Protein 6WJ8 (pdb70)

Foldseek 3Di:
DVLVVVQVVCPVPDDCVPPDDDSFAFDDWWFQWTQTPVGFIFGHQQLVPLLALVGDPNVLLVVLLVVVVVPDFFDFCLVPNDDLQVVLQVVCQVAAQAPPGKGKFKFFAQLLLVVVVVVLLCLQLVADAEEEAALAARDQDLQRLLNYNAVPPRPVPPDDHDANYYHFHAADVLVVQHLVNRVVSVVVCCVPPHPLLRHSEYEYECAGRQAFRRHHDQVSLVVVLVSCVVNVHFYEYECQNVAQLLQLGRGSCVVYPDHGQKYKYANLQNPGGMIMMMGDPSSNCSDDPPRDGDRCTPGVSSSSSSVSSVVCCVVVVLSVLLQVLLVVLVVLVVVLCVLFVQFSDWDGGRNWIKTFGADNVDRHADLVLVVQLQVQLVVVRYHWDFHHSRRRMITGRRRSSDPVVSSVVSSVSSSVSRND/DDQVVVVVVCPVPDPVVPPDDDSFAFDDFWFQWTQTPVGDIFGHLQLVPLLALVGAPNVLLVVLLVVVVVPDFADFCLVPNDDLQVVLQVVCQVQALADDGKGKFKFFAQLLLVVVVQVLLCLQLVADAEEEAALAQRDLDQQRLLNYRAVPPSPPPPDDHDANYYHFHQDDVLVVQHLVNRVVRVVVCCVPGHPLLRHRAYEYECAGRLAFRGHHDLSNQVVRQVSCVVNVHFYEYECQNVAQLQQLGRGSCVVYPDHGQKYKYHNLQNPGGMIMMMGDPSSNPSDDPPRDGHRCTPGSSSSSSSVVSVVCCVVVVLSVLLQVLLVVLLVLVVVLVVLAVQFSDWDHGRLFIKTFGPDVVDRDGDLPLVVQLQVQSVVVNYHWDFHHNVRRMITRRRRSPDDPVSSVVSSVSNSVSRND/DVVVVVVVPVVDDCVPDDDDPWAFDDFWFQWTQTPVRFIFGHQQLVQQLQLVTDCDVQLVVLLVVLVVPDFADFCLPPHDPLQACLQVVVQVVAQAPDGKGKFKFFDQLVLVVVVQVLLCLQLVADAEEEAALAARDQDQQRLLNYRAVPPRPVPPDDHDANYYHFHAAQVLVVRHLVNRVVSVVVCCVPRHPLLRHSEYEYECFGRQAFRRHHDQVSVVVVLVSCVVNVHFYEYEQQNVAQLLQLDRGSCVVYPDHGQKYKYHVLLNPGGMIMMMGDPVSNCSDDVPPDGDRCTPGSSSSSSNVVSVVCCVVVVLSNLQQVLVVVLQVLVVVLVVLFQFFSDWHGGRQFTKTFGADNVDRHADLVLVVQLCVQSVVVRYHWDFHHNNRGMTTRRRRSNDDPVSSVVSSVSSSVSRND/DVVVVVVCPVPPDPVPDDDDDFDFDAFWFQWTQTPPRFIFGHLCLVQLLALVGGCNPFLVVLLVVLVVVDFFDFCLPPNDVLQVVVQVVCQVVAPAPDGKGKFKFFAQLVQVVVVQVLLCLQLVADAEEEAALAARDQDQQRQLNHRACPPRPVPPDDHDANYYHFHAADVLVPQHLVNRVVSVVVCCVPGHPLSRHSEYEYACAGRQAFRHHHDLSNVVVVVPVCVVNVHFYEYECQNVAQQLLLDRGSCVVYDDHGQKYKYHNLLRNGGMIMMMGHPVSNCSDDPPPDGDRCTPGSSSSSSSVVVVVVCPPVVLSNLLQVLQVVLVVLVVVVCVLFVQFSDKDGGRNQIKTFGADDPDRDADQVLVCLLQVLLCVVSYHWDFHHSHRGMTTRRRHSNQDPVSRVVSSVSSVVSRND

CATH classification: 3.90.1150.10 (+1 more: 3.40.640.10)

Nearest PDB structures (foldseek):
  6wj8-assembly1_B  TM=1.002E+00  e=1.811E-91  Klebsiella pneumoniae subsp. pneumoniae SA1
  7jh3-assembly2_B  TM=9.990E-01  e=4.084E-75  Escherichia coli K-12
  4atp-assembly2_E  TM=9.615E-01  e=2.489E-52  Paenarthrobacter aurescens TC1
  6j2v-assembly1_A  TM=9.690E-01  e=5.974E-51  Corynebacterium glutamicum ATCC 13032
  4atq-assembly3_I  TM=9.616E-01  e=6.735E-51  Paenarthrobacter aurescens TC1

Structure (mmCIF, N/CA/C/O backbone):
data_6WJ8
#
_entry.id   6WJ8
#
_cell.length_a   193.539
_cell.length_b   63.351
_cell.length_c   128.135
_cell.angle_alpha   90.000
_cell.angle_beta   95.702
_cell.angle_gamma   90.000
#
_symmetry.space_group_name_H-M   'C 1 2 1'
#
loop_
_entity.id
_entity.type
_entity.pdbx_description
1 polymer '4-aminobutyrate aminotransferase PuuE'
2 water water
#
loop_
_atom_site.group_PDB
_atom_site.id
_atom_site.type_symbol
_atom_site.label_atom_id
_atom_site.label_alt_id
_atom_site.label_comp_id
_atom_site.label_asym_id
_atom_site.label_entity_id
_atom_site.label_seq_id
_atom_site.pdbx_PDB_ins_code
_atom_site.Cartn_x
_atom_site.Cartn_y
_atom_site.Cartn_z
_atom_site.occupancy
_atom_site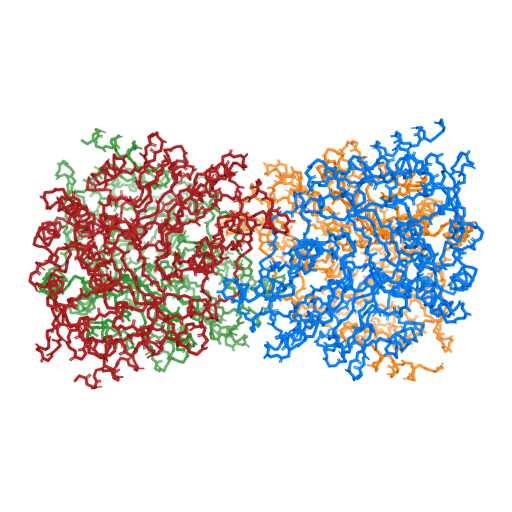.B_iso_or_equiv
_atom_site.auth_seq_id
_atom_site.auth_comp_id
_atom_site.auth_asym_id
_atom_site.auth_atom_id
_atom_site.pdbx_PDB_model_num
ATOM 1 N N . MET A 1 1 ? 10.35100 5.29100 38.00400 1.000 113.65739 1 MET A N 1
ATOM 2 C CA . MET A 1 1 ? 10.25700 5.03900 39.43700 1.000 117.18401 1 MET A CA 1
ATOM 3 C C . MET A 1 1 ? 9.93800 6.32000 40.19800 1.000 115.34779 1 MET A C 1
ATOM 4 O O . MET A 1 1 ? 8.88800 6.43700 40.83000 1.000 115.26802 1 MET A O 1
ATOM 9 N N . LYS A 1 2 ? 10.86200 7.28200 40.12400 1.000 115.40511 2 LYS A N 1
ATOM 10 C CA . LYS A 1 2 ? 10.70800 8.54600 40.83400 1.000 110.97681 2 LYS A CA 1
ATOM 11 C C . LYS A 1 2 ? 9.49600 9.33800 40.35300 1.000 101.36357 2 LYS A C 1
ATOM 12 O O . LYS A 1 2 ? 8.99000 10.18500 41.09700 1.000 97.69890 2 LYS A O 1
ATOM 18 N N . SER A 1 3 ? 9.01000 9.07600 39.13800 1.000 97.81084 3 SER A N 1
ATOM 19 C CA . SER A 1 3 ? 7.79800 9.74400 38.67400 1.000 86.60101 3 SER A CA 1
ATOM 20 C C . SER A 1 3 ? 6.56100 9.23200 39.40100 1.000 80.91115 3 SER A C 1
ATOM 21 O O . SER A 1 3 ? 5.55600 9.94500 39.48600 1.000 76.15403 3 SER A O 1
ATOM 24 N N . SER A 1 4 ? 6.61500 8.00500 39.92500 1.000 84.67208 4 SER A N 1
ATOM 25 C CA . SER A 1 4 ? 5.45400 7.43100 40.59900 1.000 84.71019 4 SER A CA 1
ATOM 26 C C . SER A 1 4 ? 5.18400 8.12400 41.92900 1.000 81.44470 4 SER A C 1
ATOM 27 O O . SER A 1 4 ? 4.02300 8.32400 42.30400 1.000 78.20264 4 SER A O 1
ATOM 30 N N . GLU A 1 5 ? 6.24100 8.48700 42.66200 1.000 83.20838 5 GLU A N 1
ATOM 31 C CA . GLU A 1 5 ? 6.05300 9.27200 43.87700 1.000 82.46092 5 GLU A CA 1
ATOM 32 C C . GLU A 1 5 ? 5.45600 10.63600 43.55600 1.000 77.00418 5 GLU A C 1
ATOM 33 O O . GLU A 1 5 ? 4.63100 11.15900 44.31400 1.000 75.06710 5 GLU A O 1
ATOM 39 N N . LEU A 1 6 ? 5.85700 11.22400 42.42700 1.000 72.67850 6 LEU A N 1
ATOM 40 C CA . LEU A 1 6 ? 5.29500 12.50600 42.01800 1.000 69.92010 6 LEU A CA 1
ATOM 41 C C . LEU A 1 6 ? 3.85100 12.36600 41.55700 1.000 68.12966 6 LEU A C 1
ATOM 42 O O . LEU A 1 6 ? 3.04500 13.28000 41.76700 1.000 68.27615 6 LEU A O 1
ATOM 47 N N . ASN A 1 7 ? 3.50500 11.24100 40.92800 1.000 67.14479 7 ASN A N 1
ATOM 48 C CA . ASN A 1 7 ? 2.12800 11.03700 40.48900 1.000 68.22140 7 ASN A CA 1
ATOM 49 C C . ASN A 1 7 ? 1.18800 10.88500 41.67800 1.000 66.57891 7 ASN A C 1
ATOM 50 O O . ASN A 1 7 ? 0.07800 11.42800 41.67200 1.000 67.09599 7 ASN A O 1
ATOM 55 N N . GLN A 1 8 ? 1.61500 10.14900 42.70800 1.000 67.10639 8 GLN A N 1
ATOM 56 C CA . GLN A 1 8 ? 0.80000 10.02700 43.91200 1.000 65.40260 8 GLN A CA 1
ATOM 57 C C . GLN A 1 8 ? 0.66400 11.36800 44.62000 1.000 60.90082 8 GLN A C 1
ATOM 58 O O . GLN A 1 8 ? -0.41300 11.70100 45.12900 1.000 61.48438 8 GLN A O 1
ATOM 64 N N . ARG A 1 9 ? 1.74600 12.15000 44.66500 1.000 55.50084 9 ARG A N 1
ATOM 65 C CA . ARG A 1 9 ? 1.65500 13.50800 45.18900 1.000 50.91317 9 ARG A CA 1
ATOM 66 C C . ARG A 1 9 ? 0.68900 14.34500 44.36200 1.000 48.90048 9 ARG A C 1
ATOM 67 O O . ARG A 1 9 ? -0.12900 15.09200 44.91200 1.000 48.33493 9 ARG A O 1
ATOM 75 N N . ARG A 1 10 ? 0.76600 14.22300 43.03500 1.000 49.66730 10 ARG A N 1
ATOM 76 C CA . ARG A 1 10 ? -0.11500 14.98800 42.15900 1.000 51.96442 10 ARG A CA 1
ATOM 77 C C . ARG A 1 10 ? -1.57300 14.59100 42.35500 1.000 55.17524 10 ARG A C 1
ATOM 78 O O . ARG A 1 10 ? -2.46900 15.44200 42.29900 1.000 57.39592 10 ARG A O 1
ATOM 86 N N . GLN A 1 11 ? -1.83000 13.30400 42.59100 1.000 54.09108 11 GLN A N 1
ATOM 87 C CA . GLN A 1 11 ? -3.20200 12.83700 42.74700 1.000 54.14198 11 GLN A CA 1
ATOM 88 C C . GLN A 1 11 ? -3.78900 13.21700 44.10000 1.000 58.08712 11 GLN A C 1
ATOM 89 O O . GLN A 1 11 ? -5.00500 13.41400 44.20800 1.000 61.03942 11 GLN A O 1
ATOM 95 N N . GLN A 1 12 ? -2.95500 13.32700 45.13500 1.000 57.91106 12 GLN A N 1
ATOM 96 C CA . GLN A 1 12 ? -3.45900 13.67500 46.45800 1.000 54.77666 12 GLN A CA 1
ATOM 97 C C . GLN A 1 12 ? -3.60200 15.18000 46.64400 1.000 52.37664 12 GLN A C 1
ATOM 98 O O . GLN A 1 12 ? -4.42100 15.62300 47.45700 1.000 50.74372 12 GLN A O 1
ATOM 104 N N . ALA A 1 13 ? -2.83000 15.97700 45.90400 1.000 45.45112 13 ALA A N 1
ATOM 105 C CA . ALA A 1 13 ? -2.78100 17.41700 46.12000 1.000 44.84277 13 ALA A CA 1
ATOM 106 C C . ALA A 1 13 ? -3.63900 18.21800 45.15000 1.000 53.47539 13 ALA A C 1
ATOM 107 O O . ALA A 1 13 ? -4.03400 19.34000 45.48400 1.000 58.29922 13 ALA A O 1
ATOM 109 N N . THR A 1 14 ? -3.92500 17.68900 43.96300 1.000 55.10609 14 THR A N 1
ATOM 110 C CA . THR A 1 14 ? -4.74200 18.39900 42.99300 1.000 54.14696 14 THR A CA 1
ATOM 111 C C . THR A 1 14 ? -6.01900 17.61400 42.70900 1.000 50.02689 14 THR A C 1
ATOM 112 O O . THR A 1 14 ? -6.04300 16.38900 42.86900 1.000 49.37645 14 THR A O 1
ATOM 116 N N . PRO A 1 15 ? -7.09600 18.28400 42.30100 1.000 49.86385 15 PRO A N 1
ATOM 117 C CA . PRO A 1 15 ? -8.34700 17.56300 42.04200 1.000 52.87331 15 PRO A CA 1
ATOM 118 C C . PRO A 1 15 ? -8.24200 16.68300 40.80800 1.000 55.75408 15 PRO A C 1
ATOM 119 O O . PRO A 1 15 ? -7.44000 16.92700 39.90500 1.000 57.50278 15 PRO A O 1
ATOM 123 N N . ARG A 1 16 ? -9.07300 15.64000 40.78000 1.000 55.33910 16 ARG A N 1
ATOM 124 C CA . ARG A 1 16 ? -9.11900 14.75900 39.62000 1.000 52.50715 16 ARG A CA 1
ATOM 125 C C . ARG A 1 16 ? -9.65400 15.46500 38.38100 1.000 55.94269 16 ARG A C 1
ATOM 126 O O . ARG A 1 16 ? -9.48400 14.95200 37.26900 1.000 54.32112 16 ARG A O 1
ATOM 134 N N . GLY A 1 17 ? -10.29000 16.62700 38.54700 1.000 55.68247 17 GLY A N 1
ATOM 135 C CA . GLY A 1 17 ? -10.87600 17.31600 37.41100 1.000 56.03277 17 GLY A CA 1
ATOM 136 C C . GLY A 1 17 ? -9.85600 17.78000 36.39100 1.000 55.45475 17 GLY A C 1
ATOM 137 O O . GLY A 1 17 ? -10.17500 17.91200 35.20600 1.000 53.61573 17 GLY A O 1
ATOM 138 N N . VAL A 1 18 ? -8.62400 18.03800 36.82600 1.000 56.13504 18 VAL A N 1
ATOM 139 C CA . VAL A 1 18 ? -7.54900 18.42700 35.91000 1.000 58.08145 18 VAL A CA 1
ATOM 140 C C . VAL A 1 18 ? -6.88600 17.13200 35.44800 1.000 62.84133 18 VAL A C 1
ATOM 141 O O . VAL A 1 18 ? -5.95100 16.62000 36.06600 1.000 59.24527 18 VAL A O 1
ATOM 145 N N . GLY A 1 19 ? -7.39400 16.58800 34.34500 1.000 68.10108 19 GLY A N 1
ATOM 146 C CA . GLY A 1 19 ? -6.81900 15.37900 33.79300 1.000 68.75612 19 GLY A CA 1
ATOM 147 C C . GLY A 1 19 ? -5.41500 15.60800 33.26900 1.000 69.27196 19 GLY A C 1
ATOM 148 O O . GLY A 1 19 ? -5.04300 16.71100 32.86800 1.000 71.39483 19 GLY A O 1
ATOM 149 N N . VAL A 1 20 ? -4.62200 14.54100 33.28000 1.000 66.94765 20 VAL A N 1
ATOM 150 C CA . VAL A 1 20 ? -3.22800 14.58300 32.85500 1.000 61.12727 20 VAL A CA 1
ATOM 151 C C . VAL A 1 20 ? -2.99300 13.41400 31.90800 1.000 62.15167 20 VAL A C 1
ATOM 152 O O . VAL A 1 20 ? -3.22800 12.25700 32.27600 1.000 66.45028 20 VAL A O 1
ATOM 156 N N . MET A 1 21 ? -2.52300 13.71500 30.69500 1.000 59.68351 21 MET A N 1
ATOM 157 C CA . MET A 1 21 ? -2.43200 12.69600 29.65400 1.000 62.02419 21 MET A CA 1
ATOM 158 C C . MET A 1 21 ? -1.26500 11.74400 29.89000 1.000 67.01004 21 MET A C 1
ATOM 159 O O . MET A 1 21 ? -1.42600 10.52100 29.80200 1.000 68.32373 21 MET A O 1
ATOM 164 N N . CYS A 1 22 ? -0.08400 12.28100 30.18100 1.000 69.81929 22 CYS A N 1
ATOM 165 C CA . CYS A 1 22 ? 1.12600 11.48500 30.33400 1.000 80.34486 22 CYS A CA 1
ATOM 166 C C . CYS A 1 22 ? 1.51800 11.38600 31.80200 1.000 91.17676 22 CYS A C 1
ATOM 167 O O . CYS A 1 22 ? 1.44300 12.37000 32.54300 1.000 87.86127 22 CYS A O 1
ATOM 170 N N . ASN A 1 23 ? 1.94800 10.19500 32.21200 1.000 108.09768 23 ASN A N 1
ATOM 171 C CA . ASN A 1 23 ? 2.35000 9.96200 33.59300 1.000 111.37911 23 ASN A CA 1
ATOM 172 C C . ASN A 1 23 ? 3.78100 10.39800 33.88200 1.000 112.74770 23 ASN A C 1
ATOM 173 O O . ASN A 1 23 ? 4.26400 10.16400 34.99600 1.000 119.63323 23 ASN A O 1
ATOM 178 N N . TYR A 1 24 ? 4.46800 11.01600 32.92600 1.000 97.53188 24 TYR A N 1
ATOM 179 C CA . TYR A 1 24 ? 5.81500 11.52100 33.13800 1.000 85.78224 24 TYR A CA 1
ATOM 180 C C . TYR A 1 24 ? 5.79900 13.04300 33.23000 1.000 74.40265 24 TYR A C 1
ATOM 181 O O . TYR A 1 24 ? 4.90000 13.71200 32.71400 1.000 69.21717 24 TYR A O 1
ATOM 190 N N . PHE A 1 25 ? 6.81500 13.58200 33.90000 1.000 70.03107 25 PHE A N 1
ATOM 191 C CA . PHE A 1 25 ? 6.89700 15.00100 34.21800 1.000 62.96878 25 PHE A CA 1
ATOM 192 C C . PHE A 1 25 ? 8.07600 15.62800 33.48900 1.000 62.80541 25 PHE A C 1
ATOM 193 O O . PHE A 1 25 ? 9.15700 15.03800 33.42100 1.000 63.92201 25 PHE A O 1
ATOM 201 N N . VAL A 1 26 ? 7.86900 16.83300 32.96300 1.000 53.00556 26 VAL A N 1
ATOM 202 C CA . VAL A 1 26 ? 8.88100 17.49500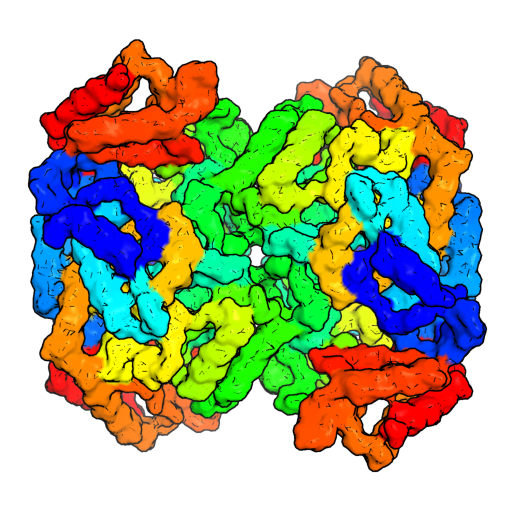 32.14700 1.000 53.02016 26 VAL A CA 1
ATOM 203 C C . VAL A 1 26 ? 9.93900 18.12600 33.04300 1.000 55.99237 26 VAL A C 1
ATOM 204 O O . VAL A 1 26 ? 9.63500 18.68300 34.10600 1.000 54.35471 26 VAL A O 1
ATOM 208 N N . GLU A 1 27 ? 11.19600 18.02200 32.61500 1.000 55.37454 27 GLU A N 1
ATOM 209 C CA . GLU A 1 27 ? 12.32000 18.67800 33.26800 1.000 53.36221 27 GLU A CA 1
ATOM 210 C C . GLU A 1 27 ? 12.92300 19.79600 32.43500 1.000 50.50121 27 GLU A C 1
ATOM 211 O O . GLU A 1 27 ? 13.38600 20.79000 32.99800 1.000 52.75484 27 GLU A O 1
ATOM 217 N N . LYS A 1 28 ? 12.91400 19.66000 31.11100 1.000 48.30824 28 LYS A N 1
ATOM 218 C CA . LYS A 1 28 ? 13.47400 20.66000 30.21500 1.000 46.92316 28 LYS A CA 1
ATOM 219 C C . LYS A 1 28 ? 12.85100 20.47700 28.83900 1.000 47.03446 28 LYS A C 1
ATOM 220 O O . LYS A 1 28 ? 12.49000 19.36200 28.45100 1.000 47.74280 28 LYS A O 1
ATOM 226 N N . ALA A 1 29 ? 12.72200 21.58300 28.10900 1.000 39.96073 29 ALA A N 1
ATOM 227 C CA . ALA A 1 29 ? 12.16400 21.56500 26.76600 1.000 43.75243 29 ALA A CA 1
ATOM 228 C C . ALA A 1 29 ? 12.89400 22.58000 25.90100 1.000 49.99979 29 ALA A C 1
ATOM 229 O O . ALA A 1 29 ? 13.27100 23.65500 26.37600 1.000 53.85060 29 ALA A O 1
ATOM 231 N N . GLU A 1 30 ? 13.08900 22.23400 24.63000 1.000 48.20309 30 GLU A N 1
ATOM 232 C CA . GLU A 1 30 ? 13.81000 23.10300 23.70300 1.000 49.87832 30 GLU A CA 1
ATOM 233 C C . GLU A 1 30 ? 13.37000 22.76800 22.28700 1.000 48.31844 30 GLU A C 1
ATOM 234 O O . GLU A 1 30 ? 13.50200 21.61700 21.85800 1.000 51.39583 30 GLU A O 1
ATOM 240 N N . ASN A 1 31 ? 12.85600 23.77000 21.56900 1.000 45.81467 31 ASN A N 1
ATOM 241 C CA . ASN A 1 31 ? 12.33500 23.59800 20.21600 1.000 44.41596 31 ASN A CA 1
ATOM 242 C C . ASN A 1 31 ? 11.21800 22.56200 20.19800 1.000 43.40976 31 ASN A C 1
ATOM 243 O O . ASN A 1 31 ? 10.08500 22.85600 20.59200 1.000 41.55349 31 ASN A O 1
ATOM 248 N N . ALA A 1 32 ? 11.52500 21.34800 19.73900 1.000 45.92448 32 ALA A N 1
ATOM 249 C CA . ALA A 1 32 ? 10.55100 20.26400 19.68200 1.000 51.11028 32 ALA A CA 1
ATOM 250 C C . ALA A 1 32 ? 11.00200 19.04900 20.48400 1.000 55.79538 32 ALA A C 1
ATOM 251 O O . ALA A 1 32 ? 10.56000 17.92900 20.21000 1.000 56.88358 32 ALA A O 1
ATOM 253 N N . THR A 1 33 ? 11.87000 19.24900 21.47100 1.000 55.10311 33 THR A N 1
ATOM 254 C CA . THR A 1 33 ? 12.44400 18.16400 22.25400 1.000 56.25237 33 THR A CA 1
ATOM 255 C C . THR A 1 33 ? 12.05400 18.33000 23.71600 1.000 54.90709 33 THR A C 1
ATOM 256 O O . THR A 1 33 ? 12.22200 19.41200 24.28800 1.000 54.06542 33 THR A O 1
ATOM 260 N N . LEU A 1 34 ? 11.53400 17.26100 24.31300 1.000 50.26413 34 LEU A N 1
ATOM 261 C CA . LEU A 1 34 ? 11.17000 17.23800 25.72100 1.000 48.68106 34 LEU A CA 1
ATOM 262 C C . LEU A 1 34 ? 12.07700 16.27700 26.47600 1.000 52.49458 34 LEU A C 1
ATOM 263 O O . LEU A 1 34 ? 12.42000 15.20300 25.97100 1.000 53.95058 34 LEU A O 1
ATOM 268 N N . TRP A 1 35 ? 12.46400 16.67000 27.68800 1.000 53.30221 35 TRP A N 1
ATOM 269 C CA . TRP A 1 35 ? 13.23700 15.82500 28.59000 1.000 55.96398 35 TRP A CA 1
ATOM 270 C C . TRP A 1 35 ? 12.45700 15.67300 29.88700 1.000 57.18213 35 TRP A C 1
ATOM 271 O O . TRP A 1 35 ? 12.12800 16.67200 30.53400 1.000 54.44353 35 TRP A O 1
ATOM 282 N N . ASP A 1 36 ? 12.15900 14.43400 30.26300 1.000 59.08181 36 ASP A N 1
ATOM 283 C CA . ASP A 1 36 ? 11.48600 14.18800 31.52700 1.000 63.40787 36 ASP A CA 1
ATOM 284 C C . ASP A 1 36 ? 12.51200 13.99100 32.64300 1.000 67.15585 36 ASP A C 1
ATOM 285 O O . ASP A 1 36 ? 13.72400 13.98700 32.41700 1.000 69.60418 36 ASP A O 1
ATOM 290 N N . ILE A 1 37 ? 12.01000 13.81900 33.86400 1.000 68.40729 37 ILE A N 1
ATOM 291 C CA . ILE A 1 37 ? 12.86500 13.78000 35.04600 1.000 69.74805 37 ILE A CA 1
ATOM 292 C C . ILE A 1 37 ? 13.57000 12.43400 35.15000 1.000 68.17239 37 ILE A C 1
ATOM 293 O O . ILE A 1 37 ? 14.32700 12.19000 36.09600 1.000 69.43983 37 ILE A O 1
ATOM 298 N N . GLU A 1 38 ? 13.33100 11.55200 34.18100 1.000 67.04793 38 GLU A N 1
ATOM 299 C CA . GLU A 1 38 ? 14.00300 10.26200 34.11100 1.000 73.87368 38 GLU A CA 1
ATOM 300 C C . GLU A 1 38 ? 15.03000 10.20000 32.98600 1.000 77.12115 38 GLU A C 1
ATOM 301 O O . GLU A 1 38 ? 15.63200 9.14400 32.76400 1.000 82.52818 38 GLU A O 1
ATOM 307 N N . GLY A 1 39 ? 15.25000 11.30800 32.27600 1.000 74.05057 39 GLY A N 1
ATOM 308 C CA . GLY A 1 39 ? 16.20700 11.35600 31.19200 1.000 71.17979 39 GLY A CA 1
ATOM 309 C C . GLY A 1 39 ? 15.65800 10.99300 29.82900 1.000 69.10501 39 GLY A C 1
ATOM 310 O O . GLY A 1 39 ? 16.38900 11.10600 28.83600 1.000 72.22601 39 GLY A O 1
ATOM 311 N N . ASN A 1 40 ? 14.39900 10.57100 29.74400 1.000 62.41319 40 ASN A N 1
ATOM 312 C CA . ASN A 1 40 ? 13.83600 10.14200 28.47100 1.000 60.46760 40 ASN A CA 1
ATOM 313 C C . ASN A 1 40 ? 13.59400 11.34000 27.56100 1.000 59.91299 40 ASN A C 1
ATOM 314 O O . ASN A 1 40 ? 12.98500 12.33400 27.96900 1.000 52.98634 40 ASN A O 1
ATOM 319 N N . GLU A 1 41 ? 14.07300 11.23800 26.32500 1.000 65.02534 41 GLU A N 1
ATOM 320 C CA . GLU A 1 41 ? 13.93400 12.28800 25.32700 1.000 59.81816 41 GLU A CA 1
ATOM 321 C C . GLU A 1 41 ? 12.72700 11.99200 24.44600 1.000 56.81298 41 GLU A C 1
ATOM 322 O O . GLU A 1 41 ? 12.62100 10.90000 23.87600 1.000 57.40059 41 GLU A O 1
ATOM 328 N N . VAL A 1 42 ? 11.82300 12.96300 24.33400 1.000 51.58914 42 VAL A N 1
ATOM 329 C CA . VAL A 1 42 ? 10.57500 12.80400 23.59800 1.000 50.68105 42 VAL A CA 1
ATOM 330 C C . VAL A 1 42 ? 10.51000 13.86500 22.50900 1.000 48.67940 42 VAL A C 1
ATOM 331 O O . VAL A 1 42 ? 10.76000 15.04700 22.77100 1.000 47.23823 42 VAL A O 1
ATOM 335 N N . ILE A 1 43 ? 10.17900 13.44100 21.29300 1.000 47.24700 43 ILE A N 1
ATOM 336 C CA . ILE A 1 43 ? 9.89300 14.37500 20.21100 1.000 46.79699 43 ILE A CA 1
ATOM 337 C C . ILE A 1 43 ? 8.48600 14.92200 20.40600 1.000 45.04919 43 ILE A C 1
ATOM 338 O O . ILE A 1 43 ? 7.52800 14.15900 20.57500 1.000 46.71054 43 ILE A O 1
ATOM 343 N N . ASP A 1 44 ? 8.35900 16.24600 20.38400 1.000 45.68436 44 ASP A N 1
ATOM 344 C CA . ASP A 1 44 ? 7.10600 16.91400 20.71400 1.000 49.23608 44 ASP A CA 1
ATOM 345 C C . ASP A 1 44 ? 6.32100 17.18300 19.43500 1.000 47.64515 44 ASP A C 1
ATOM 346 O O . ASP A 1 44 ? 6.70100 18.04100 18.63300 1.000 46.49308 44 ASP A O 1
ATOM 351 N N . PHE A 1 45 ? 5.22500 16.44800 19.24400 1.000 49.87516 45 PHE A N 1
ATOM 352 C CA . PHE A 1 45 ? 4.26900 16.72600 18.18100 1.000 47.13462 45 PHE A CA 1
ATOM 353 C C . PHE A 1 45 ? 2.99400 17.36100 18.72400 1.000 46.39422 45 PHE A C 1
ATOM 354 O O . PHE A 1 45 ? 1.93700 17.27400 18.08900 1.000 43.29206 45 PHE A O 1
ATOM 362 N N . ALA A 1 46 ? 3.07600 17.98800 19.89200 1.000 46.50209 46 ALA A N 1
ATOM 363 C CA . ALA A 1 46 ? 1.96100 18.68600 20.51800 1.000 50.00283 46 ALA A CA 1
ATOM 364 C C . ALA A 1 46 ? 2.20300 20.17800 20.66400 1.000 51.41014 46 ALA A C 1
ATOM 365 O O . ALA A 1 46 ? 1.27800 20.96800 20.45700 1.000 52.05106 46 ALA A O 1
ATOM 367 N N . ALA A 1 47 ? 3.42900 20.57900 21.01100 1.000 50.00563 47 ALA A N 1
ATOM 368 C CA . ALA A 1 47 ? 3.80000 21.98600 21.17300 1.000 49.57585 47 ALA A CA 1
ATOM 369 C C . ALA A 1 47 ? 2.87900 22.68900 22.16900 1.000 50.96803 47 ALA A C 1
ATOM 370 O O . ALA A 1 47 ? 2.39400 23.79700 21.93000 1.000 53.52379 47 ALA A O 1
ATOM 372 N N . GLY A 1 48 ? 2.64400 22.03000 23.30100 1.000 47.70499 48 GLY A N 1
ATOM 373 C CA . GLY A 1 48 ? 1.75800 22.57900 24.31700 1.000 44.47610 48 GLY A CA 1
ATOM 374 C C . GLY A 1 48 ? 0.36200 22.85600 23.80500 1.000 50.64115 48 GLY A C 1
ATOM 375 O O . GLY A 1 48 ? -0.26100 23.84600 24.21000 1.000 53.40369 48 GLY A O 1
ATOM 376 N N . ILE A 1 49 ? -0.14700 21.98900 22.92500 1.000 49.73714 49 ILE A N 1
ATOM 377 C CA . ILE A 1 49 ? -1.41100 22.18300 22.21700 1.000 46.88212 49 ILE A CA 1
ATOM 378 C C . ILE A 1 49 ? -1.32600 23.45000 21.37200 1.000 44.76131 49 ILE A C 1
ATOM 379 O O . ILE A 1 49 ? -2.00400 24.44500 21.65300 1.000 46.85128 49 ILE A O 1
ATOM 384 N N . ALA A 1 50 ? -0.47700 23.42000 20.34200 1.000 43.86768 50 ALA A N 1
ATOM 385 C CA . ALA A 1 50 ? -0.36500 24.47200 19.32900 1.000 45.26648 50 ALA A CA 1
ATOM 386 C C . ALA A 1 50 ? 0.07700 25.81500 19.90600 1.000 51.66338 50 ALA A C 1
ATOM 387 O O . ALA A 1 50 ? -0.09300 26.85500 19.26000 1.000 53.99104 50 ALA A O 1
ATOM 389 N N . VAL A 1 51 ? 0.65100 25.82000 21.10800 1.000 46.65739 51 VAL A N 1
ATOM 390 C CA . VAL A 1 51 ? 1.15200 27.05700 21.69900 1.000 45.96573 51 VAL A CA 1
ATOM 391 C C . VAL A 1 51 ? 2.57500 27.37300 21.24800 1.000 46.45887 51 VAL A C 1
ATOM 392 O O . VAL A 1 51 ? 2.98000 28.54600 21.25800 1.000 43.74544 51 VAL A O 1
ATOM 396 N N . LEU A 1 52 ? 3.33600 26.37200 20.81400 1.000 48.51463 52 LEU A N 1
ATOM 397 C CA . LEU A 1 52 ? 4.73700 26.60300 20.49600 1.000 52.45223 52 LEU A CA 1
ATOM 398 C C . LEU A 1 52 ? 5.04100 26.33200 19.02900 1.000 52.14364 52 LEU A C 1
ATOM 399 O O . LEU A 1 52 ? 5.81600 25.42600 18.70600 1.000 50.58660 52 LEU A O 1
ATOM 404 N N . ASN A 1 53 ? 4.43300 27.11500 18.13300 1.000 50.12537 53 ASN A N 1
ATOM 405 C CA . ASN A 1 53 ? 4.82700 27.06300 16.72900 1.000 50.89561 53 ASN A CA 1
ATOM 406 C C . ASN A 1 53 ? 6.27900 27.48400 16.55800 1.000 52.76684 53 ASN A C 1
ATOM 407 O O . ASN A 1 53 ? 6.98000 26.96400 15.68200 1.000 58.06367 53 ASN A O 1
ATOM 412 N N . THR A 1 54 ? 6.74400 28.41800 17.38600 1.000 50.70349 54 THR A N 1
ATOM 413 C CA . THR A 1 54 ? 8.13200 28.85700 17.37800 1.000 49.95496 54 THR A CA 1
ATOM 414 C C . THR A 1 54 ? 9.03900 27.96700 18.21800 1.000 48.71415 54 THR A C 1
ATOM 415 O O . THR A 1 54 ? 10.23800 28.25000 18.31600 1.000 48.52162 54 THR A O 1
ATOM 419 N N . GLY A 1 55 ? 8.50300 26.91400 18.82500 1.000 45.64724 55 GLY A N 1
ATOM 420 C CA . GLY A 1 55 ? 9.30400 25.96500 19.56600 1.000 48.34617 55 GLY A CA 1
ATOM 421 C C . GLY A 1 55 ? 9.44600 26.32500 21.03600 1.000 53.22366 55 GLY A C 1
ATOM 422 O O . GLY A 1 55 ? 9.23000 27.46000 21.45900 1.000 56.16453 55 GLY A O 1
ATOM 423 N N . HIS A 1 56 ? 9.82100 25.31800 21.82300 1.000 52.53828 56 HIS A N 1
ATOM 424 C CA . HIS A 1 56 ? 10.05600 25.50900 23.24800 1.000 51.02247 56 HIS A CA 1
ATOM 425 C C . HIS A 1 56 ? 11.29000 26.37700 23.46000 1.000 47.57201 56 HIS A C 1
ATOM 426 O O . HIS A 1 56 ? 12.37600 26.04900 22.97100 1.000 45.99904 56 HIS A O 1
ATOM 433 N N . ARG A 1 57 ? 11.12100 27.47700 24.19400 1.000 48.53617 57 ARG A N 1
ATOM 434 C CA . ARG A 1 57 ? 12.23000 28.34200 24.59400 1.000 47.25521 57 ARG A CA 1
ATOM 435 C C . ARG A 1 57 ? 13.07000 28.76900 23.39300 1.000 47.39703 57 ARG A C 1
ATOM 436 O O . ARG A 1 57 ? 14.29100 28.59500 23.36500 1.000 49.34710 57 ARG A O 1
ATOM 444 N N . HIS A 1 58 ? 12.40000 29.31800 22.38500 1.000 44.68180 58 HIS A N 1
ATOM 445 C CA . HIS A 1 58 ? 13.11500 29.82600 21.22500 1.000 44.08571 58 HIS A CA 1
ATOM 446 C C . HIS A 1 58 ? 14.09600 30.91000 21.66600 1.000 47.68617 58 HIS A C 1
ATOM 447 O O . HIS A 1 58 ? 13.74200 31.76900 22.48300 1.000 50.25077 58 HIS A O 1
ATOM 454 N N . PRO A 1 59 ? 15.33400 30.89000 21.16400 1.000 46.13535 59 PRO A N 1
ATOM 455 C CA . PRO A 1 59 ? 16.34500 31.84900 21.64800 1.000 46.53895 59 PRO A CA 1
ATOM 456 C C . PRO A 1 59 ? 15.91600 33.30600 21.57000 1.000 51.35363 59 PRO A C 1
ATOM 457 O O . PRO A 1 59 ? 16.13300 34.05900 22.52700 1.000 55.55773 59 PRO A O 1
ATOM 461 N N . LYS A 1 60 ? 15.30600 33.72500 20.45900 1.000 54.75567 60 LYS A N 1
ATOM 462 C CA . LYS A 1 60 ? 14.90000 35.12000 20.33000 1.000 56.43783 60 LYS A CA 1
ATOM 463 C C . LYS A 1 60 ? 13.70500 35.44400 21.21900 1.000 51.64428 60 LYS A C 1
ATOM 464 O O . LYS A 1 60 ? 13.56200 36.58800 21.66700 1.000 51.51466 60 LYS A O 1
ATOM 470 N N . VAL A 1 61 ? 12.84200 34.46200 21.48400 1.000 49.03681 61 VAL A N 1
ATOM 471 C CA . VAL A 1 61 ? 11.71500 34.69100 22.38200 1.000 46.00384 61 VAL A CA 1
ATOM 472 C C . VAL A 1 61 ? 12.19500 34.78100 23.82500 1.000 49.56769 61 VAL A C 1
ATOM 473 O O . VAL A 1 61 ? 11.73000 35.62900 24.59800 1.000 54.01897 61 VAL A O 1
ATOM 477 N N . VAL A 1 62 ? 13.13700 33.91800 24.20900 1.000 46.29862 62 VAL A N 1
ATOM 478 C CA . VAL A 1 62 ? 13.64900 33.93000 25.57600 1.000 47.63360 62 VAL A CA 1
ATOM 479 C C . VAL A 1 62 ? 14.42500 35.21300 25.84700 1.000 50.74209 62 VAL A C 1
ATOM 480 O O . VAL A 1 62 ? 14.26700 35.83800 26.90300 1.000 45.11104 62 VAL A O 1
ATOM 484 N N . ALA A 1 63 ? 15.27200 35.62800 24.90100 1.000 54.46333 63 ALA A N 1
ATOM 485 C CA . ALA A 1 63 ? 16.03800 36.85700 25.08200 1.000 53.60364 63 ALA A CA 1
ATOM 486 C C . ALA A 1 63 ? 15.13000 38.07700 25.15600 1.000 51.27987 63 ALA A C 1
ATOM 487 O O . ALA A 1 63 ? 15.45800 39.05500 25.83700 1.000 52.26477 63 ALA A O 1
ATOM 489 N N . ALA A 1 64 ? 13.98900 38.04300 24.46300 1.000 48.71839 64 ALA A N 1
ATOM 490 C CA . ALA A 1 64 ? 13.03100 39.13700 24.57200 1.000 51.58782 64 ALA A CA 1
ATOM 491 C C . ALA A 1 64 ? 12.36600 39.14700 25.94100 1.000 51.79707 64 ALA A C 1
ATOM 492 O O . ALA A 1 64 ? 12.15700 40.21500 26.53000 1.000 48.73786 64 ALA A O 1
ATOM 494 N N . VAL A 1 65 ? 12.03100 37.96700 26.46500 1.000 50.66416 65 VAL A N 1
ATOM 495 C CA . VAL A 1 65 ? 11.40500 37.88500 27.78100 1.000 49.01867 65 VAL A CA 1
ATOM 496 C C . VAL A 1 65 ? 12.40700 38.24500 28.87200 1.000 46.96771 65 VAL A C 1
ATOM 497 O O . VAL A 1 65 ? 12.07000 38.93800 29.84000 1.000 44.76529 65 VAL A O 1
ATOM 501 N N . ALA A 1 66 ? 13.65600 37.79400 28.72800 1.000 45.83697 66 ALA A N 1
ATOM 502 C CA . ALA A 1 66 ? 14.67800 38.11100 29.72100 1.000 44.64741 66 ALA A CA 1
ATOM 503 C C . ALA A 1 66 ? 14.97300 39.60600 29.75400 1.000 48.43182 66 ALA A C 1
ATOM 504 O O . ALA A 1 66 ? 15.24100 40.16700 30.82300 1.000 52.02462 66 ALA A O 1
ATOM 506 N N . ASP A 1 67 ? 14.93300 40.26500 28.59200 1.000 48.79556 67 ASP A N 1
ATOM 507 C CA . ASP A 1 67 ? 15.08200 41.71700 28.55700 1.000 47.38038 67 ASP A CA 1
ATOM 508 C C . ASP A 1 67 ? 13.95800 42.39600 29.32800 1.000 45.35199 67 ASP A C 1
ATOM 509 O O . ASP A 1 67 ? 14.19400 43.35500 30.07300 1.000 41.26979 67 ASP A O 1
ATOM 514 N N . GLN A 1 68 ? 12.72700 41.90400 29.17000 1.000 46.30842 68 GLN A N 1
ATOM 515 C CA . GLN A 1 68 ? 11.59400 42.49100 29.87600 1.000 46.63505 68 GLN A CA 1
ATOM 516 C C . GLN A 1 68 ? 11.67000 42.23200 31.37600 1.000 53.09477 68 GLN A C 1
ATOM 517 O O . GLN A 1 68 ? 11.10900 43.00200 32.16400 1.000 52.68399 68 GLN A O 1
ATOM 523 N N . LEU A 1 69 ? 12.35900 41.16400 31.78700 1.000 54.15894 69 LEU A N 1
ATOM 524 C CA . LEU A 1 69 ? 12.48000 40.86100 33.20900 1.000 53.22662 69 LEU A CA 1
ATOM 525 C C . LEU A 1 69 ? 13.28000 41.92500 33.95000 1.000 53.82482 69 LEU A C 1
ATOM 526 O O . LEU A 1 69 ? 13.04600 42.15500 35.14100 1.000 57.66817 69 LEU A O 1
ATOM 531 N N . GLN A 1 70 ? 14.22200 42.57800 33.27200 1.000 55.42961 70 GLN A N 1
ATOM 532 C CA . GLN A 1 70 ? 15.04000 43.61300 33.88800 1.000 57.97779 70 GLN A CA 1
ATOM 533 C C . GLN A 1 70 ? 14.36400 44.97800 33.90500 1.000 57.94284 70 GLN A C 1
ATOM 534 O O . GLN A 1 70 ? 14.95100 45.93300 34.42500 1.000 64.40540 70 GLN A O 1
ATOM 540 N N . ALA A 1 71 ? 13.15500 45.09800 33.35400 1.000 54.54134 71 ALA A N 1
ATOM 541 C CA . ALA A 1 71 ? 12.46300 46.37200 33.27700 1.000 55.83332 71 ALA A CA 1
ATOM 542 C C . ALA A 1 71 ? 11.18400 46.34400 34.16900 1.000 54.54999 71 ALA A C 1
ATOM 543 O O . ALA A 1 71 ? 11.13700 47.05600 35.16300 1.000 53.85208 71 ALA A O 1
ATOM 545 N N . PHE A 1 72 ? 10.20300 45.54300 33.79800 1.000 52.42652 72 PHE A N 1
ATOM 546 C CA . PHE A 1 72 ? 8.98400 45.39800 34.58700 1.000 53.74211 72 PHE A CA 1
ATOM 547 C C . PHE A 1 72 ? 8.22600 44.17900 34.08600 1.000 51.77047 72 PHE A C 1
ATOM 548 O O . PHE A 1 72 ? 8.24200 43.87400 32.88900 1.000 51.64712 72 PHE A O 1
ATOM 556 N N . THR A 1 73 ? 7.56700 43.48600 35.01400 1.000 49.34364 73 THR A N 1
ATOM 557 C CA . THR A 1 73 ? 6.77300 42.31400 34.67300 1.000 46.71918 73 THR A CA 1
ATOM 558 C C . THR A 1 73 ? 5.27500 42.58000 34.68300 1.000 44.98079 73 THR A C 1
ATOM 559 O O . THR A 1 73 ? 4.53300 41.85000 34.01800 1.000 45.30525 73 THR A O 1
ATOM 563 N N . HIS A 1 74 ? 4.81700 43.59700 35.41300 1.000 43.49211 74 HIS A N 1
ATOM 564 C CA . HIS A 1 74 ? 3.39100 43.88100 35.51000 1.000 42.41022 74 HIS A CA 1
ATOM 565 C C . HIS A 1 74 ? 3.12600 45.26600 36.08600 1.000 47.31546 74 HIS A C 1
ATOM 566 O O . HIS A 1 74 ? 3.70900 45.64700 37.10600 1.000 55.39292 74 HIS A O 1
ATOM 573 N N . THR A 1 75 ? 2.24800 46.02800 35.43100 1.000 47.51663 75 THR A N 1
ATOM 574 C CA . THR A 1 75 ? 1.76100 47.29200 35.96400 1.000 50.98684 75 THR A CA 1
ATOM 575 C C . THR A 1 75 ? 0.24800 47.41900 35.88000 1.000 50.47015 75 THR A C 1
ATOM 576 O O . THR A 1 75 ? -0.29300 48.43200 36.33800 1.000 49.89611 75 THR A O 1
ATOM 580 N N . ALA A 1 76 ? -0.44300 46.41600 35.33100 1.000 48.71344 76 ALA A N 1
ATOM 581 C CA . ALA A 1 76 ? -1.84600 46.51100 34.93600 1.000 46.17523 76 ALA A CA 1
ATOM 582 C C . ALA A 1 76 ? -2.00700 47.60000 33.88100 1.000 47.16398 76 ALA A C 1
ATOM 583 O O . ALA A 1 76 ? -1.92400 48.79300 34.18800 1.000 49.02297 76 ALA A O 1
ATOM 585 N N . TYR A 1 77 ? -2.23300 47.18500 32.63100 1.000 48.67292 77 TYR A N 1
ATOM 586 C CA . TYR A 1 77 ? -2.26700 48.12700 31.51600 1.000 51.20268 77 TYR A CA 1
ATOM 587 C C . TYR A 1 77 ? -3.32800 49.20400 31.70800 1.000 56.73991 77 TYR A C 1
ATOM 588 O O . TYR A 1 77 ? -3.13700 50.34500 31.27200 1.000 63.25012 77 TYR A O 1
ATOM 597 N N . GLN A 1 78 ? -4.44200 48.86900 32.36100 1.000 51.98146 78 GLN A N 1
ATOM 598 C CA . GLN A 1 78 ? -5.50400 49.84300 32.58900 1.000 52.92074 78 GLN A CA 1
ATOM 599 C C . GLN A 1 78 ? -5.10500 50.93900 33.56900 1.000 53.37455 78 GLN A C 1
ATOM 600 O O . GLN A 1 78 ? -5.83100 51.93100 33.68700 1.000 51.97702 78 GLN A O 1
ATOM 606 N N . ILE A 1 79 ? -3.98200 50.78700 34.27000 1.000 54.58307 79 ILE A N 1
ATOM 607 C CA . ILE A 1 79 ? -3.51700 51.79000 35.22100 1.000 52.47709 79 ILE A CA 1
ATOM 608 C C . ILE A 1 79 ? -2.37300 52.57300 34.59300 1.000 53.19088 79 ILE A C 1
ATOM 609 O O . ILE A 1 79 ? -2.52100 53.75400 34.26300 1.000 55.60472 79 ILE A O 1
ATOM 614 N N . VAL A 1 80 ? -1.22600 51.92200 34.42700 1.000 53.22248 80 VAL A N 1
ATOM 615 C CA . VAL A 1 80 ? -0.08800 52.52800 33.74200 1.000 58.38915 80 VAL A CA 1
ATOM 616 C C . VAL A 1 80 ? 0.22500 51.69200 32.50600 1.000 57.40406 80 VAL A C 1
ATOM 617 O O . VAL A 1 80 ? 0.61700 50.52300 32.63300 1.000 58.95959 80 VAL A O 1
ATOM 621 N N . PRO A 1 81 ? 0.06200 52.23500 31.30700 1.000 54.90352 81 PRO A N 1
ATOM 622 C CA . PRO A 1 81 ? 0.30500 51.46200 30.08700 1.000 49.83652 81 PRO A CA 1
ATOM 623 C C . PRO A 1 81 ? 1.79400 51.41800 29.75700 1.000 46.03383 81 PRO A C 1
ATOM 624 O O . PRO A 1 81 ? 2.62800 52.01600 30.43300 1.000 45.71798 81 PRO A O 1
ATOM 628 N N . TYR A 1 82 ? 2.12100 50.70400 28.70700 1.000 49.21157 82 TYR A N 1
ATOM 629 C CA . TYR A 1 82 ? 3.47800 50.55600 28.24100 1.000 53.02237 82 TYR A CA 1
ATOM 630 C C . TYR A 1 82 ? 3.51300 50.57000 26.73000 1.000 56.21205 82 TYR A C 1
ATOM 631 O O . TYR A 1 82 ? 2.54000 50.25800 26.11300 1.000 51.18451 82 TYR A O 1
ATOM 640 N N . GLU A 1 83 ? 4.66200 50.87600 26.14900 1.000 56.60724 83 GLU A N 1
ATOM 641 C CA . GLU A 1 83 ? 4.76300 51.05000 24.70200 1.000 54.63807 83 GLU A CA 1
ATOM 642 C C . GLU A 1 83 ? 4.61100 49.72700 23.96000 1.000 51.73114 83 GLU A C 1
ATOM 643 O O . GLU A 1 83 ? 4.01000 49.68500 22.87900 1.000 49.50838 83 GLU A O 1
ATOM 649 N N . SER A 1 84 ? 5.14500 48.63800 24.52100 1.000 52.20247 84 SER A N 1
ATOM 650 C CA . SER A 1 84 ? 5.14000 47.35800 23.81600 1.000 52.77369 84 SER A CA 1
ATOM 651 C C . SER A 1 84 ? 3.72500 46.88400 23.50600 1.000 51.56733 84 SER A C 1
ATOM 652 O O . SER A 1 84 ? 3.49900 46.25200 22.46700 1.000 48.54235 84 SER A O 1
ATOM 655 N N . TYR A 1 85 ? 2.76700 47.17200 24.39100 1.000 52.49460 85 TYR A N 1
ATOM 656 C CA . TYR A 1 85 ? 1.36900 46.85100 24.11800 1.000 53.14677 85 TYR A CA 1
ATOM 657 C C . TYR A 1 85 ? 0.90100 47.51800 22.83000 1.000 53.68315 85 TYR A C 1
ATOM 658 O O . TYR A 1 85 ? 0.27100 46.88000 21.97800 1.000 37.71256 85 TYR A O 1
ATOM 667 N N . VAL A 1 86 ? 1.20900 48.80600 22.67000 1.000 48.97490 86 VAL A N 1
ATOM 668 C CA . VAL A 1 86 ? 0.73700 49.55000 21.50600 1.000 46.69678 86 VAL A CA 1
ATOM 669 C C . VAL A 1 86 ? 1.39200 49.02600 20.23400 1.000 46.77315 86 VAL A C 1
ATOM 670 O O . VAL A 1 86 ? 0.71900 48.78100 19.22700 1.000 48.93265 86 VAL A O 1
ATOM 674 N N . SER A 1 87 ? 2.71400 48.83700 20.26400 1.000 44.07939 87 SER A N 1
ATOM 675 C CA . SER A 1 87 ? 3.43200 48.43000 19.05900 1.000 49.95261 87 SER A CA 1
ATOM 676 C C . SER A 1 87 ? 3.00400 47.04300 18.59600 1.000 53.10366 87 SER A C 1
ATOM 677 O O . SER A 1 87 ? 2.93900 46.77700 17.38900 1.000 59.70107 87 SER A O 1
ATOM 680 N N . LEU A 1 88 ? 2.71200 46.14200 19.53700 1.000 46.24377 88 LEU A N 1
ATOM 681 C CA . LEU A 1 88 ? 2.22600 44.82100 19.15200 1.000 44.71833 88 LEU A CA 1
ATOM 682 C C . LEU A 1 88 ? 0.83200 44.90800 18.54500 1.000 49.28821 88 LEU A C 1
ATOM 683 O O . LEU A 1 88 ? 0.54200 44.24000 17.54600 1.000 52.15766 88 LEU A O 1
ATOM 688 N N . ALA A 1 89 ? -0.04300 45.72800 19.13200 1.000 45.96796 89 ALA A N 1
ATOM 689 C CA . ALA A 1 89 ? -1.35400 45.95300 18.53500 1.000 45.04293 89 ALA A CA 1
ATOM 690 C C . ALA A 1 89 ? -1.22400 46.59200 17.15900 1.000 50.39649 89 ALA A C 1
ATOM 691 O O . ALA A 1 89 ? -2.00100 46.28500 16.24800 1.000 55.34510 89 ALA A O 1
ATOM 693 N N . GLU A 1 90 ? -0.24100 47.48000 16.98800 1.000 49.78734 90 GLU A N 1
ATOM 694 C CA . GLU A 1 90 ? -0.00900 48.08200 15.68000 1.000 53.87932 90 GLU A CA 1
ATOM 695 C C . GLU A 1 90 ? 0.41100 47.03300 14.65900 1.000 53.03942 90 GLU A C 1
ATOM 696 O O . GLU A 1 90 ? -0.05700 47.04700 13.51500 1.000 50.32032 90 GLU A O 1
ATOM 702 N N . ARG A 1 91 ? 1.29600 46.11400 15.05400 1.000 53.04681 91 ARG A N 1
ATOM 703 C CA . ARG A 1 91 ? 1.70100 45.04500 14.14800 1.000 55.77999 91 ARG A CA 1
ATOM 704 C C . ARG A 1 91 ? 0.53400 44.11600 13.83900 1.000 55.81320 91 ARG A C 1
ATOM 705 O O . ARG A 1 91 ? 0.32200 43.74300 12.67900 1.000 61.40605 91 ARG A O 1
ATOM 713 N N . ILE A 1 92 ? -0.24000 43.74100 14.86100 1.000 45.99223 92 ILE A N 1
ATOM 714 C CA . ILE A 1 92 ? -1.39200 42.86900 14.64700 1.000 48.25491 92 ILE A CA 1
ATOM 715 C C . ILE A 1 92 ? -2.42300 43.54600 13.75300 1.000 47.96616 92 ILE A C 1
ATOM 716 O O . ILE A 1 92 ? -3.08500 42.88500 12.94200 1.000 43.75514 92 ILE A O 1
ATOM 721 N N . ASN A 1 93 ? -2.56700 44.86900 13.86600 1.000 54.02932 93 ASN A N 1
ATOM 722 C CA . ASN A 1 93 ? -3.52700 45.57900 13.02500 1.000 53.17604 93 ASN A CA 1
ATOM 723 C C . ASN A 1 93 ? -3.10300 45.56000 11.56100 1.000 58.45312 93 ASN A C 1
ATOM 724 O O . ASN A 1 93 ? -3.95200 45.47100 10.66600 1.000 59.19588 93 ASN A O 1
ATOM 729 N N . ASP A 1 94 ? -1.79700 45.64000 11.29700 1.000 59.14722 94 ASP A N 1
ATOM 730 C CA . ASP A 1 94 ? -1.32100 45.61300 9.91800 1.000 58.36056 94 ASP A CA 1
ATOM 731 C C . ASP A 1 94 ? -1.40000 44.21400 9.32100 1.000 58.49231 94 ASP A C 1
ATOM 732 O O . ASP A 1 94 ? -1.58300 44.07100 8.10700 1.000 63.47540 94 ASP A O 1
ATOM 737 N N . LEU A 1 95 ? -1.27300 43.17800 10.15000 1.000 52.02549 95 LEU A N 1
ATOM 738 C CA . LEU A 1 95 ? -1.16900 41.80800 9.66600 1.000 50.46787 95 LEU A CA 1
ATOM 739 C C . LEU A 1 95 ? -2.49500 41.05900 9.64300 1.000 52.59274 95 LEU A C 1
ATOM 740 O O . LEU A 1 95 ? -2.62800 40.09900 8.87600 1.000 52.25875 95 LEU A O 1
ATOM 745 N N . ALA A 1 96 ? -3.46700 41.46400 10.45100 1.000 53.30101 96 ALA A N 1
ATOM 746 C CA . ALA A 1 96 ? -4.71500 40.72000 10.52900 1.000 52.24630 96 ALA A CA 1
ATOM 747 C C . ALA A 1 96 ? -5.56300 40.96700 9.28300 1.000 57.82173 96 ALA A C 1
ATOM 748 O O . ALA A 1 96 ? -5.64200 42.10000 8.79700 1.000 58.83252 96 ALA A O 1
ATOM 750 N N . PRO A 1 97 ? -6.20800 39.93000 8.74200 1.000 61.85230 97 PRO A N 1
ATOM 751 C CA . PRO A 1 97 ? -7.09900 40.13700 7.59400 1.000 61.40966 97 PRO A CA 1
ATOM 752 C C . PRO A 1 97 ? -8.40700 40.79600 8.00400 1.000 58.43967 97 PRO A C 1
ATOM 753 O O . PRO A 1 97 ? -9.43400 40.12700 8.16000 1.000 54.40949 97 PRO A O 1
ATOM 757 N N . ILE A 1 98 ? -8.37200 42.11300 8.18700 1.000 57.17700 98 ILE A N 1
ATOM 758 C CA . ILE A 1 98 ? -9.53700 42.89700 8.57400 1.000 53.60794 98 ILE A CA 1
ATOM 759 C C . ILE A 1 98 ? -9.79500 43.93000 7.48700 1.000 55.39882 98 ILE A C 1
ATOM 760 O O . ILE A 1 98 ? -8.87600 44.64900 7.07800 1.000 53.34177 98 ILE A O 1
ATOM 765 N N . ASP A 1 99 ? -11.03800 43.99500 7.01700 1.000 56.84363 99 ASP A N 1
ATOM 766 C CA . ASP A 1 99 ? -11.41300 44.99100 6.02300 1.000 59.50499 99 ASP A CA 1
ATOM 767 C C . ASP A 1 99 ? -11.43900 46.37200 6.66600 1.000 60.64922 99 ASP A C 1
ATOM 768 O O . ASP A 1 99 ? -12.21900 46.62100 7.59200 1.000 67.54216 99 ASP A O 1
ATOM 773 N N . GLY A 1 100 ? -10.58300 47.26800 6.18200 1.000 59.24216 100 GLY A N 1
ATOM 774 C CA . GLY A 1 100 ? -10.51100 48.61000 6.70600 1.000 57.10480 100 GLY A CA 1
ATOM 775 C C . GLY A 1 100 ? -9.64700 48.70400 7.94700 1.000 56.01884 100 GLY A C 1
ATOM 776 O O . GLY A 1 100 ? -8.91100 47.77300 8.29300 1.000 56.01576 100 GLY A O 1
ATOM 777 N N . PRO A 1 101 ? -9.71900 49.84100 8.63900 1.000 54.30520 101 PRO A N 1
ATOM 778 C CA . PRO A 1 101 ? -8.90500 50.02200 9.84700 1.000 51.37441 101 PRO A CA 1
ATOM 779 C C . PRO A 1 101 ? -9.25700 49.00000 10.91700 1.000 52.93855 101 PRO A C 1
ATOM 780 O O . PRO A 1 101 ? -10.42100 48.63600 11.10000 1.000 53.54479 101 PRO A O 1
ATOM 784 N N . ALA A 1 102 ? -8.23200 48.53900 11.62800 1.000 52.03153 102 ALA A N 1
ATOM 785 C CA . ALA A 1 102 ? -8.38800 47.53600 12.66700 1.000 48.12493 102 ALA A CA 1
ATOM 786 C C . ALA A 1 102 ? -7.91900 48.08600 14.00700 1.000 47.52064 102 ALA A C 1
ATOM 787 O O . ALA A 1 102 ? -7.13700 49.03900 14.07800 1.000 44.69625 102 ALA A O 1
ATOM 789 N N . LYS A 1 103 ? -8.42000 47.47300 15.07700 1.000 49.12574 103 LYS A N 1
ATOM 790 C CA . LYS A 1 103 ? -7.98400 47.77200 16.43100 1.000 45.27645 103 LYS A CA 1
ATOM 791 C C . LYS A 1 103 ? -7.81300 46.46100 17.18100 1.000 45.98302 103 LYS A C 1
ATOM 792 O O . LYS A 1 103 ? -8.52800 45.48800 16.93000 1.000 47.79417 103 LYS A O 1
ATOM 798 N N . THR A 1 104 ? -6.85200 46.43900 18.10100 1.000 49.53606 104 THR A N 1
ATOM 799 C CA . THR A 1 104 ? -6.49300 45.22400 18.81900 1.000 50.69996 104 THR A CA 1
ATOM 800 C C . THR A 1 104 ? -6.50700 45.48800 20.31700 1.000 54.21893 104 THR A C 1
ATOM 801 O O . THR A 1 104 ? -5.96400 46.49600 20.78000 1.000 52.67721 104 THR A O 1
ATOM 805 N N . ALA A 1 105 ? -7.13400 44.58300 21.06400 1.000 53.99923 105 ALA A N 1
ATOM 806 C CA . ALA A 1 105 ? -7.11500 44.59400 22.52000 1.000 51.85687 105 ALA A CA 1
ATOM 807 C C . ALA A 1 105 ? -6.52700 43.27800 23.00200 1.000 51.62846 105 ALA A C 1
ATOM 808 O O . ALA A 1 105 ? -6.90600 42.20900 22.51000 1.000 52.87617 105 ALA A O 1
ATOM 810 N N . PHE A 1 106 ? -5.60600 43.35300 23.95400 1.000 50.77396 106 PHE A N 1
ATOM 811 C CA . PHE A 1 106 ? -4.90100 42.17600 24.43600 1.000 43.72748 106 PHE A CA 1
ATOM 812 C C . PHE A 1 106 ? -5.46300 41.72100 25.77500 1.000 44.04665 106 PHE A C 1
ATOM 813 O O . PHE A 1 106 ? -5.83000 42.54000 26.62300 1.000 38.27399 106 PHE A O 1
ATOM 821 N N . PHE A 1 107 ? -5.53900 40.40700 25.94600 1.000 43.72449 107 PHE A N 1
ATOM 822 C CA . PHE A 1 107 ? -5.97200 39.79800 27.19700 1.000 41.68450 107 PHE A CA 1
ATOM 823 C C . PHE A 1 107 ? -5.00000 38.65900 27.49000 1.000 42.91867 107 PHE A C 1
ATOM 824 O O . PHE A 1 107 ? -3.88800 38.61500 26.95300 1.000 45.16388 107 PHE A O 1
ATOM 832 N N . THR A 1 108 ? -5.40200 37.72000 28.34200 1.000 39.96121 108 THR A N 1
ATOM 833 C CA . THR A 1 108 ? -4.47900 36.70300 28.83100 1.000 37.40474 108 THR A CA 1
ATOM 834 C C . THR A 1 108 ? -4.73400 35.31700 28.25700 1.000 37.75673 108 THR A C 1
ATOM 835 O O . THR A 1 108 ? -3.81900 34.71200 27.68900 1.000 46.59456 108 THR A O 1
ATOM 839 N N . THR A 1 109 ? -5.94600 34.78500 28.38900 1.000 32.91678 109 THR A N 1
ATOM 840 C CA . THR A 1 109 ? -6.24500 33.43000 27.95100 1.000 32.99601 109 THR A CA 1
ATOM 841 C C . THR A 1 109 ? -7.11000 33.44100 26.69700 1.000 38.63011 109 THR A C 1
ATOM 842 O O . THR A 1 109 ? -7.78900 34.42400 26.38800 1.000 40.55158 109 THR A O 1
ATOM 846 N N . GLY A 1 110 ? -7.07600 32.31700 25.97700 1.000 35.39933 110 GLY A N 1
ATOM 847 C CA . GLY A 1 110 ? -7.88000 32.19700 24.77100 1.000 41.14249 110 GLY A CA 1
ATOM 848 C C . GLY A 1 110 ? -9.36700 32.31100 25.04600 1.000 43.27694 110 GLY A C 1
ATOM 849 O O . GLY A 1 110 ? -10.10400 32.93300 24.27700 1.000 45.52817 110 GLY A O 1
ATOM 850 N N . ALA A 1 111 ? -9.82800 31.71300 26.14700 1.000 46.07943 111 ALA A N 1
ATOM 851 C CA . ALA A 1 111 ? -11.22600 31.86100 26.53300 1.000 48.77501 111 ALA A CA 1
ATOM 852 C C . ALA A 1 111 ? -11.56100 33.31900 26.81900 1.000 49.08712 111 ALA A C 1
ATOM 853 O O . ALA A 1 111 ? -12.66200 33.78400 26.50400 1.000 49.32228 111 ALA A O 1
ATOM 855 N N . GLU A 1 112 ? -10.61800 34.05700 27.41200 1.000 48.82332 112 GLU A N 1
ATOM 856 C CA . GLU A 1 112 ? -10.83100 35.48200 27.64600 1.000 48.16162 112 GLU A CA 1
ATOM 857 C C . GLU A 1 112 ? -10.95000 36.24300 26.33200 1.000 49.62659 112 GLU A C 1
ATOM 858 O O . GLU A 1 112 ? -11.75000 37.18000 26.21900 1.000 52.36456 112 GLU A O 1
ATOM 864 N N . ALA A 1 113 ? -10.15700 35.85800 25.32900 1.000 46.94114 113 ALA A N 1
ATOM 865 C CA . ALA A 1 113 ? -10.24700 36.50200 24.02300 1.000 49.60381 113 ALA A CA 1
ATOM 866 C C . ALA A 1 113 ? -11.62200 36.28600 23.40400 1.000 50.22901 113 ALA A C 1
ATOM 867 O O . ALA A 1 113 ? -12.28100 37.24200 22.97800 1.000 49.51653 113 ALA A O 1
ATOM 869 N N . VAL A 1 114 ? -12.07300 35.03100 23.35000 1.000 48.84986 114 VAL A N 1
ATOM 870 C CA . VAL A 1 114 ? -13.41500 34.74400 22.84900 1.000 50.01691 114 VAL A CA 1
ATOM 871 C C . VAL A 1 114 ? -14.46000 35.45200 23.70000 1.000 52.41084 114 VAL A C 1
ATOM 872 O O . VAL A 1 114 ? -15.46000 35.96700 23.18400 1.000 53.03646 114 VAL A O 1
ATOM 876 N N . GLU A 1 115 ? -14.23700 35.50300 25.01600 1.000 52.27355 115 GLU A N 1
ATOM 877 C CA . GLU A 1 115 ? -15.17600 36.17800 25.90600 1.000 49.62124 115 GLU A CA 1
ATOM 878 C C . GLU A 1 115 ? -15.30800 37.65500 25.55600 1.000 48.45839 115 GLU A C 1
ATOM 879 O O . GLU A 1 115 ? -16.41900 38.19500 25.51700 1.000 51.76911 115 GLU A O 1
ATOM 885 N N . ASN A 1 116 ? -14.18400 38.32700 25.29700 1.000 44.70993 116 ASN A N 1
ATOM 886 C CA . ASN A 1 116 ? -14.24900 39.73500 24.92500 1.000 45.16373 116 ASN A CA 1
ATOM 887 C C . ASN A 1 116 ? -14.75900 39.91600 23.50200 1.000 48.00584 116 ASN A C 1
ATOM 888 O O . ASN A 1 116 ? -15.31500 40.97100 23.17600 1.000 47.55975 116 ASN A O 1
ATOM 893 N N . ALA A 1 117 ? -14.58200 38.90700 22.64600 1.000 49.79167 117 ALA A N 1
ATOM 894 C CA . ALA A 1 117 ? -15.11400 38.99000 21.29000 1.000 49.31056 117 ALA A CA 1
ATOM 895 C C . ALA A 1 117 ? -16.63500 39.04700 21.30100 1.000 47.45037 117 ALA A C 1
ATOM 896 O O . ALA A 1 117 ? -17.24000 39.80000 20.52800 1.000 46.22553 117 ALA A O 1
ATOM 898 N N . VAL A 1 118 ? -17.27400 38.26200 22.17100 1.000 48.73289 118 VAL A N 1
ATOM 899 C CA . VAL A 1 118 ? -18.72600 38.33800 22.27400 1.000 49.98227 118 VAL A CA 1
ATOM 900 C C . VAL A 1 118 ? -19.14600 39.59500 23.02800 1.000 47.02237 118 VAL A C 1
ATOM 901 O O . VAL A 1 118 ? -20.21200 40.15600 22.75300 1.000 43.92419 118 VAL A O 1
ATOM 905 N N . LYS A 1 119 ? -18.32100 40.06800 23.96800 1.000 45.05535 119 LYS A N 1
ATOM 906 C CA . LYS A 1 119 ? -18.61600 41.32900 24.64000 1.000 47.88189 119 LYS A CA 1
ATOM 907 C C . LYS A 1 119 ? -18.58700 42.48800 23.65500 1.000 50.70147 119 LYS A C 1
ATOM 908 O O . LYS A 1 119 ? -19.43500 43.38600 23.71100 1.000 55.80542 119 LYS A O 1
ATOM 914 N N . ILE A 1 120 ? -17.61400 42.48200 22.74300 1.000 51.10596 120 ILE A N 1
ATOM 915 C CA . ILE A 1 120 ? -17.54800 43.51000 21.71000 1.000 47.89888 120 ILE A CA 1
ATOM 916 C C . ILE A 1 120 ? -18.72400 43.37300 20.75100 1.000 46.52743 120 ILE A C 1
ATOM 917 O O . ILE A 1 120 ? -19.37700 44.36200 20.39700 1.000 47.96441 120 ILE A O 1
ATOM 922 N N . ALA A 1 121 ? -19.01500 42.14200 20.32300 1.000 43.42819 121 ALA A N 1
ATOM 923 C CA . ALA A 1 121 ? -20.11600 41.92100 19.39100 1.000 41.09908 121 ALA A CA 1
ATOM 924 C C . ALA A 1 121 ? -21.45700 42.27300 20.02500 1.000 47.62537 121 ALA A C 1
ATOM 925 O O . ALA A 1 121 ? -22.33000 42.85100 19.36600 1.000 38.85488 121 ALA A O 1
ATOM 927 N N . ARG A 1 122 ? -21.63900 41.93300 21.30400 1.000 44.30103 122 ARG A N 1
ATOM 928 C CA . ARG A 1 122 ? -22.88500 42.27700 21.98200 1.000 46.99277 122 ARG A CA 1
ATOM 929 C C . ARG A 1 122 ? -23.01100 43.78300 22.17200 1.000 51.57487 122 ARG A C 1
ATOM 930 O O . ARG A 1 122 ? -24.10300 44.34400 22.02300 1.000 56.86775 122 ARG A O 1
ATOM 938 N N . ALA A 1 123 ? -21.90500 44.45600 22.49800 1.000 50.70575 123 ALA A N 1
ATOM 939 C CA . ALA A 1 123 ? -21.94500 45.90600 22.64900 1.000 51.92137 123 ALA A CA 1
ATOM 940 C C . ALA A 1 123 ? -22.20200 46.60200 21.31900 1.000 56.05034 123 ALA A C 1
ATOM 941 O O . ALA A 1 123 ? -22.85900 47.64900 21.28700 1.000 54.43611 123 ALA A O 1
ATOM 943 N N . TYR A 1 124 ? -21.70400 46.03800 20.21700 1.000 56.75507 124 TYR A N 1
ATOM 944 C CA . TYR A 1 124 ? -21.85200 46.68900 18.92000 1.000 55.60364 124 TYR A CA 1
ATOM 945 C C . TYR A 1 124 ? -23.24500 46.48200 18.34100 1.000 52.75726 124 TYR A C 1
ATOM 946 O O . TYR A 1 124 ? -23.87600 47.43200 17.86500 1.000 50.79298 124 TYR A O 1
ATOM 955 N N . THR A 1 125 ? -23.73900 45.24700 18.37100 1.000 51.55799 125 THR A N 1
ATOM 956 C CA . THR A 1 125 ? -25.02900 44.92900 17.77600 1.000 53.52982 125 THR A CA 1
ATOM 957 C C . THR A 1 125 ? -26.19700 45.13600 18.72800 1.000 57.70981 125 THR A C 1
ATOM 958 O O . THR A 1 125 ? -27.32800 45.32600 18.26600 1.000 57.15153 125 THR A O 1
ATOM 962 N N . GLY A 1 126 ? -25.95700 45.10800 20.03800 1.000 56.60627 126 GLY A N 1
ATOM 963 C CA . GLY A 1 126 ? -27.04600 45.15100 20.99000 1.000 52.86901 126 GLY A CA 1
ATOM 964 C C . GLY A 1 126 ? -27.91200 43.91400 21.00800 1.000 55.79745 126 GLY A C 1
ATOM 965 O O . GLY A 1 126 ? -29.00700 43.95000 21.57800 1.000 60.18148 126 GLY A O 1
ATOM 966 N N . ARG A 1 127 ? -27.45300 42.81700 20.40200 1.000 54.15279 127 ARG A N 1
ATOM 967 C CA . ARG A 1 127 ? -28.19200 41.57400 20.27200 1.000 54.65393 127 ARG A CA 1
ATOM 968 C C . ARG A 1 127 ? -27.63700 40.50900 21.21400 1.000 56.10277 127 ARG A C 1
ATOM 969 O O . ARG A 1 127 ? -26.45500 40.53800 21.57000 1.000 59.70734 127 ARG A O 1
ATOM 977 N N . PRO A 1 128 ? -28.46900 39.55600 21.63700 1.000 55.62796 128 PRO A N 1
ATOM 978 C CA . PRO A 1 128 ? -27.99700 38.52000 22.56500 1.000 58.08017 128 PRO A CA 1
ATOM 979 C C . PRO A 1 128 ? -27.51100 37.25200 21.87800 1.000 61.97292 128 PRO A C 1
ATOM 980 O O . PRO A 1 128 ? -26.79900 36.44700 22.48700 1.000 64.43646 128 PRO A O 1
ATOM 984 N N . GLY A 1 129 ? -27.88700 37.06500 20.61600 1.000 58.96118 129 GLY A N 1
ATOM 985 C CA . GLY A 1 129 ? -27.71300 35.76900 19.98200 1.000 57.27659 129 GLY A CA 1
ATOM 986 C C . GLY A 1 129 ? -26.26200 35.47100 19.64400 1.000 57.53117 129 GLY A C 1
ATOM 987 O O . GLY A 1 129 ? -25.49900 36.34500 19.23100 1.000 61.50980 129 GLY A O 1
ATOM 988 N N . LEU A 1 130 ? -25.88600 34.20600 19.82400 1.000 54.24384 130 LEU A N 1
ATOM 989 C CA . LEU A 1 130 ? -24.57200 33.70100 19.44700 1.000 54.50706 130 LEU A CA 1
ATOM 990 C C . LEU A 1 130 ? -24.74400 32.30300 18.87500 1.000 53.96559 130 LEU A C 1
ATOM 991 O O . LEU A 1 130 ? -25.37300 31.44900 19.50500 1.000 56.75249 130 LEU A O 1
ATOM 996 N N . ILE A 1 131 ? -24.19300 32.07200 17.68600 1.000 48.58617 131 ILE A N 1
ATOM 997 C CA . ILE A 1 131 ? -24.29500 30.78500 17.00800 1.000 47.06799 131 ILE A CA 1
ATOM 998 C C . ILE A 1 131 ? -22.89300 30.24400 16.77500 1.000 46.98361 131 ILE A C 1
ATOM 999 O O . ILE A 1 131 ? -22.04800 30.92600 16.18200 1.000 49.36808 131 ILE A O 1
ATOM 1004 N N . THR A 1 132 ? -22.64800 29.02300 17.24500 1.000 47.38727 132 THR A N 1
ATOM 1005 C CA . THR A 1 132 ? -21.41900 28.30900 16.92600 1.000 47.64815 132 THR A CA 1
ATOM 1006 C C . THR A 1 132 ? -21.76300 27.02300 16.18800 1.000 48.72266 132 THR A C 1
ATOM 1007 O O . THR A 1 132 ? -22.85600 26.90200 15.62500 1.000 49.52357 132 THR A O 1
ATOM 1011 N N . PHE A 1 133 ? -20.85000 26.05700 16.18300 1.000 51.20053 133 PHE A N 1
ATOM 1012 C CA . PHE A 1 133 ? -21.06200 24.80200 15.47900 1.000 53.32854 133 PHE A CA 1
ATOM 1013 C C . PHE A 1 133 ? -20.63800 23.63600 16.35700 1.000 54.15750 133 PHE A C 1
ATOM 1014 O O . PHE A 1 133 ? -19.68400 23.74700 17.13200 1.000 54.44481 133 PHE A O 1
ATOM 1022 N N . GLY A 1 134 ? -21.36300 22.52700 16.23600 1.000 53.80329 134 GLY A N 1
ATOM 1023 C CA . GLY A 1 134 ? -20.99000 21.33100 16.97100 1.000 51.15728 134 GLY A CA 1
ATOM 1024 C C . GLY A 1 134 ? -19.59700 20.86800 16.58600 1.000 52.47713 134 GLY A C 1
ATOM 1025 O O . GLY A 1 134 ? -19.22600 20.85600 15.41100 1.000 54.43860 134 GLY A O 1
ATOM 1026 N N . GLY A 1 135 ? -18.81600 20.49000 17.59500 1.000 50.26594 135 GLY A N 1
ATOM 1027 C CA . GLY A 1 135 ? -17.41800 20.18900 17.40300 1.000 51.09406 135 GLY A CA 1
ATOM 1028 C C . GLY A 1 135 ? -16.49400 21.37000 17.58800 1.000 51.06026 135 GLY A C 1
ATOM 1029 O O . GLY A 1 135 ? -15.27000 21.18400 17.60400 1.000 55.49547 135 GLY A O 1
ATOM 1030 N N . GLY A 1 136 ? -17.03400 22.57900 17.72000 1.000 46.13889 136 GLY A N 1
ATOM 1031 C CA . GLY A 1 136 ? -16.20400 23.72700 18.00300 1.000 46.20572 136 GLY A CA 1
ATOM 1032 C C . GLY A 1 136 ? -15.76800 23.76500 19.45600 1.000 51.54963 136 GLY A C 1
ATOM 1033 O O . GLY A 1 136 ? -16.44000 23.25100 20.35000 1.000 55.51050 136 GLY A O 1
ATOM 1034 N N . PHE A 1 137 ? -14.60900 24.37500 19.68500 1.000 46.35943 137 PHE A N 1
ATOM 1035 C CA . PHE A 1 137 ? -14.07700 24.57400 21.02500 1.000 46.17050 137 PHE A CA 1
ATOM 1036 C C . PHE A 1 137 ? -13.59500 26.01000 21.14600 1.000 44.21855 137 PHE A C 1
ATOM 1037 O O . PHE A 1 137 ? -12.83000 26.48300 20.30000 1.000 42.71579 137 PHE A O 1
ATOM 1045 N N . HIS A 1 138 ? -14.11900 26.68300 22.15100 1.000 39.72352 138 HIS A N 1
ATOM 1046 C CA . HIS A 1 138 ? -13.80300 28.05100 22.40500 1.000 43.24534 138 HIS A CA 1
ATOM 1047 C C . HIS A 1 138 ? -13.33500 28.47000 23.76100 1.000 44.71140 138 HIS A C 1
ATOM 1048 O O . HIS A 1 138 ? -13.12500 29.61000 23.97500 1.000 48.38794 138 HIS A O 1
ATOM 1055 N N . GLY A 1 139 ? -13.11700 27.54600 24.65600 1.000 44.01095 139 GLY A N 1
ATOM 1056 C CA . GLY A 1 139 ? -12.69500 27.82200 26.01200 1.000 39.29428 139 GLY A CA 1
ATOM 1057 C C . GLY A 1 139 ? -13.49500 27.03000 27.02100 1.000 43.83373 139 GLY A C 1
ATOM 1058 O O . GLY A 1 139 ? -14.39200 26.26000 26.68500 1.000 51.25743 139 GLY A O 1
ATOM 1059 N N . ARG A 1 140 ? -13.15600 27.24100 28.29400 1.000 43.04003 140 ARG A N 1
ATOM 1060 C CA . ARG A 1 140 ? -13.75900 26.49500 29.39100 1.000 42.51464 140 ARG A CA 1
ATOM 1061 C C . ARG A 1 140 ? -14.51600 27.38000 30.37500 1.000 40.89690 140 ARG A C 1
ATOM 1062 O O . ARG A 1 140 ? -14.97000 26.88200 31.41100 1.000 40.41634 140 ARG A O 1
ATOM 1070 N N . THR A 1 141 ? -14.66000 28.67200 30.09100 1.000 39.71458 141 THR A N 1
ATOM 1071 C CA . THR A 1 141 ? -15.49200 29.51200 30.93800 1.000 41.64632 141 THR A CA 1
ATOM 1072 C C . THR A 1 141 ? -16.96800 29.21800 30.67600 1.000 45.68242 141 THR A C 1
ATOM 1073 O O . THR A 1 141 ? -17.33100 28.49000 29.74900 1.000 43.85325 141 THR A O 1
ATOM 1077 N N . PHE A 1 142 ? -17.82600 29.80300 31.51600 1.000 50.15769 142 PHE A N 1
ATOM 1078 C CA . PHE A 1 142 ? -19.26200 29.55200 31.42400 1.000 52.52284 142 PHE A CA 1
ATOM 1079 C C . PHE A 1 142 ? -19.79300 29.85200 30.02800 1.000 48.59635 142 PHE A C 1
ATOM 1080 O O . PHE A 1 142 ? -20.51400 29.04100 29.43500 1.000 47.46290 142 PHE A O 1
ATOM 1088 N N . MET A 1 143 ? -19.43600 31.01500 29.48000 1.000 46.30130 143 MET A N 1
ATOM 1089 C CA . MET A 1 143 ? -19.91200 31.37500 28.14800 1.000 46.10746 143 MET A CA 1
ATOM 1090 C C . MET A 1 143 ? -19.20200 30.57000 27.06700 1.000 48.16200 143 MET A C 1
ATOM 1091 O O . MET A 1 143 ? -19.83800 30.10800 26.11300 1.000 53.23941 143 MET A O 1
ATOM 1096 N N . THR A 1 144 ? -17.88500 30.38900 27.19800 1.000 45.16269 144 THR A N 1
ATOM 1097 C CA . THR A 1 144 ? -17.14400 29.65900 26.17400 1.000 46.43578 144 THR A CA 1
ATOM 1098 C C . THR A 1 144 ? -17.48300 28.17400 26.18400 1.000 46.93591 144 THR A C 1
ATOM 1099 O O . THR A 1 144 ? -17.37700 27.51200 25.14500 1.000 43.90970 144 THR A O 1
ATOM 1103 N N . MET A 1 145 ? -17.88600 27.63000 27.33600 1.000 50.95431 145 MET A N 1
ATOM 1104 C CA . MET A 1 145 ? -18.40400 26.26600 27.35400 1.000 49.94351 145 MET A CA 1
ATOM 1105 C C . MET A 1 145 ? -19.70700 26.17000 26.57400 1.000 49.05302 145 MET A C 1
ATOM 1106 O O . MET A 1 145 ? -19.91900 25.21100 25.82400 1.000 53.22570 145 MET A O 1
ATOM 1111 N N . ALA A 1 146 ? -20.59200 27.15500 26.74200 1.000 47.15396 146 ALA A N 1
ATOM 1112 C CA . ALA A 1 146 ? -21.83000 27.18000 25.97100 1.000 49.67104 146 ALA A CA 1
ATOM 1113 C C . ALA A 1 146 ? -21.54300 27.26900 24.47900 1.000 53.69355 146 ALA A C 1
ATOM 1114 O O . ALA A 1 146 ? -22.18500 26.58500 23.67300 1.000 54.59823 146 ALA A O 1
ATOM 1116 N N . LEU A 1 147 ? -20.57500 28.10300 24.09200 1.000 54.44177 147 LEU A N 1
ATOM 1117 C CA . LEU A 1 147 ? -20.20200 28.20000 22.68600 1.000 53.52592 147 LEU A CA 1
ATOM 1118 C C . LEU A 1 147 ? -19.50600 26.93500 22.20200 1.000 49.38136 147 LEU A C 1
ATOM 1119 O O . LEU A 1 147 ? -19.59600 26.59500 21.01700 1.000 50.56752 147 LEU A O 1
ATOM 1124 N N . THR A 1 148 ? -18.81000 26.23300 23.09500 1.000 45.75993 148 THR A N 1
ATOM 1125 C CA . THR A 1 148 ? -18.14700 24.98800 22.73000 1.000 46.32821 148 THR A CA 1
ATOM 1126 C C . THR A 1 148 ? -19.17700 23.94800 22.30600 1.000 45.46493 148 THR A C 1
ATOM 1127 O O . THR A 1 148 ? -20.21000 23.77800 22.95900 1.000 43.09091 148 THR A O 1
ATOM 1131 N N . GLY A 1 149 ? -18.89800 23.25800 21.20300 1.000 49.42509 149 GLY A N 1
ATOM 1132 C CA . GLY A 1 149 ? -19.83700 22.29900 20.65500 1.000 53.84694 149 GLY A CA 1
ATOM 1133 C C . GLY A 1 149 ? -19.53000 20.85500 20.99200 1.000 55.22326 149 GLY A C 1
ATOM 1134 O O . GLY A 1 149 ? -19.85000 19.95100 20.21400 1.000 58.06864 149 GLY A O 1
ATOM 1135 N N . LYS A 1 150 ? -18.91100 20.62200 22.14800 1.000 50.34202 150 LYS A N 1
ATOM 1136 C CA . LYS A 1 150 ? -18.60800 19.27100 22.61600 1.000 51.13833 150 LYS A CA 1
ATOM 1137 C C . LYS A 1 150 ? -18.93500 19.20900 24.10100 1.000 56.33365 150 LYS A C 1
ATOM 1138 O O . LYS A 1 150 ? -18.26600 19.85400 24.91400 1.000 57.69764 150 LYS A O 1
ATOM 1144 N N . VAL A 1 151 ? -19.96200 18.43400 24.45300 1.000 58.51889 151 VAL A N 1
ATOM 1145 C CA . VAL A 1 151 ? -20.43100 18.40200 25.83400 1.000 57.21645 151 VAL A CA 1
ATOM 1146 C C . VAL A 1 151 ? -19.48600 17.59400 26.71500 1.000 56.95583 151 VAL A C 1
ATOM 1147 O O . VAL A 1 151 ? -19.14200 18.01600 27.82500 1.000 55.21754 151 VAL A O 1
ATOM 1151 N N . ALA A 1 152 ? -19.04900 16.42500 26.24300 1.000 58.02741 152 ALA A N 1
ATOM 1152 C CA . ALA A 1 152 ? -18.14400 15.59700 27.03000 1.000 56.40169 152 ALA A CA 1
ATOM 1153 C C . ALA A 1 152 ? -16.70800 15.83200 26.59700 1.000 56.41561 152 ALA A C 1
ATOM 1154 O O . ALA A 1 152 ? -16.40600 15.73100 25.39800 1.000 56.57360 152 ALA A O 1
ATOM 1156 N N . PRO A 1 153 ? -15.79000 16.14200 27.52500 1.000 53.93448 153 PRO A N 1
ATOM 1157 C CA . PRO A 1 153 ? -16.06100 16.30700 28.95400 1.000 53.75383 153 PRO A CA 1
ATOM 1158 C C . PRO A 1 153 ? -16.14300 17.77400 29.36400 1.000 53.90919 153 PRO A C 1
ATOM 1159 O O . PRO A 1 153 ? -16.10000 18.08500 30.55600 1.000 54.29052 153 PRO A O 1
ATOM 1163 N N . TYR A 1 154 ? -16.27400 18.66100 28.37600 1.000 50.88020 154 TYR A N 1
ATOM 1164 C CA . TYR A 1 154 ? -16.01700 20.07700 28.61400 1.000 46.96801 154 TYR A CA 1
ATOM 1165 C C . TYR A 1 154 ? -17.09700 20.71900 29.47900 1.000 41.72186 154 TYR A C 1
ATOM 1166 O O . TYR A 1 154 ? -16.79400 21.58900 30.30200 1.000 44.89064 154 TYR A O 1
ATOM 1175 N N . LYS A 1 155 ? -18.35700 20.31000 29.31900 1.000 40.75956 155 LYS A N 1
ATOM 1176 C CA . LYS A 1 155 ? -19.43700 20.92800 30.08200 1.000 50.03426 155 LYS A CA 1
ATOM 1177 C C . LYS A 1 155 ? -20.26200 19.92600 30.88200 1.000 55.91952 155 LYS A C 1
ATOM 1178 O O . LYS A 1 155 ? -21.37300 20.25600 31.31000 1.000 58.69360 155 LYS A O 1
ATOM 1184 N N . ILE A 1 156 ? -19.75200 18.71900 31.10700 1.000 58.07787 156 ILE A N 1
ATOM 1185 C CA . ILE A 1 156 ? -20.48600 17.74100 31.90500 1.000 58.10294 156 ILE A CA 1
ATOM 1186 C C . ILE A 1 156 ? -20.48700 18.21300 33.35700 1.000 54.82489 156 ILE A C 1
ATOM 1187 O O . ILE A 1 156 ? -19.45100 18.20000 34.02600 1.000 53.84096 156 ILE A O 1
ATOM 1192 N N . GLY A 1 157 ? -21.65100 18.64400 33.84200 1.000 52.60749 157 GLY A N 1
ATOM 1193 C CA . GLY A 1 157 ? -21.82100 19.01400 35.23100 1.000 54.58439 157 GLY A CA 1
ATOM 1194 C C . GLY A 1 157 ? -21.72400 20.49300 35.53700 1.000 53.98947 157 GLY A C 1
ATOM 1195 O O . GLY A 1 157 ? -21.76100 20.86300 36.71700 1.000 54.17693 157 GLY A O 1
ATOM 1196 N N . PHE A 1 158 ? -21.61100 21.34900 34.52400 1.000 55.12666 158 PHE A N 1
ATOM 1197 C CA . PHE A 1 158 ? -21.44100 22.78000 34.73600 1.000 53.30533 158 PHE A CA 1
ATOM 1198 C C . PHE A 1 158 ? -22.64100 23.60100 34.28900 1.000 53.80872 158 PHE A C 1
ATOM 1199 O O . PHE A 1 158 ? -22.60300 24.83200 34.39000 1.000 53.85721 158 PHE A O 1
ATOM 1207 N N . GLY A 1 159 ? -23.70700 22.96000 33.80400 1.000 53.62666 159 GLY A N 1
ATOM 1208 C CA . GLY A 1 159 ? -24.90800 23.66400 33.46300 1.000 51.95545 159 GLY A CA 1
ATOM 1209 C C . GLY A 1 159 ? -25.62300 24.18700 34.69600 1.000 56.54763 159 GLY A C 1
ATOM 1210 O O . GLY A 1 159 ? -25.16400 24.00900 35.83300 1.000 61.01775 159 GLY A O 1
ATOM 1211 N N . PRO A 1 160 ? -26.77000 24.85000 34.48200 1.000 56.91223 160 PRO A N 1
ATOM 1212 C CA . PRO A 1 160 ? -27.40700 25.16900 33.19900 1.000 55.27583 160 PRO A CA 1
ATOM 1213 C C . PRO A 1 160 ? -26.65800 26.25500 32.43900 1.000 57.51815 160 PRO A C 1
ATOM 1214 O O . PRO A 1 160 ? -25.87100 26.99000 33.03400 1.000 54.07926 160 PRO A O 1
ATOM 1218 N N . PHE A 1 161 ? -26.91200 26.35300 31.14000 1.000 58.56628 161 PHE A N 1
ATOM 1219 C CA . PHE A 1 161 ? -26.13900 27.23100 30.28400 1.000 51.38496 161 PHE A CA 1
ATOM 1220 C C . PHE A 1 161 ? -27.00100 28.36600 29.73900 1.000 50.40332 161 PHE A C 1
ATOM 1221 O O . PHE A 1 161 ? -28.22600 28.23300 29.65400 1.000 49.83168 161 PHE A O 1
ATOM 1229 N N . PRO A 1 162 ? -26.39900 29.49900 29.37200 1.000 51.14441 162 PRO A N 1
ATOM 1230 C CA . PRO A 1 162 ? -27.20600 30.67700 29.04500 1.000 50.84745 162 PRO A CA 1
ATOM 1231 C C . PRO A 1 162 ? -27.95300 30.50100 27.73600 1.000 53.82123 162 PRO A C 1
ATOM 1232 O O . PRO A 1 162 ? -27.50900 29.79600 26.82600 1.000 57.59889 162 PRO A O 1
ATOM 1236 N N . GLY A 1 163 ? -29.10600 31.15200 27.65300 1.000 53.30678 163 GLY A N 1
ATOM 1237 C CA . GLY A 1 163 ? -29.90500 31.12100 26.45000 1.000 52.79524 163 GLY A CA 1
ATOM 1238 C C . GLY A 1 163 ? -29.25200 31.88600 25.31400 1.000 51.08118 163 GLY A C 1
ATOM 1239 O O . GLY A 1 163 ? -28.16400 32.45200 25.43300 1.000 42.53912 163 GLY A O 1
ATOM 1240 N N . SER A 1 164 ? -29.94600 31.88400 24.17400 1.000 50.61324 164 SER A N 1
ATOM 1241 C CA . SER A 1 164 ? -29.52400 32.61100 22.97600 1.000 47.03774 164 SER A CA 1
ATOM 1242 C C . SER A 1 164 ? -28.18300 32.11200 22.44300 1.000 52.85010 164 SER A C 1
ATOM 1243 O O . SER A 1 164 ? -27.45600 32.85200 21.77500 1.000 60.66761 164 SER A O 1
ATOM 1246 N N . VAL A 1 165 ? -27.83800 30.85800 22.72900 1.000 67.58979 165 VAL A N 1
ATOM 1247 C CA . VAL A 1 165 ? -26.61200 30.24000 22.23200 1.000 62.06620 165 VAL A CA 1
ATOM 1248 C C . VAL A 1 165 ? -26.99000 28.89600 21.62600 1.000 58.73750 165 VAL A C 1
ATOM 1249 O O . VAL A 1 165 ? -27.42600 27.98700 22.34400 1.000 60.71384 165 VAL A O 1
ATOM 1253 N N . TYR A 1 166 ? -26.82200 28.76600 20.31200 1.000 54.15704 166 TYR A N 1
ATOM 1254 C CA . TYR A 1 166 ? -27.17400 27.55200 19.59400 1.000 56.59779 166 TYR A CA 1
ATOM 1255 C C . TYR A 1 166 ? -26.01200 27.13400 18.70600 1.000 55.26138 166 TYR A C 1
ATOM 1256 O O . TYR A 1 166 ? -25.09500 27.91400 18.43800 1.000 55.24497 166 TYR A O 1
ATOM 1265 N N . HIS A 1 167 ? -26.05700 25.88400 18.25300 1.000 54.12677 167 HIS A N 1
ATOM 1266 C CA . HIS A 1 167 ? -24.96200 25.27900 17.50700 1.000 50.05690 167 HIS A CA 1
ATOM 1267 C C . HIS A 1 167 ? -25.46800 24.79600 16.15800 1.000 54.10638 167 HIS A C 1
ATOM 1268 O O . HIS A 1 167 ? -26.37000 23.95300 16.09400 1.000 57.02616 167 HIS A O 1
ATOM 1275 N N . GLY A 1 168 ? -24.88900 25.32900 15.08500 1.000 55.62752 168 GLY A N 1
ATOM 1276 C CA . GLY A 1 168 ? -25.11800 24.79800 13.76100 1.000 54.56122 168 GLY A CA 1
ATOM 1277 C C . GLY A 1 168 ? -24.27500 23.56400 13.50900 1.000 58.83375 168 GLY A C 1
ATOM 1278 O O . GLY A 1 168 ? -23.56800 23.06000 14.38100 1.000 59.19612 168 GLY A O 1
ATOM 1279 N N . VAL A 1 169 ? -24.35500 23.06800 12.27900 1.000 59.94810 169 VAL A N 1
ATOM 1280 C CA . VAL A 1 169 ? -23.59700 21.89600 11.85900 1.000 59.17519 169 VAL A CA 1
ATOM 1281 C C . VAL A 1 169 ? -22.40300 22.36000 11.03800 1.000 56.92391 169 VAL A C 1
ATOM 1282 O O . VAL A 1 169 ? -22.56100 23.09200 10.05300 1.000 55.35810 169 VAL A O 1
ATOM 1286 N N . TYR A 1 170 ? -21.21000 21.94300 11.44700 1.000 56.06105 170 TYR A N 1
ATOM 1287 C CA . TYR A 1 170 ? -19.99100 22.30900 10.73600 1.000 57.89032 170 TYR A CA 1
ATOM 1288 C C . TYR A 1 170 ? -19.82100 21.41700 9.51000 1.000 58.91002 170 TYR A C 1
ATOM 1289 O O . TYR A 1 170 ? -19.98100 20.19700 9.61300 1.000 57.23427 170 TYR A O 1
ATOM 1298 N N . PRO A 1 171 ? -19.50000 21.98100 8.34600 1.000 60.49964 171 PRO A N 1
ATOM 1299 C CA . PRO A 1 171 ? -19.43600 21.16600 7.12600 1.000 64.51334 171 PRO A CA 1
ATOM 1300 C C . PRO A 1 171 ? -18.22700 20.24200 7.13300 1.000 69.91942 171 PRO A C 1
ATOM 1301 O O . PRO A 1 171 ? -17.09700 20.66900 7.38100 1.000 68.38330 171 PRO A O 1
ATOM 1305 N N . ASN A 1 172 ? -18.48000 18.96200 6.86100 1.000 81.70996 172 ASN A N 1
ATOM 1306 C CA . ASN A 1 172 ? -17.41800 17.96800 6.70100 1.000 97.95700 172 ASN A CA 1
ATOM 1307 C C . ASN A 1 172 ? -17.90000 16.98500 5.63200 1.000 113.77844 172 ASN A C 1
ATOM 1308 O O . ASN A 1 172 ? -18.51700 15.96500 5.94500 1.000 109.30209 172 ASN A O 1
ATOM 1313 N N . ALA A 1 173 ? -17.61700 17.31800 4.36900 1.000 133.76578 173 ALA A N 1
ATOM 1314 C CA . ALA A 1 173 ? -18.01300 16.45700 3.26000 1.000 136.83612 173 ALA A CA 1
ATOM 1315 C C . ALA A 1 173 ? -17.44000 15.05300 3.39100 1.000 136.79431 173 ALA A C 1
ATOM 1316 O O . ALA A 1 173 ? -17.99800 14.11100 2.81700 1.000 141.96846 173 ALA A O 1
ATOM 1318 N N . ALA A 1 174 ? -16.34400 14.89200 4.13500 1.000 127.47806 174 ALA A N 1
ATOM 1319 C CA . ALA A 1 174 ? -15.82100 13.56900 4.44500 1.000 120.15065 174 ALA A CA 1
ATOM 1320 C C . ALA A 1 174 ? -16.72300 12.79100 5.39300 1.000 111.43198 174 ALA A C 1
ATOM 1321 O O . ALA A 1 174 ? -16.52700 11.58100 5.55400 1.000 118.06641 174 ALA A O 1
ATOM 1323 N N . HIS A 1 175 ? -17.69400 13.45000 6.02400 1.000 98.56147 175 HIS A N 1
ATOM 1324 C CA . HIS A 1 175 ? -18.65900 12.79700 6.89900 1.000 93.51594 175 HIS A CA 1
ATOM 1325 C C . HIS A 1 175 ? -20.06100 12.78100 6.30600 1.000 92.06398 175 HIS A C 1
ATOM 1326 O O . HIS A 1 175 ? -21.01900 12.45200 7.01300 1.000 92.32457 175 HIS A O 1
ATOM 1333 N N . GLY A 1 176 ? -20.20600 13.12700 5.03000 1.000 92.75050 176 GLY A N 1
ATOM 1334 C CA . GLY A 1 176 ? -21.52300 13.24900 4.44000 1.000 91.66983 176 GLY A CA 1
ATOM 1335 C C . GLY A 1 176 ? -22.25700 14.50800 4.83500 1.000 85.35628 176 GLY A C 1
ATOM 1336 O O . GLY A 1 176 ? -23.49200 14.52000 4.84900 1.000 85.64980 176 GLY A O 1
ATOM 1337 N N . VAL A 1 177 ? -21.53000 15.57200 5.16500 1.000 81.24682 177 VAL A N 1
ATOM 1338 C CA . VAL A 1 177 ? -22.11200 16.84200 5.58800 1.000 73.45800 177 VAL A CA 1
ATOM 1339 C C . VAL A 1 177 ? -21.62100 17.90100 4.61000 1.000 73.12063 177 VAL A C 1
ATOM 1340 O O . VAL A 1 177 ? -20.46800 18.34500 4.68400 1.000 71.92635 177 VAL A O 1
ATOM 1344 N N . THR A 1 178 ? -22.49000 18.31400 3.69300 1.000 76.36366 178 THR A N 1
ATOM 1345 C CA . THR A 1 178 ? -22.12300 19.29100 2.68300 1.000 76.65730 178 THR A CA 1
ATOM 1346 C C . THR A 1 178 ? -22.15000 20.70400 3.26100 1.000 69.87392 178 THR A C 1
ATOM 1347 O O . THR A 1 178 ? -22.55500 20.93500 4.40400 1.000 69.34855 178 THR A O 1
ATOM 1351 N N . THR A 1 179 ? -21.69600 21.66100 2.44800 1.000 64.93659 179 THR A N 1
ATOM 1352 C CA . THR A 1 179 ? -21.87200 23.06600 2.79800 1.000 64.78835 179 THR A CA 1
ATOM 1353 C C . THR A 1 179 ? -23.35200 23.42000 2.86300 1.000 67.41599 179 THR A C 1
ATOM 1354 O O . THR A 1 179 ? -23.78600 24.15300 3.76000 1.000 67.62226 179 THR A O 1
ATOM 1358 N N . ALA A 1 180 ? -24.14300 22.89500 1.92400 1.000 70.13466 180 ALA A N 1
ATOM 1359 C CA . ALA A 1 180 ? -25.58900 23.07800 1.98400 1.000 74.99891 180 ALA A CA 1
ATOM 1360 C C . ALA A 1 180 ? -26.16300 22.48800 3.26600 1.000 76.14655 180 ALA A C 1
ATOM 1361 O O . ALA A 1 180 ? -27.06300 23.07500 3.87900 1.000 78.09037 180 ALA A O 1
ATOM 1363 N N . ASP A 1 181 ? -25.65600 21.32500 3.68500 1.000 75.26061 181 ASP A N 1
ATOM 1364 C CA . ASP A 1 181 ? -26.04800 20.76900 4.97600 1.000 73.67859 181 ASP A CA 1
ATOM 1365 C C . ASP A 1 181 ? -25.72400 21.73500 6.10700 1.000 68.26960 181 ASP A C 1
ATOM 1366 O O . ASP A 1 181 ? -26.51500 21.90000 7.04300 1.000 69.86100 181 ASP A O 1
ATOM 1371 N N . ALA A 1 182 ? -24.56300 22.38800 6.03200 1.000 63.50377 182 ALA A N 1
ATOM 1372 C CA . ALA A 1 182 ? -24.18300 23.34600 7.06200 1.000 59.34526 182 ALA A CA 1
ATOM 1373 C C . ALA A 1 182 ? -25.05100 24.59700 7.00200 1.000 57.66513 182 ALA A C 1
ATOM 1374 O O . ALA A 1 182 ? -25.56800 25.05500 8.02800 1.000 58.27466 182 ALA A O 1
ATOM 1376 N N . LEU A 1 183 ? -25.23100 25.15900 5.80200 1.000 57.21194 183 LEU A N 1
ATOM 1377 C CA . LEU A 1 183 ? -25.95600 26.42100 5.66900 1.000 57.52219 183 LEU A CA 1
ATOM 1378 C C . LEU A 1 183 ? -27.39200 26.30200 6.16500 1.000 62.43314 183 LEU A C 1
ATOM 1379 O O . LEU A 1 183 ? -27.89400 27.19200 6.85700 1.000 66.96064 183 LEU A O 1
ATOM 1384 N N . LYS A 1 184 ? -28.06800 25.20700 5.81800 1.000 60.95982 184 LYS A N 1
ATOM 1385 C CA . LYS A 1 184 ? -29.47800 25.04400 6.16400 1.000 67.80430 184 LYS A CA 1
ATOM 1386 C C . LYS A 1 184 ? -29.66900 24.74000 7.64300 1.000 68.72667 184 LYS A C 1
ATOM 1387 O O . LYS A 1 184 ? -30.77000 24.95700 8.18600 1.000 70.32645 184 LYS A O 1
ATOM 1393 N N . SER A 1 185 ? -28.62800 24.19700 8.29700 1.000 64.20314 185 SER A N 1
ATOM 1394 C CA . SER A 1 185 ? -28.67600 24.05700 9.74200 1.000 63.82777 185 SER A CA 1
ATOM 1395 C C . SER A 1 185 ? -28.71300 25.42200 10.41500 1.000 66.92917 185 SER A C 1
ATOM 1396 O O . SER A 1 185 ? -29.30800 25.56800 11.48800 1.000 66.39250 185 SER A O 1
ATOM 1399 N N . LEU A 1 186 ? -28.08900 26.43300 9.79900 1.000 66.97487 186 LEU A N 1
ATOM 1400 C CA . LEU A 1 186 ? -28.18800 27.79500 10.31500 1.000 67.16853 186 LEU A CA 1
ATOM 1401 C C . LEU A 1 186 ? -29.58100 28.37100 10.08800 1.000 69.72046 186 LEU A C 1
ATOM 1402 O O . LEU A 1 186 ? -30.14100 29.03300 10.97100 1.000 74.35027 186 LEU A O 1
ATOM 1407 N N . GLU A 1 187 ? -30.15700 28.12900 8.90700 1.000 71.96051 187 GLU A N 1
ATOM 1408 C CA . GLU A 1 187 ? -31.49100 28.64200 8.61800 1.000 79.78067 187 GLU A CA 1
ATOM 1409 C C . GLU A 1 187 ? -32.53900 28.01300 9.52400 1.000 76.24661 187 GLU A C 1
ATOM 1410 O O . GLU A 1 187 ? -33.53200 28.66300 9.86700 1.000 78.39237 187 GLU A O 1
ATOM 1416 N N . ARG A 1 188 ? -32.33800 26.75400 9.92100 1.000 69.94672 188 ARG A N 1
ATOM 1417 C CA . ARG A 1 188 ? -33.24900 26.13300 10.87500 1.000 68.41562 188 ARG A CA 1
ATOM 1418 C C . ARG A 1 188 ? -33.13900 26.79100 12.24400 1.000 66.29781 188 ARG A C 1
ATOM 1419 O O . ARG A 1 188 ? -34.14300 26.94300 12.94900 1.000 68.69706 188 ARG A O 1
ATOM 1427 N N . ILE A 1 189 ? -31.92600 27.19000 12.63400 1.000 62.72479 189 ILE A N 1
ATOM 1428 C CA . ILE A 1 189 ? -31.75400 27.96900 13.85600 1.000 61.75057 189 ILE A CA 1
ATOM 1429 C C . ILE A 1 189 ? -32.48200 29.30200 13.73800 1.000 61.53372 189 ILE A C 1
ATOM 1430 O O . ILE A 1 189 ? -33.06600 29.79900 14.70900 1.000 58.26415 189 ILE A O 1
ATOM 1435 N N . PHE A 1 190 ? -32.47400 29.89100 12.54000 1.000 62.11875 190 PHE A N 1
ATOM 1436 C CA . PHE A 1 190 ? -33.15700 31.16400 12.33600 1.000 64.31478 190 PHE A CA 1
ATOM 1437 C C . PHE A 1 190 ? -34.67100 30.99900 12.39500 1.000 68.86045 190 PHE A C 1
ATOM 1438 O O . PHE A 1 190 ? -35.37500 31.87700 12.90900 1.000 76.15588 190 PHE A O 1
ATOM 1446 N N . LYS A 1 191 ? -35.15000 29.91200 11.83600 1.000 68.65414 191 LYS A N 1
ATOM 1447 C CA . LYS A 1 191 ? -36.56500 29.61000 11.78000 1.000 73.13625 191 LYS A CA 1
ATOM 1448 C C . LYS A 1 191 ? -37.19000 29.02900 13.04900 1.000 70.60103 191 LYS A C 1
ATOM 1449 O O . LYS A 1 191 ? -38.37400 29.09500 13.22300 1.000 71.04529 191 LYS A O 1
ATOM 1455 N N . ALA A 1 192 ? -36.39000 28.49100 13.94400 1.000 66.37928 192 ALA A N 1
ATOM 1456 C CA . ALA A 1 192 ? -36.88000 27.78700 15.12300 1.000 67.17252 192 ALA A CA 1
ATOM 1457 C C . ALA A 1 192 ? -36.30800 28.30600 16.43000 1.000 69.60908 192 ALA A C 1
ATOM 1458 O O . ALA A 1 192 ? -37.02900 28.36500 17.42900 1.000 71.73103 192 ALA A O 1
ATOM 1460 N N . ASP A 1 193 ? -35.03100 28.68500 16.45800 1.000 60.73216 193 ASP A N 1
ATOM 1461 C CA . ASP A 1 193 ? -34.37600 29.05600 17.70900 1.000 58.39017 193 ASP A CA 1
ATOM 1462 C C . ASP A 1 193 ? -34.43700 30.56000 17.96800 1.000 60.24849 193 ASP A C 1
ATOM 1463 O O . ASP A 1 193 ? -35.02300 31.00200 18.96100 1.000 62.07277 193 ASP A O 1
ATOM 1468 N N . ILE A 1 194 ? -33.83900 31.35400 17.08400 1.000 59.90657 194 ILE A N 1
ATOM 1469 C CA . ILE A 1 194 ? -33.68700 32.78500 17.31600 1.000 57.10253 194 ILE A CA 1
ATOM 1470 C C . ILE A 1 194 ? -33.70900 33.50300 15.97400 1.000 57.52569 194 ILE A C 1
ATOM 1471 O O . ILE A 1 194 ? -33.19900 32.99200 14.97200 1.000 57.51215 194 ILE A O 1
ATOM 1476 N N . ALA A 1 195 ? -34.31600 34.68700 15.95600 1.000 59.03608 195 ALA A N 1
ATOM 1477 C CA . ALA A 1 195 ? -34.40600 35.46400 14.73200 1.000 60.37287 195 ALA A CA 1
ATOM 1478 C C . ALA A 1 195 ? -33.02000 35.93900 14.29900 1.000 61.00458 195 ALA A C 1
ATOM 1479 O O . ALA A 1 195 ? -32.15800 36.21200 15.14000 1.000 60.36116 195 ALA A O 1
ATOM 1481 N N . PRO A 1 196 ? -32.77800 36.04000 12.98800 1.000 64.03449 196 PRO A N 1
ATOM 1482 C CA . PRO A 1 196 ? -31.44800 36.47700 12.53100 1.000 66.51316 196 PRO A CA 1
ATOM 1483 C C . PRO A 1 196 ? -31.06000 37.85400 13.04000 1.000 66.14116 196 PRO A C 1
ATOM 1484 O O . PRO A 1 196 ? -29.89700 38.06900 13.39200 1.000 65.68110 196 PRO A O 1
ATOM 1488 N N . ASP A 1 197 ? -31.99700 38.79200 13.11400 1.000 63.64193 197 ASP A N 1
ATOM 1489 C CA . ASP A 1 197 ? -31.66200 40.11800 13.61800 1.000 62.45059 197 ASP A CA 1
ATOM 1490 C C . ASP A 1 197 ? -31.48900 40.15300 15.13300 1.000 60.28609 197 ASP A C 1
ATOM 1491 O O . ASP A 1 197 ? -31.24900 41.23100 15.68600 1.000 61.96573 197 ASP A O 1
ATOM 1496 N N . GLN A 1 198 ? -31.60400 39.01300 15.81400 1.000 56.09073 198 GLN A N 1
ATOM 1497 C CA . GLN A 1 198 ? -31.29300 38.91200 17.23300 1.000 54.29582 198 GLN A CA 1
ATOM 1498 C C . GLN A 1 198 ? -30.00600 38.14500 17.49500 1.000 55.60982 198 GLN A C 1
ATOM 1499 O O . GLN A 1 198 ? -29.64400 37.94800 18.66000 1.000 55.45590 198 GLN A O 1
ATOM 1505 N N . VAL A 1 199 ? -29.31300 37.70500 16.45000 1.000 53.81090 199 VAL A N 1
ATOM 1506 C CA . VAL A 1 199 ? -28.03500 37.01700 16.58800 1.000 51.79433 199 VAL A CA 1
ATOM 1507 C C . VAL A 1 199 ? -26.92600 38.05400 16.48600 1.000 54.85424 199 VAL A C 1
ATOM 1508 O O . VAL A 1 199 ? -26.80300 38.74800 15.47100 1.000 54.90661 199 VAL A O 1
ATOM 1512 N N . ALA A 1 200 ? -26.11900 38.16700 17.54100 1.000 57.72693 200 ALA A N 1
ATOM 1513 C CA . ALA A 1 200 ? -25.05500 39.16400 17.54900 1.000 56.63272 200 ALA A CA 1
ATOM 1514 C C . ALA A 1 200 ? -23.86700 38.72500 16.70300 1.000 56.75484 200 ALA A C 1
ATOM 1515 O O . ALA A 1 200 ? -23.24200 39.55400 16.03300 1.000 57.22226 200 ALA A O 1
ATOM 1517 N N . ALA A 1 201 ? -23.54300 37.43400 16.71400 1.000 56.47346 201 ALA A N 1
ATOM 1518 C CA . ALA A 1 201 ? -22.35400 36.96800 16.01800 1.000 53.56034 201 ALA A CA 1
ATOM 1519 C C . ALA A 1 201 ? -22.47400 35.48300 15.71200 1.000 54.52090 201 ALA A C 1
ATOM 1520 O O . ALA A 1 201 ? -23.10800 34.72800 16.45400 1.000 53.38800 201 ALA A O 1
ATOM 1522 N N . ILE A 1 202 ? -21.85900 35.08300 14.60300 1.000 54.49030 202 ILE A N 1
ATOM 1523 C CA . ILE A 1 202 ? -21.63800 33.68200 14.26500 1.000 52.25908 202 ILE A CA 1
ATOM 1524 C C . ILE A 1 202 ? -20.14800 33.41800 14.41800 1.000 52.71685 202 ILE A C 1
ATOM 1525 O O . ILE A 1 202 ? -19.32600 34.05200 13.74300 1.000 56.17064 202 ILE A O 1
ATOM 1530 N N . ILE A 1 203 ? -19.79600 32.49600 15.30900 1.000 52.45247 203 ILE A N 1
ATOM 1531 C CA . ILE A 1 203 ? -18.40800 32.23100 15.67100 1.000 52.14544 203 ILE A CA 1
ATOM 1532 C C . ILE A 1 203 ? -18.03500 30.83800 15.18900 1.000 52.74601 203 ILE A C 1
ATOM 1533 O O . ILE A 1 203 ? -18.79200 29.88000 15.38800 1.000 57.87156 203 ILE A O 1
ATOM 1538 N N . LEU A 1 204 ? -16.86800 30.72600 14.55800 1.000 52.53136 204 LEU A N 1
ATOM 1539 C CA . LEU A 1 204 ? -16.39300 29.44900 14.05200 1.000 54.73434 204 LEU A CA 1
ATOM 1540 C C . LEU A 1 204 ? -14.87500 29.47200 13.97200 1.000 55.97762 204 LEU A C 1
ATOM 1541 O O . LEU A 1 204 ? -14.26100 30.53000 13.80700 1.000 53.01386 204 LEU A O 1
ATOM 1546 N N . GLU A 1 205 ? -14.27900 28.29600 14.10300 1.000 59.36329 205 GLU A N 1
ATOM 1547 C CA . GLU A 1 205 ? -12.87200 28.16700 13.76500 1.000 59.14944 205 GLU A CA 1
ATOM 1548 C C . GLU A 1 205 ? -12.73400 27.90000 12.26800 1.000 56.99923 205 GLU A C 1
ATOM 1549 O O . GLU A 1 205 ? -13.51400 27.12700 11.70400 1.000 60.41208 205 GLU A O 1
ATOM 1555 N N . PRO A 1 206 ? -11.77400 28.54000 11.59500 1.000 51.59478 206 PRO A N 1
ATOM 1556 C CA . PRO A 1 206 ? -11.52500 28.17900 10.19000 1.000 50.25456 206 PRO A CA 1
ATOM 1557 C C . PRO A 1 206 ? -11.17400 26.71200 10.03000 1.000 50.79600 206 PRO A C 1
ATOM 1558 O O . PRO A 1 206 ? -11.57000 26.07800 9.04300 1.000 60.19351 206 PRO A O 1
ATOM 1562 N N . ILE A 1 207 ? -10.43700 26.15600 10.98800 1.000 45.21532 207 ILE A N 1
ATOM 1563 C CA . ILE A 1 207 ? -10.20500 24.72200 11.10000 1.000 53.03004 207 ILE A CA 1
ATOM 1564 C C . ILE A 1 207 ? -10.48100 24.33800 12.54600 1.000 56.01716 207 ILE A C 1
ATOM 1565 O O . ILE A 1 207 ? -9.87900 24.90400 13.46600 1.000 58.74224 207 ILE A O 1
ATOM 1570 N N . GLN A 1 208 ? -11.39500 23.39200 12.74800 1.000 56.01641 208 GLN A N 1
ATOM 1571 C CA . GLN A 1 208 ? -11.79900 23.00800 14.09600 1.000 51.63070 208 GLN A CA 1
ATOM 1572 C C . GLN A 1 208 ? -10.63400 22.35200 14.82600 1.000 60.65018 208 GLN A C 1
ATOM 1573 O O . GLN A 1 208 ? -10.11500 21.32300 14.38200 1.000 68.59362 208 GLN A O 1
ATOM 1579 N N . GLY A 1 209 ? -10.22200 22.94800 15.94300 1.000 61.67897 209 GLY A N 1
ATOM 1580 C CA . GLY A 1 209 ? -9.11800 22.42200 16.72200 1.000 63.02825 209 GLY A CA 1
ATOM 1581 C C . GLY A 1 209 ? -9.40400 21.05500 17.30700 1.000 62.30803 209 GLY A C 1
ATOM 1582 O O . GLY A 1 209 ? -8.98600 20.03400 16.75300 1.000 59.66170 209 GLY A O 1
ATOM 1583 N N . GLU A 1 210 ? -10.12000 21.02100 18.43200 1.000 65.23226 210 GLU A N 1
ATOM 1584 C CA . GLU A 1 210 ? -10.50600 19.75300 19.03900 1.000 64.25771 210 GLU A CA 1
ATOM 1585 C C . GLU A 1 210 ? -11.56900 19.01700 18.23500 1.000 63.52417 210 GLU A C 1
ATOM 1586 O O . GLU A 1 210 ? -11.84300 17.84900 18.52900 1.000 64.97650 210 GLU A O 1
ATOM 1592 N N . GLY A 1 211 ? -12.16600 19.66500 17.23400 1.000 64.76712 211 GLY A N 1
ATOM 1593 C CA . GLY A 1 211 ? -13.21500 19.05200 16.44100 1.000 62.57825 211 GLY A CA 1
ATOM 1594 C C . GLY A 1 211 ? -12.75800 18.00900 15.44600 1.000 61.78109 211 GLY A C 1
ATOM 1595 O O . GLY A 1 211 ? -13.59900 17.28500 14.90600 1.000 64.49819 211 GLY A O 1
ATOM 1596 N N . GLY A 1 212 ? -11.45800 17.91300 15.18500 1.000 60.74523 212 GLY A N 1
ATOM 1597 C CA . GLY A 1 212 ? -10.95300 16.90900 14.27000 1.000 60.53341 212 GLY A CA 1
ATOM 1598 C C . GLY A 1 212 ? -10.24200 17.48100 13.06100 1.000 59.04611 212 GLY A C 1
ATOM 1599 O O . GLY A 1 212 ? -10.07600 16.79200 12.04900 1.000 52.07892 212 GLY A O 1
ATOM 1600 N N . PHE A 1 213 ? -9.82200 18.74400 13.15900 1.000 58.42174 213 PHE A N 1
ATOM 1601 C CA . PHE A 1 213 ? -9.08700 19.42600 12.09200 1.000 58.17933 213 PHE A CA 1
ATOM 1602 C C . PHE A 1 213 ? -9.89200 19.46500 10.79500 1.000 57.53387 213 PHE A C 1
ATOM 1603 O O . PHE A 1 213 ? -9.35000 19.30600 9.69900 1.000 55.02215 213 PHE A O 1
ATOM 1611 N N . ASN A 1 214 ? -11.19900 19.68300 10.92000 1.000 55.49200 214 ASN A N 1
ATOM 1612 C CA . ASN A 1 214 ? -12.06700 19.81800 9.75700 1.000 59.55409 214 ASN A CA 1
ATOM 1613 C C . ASN A 1 214 ? -11.97800 21.24500 9.22700 1.000 60.01671 214 ASN A C 1
ATOM 1614 O O . ASN A 1 214 ? -12.33100 22.19800 9.93000 1.000 61.29868 214 ASN A O 1
ATOM 1619 N N . VAL A 1 215 ? -11.50600 21.39000 7.99300 1.000 57.77558 215 VAL A N 1
ATOM 1620 C CA . VAL A 1 215 ? -11.29100 22.70500 7.39900 1.000 55.64151 215 VAL A CA 1
ATOM 1621 C C . VAL A 1 215 ? -12.59500 23.21000 6.80100 1.000 54.80525 215 VAL A C 1
ATOM 1622 O O . VAL A 1 215 ? -13.34200 22.45600 6.16600 1.000 59.04340 215 VAL A O 1
ATOM 1626 N N . ALA A 1 216 ? -12.87500 24.49200 7.00200 1.000 50.88458 216 ALA A N 1
ATOM 1627 C CA . ALA A 1 216 ? -14.07800 25.08800 6.43600 1.000 49.87598 216 ALA A CA 1
ATOM 1628 C C . ALA A 1 216 ? -13.90300 25.28200 4.93500 1.000 52.70144 216 ALA A C 1
ATOM 1629 O O . ALA A 1 216 ? -12.88600 25.83700 4.50100 1.000 54.26063 216 ALA A O 1
ATOM 1631 N N . PRO A 1 217 ? -14.85000 24.83600 4.11500 1.000 54.51469 217 PRO A N 1
ATOM 1632 C CA . PRO A 1 217 ? -14.75000 25.07500 2.67300 1.000 53.27424 217 PRO A CA 1
ATOM 1633 C C . PRO A 1 217 ? -14.90200 26.55200 2.34500 1.000 54.76777 217 PRO A C 1
ATOM 1634 O O . PRO A 1 217 ? -15.45300 27.34100 3.11700 1.000 55.65969 217 PRO A O 1
ATOM 1638 N N . ALA A 1 218 ? -14.39500 26.92000 1.16600 1.000 57.44794 218 ALA A N 1
ATOM 1639 C CA . ALA A 1 218 ? -14.45300 28.31400 0.74000 1.000 53.31238 218 ALA A CA 1
ATOM 1640 C C . ALA A 1 218 ? -15.89000 28.76600 0.50600 1.000 57.74481 218 ALA A C 1
ATOM 1641 O O . ALA A 1 218 ? -16.25800 29.89000 0.86600 1.000 62.13250 218 ALA A O 1
ATOM 1643 N N . ASP A 1 219 ? -16.71800 27.90600 -0.09400 1.000 58.06313 219 ASP A N 1
ATOM 1644 C CA . ASP A 1 219 ? -18.10100 28.28800 -0.35600 1.000 59.34326 219 ASP A CA 1
ATOM 1645 C C . ASP A 1 219 ? -18.90800 28.40000 0.93200 1.000 58.84093 219 ASP A C 1
ATOM 1646 O O . ASP A 1 219 ? -19.89400 29.14300 0.98100 1.000 61.90716 219 ASP A O 1
ATOM 1651 N N . PHE A 1 220 ? -18.50900 27.67700 1.98100 1.000 58.88677 220 PHE A N 1
ATOM 1652 C CA . PHE A 1 220 ? -19.16400 27.83800 3.27500 1.000 57.68625 220 PHE A CA 1
ATOM 1653 C C . PHE A 1 220 ? -18.79200 29.17200 3.90800 1.000 59.30152 220 PHE A C 1
ATOM 1654 O O . PHE A 1 220 ? -19.66000 29.89800 4.40800 1.000 58.20440 220 PHE A O 1
ATOM 1662 N N . MET A 1 221 ? -17.49900 29.51000 3.89700 1.000 60.23096 221 MET A N 1
ATOM 1663 C CA . MET A 1 221 ? -17.06200 30.79000 4.44200 1.000 56.02749 221 MET A CA 1
ATOM 1664 C C . MET A 1 221 ? -17.64200 31.95800 3.65800 1.000 59.01896 221 MET A C 1
ATOM 1665 O O . MET A 1 221 ? -17.93600 33.01000 4.23700 1.000 60.66367 221 MET A O 1
ATOM 1670 N N . GLN A 1 222 ? -17.81600 31.79200 2.34500 1.000 59.72962 222 GLN A N 1
ATOM 1671 C CA . GLN A 1 222 ? -18.41000 32.84600 1.53100 1.000 61.21797 222 GLN A CA 1
ATOM 1672 C C . GLN A 1 222 ? -19.86400 33.07900 1.91900 1.000 66.23546 222 GLN A C 1
ATOM 1673 O O . GLN A 1 222 ? -20.26800 34.20500 2.23100 1.000 70.21263 222 GLN A O 1
ATOM 1679 N N . ALA A 1 223 ? -20.66900 32.01200 1.90800 1.000 65.01794 223 ALA A N 1
ATOM 1680 C CA . ALA A 1 223 ? -22.08200 32.14600 2.24200 1.000 61.72199 223 ALA A CA 1
ATOM 1681 C C . ALA A 1 223 ? -22.28000 32.60600 3.67900 1.000 60.28139 223 ALA A C 1
ATOM 1682 O O . ALA A 1 223 ? -23.29300 33.24100 3.99200 1.000 60.00266 223 ALA A O 1
ATOM 1684 N N . LEU A 1 224 ? -21.33200 32.29300 4.56500 1.000 62.13764 224 LEU A N 1
ATOM 1685 C CA . LEU A 1 224 ? -21.39900 32.80200 5.93100 1.000 62.11183 224 LEU A CA 1
ATOM 1686 C C . LEU A 1 224 ? -21.22600 34.31500 5.95600 1.000 60.43233 224 LEU A C 1
ATOM 1687 O O . LEU A 1 224 ? -21.96600 35.02400 6.64800 1.000 55.98217 224 LEU A O 1
ATOM 1692 N N . ARG A 1 225 ? -20.24700 34.82700 5.20500 1.000 63.37624 225 ARG A N 1
ATOM 1693 C CA . ARG A 1 225 ? -20.05000 36.27000 5.12000 1.000 62.96923 225 ARG A CA 1
ATOM 1694 C C . ARG A 1 225 ? -21.27900 36.96100 4.54400 1.000 63.24352 225 ARG A C 1
ATOM 1695 O O . ARG A 1 225 ? -21.70500 38.00700 5.04600 1.000 60.70952 225 ARG A O 1
ATOM 1703 N N . ASP A 1 226 ? -21.86400 36.38700 3.48900 1.000 66.51673 226 ASP A N 1
ATOM 1704 C CA . ASP A 1 226 ? -23.08800 36.94800 2.92600 1.000 69.01693 226 ASP A CA 1
ATOM 1705 C C . ASP A 1 226 ? -24.23600 36.87300 3.92400 1.000 67.63092 226 ASP A C 1
ATOM 1706 O O . ASP A 1 226 ? -25.05100 37.79900 4.01500 1.000 61.32128 226 ASP A O 1
ATOM 1711 N N . LEU A 1 227 ? -24.31700 35.77300 4.67600 1.000 74.51265 227 LEU A N 1
ATOM 1712 C CA . LEU A 1 227 ? -25.37200 35.61800 5.67300 1.000 71.30052 227 LEU A CA 1
ATOM 1713 C C . LEU A 1 227 ? -25.31500 36.73400 6.70600 1.000 70.17576 227 LEU A C 1
ATOM 1714 O O . LEU A 1 227 ? -26.33900 37.33500 7.05200 1.000 75.12501 227 LEU A O 1
ATOM 1719 N N . CYS A 1 228 ? -24.11300 37.03000 7.20300 1.000 59.26386 228 CYS A N 1
ATOM 1720 C CA . CYS A 1 228 ? -23.95500 38.05900 8.22400 1.000 59.53182 228 CYS A CA 1
ATOM 1721 C C . CYS A 1 228 ? -24.13500 39.45600 7.64300 1.000 64.68664 228 CYS A C 1
ATOM 1722 O O . CYS A 1 228 ? -24.65000 40.35400 8.32300 1.000 66.30631 228 CYS A O 1
ATOM 1725 N N . ASP A 1 229 ? -23.70900 39.66100 6.39400 1.000 64.95657 229 ASP A N 1
ATOM 1726 C CA . ASP A 1 229 ? -23.90100 40.95600 5.75100 1.000 62.32862 229 ASP A CA 1
ATOM 1727 C C . ASP A 1 229 ? -25.38100 41.28100 5.59600 1.000 62.01889 229 ASP A C 1
ATOM 1728 O O . ASP A 1 229 ? -25.78400 42.44500 5.69700 1.000 61.91970 229 ASP A O 1
ATOM 1733 N N . THR A 1 230 ? -26.20800 40.26100 5.35400 1.000 66.39700 230 THR A N 1
ATOM 1734 C CA . THR A 1 230 ? -27.62800 40.49600 5.11900 1.000 69.94249 230 THR A CA 1
ATOM 1735 C C . THR A 1 230 ? -28.36200 40.82700 6.41300 1.000 72.95576 230 THR A C 1
ATOM 1736 O O . THR A 1 230 ? -29.16500 41.76600 6.45500 1.000 75.18242 230 THR A O 1
ATOM 1740 N N . HIS A 1 231 ? -28.09400 40.07700 7.48000 1.000 72.36399 231 HIS A N 1
ATOM 1741 C CA . HIS A 1 231 ? -28.84400 40.19000 8.72300 1.000 68.91225 231 HIS A CA 1
ATOM 1742 C C . HIS A 1 231 ? -28.13200 41.01900 9.78500 1.000 63.75435 231 HIS A C 1
ATOM 1743 O O . HIS A 1 231 ? -28.52100 40.96400 10.95700 1.000 57.88548 231 HIS A O 1
ATOM 1750 N N . GLY A 1 232 ? -27.10900 41.78300 9.41200 1.000 64.70816 232 GLY A N 1
ATOM 1751 C CA . GLY A 1 232 ? -26.38400 42.56100 10.39600 1.000 64.78968 232 GLY A CA 1
ATOM 1752 C C . GLY A 1 232 ? -25.61700 41.74300 11.40800 1.000 63.76476 232 GLY A C 1
ATOM 1753 O O . GLY A 1 232 ? -25.29500 42.25200 12.48500 1.000 62.98046 232 GLY A O 1
ATOM 1754 N N . ILE A 1 233 ? -25.32500 40.48100 11.09700 1.000 63.29455 233 ILE A N 1
ATOM 1755 C CA . ILE A 1 233 ? -24.54200 39.62800 11.98300 1.000 59.39079 233 ILE A CA 1
ATOM 1756 C C . ILE A 1 233 ? -23.06800 39.98000 11.85400 1.000 59.15974 233 ILE A C 1
ATOM 1757 O O . ILE A 1 233 ? -22.61100 40.48300 10.82000 1.000 62.37562 233 ILE A O 1
ATOM 1762 N N . LEU A 1 234 ? -22.31400 39.71400 12.91400 1.000 53.64117 234 LEU A N 1
ATOM 1763 C CA . LEU A 1 234 ? -20.86800 39.86000 12.89400 1.000 49.81912 234 LEU A CA 1
ATOM 1764 C C . LEU A 1 234 ? -20.21500 38.49700 12.72200 1.000 49.49933 234 LEU A C 1
ATOM 1765 O O . LEU A 1 234 ? -20.61200 37.51900 13.36300 1.000 47.42644 234 LEU A O 1
ATOM 1770 N N . LEU A 1 235 ? -19.21600 38.43700 11.84700 1.000 48.73002 235 LEU A N 1
ATOM 1771 C CA . LEU A 1 235 ? -18.45800 37.21500 11.61900 1.000 43.88340 235 LEU A CA 1
ATOM 1772 C C . LEU A 1 235 ? -17.21500 37.22900 12.49900 1.000 48.63745 235 LEU A C 1
ATOM 1773 O O . LEU A 1 235 ? -16.36900 38.12200 12.37400 1.000 53.15676 235 LEU A O 1
ATOM 1778 N N . ILE A 1 236 ? -17.10900 36.24700 13.39000 1.000 43.80926 236 ILE A N 1
ATOM 1779 C CA . ILE A 1 236 ? -15.97700 36.12300 14.30000 1.000 45.90238 236 ILE A CA 1
ATOM 1780 C C . ILE A 1 236 ? -15.22700 34.84800 13.94900 1.000 45.98744 236 ILE A C 1
ATOM 1781 O O . ILE A 1 236 ? -15.79300 33.74900 14.01400 1.000 44.09805 236 ILE A O 1
ATOM 1786 N N . ALA A 1 237 ? -13.95900 34.99300 13.58200 1.000 45.07504 237 ALA A N 1
ATOM 1787 C CA . ALA A 1 237 ? -13.07800 33.86200 13.33700 1.000 42.12862 237 ALA A CA 1
ATOM 1788 C C . ALA A 1 237 ? -12.26300 33.58400 14.59200 1.000 47.50746 237 ALA A C 1
ATOM 1789 O O . ALA A 1 237 ? -11.58900 34.48100 15.11000 1.000 49.44918 237 ALA A O 1
ATOM 1791 N N . ASP A 1 238 ? -12.33200 32.35000 15.08500 1.000 46.28728 238 ASP A N 1
ATOM 1792 C CA . ASP A 1 238 ? -11.54600 31.94400 16.24700 1.000 46.77911 238 ASP A CA 1
ATOM 1793 C C . ASP A 1 238 ? -10.25800 31.30900 15.74400 1.000 48.50150 238 ASP A C 1
ATOM 1794 O O . ASP A 1 238 ? -10.24100 30.14600 15.33500 1.000 45.89595 238 ASP A O 1
ATOM 1799 N N . GLU A 1 239 ? -9.17100 32.07800 15.77500 1.000 54.01354 239 GLU A N 1
ATOM 1800 C CA . GLU A 1 239 ? -7.86100 31.61100 15.34200 1.000 50.85775 239 GLU A CA 1
ATOM 1801 C C . GLU A 1 239 ? -6.91300 31.40500 16.51900 1.000 47.84494 239 GLU A C 1
ATOM 1802 O O . GLU A 1 239 ? -5.71000 31.65300 16.40800 1.000 47.53568 239 GLU A O 1
ATOM 1808 N N . VAL A 1 240 ? -7.44700 30.95700 17.65700 1.000 43.39835 240 VAL A N 1
ATOM 1809 C CA . VAL A 1 240 ? -6.59500 30.65100 18.80200 1.000 45.25513 240 VAL A CA 1
ATOM 1810 C C . VAL A 1 240 ? -5.66700 29.48700 18.47600 1.000 50.48669 240 VAL A C 1
ATOM 1811 O O . VAL A 1 240 ? -4.46900 29.52100 18.78400 1.000 52.50589 240 VAL A O 1
ATOM 1815 N N . GLN A 1 241 ? -6.19800 28.44800 17.83000 1.000 49.94269 241 GLN A N 1
ATOM 1816 C CA . GLN A 1 241 ? -5.39500 27.28500 17.47300 1.000 47.67854 241 GLN A CA 1
ATOM 1817 C C . GLN A 1 241 ? -4.83900 27.35700 16.05700 1.000 49.97327 241 GLN A C 1
ATOM 1818 O O . GLN A 1 241 ? -3.73600 26.85500 15.80900 1.000 52.96622 241 GLN A O 1
ATOM 1824 N N . THR A 1 242 ? -5.56900 27.96800 15.12200 1.000 47.91795 242 THR A N 1
ATOM 1825 C CA . THR A 1 242 ? -5.09700 28.06300 13.74500 1.000 49.28458 242 THR A CA 1
ATOM 1826 C C . THR A 1 242 ? -4.11500 29.20700 13.53300 1.000 47.19047 242 THR A C 1
ATOM 1827 O O . THR A 1 242 ? -3.36200 29.18400 12.55300 1.000 53.10626 242 THR A O 1
ATOM 1831 N N . GLY A 1 243 ? -4.09800 30.19200 14.42500 1.000 45.14063 243 GLY A N 1
ATOM 1832 C CA . GLY A 1 243 ? -3.35200 31.40400 14.17200 1.000 45.45434 243 GLY A CA 1
ATOM 1833 C C . GLY A 1 243 ? -1.85000 31.20600 14.20900 1.000 46.73746 243 GLY A C 1
ATOM 1834 O O . GLY A 1 243 ? -1.31600 30.28400 14.82800 1.000 50.93199 243 GLY A O 1
ATOM 1835 N N . PHE A 1 244 ? -1.17300 32.10200 13.48800 1.000 43.93776 244 PHE A N 1
ATOM 1836 C CA . PHE A 1 244 ? 0.27500 32.28600 13.52000 1.000 45.26533 244 PHE A CA 1
ATOM 1837 C C . PHE A 1 244 ? 1.02700 31.15500 12.83800 1.000 49.19973 244 PHE A C 1
ATOM 1838 O O . PHE A 1 244 ? 1.64200 30.30500 13.49000 1.000 49.33150 244 PHE A O 1
ATOM 1846 N N . ALA A 1 245 ? 0.97200 31.16500 11.50700 1.000 48.40240 245 ALA A N 1
ATOM 1847 C CA . ALA A 1 245 ? 1.78500 30.37400 10.59300 1.000 49.83717 245 ALA A CA 1
ATOM 1848 C C . ALA A 1 245 ? 1.46400 28.88700 10.62100 1.000 55.80154 245 ALA A C 1
ATOM 1849 O O . ALA A 1 245 ? 2.07100 28.13000 9.85600 1.000 57.45449 245 ALA A O 1
ATOM 1851 N N . ARG A 1 246 ? 0.52400 28.44000 11.45800 1.000 58.13064 246 ARG A N 1
ATOM 1852 C CA . ARG A 1 246 ? 0.27300 27.00700 11.58200 1.000 58.77990 246 ARG A CA 1
ATOM 1853 C C . ARG A 1 246 ? -0.27100 26.41700 10.28600 1.000 55.41258 246 ARG A C 1
ATOM 1854 O O . ARG A 1 246 ? 0.09300 25.29900 9.90500 1.000 47.53892 246 ARG A O 1
ATOM 1862 N N . THR A 1 247 ? -1.13300 27.15700 9.58700 1.000 57.62603 247 THR A N 1
ATOM 1863 C CA . THR A 1 247 ? -1.83200 26.64700 8.41400 1.000 56.17449 247 THR A CA 1
ATOM 1864 C C . THR A 1 247 ? -1.15200 27.02800 7.10200 1.000 54.61841 247 THR A C 1
ATOM 1865 O O . THR A 1 247 ? -1.78000 26.94400 6.04200 1.000 58.84607 247 THR A O 1
ATOM 1869 N N . GLY A 1 248 ? 0.11500 27.43500 7.14500 1.000 53.52644 248 GLY A N 1
ATOM 1870 C CA . GLY A 1 248 ? 0.81800 27.87100 5.96100 1.000 53.08653 248 GLY A CA 1
ATOM 1871 C C . GLY A 1 248 ? 0.72500 29.35600 5.68100 1.000 51.06166 248 GLY A C 1
ATOM 1872 O O . GLY A 1 248 ? 1.52000 29.87600 4.89200 1.000 44.05014 248 GLY A O 1
ATOM 1873 N N . LYS A 1 249 ? -0.23600 30.04500 6.28800 1.000 58.71774 249 LYS A N 1
ATOM 1874 C CA . LYS A 1 249 ? -0.30700 31.49600 6.27400 1.000 62.49732 249 LYS A CA 1
ATOM 1875 C C . LYS A 1 249 ? -0.42800 31.97200 7.71400 1.000 61.61252 249 LYS A C 1
ATOM 1876 O O . LYS A 1 249 ? -0.73200 31.18800 8.61700 1.000 63.18030 249 LYS A O 1
ATOM 1882 N N . LEU A 1 250 ? -0.17400 33.26600 7.92700 1.000 60.29124 250 LEU A N 1
ATOM 1883 C CA . LEU A 1 250 ? -0.16000 33.79300 9.29000 1.000 57.09651 250 LEU A CA 1
ATOM 1884 C C . LEU A 1 250 ? -1.49100 33.55400 9.99100 1.000 53.43831 250 LEU A C 1
ATOM 1885 O O . LEU A 1 250 ? -1.52500 33.24300 11.18700 1.000 47.09448 250 LEU A O 1
ATOM 1890 N N . PHE A 1 251 ? -2.59600 33.68600 9.26700 1.000 51.16216 251 PHE A N 1
ATOM 1891 C CA . PHE A 1 251 ? -3.91400 33.39200 9.80500 1.000 50.44522 251 PHE A CA 1
ATOM 1892 C C . PHE A 1 251 ? -4.67600 32.54000 8.80400 1.000 52.46948 251 PHE A C 1
ATOM 1893 O O . PHE A 1 251 ? -4.59900 32.77200 7.59300 1.000 56.20688 251 PHE A O 1
ATOM 1901 N N . ALA A 1 252 ? -5.40300 31.54400 9.31700 1.000 48.94568 252 ALA A N 1
ATOM 1902 C CA . ALA A 1 252 ? -6.12300 30.62300 8.44300 1.000 43.40752 252 ALA A CA 1
ATOM 1903 C C . ALA A 1 252 ? -7.14300 31.34700 7.57600 1.000 45.63576 252 ALA A C 1
ATOM 1904 O O . ALA A 1 252 ? -7.42600 30.90700 6.45600 1.000 49.46226 252 ALA A O 1
ATOM 1906 N N . MET A 1 253 ? -7.69700 32.45800 8.06700 1.000 46.47265 253 MET A N 1
ATOM 1907 C CA . MET A 1 253 ? -8.66100 33.22200 7.28300 1.000 49.70329 253 MET A CA 1
ATOM 1908 C C . MET A 1 253 ? -8.04400 33.81300 6.02400 1.000 54.78253 253 MET A C 1
ATOM 1909 O O . MET A 1 253 ? -8.77200 34.10300 5.06800 1.000 58.51381 253 MET A O 1
ATOM 1914 N N . GLN A 1 254 ? -6.72200 33.99700 5.99700 1.000 54.35117 254 GLN A N 1
ATOM 1915 C CA . GLN A 1 254 ? -6.06200 34.49900 4.80000 1.000 58.59910 254 GLN A CA 1
ATOM 1916 C C . GLN A 1 254 ? -6.09200 33.49900 3.65100 1.000 61.40318 254 GLN A C 1
ATOM 1917 O O . GLN A 1 254 ? -5.73700 33.86400 2.52600 1.000 60.17404 254 GLN A O 1
ATOM 1923 N N . HIS A 1 255 ? -6.50500 32.25700 3.90500 1.000 61.15960 255 HIS A N 1
ATOM 1924 C CA . HIS A 1 255 ? -6.77700 31.29800 2.84400 1.000 61.51032 255 HIS A CA 1
ATOM 1925 C C . HIS A 1 255 ? -8.08800 31.58200 2.12400 1.000 59.35974 255 HIS A C 1
ATOM 1926 O O . HIS A 1 255 ? -8.43400 30.85300 1.18800 1.000 61.32185 255 HIS A O 1
ATOM 1933 N N . TYR A 1 256 ? -8.82000 32.61400 2.53800 1.000 56.15789 256 TYR A N 1
ATOM 1934 C CA . TYR A 1 256 ? -10.10400 32.96400 1.95500 1.000 57.82686 256 TYR A CA 1
ATOM 1935 C C . TYR A 1 256 ? -10.10200 34.43200 1.55700 1.000 63.78921 256 TYR A C 1
ATOM 1936 O O . TYR A 1 256 ? -9.36200 35.24400 2.12000 1.000 63.99343 256 TYR A O 1
ATOM 1945 N N . GLU A 1 257 ? -10.94100 34.76600 0.57600 1.000 68.35581 257 GLU A N 1
ATOM 1946 C CA . GLU A 1 257 ? -11.17900 36.16100 0.23300 1.000 72.65814 257 GLU A CA 1
ATOM 1947 C C . GLU A 1 257 ? -12.17600 36.82500 1.17200 1.000 68.90402 257 GLU A C 1
ATOM 1948 O O . GLU A 1 257 ? -12.37000 38.04200 1.08800 1.000 69.77168 257 GLU A O 1
ATOM 1954 N N . VAL A 1 258 ? -12.80500 36.05500 2.05400 1.000 66.37161 258 VAL A N 1
ATOM 1955 C CA . VAL A 1 258 ? -13.72100 36.59000 3.05300 1.000 61.97174 258 VAL A CA 1
ATOM 1956 C C . VAL A 1 258 ? -12.91600 37.08300 4.24800 1.000 62.36997 258 VAL A C 1
ATOM 1957 O O . VAL A 1 258 ? -11.93500 36.45100 4.65800 1.000 63.14176 258 VAL A O 1
ATOM 1961 N N . LYS A 1 259 ? -13.31800 38.22400 4.80400 1.000 60.15672 259 LYS A N 1
ATOM 1962 C CA . LYS A 1 259 ? -12.66800 38.78200 5.97500 1.000 52.15942 259 LYS A CA 1
ATOM 1963 C C . LYS A 1 259 ? -13.65300 38.86000 7.13200 1.000 53.43809 259 LYS A C 1
ATOM 1964 O O . LYS A 1 259 ? -14.75300 39.40900 6.96900 1.000 52.65442 259 LYS A O 1
ATOM 1970 N N . PRO A 1 260 ? -13.30900 38.33200 8.30200 1.000 55.42042 260 PRO A N 1
ATOM 1971 C CA . PRO A 1 260 ? -14.22600 38.39300 9.44200 1.000 52.32677 260 PRO A CA 1
ATOM 1972 C C . PRO A 1 260 ? -14.24300 39.77700 10.07300 1.000 58.96391 260 PRO A C 1
ATOM 1973 O O . PRO A 1 260 ? -13.35000 40.60200 9.86800 1.000 62.61355 260 PRO A O 1
ATOM 1977 N N . ASP A 1 261 ? -15.29400 40.02000 10.85600 1.000 57.60103 261 ASP A N 1
ATOM 1978 C CA . ASP A 1 261 ? -15.40500 41.29100 11.56200 1.000 53.04029 261 ASP A CA 1
ATOM 1979 C C . ASP A 1 261 ? -14.50000 41.32500 12.78600 1.000 48.75132 261 ASP A C 1
ATOM 1980 O O . ASP A 1 261 ? -13.92900 42.37100 13.10800 1.000 44.90610 261 ASP A O 1
ATOM 1985 N N . LEU A 1 262 ? -14.36200 40.19500 13.47600 1.000 46.69306 262 LEU A N 1
ATOM 1986 C CA . LEU A 1 262 ? -13.47100 40.07100 14.61800 1.000 40.90899 262 LEU A CA 1
ATOM 1987 C C . LEU A 1 262 ? -12.65000 38.79900 14.47400 1.000 45.09167 262 LEU A C 1
ATOM 1988 O O . LEU A 1 262 ? -12.99200 37.89700 13.70500 1.000 48.56492 262 LEU A O 1
ATOM 1993 N N . MET A 1 263 ? -11.55400 38.73700 15.22600 1.000 46.71216 263 MET A N 1
ATOM 1994 C CA . MET A 1 263 ? -10.71700 37.54600 15.25700 1.000 46.60392 263 MET A CA 1
ATOM 1995 C C . MET A 1 263 ? -10.06200 37.43600 16.62300 1.000 44.71551 263 MET A C 1
ATOM 1996 O O . MET A 1 263 ? -9.51000 38.41700 17.12900 1.000 50.20720 263 MET A O 1
ATOM 2001 N N . THR A 1 264 ? -10.12500 36.24700 17.21200 1.000 40.57491 264 THR A N 1
ATOM 2002 C CA . THR A 1 264 ? -9.48300 35.97200 18.48700 1.000 43.77581 264 THR A CA 1
ATOM 2003 C C . THR A 1 264 ? -8.14700 35.28200 18.25100 1.000 44.30830 264 THR A C 1
ATOM 2004 O O . THR A 1 264 ? -8.01100 34.46400 17.33600 1.000 40.87287 264 THR A O 1
ATOM 2008 N N . MET A 1 265 ? -7.16100 35.62600 19.07400 1.000 44.87694 265 MET A N 1
ATOM 2009 C CA . MET A 1 265 ? -5.82500 35.05700 18.98600 1.000 44.96849 265 MET A CA 1
ATOM 2010 C C . MET A 1 265 ? -5.34900 34.66800 20.37600 1.000 45.92265 265 MET A C 1
ATOM 2011 O O . MET A 1 265 ? -5.65200 35.35100 21.35900 1.000 43.52178 265 MET A O 1
ATOM 2016 N N . ALA A 1 266 ? -4.60300 33.57000 20.44700 1.000 50.20417 266 ALA A N 1
ATOM 2017 C CA . ALA A 1 266 ? -3.98000 33.12900 21.68900 1.000 45.28577 266 ALA A CA 1
ATOM 2018 C C . ALA A 1 266 ? -2.92200 32.07900 21.39000 1.000 45.81769 266 ALA A C 1
ATOM 2019 O O . ALA A 1 266 ? -2.31200 32.09200 20.32000 1.000 47.34882 266 ALA A O 1
ATOM 2045 N N . SER A 1 268 ? -0.21600 30.29000 20.40000 1.000 49.31728 268 SER A N 1
ATOM 2046 C CA . SER A 1 268 ? 1.10900 30.55800 19.85000 1.000 50.25059 268 SER A CA 1
ATOM 2047 C C . SER A 1 268 ? 1.33800 32.02500 19.49100 1.000 49.47195 268 SER A C 1
ATOM 2048 O O . SER A 1 268 ? 2.40100 32.37300 18.98000 1.000 46.71054 268 SER A O 1
ATOM 2051 N N . LEU A 1 269 ? 0.34600 32.88100 19.76300 1.000 46.48301 269 LEU A N 1
ATOM 2052 C CA . LEU A 1 269 ? 0.54400 34.31900 19.59800 1.000 47.77039 269 LEU A CA 1
ATOM 2053 C C . LEU A 1 269 ? 1.76100 34.80000 20.37700 1.000 51.04482 269 LEU A C 1
ATOM 2054 O O . LEU A 1 269 ? 2.51300 35.65800 19.90100 1.000 48.43338 269 LEU A O 1
ATOM 2059 N N . ALA A 1 270 ? 1.98300 34.24300 21.56700 1.000 49.76885 270 ALA A N 1
ATOM 2060 C CA . ALA A 1 270 ? 3.12700 34.59500 22.39500 1.000 42.00963 270 ALA A CA 1
ATOM 2061 C C . ALA A 1 270 ? 4.15300 33.47500 22.50400 1.000 39.60902 270 ALA A C 1
ATOM 2062 O O . ALA A 1 270 ? 5.13700 33.62900 23.23400 1.000 41.79735 270 ALA A O 1
ATOM 2064 N N . GLY A 1 271 ? 3.94400 32.35600 21.81800 1.000 42.56462 271 GLY A N 1
ATOM 2065 C CA . GLY A 1 271 ? 4.95600 31.31100 21.73200 1.000 38.37569 271 GLY A CA 1
ATOM 2066 C C . GLY A 1 271 ? 5.37700 30.69800 23.05000 1.000 46.59670 271 GLY A C 1
ATOM 2067 O O . GLY A 1 271 ? 6.56100 30.38500 23.23300 1.000 48.25858 271 GLY A O 1
ATOM 2068 N N . GLY A 1 272 ? 4.43800 30.51700 23.97600 1.000 53.55303 272 GLY A N 1
ATOM 2069 C CA . GLY A 1 272 ? 4.74500 29.85500 25.23000 1.000 50.65673 272 GLY A CA 1
ATOM 2070 C C . GLY A 1 272 ? 4.59700 30.73200 26.45600 1.000 51.47838 272 GLY A C 1
ATOM 2071 O O . GLY A 1 272 ? 5.20400 30.45900 27.49700 1.000 53.27464 272 GLY A O 1
ATOM 2072 N N . PHE A 1 273 ? 3.79700 31.78800 26.34900 1.000 50.31446 273 PHE A N 1
ATOM 2073 C CA . PHE A 1 273 ? 3.57700 32.72300 27.44100 1.000 44.36725 273 PHE A CA 1
ATOM 2074 C C . PHE A 1 273 ? 2.12000 33.16200 27.43800 1.000 48.62921 273 PHE A C 1
ATOM 2075 O O . PHE A 1 273 ? 1.49400 33.23400 26.37400 1.000 53.80287 273 PHE A O 1
ATOM 2083 N N . PRO A 1 274 ? 1.55200 33.45400 28.61400 1.000 52.39499 274 PRO A N 1
ATOM 2084 C CA . PRO A 1 274 ? 0.11700 33.77100 28.68300 1.000 51.38409 274 PRO A CA 1
ATOM 2085 C C . PRO A 1 274 ? -0.24400 35.09700 28.03100 1.000 51.12189 274 PRO A C 1
ATOM 2086 O O . PRO A 1 274 ? -0.06200 36.16300 28.62800 1.000 53.93259 274 PRO A O 1
ATOM 2090 N N . LEU A 1 275 ? -0.77000 35.03900 26.80900 1.000 45.93232 275 LEU A N 1
ATOM 2091 C CA . LEU A 1 275 ? -1.23300 36.22700 26.10900 1.000 41.78387 275 LEU A CA 1
ATOM 2092 C C . LEU A 1 275 ? -2.33500 35.83500 25.13800 1.000 41.57523 275 LEU A C 1
ATOM 2093 O O . LEU A 1 275 ? -2.29000 34.75700 24.54000 1.000 45.42318 275 LEU A O 1
ATOM 2098 N N . SER A 1 276 ? -3.32100 36.71500 24.99200 1.000 42.86490 276 SER A N 1
ATOM 2099 C CA . SER A 1 276 ? -4.38100 36.53500 24.01300 1.000 44.62383 276 SER A CA 1
ATOM 2100 C C . SER A 1 276 ? -4.78600 37.90400 23.49000 1.000 45.04746 276 SER A C 1
ATOM 2101 O O . SER A 1 276 ? -4.44700 38.93800 24.07100 1.000 43.18326 276 SER A O 1
ATOM 2104 N N . GLY A 1 277 ? -5.51700 37.90700 22.37900 1.000 41.66594 277 GLY A N 1
ATOM 2105 C CA . GLY A 1 277 ? -5.88700 39.16300 21.75800 1.000 45.30620 277 GLY A CA 1
ATOM 2106 C C . GLY A 1 277 ? -7.13200 39.04500 20.91300 1.000 46.66343 277 GLY A C 1
ATOM 2107 O O . GLY A 1 277 ? -7.53500 37.95100 20.50200 1.000 42.46153 277 GLY A O 1
ATOM 2108 N N . VAL A 1 278 ? -7.74300 40.20000 20.65900 1.000 44.18400 278 VAL A N 1
ATOM 2109 C CA . VAL A 1 278 ? -8.90700 40.32000 19.79100 1.000 45.28796 278 VAL A CA 1
ATOM 2110 C C . VAL A 1 278 ? -8.65100 41.47100 18.83200 1.000 49.65567 278 VAL A C 1
ATOM 2111 O O . VAL A 1 278 ? -8.48600 42.61800 19.26300 1.000 55.80777 278 VAL A O 1
ATOM 2115 N N . VAL A 1 279 ? -8.60800 41.16700 17.53900 1.000 46.29626 279 VAL A N 1
ATOM 2116 C CA . VAL A 1 279 ? -8.46300 42.17100 16.49500 1.000 50.79967 279 VAL A CA 1
ATOM 2117 C C . VAL A 1 279 ? -9.73900 42.17500 15.66500 1.000 50.36307 279 VAL A C 1
ATOM 2118 O O . VAL A 1 279 ? -10.36000 41.12600 15.45500 1.000 50.84521 279 VAL A O 1
ATOM 2122 N N . GLY A 1 280 ? -10.14400 43.35800 15.22000 1.000 45.71457 280 GLY A N 1
ATOM 2123 C CA . GLY A 1 280 ? -11.35200 43.46800 14.42600 1.000 48.17667 280 GLY A CA 1
ATOM 2124 C C . GLY A 1 280 ? -11.47700 44.85600 13.84300 1.000 51.54361 280 GLY A C 1
ATOM 2125 O O . GLY A 1 280 ? -10.60400 45.71000 14.01800 1.000 54.99791 280 GLY A O 1
ATOM 2126 N N . ARG A 1 281 ? -12.58500 45.06500 13.13600 1.000 49.46087 281 ARG A N 1
ATOM 2127 C CA . ARG A 1 281 ? -12.86900 46.37400 12.56300 1.000 50.65321 281 ARG A CA 1
ATOM 2128 C C . ARG A 1 281 ? -12.91600 47.43100 13.66000 1.000 46.06588 281 ARG A C 1
ATOM 2129 O O . ARG A 1 281 ? -13.50300 47.21700 14.72400 1.000 46.05850 281 ARG A O 1
ATOM 2137 N N . ALA A 1 282 ? -12.28200 48.57700 13.39500 1.000 44.04648 282 ALA A N 1
ATOM 2138 C CA . ALA A 1 282 ? -12.16600 49.62600 14.40500 1.000 49.25964 282 ALA A CA 1
ATOM 2139 C C . ALA A 1 282 ? -13.53700 50.09000 14.88000 1.000 54.18055 282 ALA A C 1
ATOM 2140 O O . ALA A 1 282 ? -13.77400 50.23400 16.08600 1.000 46.41050 282 ALA A O 1
ATOM 2142 N N . GLU A 1 283 ? -14.45000 50.34200 13.93600 1.000 61.93402 283 GLU A N 1
ATOM 2143 C CA . GLU A 1 283 ? -15.81400 50.71000 14.29800 1.000 65.98809 283 GLU A CA 1
ATOM 2144 C C . GLU A 1 283 ? -16.41800 49.71000 15.27400 1.000 64.24919 283 GLU A C 1
ATOM 2145 O O . GLU A 1 283 ? -17.07800 50.09900 16.24700 1.000 64.11725 283 GLU A O 1
ATOM 2151 N N . VAL A 1 284 ? -16.18900 48.41600 15.04000 1.000 61.87029 284 VAL A N 1
ATOM 2152 C CA . VAL A 1 284 ? -16.77200 47.38700 15.89900 1.000 51.80894 284 VAL A CA 1
ATOM 2153 C C . VAL A 1 284 ? -16.04400 47.32400 17.23700 1.000 50.91359 284 VAL A C 1
ATOM 2154 O O . VAL A 1 284 ? -16.67200 47.22800 18.29900 1.000 49.24940 284 VAL A O 1
ATOM 2158 N N . MET A 1 285 ? -14.71000 47.39700 17.20600 1.000 49.94445 285 MET A N 1
ATOM 2159 C CA . MET A 1 285 ? -13.91800 47.27800 18.42800 1.000 47.32940 285 MET A CA 1
ATOM 2160 C C . MET A 1 285 ? -14.20900 48.40600 19.41100 1.000 52.47549 285 MET A C 1
ATOM 2161 O O . MET A 1 285 ? -14.11900 48.20600 20.62900 1.000 51.74113 285 MET A O 1
ATOM 2166 N N . ASP A 1 286 ? -14.55800 49.59000 18.91100 1.000 54.52574 286 ASP A N 1
ATOM 2167 C CA . ASP A 1 286 ? -14.78800 50.74800 19.76600 1.000 50.12362 286 ASP A CA 1
ATOM 2168 C C . ASP A 1 286 ? -16.16900 50.75800 20.40900 1.000 49.93967 286 ASP A C 1
ATOM 2169 O O . ASP A 1 286 ? -16.50100 51.72700 21.10000 1.000 56.65093 286 ASP A O 1
ATOM 2174 N N . ALA A 1 287 ? -16.97600 49.71800 20.20500 1.000 45.21595 287 ALA A N 1
ATOM 2175 C CA . ALA A 1 287 ? -18.32100 49.70800 20.77800 1.000 46.72159 287 ALA A CA 1
ATOM 2176 C C . ALA A 1 287 ? -18.31900 49.69800 22.30200 1.000 50.70743 287 ALA A C 1
ATOM 2177 O O . ALA A 1 287 ? -19.04400 50.51500 22.89700 1.000 53.09137 287 ALA A O 1
ATOM 2179 N N . PRO A 1 288 ? -17.56800 48.83300 22.99400 1.000 50.51271 288 PRO A N 1
ATOM 2180 C CA . PRO A 1 288 ? -17.56800 48.89200 24.46100 1.000 51.14332 288 PRO A CA 1
ATOM 2181 C C . PRO A 1 288 ? -17.05400 50.23400 24.96300 1.000 51.04451 288 PRO A C 1
ATOM 2182 O O . PRO A 1 288 ? -16.05000 50.76000 24.47800 1.000 48.91910 288 PRO A O 1
ATOM 2186 N N . ALA A 1 289 ? -17.76400 50.78700 25.94200 1.000 53.42490 289 ALA A N 1
ATOM 2187 C CA . ALA A 1 289 ? -17.39200 52.06200 26.52300 1.000 53.64068 289 ALA A CA 1
ATOM 2188 C C . ALA A 1 289 ? -16.10400 51.92100 27.33200 1.000 50.00176 289 ALA A C 1
ATOM 2189 O O . ALA A 1 289 ? -15.72700 50.81400 27.72600 1.000 45.63558 289 ALA A O 1
ATOM 2191 N N . PRO A 1 290 ? -15.39900 53.02800 27.57500 1.000 53.57123 290 PRO A N 1
ATOM 2192 C CA . PRO A 1 290 ? -14.19400 52.96100 28.41200 1.000 53.23510 290 PRO A CA 1
ATOM 2193 C C . PRO A 1 290 ? -14.49900 52.37800 29.78400 1.000 55.12647 290 PRO A C 1
ATOM 2194 O O . PRO A 1 290 ? -15.48500 52.73700 30.43000 1.000 56.80557 290 PRO A O 1
ATOM 2198 N N . GLY A 1 291 ? -13.63500 51.46400 30.22200 1.000 53.46885 291 GLY A N 1
ATOM 2199 C CA . GLY A 1 291 ? -13.85000 50.72200 31.44300 1.000 47.83932 291 GLY A CA 1
ATOM 2200 C C . GLY A 1 291 ? -14.59100 49.41400 31.26700 1.000 47.09077 291 GLY A C 1
ATOM 2201 O O . GLY A 1 291 ? -14.66300 48.62900 32.22100 1.000 44.80302 291 GLY A O 1
ATOM 2202 N N . GLY A 1 292 ? -15.14000 49.15200 30.07700 1.000 45.35901 292 GLY A N 1
ATOM 2203 C CA . GLY A 1 292 ? -15.87500 47.91900 29.85900 1.000 42.06025 292 GLY A CA 1
ATOM 2204 C C . GLY A 1 292 ? -14.99300 46.72200 29.57800 1.000 49.00849 292 GLY A C 1
ATOM 2205 O O . GLY A 1 292 ? -15.35000 45.59400 29.93100 1.000 53.93686 292 GLY A O 1
ATOM 2206 N N . LEU A 1 293 ? -13.84700 46.93800 28.94100 1.000 48.43199 293 LEU A N 1
ATOM 2207 C CA . LEU A 1 293 ? -12.88300 45.88000 28.67900 1.000 47.88212 293 LEU A CA 1
ATOM 2208 C C . LEU A 1 293 ? -11.69800 46.01300 29.62600 1.000 51.24804 293 LEU A C 1
ATOM 2209 O O . LEU A 1 293 ? -11.29000 47.12100 29.98600 1.000 52.71445 293 LEU A O 1
ATOM 2214 N N . GLY A 1 294 ? -11.15000 44.87500 30.02700 1.000 50.96076 294 GLY A N 1
ATOM 2215 C CA . GLY A 1 294 ? -10.01300 44.89700 30.92100 1.000 53.26185 294 GLY A CA 1
ATOM 2216 C C . GLY A 1 294 ? -9.60000 43.50800 31.34300 1.000 54.90676 294 GLY A C 1
ATOM 2217 O O . GLY A 1 294 ? -9.88700 42.51900 30.66600 1.000 53.93804 294 GLY A O 1
ATOM 2218 N N . GLY A 1 295 ? -8.93100 43.45300 32.48900 1.000 54.96519 295 GLY A N 1
ATOM 2219 C CA . GLY A 1 295 ? -8.32000 42.23700 32.98200 1.000 45.90346 295 GLY A CA 1
ATOM 2220 C C . GLY A 1 295 ? -6.99000 42.56100 33.62600 1.000 46.10681 295 GLY A C 1
ATOM 2221 O O . GLY A 1 295 ? -6.18100 43.29100 33.04600 1.000 49.12000 295 GLY A O 1
ATOM 2222 N N . THR A 1 296 ? -6.75400 42.03400 34.82800 1.000 45.63157 296 THR A N 1
ATOM 2223 C CA . THR A 1 296 ? -5.56900 42.42400 35.58500 1.000 42.79187 296 THR A CA 1
ATOM 2224 C C . THR A 1 296 ? -4.29000 42.00700 34.86800 1.000 41.36051 296 THR A C 1
ATOM 2225 O O . THR A 1 296 ? -3.37300 42.81700 34.68800 1.000 37.46013 296 THR A O 1
ATOM 2229 N N . TYR A 1 297 ? -4.21100 40.74500 34.44800 1.000 44.65479 297 TYR A N 1
ATOM 2230 C CA . TYR A 1 297 ? -3.03000 40.24500 33.75700 1.000 41.37679 297 TYR A CA 1
ATOM 2231 C C . TYR A 1 297 ? -3.00100 40.61100 32.28000 1.000 42.77154 297 TYR A C 1
ATOM 2232 O O . TYR A 1 297 ? -1.98100 40.36300 31.62600 1.000 44.60545 297 TYR A O 1
ATOM 2241 N N . ALA A 1 298 ? -4.08200 41.18700 31.75100 1.000 41.65032 298 ALA A N 1
ATOM 2242 C CA . ALA A 1 298 ? -4.22700 41.40400 30.31500 1.000 38.82913 298 ALA A CA 1
ATOM 2243 C C . ALA A 1 298 ? -3.00600 42.09900 29.72800 1.000 40.21827 298 ALA A C 1
ATOM 2244 O O . ALA A 1 298 ? -2.50600 43.08300 30.28100 1.000 41.90484 298 ALA A O 1
ATOM 2246 N N . GLY A 1 299 ? -2.52900 41.57300 28.60300 1.000 41.15048 299 GLY A N 1
ATOM 2247 C CA . GLY A 1 299 ? -1.34100 42.09400 27.95900 1.000 42.13995 299 GLY A CA 1
ATOM 2248 C C . GLY A 1 299 ? -0.12000 42.04500 28.85200 1.000 47.34375 299 GLY A C 1
ATOM 2249 O O . GLY A 1 299 ? 0.52500 43.07400 29.07500 1.000 49.10118 299 GLY A O 1
ATOM 2250 N N . ASN A 1 300 ? 0.20000 40.86400 29.37300 1.000 47.77937 300 ASN A N 1
ATOM 2251 C CA . ASN A 1 300 ? 1.34500 40.73000 30.26200 1.000 46.76113 300 ASN A CA 1
ATOM 2252 C C . ASN A 1 300 ? 2.60900 41.20600 29.55200 1.000 45.56041 300 ASN A C 1
ATOM 2253 O O . ASN A 1 300 ? 2.89600 40.75000 28.43600 1.000 44.37780 300 ASN A O 1
ATOM 2258 N N . PRO A 1 301 ? 3.36900 42.13000 30.14700 1.000 42.70892 301 PRO A N 1
ATOM 2259 C CA . PRO A 1 301 ? 4.55500 42.67100 29.45800 1.000 45.57862 301 PRO A CA 1
ATOM 2260 C C . PRO A 1 301 ? 5.54000 41.61400 28.98500 1.000 46.37371 301 PRO A C 1
ATOM 2261 O O . PRO A 1 301 ? 6.10300 41.75200 27.89200 1.000 48.75847 301 PRO A O 1
ATOM 2265 N N . LEU A 1 302 ? 5.76800 40.56200 29.77400 1.000 47.22607 302 LEU A N 1
ATOM 2266 C CA . LEU A 1 302 ? 6.64800 39.48700 29.32400 1.000 45.18583 302 LEU A CA 1
ATOM 2267 C C . LEU A 1 302 ? 6.05700 38.77200 28.11600 1.000 42.86467 302 LEU A C 1
ATOM 2268 O O . LEU A 1 302 ? 6.75200 38.51900 27.12600 1.000 43.37334 302 LEU A O 1
ATOM 2273 N N . ALA A 1 303 ? 4.76500 38.44300 28.18100 1.000 37.11175 303 ALA A N 1
ATOM 2274 C CA . ALA A 1 303 ? 4.11900 37.75600 27.06900 1.000 42.43350 303 ALA A CA 1
ATOM 2275 C C . ALA A 1 303 ? 4.03100 38.64300 25.83300 1.000 47.17441 303 ALA A C 1
ATOM 2276 O O . ALA A 1 303 ? 4.07800 38.13800 24.70600 1.000 44.44798 303 ALA A O 1
ATOM 2278 N N . VAL A 1 304 ? 3.90200 39.95800 26.02100 1.000 48.60416 304 VAL A N 1
ATOM 2279 C CA . VAL A 1 304 ? 3.90400 40.87000 24.88200 1.000 47.59479 304 VAL A CA 1
ATOM 2280 C C . VAL A 1 304 ? 5.28200 40.90100 24.23200 1.000 47.68505 304 VAL A C 1
ATOM 2281 O O . VAL A 1 304 ? 5.40400 40.88200 23.00100 1.000 49.55390 304 VAL A O 1
ATOM 2285 N N . ALA A 1 305 ? 6.34000 40.94000 25.04700 1.000 44.67880 305 ALA A N 1
ATOM 2286 C CA . ALA A 1 305 ? 7.69400 40.90400 24.50600 1.000 43.74916 305 ALA A CA 1
ATOM 2287 C C . ALA A 1 305 ? 7.94800 39.60800 23.74900 1.000 47.92858 305 ALA A C 1
ATOM 2288 O O . ALA A 1 305 ? 8.64600 39.60100 22.72800 1.000 49.41829 305 ALA A O 1
ATOM 2290 N N . ALA A 1 306 ? 7.38700 38.49900 24.23500 1.000 49.84796 306 ALA A N 1
ATOM 2291 C CA . ALA A 1 306 ? 7.52500 37.22800 23.53100 1.000 54.55650 306 ALA A CA 1
ATOM 2292 C C . ALA A 1 306 ? 6.79500 37.26100 22.19500 1.000 56.52827 306 ALA A C 1
ATOM 2293 O O . ALA A 1 306 ? 7.33600 36.83200 21.16900 1.000 58.81904 306 ALA A O 1
ATOM 2295 N N . ALA A 1 307 ? 5.56000 37.77200 22.19000 1.000 51.16847 307 ALA A N 1
ATOM 2296 C CA . ALA A 1 307 ? 4.79200 37.85100 20.95200 1.000 48.88027 307 ALA A CA 1
ATOM 2297 C C . ALA A 1 307 ? 5.48000 38.74600 19.93000 1.000 51.73870 307 ALA A C 1
ATOM 2298 O O . ALA A 1 307 ? 5.41500 38.48600 18.72300 1.000 49.44312 307 ALA A O 1
ATOM 2300 N N . HIS A 1 308 ? 6.13900 39.81000 20.39600 1.000 52.32765 308 HIS A N 1
ATOM 2301 C CA . HIS A 1 308 ? 6.93400 40.63900 19.49700 1.000 56.40063 308 HIS A CA 1
ATOM 2302 C C . HIS A 1 308 ? 8.03700 39.82300 18.83700 1.000 53.95049 308 HIS A C 1
ATOM 2303 O O . HIS A 1 308 ? 8.30300 39.97400 17.63900 1.000 52.28389 308 HIS A O 1
ATOM 2310 N N . ALA A 1 309 ? 8.68700 38.94500 19.60600 1.000 47.91284 309 ALA A N 1
ATOM 2311 C CA . ALA A 1 309 ? 9.72800 38.09600 19.04100 1.000 44.75144 309 ALA A CA 1
ATOM 2312 C C . ALA A 1 309 ? 9.14100 36.97500 18.19500 1.000 48.32264 309 ALA A C 1
ATOM 2313 O O . ALA A 1 309 ? 9.75900 36.55700 17.21000 1.000 47.65047 309 ALA A O 1
ATOM 2315 N N . VAL A 1 310 ? 7.95700 36.47700 18.56100 1.000 48.38903 310 VAL A N 1
ATOM 2316 C CA . VAL A 1 310 ? 7.31500 35.42600 17.77600 1.000 46.92253 310 VAL A CA 1
ATOM 2317 C C . VAL A 1 310 ? 7.02200 35.92100 16.36500 1.000 49.16124 310 VAL A C 1
ATOM 2318 O O . VAL A 1 310 ? 7.24800 35.20600 15.38100 1.000 48.51941 310 VAL A O 1
ATOM 2322 N N . LEU A 1 311 ? 6.53000 37.15700 16.24400 1.000 47.44674 311 LEU A N 1
ATOM 2323 C CA . LEU A 1 311 ? 6.26800 37.72400 14.92600 1.000 40.64669 311 LEU A CA 1
ATOM 2324 C C . LEU A 1 311 ? 7.55100 37.85400 14.11600 1.000 47.31098 311 LEU A C 1
ATOM 2325 O O . LEU A 1 311 ? 7.56100 37.59300 12.90700 1.000 48.68528 311 LEU A O 1
ATOM 2330 N N . ASP A 1 312 ? 8.64600 38.25600 14.76500 1.000 50.73981 312 ASP A N 1
ATOM 2331 C CA . ASP A 1 312 ? 9.92100 38.36800 14.06400 1.000 51.82412 312 ASP A CA 1
ATOM 2332 C C . ASP A 1 312 ? 10.43900 37.00000 13.63900 1.000 53.73288 312 ASP A C 1
ATOM 2333 O O . ASP A 1 312 ? 11.01700 36.86000 12.55500 1.000 56.05791 312 ASP A O 1
ATOM 2338 N N . VAL A 1 313 ? 10.23900 35.98100 14.47700 1.000 51.68861 313 VAL A N 1
ATOM 2339 C CA . VAL A 1 313 ? 10.70100 34.63800 14.14000 1.000 55.68284 313 VAL A CA 1
ATOM 2340 C C . VAL A 1 313 ? 9.92300 34.08600 12.95200 1.000 54.34564 313 VAL A C 1
ATOM 2341 O O . VAL A 1 313 ? 10.50400 33.49400 12.03400 1.000 48.12612 313 VAL A O 1
ATOM 2345 N N . ILE A 1 314 ? 8.60000 34.27700 12.94600 1.000 56.32393 314 ILE A N 1
ATOM 2346 C CA . ILE A 1 314 ? 7.77200 33.78900 11.84500 1.000 53.23641 314 ILE A CA 1
ATOM 2347 C C . ILE A 1 314 ? 8.24000 34.38200 10.52200 1.000 57.58337 314 ILE A C 1
ATOM 2348 O O . ILE A 1 314 ? 8.23900 33.70700 9.48500 1.000 61.88296 314 ILE A O 1
ATOM 2353 N N . ALA A 1 315 ? 8.66700 35.64500 10.53800 1.000 54.58231 315 ALA A N 1
ATOM 2354 C CA . ALA A 1 315 ? 9.14100 36.28700 9.31700 1.000 51.51724 315 ALA A CA 1
ATOM 2355 C C . ALA A 1 315 ? 10.58000 35.89300 9.00100 1.000 53.15647 315 ALA A C 1
ATOM 2356 O O . ALA A 1 315 ? 10.89500 35.52800 7.86300 1.000 50.60614 315 ALA A O 1
ATOM 2358 N N . GLU A 1 316 ? 11.46500 35.95600 10.00000 1.000 54.96744 316 GLU A N 1
ATOM 2359 C CA . GLU A 1 316 ? 12.88300 35.70800 9.75600 1.000 56.79941 316 GLU A CA 1
ATOM 2360 C C . GLU A 1 316 ? 13.15200 34.25800 9.37200 1.000 49.48709 316 GLU A C 1
ATOM 2361 O O . GLU A 1 316 ? 14.05400 33.98900 8.57100 1.000 51.34752 316 GLU A O 1
ATOM 2367 N N . GLU A 1 317 ? 12.38800 33.31600 9.92000 1.000 50.97174 317 GLU A N 1
ATOM 2368 C CA . GLU A 1 317 ? 12.58400 31.90100 9.64000 1.000 52.09458 317 GLU A CA 1
ATOM 2369 C C . GLU A 1 317 ? 11.63700 31.36700 8.57400 1.000 51.99669 317 GLU A C 1
ATOM 2370 O O . GLU A 1 317 ? 11.70700 30.17700 8.24900 1.000 48.83732 317 GLU A O 1
ATOM 2376 N N . GLN A 1 318 ? 10.76400 32.21200 8.02500 1.000 54.45175 318 GLN A N 1
ATOM 2377 C CA . GLN A 1 318 ? 9.82200 31.83300 6.97200 1.000 56.30275 318 GLN A CA 1
ATOM 2378 C C . GLN A 1 318 ? 9.02800 30.58700 7.37000 1.000 58.55967 318 GLN A C 1
ATOM 2379 O O . GLN A 1 318 ? 9.01800 29.56800 6.67800 1.000 63.58462 318 GLN A O 1
ATOM 2385 N N . LEU A 1 319 ? 8.35400 30.69200 8.51600 1.000 56.63093 319 LEU A N 1
ATOM 2386 C CA . LEU A 1 319 ? 7.67800 29.54200 9.10100 1.000 52.39815 319 LEU A CA 1
ATOM 2387 C C . LEU A 1 319 ? 6.35400 29.22000 8.42400 1.000 49.39337 319 LEU A C 1
ATOM 2388 O O . LEU A 1 319 ? 5.84800 28.10600 8.58600 1.000 53.84484 319 LEU A O 1
ATOM 2393 N N . CYS A 1 320 ? 5.78200 30.16300 7.67400 1.000 46.23676 320 CYS A N 1
ATOM 2394 C CA . CYS A 1 320 ? 4.55600 29.87800 6.93600 1.000 47.40741 320 CYS A CA 1
ATOM 2395 C C . CYS A 1 320 ? 4.80200 28.82500 5.86200 1.000 50.11285 320 CYS A C 1
ATOM 2396 O O . CYS A 1 320 ? 4.04000 27.85800 5.73700 1.000 52.29169 320 CYS A O 1
ATOM 2399 N N . GLN A 1 321 ? 5.86500 28.99900 5.06900 1.000 52.25425 321 GLN A N 1
ATOM 2400 C CA . GLN A 1 321 ? 6.18800 27.99900 4.05700 1.000 56.57170 321 GLN A CA 1
ATOM 2401 C C . GLN A 1 321 ? 6.73900 26.73000 4.69100 1.000 56.35461 321 GLN A C 1
ATOM 2402 O O . GLN A 1 321 ? 6.45700 25.62400 4.21600 1.000 55.87304 321 GLN A O 1
ATOM 2408 N N . ARG A 1 322 ? 7.53200 26.86500 5.76000 1.000 54.94998 322 ARG A N 1
ATOM 2409 C CA . ARG A 1 322 ? 8.03700 25.67700 6.44100 1.000 54.61057 322 ARG A CA 1
ATOM 2410 C C . ARG A 1 322 ? 6.89000 24.83100 6.97700 1.000 52.24843 322 ARG A C 1
ATOM 2411 O O . ARG A 1 322 ? 6.94100 23.59700 6.92400 1.000 51.87810 322 ARG A O 1
ATOM 2419 N N . ALA A 1 323 ? 5.83800 25.47900 7.48500 1.000 45.35464 323 ALA A N 1
ATOM 2420 C CA . ALA A 1 323 ? 4.64100 24.74500 7.88000 1.000 45.22228 323 ALA A CA 1
ATOM 2421 C C . ALA A 1 323 ? 4.01600 24.03900 6.68500 1.000 50.04488 323 ALA A C 1
ATOM 2422 O O . ALA A 1 323 ? 3.53500 22.90500 6.80400 1.000 51.64171 323 ALA A O 1
ATOM 2424 N N . GLU A 1 324 ? 4.01500 24.69300 5.52100 1.000 53.75573 324 GLU A N 1
ATOM 2425 C CA . GLU A 1 324 ? 3.50600 24.05500 4.31300 1.000 53.50311 324 GLU A CA 1
ATOM 2426 C C . GLU A 1 324 ? 4.40400 22.90300 3.88000 1.000 49.10069 324 GLU A C 1
ATOM 2427 O O . GLU A 1 324 ? 3.91600 21.87700 3.39100 1.000 44.98689 324 GLU A O 1
ATOM 2433 N N . GLN A 1 325 ? 5.71900 23.05300 4.05600 1.000 51.51377 325 GLN A N 1
ATOM 2434 C CA . GLN A 1 325 ? 6.64600 21.99900 3.65600 1.000 54.87357 325 GLN A CA 1
ATOM 2435 C C . GLN A 1 325 ? 6.57300 20.81100 4.60800 1.000 49.41682 325 GLN A C 1
ATOM 2436 O O . GLN A 1 325 ? 6.53600 19.65500 4.17200 1.000 47.11874 325 GLN A O 1
ATOM 2442 N N . LEU A 1 326 ? 6.55100 21.07700 5.91700 1.000 49.35315 326 LEU A N 1
ATOM 2443 C CA . LEU A 1 326 ? 6.46200 19.99000 6.88800 1.000 51.61986 326 LEU A CA 1
ATOM 2444 C C . LEU A 1 326 ? 5.13200 19.25600 6.77200 1.000 50.00495 326 LEU A C 1
ATOM 2445 O O . LEU A 1 326 ? 5.07800 18.02700 6.90200 1.000 53.22238 326 LEU A O 1
ATOM 2450 N N . GLY A 1 327 ? 4.04600 19.99100 6.52200 1.000 42.17215 327 GLY A N 1
ATOM 2451 C CA . GLY A 1 327 ? 2.74300 19.36000 6.41000 1.000 42.08766 327 GLY A CA 1
ATOM 2452 C C . GLY A 1 327 ? 2.58600 18.51800 5.16000 1.000 45.63357 327 GLY A C 1
ATOM 2453 O O . GLY A 1 327 ? 1.87700 17.50800 5.17500 1.000 43.54259 327 GLY A O 1
ATOM 2454 N N . SER A 1 328 ? 3.23300 18.91800 4.06200 1.000 49.00101 328 SER A N 1
ATOM 2455 C CA . SER A 1 328 ? 3.17000 18.12100 2.84100 1.000 49.30310 328 SER A CA 1
ATOM 2456 C C . SER A 1 328 ? 3.94500 16.81800 2.99300 1.000 50.15926 328 SER A C 1
ATOM 2457 O O . SER A 1 328 ? 3.47400 15.75600 2.57000 1.000 48.10428 328 SER A O 1
ATOM 2460 N N . HIS A 1 329 ? 5.13800 16.88200 3.59000 1.000 49.43545 329 HIS A N 1
ATOM 2461 C CA . HIS A 1 329 ? 5.90400 15.66600 3.84600 1.000 54.36924 329 HIS A CA 1
ATOM 2462 C C . HIS A 1 329 ? 5.15000 14.73400 4.78600 1.000 53.91715 329 HIS A C 1
ATOM 2463 O O . HIS A 1 329 ? 5.20100 13.50800 4.63200 1.000 53.94936 329 HIS A O 1
ATOM 2470 N N . LEU A 1 330 ? 4.43600 15.30000 5.76200 1.000 47.46755 330 LEU A N 1
ATOM 2471 C CA . LEU A 1 330 ? 3.65600 14.48000 6.68200 1.000 47.75302 330 LEU A CA 1
ATOM 2472 C C . LEU A 1 330 ? 2.51400 13.77700 5.95800 1.000 54.24394 330 LEU A C 1
ATOM 2473 O O . LEU A 1 330 ? 2.28700 12.57700 6.15400 1.000 59.38593 330 LEU A O 1
ATOM 2478 N N . GLN A 1 331 ? 1.78200 14.51100 5.11500 1.000 53.88497 331 GLN A N 1
ATOM 2479 C CA . GLN A 1 331 ? 0.68300 13.90500 4.37000 1.000 52.71806 331 GLN A CA 1
ATOM 2480 C C . GLN A 1 331 ? 1.17900 12.82400 3.42000 1.000 47.17265 331 GLN A C 1
ATOM 2481 O O . GLN A 1 331 ? 0.47400 11.83600 3.18400 1.000 44.07149 331 GLN A O 1
ATOM 2487 N N . GLU A 1 332 ? 2.38300 12.99200 2.86600 1.000 48.11998 332 GLU A N 1
ATOM 2488 C CA . GLU A 1 332 ? 2.95900 11.95200 2.02000 1.000 53.77206 332 GLU A CA 1
ATOM 2489 C C . GLU A 1 332 ? 3.20200 10.67300 2.81200 1.000 53.06392 332 GLU A C 1
ATOM 2490 O O . GLU A 1 332 ? 2.90300 9.57200 2.33500 1.000 57.40729 332 GLU A O 1
ATOM 2496 N N . VAL A 1 333 ? 3.73700 10.80200 4.02800 1.000 50.61656 333 VAL A N 1
ATOM 2497 C CA . VAL A 1 333 ? 3.96800 9.63200 4.87200 1.000 51.55627 333 VAL A CA 1
ATOM 2498 C C . VAL A 1 333 ? 2.64200 8.99300 5.26600 1.000 48.89238 333 VAL A C 1
ATOM 2499 O O . VAL A 1 333 ? 2.48000 7.76800 5.21100 1.000 46.29362 333 VAL A O 1
ATOM 2503 N N . LEU A 1 334 ? 1.66900 9.81800 5.66200 1.000 49.11087 334 LEU A N 1
ATOM 2504 C CA . LEU A 1 334 ? 0.37900 9.29100 6.09600 1.000 48.59264 334 LEU A CA 1
ATOM 2505 C C . LEU A 1 334 ? -0.35600 8.60600 4.95100 1.000 52.11549 334 LEU A C 1
ATOM 2506 O O . LEU A 1 334 ? -0.98900 7.56300 5.15000 1.000 56.10625 334 LEU A O 1
ATOM 2511 N N . ASN A 1 335 ? -0.28600 9.17700 3.74600 1.000 52.43397 335 ASN A N 1
ATOM 2512 C CA . ASN A 1 335 ? -0.96400 8.56600 2.60900 1.000 50.33556 335 ASN A CA 1
ATOM 2513 C C . ASN A 1 335 ? -0.26200 7.29200 2.15600 1.000 51.83669 335 ASN A C 1
ATOM 2514 O O . ASN A 1 335 ? -0.92100 6.35600 1.68700 1.000 52.09552 335 ASN A O 1
ATOM 2519 N N . GLN A 1 336 ? 1.06700 7.23700 2.28000 1.000 46.38363 336 GLN A N 1
ATOM 2520 C CA . GLN A 1 336 ? 1.77400 5.98700 2.03200 1.000 52.79752 336 GLN A CA 1
ATOM 2521 C C . GLN A 1 336 ? 1.47200 4.95700 3.11100 1.000 61.41194 336 GLN A C 1
ATOM 2522 O O . GLN A 1 336 ? 1.45200 3.75300 2.83100 1.000 72.48108 336 GLN A O 1
ATOM 2528 N N . ALA A 1 337 ? 1.23100 5.40900 4.34400 1.000 56.72048 337 ALA A N 1
ATOM 2529 C CA . ALA A 1 337 ? 0.89600 4.49500 5.42700 1.000 58.16141 337 ALA A CA 1
ATOM 2530 C C . ALA A 1 337 ? -0.51400 3.93700 5.29900 1.000 60.60469 337 ALA A C 1
ATOM 2531 O O . ALA A 1 337 ? -0.82400 2.92500 5.93500 1.000 66.28868 337 ALA A O 1
ATOM 2533 N N . ARG A 1 338 ? -1.36700 4.56400 4.48300 1.000 60.11534 338 ARG A N 1
ATOM 2534 C CA . ARG A 1 338 ? -2.76700 4.15700 4.40800 1.000 59.65256 338 ARG A CA 1
ATOM 2535 C C . ARG A 1 338 ? -2.92500 2.74100 3.87000 1.000 60.90438 338 ARG A C 1
ATOM 2536 O O . ARG A 1 338 ? -3.92700 2.07700 4.16200 1.000 65.72130 338 ARG A O 1
ATOM 2544 N N . ALA A 1 339 ? -1.95700 2.26000 3.08900 1.000 61.13742 339 ALA A N 1
ATOM 2545 C CA . ALA A 1 339 ? -2.07900 0.93900 2.48100 1.000 68.36686 339 ALA A CA 1
ATOM 2546 C C . ALA A 1 339 ? -1.98000 -0.16300 3.52900 1.000 74.04637 339 ALA A C 1
ATOM 2547 O O . ALA A 1 339 ? -2.89000 -0.98700 3.67200 1.000 74.03461 339 ALA A O 1
ATOM 2549 N N . THR A 1 340 ? -0.87200 -0.20000 4.26700 1.000 76.63810 340 THR A N 1
ATOM 2550 C CA . THR A 1 340 ? -0.69300 -1.16600 5.34200 1.000 77.37377 340 THR A CA 1
ATOM 2551 C C . THR A 1 340 ? -1.32500 -0.71300 6.65200 1.000 71.60163 340 THR A C 1
ATOM 2552 O O . THR A 1 340 ? -0.89700 -1.15600 7.72400 1.000 70.47553 340 THR A O 1
ATOM 2556 N N . CYS A 1 341 ? -2.32400 0.16400 6.58400 1.000 68.72077 341 CYS A N 1
ATOM 2557 C CA . CYS A 1 341 ? -3.07500 0.58700 7.76500 1.000 65.99561 341 CYS A CA 1
ATOM 2558 C C . CYS A 1 341 ? -4.52200 0.83300 7.34400 1.000 60.10329 341 CYS A C 1
ATOM 2559 O O . CYS A 1 341 ? -4.92300 1.95900 7.06000 1.000 59.88993 341 CYS A O 1
ATOM 2562 N N . PRO A 1 342 ? -5.32100 -0.24100 7.29400 1.000 63.22858 342 PRO A N 1
ATOM 2563 C CA . PRO A 1 342 ? -6.71200 -0.08700 6.81800 1.000 67.24979 342 PRO A CA 1
ATOM 2564 C C . PRO A 1 342 ? -7.57100 0.80600 7.69600 1.000 69.15331 342 PRO A C 1
ATOM 2565 O O . PRO A 1 342 ? -8.64800 1.22500 7.25200 1.000 68.88972 342 PRO A O 1
ATOM 2569 N N . ALA A 1 343 ? -7.13400 1.11600 8.91800 1.000 71.21519 343 ALA A N 1
ATOM 2570 C CA . ALA A 1 343 ? -7.93000 1.95600 9.80200 1.000 58.12304 343 ALA A CA 1
ATOM 2571 C C . ALA A 1 343 ? -7.96900 3.40900 9.35000 1.000 53.39776 343 ALA A C 1
ATOM 2572 O O . ALA A 1 343 ? -8.90700 4.12800 9.70800 1.000 53.25705 343 ALA A O 1
ATOM 2574 N N . ILE A 1 344 ? -6.98300 3.85800 8.57500 1.000 53.37644 344 ILE A N 1
ATOM 2575 C CA . ILE A 1 344 ? -6.93200 5.25400 8.14700 1.000 56.97057 344 ILE A CA 1
ATOM 2576 C C . ILE A 1 344 ? -8.06300 5.49500 7.15200 1.000 63.49932 344 ILE A C 1
ATOM 2577 O O . ILE A 1 344 ? -8.05900 4.95100 6.04400 1.000 66.05058 344 ILE A O 1
ATOM 2582 N N . VAL A 1 345 ? -9.03200 6.31900 7.54600 1.000 64.62356 345 VAL A N 1
ATOM 2583 C CA . VAL A 1 345 ? -10.15900 6.64500 6.68200 1.000 62.17283 345 VAL A CA 1
ATOM 2584 C C . VAL A 1 345 ? -9.99100 7.99500 5.98800 1.000 60.01781 345 VAL A C 1
ATOM 2585 O O . VAL A 1 345 ? -10.63300 8.22900 4.95200 1.000 58.56081 345 VAL A O 1
ATOM 2589 N N . ASP A 1 346 ? -9.13300 8.87400 6.50300 1.000 60.78985 346 ASP A N 1
ATOM 2590 C CA . ASP A 1 346 ? -8.99100 10.20000 5.92000 1.000 61.11375 346 ASP A CA 1
ATOM 2591 C C . ASP A 1 346 ? -7.66900 10.81900 6.34900 1.000 60.41686 346 ASP A C 1
ATOM 2592 O O . ASP A 1 346 ? -7.12300 10.48900 7.40500 1.000 62.33372 346 ASP A O 1
ATOM 2597 N N . VAL A 1 347 ? -7.16500 11.72000 5.50800 1.000 59.32966 347 VAL A N 1
ATOM 2598 C CA . VAL A 1 347 ? -6.00700 12.55500 5.81100 1.000 56.23946 347 VAL A CA 1
ATOM 2599 C C . VAL A 1 347 ? -6.41100 13.99000 5.49700 1.000 56.46746 347 VAL A C 1
ATOM 2600 O O . VAL A 1 347 ? -6.54200 14.35900 4.32300 1.000 57.90331 347 VAL A O 1
ATOM 2604 N N . ARG A 1 348 ? -6.61800 14.79200 6.53600 1.000 58.69598 348 ARG A N 1
ATOM 2605 C CA . ARG A 1 348 ? -7.12200 16.15300 6.41600 1.000 62.59381 348 ARG A CA 1
ATOM 2606 C C . ARG A 1 348 ? -6.02100 17.15500 6.74700 1.000 63.56813 348 ARG A C 1
ATOM 2607 O O . ARG A 1 348 ? -4.89300 16.79000 7.08700 1.000 65.77638 348 ARG A O 1
ATOM 2615 N N . GLY A 1 349 ? -6.36500 18.43100 6.65000 1.000 65.81485 349 GLY A N 1
ATOM 2616 C CA . GLY A 1 349 ? -5.53300 19.49700 7.16700 1.000 64.10871 349 GLY A CA 1
ATOM 2617 C C . GLY A 1 349 ? -5.13400 20.50200 6.10100 1.000 61.92062 349 GLY A C 1
ATOM 2618 O O . GLY A 1 349 ? -5.37000 20.32700 4.90700 1.000 61.31172 349 GLY A O 1
ATOM 2619 N N . ARG A 1 350 ? -4.51200 21.57700 6.58200 1.000 61.43719 350 ARG A N 1
ATOM 2620 C CA . ARG A 1 350 ? -3.96800 22.63700 5.74500 1.000 61.52248 350 ARG A CA 1
ATOM 2621 C C . ARG A 1 350 ? -2.65300 23.09700 6.35300 1.000 55.62077 350 ARG A C 1
ATOM 2622 O O . ARG A 1 350 ? -2.60000 23.41600 7.54500 1.000 53.31815 350 ARG A O 1
ATOM 2630 N N . GLY A 1 351 ? -1.60100 23.12400 5.54200 1.000 43.55918 351 GLY A N 1
ATOM 2631 C CA . GLY A 1 351 ? -0.29600 23.51300 6.05700 1.000 42.88780 351 GLY A CA 1
ATOM 2632 C C . GLY A 1 351 ? 0.21300 22.48800 7.05000 1.000 48.13023 351 GLY A C 1
ATOM 2633 O O . GLY A 1 351 ? 0.20200 21.28000 6.78900 1.000 47.59008 351 GLY A O 1
ATOM 2634 N N . SER A 1 352 ? 0.66700 22.96600 8.20900 1.000 46.25371 352 SER A N 1
ATOM 2635 C CA . SER A 1 352 ? 1.09600 22.09700 9.29900 1.000 44.27090 352 SER A CA 1
ATOM 2636 C C . SER A 1 352 ? 0.00200 21.90200 10.34200 1.000 44.21338 352 SER A C 1
ATOM 2637 O O . SER A 1 352 ? 0.29500 21.72800 11.53000 1.000 39.89173 352 SER A O 1
ATOM 2640 N N . MET A 1 353 ? -1.25900 21.94600 9.91800 1.000 49.48577 353 MET A N 1
ATOM 2641 C CA . MET A 1 353 ? -2.37600 21.57300 10.77500 1.000 51.07004 353 MET A CA 1
ATOM 2642 C C . MET A 1 353 ? -3.05500 20.34600 10.18300 1.000 54.02931 353 MET A C 1
ATOM 2643 O O . MET A 1 353 ? -4.23100 20.39300 9.81100 1.000 51.64065 353 MET A O 1
ATOM 2648 N N . VAL A 1 354 ? -2.31000 19.24900 10.08800 1.000 54.01105 354 VAL A N 1
ATOM 2649 C CA . VAL A 1 354 ? -2.75300 18.02700 9.42900 1.000 51.33727 354 VAL A CA 1
ATOM 2650 C C . VAL A 1 354 ? -3.18500 17.02100 10.48600 1.000 51.55830 354 VAL A C 1
ATOM 2651 O O . VAL A 1 354 ? -2.61800 16.95600 11.58300 1.000 47.21464 354 VAL A O 1
ATOM 2655 N N . ALA A 1 355 ? -4.21300 16.23800 10.16100 1.000 51.10147 355 ALA A N 1
ATOM 2656 C CA . ALA A 1 355 ? -4.70100 15.19600 11.05000 1.000 50.49473 355 ALA A CA 1
ATOM 2657 C C . ALA A 1 355 ? -5.04600 13.95500 10.24200 1.000 50.82059 355 ALA A C 1
ATOM 2658 O O . ALA A 1 355 ? -5.17600 13.99900 9.01600 1.000 51.29857 355 ALA A O 1
ATOM 2660 N N . VAL A 1 356 ? -5.19300 12.83800 10.95000 1.000 50.55492 356 VAL A N 1
ATOM 2661 C CA . VAL A 1 356 ? -5.57500 11.56300 10.35500 1.000 46.92188 356 VAL A CA 1
ATOM 2662 C C . VAL A 1 356 ? -6.68900 10.95500 11.19700 1.000 47.19109 356 VAL A C 1
ATOM 2663 O O . VAL A 1 356 ? -6.62700 10.96900 12.43100 1.000 46.92859 356 VAL A O 1
ATOM 2667 N N . GLU A 1 357 ? -7.71900 10.44200 10.53100 1.000 44.59496 357 GLU A N 1
ATOM 2668 C CA . GLU A 1 357 ? -8.86900 9.85300 11.20000 1.000 50.76592 357 GLU A CA 1
ATOM 2669 C C . GLU A 1 357 ? -8.84400 8.33900 11.04000 1.000 60.37010 357 GLU A C 1
ATOM 2670 O O . GLU A 1 357 ? -8.53200 7.82300 9.96200 1.000 62.61600 357 GLU A O 1
ATOM 2676 N N . PHE A 1 358 ? -9.17700 7.63400 12.11800 1.000 60.36912 358 PHE A N 1
ATOM 2677 C CA . PHE A 1 358 ? -9.13500 6.18100 12.15500 1.000 58.99127 358 PHE A CA 1
ATOM 2678 C C . PHE A 1 358 ? -10.54300 5.61400 12.26600 1.000 60.29223 358 PHE A C 1
ATOM 2679 O O . PHE A 1 358 ? -11.39000 6.16100 12.98000 1.000 62.13382 358 PHE A O 1
ATOM 2687 N N . ASN A 1 359 ? -10.78300 4.51300 11.56000 1.000 62.54912 359 ASN A N 1
ATOM 2688 C CA . ASN A 1 359 ? -12.06200 3.82200 11.60000 1.000 69.57263 359 ASN A CA 1
ATOM 2689 C C . ASN A 1 359 ? -11.83700 2.32500 11.74100 1.000 70.74245 359 ASN A C 1
ATOM 2690 O O . ASN A 1 359 ? -10.92400 1.76200 11.13000 1.000 71.91413 359 ASN A O 1
ATOM 2695 N N . ASP A 1 360 ? -12.66800 1.69600 12.55900 1.000 74.89586 360 ASP A N 1
ATOM 2696 C CA . ASP A 1 360 ? -12.70400 0.24700 12.67100 1.000 84.07232 360 ASP A CA 1
ATOM 2697 C C . ASP A 1 360 ? -13.11800 -0.34500 11.32300 1.000 89.62320 360 ASP A C 1
ATOM 2698 O O . ASP A 1 360 ? -14.20100 -0.01400 10.82100 1.000 91.67942 360 ASP A O 1
ATOM 2703 N N . PRO A 1 361 ? -12.29300 -1.19100 10.69900 1.000 91.94783 361 PRO A N 1
ATOM 2704 C CA . PRO A 1 361 ? -12.54800 -1.57100 9.29600 1.000 95.62602 361 PRO A CA 1
ATOM 2705 C C . PRO A 1 361 ? -13.87600 -2.27700 9.03000 1.000 107.48604 361 PRO A C 1
ATOM 2706 O O . PRO A 1 361 ? -14.34200 -2.24300 7.88500 1.000 110.24636 361 PRO A O 1
ATOM 2710 N N . GLN A 1 362 ? -14.49900 -2.91800 10.02300 1.000 114.95469 362 GLN A N 1
ATOM 2711 C CA . GLN A 1 362 ? -15.70600 -3.69900 9.74600 1.000 124.62847 362 GLN A CA 1
ATOM 2712 C C . GLN A 1 362 ? -16.89100 -2.79800 9.41200 1.000 130.33174 362 GLN A C 1
ATOM 2713 O O . GLN A 1 362 ? -17.60700 -3.03500 8.43300 1.000 138.63356 362 GLN A O 1
ATOM 2719 N N . THR A 1 363 ? -17.13200 -1.77900 10.23100 1.000 127.74516 363 THR A N 1
ATOM 2720 C CA . THR A 1 363 ? -18.11500 -0.74800 9.93400 1.000 128.39057 363 THR A CA 1
ATOM 2721 C C . THR A 1 363 ? -17.33700 0.55400 10.02700 1.000 122.67303 363 THR A C 1
ATOM 2722 O O . THR A 1 363 ? -16.33900 0.62800 10.74700 1.000 119.70643 363 THR A O 1
ATOM 2726 N N . GLY A 1 364 ? -17.78800 1.57100 9.29500 1.000 121.13170 364 GLY A N 1
ATOM 2727 C CA . GLY A 1 364 ? -17.17400 2.88500 9.34200 1.000 112.88709 364 GLY A CA 1
ATOM 2728 C C . GLY A 1 364 ? -17.44600 3.52500 10.68900 1.000 113.22737 364 GLY A C 1
ATOM 2729 O O . GLY A 1 364 ? -18.14600 4.53900 10.78300 1.000 117.20500 364 GLY A O 1
ATOM 2730 N N . GLU A 1 365 ? -16.88800 2.93200 11.74500 1.000 104.57888 365 GLU A N 1
ATOM 2731 C CA . GLU A 1 365 ? -17.06600 3.35500 13.11600 1.000 98.06949 365 GLU A CA 1
ATOM 2732 C C . GLU A 1 365 ? -15.74200 3.83400 13.69100 1.000 87.46605 365 GLU A C 1
ATOM 2733 O O . GLU A 1 365 ? -14.70000 3.21400 13.45000 1.000 84.11232 365 GLU A O 1
ATOM 2739 N N . PRO A 1 366 ? -15.75100 4.93000 14.44400 1.000 81.64836 366 PRO A N 1
ATOM 2740 C CA . PRO A 1 366 ? -14.51300 5.41200 15.06300 1.000 79.71185 366 PRO A CA 1
ATOM 2741 C C . PRO A 1 366 ? -13.90000 4.35700 15.97000 1.000 84.29493 366 PRO A C 1
ATOM 2742 O O . PRO A 1 366 ? -14.59300 3.50200 16.52800 1.000 90.56445 366 PRO A O 1
ATOM 2746 N N . SER A 1 367 ? -12.57700 4.42100 16.10800 1.000 79.27295 367 SER A N 1
ATOM 2747 C CA . SER A 1 367 ? -11.82600 3.45200 16.90700 1.000 79.73572 367 SER A CA 1
ATOM 2748 C C . SER A 1 367 ? -10.80800 4.17500 17.78300 1.000 78.68658 367 SER A C 1
ATOM 2749 O O . SER A 1 367 ? -9.59700 4.05300 17.58100 1.000 80.59803 367 SER A O 1
ATOM 2752 N N . PRO A 1 368 ? -11.27300 4.94100 18.78200 1.000 74.06648 368 PRO A N 1
ATOM 2753 C CA . PRO A 1 368 ? -10.32300 5.60600 19.69300 1.000 69.18382 368 PRO A CA 1
ATOM 2754 C C . PRO A 1 368 ? -9.31400 4.65300 20.30700 1.000 67.14647 368 PRO A C 1
ATOM 2755 O O . PRO A 1 368 ? -8.17900 5.06000 20.58000 1.000 69.63281 368 PRO A O 1
ATOM 2759 N N . GLU A 1 369 ? -9.68900 3.38900 20.52300 1.000 64.21708 369 GLU A N 1
ATOM 2760 C CA . GLU A 1 369 ? -8.73100 2.39800 21.00300 1.000 72.19115 369 GLU A CA 1
ATOM 2761 C C . GLU A 1 369 ? -7.55700 2.26900 20.04000 1.000 66.23309 369 GLU A C 1
ATOM 2762 O O . GLU A 1 369 ? -6.39400 2.31800 20.45200 1.000 66.68932 369 GLU A O 1
ATOM 2768 N N . PHE A 1 370 ? -7.84700 2.11100 18.74400 1.000 63.31829 370 PHE A N 1
ATOM 2769 C CA . PHE A 1 370 ? -6.78200 2.11000 17.74800 1.000 61.31014 370 PHE A CA 1
ATOM 2770 C C . PHE A 1 370 ? -6.04700 3.44300 17.73800 1.000 59.98253 370 PHE A C 1
ATOM 2771 O O . PHE A 1 370 ? -4.82000 3.48600 17.58800 1.000 59.66181 370 PHE A O 1
ATOM 2779 N N . THR A 1 371 ? -6.78600 4.54500 17.88500 1.000 57.70066 371 THR A N 1
ATOM 2780 C CA . THR A 1 371 ? -6.15200 5.85400 17.99900 1.000 54.40262 371 THR A CA 1
ATOM 2781 C C . THR A 1 371 ? -5.25300 5.91400 19.22700 1.000 58.10227 371 THR A C 1
ATOM 2782 O O . THR A 1 371 ? -4.09700 6.34700 19.14500 1.000 60.11543 371 THR A O 1
ATOM 2786 N N . ARG A 1 372 ? -5.76800 5.47200 20.37800 1.000 58.72373 372 ARG A N 1
ATOM 2787 C CA . ARG A 1 372 ? -4.94800 5.42000 21.58300 1.000 64.48499 372 ARG A CA 1
ATOM 2788 C C . ARG A 1 372 ? -3.78000 4.45900 21.41000 1.000 65.75861 372 ARG A C 1
ATOM 2789 O O . ARG A 1 372 ? -2.68800 4.69600 21.94000 1.000 73.84638 372 ARG A O 1
ATOM 2797 N N . LEU A 1 373 ? -3.99000 3.36700 20.66900 1.000 61.44379 373 LEU A N 1
ATOM 2798 C CA . LEU A 1 373 ? -2.90400 2.42500 20.41900 1.000 58.24193 373 LEU A CA 1
ATOM 2799 C C . LEU A 1 373 ? -1.76800 3.08800 19.65100 1.000 57.39096 373 LEU A C 1
ATOM 2800 O O . LEU A 1 373 ? -0.59200 2.88200 19.96900 1.000 61.70266 373 LEU A O 1
ATOM 2805 N N . VAL A 1 374 ? -2.10000 3.89400 18.63900 1.000 52.43492 374 VAL A N 1
ATOM 2806 C CA . VAL A 1 374 ? -1.06900 4.63700 17.91900 1.000 50.01663 374 VAL A CA 1
ATOM 2807 C C . VAL A 1 374 ? -0.39900 5.64400 18.84600 1.000 52.63860 374 VAL A C 1
ATOM 2808 O O . VAL A 1 374 ? 0.82500 5.82200 18.81400 1.000 52.07058 374 VAL A O 1
ATOM 2812 N N . GLN A 1 375 ? -1.19000 6.31200 19.69000 1.000 55.32662 375 GLN A N 1
ATOM 2813 C CA . GLN A 1 375 ? -0.62900 7.26300 20.64500 1.000 56.08518 375 GLN A CA 1
ATOM 2814 C C . GLN A 1 375 ? 0.33500 6.57500 21.60300 1.000 53.52970 375 GLN A C 1
ATOM 2815 O O . GLN A 1 375 ? 1.46700 7.03200 21.80200 1.000 55.10901 375 GLN A O 1
ATOM 2821 N N . GLN A 1 376 ? -0.10200 5.46800 22.20900 1.000 52.60783 376 GLN A N 1
ATOM 2822 C CA . GLN A 1 376 ? 0.73500 4.77900 23.18400 1.000 57.48391 376 GLN A CA 1
ATOM 2823 C C . GLN A 1 376 ? 1.94900 4.13200 22.53100 1.000 52.18299 376 GLN A C 1
ATOM 2824 O O . GLN A 1 376 ? 3.01800 4.06500 23.14800 1.000 64.69558 376 GLN A O 1
ATOM 2830 N N . LYS A 1 377 ? 1.81100 3.65400 21.29300 1.000 56.32560 377 LYS A N 1
ATOM 2831 C CA . LYS A 1 377 ? 2.95300 3.05400 20.61200 1.000 59.85173 377 LYS A CA 1
ATOM 2832 C C . LYS A 1 377 ? 3.97800 4.11100 20.22000 1.000 57.90661 377 LYS A C 1
ATOM 2833 O O . LYS A 1 377 ? 5.18800 3.86900 20.30000 1.000 58.27933 377 LYS A O 1
ATOM 2839 N N . ALA A 1 378 ? 3.51400 5.28800 19.79600 1.000 54.06924 378 ALA A N 1
ATOM 2840 C CA . ALA A 1 378 ? 4.44000 6.36500 19.46700 1.000 55.31051 378 ALA A CA 1
ATOM 2841 C C . ALA A 1 378 ? 5.13400 6.89500 20.71500 1.000 59.55601 378 ALA A C 1
ATOM 2842 O O . ALA A 1 378 ? 6.30900 7.27500 20.66400 1.000 64.81522 378 ALA A O 1
ATOM 2844 N N . GLN A 1 379 ? 4.42100 6.93000 21.84400 1.000 58.47327 379 GLN A N 1
ATOM 2845 C CA . GLN A 1 379 ? 5.02800 7.39700 23.08600 1.000 58.92497 379 GLN A CA 1
ATOM 2846 C C . GLN A 1 379 ? 6.13600 6.45900 23.54600 1.000 64.78923 379 GLN A C 1
ATOM 2847 O O . GLN A 1 379 ? 7.15800 6.91100 24.07700 1.000 67.69853 379 GLN A O 1
ATOM 2853 N N . GLU A 1 380 ? 5.95400 5.15100 23.34900 1.000 69.95569 380 GLU A N 1
ATOM 2854 C CA . GLU A 1 380 ? 7.00000 4.19900 23.70800 1.000 74.68016 380 GLU A CA 1
ATOM 2855 C C . GLU A 1 380 ? 8.24100 4.37600 22.84800 1.000 70.74076 380 GLU A C 1
ATOM 2856 O O . GLU A 1 380 ? 9.35000 4.04600 23.28400 1.000 73.66679 380 GLU A O 1
ATOM 2862 N N . ASN A 1 381 ? 8.07800 4.88300 21.63000 1.000 49.97759 381 ASN A N 1
ATOM 2863 C CA . ASN A 1 381 ? 9.19300 5.12800 20.73000 1.000 47.78106 381 ASN A CA 1
ATOM 2864 C C . ASN A 1 381 ? 9.66700 6.57500 20.77200 1.000 47.55011 381 ASN A C 1
ATOM 2865 O O . ASN A 1 381 ? 10.50400 6.96700 19.95400 1.000 49.93598 381 ASN A O 1
ATOM 2870 N N . GLY A 1 382 ? 9.15200 7.37400 21.70400 1.000 45.84783 382 GLY A N 1
ATOM 2871 C CA . GLY A 1 382 ? 9.63700 8.72600 21.88800 1.000 49.76350 382 GLY A CA 1
ATOM 2872 C C . GLY A 1 382 ? 8.92900 9.79300 21.08800 1.000 50.44851 382 GLY A C 1
ATOM 2873 O O . GLY A 1 382 ? 9.53600 10.82600 20.78400 1.000 57.65416 382 GLY A O 1
ATOM 2874 N N . LEU A 1 383 ? 7.66100 9.58500 20.73900 1.000 47.69726 383 LEU A N 1
ATOM 2875 C CA . LEU A 1 383 ? 6.88700 10.55700 19.97800 1.000 48.66345 383 LEU A CA 1
ATOM 2876 C C . LEU A 1 383 ? 5.57900 10.82900 20.70400 1.000 50.39424 383 LEU A C 1
ATOM 2877 O O . LEU A 1 383 ? 4.82400 9.89700 20.99800 1.000 55.94396 383 LEU A O 1
ATOM 2882 N N . LEU A 1 384 ? 5.31400 12.10100 20.99100 1.000 45.43715 384 LEU A N 1
ATOM 2883 C CA . LEU A 1 384 ? 4.12700 12.51100 21.73400 1.000 46.78709 384 LEU A CA 1
ATOM 2884 C C . LEU A 1 384 ? 3.07200 12.99400 20.74400 1.000 47.10255 384 LEU A C 1
ATOM 2885 O O . LEU A 1 384 ? 3.23900 14.04000 20.11100 1.000 48.80842 384 LEU A O 1
ATOM 2890 N N . LEU A 1 385 ? 1.98600 12.23600 20.61900 1.000 49.86964 385 LEU A N 1
ATOM 2891 C CA . LEU A 1 385 ? 0.90200 12.55300 19.70200 1.000 52.75304 385 LEU A CA 1
ATOM 2892 C C . LEU A 1 385 ? -0.37200 12.84000 20.48400 1.000 55.15572 385 LEU A C 1
ATOM 2893 O O . LEU A 1 385 ? -0.64800 12.19300 21.49900 1.000 59.77351 385 LEU A O 1
ATOM 2898 N N . LEU A 1 386 ? -1.14500 13.80800 20.00300 1.000 54.99223 386 LEU A N 1
ATOM 2899 C CA . LEU A 1 386 ? -2.42200 14.16800 20.59500 1.000 57.59294 386 LEU A CA 1
ATOM 2900 C C . LEU A 1 386 ? -3.56700 13.64400 19.73900 1.000 56.04227 386 LEU A C 1
ATOM 2901 O O . LEU A 1 386 ? -3.42400 13.42100 18.53300 1.000 54.85922 386 LEU A O 1
ATOM 2906 N N . SER A 1 387 ? -4.71500 13.45800 20.38100 1.000 54.28615 387 SER A N 1
ATOM 2907 C CA . SER A 1 387 ? -5.93600 13.06000 19.70100 1.000 52.17727 387 SER A CA 1
ATOM 2908 C C . SER A 1 387 ? -6.95200 14.19400 19.75000 1.000 52.89800 387 SER A C 1
ATOM 2909 O O . SER A 1 387 ? -6.93400 15.03200 20.65700 1.000 55.02252 387 SER A O 1
ATOM 2912 N N . CYS A 1 388 ? -7.83400 14.21600 18.75300 1.000 53.15915 388 CYS A N 1
ATOM 2913 C CA . CYS A 1 388 ? -8.92700 15.17800 18.70300 1.000 51.65140 388 CYS A CA 1
ATOM 2914 C C . CYS A 1 388 ? -10.17900 14.51700 18.14500 1.000 52.97636 388 CYS A C 1
ATOM 2915 O O . CYS A 1 388 ? -10.34200 13.29900 18.25200 1.000 52.59805 388 CYS A O 1
ATOM 2918 N N . GLY A 1 389 ? -11.06400 15.30600 17.55800 1.000 55.83966 389 GLY A N 1
ATOM 2919 C CA . GLY A 1 389 ? -12.23800 14.72200 16.92900 1.000 58.27341 389 GLY A CA 1
ATOM 2920 C C . GLY A 1 389 ? -13.39500 14.55500 17.89100 1.000 61.06807 389 GLY A C 1
ATOM 2921 O O . GLY A 1 389 ? -13.23000 14.43600 19.10500 1.000 58.64111 389 GLY A O 1
ATOM 2922 N N . VAL A 1 390 ? -14.60300 14.55100 17.32200 1.000 63.50106 390 VAL A N 1
ATOM 2923 C CA . VAL A 1 390 ? -15.81400 14.37200 18.11600 1.000 62.19010 390 VAL A CA 1
ATOM 2924 C C . VAL A 1 390 ? -15.83600 12.99200 18.75800 1.000 64.20671 390 VAL A C 1
ATOM 2925 O O . VAL A 1 390 ? -16.37500 12.81600 19.85800 1.000 69.40348 390 VAL A O 1
ATOM 2929 N N . TYR A 1 391 ? -15.23000 12.00000 18.10700 1.000 61.32363 391 TYR A N 1
ATOM 2930 C CA . TYR A 1 391 ? -15.23300 10.63000 18.59800 1.000 64.28662 391 TYR A CA 1
ATOM 2931 C C . TYR A 1 391 ? -13.85600 10.15600 19.04700 1.000 61.24511 391 TYR A C 1
ATOM 2932 O O . TYR A 1 391 ? -13.66800 8.95400 19.26500 1.000 65.72859 391 TYR A O 1
ATOM 2941 N N . GLY A 1 392 ? -12.89300 11.06400 19.19100 1.000 56.40726 392 GLY A N 1
ATOM 2942 C CA . GLY A 1 392 ? -11.56700 10.67500 19.63200 1.000 58.53782 392 GLY A CA 1
ATOM 2943 C C . GLY A 1 392 ? -10.84600 9.72600 18.70400 1.000 62.70214 392 GLY A C 1
ATOM 2944 O O . GLY A 1 392 ? -9.91400 9.04200 19.13300 1.000 66.92046 392 GLY A O 1
ATOM 2945 N N . ASN A 1 393 ? -11.25500 9.66100 17.43700 1.000 60.87341 393 ASN A N 1
ATOM 2946 C CA . ASN A 1 393 ? -10.64900 8.77300 16.45600 1.000 59.00699 393 ASN A CA 1
ATOM 2947 C C . ASN A 1 393 ? -9.71700 9.51000 15.50400 1.000 54.30112 393 ASN A C 1
ATOM 2948 O O . ASN A 1 393 ? -9.35500 8.96700 14.45500 1.000 53.83141 393 ASN A O 1
ATOM 2953 N N . VAL A 1 394 ? -9.32900 10.73500 15.84400 1.000 53.36138 394 VAL A N 1
ATOM 2954 C CA . VAL A 1 394 ? -8.47900 11.56300 14.99900 1.000 53.68303 394 VAL A CA 1
ATOM 2955 C C . VAL A 1 394 ? -7.20300 11.87800 15.76300 1.000 52.66458 394 VAL A C 1
ATOM 2956 O O . VAL A 1 394 ? -7.25700 12.30000 16.92400 1.000 50.06386 394 VAL A O 1
ATOM 2960 N N . ILE A 1 395 ? -6.06100 11.67100 15.11600 1.000 53.71512 395 ILE A N 1
ATOM 2961 C CA . ILE A 1 395 ? -4.77200 12.10600 15.63900 1.000 52.92856 395 ILE A CA 1
ATOM 2962 C C . ILE A 1 395 ? -4.38500 13.38400 14.90900 1.000 51.94961 395 ILE A C 1
ATOM 2963 O O . ILE A 1 395 ? -4.33700 13.41400 13.67300 1.000 48.49215 395 ILE A O 1
ATOM 2968 N N . ARG A 1 396 ? -4.12900 14.44100 15.66900 1.000 53.24950 396 ARG A N 1
ATOM 2969 C CA . ARG A 1 396 ? -3.65900 15.70300 15.12400 1.000 52.19049 396 ARG A CA 1
ATOM 2970 C C . ARG A 1 396 ? -2.15200 15.80800 15.30700 1.000 53.30391 396 ARG A C 1
ATOM 2971 O O . ARG A 1 396 ? -1.57700 15.22600 16.23000 1.000 61.31844 396 ARG A O 1
ATOM 2979 N N . PHE A 1 397 ? -1.51200 16.55700 14.41400 1.000 49.53991 397 PHE A N 1
ATOM 2980 C CA . PHE A 1 397 ? -0.05900 16.69100 14.40100 1.000 49.60630 397 PHE A CA 1
ATOM 2981 C C . PHE A 1 397 ? 0.29500 18.15300 14.62700 1.000 50.99687 397 PHE A C 1
ATOM 2982 O O . PHE A 1 397 ? 0.12500 18.98600 13.73000 1.000 55.30541 397 PHE A O 1
ATOM 2990 N N . LEU A 1 398 ? 0.78500 18.46000 15.82800 1.000 48.82547 398 LEU A N 1
ATOM 2991 C CA . LEU A 1 398 ? 1.08000 19.83300 16.21400 1.000 49.65108 398 LEU A CA 1
ATOM 2992 C C . LEU A 1 398 ? 2.54000 19.98800 16.61400 1.000 48.72613 398 LEU A C 1
ATOM 2993 O O . LEU A 1 398 ? 2.84400 20.49000 17.70100 1.000 50.82498 398 LEU A O 1
ATOM 2998 N N . TYR A 1 399 ? 3.44600 19.54900 15.74800 1.000 45.57634 399 TYR A N 1
ATOM 2999 C CA . TYR A 1 399 ? 4.86200 19.78400 15.96200 1.000 49.89296 399 TYR A CA 1
ATOM 3000 C C . TYR A 1 399 ? 5.16200 21.27800 15.86300 1.000 51.60931 399 TYR A C 1
ATOM 3001 O O . TYR A 1 399 ? 4.47600 22.01100 15.14600 1.000 53.28490 399 TYR A O 1
ATOM 3010 N N . PRO A 1 400 ? 6.17100 21.76100 16.58600 1.000 46.75293 400 PRO A N 1
ATOM 3011 C CA . PRO A 1 400 ? 6.64000 23.13000 16.35000 1.000 46.00894 400 PRO A CA 1
ATOM 3012 C C . PRO A 1 400 ? 7.12800 23.28300 14.91800 1.000 47.10559 400 PRO A C 1
ATOM 3013 O O . PRO A 1 400 ? 7.82800 22.42000 14.38600 1.000 51.19346 400 PRO A O 1
ATOM 3017 N N . LEU A 1 401 ? 6.74000 24.39300 14.28600 1.000 44.21106 401 LEU A N 1
ATOM 3018 C CA . LEU A 1 401 ? 7.18700 24.65300 12.92200 1.000 40.82289 401 LEU A CA 1
ATOM 3019 C C . LEU A 1 401 ? 8.69900 24.80900 12.83800 1.000 40.31859 401 LEU A C 1
ATOM 3020 O O . LEU A 1 401 ? 9.26100 24.72200 11.74100 1.000 39.23735 401 LEU A O 1
ATOM 3025 N N . THR A 1 402 ? 9.36500 25.02900 13.96900 1.000 42.11487 402 THR A N 1
ATOM 3026 C CA . THR A 1 402 ? 10.81200 25.17200 14.03000 1.000 45.30704 402 THR A CA 1
ATOM 3027 C C . THR A 1 402 ? 11.52900 23.84900 14.26900 1.000 45.55352 402 THR A C 1
ATOM 3028 O O . THR A 1 402 ? 12.73200 23.85600 14.54900 1.000 49.66605 402 THR A O 1
ATOM 3032 N N . ILE A 1 403 ? 10.82400 22.72500 14.17000 1.000 43.69882 403 ILE A N 1
ATOM 3033 C CA . ILE A 1 403 ? 11.43700 21.42900 14.48400 1.000 49.09718 403 ILE A CA 1
ATOM 3034 C C . ILE A 1 403 ? 12.58500 21.16400 13.51500 1.000 48.93911 403 ILE A C 1
ATOM 3035 O O . ILE A 1 403 ? 12.43700 21.39500 12.29900 1.000 49.04344 403 ILE A O 1
ATOM 3040 N N . PRO A 1 404 ? 13.75100 20.72500 13.98800 1.000 49.72289 404 PRO A N 1
ATOM 3041 C CA . PRO A 1 404 ? 14.83600 20.38700 13.05900 1.000 49.85926 404 PRO A CA 1
ATOM 3042 C C . PRO A 1 404 ? 14.42000 19.25100 12.13700 1.000 51.69659 404 PRO A C 1
ATOM 3043 O O . PRO A 1 404 ? 13.73300 18.31300 12.54700 1.000 51.41775 404 PRO A O 1
ATOM 3047 N N . ASP A 1 405 ? 14.83900 19.34700 10.87400 1.000 59.07445 405 ASP A N 1
ATOM 3048 C CA . ASP A 1 405 ? 14.34800 18.41000 9.86900 1.000 62.87345 405 ASP A CA 1
ATOM 3049 C C . ASP A 1 405 ? 14.83000 16.98800 10.13200 1.000 58.86195 405 ASP A C 1
ATOM 3050 O O . ASP A 1 405 ? 14.13600 16.02900 9.77600 1.000 55.84876 405 ASP A O 1
ATOM 3055 N N . ALA A 1 406 ? 16.00100 16.82600 10.75500 1.000 55.48252 406 ALA A N 1
ATOM 3056 C CA . ALA A 1 406 ? 16.43600 15.48600 11.13700 1.000 56.92922 406 ALA A CA 1
ATOM 3057 C C . ALA A 1 406 ? 15.50900 14.89200 12.19000 1.000 60.46927 406 ALA A C 1
ATOM 3058 O O . ALA A 1 406 ? 15.14300 13.71300 12.11400 1.000 59.33278 406 ALA A O 1
ATOM 3060 N N . GLN A 1 407 ? 15.11200 15.69800 13.17900 1.000 59.51786 407 GLN A N 1
ATOM 3061 C CA . GLN A 1 407 ? 14.16400 15.22600 14.18100 1.000 51.80666 407 GLN A CA 1
ATOM 3062 C C . GLN A 1 407 ? 12.77300 15.04000 13.59000 1.000 50.47289 407 GLN A C 1
ATOM 3063 O O . GLN A 1 407 ? 12.01600 14.17800 14.04900 1.000 51.72025 407 GLN A O 1
ATOM 3069 N N . PHE A 1 408 ? 12.41900 15.83300 12.57600 1.000 48.62834 408 PHE A N 1
ATOM 3070 C CA . PHE A 1 408 ? 11.13600 15.64400 11.90800 1.000 46.58612 408 PHE A CA 1
ATOM 3071 C C . PHE A 1 408 ? 11.12200 14.35400 11.09800 1.000 48.79949 408 PHE A C 1
ATOM 3072 O O . PHE A 1 408 ? 10.11700 13.63400 11.08300 1.000 43.39964 408 PHE A O 1
ATOM 3080 N N . SER A 1 409 ? 12.23300 14.04300 10.42400 1.000 50.27438 409 SER A N 1
ATOM 3081 C CA . SER A 1 409 ? 12.28500 12.85200 9.58200 1.000 49.12425 409 SER A CA 1
ATOM 3082 C C . SER A 1 409 ? 12.21600 11.57700 10.41400 1.000 51.58069 409 SER A C 1
ATOM 3083 O O . SER A 1 409 ? 11.60200 10.58900 9.99600 1.000 52.82676 409 SER A O 1
ATOM 3086 N N . LYS A 1 410 ? 12.81800 11.66100 11.58700 1.000 46.03431 410 LYS A N 1
ATOM 3087 C CA . LYS A 1 410 ? 12.85300 10.64000 12.59400 1.000 52.77242 410 LYS A CA 1
ATOM 3088 C C . LYS A 1 410 ? 11.51800 10.38700 13.20500 1.000 53.91822 410 LYS A C 1
ATOM 3089 O O . LYS A 1 410 ? 11.15600 9.30800 13.49600 1.000 57.80465 410 LYS A O 1
ATOM 3095 N N . ALA A 1 411 ? 10.81900 11.44200 13.46200 1.000 50.67623 411 ALA A N 1
ATOM 3096 C CA . ALA A 1 411 ? 9.44900 11.39800 13.95800 1.000 47.88429 411 ALA A CA 1
ATOM 3097 C C . ALA A 1 411 ? 8.52000 10.77200 12.92400 1.000 53.04030 411 ALA A C 1
ATOM 3098 O O . ALA A 1 411 ? 7.59500 10.02800 13.27200 1.000 54.68846 411 ALA A O 1
ATOM 3100 N N . LEU A 1 412 ? 8.76100 11.05700 11.64200 1.000 51.81194 412 LEU A N 1
ATOM 3101 C CA . LEU A 1 412 ? 8.00100 10.40900 10.58000 1.000 51.10158 412 LEU A CA 1
ATOM 3102 C C . LEU A 1 412 ? 8.35900 8.93300 10.45800 1.000 51.62185 412 LEU A C 1
ATOM 3103 O O . LEU A 1 412 ? 7.50300 8.11800 10.09700 1.000 51.55974 412 LEU A O 1
ATOM 3108 N N . ASP A 1 413 ? 9.61200 8.57200 10.74900 1.000 50.85213 413 ASP A N 1
ATOM 3109 C CA . ASP A 1 413 ? 9.99600 7.16300 10.74600 1.000 58.14515 413 ASP A CA 1
ATOM 3110 C C . ASP A 1 413 ? 9.25300 6.39700 11.83200 1.000 60.30915 413 ASP A C 1
ATOM 3111 O O . ASP A 1 413 ? 8.73600 5.29900 11.59300 1.000 60.11347 413 ASP A O 1
ATOM 3116 N N . ILE A 1 414 ? 9.19800 6.96300 13.04000 1.000 55.92537 414 ILE A N 1
ATOM 3117 C CA . ILE A 1 414 ? 8.40900 6.36400 14.11500 1.000 53.03077 414 ILE A CA 1
ATOM 3118 C C . ILE A 1 414 ? 6.94400 6.29000 13.71200 1.000 54.24117 414 ILE A C 1
ATOM 3119 O O . ILE A 1 414 ? 6.29100 5.24900 13.85500 1.000 56.20539 414 ILE A O 1
ATOM 3124 N N . LEU A 1 415 ? 6.40900 7.40200 13.20100 1.000 53.84779 415 LEU A N 1
ATOM 3125 C CA . LEU A 1 415 ? 5.00200 7.46100 12.81800 1.000 54.06857 415 LEU A CA 1
ATOM 3126 C C . LEU A 1 415 ? 4.65400 6.37700 11.80900 1.000 56.79568 415 LEU A C 1
ATOM 3127 O O . LEU A 1 415 ? 3.61400 5.71900 11.92800 1.000 56.36507 415 LEU A O 1
ATOM 3132 N N . ALA A 1 416 ? 5.50800 6.18000 10.80300 1.000 57.33291 416 ALA A N 1
ATOM 3133 C CA . ALA A 1 416 ? 5.27600 5.10200 9.85000 1.000 56.80590 416 ALA A CA 1
ATOM 3134 C C . ALA A 1 416 ? 5.22200 3.75500 10.55600 1.000 63.47860 416 ALA A C 1
ATOM 3135 O O . ALA A 1 416 ? 4.28700 2.97500 10.34800 1.000 64.87750 416 ALA A O 1
ATOM 3137 N N . ARG A 1 417 ? 6.18900 3.49100 11.43800 1.000 66.08602 417 ARG A N 1
ATOM 3138 C CA . ARG A 1 417 ? 6.33600 2.16300 12.02300 1.000 65.74321 417 ARG A CA 1
ATOM 3139 C C . ARG A 1 417 ? 5.20300 1.83800 12.99300 1.000 61.06497 417 ARG A C 1
ATOM 3140 O O . ARG A 1 417 ? 4.71000 0.70400 13.01800 1.000 59.86841 417 ARG A O 1
ATOM 3148 N N . VAL A 1 418 ? 4.77000 2.81400 13.79700 1.000 56.74141 418 VAL A N 1
ATOM 3149 C CA . VAL A 1 418 ? 3.65800 2.57800 14.71400 1.000 55.56686 418 VAL A CA 1
ATOM 3150 C C . VAL A 1 418 ? 2.32100 2.47200 13.99800 1.000 55.59875 418 VAL A C 1
ATOM 3151 O O . VAL A 1 418 ? 1.30700 2.17200 14.63900 1.000 54.30594 418 VAL A O 1
ATOM 3155 N N . LEU A 1 419 ? 2.29100 2.71300 12.68700 1.000 61.04895 419 LEU A N 1
ATOM 3156 C CA . LEU A 1 419 ? 1.07600 2.56300 11.90000 1.000 64.81444 419 LEU A CA 1
ATOM 3157 C C . LEU A 1 419 ? 1.01600 1.24900 11.13200 1.000 72.37948 419 LEU A C 1
ATOM 3158 O O . LEU A 1 419 ? -0.07800 0.83200 10.74000 1.000 71.08066 419 LEU A O 1
ATOM 3163 N N . LYS A 1 420 ? 2.15500 0.58800 10.91200 1.000 82.83898 420 LYS A N 1
ATOM 3164 C CA . LYS A 1 420 ? 2.14500 -0.67500 10.18000 1.000 93.80125 420 LYS A CA 1
ATOM 3165 C C . LYS A 1 420 ? 1.74700 -1.84500 11.07100 1.000 110.72334 420 LYS A C 1
ATOM 3166 O O . LYS A 1 420 ? 1.10600 -2.79100 10.59700 1.000 117.22188 420 LYS A O 1
ATOM 3172 N N . SER A 1 421 ? 2.12500 -1.80700 12.34900 1.000 122.38597 421 SER A N 1
ATOM 3173 C CA . SER A 1 421 ? 1.87700 -2.93200 13.24700 1.000 127.73561 421 SER A CA 1
ATOM 3174 C C . SER A 1 421 ? 0.39000 -3.28300 13.30300 1.000 126.47340 421 SER A C 1
ATOM 3175 O O . SER A 1 421 ? -0.00100 -4.39200 12.95300 1.000 124.88545 421 SER A O 1
ATOM 3178 N N . MET B 1 1 ? 7.99700 57.43800 20.76900 1.000 95.41545 1 MET B N 1
ATOM 3179 C CA . MET B 1 1 ? 9.17800 57.94800 21.45600 1.000 100.02387 1 MET B CA 1
ATOM 3180 C C . MET B 1 1 ? 8.78900 58.74800 22.69400 1.000 92.53317 1 MET B C 1
ATOM 3181 O O . MET B 1 1 ? 9.30000 58.50500 23.78700 1.000 93.03878 1 MET B O 1
ATOM 3186 N N . LYS B 1 2 ? 7.88200 59.70300 22.51500 1.000 84.02029 2 LYS B N 1
ATOM 3187 C CA . LYS B 1 2 ? 7.40300 60.54900 23.59700 1.000 76.40612 2 LYS B CA 1
ATOM 3188 C C . LYS B 1 2 ? 5.96900 60.17800 23.95900 1.000 68.12455 2 LYS B C 1
ATOM 3189 O O . LYS B 1 2 ? 5.30900 59.39500 23.27100 1.000 59.13789 2 LYS B O 1
ATOM 3195 N N . SER B 1 3 ? 5.48700 60.76500 25.05700 1.000 64.01705 3 SER B N 1
ATOM 3196 C CA . SER B 1 3 ? 4.27800 60.26300 25.70600 1.000 59.11406 3 SER B CA 1
ATOM 3197 C C . SER B 1 3 ? 3.02200 60.56400 24.89300 1.000 55.79884 3 SER B C 1
ATOM 3198 O O . SER B 1 3 ? 2.21000 59.66500 24.64300 1.000 53.03689 3 SER B O 1
ATOM 3201 N N . SER B 1 4 ? 2.82800 61.82500 24.49100 1.000 55.44062 4 SER B N 1
ATOM 3202 C CA . SER B 1 4 ? 1.62500 62.16500 23.73200 1.000 55.53840 4 SER B CA 1
ATOM 3203 C C . SER B 1 4 ? 1.59900 61.45400 22.38500 1.000 58.90793 4 SER B C 1
ATOM 3204 O O . SER B 1 4 ? 0.53000 61.04300 21.91900 1.000 58.54405 4 SER B O 1
ATOM 3207 N N . GLU B 1 5 ? 2.76100 61.30100 21.74500 1.000 62.92698 5 GLU B N 1
ATOM 3208 C CA . GLU B 1 5 ? 2.84300 60.45200 20.56100 1.000 66.41273 5 GLU B CA 1
ATOM 3209 C C . GLU B 1 5 ? 2.36000 59.04400 20.87200 1.000 60.28392 5 GLU B C 1
ATOM 3210 O O . GLU B 1 5 ? 1.59800 58.45100 20.10000 1.000 60.74278 5 GLU B O 1
ATOM 3216 N N . LEU B 1 6 ? 2.80200 58.49500 22.00500 1.000 56.96301 6 LEU B N 1
ATOM 3217 C CA . LEU B 1 6 ? 2.37000 57.16400 22.40900 1.000 57.38699 6 LEU B CA 1
ATOM 3218 C C . LEU B 1 6 ? 0.88600 57.14700 22.74800 1.000 52.57602 6 LEU B C 1
ATOM 3219 O O . LEU B 1 6 ? 0.18600 56.17500 22.44000 1.000 53.06095 6 LEU B O 1
ATOM 3224 N N . ASN B 1 7 ? 0.38700 58.21400 23.38000 1.000 48.16650 7 ASN B N 1
ATOM 3225 C CA . ASN B 1 7 ? -1.02900 58.27100 23.72800 1.000 53.87641 7 ASN B CA 1
ATOM 3226 C C . ASN B 1 7 ? -1.90500 58.28400 22.48200 1.000 49.35849 7 ASN B C 1
ATOM 3227 O O . ASN B 1 7 ? -2.95300 57.62900 22.44500 1.000 46.50430 7 ASN B O 1
ATOM 3232 N N . GLN B 1 8 ? -1.49200 59.02200 21.44900 1.000 50.22376 8 GLN B N 1
ATOM 3233 C CA . GLN B 1 8 ? -2.25800 59.03200 20.20700 1.000 54.07909 8 GLN B CA 1
ATOM 3234 C C . GLN B 1 8 ? -2.15800 57.69300 19.48800 1.000 60.06149 8 GLN B C 1
ATOM 3235 O O . GLN B 1 8 ? -3.16100 57.17900 18.97900 1.000 61.59444 8 GLN B O 1
ATOM 3241 N N . ARG B 1 9 ? -0.95300 57.11900 19.42800 1.000 60.99290 9 ARG B N 1
ATOM 3242 C CA . ARG B 1 9 ? -0.79600 55.78900 18.84800 1.000 59.74004 9 ARG B CA 1
ATOM 3243 C C . ARG B 1 9 ? -1.63000 54.76400 19.60300 1.000 55.81649 9 ARG B C 1
ATOM 3244 O O . ARG B 1 9 ? -2.15900 53.81900 19.00700 1.000 59.96256 9 ARG B O 1
ATOM 3252 N N . ARG B 1 10 ? -1.76600 54.94200 20.91800 1.000 48.97964 10 ARG B N 1
ATOM 3253 C CA . ARG B 1 10 ? -2.57100 54.02600 21.71800 1.000 48.77014 10 ARG B CA 1
ATOM 3254 C C . ARG B 1 10 ? -4.04400 54.11300 21.34000 1.000 48.92739 10 ARG B C 1
ATOM 3255 O O . ARG B 1 10 ? -4.70500 53.08800 21.13300 1.000 45.81896 10 ARG B O 1
ATOM 3263 N N . GLN B 1 11 ? -4.57600 55.33300 21.23900 1.000 52.07246 11 GLN B N 1
ATOM 3264 C CA . GLN B 1 11 ? -5.99300 55.51000 20.94600 1.000 50.20631 11 GLN B CA 1
ATOM 3265 C C . GLN B 1 11 ? -6.35200 55.10400 19.52300 1.000 48.28082 11 GLN B C 1
ATOM 3266 O O . GLN B 1 11 ? -7.50900 54.75400 19.26600 1.000 53.57385 11 GLN B O 1
ATOM 3272 N N . GLN B 1 12 ? -5.39500 55.13900 18.59700 1.000 49.28013 12 GLN B N 1
ATOM 3273 C CA . GLN B 1 12 ? -5.66300 54.75000 17.22000 1.000 52.55891 12 GLN B CA 1
ATOM 3274 C C . GLN B 1 12 ? -5.45300 53.26400 16.96800 1.000 51.35257 12 GLN B C 1
ATOM 3275 O O . GLN B 1 12 ? -5.98200 52.73700 15.98300 1.000 57.66205 12 GLN B O 1
ATOM 3281 N N . ALA B 1 13 ? -4.70500 52.57700 17.83100 1.000 47.78738 13 ALA B N 1
ATOM 3282 C CA . ALA B 1 13 ? -4.43200 51.15700 17.65400 1.000 51.32812 13 ALA B CA 1
ATOM 3283 C C . ALA B 1 13 ? -5.25400 50.26200 18.56900 1.000 53.61255 13 ALA B C 1
ATOM 3284 O O . ALA B 1 13 ? -5.48700 49.09800 18.22800 1.000 56.18529 13 ALA B O 1
ATOM 3286 N N . THR B 1 14 ? -5.69800 50.77000 19.71700 1.000 48.99338 14 THR B N 1
ATOM 3287 C CA . THR B 1 14 ? -6.43700 49.97200 20.68000 1.000 48.17029 14 THR B CA 1
ATOM 3288 C C . THR B 1 14 ? -7.85100 50.51800 20.85500 1.000 52.87988 14 THR B C 1
ATOM 3289 O O . THR B 1 14 ? -8.08600 51.71500 20.66300 1.000 53.62935 14 THR B O 1
ATOM 3293 N N . PRO B 1 15 ? -8.81300 49.66700 21.21100 1.000 47.91903 15 PRO B N 1
ATOM 3294 C CA . PRO B 1 15 ? -10.18900 50.14500 21.37100 1.000 47.95231 15 PRO B CA 1
ATOM 3295 C C . PRO B 1 15 ? -10.36000 50.96800 22.63700 1.000 46.45031 15 PRO B C 1
ATOM 3296 O O . PRO B 1 15 ? -9.63300 50.80500 23.62000 1.000 48.16316 15 PRO B O 1
ATOM 3300 N N . ARG B 1 16 ? -11.35100 51.86200 22.60100 1.000 45.98133 16 ARG B N 1
ATOM 3301 C CA . ARG B 1 16 ? -11.62800 52.72100 23.74700 1.000 48.35443 16 ARG B CA 1
ATOM 3302 C C . ARG B 1 16 ? -12.11900 51.93500 24.95500 1.000 52.18069 16 ARG B C 1
ATOM 3303 O O . ARG B 1 16 ? -12.02900 52.43600 26.08100 1.000 53.70294 16 ARG B O 1
ATOM 3311 N N . GLY B 1 17 ? -12.63400 50.71900 24.74800 1.000 51.73843 17 GLY B N 1
ATOM 3312 C CA . GLY B 1 17 ? -13.12700 49.92900 25.86400 1.000 53.32929 17 GLY B CA 1
ATOM 3313 C C . GLY B 1 17 ? -12.06100 49.62200 26.89400 1.000 54.94108 17 GLY B C 1
ATOM 3314 O O . GLY B 1 17 ? -12.36600 49.44500 28.07600 1.000 56.80668 17 GLY B O 1
ATOM 3315 N N . VAL B 1 18 ? -10.80200 49.55200 26.46600 1.000 55.58888 18 VAL B N 1
ATOM 3316 C CA . VAL B 1 18 ? -9.67700 49.37800 27.38500 1.000 55.38531 18 VAL B CA 1
ATOM 3317 C C . VAL B 1 18 ? -9.28700 50.77700 27.84900 1.000 57.71906 18 VAL B C 1
ATOM 3318 O O . VAL B 1 18 ? -8.50200 51.47700 27.20900 1.000 58.78869 18 VAL B O 1
ATOM 3322 N N . GLY B 1 19 ? -9.85500 51.19400 28.97700 1.000 58.63510 19 GLY B N 1
ATOM 3323 C CA . GLY B 1 19 ? -9.50500 52.48300 29.53700 1.000 62.32725 19 GLY B CA 1
ATOM 3324 C C . GLY B 1 19 ? -8.10400 52.48700 30.11800 1.000 65.26959 19 GLY B C 1
ATOM 3325 O O . GLY B 1 19 ? -7.55900 51.45500 30.51000 1.000 65.40683 19 GLY B O 1
ATOM 3326 N N . VAL B 1 20 ? -7.51100 53.67700 30.16400 1.000 66.26321 20 VAL B N 1
ATOM 3327 C CA . VAL B 1 20 ? -6.18400 53.88300 30.73100 1.000 62.35755 20 VAL B CA 1
ATOM 3328 C C . VAL B 1 20 ? -6.27000 55.03400 31.72200 1.000 63.09238 20 VAL B C 1
ATOM 3329 O O . VAL B 1 20 ? -6.85800 56.07700 31.41700 1.000 65.22657 20 VAL B O 1
ATOM 3333 N N . MET B 1 21 ? -5.68800 54.84500 32.90700 1.000 62.72741 21 MET B N 1
ATOM 3334 C CA . MET B 1 21 ? -5.83500 55.83800 33.96500 1.000 67.08554 21 MET B CA 1
ATOM 3335 C C . MET B 1 21 ? -4.83000 56.97500 33.82400 1.000 71.94736 21 MET B C 1
ATOM 3336 O O . MET B 1 21 ? -5.21300 58.15000 33.78800 1.000 73.77628 21 MET B O 1
ATOM 3341 N N . CYS B 1 22 ? -3.54500 56.64900 33.73700 1.000 74.13188 22 CYS B N 1
ATOM 3342 C CA . CYS B 1 22 ? -2.48900 57.63700 33.90000 1.000 79.54028 22 CYS B CA 1
ATOM 3343 C C . CYS B 1 22 ? -2.02700 58.20900 32.56200 1.000 84.26458 22 CYS B C 1
ATOM 3344 O O . CYS B 1 22 ? -2.20000 57.60700 31.50000 1.000 80.09313 22 CYS B O 1
ATOM 3347 N N . ASN B 1 23 ? -1.42000 59.39800 32.63800 1.000 92.90772 23 ASN B N 1
ATOM 3348 C CA . ASN B 1 23 ? -0.91400 60.06700 31.44200 1.000 94.07411 23 ASN B CA 1
ATOM 3349 C C . ASN B 1 23 ? 0.28000 59.32900 30.85400 1.000 89.68052 23 ASN B C 1
ATOM 3350 O O . ASN B 1 23 ? 0.44000 59.27000 29.62900 1.000 92.12809 23 ASN B O 1
ATOM 3355 N N . TYR B 1 24 ? 1.12400 58.76300 31.70900 1.000 76.44869 24 TYR B N 1
ATOM 3356 C CA . TYR B 1 24 ? 2.46000 58.32800 31.33500 1.000 72.12020 24 TYR B CA 1
ATOM 3357 C C . TYR B 1 24 ? 2.51500 56.82500 31.07800 1.000 60.77422 24 TYR B C 1
ATOM 3358 O O . TYR B 1 24 ? 1.60800 56.06600 31.42500 1.000 58.28402 24 TYR B O 1
ATOM 3367 N N . PHE B 1 25 ? 3.61800 56.40500 30.46400 1.000 54.28355 25 PHE B N 1
ATOM 3368 C CA . PHE B 1 25 ? 3.90100 55.00700 30.17600 1.000 48.75899 25 PHE B CA 1
ATOM 3369 C C . PHE B 1 25 ? 5.09500 54.56000 31.00700 1.000 50.97326 25 PHE B C 1
ATOM 3370 O O . PHE B 1 25 ? 6.05400 55.31600 31.18200 1.000 52.97298 25 PHE B O 1
ATOM 3378 N N . VAL B 1 26 ? 5.03700 53.33200 31.51100 1.000 45.72916 26 VAL B N 1
ATOM 3379 C CA . VAL B 1 26 ? 6.09100 52.81400 32.37700 1.000 52.44645 26 VAL B CA 1
ATOM 3380 C C . VAL B 1 26 ? 7.28400 52.38600 31.53300 1.000 57.94401 26 VAL B C 1
ATOM 3381 O O . VAL B 1 26 ? 7.12800 51.82900 30.43800 1.000 60.86569 26 VAL B O 1
ATOM 3385 N N . GLU B 1 27 ? 8.48700 52.66200 32.03500 1.000 58.25389 27 GLU B N 1
ATOM 3386 C CA . GLU B 1 27 ? 9.71800 52.16800 31.43300 1.000 63.08980 27 GLU B CA 1
ATOM 3387 C C . GLU B 1 27 ? 10.46300 51.17600 32.31100 1.000 63.85830 27 GLU B C 1
ATOM 3388 O O . GLU B 1 27 ? 11.09400 50.25800 31.78400 1.000 63.62092 27 GLU B O 1
ATOM 3394 N N . LYS B 1 28 ? 10.39900 51.33600 33.63100 1.000 63.83480 28 LYS B N 1
ATOM 3395 C CA . LYS B 1 28 ? 11.06800 50.43300 34.55500 1.000 60.03283 28 LYS B CA 1
ATOM 3396 C C . LYS B 1 28 ? 10.36700 50.51200 35.90300 1.000 54.18950 28 LYS B C 1
ATOM 3397 O O . LYS B 1 28 ? 9.98400 51.59900 36.34500 1.000 55.31857 28 LYS B O 1
ATOM 3403 N N . ALA B 1 29 ? 10.19600 49.35900 36.54500 1.000 49.01375 29 ALA B N 1
ATOM 3404 C CA . ALA B 1 29 ? 9.54300 49.27500 37.84200 1.000 46.98380 29 ALA B CA 1
ATOM 3405 C C . ALA B 1 29 ? 10.36700 48.40300 38.77500 1.000 45.43194 29 ALA B C 1
ATOM 3406 O O . ALA B 1 29 ? 10.92100 47.38100 38.35700 1.000 43.02986 29 ALA B O 1
ATOM 3408 N N . GLU B 1 30 ? 10.44700 48.81200 40.03900 1.000 47.87650 30 GLU B N 1
ATOM 3409 C CA . GLU B 1 30 ? 11.15400 48.04200 41.05300 1.000 49.81593 30 GLU B CA 1
ATOM 3410 C C . GLU B 1 30 ? 10.55000 48.35100 42.41400 1.000 52.09345 30 GLU B C 1
ATOM 3411 O O . GLU B 1 30 ? 10.43800 49.52300 42.78900 1.000 52.60108 30 GLU B O 1
ATOM 3417 N N . ASN B 1 31 ? 10.16800 47.29800 43.14100 1.000 50.93847 31 ASN B N 1
ATOM 3418 C CA . ASN B 1 31 ? 9.55600 47.42300 44.46000 1.000 45.60055 31 ASN B CA 1
ATOM 3419 C C . ASN B 1 31 ? 8.29700 48.27800 44.38900 1.000 47.52213 31 ASN B C 1
ATOM 3420 O O . ASN B 1 31 ? 7.28300 47.85600 43.82300 1.000 45.45055 31 ASN B O 1
ATOM 3425 N N . ALA B 1 32 ? 8.35200 49.48000 44.96400 1.000 48.96741 32 ALA B N 1
ATOM 3426 C CA . ALA B 1 32 ? 7.23400 50.41400 44.94000 1.000 48.12676 32 ALA B CA 1
ATOM 3427 C C . ALA B 1 32 ? 7.55500 51.67300 44.14200 1.000 50.60021 32 ALA B C 1
ATOM 3428 O O . ALA B 1 32 ? 6.92000 52.71300 44.34700 1.000 55.00436 32 ALA B O 1
ATOM 3430 N N . THR B 1 33 ? 8.52500 51.60000 43.23600 1.000 47.27735 33 THR B N 1
ATOM 3431 C CA . THR B 1 33 ? 8.95000 52.73900 42.43600 1.000 47.91904 33 THR B CA 1
ATOM 3432 C C . THR B 1 33 ? 8.68200 52.46700 40.96300 1.000 51.09138 33 THR B C 1
ATOM 3433 O O . THR B 1 33 ? 8.95600 51.37000 40.46200 1.000 44.08957 33 THR B O 1
ATOM 3437 N N . LEU B 1 34 ? 8.14000 53.46800 40.27400 1.000 53.41735 34 LEU B N 1
ATOM 3438 C CA . LEU B 1 34 ? 7.89400 53.40900 38.84100 1.000 54.75502 34 LEU B CA 1
ATOM 3439 C C . LEU B 1 34 ? 8.63500 54.55000 38.16300 1.000 52.92255 34 LEU B C 1
ATOM 3440 O O . LEU B 1 34 ? 8.57300 55.69400 38.62400 1.000 52.73107 34 LEU B O 1
ATOM 3445 N N . TRP B 1 35 ? 9.33500 54.23700 37.07700 1.000 53.49364 35 TRP B N 1
ATOM 3446 C CA . TRP B 1 35 ? 9.96600 55.23700 36.22500 1.000 57.28271 35 TRP B CA 1
ATOM 3447 C C . TRP B 1 35 ? 9.21800 55.27200 34.90200 1.000 53.68008 35 TRP B C 1
ATOM 3448 O O . TRP B 1 35 ? 9.14000 54.25400 34.20400 1.000 50.14931 35 TRP B O 1
ATOM 3459 N N . ASP B 1 36 ? 8.66200 56.43000 34.56200 1.000 51.79968 36 ASP B N 1
ATOM 3460 C CA . ASP B 1 36 ? 8.00600 56.56500 33.27300 1.000 55.30102 36 ASP B CA 1
ATOM 3461 C C . ASP B 1 36 ? 9.05800 56.70900 32.17500 1.000 60.88444 36 ASP B C 1
ATOM 3462 O O . ASP B 1 36 ? 10.26200 56.79100 32.43600 1.000 62.69219 36 ASP B O 1
ATOM 3467 N N . ILE B 1 37 ? 8.60000 56.74000 30.91900 1.000 59.98419 37 ILE B N 1
ATOM 3468 C CA . ILE B 1 37 ? 9.52400 56.82200 29.78900 1.000 61.80565 37 ILE B CA 1
ATOM 3469 C C . ILE B 1 37 ? 10.20000 58.17800 29.67700 1.000 66.03233 37 ILE B C 1
ATOM 3470 O O . ILE B 1 37 ? 11.05400 58.36100 28.79900 1.000 63.22456 37 ILE B O 1
ATOM 3475 N N . GLU B 1 38 ? 9.85900 59.13300 30.54300 1.000 70.33699 38 GLU B N 1
ATOM 3476 C CA . GLU B 1 38 ? 10.49100 60.44400 30.54700 1.000 73.65500 38 GLU B CA 1
ATOM 3477 C C . GLU B 1 38 ? 11.37500 60.67000 31.76400 1.000 70.81720 38 GLU B C 1
ATOM 3478 O O . GLU B 1 38 ? 11.94500 61.75700 31.90400 1.000 72.77804 38 GLU B O 1
ATOM 3484 N N . GLY B 1 39 ? 11.49600 59.68400 32.65200 1.000 67.36326 39 GLY B N 1
ATOM 3485 C CA . GLY B 1 39 ? 12.37300 59.78000 33.80000 1.000 66.47108 39 GLY B CA 1
ATOM 3486 C C . GLY B 1 39 ? 11.70900 60.16700 35.10500 1.000 61.56703 39 GLY B C 1
ATOM 3487 O O . GLY B 1 39 ? 12.40200 60.25700 36.12600 1.000 65.38122 39 GLY B O 1
ATOM 3488 N N . ASN B 1 40 ? 10.39900 60.40000 35.10900 1.000 54.60298 40 ASN B N 1
ATOM 3489 C CA . ASN B 1 40 ? 9.70600 60.79000 36.32900 1.000 56.64768 40 ASN B CA 1
ATOM 3490 C C . ASN B 1 40 ? 9.51200 59.57800 37.23200 1.000 54.59137 40 ASN B C 1
ATOM 3491 O O . ASN B 1 40 ? 9.00000 58.54100 36.79800 1.000 45.31568 40 ASN B O 1
ATOM 3496 N N . GLU B 1 41 ? 9.91900 59.71600 38.49000 1.000 59.08404 41 GLU B N 1
ATOM 3497 C CA . GLU B 1 41 ? 9.82300 58.64100 39.46700 1.000 54.56268 41 GLU B CA 1
ATOM 3498 C C . GLU B 1 41 ? 8.50600 58.75600 40.22500 1.000 52.80682 41 GLU B C 1
ATOM 3499 O O . GLU B 1 41 ? 8.13700 59.84400 40.67900 1.000 56.35638 41 GLU B O 1
ATOM 3505 N N . VAL B 1 42 ? 7.79800 57.63500 40.35500 1.000 51.27467 42 VAL B N 1
ATOM 3506 C CA . VAL B 1 42 ? 6.46200 57.60600 40.93800 1.000 50.92550 42 VAL B CA 1
ATOM 3507 C C . VAL B 1 42 ? 6.43100 56.58600 42.06800 1.000 46.29787 42 VAL B C 1
ATOM 3508 O O . VAL B 1 42 ? 6.97400 55.48300 41.93800 1.000 41.99043 42 VAL B O 1
ATOM 3512 N N . ILE B 1 43 ? 5.79900 56.95900 43.17900 1.000 46.04502 43 ILE B N 1
ATOM 3513 C CA . ILE B 1 43 ? 5.57600 56.05100 44.29800 1.000 45.07894 43 ILE B CA 1
ATOM 3514 C C . ILE B 1 43 ? 4.28600 55.28500 44.03500 1.000 49.14744 43 ILE B C 1
ATOM 3515 O O . ILE B 1 43 ? 3.20900 55.88400 43.93400 1.000 54.56178 43 ILE B O 1
ATOM 3520 N N . ASP B 1 44 ? 4.39000 53.96400 43.93100 1.000 50.70319 44 ASP B N 1
ATOM 3521 C CA . ASP B 1 44 ? 3.25500 53.12300 43.56700 1.000 52.85656 44 ASP B CA 1
ATOM 3522 C C . ASP B 1 44 ? 2.47800 52.74300 44.82300 1.000 51.86908 44 ASP B C 1
ATOM 3523 O O . ASP B 1 44 ? 2.94800 51.93900 45.63400 1.000 51.67947 44 ASP B O 1
ATOM 3528 N N . PHE B 1 45 ? 1.28600 53.32000 44.97900 1.000 47.94303 45 PHE B N 1
ATOM 3529 C CA . PHE B 1 45 ? 0.31800 52.87400 45.97200 1.000 47.86165 45 PHE B CA 1
ATOM 3530 C C . PHE B 1 45 ? -0.80400 52.06000 45.33700 1.000 46.75840 45 PHE B C 1
ATOM 3531 O O . PHE B 1 45 ? -1.92100 52.01600 45.86400 1.000 48.48450 45 PHE B O 1
ATOM 3539 N N . ALA B 1 46 ? -0.52300 51.42600 44.20300 1.000 44.79340 46 ALA B N 1
ATOM 3540 C CA . ALA B 1 46 ? -1.46200 50.57000 43.48900 1.000 46.79925 46 ALA B CA 1
ATOM 3541 C C . ALA B 1 46 ? -0.94000 49.15700 43.29000 1.000 47.64052 46 ALA B C 1
ATOM 3542 O O . ALA B 1 46 ? -1.71700 48.20300 43.37900 1.000 48.53670 46 ALA B O 1
ATOM 3544 N N . ALA B 1 47 ? 0.35800 49.00600 43.02100 1.000 49.50736 47 ALA B N 1
ATOM 3545 C CA . ALA B 1 47 ? 1.01200 47.70300 42.88900 1.000 48.25414 47 ALA B CA 1
ATOM 3546 C C . ALA B 1 47 ? 0.29800 46.82100 41.86700 1.000 47.17972 47 ALA B C 1
ATOM 3547 O O . ALA B 1 47 ? 0.01600 45.64500 42.10900 1.000 44.64150 47 ALA B O 1
ATOM 3549 N N . GLY B 1 48 ? 0.01100 47.40500 40.70500 1.000 42.10234 48 GLY B N 1
ATOM 3550 C CA . GLY B 1 48 ? -0.70300 46.68300 39.66500 1.000 45.12293 48 GLY B CA 1
ATOM 3551 C C . GLY B 1 48 ? -2.06000 46.18000 40.09600 1.000 45.68167 48 GLY B C 1
ATOM 3552 O O . GLY B 1 48 ? -2.48800 45.11000 39.65000 1.000 42.55436 48 GLY B O 1
ATOM 3553 N N . ILE B 1 49 ? -2.75300 46.93600 40.95200 1.000 47.34059 49 ILE B N 1
ATOM 3554 C CA . ILE B 1 49 ? -4.01900 46.54400 41.56900 1.000 44.21113 49 ILE B CA 1
ATOM 3555 C C . ILE B 1 49 ? -3.79400 45.32000 42.44900 1.000 45.62367 49 ILE B C 1
ATOM 3556 O O . ILE B 1 49 ? -4.26500 44.21900 42.13900 1.000 47.77126 49 ILE B O 1
ATOM 3561 N N . ALA B 1 50 ? -3.05800 45.51100 43.54800 1.000 45.90057 50 ALA B N 1
ATOM 3562 C CA . ALA B 1 50 ? -2.86100 44.49200 44.58300 1.000 47.66751 50 ALA B CA 1
ATOM 3563 C C . ALA B 1 50 ? -2.21300 43.22300 44.03600 1.000 47.04538 50 ALA B C 1
ATOM 3564 O O . ALA B 1 50 ? -2.47700 42.12100 44.52400 1.000 45.15025 50 ALA B O 1
ATOM 3566 N N . VAL B 1 51 ? -1.35000 43.36400 43.03300 1.000 47.11813 51 VAL B N 1
ATOM 3567 C CA . VAL B 1 51 ? -0.72100 42.21500 42.38900 1.000 44.79741 51 VAL B CA 1
ATOM 3568 C C . VAL B 1 51 ? 0.69500 42.04200 42.91900 1.000 41.49415 51 VAL B C 1
ATOM 3569 O O . VAL B 1 51 ? 1.19500 40.91800 43.04300 1.000 37.76337 51 VAL B O 1
ATOM 3573 N N . LEU B 1 52 ? 1.34700 43.15000 43.25200 1.000 40.04679 52 LEU B N 1
ATOM 3574 C CA . LEU B 1 52 ? 2.73100 43.07500 43.69700 1.000 45.01974 52 LEU B CA 1
ATOM 3575 C C . LEU B 1 52 ? 2.85000 43.38500 45.18200 1.000 43.33137 52 LEU B C 1
ATOM 3576 O O . LEU B 1 52 ? 3.46800 44.38200 45.56800 1.000 45.36565 52 LEU B O 1
ATOM 3581 N N . ASN B 1 53 ? 2.24900 42.53500 46.02200 1.000 35.20667 53 ASN B N 1
ATOM 3582 C CA . ASN B 1 53 ? 2.46800 42.64500 47.46000 1.000 39.73709 53 ASN B CA 1
ATOM 3583 C C . ASN B 1 53 ? 3.94100 42.48700 47.80300 1.000 42.85914 53 ASN B C 1
ATOM 3584 O O . ASN B 1 53 ? 4.43000 43.11000 48.75300 1.000 46.57293 53 ASN B O 1
ATOM 3589 N N . THR B 1 54 ? 4.66200 41.66600 47.04300 1.000 41.51597 54 THR B N 1
ATOM 3590 C CA . THR B 1 54 ? 6.09600 41.48700 47.21100 1.000 42.69940 54 THR B CA 1
ATOM 3591 C C . THR B 1 54 ? 6.90900 42.48800 46.39800 1.000 41.12597 54 THR B C 1
ATOM 3592 O O . THR B 1 54 ? 8.13600 42.36300 46.33100 1.000 38.31528 54 THR B O 1
ATOM 3596 N N . GLY B 1 55 ? 6.25800 43.46600 45.77900 1.000 41.49219 55 GLY B N 1
ATOM 3597 C CA . GLY B 1 55 ? 6.94800 44.52700 45.07800 1.000 46.17800 55 GLY B CA 1
ATOM 3598 C C . GLY B 1 55 ? 7.24800 44.18600 43.62800 1.000 52.52298 55 GLY B C 1
ATOM 3599 O O . GLY B 1 55 ? 7.29700 43.02600 43.22100 1.000 58.78022 55 GLY B O 1
ATOM 3600 N N . HIS B 1 56 ? 7.49000 45.19500 42.83300 1.000 47.29748 56 HIS B N 1
ATOM 3601 C CA . HIS B 1 56 ? 7.78800 44.95800 41.46200 1.000 47.89836 56 HIS B CA 1
ATOM 3602 C C . HIS B 1 56 ? 9.12400 44.35900 41.33700 1.000 49.53241 56 HIS B C 1
ATOM 3603 O O . HIS B 1 56 ? 10.03900 44.86100 41.87800 1.000 50.19500 56 HIS B O 1
ATOM 3610 N N . ARG B 1 57 ? 9.22500 43.30200 40.56700 1.000 42.85773 57 ARG B N 1
ATOM 3611 C CA . ARG B 1 57 ? 10.47500 42.62500 40.22500 1.000 41.84323 57 ARG B CA 1
ATOM 3612 C C . ARG B 1 57 ? 11.30200 42.31000 41.46800 1.000 45.58750 57 ARG B C 1
ATOM 3613 O O . ARG B 1 57 ? 12.47200 42.68600 41.57500 1.000 48.57236 57 ARG B O 1
ATOM 3621 N N . HIS B 1 58 ? 10.68000 41.62800 42.42400 1.000 44.87767 58 HIS B N 1
ATOM 3622 C CA . HIS B 1 58 ? 11.41400 41.21600 43.60900 1.000 48.99076 58 HIS B CA 1
ATOM 3623 C C . HIS B 1 58 ? 12.57400 40.31200 43.19700 1.000 51.09560 58 HIS B C 1
ATOM 3624 O O . HIS B 1 58 ? 12.39500 39.42200 42.35600 1.000 51.60681 58 HIS B O 1
ATOM 3631 N N . PRO B 1 59 ? 13.77300 40.52300 43.74900 1.000 46.57975 59 PRO B N 1
ATOM 3632 C CA . PRO B 1 59 ? 14.93800 39.74700 43.28600 1.000 43.70823 59 PRO B CA 1
ATOM 3633 C C . PRO B 1 59 ? 14.74100 38.24400 43.36000 1.000 46.80286 59 PRO B C 1
ATOM 3634 O O . PRO B 1 59 ? 15.10000 37.53100 42.41500 1.000 48.76267 59 PRO B O 1
ATOM 3638 N N . LYS B 1 60 ? 14.16800 37.74200 44.45600 1.000 50.16146 60 LYS B N 1
ATOM 3639 C CA . LYS B 1 60 ? 13.97700 36.30200 44.59500 1.000 52.02277 60 LYS B CA 1
ATOM 3640 C C . LYS B 1 60 ? 12.95700 35.77800 43.59200 1.000 49.64206 60 LYS B C 1
ATOM 3641 O O . LYS B 1 60 ? 13.12600 34.68400 43.04000 1.000 49.60180 60 LYS B O 1
ATOM 3647 N N . VAL B 1 61 ? 11.89300 36.54300 43.34400 1.000 44.36971 61 VAL B N 1
ATOM 3648 C CA . VAL B 1 61 ? 10.90600 36.13600 42.34900 1.000 47.42856 61 VAL B CA 1
ATOM 3649 C C . VAL B 1 61 ? 11.51300 36.18000 40.95200 1.000 45.62962 61 VAL B C 1
ATOM 3650 O O . VAL B 1 61 ? 11.29800 35.27400 40.13800 1.000 38.83303 61 VAL B O 1
ATOM 3654 N N . VAL B 1 62 ? 12.28800 37.22600 40.65600 1.000 48.08623 62 VAL B N 1
ATOM 3655 C CA . VAL B 1 62 ? 12.94100 37.32600 39.35400 1.000 47.50282 62 VAL B CA 1
ATOM 3656 C C . VAL B 1 62 ? 13.97600 36.22000 39.18800 1.000 51.27665 62 VAL B C 1
ATOM 3657 O O . VAL B 1 62 ? 14.09600 35.62100 38.11200 1.000 51.12477 62 VAL B O 1
ATOM 3661 N N . ALA B 1 63 ? 14.73600 35.92700 40.24700 1.000 48.23358 63 ALA B N 1
ATOM 3662 C CA . ALA B 1 63 ? 15.72400 34.85500 40.17100 1.000 42.90586 63 ALA B CA 1
ATOM 3663 C C . ALA B 1 63 ? 15.05400 33.50300 39.96700 1.000 46.67193 63 ALA B C 1
ATOM 3664 O O . ALA B 1 63 ? 15.58800 32.63600 39.26500 1.000 52.92575 63 ALA B O 1
ATOM 3666 N N . ALA B 1 64 ? 13.88200 33.30300 40.57400 1.000 45.14223 64 ALA B N 1
ATOM 3667 C CA . ALA B 1 64 ? 13.14300 32.06400 40.35900 1.000 41.25311 64 ALA B CA 1
ATOM 3668 C C . ALA B 1 64 ? 12.62000 31.97800 38.93100 1.000 49.49384 64 ALA B C 1
ATOM 3669 O O . ALA B 1 64 ? 12.64800 30.90500 38.31700 1.000 52.25323 64 ALA B O 1
ATOM 3671 N N . VAL B 1 65 ? 12.14500 33.09900 38.38600 1.000 50.90017 65 VAL B N 1
ATOM 3672 C CA . VAL B 1 65 ? 11.60900 33.10100 37.02900 1.000 47.06440 65 VAL B CA 1
ATOM 3673 C C . VAL B 1 65 ? 12.72900 32.93200 36.01000 1.000 48.37554 65 VAL B C 1
ATOM 3674 O O . VAL B 1 65 ? 12.59900 32.16800 35.04600 1.000 48.55402 65 VAL B O 1
ATOM 3678 N N . ALA B 1 66 ? 13.84800 33.63500 36.20800 1.000 49.43047 66 ALA B N 1
ATOM 3679 C CA . ALA B 1 66 ? 14.98200 33.48900 35.30300 1.000 51.56636 66 ALA B CA 1
ATOM 3680 C C . ALA B 1 66 ? 15.50700 32.06000 35.28900 1.000 52.48103 66 ALA B C 1
ATOM 3681 O O . ALA B 1 66 ? 15.97900 31.58200 34.25100 1.000 55.60250 66 ALA B O 1
ATOM 3683 N N . ASP B 1 67 ? 15.42900 31.36300 36.42400 1.000 51.80220 67 ASP B N 1
ATOM 3684 C CA . ASP B 1 67 ? 15.85000 29.96600 36.47100 1.000 57.24710 67 ASP B CA 1
ATOM 3685 C C . ASP B 1 67 ? 14.90200 29.08200 35.66900 1.000 50.75962 67 ASP B C 1
ATOM 3686 O O . ASP B 1 67 ? 15.34100 28.25400 34.86300 1.000 42.55115 67 ASP B O 1
ATOM 3691 N N . GLN B 1 68 ? 13.59300 29.24800 35.87900 1.000 49.16986 68 GLN B N 1
ATOM 3692 C CA . GLN B 1 68 ? 12.61100 28.48300 35.11700 1.000 50.46709 68 GLN B CA 1
ATOM 3693 C C . GLN B 1 68 ? 12.68300 28.80700 33.63000 1.000 51.58842 68 GLN B C 1
ATOM 3694 O O . GLN B 1 68 ? 12.32200 27.97200 32.79300 1.000 48.26398 68 GLN B O 1
ATOM 3700 N N . LEU B 1 69 ? 13.15400 30.00900 33.28400 1.000 50.80273 69 LEU B N 1
ATOM 3701 C CA . LEU B 1 69 ? 13.27900 30.38900 31.88100 1.000 47.21558 69 LEU B CA 1
ATOM 3702 C C . LEU B 1 69 ? 14.26200 29.49300 31.13800 1.000 44.31957 69 LEU B C 1
ATOM 3703 O O . LEU B 1 69 ? 14.14800 29.32500 29.91800 1.000 46.15086 69 LEU B O 1
ATOM 3708 N N . GLN B 1 70 ? 15.23000 28.91600 31.84600 1.000 41.10390 70 GLN B N 1
ATOM 3709 C CA . GLN B 1 70 ? 16.22700 28.04100 31.24600 1.000 43.53117 70 GLN B CA 1
ATOM 3710 C C . GLN B 1 70 ? 15.81500 26.57400 31.26700 1.000 45.78200 70 GLN B C 1
ATOM 3711 O O . GLN B 1 70 ? 16.61600 25.71200 30.89000 1.000 53.03406 70 GLN B O 1
ATOM 3717 N N . ALA B 1 71 ? 14.59100 26.27200 31.70000 1.000 40.77164 71 ALA B N 1
ATOM 3718 C CA . ALA B 1 71 ? 14.07900 24.90800 31.72800 1.000 43.53949 71 ALA B CA 1
ATOM 3719 C C . ALA B 1 71 ? 12.93600 24.71600 30.73900 1.000 48.07341 71 ALA B C 1
ATOM 3720 O O . ALA B 1 71 ? 13.07400 23.96300 29.77100 1.000 51.53576 71 ALA B O 1
ATOM 3722 N N . PHE B 1 72 ? 11.80600 25.38200 30.96400 1.000 47.07153 72 PHE B N 1
ATOM 3723 C CA . PHE B 1 72 ? 10.67500 25.38300 30.04500 1.000 46.31190 72 PHE B CA 1
ATOM 3724 C C . PHE B 1 72 ? 9.70000 26.46100 30.49100 1.000 46.98743 72 PHE B C 1
ATOM 3725 O O . PHE B 1 72 ? 9.57500 26.74400 31.68600 1.000 43.79031 72 PHE B O 1
ATOM 3733 N N . THR B 1 73 ? 9.01700 27.06300 29.51700 1.000 52.52733 73 THR B N 1
ATOM 3734 C CA . THR B 1 73 ? 8.05100 28.11500 29.80300 1.000 52.83573 73 THR B CA 1
ATOM 3735 C C . THR B 1 73 ? 6.60700 27.64300 29.73600 1.000 56.67251 73 THR B C 1
ATOM 3736 O O . THR B 1 73 ? 5.73700 28.28200 30.33900 1.000 58.42926 73 THR B O 1
ATOM 3740 N N . HIS B 1 74 ? 6.32600 26.59200 28.99200 1.000 58.14452 74 HIS B N 1
ATOM 3741 C CA . HIS B 1 74 ? 4.99500 26.03000 28.90300 1.000 52.16697 74 HIS B CA 1
ATOM 3742 C C . HIS B 1 74 ? 5.00600 24.63600 28.33100 1.000 49.29940 74 HIS B C 1
ATOM 3743 O O . HIS B 1 74 ? 5.65900 24.40600 27.38300 1.000 49.87084 74 HIS B O 1
ATOM 3750 N N . THR B 1 75 ? 4.23500 23.72500 28.88100 1.000 46.74456 75 THR B N 1
ATOM 3751 C CA . THR B 1 75 ? 4.04600 22.39400 28.32600 1.000 49.92833 75 THR B CA 1
ATOM 3752 C C . THR B 1 75 ? 2.58400 21.98200 28.26000 1.000 52.39999 75 THR B C 1
ATOM 3753 O O . THR B 1 75 ? 2.29700 20.87300 27.79300 1.000 59.52949 75 THR B O 1
ATOM 3757 N N . ALA B 1 76 ? 1.66000 22.84400 28.69400 1.000 45.65241 76 ALA B N 1
ATOM 3758 C CA . ALA B 1 76 ? 0.26100 22.49300 28.92200 1.000 43.01165 76 ALA B CA 1
ATOM 3759 C C . ALA B 1 76 ? 0.17200 21.39300 29.97200 1.000 47.40663 76 ALA B C 1
ATOM 3760 O O . ALA B 1 76 ? 0.39400 20.21500 29.67100 1.000 50.36927 76 ALA B O 1
ATOM 3762 N N . TYR B 1 77 ? -0.15100 21.77800 31.21100 1.000 49.50890 77 TYR B N 1
ATOM 3763 C CA . TYR B 1 77 ? -0.13500 20.83600 32.32600 1.000 45.54892 77 TYR B CA 1
ATOM 3764 C C . TYR B 1 77 ? -1.05200 19.64500 32.08200 1.000 47.32532 77 TYR B C 1
ATOM 3765 O O . TYR B 1 77 ? -0.74300 18.52800 32.51200 1.000 50.24617 77 TYR B O 1
ATOM 3774 N N . GLN B 1 78 ? -2.17600 19.85700 31.39600 1.000 47.63829 78 GLN B N 1
ATOM 3775 C CA . GLN B 1 78 ? -3.08100 18.75600 31.09300 1.000 47.29868 78 GLN B CA 1
ATOM 3776 C C . GLN B 1 78 ? -2.48200 17.75100 30.11900 1.000 51.29171 78 GLN B C 1
ATOM 3777 O O . GLN B 1 78 ? -3.07200 16.68400 29.91800 1.000 50.91698 78 GLN B O 1
ATOM 3783 N N . ILE B 1 79 ? -1.33700 18.06000 29.51100 1.000 50.98750 79 ILE B N 1
ATOM 3784 C CA . ILE B 1 79 ? -0.63700 17.13800 28.61800 1.000 53.20482 79 ILE B CA 1
ATOM 3785 C C . ILE B 1 79 ? 0.63000 16.59600 29.27800 1.000 50.37330 79 ILE B C 1
ATOM 3786 O O . ILE B 1 79 ? 0.80000 15.38400 29.41200 1.000 49.92791 79 ILE B O 1
ATOM 3791 N N . VAL B 1 80 ? 1.52200 17.48200 29.71300 1.000 52.54974 80 VAL B N 1
ATOM 3792 C CA . VAL B 1 80 ? 2.72200 17.07200 30.44000 1.000 50.60149 80 VAL B CA 1
ATOM 3793 C C . VAL B 1 80 ? 2.78900 17.84200 31.75300 1.000 46.93737 80 VAL B C 1
ATOM 3794 O O . VAL B 1 80 ? 2.97400 19.06700 31.74500 1.000 48.88526 80 VAL B O 1
ATOM 3798 N N . PRO B 1 81 ? 2.64700 17.17600 32.89200 1.000 49.81439 81 PRO B N 1
ATOM 3799 C CA . PRO B 1 81 ? 2.74100 17.86700 34.18000 1.000 50.34051 81 PRO B CA 1
ATOM 3800 C C . PRO B 1 81 ? 4.19200 18.16400 34.54000 1.000 50.81422 81 PRO B C 1
ATOM 3801 O O . PRO B 1 81 ? 5.13200 17.76500 33.85200 1.000 49.17076 81 PRO B O 1
ATOM 3805 N N . TYR B 1 82 ? 4.35900 18.88500 35.64700 1.000 50.51603 82 TYR B N 1
ATOM 3806 C CA . TYR B 1 82 ? 5.68700 19.20100 36.15100 1.000 50.23815 82 TYR B CA 1
ATOM 3807 C C . TYR B 1 82 ? 5.63200 19.30800 37.66700 1.000 50.78331 82 TYR B C 1
ATOM 3808 O O . TYR B 1 82 ? 4.57900 19.58200 38.24900 1.000 50.65677 82 TYR B O 1
ATOM 3817 N N . GLU B 1 83 ? 6.79000 19.09300 38.29700 1.000 49.73758 83 GLU B N 1
ATOM 3818 C CA . GLU B 1 83 ? 6.85300 19.00300 39.75300 1.000 47.48889 83 GLU B CA 1
ATOM 3819 C C . GLU B 1 83 ? 6.44700 20.31200 40.42000 1.000 47.44343 83 GLU B C 1
ATOM 3820 O O . GLU B 1 83 ? 5.78700 20.30200 41.46700 1.000 47.07166 83 GLU B O 1
ATOM 3826 N N . SER B 1 84 ? 6.83400 21.44900 39.83300 1.000 45.30643 84 SER B N 1
ATOM 3827 C CA . SER B 1 84 ? 6.57000 22.74000 40.46300 1.000 45.21462 84 SER B CA 1
ATOM 3828 C C . SER B 1 84 ? 5.07800 22.98100 40.65700 1.000 47.49311 84 SER B C 1
ATOM 3829 O O . SER B 1 84 ? 4.67500 23.61000 41.64300 1.000 45.95758 84 SER B O 1
ATOM 3832 N N . TYR B 1 85 ? 4.24800 22.49600 39.73100 1.000 44.66947 85 TYR B N 1
ATOM 3833 C CA . TYR B 1 85 ? 2.80100 22.58400 39.90000 1.000 43.48155 85 TYR B CA 1
ATOM 3834 C C . TYR B 1 85 ? 2.35500 21.84300 41.15500 1.000 45.93356 85 TYR B C 1
ATOM 3835 O O . TYR B 1 85 ? 1.58300 22.37100 41.96400 1.000 46.89577 85 TYR B O 1
ATOM 3844 N N . VAL B 1 86 ? 2.83800 20.61200 41.33300 1.000 47.45114 86 VAL B N 1
ATOM 3845 C CA . VAL B 1 86 ? 2.39600 19.78700 42.45300 1.000 50.43441 86 VAL B CA 1
ATOM 3846 C C . VAL B 1 86 ? 2.87400 20.37200 43.77700 1.000 50.17824 86 VAL B C 1
ATOM 3847 O O . VAL B 1 86 ? 2.12200 20.41500 44.75900 1.000 47.83645 86 VAL B O 1
ATOM 3851 N N . SER B 1 87 ? 4.12600 20.83100 43.82800 1.000 51.50069 87 SER B N 1
ATOM 3852 C CA . SER B 1 87 ? 4.66800 21.35500 45.07800 1.000 58.03582 87 SER B CA 1
ATOM 3853 C C . SER B 1 87 ? 3.95000 22.62900 45.50500 1.000 57.42000 87 SER B C 1
ATOM 3854 O O . SER B 1 87 ? 3.67500 22.82200 46.69500 1.000 62.15816 87 SER B O 1
ATOM 3857 N N . LEU B 1 88 ? 3.63700 23.51000 44.55100 1.000 50.62238 88 LEU B N 1
ATOM 3858 C CA . LEU B 1 88 ? 2.89400 24.71900 44.89100 1.000 48.24519 88 LEU B CA 1
ATOM 3859 C C . LEU B 1 88 ? 1.49300 24.38000 45.38000 1.000 49.28118 88 LEU B C 1
ATOM 3860 O O . LEU B 1 88 ? 0.99300 24.99400 46.33000 1.000 50.40263 88 LEU B O 1
ATOM 3865 N N . ALA B 1 89 ? 0.84100 23.40500 44.73900 1.000 46.90350 89 ALA B N 1
ATOM 3866 C CA . ALA B 1 89 ? -0.45800 22.94800 45.21800 1.000 44.53093 89 ALA B CA 1
ATOM 3867 C C . ALA B 1 89 ? -0.36000 22.41700 46.64200 1.000 49.14862 89 ALA B C 1
ATOM 3868 O O . ALA B 1 89 ? -1.21800 22.71100 47.48300 1.000 51.44356 89 ALA B O 1
ATOM 3870 N N . GLU B 1 90 ? 0.68900 21.64300 46.93300 1.000 46.67316 90 GLU B N 1
ATOM 3871 C CA . GLU B 1 90 ? 0.87800 21.12400 48.28400 1.000 41.43074 90 GLU B CA 1
ATOM 3872 C C . GLU B 1 90 ? 1.08400 22.25300 49.28600 1.000 39.56589 90 GLU B C 1
ATOM 3873 O O . GLU B 1 90 ? 0.51600 22.22900 50.38400 1.000 43.85039 90 GLU B O 1
ATOM 3879 N N . ARG B 1 91 ? 1.89600 23.25000 48.92600 1.000 38.57458 91 ARG B N 1
ATOM 3880 C CA . ARG B 1 91 ? 2.12700 24.37600 49.82500 1.000 44.99232 91 ARG B CA 1
ATOM 3881 C C . ARG B 1 91 ? 0.83600 25.13600 50.10000 1.000 53.02111 91 ARG B C 1
ATOM 3882 O O . ARG B 1 91 ? 0.57900 25.54700 51.23700 1.000 58.43534 91 ARG B O 1
ATOM 3890 N N . ILE B 1 92 ? 0.00700 25.32500 49.07100 1.000 49.77798 92 ILE B N 1
ATOM 3891 C CA . ILE B 1 92 ? -1.26900 26.00600 49.26200 1.000 47.08854 92 ILE B CA 1
ATOM 3892 C C . ILE B 1 92 ? -2.19800 25.16700 50.13200 1.000 52.76055 92 ILE B C 1
ATOM 3893 O O . ILE B 1 92 ? -2.90600 25.69800 50.99600 1.000 56.26727 92 ILE B O 1
ATOM 3898 N N . ASN B 1 93 ? -2.20200 23.84600 49.92800 1.000 52.80574 93 ASN B N 1
ATOM 3899 C CA . ASN B 1 93 ? -3.07000 22.97000 50.71200 1.000 51.84846 93 ASN B CA 1
ATOM 3900 C C . ASN B 1 93 ? -2.78800 23.08100 52.20500 1.000 52.17387 93 ASN B C 1
ATOM 3901 O O . ASN B 1 93 ? -3.71200 22.97600 53.02000 1.000 46.88836 93 ASN B O 1
ATOM 3906 N N . ASP B 1 94 ? -1.52700 23.29400 52.58400 1.000 58.49214 94 ASP B N 1
ATOM 3907 C CA . ASP B 1 94 ? -1.18400 23.40900 53.99700 1.000 61.65606 94 ASP B CA 1
ATOM 3908 C C . ASP B 1 94 ? -1.56800 24.77100 54.56200 1.000 60.51017 94 ASP B C 1
ATOM 3909 O O . ASP B 1 94 ? -2.06800 24.85900 55.68800 1.000 64.18187 94 ASP B O 1
ATOM 3914 N N . LEU B 1 95 ? -1.34800 25.83900 53.79700 1.000 57.16859 95 LEU B N 1
ATOM 3915 C CA . LEU B 1 95 ? -1.57300 27.19600 54.27400 1.000 58.88735 95 LEU B CA 1
ATOM 3916 C C . LEU B 1 95 ? -3.01200 27.66900 54.11000 1.000 61.61823 95 LEU B C 1
ATOM 3917 O O . LEU B 1 95 ? -3.37800 28.69200 54.69800 1.000 64.27049 95 LEU B O 1
ATOM 3922 N N . ALA B 1 96 ? -3.83000 26.96200 53.33500 1.000 55.21814 96 ALA B N 1
ATOM 3923 C CA . ALA B 1 96 ? -5.17300 27.45500 53.06200 1.000 52.14482 96 ALA B CA 1
ATOM 3924 C C . ALA B 1 96 ? -6.08200 27.23600 54.27000 1.000 49.47577 96 ALA B C 1
ATOM 3925 O O . ALA B 1 96 ? -6.00300 26.19500 54.92700 1.000 52.42880 96 ALA B O 1
ATOM 3927 N N . PRO B 1 97 ? -6.94800 28.20100 54.58400 1.000 50.73625 97 PRO B N 1
ATOM 3928 C CA . PRO B 1 97 ? -7.92900 27.99200 55.65700 1.000 50.66555 97 PRO B CA 1
ATOM 3929 C C . PRO B 1 97 ? -9.06200 27.07800 55.21700 1.000 53.81200 97 PRO B C 1
ATOM 3930 O O . PRO B 1 97 ? -10.17800 27.54000 54.95500 1.000 58.36164 97 PRO B O 1
ATOM 3934 N N . ILE B 1 98 ? -8.78600 25.78000 55.12900 1.000 54.50791 98 ILE B N 1
ATOM 3935 C CA . ILE B 1 98 ? -9.74900 24.79100 54.66100 1.000 56.49986 98 ILE B CA 1
ATOM 3936 C C . ILE B 1 98 ? -9.91400 23.73000 55.74000 1.000 59.51036 98 ILE B C 1
ATOM 3937 O O . ILE B 1 98 ? -8.92300 23.17600 56.22900 1.000 59.41221 98 ILE B O 1
ATOM 3942 N N . ASP B 1 99 ? -11.16300 23.45100 56.10500 1.000 61.84294 99 ASP B N 1
ATOM 3943 C CA . ASP B 1 99 ? -11.46500 22.44200 57.11500 1.000 63.30334 99 ASP B CA 1
ATOM 3944 C C . ASP B 1 99 ? -11.24200 21.05300 56.53000 1.000 57.60452 99 ASP B C 1
ATOM 3945 O O . ASP B 1 99 ? -12.00500 20.60300 55.66900 1.000 57.99533 99 ASP B O 1
ATOM 3950 N N . GLY B 1 100 ? -10.19800 20.37100 56.99400 1.000 56.73142 100 GLY B N 1
ATOM 3951 C CA . GLY B 1 100 ? -9.89800 19.03500 56.53800 1.000 56.89292 100 GLY B CA 1
ATOM 3952 C C . GLY B 1 100 ? -8.90700 19.01900 55.39300 1.000 58.28913 100 GLY B C 1
ATOM 3953 O O . GLY B 1 100 ? -8.23000 20.01400 55.11300 1.000 59.89025 100 GLY B O 1
ATOM 3954 N N . PRO B 1 101 ? -8.79700 17.87800 54.71200 1.000 55.12213 101 PRO B N 1
ATOM 3955 C CA . PRO B 1 101 ? -7.87200 17.78300 53.57600 1.000 48.08384 101 PRO B CA 1
ATOM 3956 C C . PRO B 1 101 ? -8.25700 18.74900 52.46600 1.000 49.31784 101 PRO B C 1
ATOM 3957 O O . PRO B 1 101 ? -9.43800 18.98100 52.19800 1.000 49.51694 101 PRO B O 1
ATOM 3961 N N . ALA B 1 102 ? -7.24200 19.31200 51.81700 1.000 48.38226 102 ALA B N 1
ATOM 3962 C CA . ALA B 1 102 ? -7.43700 20.30200 50.77100 1.000 48.76486 102 ALA B CA 1
ATOM 3963 C C . ALA B 1 102 ? -6.75600 19.85800 49.48400 1.000 49.41681 102 ALA B C 1
ATOM 3964 O O . ALA B 1 102 ? -5.77200 19.11300 49.50400 1.000 51.27925 102 ALA B O 1
ATOM 3966 N N . LYS B 1 103 ? -7.30300 20.32100 48.36400 1.000 49.47938 103 LYS B N 1
ATOM 3967 C CA . LYS B 1 103 ? -6.70500 20.14000 47.05100 1.000 48.37668 103 LYS B CA 1
ATOM 3968 C C . LYS B 1 103 ? -6.70700 21.47800 46.32900 1.000 49.73591 103 LYS B C 1
ATOM 3969 O O . LYS B 1 103 ? -7.54100 22.34500 46.60400 1.000 56.32307 103 LYS B O 1
ATOM 3975 N N . THR B 1 104 ? -5.76400 21.64500 45.40500 1.000 47.53809 104 THR B N 1
ATOM 3976 C CA . THR B 1 104 ? -5.59600 22.90700 44.69800 1.000 48.38954 104 THR B CA 1
ATOM 3977 C C . THR B 1 104 ? -5.46200 22.65100 43.20500 1.000 50.16585 104 THR B C 1
ATOM 3978 O O . THR B 1 104 ? -4.72000 21.75600 42.78800 1.000 51.81821 104 THR B O 1
ATOM 3982 N N . ALA B 1 105 ? -6.18900 23.43100 42.41000 1.000 47.10187 105 ALA B N 1
ATOM 3983 C CA . ALA B 1 105 ? -6.02600 23.47500 40.96600 1.000 42.38893 105 ALA B CA 1
ATOM 3984 C C . ALA B 1 105 ? -5.58800 24.87700 40.57100 1.000 45.13673 105 ALA B C 1
ATOM 3985 O O . ALA B 1 105 ? -6.05300 25.86600 41.14700 1.000 47.23992 105 ALA B O 1
ATOM 3987 N N . PHE B 1 106 ? -4.69100 24.96400 39.59500 1.000 42.58339 106 PHE B N 1
ATOM 3988 C CA . PHE B 1 106 ? -4.12300 26.23400 39.17200 1.000 40.39480 106 PHE B CA 1
ATOM 3989 C C . PHE B 1 106 ? -4.62300 26.60800 37.78500 1.000 41.33117 106 PHE B C 1
ATOM 3990 O O . PHE B 1 106 ? -4.73100 25.75400 36.89900 1.000 41.45293 106 PHE B O 1
ATOM 3998 N N . PHE B 1 107 ? -4.92900 27.88800 37.60900 1.000 40.92297 107 PHE B N 1
ATOM 3999 C CA . PHE B 1 107 ? -5.37000 28.41800 36.32600 1.000 38.99714 107 PHE B CA 1
ATOM 4000 C C . PHE B 1 107 ? -4.53700 29.67000 36.05700 1.000 37.06841 107 PHE B C 1
ATOM 4001 O O . PHE B 1 107 ? -3.43100 29.84100 36.58500 1.000 39.88684 107 PHE B O 1
ATOM 4009 N N . THR B 1 108 ? -5.05300 30.57100 35.22600 1.000 36.26067 108 THR B N 1
ATOM 4010 C CA . THR B 1 108 ? -4.27000 31.72200 34.79200 1.000 41.56151 108 THR B CA 1
ATOM 4011 C C . THR B 1 108 ? -4.75900 33.04500 35.36200 1.000 43.55205 108 THR B C 1
ATOM 4012 O O . THR B 1 108 ? -3.96100 33.80100 35.92300 1.000 48.12078 108 THR B O 1
ATOM 4016 N N . THR B 1 109 ? -6.04700 33.35500 35.23700 1.000 38.77711 109 THR B N 1
ATOM 4017 C CA . THR B 1 109 ? -6.56800 34.65200 35.64200 1.000 39.88768 109 THR B CA 1
ATOM 4018 C C . THR B 1 109 ? -7.55200 34.50200 36.79500 1.000 44.75194 109 THR B C 1
ATOM 4019 O O . THR B 1 109 ? -8.15400 33.44400 36.99700 1.000 46.15075 109 THR B O 1
ATOM 4023 N N . GLY B 1 110 ? -7.70700 35.59200 37.55200 1.000 42.05250 110 GLY B N 1
ATOM 4024 C CA . GLY B 1 110 ? -8.61600 35.57300 38.68700 1.000 40.97805 110 GLY B CA 1
ATOM 4025 C C . GLY B 1 110 ? -10.05200 35.30500 38.28400 1.000 38.03799 110 GLY B C 1
ATOM 4026 O O . GLY B 1 110 ? -10.80100 34.65400 39.01700 1.000 37.40370 110 GLY B O 1
ATOM 4027 N N . ALA B 1 111 ? -10.46000 35.81000 37.11700 1.000 40.71930 111 ALA B N 1
ATOM 4028 C CA . ALA B 1 111 ? -11.78300 35.48200 36.60000 1.000 41.44072 111 ALA B CA 1
ATOM 4029 C C . ALA B 1 111 ? -11.89300 33.99400 36.29500 1.000 45.09777 111 ALA B C 1
ATOM 4030 O O . ALA B 1 111 ? -12.93600 33.37700 36.54100 1.000 48.29299 111 ALA B O 1
ATOM 4032 N N . GLU B 1 112 ? -10.82200 33.40000 35.76100 1.000 45.19298 112 GLU B N 1
ATOM 4033 C CA . GLU B 1 112 ? -10.80100 31.95600 35.55900 1.000 51.08510 112 GLU B CA 1
ATOM 4034 C C . GLU B 1 112 ? -10.85700 31.21800 36.89000 1.000 45.07187 112 GLU B C 1
ATOM 4035 O O . GLU B 1 112 ? -11.47900 30.15400 36.99300 1.000 39.26493 112 GLU B O 1
ATOM 4041 N N . ALA B 1 113 ? -10.20700 31.76700 37.91900 1.000 45.95646 113 ALA B N 1
ATOM 4042 C CA . ALA B 1 113 ? -10.26500 31.16000 39.24400 1.000 43.73735 113 ALA B CA 1
ATOM 4043 C C . ALA B 1 113 ? -11.69500 31.13400 39.76900 1.000 42.77922 113 ALA B C 1
ATOM 4044 O O . ALA B 1 113 ? -12.19500 30.08600 40.19300 1.000 43.55759 113 ALA B O 1
ATOM 4046 N N . VAL B 1 114 ? -12.37300 32.28400 39.74000 1.000 37.15783 114 VAL B N 1
ATOM 4047 C CA . VAL B 1 114 ? -13.77200 32.33500 40.15600 1.000 42.78903 114 VAL B CA 1
ATOM 4048 C C . VAL B 1 114 ? -14.62200 31.43500 39.27000 1.000 48.48010 114 VAL B C 1
ATOM 4049 O O . VAL B 1 114 ? -15.52700 30.74000 39.75000 1.000 55.21335 114 VAL B O 1
ATOM 4053 N N . GLU B 1 115 ? -14.33600 31.42500 37.96500 1.000 45.85177 115 GLU B N 1
ATOM 4054 C CA . GLU B 1 115 ? -15.09600 30.58900 37.04200 1.000 47.54649 115 GLU B CA 1
ATOM 4055 C C . GLU B 1 115 ? -15.01000 29.11800 37.42600 1.000 46.54396 115 GLU B C 1
ATOM 4056 O O . GLU B 1 115 ? -16.02500 28.41200 37.44000 1.000 47.13703 115 GLU B O 1
ATOM 4062 N N . ASN B 1 116 ? -13.80900 28.63900 37.75200 1.000 44.15460 116 ASN B N 1
ATOM 4063 C CA . ASN B 1 116 ? -13.65500 27.23300 38.10400 1.000 45.81230 116 ASN B CA 1
ATOM 4064 C C . ASN B 1 116 ? -14.20900 26.93300 39.49000 1.000 47.74575 116 ASN B C 1
ATOM 4065 O O . ASN B 1 116 ? -14.66300 25.81100 39.74300 1.000 48.36185 116 ASN B O 1
ATOM 4070 N N . ALA B 1 117 ? -14.17900 27.91100 40.39900 1.000 47.64681 117 ALA B N 1
ATOM 4071 C CA . ALA B 1 117 ? -14.87000 27.74300 41.67300 1.000 47.06418 117 ALA B CA 1
ATOM 4072 C C . ALA B 1 117 ? -16.36400 27.54900 41.45500 1.000 47.74537 117 ALA B C 1
ATOM 4073 O O . ALA B 1 117 ? -16.98700 26.69300 42.09300 1.000 44.18541 117 ALA B O 1
ATOM 4075 N N . VAL B 1 118 ? -16.95300 28.33400 40.55000 1.000 47.52208 118 VAL B N 1
ATOM 4076 C CA . VAL B 1 118 ? -18.36200 28.16100 40.20700 1.000 47.35810 118 VAL B CA 1
ATOM 4077 C C . VAL B 1 118 ? -18.58900 26.78900 39.58600 1.000 48.88546 118 VAL B C 1
ATOM 4078 O O . VAL B 1 118 ? -19.53300 26.07300 39.94200 1.000 52.4943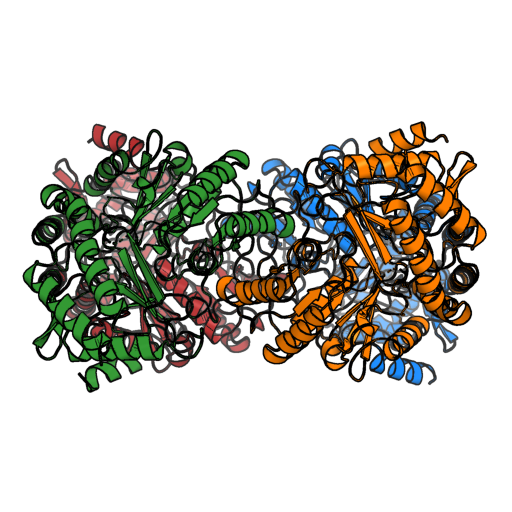1 118 VAL B O 1
ATOM 4082 N N . LYS B 1 119 ? -17.71800 26.40000 38.64900 1.000 44.11450 119 LYS B N 1
ATOM 4083 C CA . LYS B 1 119 ? -17.85400 25.09900 38.00000 1.000 47.79150 119 LYS B CA 1
ATOM 4084 C C . LYS B 1 119 ? -17.73100 23.96100 39.00500 1.000 48.39421 119 LYS B C 1
ATOM 4085 O O . LYS B 1 119 ? -18.49100 22.98700 38.94800 1.000 49.22623 119 LYS B O 1
ATOM 4091 N N . ILE B 1 120 ? -16.77500 24.06400 39.93200 1.000 49.18917 120 ILE B N 1
ATOM 4092 C CA . ILE B 1 120 ? -16.62800 23.04200 40.96300 1.000 53.33034 120 ILE B CA 1
ATOM 4093 C C . ILE B 1 120 ? -17.86300 23.00200 41.85300 1.000 50.96469 120 ILE B C 1
ATOM 4094 O O . ILE B 1 120 ? -18.37100 21.92500 42.19100 1.000 52.71152 120 ILE B O 1
ATOM 4099 N N . ALA B 1 121 ? -18.37400 24.17600 42.23400 1.000 47.93413 121 ALA B N 1
ATOM 4100 C CA . ALA B 1 121 ? -19.55300 24.23000 43.09200 1.000 47.91743 121 ALA B CA 1
ATOM 4101 C C . ALA B 1 121 ? -20.76500 23.60700 42.41000 1.000 48.75975 121 ALA B C 1
ATOM 4102 O O . ALA B 1 121 ? -21.54100 22.88400 43.04600 1.000 52.33066 121 ALA B O 1
ATOM 4104 N N . ARG B 1 122 ? -20.94400 23.87400 41.11500 1.000 45.68800 122 ARG B N 1
ATOM 4105 C CA . ARG B 1 122 ? -22.08500 23.31100 40.40000 1.000 44.30100 122 ARG B CA 1
ATOM 4106 C C . ARG B 1 122 ? -21.95000 21.80200 40.23900 1.000 43.19683 122 ARG B C 1
ATOM 4107 O O . ARG B 1 122 ? -22.94800 21.07500 40.29700 1.000 38.50182 122 ARG B O 1
ATOM 4115 N N . ALA B 1 123 ? -20.72500 21.30900 40.04100 1.000 46.56715 123 ALA B N 1
ATOM 4116 C CA . ALA B 1 123 ? -20.53100 19.87500 39.85800 1.000 50.02980 123 ALA B CA 1
ATOM 4117 C C . ALA B 1 123 ? -20.78600 19.10900 41.15100 1.000 56.96339 123 ALA B C 1
ATOM 4118 O O . ALA B 1 123 ? -21.30300 17.98700 41.12300 1.000 63.75911 123 ALA B O 1
ATOM 4120 N N . TYR B 1 124 ? -20.43300 19.70100 42.29400 1.000 56.32559 124 TYR B N 1
ATOM 4121 C CA . TYR B 1 124 ? -20.60600 19.01300 43.57000 1.000 55.34881 124 TYR B CA 1
ATOM 4122 C C . TYR B 1 124 ? -22.06800 19.00000 43.99600 1.000 59.49078 124 TYR B C 1
ATOM 4123 O O . TYR B 1 124 ? -22.60500 17.95400 44.37900 1.000 62.40041 124 TYR B O 1
ATOM 4132 N N . THR B 1 125 ? -22.72800 20.15400 43.93300 1.000 59.67517 125 THR B N 1
ATOM 4133 C CA . THR B 1 125 ? -24.10000 20.27900 44.40600 1.000 56.38015 125 THR B CA 1
ATOM 4134 C C . THR B 1 125 ? -25.13200 19.93900 43.34100 1.000 56.43314 125 THR B C 1
ATOM 4135 O O . THR B 1 125 ? -26.24700 19.52600 43.68100 1.000 55.73241 125 THR B O 1
ATOM 4139 N N . GLY B 1 126 ? -24.79200 20.10100 42.06500 1.000 56.26176 126 GLY B N 1
ATOM 4140 C CA . GLY B 1 126 ? -25.76800 19.89200 41.01500 1.000 55.67352 126 GLY B CA 1
ATOM 4141 C C . GLY B 1 126 ? -26.85100 20.94300 40.95800 1.000 52.38516 126 GLY B C 1
ATOM 4142 O O . GLY B 1 126 ? -27.92800 20.68000 40.41700 1.000 55.58488 126 GLY B O 1
ATOM 4143 N N . ARG B 1 127 ? -26.59400 22.13200 41.50200 1.000 47.33683 127 ARG B N 1
ATOM 4144 C CA . ARG B 1 127 ? -27.58500 23.19000 41.58500 1.000 48.45505 127 ARG B CA 1
ATOM 4145 C C . ARG B 1 127 ? -27.15200 24.41100 40.78200 1.000 49.39176 127 ARG B C 1
ATOM 4146 O O . ARG B 1 127 ? -25.95500 24.69600 40.66900 1.000 50.84179 127 ARG B O 1
ATOM 4154 N N . PRO B 1 128 ? -28.10900 25.15800 40.22200 1.000 51.02841 128 PRO B N 1
ATOM 4155 C CA . PRO B 1 128 ? -27.74900 26.29900 39.36700 1.000 50.92082 128 PRO B CA 1
ATOM 4156 C C . PRO B 1 128 ? -27.42900 27.57800 40.11900 1.000 54.18508 128 PRO B C 1
ATOM 4157 O O . PRO B 1 128 ? -26.71600 28.42900 39.57000 1.000 58.77246 128 PRO B O 1
ATOM 4161 N N . GLY B 1 129 ? -27.91800 27.73800 41.34500 1.000 55.46283 129 GLY B N 1
ATOM 4162 C CA . GLY B 1 129 ? -27.94100 29.05400 41.96100 1.000 54.79159 129 GLY B CA 1
ATOM 4163 C C . GLY B 1 129 ? -26.56900 29.52700 42.40900 1.000 51.88482 129 GLY B C 1
ATOM 4164 O O . GLY B 1 129 ? -25.73400 28.75000 42.87200 1.000 50.91664 129 GLY B O 1
ATOM 4165 N N . LEU B 1 130 ? -26.34900 30.83400 42.26800 1.000 47.14984 130 LEU B N 1
ATOM 4166 C CA . LEU B 1 130 ? -25.16600 31.51200 42.77900 1.000 48.56018 130 LEU B CA 1
ATOM 4167 C C . LEU B 1 130 ? -25.60000 32.86500 43.31900 1.000 49.18177 130 LEU B C 1
ATOM 4168 O O . LEU B 1 130 ? -26.35900 33.58000 42.65900 1.000 49.34630 130 LEU B O 1
ATOM 4173 N N . ILE B 1 131 ? -25.12600 33.21400 44.51200 1.000 49.31495 131 ILE B N 1
ATOM 4174 C CA . ILE B 1 131 ? -25.50400 34.46200 45.16500 1.000 47.55584 131 ILE B CA 1
ATOM 4175 C C . ILE B 1 131 ? -24.23800 35.22900 45.51700 1.000 45.89791 131 ILE B C 1
ATOM 4176 O O . ILE B 1 131 ? -23.36800 34.70800 46.22500 1.000 45.79173 131 ILE B O 1
ATOM 4181 N N . THR B 1 132 ? -24.13700 36.46200 45.02300 1.000 45.33084 132 THR B N 1
ATOM 4182 C CA . THR B 1 132 ? -23.06200 37.36200 45.41400 1.000 46.34655 132 THR B CA 1
ATOM 4183 C C . THR B 1 132 ? -23.65400 38.57400 46.12200 1.000 47.39996 132 THR B C 1
ATOM 4184 O O . THR B 1 132 ? -24.80500 38.53200 46.56700 1.000 44.67552 132 THR B O 1
ATOM 4188 N N . PHE B 1 133 ? -22.89000 39.65700 46.23000 1.000 48.72553 133 PHE B N 1
ATOM 4189 C CA . PHE B 1 133 ? -23.33300 40.83800 46.95200 1.000 48.36989 133 PHE B CA 1
ATOM 4190 C C . PHE B 1 133 ? -23.03400 42.09200 46.14400 1.000 48.37507 133 PHE B C 1
ATOM 4191 O O . PHE B 1 133 ? -22.08400 42.13200 45.35700 1.000 47.82915 133 PHE B O 1
ATOM 4199 N N . GLY B 1 134 ? -23.86700 43.11000 46.34200 1.000 45.52169 134 GLY B N 1
ATOM 4200 C CA . GLY B 1 134 ? -23.65100 44.37000 45.65300 1.000 41.94914 134 GLY B CA 1
ATOM 4201 C C . GLY B 1 134 ? -22.30800 44.97300 46.02400 1.000 40.07382 134 GLY B C 1
ATOM 4202 O O . GLY B 1 134 ? -21.88900 44.94400 47.18300 1.000 43.04578 134 GLY B O 1
ATOM 4203 N N . GLY B 1 135 ? -21.62700 45.52100 45.02200 1.000 39.21182 135 GLY B N 1
ATOM 4204 C CA . GLY B 1 135 ? -20.27900 46.00800 45.20500 1.000 41.50077 135 GLY B CA 1
ATOM 4205 C C . GLY B 1 135 ? -19.20200 44.96000 45.05600 1.000 45.27083 135 GLY B C 1
ATOM 4206 O O . GLY B 1 135 ? -18.01500 45.30100 45.12500 1.000 52.45484 135 GLY B O 1
ATOM 4207 N N . GLY B 1 136 ? -19.57000 43.69600 44.86100 1.000 43.19143 136 GLY B N 1
ATOM 4208 C CA . GLY B 1 136 ? -18.57700 42.66800 44.64600 1.000 42.44479 136 GLY B CA 1
ATOM 4209 C C . GLY B 1 136 ? -18.00900 42.71300 43.24100 1.000 45.08450 136 GLY B C 1
ATOM 4210 O O . GLY B 1 136 ? -18.68200 43.07900 42.27900 1.000 48.47161 136 GLY B O 1
ATOM 4211 N N . PHE B 1 137 ? -16.73400 42.34900 43.13300 1.000 43.54319 137 PHE B N 1
ATOM 4212 C CA . PHE B 1 137 ? -16.06700 42.20200 41.84700 1.000 43.94122 137 PHE B CA 1
ATOM 4213 C C . PHE B 1 137 ? -15.43500 40.82100 41.78800 1.000 42.14702 137 PHE B C 1
ATOM 4214 O O . PHE B 1 137 ? -14.72600 40.42100 42.71600 1.000 41.27821 137 PHE B O 1
ATOM 4222 N N . HIS B 1 138 ? -15.69500 40.09500 40.69900 1.000 44.24685 138 HIS B N 1
ATOM 4223 C CA . HIS B 1 138 ? -15.21300 38.72500 40.58500 1.000 47.35595 138 HIS B CA 1
ATOM 4224 C C . HIS B 1 138 ? -14.66600 38.40100 39.19900 1.000 50.06630 138 HIS B C 1
ATOM 4225 O O . HIS B 1 138 ? -14.34700 37.23400 38.93700 1.000 52.64256 138 HIS B O 1
ATOM 4232 N N . GLY B 1 139 ? -14.54300 39.37900 38.31200 1.000 48.81884 139 GLY B N 1
ATOM 4233 C CA . GLY B 1 139 ? -14.03300 39.16200 36.97500 1.000 50.91824 139 GLY B CA 1
ATOM 4234 C C . GLY B 1 139 ? -14.91400 39.77800 35.91900 1.000 50.80408 139 GLY B C 1
ATOM 4235 O O . GLY B 1 139 ? -16.05000 40.21600 36.17900 1.000 45.69779 139 GLY B O 1
ATOM 4236 N N . ARG B 1 140 ? -14.39400 39.80800 34.69700 1.000 51.40881 140 ARG B N 1
ATOM 4237 C CA . ARG B 1 140 ? -15.04900 40.46000 33.57500 1.000 51.46789 140 ARG B CA 1
ATOM 4238 C C . ARG B 1 140 ? -15.61500 39.48800 32.54800 1.000 52.92185 140 ARG B C 1
ATOM 4239 O O . ARG B 1 140 ? -16.17900 39.93500 31.54300 1.000 52.93992 140 ARG B O 1
ATOM 4247 N N . THR B 1 141 ? -15.47700 38.18100 32.76000 1.000 51.99116 141 THR B N 1
ATOM 4248 C CA . THR B 1 141 ? -16.11000 37.22700 31.86300 1.000 44.78911 141 THR B CA 1
ATOM 4249 C C . THR B 1 141 ? -17.62200 37.23000 32.08100 1.000 46.01508 141 THR B C 1
ATOM 4250 O O . THR B 1 141 ? -18.14000 37.84900 33.01400 1.000 48.96959 141 THR B O 1
ATOM 4254 N N . PHE B 1 142 ? -18.33200 36.51600 31.20300 1.000 44.43691 142 PHE B N 1
ATOM 4255 C CA . PHE B 1 142 ? -19.79400 36.53200 31.22400 1.000 45.43445 142 PHE B CA 1
ATOM 4256 C C . PHE B 1 142 ? -20.34200 36.16400 32.59700 1.000 44.96946 142 PHE B C 1
ATOM 4257 O O . PHE B 1 142 ? -21.14300 36.90400 33.17900 1.000 41.64868 142 PHE B O 1
ATOM 4265 N N . MET B 1 143 ? -19.91600 35.01900 33.13500 1.000 48.06625 143 MET B N 1
ATOM 4266 C CA . MET B 1 143 ? -20.41800 34.58700 34.43500 1.000 46.68113 143 MET B CA 1
ATOM 4267 C C . MET B 1 143 ? -19.90400 35.48300 35.55500 1.000 46.85247 143 MET B C 1
ATOM 4268 O O . MET B 1 143 ? -20.66100 35.84600 36.46300 1.000 46.35690 143 MET B O 1
ATOM 4273 N N . THR B 1 144 ? -18.62200 35.85100 35.50800 1.000 42.28995 144 THR B N 1
ATOM 4274 C CA . THR B 1 144 ? -18.06200 36.68600 36.56500 1.000 39.40425 144 THR B CA 1
ATOM 4275 C C . THR B 1 144 ? -18.59500 38.11200 36.50100 1.000 41.34296 144 THR B C 1
ATOM 4276 O O . THR B 1 144 ? -18.65500 38.79200 37.53100 1.000 46.49643 144 THR B O 1
ATOM 4280 N N . MET B 1 145 ? -18.97800 38.58500 35.31100 1.000 45.70815 145 MET B N 1
ATOM 4281 C CA . MET B 1 145 ? -19.67900 39.86300 35.23000 1.000 43.86659 145 MET B CA 1
ATOM 4282 C C . MET B 1 145 ? -21.03900 39.77700 35.90700 1.000 47.17260 145 MET B C 1
ATOM 4283 O O . MET B 1 145 ? -21.44000 40.69800 36.62800 1.000 50.74193 145 MET B O 1
ATOM 4288 N N . ALA B 1 146 ? -21.76100 38.67500 35.68800 1.000 47.73350 146 ALA B N 1
ATOM 4289 C CA . ALA B 1 146 ? -23.02400 38.46800 36.38600 1.000 48.84974 146 ALA B CA 1
ATOM 4290 C C . ALA B 1 146 ? -22.80800 38.38000 37.89100 1.000 50.17351 146 ALA B C 1
ATOM 4291 O O . ALA B 1 146 ? -23.63300 38.86700 38.67300 1.000 54.90059 146 ALA B O 1
ATOM 4293 N N . LEU B 1 147 ? -21.70000 37.76700 38.31500 1.000 46.84883 147 LEU B N 1
ATOM 4294 C CA . LEU B 1 147 ? -21.39500 37.69400 39.73900 1.000 47.11018 147 LEU B CA 1
ATOM 4295 C C . LEU B 1 147 ? -20.96400 39.04700 40.29100 1.000 49.12710 147 LEU B C 1
ATOM 4296 O O . LEU B 1 147 ? -21.17200 39.32600 41.47700 1.000 53.10983 147 LEU B O 1
ATOM 4301 N N . THR B 1 148 ? -20.36500 39.89200 39.45600 1.000 47.30982 148 THR B N 1
ATOM 4302 C CA . THR B 1 148 ? -19.95500 41.21900 39.89300 1.000 47.00768 148 THR B CA 1
ATOM 4303 C C . THR B 1 148 ? -21.17800 42.08000 40.18700 1.000 46.60702 148 THR B C 1
ATOM 4304 O O . THR B 1 148 ? -22.14500 42.09800 39.42000 1.000 45.13902 148 THR B O 1
ATOM 4308 N N . GLY B 1 149 ? -21.13600 42.78800 41.31500 1.000 45.35567 149 GLY B N 1
ATOM 4309 C CA . GLY B 1 149 ? -22.26500 43.58600 41.75100 1.000 47.65357 149 GLY B CA 1
ATOM 4310 C C . GLY B 1 149 ? -22.13300 45.07300 41.48600 1.000 51.78310 149 GLY B C 1
ATOM 4311 O O . GLY B 1 149 ? -22.62200 45.89100 42.27000 1.000 48.99869 149 GLY B O 1
ATOM 4312 N N . LYS B 1 150 ? -21.47300 45.43900 40.38900 1.000 54.64712 150 LYS B N 1
ATOM 4313 C CA . LYS B 1 150 ? -21.38500 46.83000 39.95200 1.000 57.44455 150 LYS B CA 1
ATOM 4314 C C . LYS B 1 150 ? -21.66900 46.87300 38.45700 1.000 56.87364 150 LYS B C 1
ATOM 4315 O O . LYS B 1 150 ? -20.88100 46.35600 37.65700 1.000 55.73178 150 LYS B O 1
ATOM 4321 N N . VAL B 1 151 ? -22.79200 47.48800 38.08400 1.000 57.16284 151 VAL B N 1
ATOM 4322 C CA . VAL B 1 151 ? -23.20600 47.50500 36.68400 1.000 52.82845 151 VAL B CA 1
ATOM 4323 C C . VAL B 1 151 ? -22.29900 48.42000 35.86800 1.000 54.50137 151 VAL B C 1
ATOM 4324 O O . VAL B 1 151 ? -21.84500 48.06000 34.77500 1.000 51.82996 151 VAL B O 1
ATOM 4328 N N . ALA B 1 152 ? -22.02000 49.61600 36.38600 1.000 53.54286 152 ALA B N 1
ATOM 4329 C CA . ALA B 1 152 ? -21.18300 50.57600 35.68300 1.000 48.89701 152 ALA B CA 1
ATOM 4330 C C . ALA B 1 152 ? -19.75200 50.45800 36.17400 1.000 51.90999 152 ALA B C 1
ATOM 4331 O O . ALA B 1 152 ? -19.51600 50.57500 37.38600 1.000 57.76666 152 ALA B O 1
ATOM 4333 N N . PRO B 1 153 ? -18.76700 50.23500 35.29100 1.000 50.25040 153 PRO B N 1
ATOM 4334 C CA . PRO B 1 153 ? -18.95600 50.03900 33.85300 1.000 53.08155 153 PRO B CA 1
ATOM 4335 C C . PRO B 1 153 ? -18.78100 48.58600 33.41600 1.000 57.13776 153 PRO B C 1
ATOM 4336 O O . PRO B 1 153 ? -18.77100 48.30300 32.21800 1.000 60.44673 153 PRO B O 1
ATOM 4340 N N . TYR B 1 154 ? -18.65300 47.67900 34.38700 1.000 58.52927 154 TYR B N 1
ATOM 4341 C CA . TYR B 1 154 ? -18.22500 46.31600 34.08500 1.000 59.98089 154 TYR B CA 1
ATOM 4342 C C . TYR B 1 154 ? -19.24700 45.55500 33.24900 1.000 59.79262 154 TYR B C 1
ATOM 4343 O O . TYR B 1 154 ? -18.86900 44.66000 32.48400 1.000 59.73399 154 TYR B O 1
ATOM 4352 N N . LYS B 1 155 ? -20.53200 45.88500 33.37100 1.000 57.30068 155 LYS B N 1
ATOM 4353 C CA . LYS B 1 155 ? -21.58500 45.10000 32.74300 1.000 53.93330 155 LYS B CA 1
ATOM 4354 C C . LYS B 1 155 ? -22.41300 45.87500 31.72800 1.000 55.34326 155 LYS B C 1
ATOM 4355 O O . LYS B 1 155 ? -23.33400 45.29800 31.13900 1.000 57.08350 155 LYS B O 1
ATOM 4361 N N . ILE B 1 156 ? -22.11600 47.15300 31.50000 1.000 54.68596 156 ILE B N 1
ATOM 4362 C CA . ILE B 1 156 ? -22.89600 47.95500 30.56300 1.000 53.75624 156 ILE B CA 1
ATOM 4363 C C . ILE B 1 156 ? -22.62400 47.47500 29.14300 1.000 56.09059 156 ILE B C 1
ATOM 4364 O O . ILE B 1 156 ? -21.48100 47.50100 28.67100 1.000 54.22639 156 ILE B O 1
ATOM 4369 N N . GLY B 1 157 ? -23.67500 47.03000 28.45600 1.000 57.60264 157 GLY B N 1
ATOM 4370 C CA . GLY B 1 157 ? -23.58900 46.68100 27.05400 1.000 54.77473 157 GLY B CA 1
ATOM 4371 C C . GLY B 1 157 ? -23.22900 45.24400 26.74900 1.000 55.52263 157 GLY B C 1
ATOM 4372 O O . GLY B 1 157 ? -23.04800 44.90800 25.57200 1.000 53.60798 157 GLY B O 1
ATOM 4373 N N . PHE B 1 158 ? -23.12200 44.38200 27.76000 1.000 55.40212 158 PHE B N 1
ATOM 4374 C CA . PHE B 1 158 ? -22.75000 42.98800 27.54800 1.000 50.96294 158 PHE B CA 1
ATOM 4375 C C . PHE B 1 158 ? -23.84500 42.01600 27.96700 1.000 58.24854 158 PHE B C 1
ATOM 4376 O O . PHE B 1 158 ? -23.60500 40.80200 27.99000 1.000 60.13073 158 PHE B O 1
ATOM 4384 N N . GLY B 1 159 ? -25.0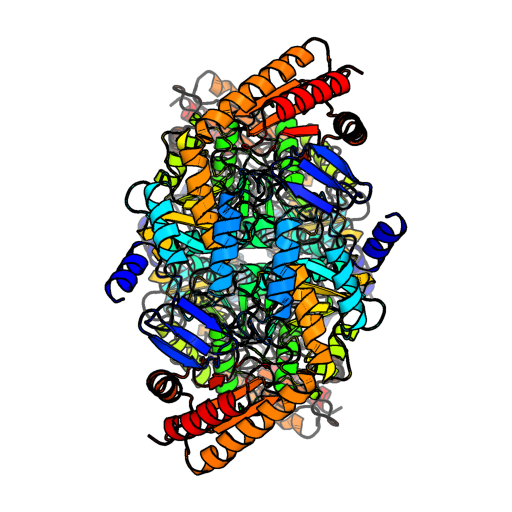4000 42.51100 28.29700 1.000 62.89697 159 GLY B N 1
ATOM 4385 C CA . GLY B 1 159 ? -26.13500 41.64900 28.63500 1.000 62.78971 159 GLY B CA 1
ATOM 4386 C C . GLY B 1 159 ? -26.72200 40.97400 27.40800 1.000 58.80620 159 GLY B C 1
ATOM 4387 O O . GLY B 1 159 ? -26.25300 41.16500 26.27800 1.000 59.62058 159 GLY B O 1
ATOM 4388 N N . PRO B 1 160 ? -27.76800 40.16100 27.62200 1.000 53.49389 160 PRO B N 1
ATOM 4389 C CA . PRO B 1 160 ? -28.37000 39.83400 28.91800 1.000 52.48490 160 PRO B CA 1
ATOM 4390 C C . PRO B 1 160 ? -27.58100 38.76600 29.66700 1.000 55.02190 160 PRO B C 1
ATOM 4391 O O . PRO B 1 160 ? -26.84600 37.99500 29.05200 1.000 59.15967 160 PRO B O 1
ATOM 4395 N N . PHE B 1 161 ? -27.74600 38.72300 30.97500 1.000 55.05956 161 PHE B N 1
ATOM 4396 C CA . PHE B 1 161 ? -26.94600 37.88300 31.84800 1.000 53.81202 161 PHE B CA 1
ATOM 4397 C C . PHE B 1 161 ? -27.74000 36.66700 32.30700 1.000 54.46013 161 PHE B C 1
ATOM 4398 O O . PHE B 1 161 ? -28.97500 36.66900 32.27400 1.000 54.82024 161 PHE B O 1
ATOM 4406 N N . PRO B 1 162 ? -27.06500 35.59800 32.73100 1.000 54.14210 162 PRO B N 1
ATOM 4407 C CA . PRO B 1 162 ? -27.77400 34.34300 33.00300 1.000 56.35597 162 PRO B CA 1
ATOM 4408 C C . PRO B 1 162 ? -28.64400 34.42900 34.24700 1.000 57.09607 162 PRO B C 1
ATOM 4409 O O . PRO B 1 162 ? -28.47500 35.29400 35.11000 1.000 54.56086 162 PRO B O 1
ATOM 4413 N N . GLY B 1 163 ? -29.59600 33.50100 34.32300 1.000 53.22318 163 GLY B N 1
ATOM 4414 C CA . GLY B 1 163 ? -30.44500 33.37400 35.48400 1.000 48.63995 163 GLY B CA 1
ATOM 4415 C C . GLY B 1 163 ? -29.74200 32.67000 36.62600 1.000 45.01385 163 GLY B C 1
ATOM 4416 O O . GLY B 1 163 ? -28.56400 32.32000 36.55700 1.000 43.26456 163 GLY B O 1
ATOM 4417 N N . SER B 1 164 ? -30.49600 32.46900 37.70800 1.000 42.74115 164 SER B N 1
ATOM 4418 C CA . SER B 1 164 ? -30.01200 31.81900 38.92600 1.000 43.09246 164 SER B CA 1
ATOM 4419 C C . SER B 1 164 ? -28.82900 32.55500 39.55200 1.000 47.88350 164 SER B C 1
ATOM 4420 O O . SER B 1 164 ? -28.10100 31.98200 40.36900 1.000 52.19869 164 SER B O 1
ATOM 4423 N N . VAL B 1 165 ? -28.62200 33.81700 39.18500 1.000 46.41098 165 VAL B N 1
ATOM 4424 C CA . VAL B 1 165 ? -27.56700 34.65100 39.75000 1.000 44.25666 165 VAL B CA 1
ATOM 4425 C C . VAL B 1 165 ? -28.22000 35.90300 40.31500 1.000 46.60334 165 VAL B C 1
ATOM 4426 O O . VAL B 1 165 ? -28.87700 36.65100 39.58100 1.000 52.56279 165 VAL B O 1
ATOM 4430 N N . TYR B 1 166 ? -28.04300 36.12900 41.61500 1.000 46.33258 166 TYR B N 1
ATOM 4431 C CA . TYR B 1 166 ? -28.65200 37.26300 42.29200 1.000 49.08590 166 TYR B CA 1
ATOM 4432 C C . TYR B 1 166 ? -27.63500 37.87600 43.24400 1.000 48.22529 166 TYR B C 1
ATOM 4433 O O . TYR B 1 166 ? -26.58600 37.29300 43.53000 1.000 47.91316 166 TYR B O 1
ATOM 4442 N N . HIS B 1 167 ? -27.95400 39.07300 43.73400 1.000 52.28740 167 HIS B N 1
ATOM 4443 C CA . HIS B 1 167 ? -27.04500 39.84000 44.57500 1.000 44.98405 167 HIS B CA 1
ATOM 4444 C C . HIS B 1 167 ? -27.74500 40.24500 45.86200 1.000 45.66179 167 HIS B C 1
ATOM 4445 O O . HIS B 1 167 ? -28.81900 40.85500 45.82400 1.000 46.16160 167 HIS B O 1
ATOM 4452 N N . GLY B 1 168 ? -27.13500 39.90400 46.99500 1.000 43.69350 168 GLY B N 1
ATOM 4453 C CA . GLY B 1 168 ? -27.55800 40.40900 48.28200 1.000 39.89130 168 GLY B CA 1
ATOM 4454 C C . GLY B 1 168 ? -26.92300 41.75400 48.58100 1.000 50.40280 168 GLY B C 1
ATOM 4455 O O . GLY B 1 168 ? -26.32500 42.40100 47.72000 1.000 54.48539 168 GLY B O 1
ATOM 4456 N N . VAL B 1 169 ? -27.05500 42.17500 49.83500 1.000 46.47956 169 VAL B N 1
ATOM 4457 C CA . VAL B 1 169 ? -26.51000 43.44700 50.29400 1.000 49.90612 169 VAL B CA 1
ATOM 4458 C C . VAL B 1 169 ? -25.33100 43.16100 51.21400 1.000 50.06727 169 VAL B C 1
ATOM 4459 O O . VAL B 1 169 ? -25.48700 42.51700 52.25800 1.000 50.58205 169 VAL B O 1
ATOM 4463 N N . TYR B 1 170 ? -24.15500 43.63300 50.81900 1.000 48.91254 170 TYR B N 1
ATOM 4464 C CA . TYR B 1 170 ? -22.96400 43.48500 51.64600 1.000 44.78891 170 TYR B CA 1
ATOM 4465 C C . TYR B 1 170 ? -23.05500 44.42200 52.84400 1.000 46.88026 170 TYR B C 1
ATOM 4466 O O . TYR B 1 170 ? -23.39700 45.59900 52.67900 1.000 49.57400 170 TYR B O 1
ATOM 4475 N N . PRO B 1 171 ? -22.76200 43.95100 54.05500 1.000 50.12670 171 PRO B N 1
ATOM 4476 C CA . PRO B 1 171 ? -22.91900 44.81400 55.23200 1.000 52.81383 171 PRO B CA 1
ATOM 4477 C C . PRO B 1 171 ? -21.79900 45.83900 55.32500 1.000 57.93098 171 PRO B C 1
ATOM 4478 O O . PRO B 1 171 ? -20.62200 45.51700 55.14400 1.000 60.29707 171 PRO B O 1
ATOM 4482 N N . ASN B 1 172 ? -22.18100 47.08700 55.59200 1.000 68.49956 172 ASN B N 1
ATOM 4483 C CA . ASN B 1 172 ? -21.23300 48.10300 56.04400 1.000 88.32483 172 ASN B CA 1
ATOM 4484 C C . ASN B 1 172 ? -22.01100 49.04500 56.95800 1.000 104.54948 172 ASN B C 1
ATOM 4485 O O . ASN B 1 172 ? -22.69500 49.95800 56.48300 1.000 100.62386 172 ASN B O 1
ATOM 4490 N N . ALA B 1 173 ? -21.91300 48.80700 58.26900 1.000 123.32653 173 ALA B N 1
ATOM 4491 C CA . ALA B 1 173 ? -22.60400 49.64000 59.24700 1.000 128.06169 173 ALA B CA 1
ATOM 4492 C C . ALA B 1 173 ? -22.19700 51.10500 59.16000 1.000 129.36140 173 ALA B C 1
ATOM 4493 O O . ALA B 1 173 ? -22.83600 51.94700 59.79900 1.000 136.17180 173 ALA B O 1
ATOM 4495 N N . ALA B 1 174 ? -21.15300 51.42500 58.39300 1.000 125.00926 174 ALA B N 1
ATOM 4496 C CA . ALA B 1 174 ? -20.80000 52.80300 58.08300 1.000 123.48516 174 ALA B CA 1
ATOM 4497 C C . ALA B 1 174 ? -21.73900 53.43600 57.06600 1.000 112.53440 174 ALA B C 1
ATOM 4498 O O . ALA B 1 174 ? -21.56200 54.61500 56.73700 1.000 115.62232 174 ALA B O 1
ATOM 4500 N N . HIS B 1 175 ? -22.72100 52.68900 56.55700 1.000 98.89433 175 HIS B N 1
ATOM 4501 C CA . HIS B 1 175 ? -23.70900 53.22200 55.63100 1.000 94.74680 175 HIS B CA 1
ATOM 4502 C C . HIS B 1 175 ? -25.14200 52.97200 56.07600 1.000 88.46051 175 HIS B C 1
ATOM 4503 O O . HIS B 1 175 ? -26.07000 53.32400 55.34000 1.000 88.08145 175 HIS B O 1
ATOM 4510 N N . GLY B 1 176 ? -25.35200 52.38100 57.24800 1.000 85.32243 176 GLY B N 1
ATOM 4511 C CA . GLY B 1 176 ? -26.67900 52.02000 57.69200 1.000 81.14398 176 GLY B CA 1
ATOM 4512 C C . GLY B 1 176 ? -27.12300 50.62800 57.30700 1.000 72.99625 176 GLY B C 1
ATOM 4513 O O . GLY B 1 176 ? -28.32100 50.33100 57.39900 1.000 76.17336 176 GLY B O 1
ATOM 4514 N N . VAL B 1 177 ? -26.20500 49.77100 56.87400 1.000 62.43582 177 VAL B N 1
ATOM 4515 C CA . VAL B 1 177 ? -26.51200 48.39700 56.49500 1.000 58.79600 177 VAL B CA 1
ATOM 4516 C C . VAL B 1 177 ? -25.81800 47.49300 57.50500 1.000 59.12205 177 VAL B C 1
ATOM 4517 O O . VAL B 1 177 ? -24.60100 47.28700 57.44200 1.000 61.47719 177 VAL B O 1
ATOM 4521 N N . THR B 1 178 ? -26.59000 46.94800 58.43900 1.000 55.99511 178 THR B N 1
ATOM 4522 C CA . THR B 1 178 ? -26.04300 46.07300 59.46000 1.000 56.80526 178 THR B CA 1
ATOM 4523 C C . THR B 1 178 ? -25.91800 44.64600 58.93200 1.000 52.98355 178 THR B C 1
ATOM 4524 O O . THR B 1 178 ? -26.34700 44.32200 57.82100 1.000 48.92017 178 THR B O 1
ATOM 4528 N N . THR B 1 179 ? -25.30700 43.78500 59.75000 1.000 57.86795 179 THR B N 1
ATOM 4529 C CA . THR B 1 179 ? -25.29100 42.36000 59.43600 1.000 58.24442 179 THR B CA 1
ATOM 4530 C C . THR B 1 179 ? -26.70900 41.81500 59.33700 1.000 56.93940 179 THR B C 1
ATOM 4531 O O . THR B 1 179 ? -27.01700 41.01700 58.44300 1.000 55.96539 179 THR B O 1
ATOM 4535 N N . ALA B 1 180 ? -27.59300 42.25100 60.23900 1.000 59.09274 180 ALA B N 1
ATOM 4536 C CA . ALA B 1 180 ? -28.99500 41.85700 60.16000 1.000 60.61972 180 ALA B CA 1
ATOM 4537 C C . ALA B 1 180 ? -29.61600 42.29300 58.83900 1.000 64.28325 180 ALA B C 1
ATOM 4538 O O . ALA B 1 180 ? -30.39400 41.54500 58.23400 1.000 68.56782 180 ALA B O 1
ATOM 4540 N N . ASP B 1 181 ? -29.28500 43.50200 58.37600 1.000 64.56507 181 ASP B N 1
ATOM 4541 C CA . ASP B 1 181 ? -29.76400 43.95100 57.07200 1.000 61.30927 181 ASP B CA 1
ATOM 4542 C C . ASP B 1 181 ? -29.24500 43.05100 55.95900 1.000 54.83932 181 ASP B C 1
ATOM 4543 O O . ASP B 1 181 ? -29.98700 42.70200 55.03400 1.000 52.05836 181 ASP B O 1
ATOM 4548 N N . ALA B 1 182 ? -27.96900 42.66500 56.03500 1.000 55.83588 182 ALA B N 1
ATOM 4549 C CA . ALA B 1 182 ? -27.38400 41.80700 55.01100 1.000 53.59062 182 ALA B CA 1
ATOM 4550 C C . ALA B 1 182 ? -28.07800 40.45100 54.96800 1.000 55.67202 182 ALA B C 1
ATOM 4551 O O . ALA B 1 182 ? -28.41600 39.94600 53.89100 1.000 52.47653 182 ALA B O 1
ATOM 4553 N N . LEU B 1 183 ? -28.29900 39.84600 56.13700 1.000 56.55665 183 LEU B N 1
ATOM 4554 C CA . LEU B 1 183 ? -28.98100 38.55800 56.18500 1.000 56.65639 183 LEU B CA 1
ATOM 4555 C C . LEU B 1 183 ? -30.43200 38.67300 55.74000 1.000 60.30824 183 LEU B C 1
ATOM 4556 O O . LEU B 1 183 ? -30.98900 37.71300 55.19600 1.000 64.74522 183 LEU B O 1
ATOM 4561 N N . LYS B 1 184 ? -31.05800 39.83200 55.96100 1.000 61.88970 184 LYS B N 1
ATOM 4562 C CA . LYS B 1 184 ? -32.42700 40.03000 55.50000 1.000 63.64350 184 LYS B CA 1
ATOM 4563 C C . LYS B 1 184 ? -32.50500 39.98400 53.98000 1.000 64.45617 184 LYS B C 1
ATOM 4564 O O . LYS B 1 184 ? -33.45100 39.42300 53.41500 1.000 67.43443 184 LYS B O 1
ATOM 4570 N N . SER B 1 185 ? -31.51400 40.56700 53.30000 1.000 57.53063 185 SER B N 1
ATOM 4571 C CA . SER B 1 185 ? -31.48900 40.51700 51.84200 1.000 54.17846 185 SER B CA 1
ATOM 4572 C C . SER B 1 185 ? -31.33800 39.08700 51.34300 1.000 54.47039 185 SER B C 1
ATOM 4573 O O . SER B 1 185 ? -31.96300 38.69800 50.34900 1.000 57.06579 185 SER B O 1
ATOM 4576 N N . LEU B 1 186 ? -30.51000 38.28800 52.02100 1.000 55.46703 186 LEU B N 1
ATOM 4577 C CA . LEU B 1 186 ? -30.33600 36.89600 51.62400 1.000 54.26136 186 LEU B CA 1
ATOM 4578 C C . LEU B 1 186 ? -31.63100 36.11200 51.78300 1.000 57.13042 186 LEU B C 1
ATOM 4579 O O . LEU B 1 186 ? -32.00700 35.33300 50.89900 1.000 57.81796 186 LEU B O 1
ATOM 4584 N N . GLU B 1 187 ? -32.32800 36.30300 52.90500 1.000 57.18381 187 GLU B N 1
ATOM 4585 C CA . GLU B 1 187 ? -33.59300 35.60700 53.10600 1.000 63.07202 187 GLU B CA 1
ATOM 4586 C C . GLU B 1 187 ? -34.66800 36.11300 52.15200 1.000 59.47158 187 GLU B C 1
ATOM 4587 O O . GLU B 1 187 ? -35.60100 35.37200 51.82400 1.000 60.39489 187 GLU B O 1
ATOM 4593 N N . ARG B 1 188 ? -34.55100 37.36100 51.69000 1.000 58.31801 188 ARG B N 1
ATOM 4594 C CA . ARG B 1 188 ? -35.48500 37.86300 50.68800 1.000 56.79871 188 ARG B CA 1
ATOM 4595 C C . ARG B 1 188 ? -35.23600 37.22200 49.33000 1.000 58.96839 188 ARG B C 1
ATOM 4596 O O . ARG B 1 188 ? -36.18400 36.99200 48.57000 1.000 60.60152 188 ARG B O 1
ATOM 4604 N N . ILE B 1 189 ? -33.97400 36.93100 49.00800 1.000 54.42403 189 ILE B N 1
ATOM 4605 C CA . ILE B 1 189 ? -33.66800 36.18200 47.79300 1.000 49.92250 189 ILE B CA 1
ATOM 4606 C C . ILE B 1 189 ? -34.23400 34.77100 47.88700 1.000 53.14084 189 ILE B C 1
ATOM 4607 O O . ILE B 1 189 ? -34.78100 34.23900 46.91300 1.000 61.19177 189 ILE B O 1
ATOM 4612 N N . PHE B 1 190 ? -34.12600 34.15000 49.06400 1.000 52.72754 190 PHE B N 1
ATOM 4613 C CA . PHE B 1 190 ? -34.60600 32.78700 49.24900 1.000 56.28721 190 PHE B CA 1
ATOM 4614 C C . PHE B 1 190 ? -36.12300 32.68300 49.16900 1.000 59.21260 190 PHE B C 1
ATOM 4615 O O . PHE B 1 190 ? -36.64200 31.60100 48.87700 1.000 82.55342 190 PHE B O 1
ATOM 4623 N N . LYS B 1 191 ? -36.84400 33.77400 49.41900 1.000 64.10211 191 LYS B N 1
ATOM 4624 C CA . LYS B 1 191 ? -38.30000 33.75800 49.42400 1.000 71.58426 191 LYS B CA 1
ATOM 4625 C C . LYS B 1 191 ? -38.91000 34.39000 48.18100 1.000 68.57174 191 LYS B C 1
ATOM 4626 O O . LYS B 1 191 ? -40.13600 34.38600 48.04100 1.000 70.69621 191 LYS B O 1
ATOM 4632 N N . ALA B 1 192 ? -38.09700 34.91900 47.27800 1.000 64.62840 192 ALA B N 1
ATOM 4633 C CA . ALA B 1 192 ? -38.62100 35.56800 46.08200 1.000 68.30728 192 ALA B CA 1
ATOM 4634 C C . ALA B 1 192 ? -37.92400 35.12900 44.80400 1.000 70.34100 192 ALA B C 1
ATOM 4635 O O . ALA B 1 192 ? -38.58700 34.97000 43.77600 1.000 64.96932 192 ALA B O 1
ATOM 4637 N N . ASP B 1 193 ? -36.60700 34.92500 44.84100 1.000 49.14968 193 ASP B N 1
ATOM 4638 C CA . ASP B 1 193 ? -35.82400 34.66000 43.63900 1.000 52.55302 193 ASP B CA 1
ATOM 4639 C C . ASP B 1 193 ? -35.57200 33.17200 43.42200 1.000 57.25652 193 ASP B C 1
ATOM 4640 O O . ASP B 1 193 ? -35.97500 32.61300 42.39700 1.000 61.09952 193 ASP B O 1
ATOM 4645 N N . ILE B 1 194 ? -34.90700 32.51800 44.37000 1.000 57.31352 194 ILE B N 1
ATOM 4646 C CA . ILE B 1 194 ? -34.49500 31.13000 44.19600 1.000 53.79012 194 ILE B CA 1
ATOM 4647 C C . ILE B 1 194 ? -34.56200 30.42800 45.54500 1.000 58.45384 194 ILE B C 1
ATOM 4648 O O . ILE B 1 194 ? -34.26600 31.02100 46.58700 1.000 58.61819 194 ILE B O 1
ATOM 4653 N N . ALA B 1 195 ? -34.96600 29.16100 45.52000 1.000 54.08631 195 ALA B N 1
ATOM 4654 C CA . ALA B 1 195 ? -35.02800 28.38200 46.74500 1.000 50.14234 195 ALA B CA 1
ATOM 4655 C C . ALA B 1 195 ? -33.61600 28.05800 47.22700 1.000 50.59081 195 ALA B C 1
ATOM 4656 O O . ALA B 1 195 ? -32.72200 27.81600 46.41000 1.000 51.80235 195 ALA B O 1
ATOM 4658 N N . PRO B 1 196 ? -33.38200 28.05100 48.54300 1.000 53.66384 196 PRO B N 1
ATOM 4659 C CA . PRO B 1 196 ? -32.02400 27.77600 49.04100 1.000 59.32876 196 PRO B CA 1
ATOM 4660 C C . PRO B 1 196 ? -31.50100 26.41300 48.63200 1.000 62.19720 196 PRO B C 1
ATOM 4661 O O . PRO B 1 196 ? -30.28900 26.25600 48.43500 1.000 60.93333 196 PRO B O 1
ATOM 4665 N N . ASP B 1 197 ? -32.38100 25.42200 48.49000 1.000 62.69975 197 ASP B N 1
ATOM 4666 C CA . ASP B 1 197 ? -32.01500 24.09700 48.00000 1.000 62.23755 197 ASP B CA 1
ATOM 4667 C C . ASP B 1 197 ? -31.69600 24.08600 46.51000 1.000 62.86129 197 ASP B C 1
ATOM 4668 O O . ASP B 1 197 ? -31.51300 23.00200 45.94300 1.000 64.85028 197 ASP B O 1
ATOM 4673 N N . GLN B 1 198 ? -31.64300 25.25300 45.86700 1.000 59.72629 198 GLN B N 1
ATOM 4674 C CA . GLN B 1 198 ? -31.24400 25.36600 44.47000 1.000 55.56592 198 GLN B CA 1
ATOM 4675 C C . GLN B 1 198 ? -30.04400 26.28600 44.29100 1.000 57.69630 198 GLN B C 1
ATOM 4676 O O . GLN B 1 198 ? -29.66200 26.57600 43.15100 1.000 56.33141 198 GLN B O 1
ATOM 4682 N N . VAL B 1 199 ? -29.44500 26.75500 45.38300 1.000 57.36436 199 VAL B N 1
ATOM 4683 C CA . VAL B 1 199 ? -28.26300 27.60600 45.33800 1.000 52.80136 199 VAL B CA 1
ATOM 4684 C C . VAL B 1 199 ? -27.03500 26.73400 45.54300 1.000 50.84140 199 VAL B C 1
ATOM 4685 O O . VAL B 1 199 ? -26.94400 25.99700 46.53300 1.000 57.33714 199 VAL B O 1
ATOM 4689 N N . ALA B 1 200 ? -26.08900 26.81300 44.60600 1.000 51.57441 200 ALA B N 1
ATOM 4690 C CA . ALA B 1 200 ? -24.87200 26.02000 44.72100 1.000 52.34706 200 ALA B CA 1
ATOM 4691 C C . ALA B 1 200 ? -23.87300 26.65900 45.67700 1.000 53.76506 200 ALA B C 1
ATOM 4692 O O . ALA B 1 200 ? -23.26800 25.96300 46.50100 1.000 52.27226 200 ALA B O 1
ATOM 4694 N N . ALA B 1 201 ? -23.69000 27.97500 45.59200 1.000 53.01812 201 ALA B N 1
ATOM 4695 C CA . ALA B 1 201 ? -22.66100 28.63000 46.38300 1.000 53.62134 201 ALA B CA 1
ATOM 4696 C C . ALA B 1 201 ? -23.01900 30.08800 46.62400 1.000 56.66015 201 ALA B C 1
ATOM 4697 O O . ALA B 1 201 ? -23.71000 30.72000 45.82100 1.000 56.81714 201 ALA B O 1
ATOM 4699 N N . ILE B 1 202 ? -22.53800 30.60700 47.75200 1.000 58.16783 202 ILE B N 1
ATOM 4700 C CA . ILE B 1 202 ? -22.56000 32.03200 48.06100 1.000 49.20250 202 ILE B CA 1
ATOM 4701 C C . ILE B 1 202 ? -21.12800 32.53700 47.97800 1.000 50.66490 202 ILE B C 1
ATOM 4702 O O . ILE B 1 202 ? -20.23200 31.98900 48.63200 1.000 52.62810 202 ILE B O 1
ATOM 4707 N N . ILE B 1 203 ? -20.90900 33.57200 47.17000 1.000 48.15231 203 ILE B N 1
ATOM 4708 C CA . ILE B 1 203 ? -19.57100 34.05600 46.85100 1.000 46.93021 203 ILE B CA 1
ATOM 4709 C C . ILE B 1 203 ? -19.43300 35.48700 47.35000 1.000 49.34621 203 ILE B C 1
ATOM 4710 O O . ILE B 1 203 ? -20.28100 36.33800 47.05400 1.000 49.87884 203 ILE B O 1
ATOM 4715 N N . LEU B 1 204 ? -18.36300 35.75000 48.09800 1.000 48.58945 204 LEU B N 1
ATOM 4716 C CA . LEU B 1 204 ? -18.10400 37.08500 48.61600 1.000 50.42273 204 LEU B CA 1
ATOM 4717 C C . LEU B 1 204 ? -16.61000 37.25600 48.84600 1.000 47.95351 204 LEU B C 1
ATOM 4718 O O . LEU B 1 204 ? -15.87100 36.28500 49.02700 1.000 44.36518 204 LEU B O 1
ATOM 4723 N N . GLU B 1 205 ? -16.17600 38.51200 48.83200 1.000 47.58436 205 GLU B N 1
ATOM 4724 C CA . GLU B 1 205 ? -14.81000 38.85000 49.21000 1.000 47.86101 205 GLU B CA 1
ATOM 4725 C C . GLU B 1 205 ? -14.75100 39.12300 50.70700 1.000 51.63520 205 GLU B C 1
ATOM 4726 O O . GLU B 1 205 ? -15.62900 39.81700 51.23400 1.000 58.23475 205 GLU B O 1
ATOM 4732 N N . PRO B 1 206 ? -13.75800 38.59100 51.42300 1.000 49.03432 206 PRO B N 1
ATOM 4733 C CA . PRO B 1 206 ? -13.62000 38.95000 52.84400 1.000 50.15921 206 PRO B CA 1
ATOM 4734 C C . PRO B 1 206 ? -13.47900 40.44500 53.05700 1.000 49.98446 206 PRO B C 1
ATOM 4735 O O . PRO B 1 206 ? -13.92800 40.96700 54.08500 1.000 51.29561 206 PRO B O 1
ATOM 4739 N N . ILE B 1 207 ? -12.86000 41.14800 52.11000 1.000 48.95193 207 ILE B N 1
ATOM 4740 C CA . ILE B 1 207 ? -12.85800 42.60500 52.05100 1.000 45.99081 207 ILE B CA 1
ATOM 4741 C C . ILE B 1 207 ? -13.10900 42.97000 50.59400 1.000 51.18677 207 ILE B C 1
ATOM 4742 O O . ILE B 1 207 ? -12.28600 42.65700 49.72500 1.000 52.08209 207 ILE B O 1
ATOM 4747 N N . GLN B 1 208 ? -14.24400 43.61200 50.32100 1.000 51.10243 208 GLN B N 1
ATOM 4748 C CA . GLN B 1 208 ? -14.60200 43.96700 48.95200 1.000 47.93807 208 GLN B CA 1
ATOM 4749 C C . GLN B 1 208 ? -13.52000 44.84100 48.33100 1.000 50.12791 208 GLN B C 1
ATOM 4750 O O . GLN B 1 208 ? -13.18500 45.90200 48.86500 1.000 50.49337 208 GLN B O 1
ATOM 4756 N N . GLY B 1 209 ? -12.96700 44.38600 47.20800 1.000 51.29914 209 GLY B N 1
ATOM 4757 C CA . GLY B 1 209 ? -11.89600 45.10200 46.54000 1.000 50.19064 209 GLY B CA 1
ATOM 4758 C C . GLY B 1 209 ? -12.14800 46.48200 45.96900 1.000 55.86995 209 GLY B C 1
ATOM 4759 O O . GLY B 1 209 ? -11.72000 47.48700 46.54400 1.000 60.01419 209 GLY B O 1
ATOM 4760 N N . GLU B 1 210 ? -12.84000 46.54900 44.83400 1.000 57.82312 210 GLU B N 1
ATOM 4761 C CA . GLU B 1 210 ? -13.32200 47.81800 44.30500 1.000 65.88496 210 GLU B CA 1
ATOM 4762 C C . GLU B 1 210 ? -14.66800 48.22500 44.88700 1.000 64.19576 210 GLU B C 1
ATOM 4763 O O . GLU B 1 210 ? -15.19100 49.28100 44.51600 1.000 64.53233 210 GLU B O 1
ATOM 4769 N N . GLY B 1 211 ? -15.23600 47.42000 45.78300 1.000 62.57591 211 GLY B N 1
ATOM 4770 C CA . GLY B 1 211 ? -16.45300 47.78800 46.47600 1.000 60.62155 211 GLY B CA 1
ATOM 4771 C C . GLY B 1 211 ? -16.28700 48.84800 47.54100 1.000 60.75907 211 GLY B C 1
ATOM 4772 O O . GLY B 1 211 ? -17.28700 49.27700 48.12200 1.000 62.30075 211 GLY B O 1
ATOM 4773 N N . GLY B 1 212 ? -15.06000 49.28100 47.81600 1.000 63.35380 212 GLY B N 1
ATOM 4774 C CA . GLY B 1 212 ? -14.82300 50.33100 48.78700 1.000 63.57641 212 GLY B CA 1
ATOM 4775 C C . GLY B 1 212 ? -14.02400 49.88400 49.99300 1.000 65.16550 212 GLY B C 1
ATOM 4776 O O . GLY B 1 212 ? -13.96200 50.59800 50.99900 1.000 68.01936 212 GLY B O 1
ATOM 4777 N N . PHE B 1 213 ? -13.40200 48.70500 49.89700 1.000 60.39992 213 PHE B N 1
ATOM 4778 C CA . PHE B 1 213 ? -12.63700 48.11400 50.99900 1.000 55.60707 213 PHE B CA 1
ATOM 4779 C C . PHE B 1 213 ? -13.50600 47.93700 52.24200 1.000 56.35264 213 PHE B C 1
ATOM 4780 O O . PHE B 1 213 ? -13.09400 48.25100 53.36000 1.000 58.72004 213 PHE B O 1
ATOM 4788 N N . ASN B 1 214 ? -14.71900 47.43000 52.04500 1.000 56.44382 214 ASN B N 1
ATOM 4789 C CA . ASN B 1 214 ? -15.63500 47.16100 53.14500 1.000 56.91840 214 ASN B CA 1
ATOM 4790 C C . ASN B 1 214 ? -15.34400 45.77500 53.70700 1.000 53.75852 214 ASN B C 1
ATOM 4791 O O . ASN B 1 214 ? -15.38100 44.78000 52.97400 1.000 53.90596 214 ASN B O 1
ATOM 4796 N N . VAL B 1 215 ? -15.05600 45.71200 55.00200 1.000 50.71873 215 VAL B N 1
ATOM 4797 C CA . VAL B 1 215 ? -14.69400 44.45700 55.65000 1.000 46.71266 215 VAL B CA 1
ATOM 4798 C C . VAL B 1 215 ? -15.95600 43.70500 56.04800 1.000 49.96867 215 VAL B C 1
ATOM 4799 O O . VAL B 1 215 ? -16.91600 44.29400 56.56100 1.000 51.12700 215 VAL B O 1
ATOM 4803 N N . ALA B 1 216 ? -15.96000 42.39900 55.80700 1.000 47.78669 216 ALA B N 1
ATOM 4804 C CA . ALA B 1 216 ? -17.05800 41.55500 56.25700 1.000 49.30143 216 ALA B CA 1
ATOM 4805 C C . ALA B 1 216 ? -16.94400 41.33400 57.76000 1.000 51.50633 216 ALA B C 1
ATOM 4806 O O . ALA B 1 216 ? -15.89800 40.87000 58.22700 1.000 54.27855 216 ALA B O 1
ATOM 4808 N N . PRO B 1 217 ? -17.96700 41.66000 58.54500 1.000 51.26687 217 PRO B N 1
ATOM 4809 C CA . PRO B 1 217 ? -17.90300 41.38000 59.98300 1.000 51.78177 217 PRO B CA 1
ATOM 4810 C C . PRO B 1 217 ? -17.94000 39.88600 60.25700 1.000 53.61059 217 PRO B C 1
ATOM 4811 O O . PRO B 1 217 ? -18.51500 39.10400 59.49600 1.000 53.11580 217 PRO B O 1
ATOM 4815 N N . ALA B 1 218 ? -17.29800 39.49000 61.36100 1.000 57.05839 218 ALA B N 1
ATOM 4816 C CA . ALA B 1 218 ? -17.40400 38.10700 61.81500 1.000 56.63108 218 ALA B CA 1
ATOM 4817 C C . ALA B 1 218 ? -18.85200 37.73600 62.09700 1.000 58.43351 218 ALA B C 1
ATOM 4818 O O . ALA B 1 218 ? -19.24800 36.58000 61.90700 1.000 58.46542 218 ALA B O 1
ATOM 4820 N N . ASP B 1 219 ? -19.64300 38.70300 62.56900 1.000 60.47542 219 ASP B N 1
ATOM 4821 C CA . ASP B 1 219 ? -21.09600 38.60000 62.60300 1.000 59.64304 219 ASP B CA 1
ATOM 4822 C C . ASP B 1 219 ? -21.63400 38.04800 61.28900 1.000 59.02743 219 ASP B C 1
ATOM 4823 O O . ASP B 1 219 ? -22.36000 37.04700 61.25800 1.000 57.90401 219 ASP B O 1
ATOM 4828 N N . PHE B 1 220 ? -21.25500 38.70000 60.18900 1.000 52.81140 220 PHE B N 1
ATOM 4829 C CA . PHE B 1 220 ? -21.74900 38.32400 58.87000 1.000 48.69857 220 PHE B CA 1
ATOM 4830 C C . PHE B 1 220 ? -21.20900 36.96700 58.43500 1.000 48.76900 220 PHE B C 1
ATOM 4831 O O . PHE B 1 220 ? -21.95800 36.13300 57.91100 1.000 49.97066 220 PHE B O 1
ATOM 4839 N N . MET B 1 221 ? -19.91300 36.72400 58.65100 1.000 44.34285 221 MET B N 1
ATOM 4840 C CA . MET B 1 221 ? -19.28900 35.50700 58.13900 1.000 43.59985 221 MET B CA 1
ATOM 4841 C C . MET B 1 221 ? -19.81700 34.26500 58.84700 1.000 50.26260 221 MET B C 1
ATOM 4842 O O . MET B 1 221 ? -20.07700 33.24300 58.20200 1.000 48.11029 221 MET B O 1
ATOM 4847 N N . GLN B 1 222 ? -19.97600 34.33100 60.17200 1.000 50.58576 222 GLN B N 1
ATOM 4848 C CA . GLN B 1 222 ? -20.49100 33.18200 60.91100 1.000 48.17925 222 GLN B CA 1
ATOM 4849 C C . GLN B 1 222 ? -21.91100 32.84100 60.47900 1.000 48.53396 222 GLN B C 1
ATOM 4850 O O . GLN B 1 222 ? -22.25700 31.66300 60.32600 1.000 44.32824 222 GLN B O 1
ATOM 4856 N N . ALA B 1 223 ? -22.74900 33.86000 60.27400 1.000 52.31880 223 ALA B N 1
ATOM 4857 C CA . ALA B 1 223 ? -24.11100 33.61500 59.81500 1.000 50.10865 223 ALA B CA 1
ATOM 4858 C C . ALA B 1 223 ? -24.11900 32.98800 58.42700 1.000 52.77376 223 ALA B C 1
ATOM 4859 O O . ALA B 1 223 ? -24.94500 32.11500 58.13600 1.000 54.58911 223 ALA B O 1
ATOM 4861 N N . LEU B 1 224 ? -23.20400 33.42100 57.55600 1.000 53.57858 224 LEU B N 1
ATOM 4862 C CA . LEU B 1 224 ? -23.10400 32.82700 56.22700 1.000 52.28406 224 LEU B CA 1
ATOM 4863 C C . LEU B 1 224 ? -22.70300 31.36000 56.30800 1.000 52.09454 224 LEU B C 1
ATOM 4864 O O . LEU B 1 224 ? -23.20400 30.52700 55.54200 1.000 55.60608 224 LEU B O 1
ATOM 4869 N N . ARG B 1 225 ? -21.80000 31.02700 57.23100 1.000 52.00580 225 ARG B N 1
ATOM 4870 C CA . ARG B 1 225 ? -21.33500 29.65000 57.36300 1.000 51.35037 225 ARG B CA 1
ATOM 4871 C C . ARG B 1 225 ? -22.46800 28.72500 57.79200 1.000 56.19350 225 ARG B C 1
ATOM 4872 O O . ARG B 1 225 ? -22.64600 27.63800 57.22900 1.000 55.17050 225 ARG B O 1
ATOM 4880 N N . ASP B 1 226 ? -23.24500 29.14100 58.79500 1.000 57.71667 226 ASP B N 1
ATOM 4881 C CA . ASP B 1 226 ? -24.35200 28.31300 59.26300 1.000 59.31150 226 ASP B CA 1
ATOM 4882 C C . ASP B 1 226 ? -25.47000 28.25100 58.23000 1.000 57.43998 226 ASP B C 1
ATOM 4883 O O . ASP B 1 226 ? -26.09900 27.20100 58.05200 1.000 53.19434 226 ASP B O 1
ATOM 4888 N N . LEU B 1 227 ? -25.73300 29.36900 57.54800 1.000 56.55083 227 LEU B N 1
ATOM 4889 C CA . LEU B 1 227 ? -26.74800 29.38800 56.50000 1.000 56.03420 227 LEU B CA 1
ATOM 4890 C C . LEU B 1 227 ? -26.42200 28.37800 55.40900 1.000 56.24516 227 LEU B C 1
ATOM 4891 O O . LEU B 1 227 ? -27.28400 27.59900 54.98500 1.000 53.01711 227 LEU B O 1
ATOM 4896 N N . CYS B 1 228 ? -25.17100 28.37500 54.94500 1.000 58.19640 228 CYS B N 1
ATOM 4897 C CA . CYS B 1 228 ? -24.75800 27.40300 53.94000 1.000 59.90644 228 CYS B CA 1
ATOM 4898 C C . CYS B 1 228 ? -24.75800 25.99000 54.51300 1.000 62.60666 228 CYS B C 1
ATOM 4899 O O . CYS B 1 228 ? -25.11200 25.03200 53.81500 1.000 64.86178 228 CYS B O 1
ATOM 4902 N N . ASP B 1 229 ? -24.36800 25.84300 55.78300 1.000 63.80363 229 ASP B N 1
ATOM 4903 C CA . ASP B 1 229 ? -24.41600 24.53400 56.43000 1.000 61.89925 229 ASP B CA 1
ATOM 4904 C C . ASP B 1 229 ? -25.83900 23.99200 56.46800 1.000 56.90434 229 ASP B C 1
ATOM 4905 O O . ASP B 1 229 ? -26.06800 22.80400 56.21400 1.000 56.83419 229 ASP B O 1
ATOM 4910 N N . THR B 1 230 ? -26.80900 24.85300 56.78000 1.000 57.95856 230 THR B N 1
ATOM 4911 C CA . THR B 1 230 ? -28.19400 24.41000 56.89000 1.000 61.10350 230 THR B CA 1
ATOM 4912 C C . THR B 1 230 ? -28.76500 24.01700 55.53200 1.000 59.85057 230 THR B C 1
ATOM 4913 O O . THR B 1 230 ? -29.43000 22.98100 55.40900 1.000 57.20829 230 THR B O 1
ATOM 4917 N N . HIS B 1 231 ? -28.51100 24.82100 54.50200 1.000 58.42986 231 HIS B N 1
ATOM 4918 C CA . HIS B 1 231 ? -29.12400 24.63400 53.19500 1.000 56.91384 231 HIS B CA 1
ATOM 4919 C C . HIS B 1 231 ? -28.20700 23.93500 52.19800 1.000 53.99803 231 HIS B C 1
ATOM 4920 O O . HIS B 1 231 ? -28.49000 23.95600 50.99500 1.000 53.06343 231 HIS B O 1
ATOM 4927 N N . GLY B 1 232 ? -27.12500 23.31600 52.66300 1.000 51.74956 232 GLY B N 1
ATOM 4928 C CA . GLY B 1 232 ? -26.23800 22.59400 51.76600 1.000 50.22507 232 GLY B CA 1
ATOM 4929 C C . GLY B 1 232 ? -25.57300 23.46000 50.72200 1.000 54.26308 232 GLY B C 1
ATOM 4930 O O . GLY B 1 232 ? -25.24200 22.97200 49.63600 1.000 57.39664 232 GLY B O 1
ATOM 4931 N N . ILE B 1 233 ? -25.37800 24.73200 51.01500 1.000 55.64540 233 ILE B N 1
ATOM 4932 C CA . ILE B 1 233 ? -24.73900 25.66400 50.09500 1.000 54.63224 233 ILE B CA 1
ATOM 4933 C C . ILE B 1 233 ? -23.24400 25.67700 50.37800 1.000 50.63587 233 ILE B C 1
ATOM 4934 O O . ILE B 1 233 ? -22.80000 25.41000 51.49900 1.000 47.68965 233 ILE B O 1
ATOM 4939 N N . LEU B 1 234 ? -22.45200 25.96400 49.34900 1.000 48.74681 234 LEU B N 1
ATOM 4940 C CA . LEU B 1 234 ? -21.01100 26.09000 49.50200 1.000 49.10050 234 LEU B CA 1
ATOM 4941 C C . LEU B 1 234 ? -20.64000 27.54700 49.74200 1.000 49.83829 234 LEU B C 1
ATOM 4942 O O . LEU B 1 234 ? -21.17500 28.45300 49.09800 1.000 45.26924 234 LEU B O 1
ATOM 4947 N N . LEU B 1 235 ? -19.72800 27.77100 50.68400 1.000 48.72652 235 LEU B N 1
ATOM 4948 C CA . LEU B 1 235 ? -19.24900 29.11200 51.00100 1.000 50.26796 235 LEU B CA 1
ATOM 4949 C C . LEU B 1 235 ? -17.92900 29.33100 50.27200 1.000 47.74313 235 LEU B C 1
ATOM 4950 O O . LEU B 1 235 ? -16.89900 28.76800 50.65700 1.000 46.94596 235 LEU B O 1
ATOM 4955 N N . ILE B 1 236 ? -17.96300 30.14200 49.21800 1.000 46.72658 236 ILE B N 1
ATOM 4956 C CA . ILE B 1 236 ? -16.78600 30.44500 48.41400 1.000 47.87935 236 ILE B CA 1
ATOM 4957 C C . ILE B 1 236 ? -16.24100 31.80100 48.83800 1.000 45.37697 236 ILE B C 1
ATOM 4958 O O . ILE B 1 236 ? -16.97200 32.80000 48.84000 1.000 43.76345 236 ILE B O 1
ATOM 4963 N N . ALA B 1 237 ? -14.96100 31.83800 49.19400 1.000 45.46047 237 ALA B N 1
ATOM 4964 C CA . ALA B 1 237 ? -14.28900 33.07000 49.58600 1.000 47.16470 237 ALA B CA 1
ATOM 4965 C C . ALA B 1 237 ? -13.39200 33.52800 48.44300 1.000 52.28685 237 ALA B C 1
ATOM 4966 O O . ALA B 1 237 ? -12.43700 32.83300 48.08300 1.000 52.67802 237 ALA B O 1
ATOM 4968 N N . ASP B 1 238 ? -13.69800 34.69200 47.87600 1.000 53.75907 238 ASP B N 1
ATOM 4969 C CA . ASP B 1 238 ? -12.90500 35.25000 46.78300 1.000 51.89404 238 ASP B CA 1
ATOM 4970 C C . ASP B 1 238 ? -11.80800 36.11800 47.38600 1.000 49.15093 238 ASP B C 1
ATOM 4971 O O . ASP B 1 238 ? -12.02700 37.29200 47.69700 1.000 51.83846 238 ASP B O 1
ATOM 4976 N N . GLU B 1 239 ? -10.61700 35.53900 47.54400 1.000 43.88442 239 GLU B N 1
ATOM 4977 C CA . GLU B 1 239 ? -9.46000 36.24100 48.08400 1.000 44.50864 239 GLU B CA 1
ATOM 4978 C C . GLU B 1 239 ? -8.46400 36.63200 46.99900 1.000 45.90047 239 GLU B C 1
ATOM 4979 O O . GLU B 1 239 ? -7.25300 36.65700 47.24800 1.000 47.15961 239 GLU B O 1
ATOM 4985 N N . VAL B 1 240 ? -8.95200 36.93300 45.79300 1.000 46.03304 240 VAL B N 1
ATOM 4986 C CA . VAL B 1 240 ? -8.05900 37.31800 44.70300 1.000 47.15780 240 VAL B CA 1
ATOM 4987 C C . VAL B 1 240 ? -7.31000 38.59700 45.05500 1.000 45.37001 240 VAL B C 1
ATOM 4988 O O . VAL B 1 240 ? -6.10800 38.72400 44.79100 1.000 40.81154 240 VAL B O 1
ATOM 4992 N N . GLN B 1 241 ? -7.99900 39.55500 45.67500 1.000 47.59279 241 GLN B N 1
ATOM 4993 C CA . GLN B 1 241 ? -7.36400 40.81000 46.06000 1.000 47.77169 241 GLN B CA 1
ATOM 4994 C C . GLN B 1 241 ? -6.85200 40.79200 47.49600 1.000 47.34267 241 GLN B C 1
ATOM 4995 O O . GLN B 1 241 ? -5.77900 41.33700 47.77600 1.000 42.18033 241 GLN B O 1
ATOM 5001 N N . THR B 1 242 ? -7.59600 40.17200 48.41600 1.000 51.51158 242 THR B N 1
ATOM 5002 C CA . THR B 1 242 ? -7.20600 40.16500 49.82100 1.000 54.65675 242 THR B CA 1
ATOM 5003 C C . THR B 1 242 ? -6.09000 39.17600 50.12600 1.000 56.96930 242 THR B C 1
ATOM 5004 O O . THR B 1 242 ? -5.42500 39.31400 51.15800 1.000 65.30710 242 THR B O 1
ATOM 5008 N N . GLY B 1 243 ? -5.86600 38.19500 49.25700 1.000 47.31080 243 GLY B N 1
ATOM 5009 C CA . GLY B 1 243 ? -4.97700 37.10400 49.59200 1.000 49.68629 243 GLY B CA 1
ATOM 5010 C C . GLY B 1 243 ? -3.51400 37.50400 49.61700 1.000 51.31081 243 GLY B C 1
ATOM 5011 O O . GLY B 1 243 ? -3.09700 38.53000 49.07600 1.000 52.85036 243 GLY B O 1
ATOM 5012 N N . PHE B 1 244 ? -2.73100 36.65600 50.28700 1.000 50.17698 244 PHE B N 1
ATOM 5013 C CA . PHE B 1 244 ? -1.27300 36.72600 50.31900 1.000 51.71746 244 PHE B CA 1
ATOM 5014 C C . PHE B 1 244 ? -0.76800 37.96800 51.04200 1.000 50.00996 244 PHE B C 1
ATOM 5015 O O . PHE B 1 244 ? -0.27500 38.91100 50.41600 1.000 46.57677 244 PHE B O 1
ATOM 5023 N N . ALA B 1 245 ? -0.90000 37.96000 52.36900 1.000 52.01226 245 ALA B N 1
ATOM 5024 C CA . ALA B 1 245 ? -0.29700 38.89400 53.31600 1.000 49.26876 245 ALA B CA 1
ATOM 5025 C C . ALA B 1 245 ? -0.89300 40.29500 53.26400 1.000 46.97405 245 ALA B C 1
ATOM 5026 O O . ALA B 1 245 ? -0.48900 41.14500 54.06500 1.000 50.04639 245 ALA B O 1
ATOM 5028 N N . ARG B 1 246 ? -1.85200 40.56300 52.37500 1.000 46.26571 246 ARG B N 1
ATOM 5029 C CA . ARG B 1 246 ? -2.34600 41.92700 52.21200 1.000 50.01714 246 ARG B CA 1
ATOM 5030 C C . ARG B 1 246 ? -3.04300 42.43000 53.47100 1.000 52.38138 246 ARG B C 1
ATOM 5031 O O . ARG B 1 246 ? -2.94800 43.61600 53.81000 1.000 58.68110 246 ARG B O 1
ATOM 5039 N N . THR B 1 247 ? -3.73900 41.54500 54.18500 1.000 46.88100 247 THR B N 1
ATOM 5040 C CA . THR B 1 247 ? -4.60500 41.93900 55.28800 1.000 48.14561 247 THR B CA 1
ATOM 5041 C C . THR B 1 247 ? -3.99100 41.66400 56.65800 1.000 46.64104 247 THR B C 1
ATOM 5042 O O . THR B 1 247 ? -4.71100 41.66600 57.66200 1.000 52.03843 247 THR B O 1
ATOM 5046 N N . GLY B 1 248 ? -2.68000 41.43800 56.72700 1.000 44.13734 248 GLY B N 1
ATOM 5047 C CA . GLY B 1 248 ? -2.02700 41.09800 57.97000 1.000 46.09955 248 GLY B CA 1
ATOM 5048 C C . GLY B 1 248 ? -1.92500 39.61300 58.24400 1.000 46.61436 248 GLY B C 1
ATOM 5049 O O . GLY B 1 248 ? -1.14200 39.20700 59.11000 1.000 46.26368 248 GLY B O 1
ATOM 5050 N N . LYS B 1 249 ? -2.71200 38.79900 57.55000 1.000 51.11662 249 LYS B N 1
ATOM 5051 C CA . LYS B 1 249 ? -2.57100 37.35300 57.52500 1.000 54.50257 249 LYS B CA 1
ATOM 5052 C C . LYS B 1 249 ? -2.39200 36.91800 56.07800 1.000 53.49505 249 LYS B C 1
ATOM 5053 O O . LYS B 1 249 ? -2.64200 37.68600 55.14500 1.000 56.10481 249 LYS B O 1
ATOM 5059 N N . LEU B 1 250 ? -1.94400 35.67400 55.88900 1.000 52.31567 250 LEU B N 1
ATOM 5060 C CA . LEU B 1 250 ? -1.76400 35.16800 54.53200 1.000 48.62601 250 LEU B CA 1
ATOM 5061 C C . LEU B 1 250 ? -3.06800 35.22900 53.74800 1.000 45.41407 250 LEU B C 1
ATOM 5062 O O . LEU B 1 250 ? -3.08700 35.65600 52.58800 1.000 43.28388 250 LEU B O 1
ATOM 5067 N N . PHE B 1 251 ? -4.17100 34.82500 54.36800 1.000 43.47196 251 PHE B N 1
ATOM 5068 C CA . PHE B 1 251 ? -5.48600 34.90900 53.75500 1.000 41.85063 251 PHE B CA 1
ATOM 5069 C C . PHE B 1 251 ? -6.43500 35.61700 54.70800 1.000 37.95726 251 PHE B C 1
ATOM 5070 O O . PHE B 1 251 ? -6.43400 35.34800 55.91200 1.000 45.60907 251 PHE B O 1
ATOM 5078 N N . ALA B 1 252 ? -7.24100 36.53000 54.16000 1.000 33.17778 252 ALA B N 1
ATOM 5079 C CA . ALA B 1 252 ? -8.14300 37.32400 54.98500 1.000 46.20855 252 ALA B CA 1
ATOM 5080 C C . ALA B 1 252 ? -9.14300 36.46500 55.74800 1.000 46.62869 252 ALA B C 1
ATOM 5081 O O . ALA B 1 252 ? -9.69000 36.92300 56.75700 1.000 47.29818 252 ALA B O 1
ATOM 5083 N N . MET B 1 253 ? -9.39100 35.23300 55.29700 1.000 45.50224 253 MET B N 1
ATOM 5084 C CA . MET B 1 253 ? -10.29600 34.34500 56.01700 1.000 47.07196 253 MET B CA 1
ATOM 5085 C C . MET B 1 253 ? -9.73200 33.90900 57.36300 1.000 50.23342 253 MET B C 1
ATOM 5086 O O . MET B 1 253 ? -10.50100 33.48900 58.23500 1.000 51.11465 253 MET B O 1
ATOM 5091 N N . GLN B 1 254 ? -8.41300 34.00000 57.55400 1.000 50.76647 254 GLN B N 1
ATOM 5092 C CA . GLN B 1 254 ? -7.81500 33.61900 58.82700 1.000 53.38454 254 GLN B CA 1
ATOM 5093 C C . GLN B 1 254 ? -8.21300 34.55700 59.95900 1.000 58.35728 254 GLN B C 1
ATOM 5094 O O . GLN B 1 254 ? -8.10900 34.17400 61.12900 1.000 58.11573 254 GLN B O 1
ATOM 5100 N N . HIS B 1 255 ? -8.66500 35.77300 59.63900 1.000 59.72253 255 HIS B N 1
ATOM 5101 C CA . HIS B 1 255 ? -9.18400 36.66900 60.66500 1.000 61.30755 255 HIS B CA 1
ATOM 5102 C C . HIS B 1 255 ? -10.46500 36.14000 61.29600 1.000 58.84556 255 HIS B C 1
ATOM 5103 O O . HIS B 1 255 ? -10.85000 36.60500 62.37400 1.000 59.05635 255 HIS B O 1
ATOM 5110 N N . TYR B 1 256 ? -11.12600 35.18400 60.65200 1.000 56.65791 256 TYR B N 1
ATOM 5111 C CA . TYR B 1 256 ? -12.38700 34.63200 61.11800 1.000 55.82016 256 TYR B CA 1
ATOM 5112 C C . TYR B 1 256 ? -12.18900 33.20200 61.60400 1.000 57.45417 256 TYR B C 1
ATOM 5113 O O . TYR B 1 256 ? -11.31000 32.48000 61.12500 1.000 55.90342 256 TYR B O 1
ATOM 5122 N N . GLU B 1 257 ? -13.01900 32.80100 62.56500 1.000 57.09728 257 GLU B N 1
ATOM 5123 C CA . GLU B 1 257 ? -13.05900 31.41500 63.01200 1.000 58.57872 257 GLU B CA 1
ATOM 5124 C C . GLU B 1 257 ? -13.80000 30.51100 62.03700 1.000 59.66312 257 GLU B C 1
ATOM 5125 O O . GLU B 1 257 ? -13.86800 29.29900 62.26700 1.000 60.32474 257 GLU B O 1
ATOM 5131 N N . VAL B 1 258 ? -14.34700 31.07200 60.96200 1.000 58.26311 258 VAL B N 1
ATOM 5132 C CA . VAL B 1 258 ? -15.13800 30.33900 59.98200 1.000 58.25660 258 VAL B CA 1
ATOM 5133 C C . VAL B 1 258 ? -14.27000 30.04600 58.76800 1.000 56.34512 258 VAL B C 1
ATOM 5134 O O . VAL B 1 258 ? -13.52400 30.91400 58.29700 1.000 58.03479 258 VAL B O 1
ATOM 5138 N N . LYS B 1 259 ? -14.36000 28.81400 58.25900 1.000 51.88976 259 LYS B N 1
ATOM 5139 C CA . LYS B 1 259 ? -13.59600 28.46100 57.07700 1.000 51.46672 259 LYS B CA 1
ATOM 5140 C C . LYS B 1 259 ? -14.51200 28.27500 55.87400 1.000 52.10082 259 LYS B C 1
ATOM 5141 O O . LYS B 1 259 ? -15.61400 27.73300 56.01000 1.000 50.47060 259 LYS B O 1
ATOM 5147 N N . PRO B 1 260 ? -14.09100 28.71900 54.69500 1.000 50.46430 260 PRO B N 1
ATOM 5148 C CA . PRO B 1 260 ? -14.91400 28.54100 53.49800 1.000 48.18077 260 PRO B CA 1
ATOM 5149 C C . PRO B 1 260 ? -14.71500 27.16500 52.88100 1.000 50.07656 260 PRO B C 1
ATOM 5150 O O . PRO B 1 260 ? -13.73900 26.46200 53.14900 1.000 55.17480 260 PRO B O 1
ATOM 5154 N N . ASP B 1 261 ? -15.67500 26.78700 52.03600 1.000 47.86396 261 ASP B N 1
ATOM 5155 C CA . ASP B 1 261 ? -15.56100 25.52800 51.31100 1.000 46.99223 261 ASP B CA 1
ATOM 5156 C C . ASP B 1 261 ? -14.58700 25.64500 50.14500 1.000 48.59516 261 ASP B C 1
ATOM 5157 O O . ASP B 1 261 ? -13.79200 24.73100 49.90400 1.000 43.97763 261 ASP B O 1
ATOM 5162 N N . LEU B 1 262 ? -14.63500 26.76000 49.41800 1.000 50.98417 262 LEU B N 1
ATOM 5163 C CA . LEU B 1 262 ? -13.73600 27.01900 48.30400 1.000 46.87405 262 LEU B CA 1
ATOM 5164 C C . LEU B 1 262 ? -13.15600 28.42000 48.43700 1.000 45.33513 262 LEU B C 1
ATOM 5165 O O . LEU B 1 262 ? -13.77300 29.31100 49.02900 1.000 41.78342 262 LEU B O 1
ATOM 5170 N N . MET B 1 263 ? -11.96100 28.60700 47.88200 1.000 46.66918 263 MET B N 1
ATOM 5171 C CA . MET B 1 263 ? -11.30300 29.90600 47.88300 1.000 44.54429 263 MET B CA 1
ATOM 5172 C C . MET B 1 263 ? -10.58500 30.11400 46.55800 1.000 45.79460 263 MET B C 1
ATOM 5173 O O . MET B 1 263 ? -9.93900 29.19700 46.04300 1.000 45.20825 263 MET B O 1
ATOM 5178 N N . THR B 1 264 ? -10.70300 31.32100 46.01400 1.000 43.16675 264 THR B N 1
ATOM 5179 C CA . THR B 1 264 ? -10.04100 31.69600 44.77300 1.000 43.49822 264 THR B CA 1
ATOM 5180 C C . THR B 1 264 ? -8.86100 32.60900 45.07500 1.000 48.79504 264 THR B C 1
ATOM 5181 O O . THR B 1 264 ? -8.95300 33.49800 45.92800 1.000 51.32960 264 THR B O 1
ATOM 5185 N N . MET B 1 265 ? -7.75300 32.38100 44.37500 1.000 48.71093 265 MET B N 1
ATOM 5186 C CA . MET B 1 265 ? -6.54300 33.16700 44.54800 1.000 47.84498 265 MET B CA 1
ATOM 5187 C C . MET B 1 265 ? -6.03500 33.63400 43.19400 1.000 50.28963 265 MET B C 1
ATOM 5188 O O . MET B 1 265 ? -6.17900 32.93900 42.18400 1.000 49.49187 265 MET B O 1
ATOM 5193 N N . ALA B 1 266 ? -5.43500 34.82000 43.19000 1.000 49.69512 266 ALA B N 1
ATOM 5194 C CA . ALA B 1 266 ? -4.81200 35.38600 42.00000 1.000 46.30633 266 ALA B CA 1
ATOM 5195 C C . ALA B 1 266 ? -3.98800 36.60400 42.38800 1.000 46.85227 266 ALA B C 1
ATOM 5196 O O . ALA B 1 266 ? -3.53400 36.71600 43.52800 1.000 47.74596 266 ALA B O 1
ATOM 5222 N N . SER B 1 268 ? -1.75800 38.75500 43.62900 1.000 48.18425 268 SER B N 1
ATOM 5223 C CA . SER B 1 268 ? -0.50500 38.70200 44.37400 1.000 43.16631 268 SER B CA 1
ATOM 5224 C C . SER B 1 268 ? 0.00800 37.28100 44.57100 1.000 44.38472 268 SER B C 1
ATOM 5225 O O . SER B 1 268 ? 1.05600 37.07100 45.18500 1.000 41.48192 268 SER B O 1
ATOM 5228 N N . LEU B 1 269 ? -0.73800 36.30900 44.04300 1.000 47.25395 269 LEU B N 1
ATOM 5229 C CA . LEU B 1 269 ? -0.32100 34.91500 44.14400 1.000 46.31661 269 LEU B CA 1
ATOM 5230 C C . LEU B 1 269 ? 1.04200 34.69700 43.49800 1.000 45.55816 269 LEU B C 1
ATOM 5231 O O . LEU B 1 269 ? 1.89700 34.00100 44.05800 1.000 46.63488 269 LEU B O 1
ATOM 5236 N N . ALA B 1 270 ? 1.27200 35.29900 42.33200 1.000 47.59244 270 ALA B N 1
ATOM 5237 C CA . ALA B 1 270 ? 2.50300 35.09000 41.58200 1.000 46.97457 270 ALA B CA 1
ATOM 5238 C C . ALA B 1 270 ? 3.41600 36.30800 41.55800 1.000 49.14482 270 ALA B C 1
ATOM 5239 O O . ALA B 1 270 ? 4.45600 36.26600 40.89300 1.000 59.05375 270 ALA B O 1
ATOM 5241 N N . GLY B 1 271 ? 3.06200 37.38300 42.25500 1.000 47.16327 271 GLY B N 1
ATOM 5242 C CA . GLY B 1 271 ? 3.94600 38.53700 42.36100 1.000 46.51162 271 GLY B CA 1
ATOM 5243 C C . GLY B 1 271 ? 4.30500 39.18400 41.04200 1.000 51.33584 271 GLY B C 1
ATOM 5244 O O . GLY B 1 271 ? 5.47900 39.50200 40.80900 1.000 49.40338 271 GLY B O 1
ATOM 5245 N N . GLY B 1 272 ? 3.32400 39.38700 40.17100 1.000 51.98996 272 GLY B N 1
ATOM 5246 C CA . GLY B 1 272 ? 3.55200 40.02300 38.89200 1.000 49.33317 272 GLY B CA 1
ATOM 5247 C C . GLY B 1 272 ? 3.61300 39.09700 37.69800 1.000 50.66147 272 GLY B C 1
ATOM 5248 O O . GLY B 1 272 ? 4.22000 39.46600 36.68700 1.000 55.58884 272 GLY B O 1
ATOM 5249 N N . PHE B 1 273 ? 3.01300 37.91400 37.78100 1.000 50.63621 273 PHE B N 1
ATOM 5250 C CA . PHE B 1 273 ? 3.03400 36.93300 36.70900 1.000 49.57192 273 PHE B CA 1
ATOM 5251 C C . PHE B 1 273 ? 1.66200 36.28200 36.61100 1.000 49.44861 273 PHE B C 1
ATOM 5252 O O . PHE B 1 273 ? 0.95700 36.16300 37.62000 1.000 50.45371 273 PHE B O 1
ATOM 5260 N N . PRO B 1 274 ? 1.25000 35.86600 35.41000 1.000 49.30180 274 PRO B N 1
ATOM 5261 C CA . PRO B 1 274 ? -0.12200 35.36400 35.23500 1.000 50.21344 274 PRO B CA 1
ATOM 5262 C C . PRO B 1 274 ? -0.35900 34.00600 35.87800 1.000 52.22796 274 PRO B C 1
ATOM 5263 O O . PRO B 1 274 ? 0.04000 32.97500 35.32900 1.000 56.76607 274 PRO B O 1
ATOM 5267 N N . LEU B 1 275 ? -1.02200 33.99300 37.03400 1.000 49.89206 275 LEU B N 1
ATOM 5268 C CA . LEU B 1 275 ? -1.36800 32.74900 37.70700 1.000 44.96296 275 LEU B CA 1
ATOM 5269 C C . LEU B 1 275 ? -2.58800 32.97100 38.58800 1.000 48.00163 275 LEU B C 1
ATOM 5270 O O . LEU B 1 275 ? -2.75300 34.04200 39.17800 1.000 52.25876 275 LEU B O 1
ATOM 5275 N N . SER B 1 276 ? -3.43900 31.95100 38.66400 1.000 43.52766 276 SER B N 1
ATOM 5276 C CA . SER B 1 276 ? -4.57900 31.95000 39.56700 1.000 40.60705 276 SER B CA 1
ATOM 5277 C C . SER B 1 276 ? -4.79500 30.52700 40.05700 1.000 44.12629 276 SER B C 1
ATOM 5278 O O . SER B 1 276 ? -4.23400 29.57100 39.51500 1.000 44.29019 276 SER B O 1
ATOM 5281 N N . GLY B 1 277 ? -5.61500 30.38800 41.09400 1.000 47.19850 277 GLY B N 1
ATOM 5282 C CA . GLY B 1 277 ? -5.82200 29.07700 41.67600 1.000 52.66689 277 GLY B CA 1
ATOM 5283 C C . GLY B 1 277 ? -7.11200 28.98000 42.45400 1.000 49.66057 277 GLY B C 1
ATOM 5284 O O . GLY B 1 277 ? -7.71200 29.98700 42.84300 1.000 46.32533 277 GLY B O 1
ATOM 5285 N N . VAL B 1 278 ? -7.53600 27.73700 42.67000 1.000 49.79128 278 VAL B N 1
ATOM 5286 C CA . VAL B 1 278 ? -8.68800 27.41100 43.50000 1.000 44.33430 278 VAL B CA 1
ATOM 5287 C C . VAL B 1 278 ? -8.26000 26.34100 44.49300 1.000 44.97053 278 VAL B C 1
ATOM 5288 O O . VAL B 1 278 ? -7.69500 25.31500 44.10000 1.000 45.61363 278 VAL B O 1
ATOM 5292 N N . VAL B 1 279 ? -8.51700 26.58500 45.77300 1.000 45.78397 279 VAL B N 1
ATOM 5293 C CA . VAL B 1 279 ? -8.27400 25.60300 46.82000 1.000 47.35061 279 VAL B CA 1
ATOM 5294 C C . VAL B 1 279 ? -9.56900 25.41200 47.59600 1.000 47.94567 279 VAL B C 1
ATOM 5295 O O . VAL B 1 279 ? -10.36700 26.34200 47.75100 1.000 46.87593 279 VAL B O 1
ATOM 5299 N N . GLY B 1 280 ? -9.78700 24.19100 48.06200 1.000 46.97804 280 GLY B N 1
ATOM 5300 C CA . GLY B 1 280 ? -10.98100 23.91300 48.82800 1.000 47.06762 280 GLY B CA 1
ATOM 5301 C C . GLY B 1 280 ? -10.94400 22.52000 49.41200 1.000 48.90087 280 GLY B C 1
ATOM 5302 O O . GLY B 1 280 ? -9.93500 21.81800 49.33100 1.000 45.10526 280 GLY B O 1
ATOM 5303 N N . ARG B 1 281 ? -12.06900 22.13600 50.01400 1.000 50.42705 281 ARG B N 1
ATOM 5304 C CA . ARG B 1 281 ? -12.21100 20.78800 50.54600 1.000 46.27349 281 ARG B CA 1
ATOM 5305 C C . ARG B 1 281 ? -12.00400 19.76600 49.43600 1.000 48.05727 281 ARG B C 1
ATOM 5306 O O . ARG B 1 281 ? -12.52500 19.92400 48.32800 1.000 53.43716 281 ARG B O 1
ATOM 5314 N N . ALA B 1 282 ? -11.23000 18.72000 49.73700 1.000 49.33861 282 ALA B N 1
ATOM 5315 C CA . ALA B 1 282 ? -10.86700 17.74200 48.71500 1.000 52.77417 282 ALA B CA 1
ATOM 5316 C C . ALA B 1 282 ? -12.10000 17.07500 48.11800 1.000 59.81882 282 ALA B C 1
ATOM 5317 O O . ALA B 1 282 ? -12.15800 16.83300 46.90600 1.000 62.17936 282 ALA B O 1
ATOM 5319 N N . GLU B 1 283 ? -13.09700 16.77400 48.95300 1.000 62.08205 283 GLU B N 1
ATOM 5320 C CA . GLU B 1 283 ? -14.31900 16.14900 48.45800 1.000 58.33763 283 GLU B CA 1
ATOM 5321 C C . GLU B 1 283 ? -15.03700 17.05100 47.46100 1.000 53.18178 283 GLU B C 1
ATOM 5322 O O . GLU B 1 283 ? -15.57400 16.57500 46.45300 1.000 50.34553 283 GLU B O 1
ATOM 5328 N N . VAL B 1 284 ? -15.04600 18.36000 47.71800 1.000 45.43678 284 VAL B N 1
ATOM 5329 C CA . VAL B 1 284 ? -15.69800 19.29300 46.80500 1.000 44.09731 284 VAL B CA 1
ATOM 5330 C C . VAL B 1 284 ? -14.88000 19.44800 45.52900 1.000 50.36195 284 VAL B C 1
ATOM 5331 O O . VAL B 1 284 ? -15.42400 19.44500 44.41900 1.000 50.59897 284 VAL B O 1
ATOM 5335 N N . MET B 1 285 ? -13.55800 19.58000 45.66900 1.000 50.04311 285 MET B N 1
ATOM 5336 C CA . MET B 1 285 ? -12.70300 19.80400 44.50800 1.000 45.81114 285 MET B CA 1
ATOM 5337 C C . MET B 1 285 ? -12.74200 18.63000 43.53800 1.000 47.20359 285 MET B C 1
ATOM 5338 O O . MET B 1 285 ? -12.59800 18.82400 42.32500 1.000 50.78080 285 MET B O 1
ATOM 5343 N N . ASP B 1 286 ? -12.93800 17.41400 44.04500 1.000 44.52061 286 ASP B N 1
ATOM 5344 C CA . ASP B 1 286 ? -12.94100 16.22000 43.21000 1.000 46.19136 286 ASP B CA 1
ATOM 5345 C C . ASP B 1 286 ? -14.26200 15.99500 42.48600 1.000 45.13691 286 ASP B C 1
ATOM 5346 O O . ASP B 1 286 ? -14.41300 14.96600 41.81900 1.000 50.72644 286 ASP B O 1
ATOM 5351 N N . ALA B 1 287 ? -15.21700 16.92300 42.59500 1.000 45.39888 287 ALA B N 1
ATOM 5352 C CA . ALA B 1 287 ? -16.52000 16.70200 41.96900 1.000 48.25857 287 ALA B CA 1
ATOM 5353 C C . ALA B 1 287 ? -16.44600 16.69100 40.44600 1.000 53.67005 287 ALA B C 1
ATOM 5354 O O . ALA B 1 287 ? -17.01600 15.77300 39.83200 1.000 53.32291 287 ALA B O 1
ATOM 5356 N N . PRO B 1 288 ? -15.79600 17.64900 39.77500 1.000 55.04860 288 PRO B N 1
ATOM 5357 C CA . PRO B 1 288 ? -15.68600 17.55100 38.31400 1.000 50.74255 288 PRO B CA 1
ATOM 5358 C C . PRO B 1 288 ? -14.86100 16.33900 37.90500 1.000 50.78307 288 PRO B C 1
ATOM 5359 O O . PRO B 1 288 ? -13.88700 15.97300 38.56500 1.000 54.09039 288 PRO B O 1
ATOM 5363 N N . ALA B 1 289 ? -15.27000 15.71500 36.80600 1.000 52.21782 289 ALA B N 1
ATOM 5364 C CA . ALA B 1 289 ? -14.62200 14.51500 36.30600 1.000 53.67758 289 ALA B CA 1
ATOM 5365 C C . ALA B 1 289 ? -13.32400 14.86600 35.58300 1.000 57.75436 289 ALA B C 1
ATOM 5366 O O . ALA B 1 289 ? -13.09100 16.02700 35.23600 1.000 58.52291 289 ALA B O 1
ATOM 5368 N N . PRO B 1 290 ? -12.44800 13.88200 35.36700 1.000 59.95450 290 PRO B N 1
ATOM 5369 C CA . PRO B 1 290 ? -11.24200 14.13600 34.56600 1.000 60.14181 290 PRO B CA 1
ATOM 5370 C C . PRO B 1 290 ? -11.59600 14.68500 33.19200 1.000 57.78903 290 PRO B C 1
ATOM 5371 O O . PRO B 1 290 ? -12.43800 14.13400 32.47900 1.000 59.30352 290 PRO B O 1
ATOM 5375 N N . GLY B 1 291 ? -10.94300 15.78700 32.82600 1.000 58.48326 291 GLY B N 1
ATOM 5376 C CA . GLY B 1 291 ? -11.21900 16.49300 31.59900 1.000 55.55423 291 GLY B CA 1
ATOM 5377 C C . GLY B 1 291 ? -12.12900 17.69400 31.75800 1.000 56.96591 291 GLY B C 1
ATOM 5378 O O . GLY B 1 291 ? -12.14100 18.56500 30.88100 1.000 55.78708 291 GLY B O 1
ATOM 5379 N N . GLY B 1 292 ? -12.88200 17.76700 32.85800 1.000 53.49864 292 GLY B N 1
ATOM 5380 C CA . GLY B 1 292 ? -13.80700 18.86900 33.06000 1.000 54.53277 292 GLY B CA 1
ATOM 5381 C C . GLY B 1 292 ? -13.14500 20.18000 33.42500 1.000 56.48541 292 GLY B C 1
ATOM 5382 O O . GLY B 1 292 ? -13.74000 21.24200 33.21200 1.000 57.08194 292 GLY B O 1
ATOM 5383 N N . LEU B 1 293 ? -11.93300 20.13400 33.96900 1.000 55.19217 293 LEU B N 1
ATOM 5384 C CA . LEU B 1 293 ? -11.20100 21.32800 34.36200 1.000 55.55959 293 LEU B CA 1
ATOM 5385 C C . LEU B 1 293 ? -9.93500 21.45400 33.52600 1.000 57.02967 293 LEU B C 1
ATOM 5386 O O . LEU B 1 293 ? -9.31500 20.45300 33.15600 1.000 58.95798 293 LEU B O 1
ATOM 5391 N N . GLY B 1 294 ? -9.55600 22.69300 33.22800 1.000 58.26503 294 GLY B N 1
ATOM 5392 C CA . GLY B 1 294 ? -8.34400 22.90400 32.45300 1.000 59.08631 294 GLY B CA 1
ATOM 5393 C C . GLY B 1 294 ? -8.16400 24.34700 32.03800 1.000 56.38428 294 GLY B C 1
ATOM 5394 O O . GLY B 1 294 ? -8.60400 25.27300 32.73100 1.000 56.87158 294 GLY B O 1
ATOM 5395 N N . GLY B 1 295 ? -7.52000 24.52000 30.88800 1.000 53.91715 295 GLY B N 1
ATOM 5396 C CA . GLY B 1 295 ? -7.06300 25.81200 30.42200 1.000 47.59943 295 GLY B CA 1
ATOM 5397 C C . GLY B 1 295 ? -5.65500 25.67300 29.88200 1.000 50.16765 295 GLY B C 1
ATOM 5398 O O . GLY B 1 295 ? -4.79800 25.08000 30.54300 1.000 54.14118 295 GLY B O 1
ATOM 5399 N N . THR B 1 296 ? -5.40400 26.19600 28.68000 1.000 47.57186 296 THR B N 1
ATOM 5400 C CA . THR B 1 296 ? -4.11700 25.96500 28.03100 1.000 48.69056 296 THR B CA 1
ATOM 5401 C C . THR B 1 296 ? -2.97100 26.54500 28.85300 1.000 50.75504 296 THR B C 1
ATOM 5402 O O . THR B 1 296 ? -1.99600 25.84900 29.16100 1.000 51.52381 296 THR B O 1
ATOM 5406 N N . TYR B 1 297 ? -3.07300 27.82100 29.22300 1.000 48.15972 297 TYR B N 1
ATOM 5407 C CA . TYR B 1 297 ? -2.03300 28.47500 30.00300 1.000 46.03131 297 TYR B CA 1
ATOM 5408 C C . TYR B 1 297 ? -2.07200 28.11200 31.48200 1.000 49.25669 297 TYR B C 1
ATOM 5409 O O . TYR B 1 297 ? -1.18800 28.55100 32.22600 1.000 51.18398 297 TYR B O 1
ATOM 5418 N N . ALA B 1 298 ? -3.06300 27.33300 31.91800 1.000 50.61561 298 ALA B N 1
ATOM 5419 C CA . ALA B 1 298 ? -3.29500 27.10300 33.34100 1.000 48.41981 298 ALA B CA 1
ATOM 5420 C C . ALA B 1 298 ? -2.04700 26.57300 34.03300 1.000 46.26096 298 ALA B C 1
ATOM 5421 O O . ALA B 1 298 ? -1.44100 25.59300 33.59100 1.000 53.09797 298 ALA B O 1
ATOM 5423 N N . GLY B 1 299 ? -1.66900 27.23200 35.12500 1.000 42.58691 299 GLY B N 1
ATOM 5424 C CA . GLY B 1 299 ? -0.47900 26.86500 35.86400 1.000 45.67289 299 GLY B CA 1
ATOM 5425 C C . GLY B 1 299 ? 0.85300 27.16500 35.21300 1.000 44.20029 299 GLY B C 1
ATOM 5426 O O . GLY B 1 299 ? 1.76300 26.33200 35.24400 1.000 42.64833 299 GLY B O 1
ATOM 5427 N N . ASN B 1 300 ? 0.97900 28.34700 34.61900 1.000 44.97312 300 ASN B N 1
ATOM 5428 C CA . ASN B 1 300 ? 2.13300 28.66200 33.79000 1.000 48.10633 300 ASN B CA 1
ATOM 5429 C C . ASN B 1 300 ? 3.42100 28.38200 34.55900 1.000 46.90401 300 ASN B C 1
ATOM 5430 O O . ASN B 1 300 ? 3.57700 28.86200 35.69100 1.000 42.86821 300 ASN B O 1
ATOM 5435 N N . PRO B 1 301 ? 4.35000 27.60600 33.99300 1.000 46.53872 301 PRO B N 1
ATOM 5436 C CA . PRO B 1 301 ? 5.57600 27.25100 34.73000 1.000 46.25842 301 PRO B CA 1
ATOM 5437 C C . PRO B 1 301 ? 6.34400 28.43900 35.28900 1.000 47.50470 301 PRO B C 1
ATOM 5438 O O . PRO B 1 301 ? 6.84200 28.36200 36.41800 1.000 54.56972 301 PRO B O 1
ATOM 5442 N N . LEU B 1 302 ? 6.45700 29.53500 34.53600 1.000 46.54150 302 LEU B N 1
ATOM 5443 C CA . LEU B 1 302 ? 7.16400 30.70300 35.05300 1.000 47.20484 302 LEU B CA 1
ATOM 5444 C C . LEU B 1 302 ? 6.40000 31.34600 36.20300 1.000 47.06246 302 LEU B C 1
ATOM 5445 O O . LEU B 1 302 ? 7.00300 31.77100 37.19500 1.000 49.04830 302 LEU B O 1
ATOM 5450 N N . ALA B 1 303 ? 5.07200 31.42400 36.09000 1.000 47.28077 303 ALA B N 1
ATOM 5451 C CA . ALA B 1 303 ? 4.27400 32.01600 37.15600 1.000 45.01927 303 ALA B CA 1
ATOM 5452 C C . ALA B 1 303 ? 4.23600 31.12700 38.39100 1.000 49.23707 303 ALA B C 1
ATOM 5453 O O . ALA B 1 303 ? 4.19900 31.63700 39.51700 1.000 47.21313 303 ALA B O 1
ATOM 5455 N N . VAL B 1 304 ? 4.23900 29.80500 38.20300 1.000 47.43652 304 VAL B N 1
ATOM 5456 C CA . VAL B 1 304 ? 4.28000 28.89400 39.34200 1.000 46.54740 304 VAL B CA 1
ATOM 5457 C C . VAL B 1 304 ? 5.59800 29.04300 40.09100 1.000 46.67854 304 VAL B C 1
ATOM 5458 O O . VAL B 1 304 ? 5.62700 29.06600 41.32800 1.000 38.69700 304 VAL B O 1
ATOM 5462 N N . ALA B 1 305 ? 6.70700 29.15800 39.35600 1.000 46.32609 305 ALA B N 1
ATOM 5463 C CA . ALA B 1 305 ? 7.99800 29.39200 39.99500 1.000 43.16636 305 ALA B CA 1
ATOM 5464 C C . ALA B 1 305 ? 8.00800 30.71900 40.74100 1.000 43.79003 305 ALA B C 1
ATOM 5465 O O . ALA B 1 305 ? 8.60400 30.82900 41.81900 1.000 42.23052 305 ALA B O 1
ATOM 5467 N N . ALA B 1 306 ? 7.35100 31.73800 40.18200 1.000 41.56639 306 ALA B N 1
ATOM 5468 C CA . ALA B 1 306 ? 7.26900 33.03000 40.85400 1.000 43.49428 306 ALA B CA 1
ATOM 5469 C C . ALA B 1 306 ? 6.47400 32.92300 42.14900 1.000 48.03716 306 ALA B C 1
ATOM 5470 O O . ALA B 1 306 ? 6.88300 33.45400 43.18800 1.000 51.70114 306 ALA B O 1
ATOM 5472 N N . ALA B 1 307 ? 5.33000 32.23400 42.10400 1.000 43.25725 307 ALA B N 1
ATOM 5473 C CA . ALA B 1 307 ? 4.51600 32.06100 43.30300 1.000 43.48042 307 ALA B CA 1
ATOM 5474 C C . ALA B 1 307 ? 5.26600 31.29800 44.38800 1.000 46.41577 307 ALA B C 1
ATOM 5475 O O . ALA B 1 307 ? 5.00400 31.49700 45.58000 1.000 48.00240 307 ALA B O 1
ATOM 5477 N N . HIS B 1 308 ? 6.19200 30.41900 43.99700 1.000 43.82000 308 HIS B N 1
ATOM 5478 C CA . HIS B 1 308 ? 7.03400 29.74200 44.97800 1.000 51.67671 308 HIS B CA 1
ATOM 5479 C C . HIS B 1 308 ? 7.88600 30.74500 45.74600 1.000 55.25885 308 HIS B C 1
ATOM 5480 O O . HIS B 1 308 ? 7.98900 30.68100 46.97600 1.000 51.36051 308 HIS B O 1
ATOM 5487 N N . ALA B 1 309 ? 8.50500 31.68500 45.02900 1.000 55.85785 309 ALA B N 1
ATOM 5488 C CA . ALA B 1 309 ? 9.32900 32.69100 45.68800 1.000 56.76536 309 ALA B CA 1
ATOM 5489 C C . ALA B 1 309 ? 8.48200 33.70400 46.44800 1.000 51.49118 309 ALA B C 1
ATOM 5490 O O . ALA B 1 309 ? 8.94400 34.26600 47.44700 1.000 48.99677 309 ALA B O 1
ATOM 5492 N N . VAL B 1 310 ? 7.24900 33.94800 45.99700 1.000 44.54641 310 VAL B N 1
ATOM 5493 C CA . VAL B 1 310 ? 6.37000 34.87800 46.70300 1.000 47.58619 310 VAL B CA 1
ATOM 5494 C C . VAL B 1 310 ? 6.07200 34.36200 48.10500 1.000 50.95153 310 VAL B C 1
ATOM 5495 O O . VAL B 1 310 ? 6.21800 35.08700 49.09600 1.000 53.36202 310 VAL B O 1
ATOM 5499 N N . LEU B 1 311 ? 5.65100 33.09800 48.20700 1.000 47.96990 311 LEU B N 1
ATOM 5500 C CA . LEU B 1 311 ? 5.44500 32.48600 49.51600 1.000 41.55685 311 LEU B CA 1
ATOM 5501 C C . LEU B 1 311 ? 6.71800 32.51900 50.35000 1.000 41.32655 311 LEU B C 1
ATOM 5502 O O . LEU B 1 311 ? 6.65300 32.61300 51.58100 1.000 37.13777 311 LEU B O 1
ATOM 5507 N N . ASP B 1 312 ? 7.87900 32.44700 49.69800 1.000 44.16421 312 ASP B N 1
ATOM 5508 C CA . ASP B 1 312 ? 9.14400 32.52500 50.41800 1.000 46.09024 312 ASP B CA 1
ATOM 5509 C C . ASP B 1 312 ? 9.40700 33.94200 50.91400 1.000 52.81749 312 ASP B C 1
ATOM 5510 O O . ASP B 1 312 ? 9.81900 34.14200 52.06300 1.000 57.53045 312 ASP B O 1
ATOM 5515 N N . VAL B 1 313 ? 9.17300 34.94000 50.05700 1.000 54.13670 313 VAL B N 1
ATOM 5516 C CA . VAL B 1 313 ? 9.40500 36.33000 50.44200 1.000 52.87110 313 VAL B CA 1
ATOM 5517 C C . VAL B 1 313 ? 8.47700 36.73000 51.58200 1.000 55.20291 313 VAL B C 1
ATOM 5518 O O . VAL B 1 313 ? 8.89200 37.40700 52.53100 1.000 58.38535 313 VAL B O 1
ATOM 5522 N N . ILE B 1 314 ? 7.20900 36.31800 51.50600 1.000 52.61136 314 ILE B N 1
ATOM 5523 C CA . ILE B 1 314 ? 6.25200 36.63300 52.56400 1.000 51.80807 314 ILE B CA 1
ATOM 5524 C C . ILE B 1 314 ? 6.74700 36.10600 53.90500 1.000 54.89553 314 ILE B C 1
ATOM 5525 O O . ILE B 1 314 ? 6.66900 36.79700 54.92900 1.000 55.92674 314 ILE B O 1
ATOM 5530 N N . ALA B 1 315 ? 7.28100 34.88500 53.91800 1.000 53.74893 315 ALA B N 1
ATOM 5531 C CA . ALA B 1 315 ? 7.75100 34.29600 55.16700 1.000 55.10413 315 ALA B CA 1
ATOM 5532 C C . ALA B 1 315 ? 9.06400 34.92500 55.61800 1.000 59.96286 315 ALA B C 1
ATOM 5533 O O . ALA B 1 315 ? 9.19100 35.36100 56.76800 1.000 61.39177 315 ALA B O 1
ATOM 5535 N N . GLU B 1 316 ? 10.05200 34.98600 54.72100 1.000 61.89358 316 GLU B N 1
ATOM 5536 C CA . GLU B 1 316 ? 11.38800 35.41700 55.12200 1.000 64.81345 316 GLU B CA 1
ATOM 5537 C C . GLU B 1 316 ? 11.43700 36.90100 55.46100 1.000 61.46058 316 GLU B C 1
ATOM 5538 O O . GLU B 1 316 ? 12.28200 37.32300 56.25900 1.000 56.64431 316 GLU B O 1
ATOM 5544 N N . GLU B 1 317 ? 10.55100 37.70700 54.87800 1.000 61.74395 317 GLU B N 1
ATOM 5545 C CA . GLU B 1 317 ? 10.52700 39.13900 55.13700 1.000 56.39161 317 GLU B CA 1
ATOM 5546 C C . GLU B 1 317 ? 9.37700 39.56200 56.04000 1.000 58.20746 317 GLU B C 1
ATOM 5547 O O . GLU B 1 317 ? 9.19900 40.76400 56.26900 1.000 52.04572 317 GLU B O 1
ATOM 5553 N N . GLN B 1 318 ? 8.59800 38.60900 56.55900 1.000 62.69511 318 GLN B N 1
ATOM 5554 C CA . GLN B 1 318 ? 7.53600 38.87600 57.53300 1.000 60.98332 318 GLN B CA 1
ATOM 5555 C C . GLN B 1 318 ? 6.56500 39.94000 57.02300 1.000 55.91869 318 GLN B C 1
ATOM 5556 O O . GLN B 1 318 ? 6.30000 40.94500 57.68400 1.000 59.43327 318 GLN B O 1
ATOM 5562 N N . LEU B 1 319 ? 6.02000 39.70200 55.82800 1.000 51.21109 319 LEU B N 1
ATOM 5563 C CA . LEU B 1 319 ? 5.22100 40.71600 55.15000 1.000 48.41004 319 LEU B CA 1
ATOM 5564 C C . LEU B 1 319 ? 3.81400 40.85000 55.72000 1.000 45.18097 319 LEU B C 1
ATOM 5565 O O . LEU B 1 319 ? 3.19700 41.90700 55.56000 1.000 46.59335 319 LEU B O 1
ATOM 5570 N N . CYS B 1 320 ? 3.29400 39.81100 56.37600 1.000 43.81089 320 CYS B N 1
ATOM 5571 C CA . CYS B 1 320 ? 2.00800 39.92100 57.06100 1.000 44.64843 320 CYS B CA 1
ATOM 5572 C C . CYS B 1 320 ? 2.09100 40.91900 58.20900 1.000 45.10627 320 CYS B C 1
ATOM 5573 O O . CYS B 1 320 ? 1.20600 41.76700 58.37700 1.000 46.75742 320 CYS B O 1
ATOM 5576 N N . GLN B 1 321 ? 3.13700 40.80500 59.03900 1.000 44.54652 321 GLN B N 1
ATOM 5577 C CA . GLN B 1 321 ? 3.36300 41.79100 60.08900 1.000 44.03239 321 GLN B CA 1
ATOM 5578 C C . GLN B 1 321 ? 3.66400 43.15900 59.49800 1.000 46.79023 321 GLN B C 1
ATOM 5579 O O . GLN B 1 321 ? 3.23700 44.18200 60.04400 1.000 48.44872 321 GLN B O 1
ATOM 5585 N N . ARG B 1 322 ? 4.40600 43.19500 58.38800 1.000 47.56112 322 ARG B N 1
ATOM 5586 C CA . ARG B 1 322 ? 4.67900 44.45900 57.71400 1.000 52.09310 322 ARG B CA 1
ATOM 5587 C C . ARG B 1 322 ? 3.38600 45.12900 57.27000 1.000 51.79721 322 ARG B C 1
ATOM 5588 O O . ARG B 1 322 ? 3.20600 46.34000 57.44600 1.000 50.91724 322 ARG B O 1
ATOM 5596 N N . ALA B 1 323 ? 2.46600 44.34900 56.69700 1.000 50.59564 323 ALA B N 1
ATOM 5597 C CA . ALA B 1 323 ? 1.19400 44.90800 56.25200 1.000 53.06059 323 ALA B CA 1
ATOM 5598 C C . ALA B 1 323 ? 0.42100 45.51100 57.41600 1.000 56.29577 323 ALA B C 1
ATOM 5599 O O . ALA B 1 323 ? -0.21300 46.56300 57.27100 1.000 57.78575 323 ALA B O 1
ATOM 5601 N N . GLU B 1 324 ? 0.46400 44.86100 58.58100 1.000 55.13420 324 GLU B N 1
ATOM 5602 C CA . GLU B 1 324 ? -0.20400 45.41200 59.75500 1.000 57.44311 324 GLU B CA 1
ATOM 5603 C C . GLU B 1 324 ? 0.51600 46.65400 60.26300 1.000 56.66484 324 GLU B C 1
ATOM 5604 O O . GLU B 1 324 ? -0.12800 47.63800 60.64800 1.000 56.41441 324 GLU B O 1
ATOM 5610 N N . GLN B 1 325 ? 1.85100 46.63000 60.26900 1.000 54.43709 325 GLN B N 1
ATOM 5611 C CA . GLN B 1 325 ? 2.61500 47.79500 60.70400 1.000 48.25051 325 GLN B CA 1
ATOM 5612 C C . GLN B 1 325 ? 2.38500 48.97900 59.77200 1.000 50.36307 325 GLN B C 1
ATOM 5613 O O . GLN B 1 325 ? 2.14400 50.10400 60.22500 1.000 50.82334 325 GLN B O 1
ATOM 5619 N N . LEU B 1 326 ? 2.45400 48.74100 58.46000 1.000 46.89323 326 LEU B N 1
ATOM 5620 C CA . LEU B 1 326 ? 2.24700 49.82000 57.49900 1.000 46.90662 326 LEU B CA 1
ATOM 5621 C C . LEU B 1 326 ? 0.81500 50.33900 57.54700 1.000 46.16889 326 LEU B C 1
ATOM 5622 O O . LEU B 1 326 ? 0.58800 51.55300 57.49300 1.000 40.94402 326 LEU B O 1
ATOM 5627 N N . GLY B 1 327 ? -0.16200 49.43700 57.64900 1.000 48.17050 327 GLY B N 1
ATOM 5628 C CA . GLY B 1 327 ? -1.55200 49.86400 57.64900 1.000 48.24160 327 GLY B CA 1
ATOM 5629 C C . GLY B 1 327 ? -1.93100 50.64800 58.89000 1.000 48.01914 327 GLY B C 1
ATOM 5630 O O . GLY B 1 327 ? -2.68000 51.62600 58.81100 1.000 45.88035 327 GLY B O 1
ATOM 5631 N N . SER B 1 328 ? -1.42700 50.22800 60.05300 1.000 48.86861 328 SER B N 1
ATOM 5632 C CA . SER B 1 328 ? -1.69300 50.96600 61.28400 1.000 51.35119 328 SER B CA 1
ATOM 5633 C C . SER B 1 328 ? -1.12800 52.37800 61.20800 1.000 50.75610 328 SER B C 1
ATOM 5634 O O . SER B 1 328 ? -1.77300 53.34000 61.64300 1.000 53.04906 328 SER B O 1
ATOM 5637 N N . HIS B 1 329 ? 0.07800 52.51700 60.65500 1.000 45.81463 329 HIS B N 1
ATOM 5638 C CA . HIS B 1 329 ? 0.67300 53.83700 60.47900 1.000 46.06305 329 HIS B CA 1
ATOM 5639 C C . HIS B 1 329 ? -0.14100 54.68000 59.50400 1.000 53.20127 329 HIS B C 1
ATOM 5640 O O . HIS B 1 329 ? -0.27100 55.89800 59.68000 1.000 56.45957 329 HIS B O 1
ATOM 5647 N N . LEU B 1 330 ? -0.70200 54.04700 58.47300 1.000 52.35448 330 LEU B N 1
ATOM 5648 C CA . LEU B 1 330 ? -1.48900 54.77900 57.48600 1.000 49.81643 330 LEU B CA 1
ATOM 5649 C C . LEU B 1 330 ? -2.79700 55.27900 58.08700 1.000 52.98755 330 LEU B C 1
ATOM 5650 O O . LEU B 1 330 ? -3.16900 56.44500 57.90700 1.000 54.75216 330 LEU B O 1
ATOM 5655 N N . GLN B 1 331 ? -3.51200 54.40800 58.80500 1.000 52.19927 331 GLN B N 1
ATOM 5656 C CA . GLN B 1 331 ? -4.74100 54.83300 59.46600 1.000 53.72912 331 GLN B CA 1
ATOM 5657 C C . GLN B 1 331 ? -4.46400 55.89000 60.52500 1.000 54.49485 331 GLN B C 1
ATOM 5658 O O . GLN B 1 331 ? -5.34100 56.70500 60.83400 1.000 55.26762 331 GLN B O 1
ATOM 5664 N N . GLU B 1 332 ? -3.25400 55.89200 61.08900 1.000 54.09143 332 GLU B N 1
ATOM 5665 C CA . GLU B 1 332 ? -2.85800 56.95200 62.01100 1.000 54.73323 332 GLU B CA 1
ATOM 5666 C C . GLU B 1 332 ? -2.84900 58.30600 61.31100 1.000 52.21690 332 GLU B C 1
ATOM 5667 O O . GLU B 1 332 ? -3.36300 59.29800 61.84000 1.000 49.04960 332 GLU B O 1
ATOM 5673 N N . VAL B 1 333 ? -2.27100 58.36000 60.11000 1.000 50.95279 333 VAL B N 1
ATOM 5674 C CA . VAL B 1 333 ? -2.16700 59.62200 59.38300 1.000 49.36181 333 VAL B CA 1
ATOM 5675 C C . VAL B 1 333 ? -3.53600 60.06300 58.87800 1.000 52.14373 333 VAL B C 1
ATOM 5676 O O . VAL B 1 333 ? -3.92600 61.22700 59.02800 1.000 51.13771 333 VAL B O 1
ATOM 5680 N N . LEU B 1 334 ? -4.28400 59.13800 58.27000 1.000 52.83897 334 LEU B N 1
ATOM 5681 C CA . LEU B 1 334 ? -5.59000 59.48400 57.71700 1.000 52.73106 334 LEU B CA 1
ATOM 5682 C C . LEU B 1 334 ? -6.54800 59.97600 58.79300 1.000 56.82231 334 LEU B C 1
ATOM 5683 O O . LEU B 1 334 ? -7.42100 60.80600 58.51300 1.000 62.70113 334 LEU B O 1
ATOM 5688 N N . ASN B 1 335 ? -6.40200 59.48400 60.02500 1.000 54.63674 335 ASN B N 1
ATOM 5689 C CA . ASN B 1 335 ? -7.28500 59.91800 61.10000 1.000 50.03074 335 ASN B CA 1
ATOM 5690 C C . ASN B 1 335 ? -6.80600 61.20700 61.75300 1.000 47.72478 335 ASN B C 1
ATOM 5691 O O . ASN B 1 335 ? -7.62500 61.96500 62.28200 1.000 45.62261 335 ASN B O 1
ATOM 5696 N N . GLN B 1 336 ? -5.49800 61.47200 61.74600 1.000 49.68973 336 GLN B N 1
ATOM 5697 C CA . GLN B 1 336 ? -5.04000 62.80200 62.13100 1.000 53.07419 336 GLN B CA 1
ATOM 5698 C C . GLN B 1 336 ? -5.45000 63.82900 61.08600 1.000 55.79715 336 GLN B C 1
ATOM 5699 O O . GLN B 1 336 ? -5.83100 64.95700 61.42600 1.000 52.41987 336 GLN B O 1
ATOM 5705 N N . ALA B 1 337 ? -5.40300 63.44500 59.80700 1.000 56.37923 337 ALA B N 1
ATOM 5706 C CA . ALA B 1 337 ? -5.89200 64.31400 58.74700 1.000 59.72900 337 ALA B CA 1
ATOM 5707 C C . ALA B 1 337 ? -7.40200 64.50000 58.80900 1.000 61.69806 337 ALA B C 1
ATOM 5708 O O . ALA B 1 337 ? -7.94700 65.31000 58.05400 1.000 56.33741 337 ALA B O 1
ATOM 5710 N N . ARG B 1 338 ? -8.09200 63.75900 59.67800 1.000 64.63313 338 ARG B N 1
ATOM 5711 C CA . ARG B 1 338 ? -9.52900 63.95100 59.83600 1.000 62.04828 338 ARG B CA 1
ATOM 5712 C C . ARG B 1 338 ? -9.83000 65.31300 60.44200 1.000 62.31958 338 ARG B C 1
ATOM 5713 O O . ARG B 1 338 ? -10.76100 66.00200 60.01200 1.000 63.54418 338 ARG B O 1
ATOM 5721 N N . ALA B 1 339 ? -9.04800 65.71800 61.44400 1.000 65.84507 339 ALA B N 1
ATOM 5722 C CA . ALA B 1 339 ? -9.25000 67.02700 62.05200 1.000 74.08089 339 ALA B CA 1
ATOM 5723 C C . ALA B 1 339 ? -8.96300 68.16500 61.08100 1.000 74.90513 339 ALA B C 1
ATOM 5724 O O . ALA B 1 339 ? -9.57000 69.23800 61.19800 1.000 75.39171 339 ALA B O 1
ATOM 5726 N N . THR B 1 340 ? -8.04700 67.97400 60.13200 1.000 74.53813 340 THR B N 1
ATOM 5727 C CA . THR B 1 340 ? -7.69000 69.05700 59.22800 1.000 70.21748 340 THR B CA 1
ATOM 5728 C C . THR B 1 340 ? -8.47000 69.01900 57.92100 1.000 65.45334 340 THR B C 1
ATOM 5729 O O . THR B 1 340 ? -8.40200 69.97300 57.14200 1.000 67.51686 340 THR B O 1
ATOM 5733 N N . CYS B 1 341 ? -9.22400 67.95400 57.67200 1.000 80.00027 341 CYS B N 1
ATOM 5734 C CA . CYS B 1 341 ? -9.93700 67.76800 56.40900 1.000 70.17929 341 CYS B CA 1
ATOM 5735 C C . CYS B 1 341 ? -11.32000 67.19900 56.70100 1.000 65.69034 341 CYS B C 1
ATOM 5736 O O . CYS B 1 341 ? -11.45200 65.99600 56.98300 1.000 63.90375 341 CYS B O 1
ATOM 5739 N N . PRO B 1 342 ? -12.37400 68.02300 56.65300 1.000 65.37912 342 PRO B N 1
ATOM 5740 C CA . PRO B 1 342 ? -13.71000 67.53400 57.02800 1.000 60.24157 342 PRO B CA 1
ATOM 5741 C C . PRO B 1 342 ? -14.33400 66.59500 56.01100 1.000 57.31643 342 PRO B C 1
ATOM 5742 O O . PRO B 1 342 ? -15.33800 65.94800 56.33500 1.000 56.11710 342 PRO B O 1
ATOM 5746 N N . ALA B 1 343 ? -13.78000 66.49600 54.80000 1.000 56.16199 343 ALA B N 1
ATOM 5747 C CA . ALA B 1 343 ? -14.33600 65.59600 53.79800 1.000 53.86205 343 ALA B CA 1
ATOM 5748 C C . ALA B 1 343 ? -14.18700 64.13000 54.18500 1.000 53.27767 343 ALA B C 1
ATOM 5749 O O . ALA B 1 343 ? -14.94600 63.29200 53.68600 1.000 48.91698 343 ALA B O 1
ATOM 5751 N N . ILE B 1 344 ? -13.23500 63.80500 55.05700 1.000 52.56985 344 ILE B N 1
ATOM 5752 C CA . ILE B 1 344 ? -13.02800 62.42200 55.47400 1.000 51.66777 344 ILE B CA 1
ATOM 5753 C C . ILE B 1 344 ? -14.23600 61.96100 56.27900 1.000 50.47035 344 ILE B C 1
ATOM 5754 O O . ILE B 1 344 ? -14.53400 62.50600 57.34800 1.000 52.59425 344 ILE B O 1
ATOM 5759 N N . VAL B 1 345 ? -14.93700 60.95300 55.76600 1.000 51.46242 345 VAL B N 1
ATOM 5760 C CA . VAL B 1 345 ? -16.11600 60.41900 56.43300 1.000 54.02003 345 VAL B CA 1
ATOM 5761 C C . VAL B 1 345 ? -15.86500 59.05400 57.06800 1.000 55.51310 345 VAL B C 1
ATOM 5762 O O . VAL B 1 345 ? -16.56200 58.70300 58.03400 1.000 53.62262 345 VAL B O 1
ATOM 5766 N N . ASP B 1 346 ? -14.88800 58.28700 56.58600 1.000 58.67705 346 ASP B N 1
ATOM 5767 C CA . ASP B 1 346 ? -14.61500 56.97100 57.14500 1.000 60.53457 346 ASP B CA 1
ATOM 5768 C C . ASP B 1 346 ? -13.19000 56.56100 56.80000 1.000 58.08429 346 ASP B C 1
ATOM 5769 O O . ASP B 1 346 ? -12.64800 56.95500 55.76300 1.000 59.36184 346 ASP B O 1
ATOM 5774 N N . VAL B 1 347 ? -12.59200 55.77100 57.69000 1.000 52.96766 347 VAL B N 1
ATOM 5775 C CA . VAL B 1 347 ? -11.28400 55.16000 57.47400 1.000 52.20224 347 VAL B CA 1
ATOM 5776 C C . VAL B 1 347 ? -11.40800 53.70400 57.90400 1.000 56.54124 347 VAL B C 1
ATOM 5777 O O . VAL B 1 347 ? -11.57400 53.42000 59.09600 1.000 64.73740 347 VAL B O 1
ATOM 5781 N N . ARG B 1 348 ? -11.33100 52.78500 56.94500 1.000 57.52203 348 ARG B N 1
ATOM 5782 C CA . ARG B 1 348 ? -11.60800 51.37700 57.18500 1.000 56.78721 348 ARG B CA 1
ATOM 5783 C C . ARG B 1 348 ? -10.53000 50.51500 56.54200 1.000 55.93635 348 ARG B C 1
ATOM 5784 O O . ARG B 1 348 ? -9.71300 50.98600 55.74600 1.000 49.86554 348 ARG B O 1
ATOM 5792 N N . GLY B 1 349 ? -10.54100 49.23400 56.89300 1.000 59.49499 349 GLY B N 1
ATOM 5793 C CA . GLY B 1 349 ? -9.67200 48.25200 56.28400 1.000 57.69301 349 GLY B CA 1
ATOM 5794 C C . GLY B 1 349 ? -8.99700 47.37500 57.31400 1.000 57.63722 349 GLY B C 1
ATOM 5795 O O . GLY B 1 349 ? -9.12800 47.56100 58.52200 1.000 58.72286 349 GLY B O 1
ATOM 5796 N N . ARG B 1 350 ? -8.25400 46.39400 56.80400 1.000 59.71136 350 ARG B N 1
ATOM 5797 C CA . ARG B 1 350 ? -7.52000 45.44500 57.62900 1.000 57.75656 350 ARG B CA 1
ATOM 5798 C C . ARG B 1 350 ? -6.12000 45.28300 57.06100 1.000 55.03253 350 ARG B C 1
ATOM 5799 O O . ARG B 1 350 ? -5.95800 45.12600 55.84700 1.000 54.58688 350 ARG B O 1
ATOM 5807 N N . GLY B 1 351 ? -5.11800 45.31800 57.93500 1.000 57.54174 351 GLY B N 1
ATOM 5808 C CA . GLY B 1 351 ? -3.74400 45.21300 57.47200 1.000 55.09274 351 GLY B CA 1
ATOM 5809 C C . GLY B 1 351 ? -3.39100 46.38500 56.58100 1.000 52.51336 351 GLY B C 1
ATOM 5810 O O . GLY B 1 351 ? -3.64000 47.54800 56.91700 1.000 51.17003 351 GLY B O 1
ATOM 5811 N N . SER B 1 352 ? -2.80900 46.08500 55.42000 1.000 53.52015 352 SER B N 1
ATOM 5812 C CA . SER B 1 352 ? -2.49100 47.09500 54.41800 1.000 48.10945 352 SER B CA 1
ATOM 5813 C C . SER B 1 352 ? -3.54000 47.15700 53.31300 1.000 46.67681 352 SER B C 1
ATOM 5814 O O . SER B 1 352 ? -3.23600 47.55800 52.18500 1.000 46.87540 352 SER B O 1
ATOM 5817 N N . MET B 1 353 ? -4.76800 46.75100 53.61600 1.000 49.04159 353 MET B N 1
ATOM 5818 C CA . MET B 1 353 ? -5.91100 46.95300 52.73400 1.000 49.33078 353 MET B CA 1
ATOM 5819 C C . MET B 1 353 ? -6.77400 48.06700 53.32000 1.000 49.06484 353 MET B C 1
ATOM 5820 O O . MET B 1 353 ? -7.89300 47.84800 53.78400 1.000 46.31559 353 MET B O 1
ATOM 5825 N N . VAL B 1 354 ? -6.22700 49.28000 53.29700 1.000 52.03936 354 VAL B N 1
ATOM 5826 C CA . VAL B 1 354 ? -6.82300 50.44000 53.95000 1.000 54.20810 354 VAL B CA 1
ATOM 5827 C C . VAL B 1 354 ? -7.44500 51.34700 52.89600 1.000 55.24687 354 VAL B C 1
ATOM 5828 O O . VAL B 1 354 ? -6.95400 51.45000 51.76600 1.000 52.89661 354 VAL B O 1
ATOM 5832 N N . ALA B 1 355 ? -8.54000 52.00500 53.27300 1.000 56.38099 355 ALA B N 1
ATOM 5833 C CA . ALA B 1 355 ? -9.21700 52.94500 52.39500 1.000 54.51622 355 ALA B CA 1
ATOM 5834 C C . ALA B 1 355 ? -9.75900 54.11200 53.20700 1.000 54.40283 355 ALA B C 1
ATOM 5835 O O . ALA B 1 355 ? -9.86700 54.04800 54.43500 1.000 58.92665 355 ALA B O 1
ATOM 5837 N N . VAL B 1 356 ? -10.10000 55.18600 52.49900 1.000 49.34984 356 VAL B N 1
ATOM 5838 C CA . VAL B 1 356 ? -10.71300 56.36800 53.09200 1.000 51.66143 356 VAL B CA 1
ATOM 5839 C C . VAL B 1 356 ? -11.83000 56.83700 52.17000 1.000 52.58741 356 VAL B C 1
ATOM 5840 O O . VAL B 1 356 ? -11.67200 56.85700 50.94500 1.000 50.78064 356 VAL B O 1
ATOM 5844 N N . GLU B 1 357 ? -12.96800 57.19400 52.75700 1.000 50.90131 357 GLU B N 1
ATOM 5845 C CA . GLU B 1 357 ? -14.13300 57.63500 52.00600 1.000 55.56324 357 GLU B CA 1
ATOM 5846 C C . GLU B 1 357 ? -14.34300 59.13000 52.20400 1.000 58.77944 357 GLU B C 1
ATOM 5847 O O . GLU B 1 357 ? -14.11300 59.66000 53.29600 1.000 60.35904 357 GLU B O 1
ATOM 5853 N N . PHE B 1 358 ? -14.78000 59.80500 51.14300 1.000 56.09551 358 PHE B N 1
ATOM 5854 C CA . PHE B 1 358 ? -14.95600 61.25100 51.14200 1.000 57.52698 358 PHE B CA 1
ATOM 5855 C C . PHE B 1 358 ? -16.40700 61.60200 50.85300 1.000 60.71197 358 PHE B C 1
ATOM 5856 O O . PHE B 1 358 ? -17.00700 61.06200 49.91800 1.000 60.31211 358 PHE B O 1
ATOM 5864 N N . ASN B 1 359 ? -16.96100 62.51000 51.64900 1.000 63.41866 359 ASN B N 1
ATOM 5865 C CA . ASN B 1 359 ? -18.24900 63.12800 51.38000 1.000 65.10060 359 ASN B CA 1
ATOM 5866 C C . ASN B 1 359 ? -18.05000 64.62500 51.18100 1.000 64.46677 359 ASN B C 1
ATOM 5867 O O . ASN B 1 359 ? -17.01400 65.18900 51.54000 1.000 59.45390 359 ASN B O 1
ATOM 5872 N N . ASP B 1 360 ? -19.05400 65.27200 50.58600 1.000 71.10945 360 ASP B N 1
ATOM 5873 C CA . ASP B 1 360 ? -19.02600 66.72100 50.44500 1.000 76.89091 360 ASP B CA 1
ATOM 5874 C C . ASP B 1 360 ? -19.72500 67.16500 51.72000 1.000 82.91146 360 ASP B C 1
ATOM 5875 O O . ASP B 1 360 ? -20.83900 66.70000 51.99700 1.000 84.15737 360 ASP B O 1
ATOM 5880 N N . PRO B 1 361 ? -19.13000 68.09000 52.46800 1.000 91.96491 361 PRO B N 1
ATOM 5881 C CA . PRO B 1 361 ? -19.69600 68.37200 53.79000 1.000 98.53194 361 PRO B CA 1
ATOM 5882 C C . PRO B 1 361 ? -21.15700 68.76900 53.76400 1.000 108.54284 361 PRO B C 1
ATOM 5883 O O . PRO B 1 361 ? -21.88100 68.51500 54.72700 1.000 111.15042 361 PRO B O 1
ATOM 5887 N N . GLN B 1 362 ? -21.58500 69.38400 52.67800 1.000 114.33464 362 GLN B N 1
ATOM 5888 C CA . GLN B 1 362 ? -22.95700 69.88600 52.59000 1.000 120.34349 362 GLN B CA 1
ATOM 5889 C C . GLN B 1 362 ? -23.99400 68.83400 52.97400 1.000 123.16935 362 GLN B C 1
ATOM 5890 O O . GLN B 1 362 ? -24.80000 69.02900 53.90000 1.000 125.33023 362 GLN B O 1
ATOM 5896 N N . THR B 1 363 ? -23.97200 67.69900 52.29200 1.000 125.40084 363 THR B N 1
ATOM 5897 C CA . THR B 1 363 ? -24.78600 66.61200 52.78200 1.000 130.83476 363 THR B CA 1
ATOM 5898 C C . THR B 1 363 ? -23.97000 65.33500 52.73100 1.000 134.93499 363 THR B C 1
ATOM 5899 O O . THR B 1 363 ? -22.90600 65.28700 52.09900 1.000 132.55411 363 THR B O 1
ATOM 5903 N N . GLY B 1 364 ? -24.52500 64.27500 53.33600 1.000 144.31310 364 GLY B N 1
ATOM 5904 C CA . GLY B 1 364 ? -23.85900 62.98500 53.32500 1.000 141.89137 364 GLY B CA 1
ATOM 5905 C C . GLY B 1 364 ? -24.00300 62.28600 51.99100 1.000 141.16660 364 GLY B C 1
ATOM 5906 O O . GLY B 1 364 ? -24.46600 61.14200 51.91900 1.000 145.52837 364 GLY B O 1
ATOM 5907 N N . GLU B 1 365 ? -23.63800 62.98700 50.92100 1.000 126.20583 365 GLU B N 1
ATOM 5908 C CA . GLU B 1 365 ? -23.63600 62.41300 49.59600 1.000 111.27579 365 GLU B CA 1
ATOM 5909 C C . GLU B 1 365 ? -22.21200 62.40400 49.05900 1.000 95.42862 365 GLU B C 1
ATOM 5910 O O . GLU B 1 365 ? -21.49000 63.40300 49.19600 1.000 94.16873 365 GLU B O 1
ATOM 5916 N N . PRO B 1 366 ? -21.78300 61.30200 48.44900 1.000 82.17855 366 PRO B N 1
ATOM 5917 C CA . PRO B 1 366 ? -20.37300 61.13600 48.07400 1.000 76.04729 366 PRO B CA 1
ATOM 5918 C C . PRO B 1 366 ? -19.83700 62.28300 47.22900 1.000 72.48227 366 PRO B C 1
ATOM 5919 O O . PRO B 1 366 ? -20.55400 62.88500 46.42700 1.000 75.20254 366 PRO B O 1
ATOM 5923 N N . SER B 1 367 ? -18.55000 62.57600 47.42500 1.000 65.49394 367 SER B N 1
ATOM 5924 C CA . SER B 1 367 ? -17.82000 63.57400 46.65000 1.000 67.33160 367 SER B CA 1
ATOM 5925 C C . SER B 1 367 ? -16.76600 62.86100 45.81300 1.000 66.51690 367 SER B C 1
ATOM 5926 O O . SER B 1 367 ? -15.60600 62.74100 46.23600 1.000 64.23023 367 SER B O 1
ATOM 5929 N N . PRO B 1 368 ? -17.11700 62.35500 44.62800 1.000 59.58625 368 PRO B N 1
ATOM 5930 C CA . PRO B 1 368 ? -16.08900 61.74900 43.77100 1.000 58.59130 368 PRO B CA 1
ATOM 5931 C C . PRO B 1 368 ? -15.09600 62.76400 43.24500 1.000 60.85633 368 PRO B C 1
ATOM 5932 O O . PRO B 1 368 ? -13.95400 62.39900 42.94200 1.000 60.23540 368 PRO B O 1
ATOM 5936 N N . GLU B 1 369 ? -15.49800 64.03200 43.12900 1.000 66.94672 369 GLU B N 1
ATOM 5937 C CA . GLU B 1 369 ? -14.57700 65.06000 42.66300 1.000 71.62590 369 GLU B CA 1
ATOM 5938 C C . GLU B 1 369 ? -13.45300 65.28100 43.66500 1.000 66.04417 369 GLU B C 1
ATOM 5939 O O . GLU B 1 369 ? -12.27200 65.25100 43.30000 1.000 64.20516 369 GLU B O 1
ATOM 5945 N N . PHE B 1 370 ? -13.80100 65.49600 44.93900 1.000 63.05942 370 PHE B N 1
ATOM 5946 C CA . PHE B 1 370 ? -12.78100 65.60300 45.97900 1.000 59.61500 370 PHE B CA 1
ATOM 5947 C C . PHE B 1 370 ? -11.85000 64.39900 45.95700 1.000 59.46252 370 PHE B C 1
ATOM 5948 O O . PHE B 1 370 ? -10.64000 64.53400 46.16700 1.000 62.95062 370 PHE B O 1
ATOM 5956 N N . THR B 1 371 ? -12.40300 63.21200 45.70000 1.000 54.04373 371 THR B N 1
ATOM 5957 C CA . THR B 1 371 ? -11.57500 62.02200 45.54100 1.000 54.15086 371 THR B CA 1
ATOM 5958 C C . THR B 1 371 ? -10.62000 62.17600 44.36400 1.000 57.59044 371 THR B C 1
ATOM 5959 O O . THR B 1 371 ? -9.42800 61.86200 44.47000 1.000 57.08555 371 THR B O 1
ATOM 5963 N N . ARG B 1 372 ? -11.12700 62.66800 43.23000 1.000 60.02189 372 ARG B N 1
ATOM 5964 C CA . ARG B 1 372 ? -10.27300 62.86500 42.06300 1.000 65.36272 372 ARG B CA 1
ATOM 5965 C C . ARG B 1 372 ? -9.24900 63.96700 42.30600 1.000 63.36066 372 ARG B C 1
ATOM 5966 O O . ARG B 1 372 ? -8.09900 63.86000 41.86300 1.000 65.29746 372 ARG B O 1
ATOM 5974 N N . LEU B 1 373 ? -9.64600 65.03500 43.00400 1.000 61.52067 373 LEU B N 1
ATOM 5975 C CA . LEU B 1 373 ? -8.70000 66.10400 43.31100 1.000 62.92619 373 LEU B CA 1
ATOM 5976 C C . LEU B 1 373 ? -7.54600 65.58900 44.16300 1.000 58.68625 373 LEU B C 1
ATOM 5977 O O . LEU B 1 373 ? -6.39300 65.98700 43.96300 1.000 61.10995 373 LEU B O 1
ATOM 5982 N N . VAL B 1 374 ? -7.83300 64.69700 45.11300 1.000 50.57362 374 VAL B N 1
ATOM 5983 C CA . VAL B 1 374 ? -6.76700 64.09900 45.91000 1.000 52.23984 374 VAL B CA 1
ATOM 5984 C C . VAL B 1 374 ? -5.87900 63.21900 45.03800 1.000 57.07318 374 VAL B C 1
ATOM 5985 O O . VAL B 1 374 ? -4.65200 63.20000 45.19600 1.000 58.31433 374 VAL B O 1
ATOM 5989 N N . GLN B 1 375 ? -6.48100 62.48400 44.10000 1.000 59.29942 375 GLN B N 1
ATOM 5990 C CA . GLN B 1 375 ? -5.70000 61.65100 43.19000 1.000 57.82742 375 GLN B CA 1
ATOM 5991 C C . GLN B 1 375 ? -4.79200 62.50100 42.31000 1.000 59.43257 375 GLN B C 1
ATOM 5992 O O . GLN B 1 375 ? -3.61100 62.18600 42.12700 1.000 59.88088 375 GLN B O 1
ATOM 5998 N N . GLN B 1 376 ? -5.33400 63.58700 41.75300 1.000 60.98756 376 GLN B N 1
ATOM 5999 C CA . GLN B 1 376 ? -4.55400 64.42900 40.85200 1.000 62.15613 376 GLN B CA 1
ATOM 6000 C C . GLN B 1 376 ? -3.40400 65.11100 41.58300 1.000 63.17052 376 GLN B C 1
ATOM 6001 O O . GLN B 1 376 ? -2.29200 65.20200 41.05100 1.000 66.61066 376 GLN B O 1
ATOM 6007 N N . LYS B 1 377 ? -3.64900 65.58900 42.80500 1.000 62.41751 377 LYS B N 1
ATOM 6008 C CA . LYS B 1 377 ? -2.59100 66.25200 43.56000 1.000 61.97830 377 LYS B CA 1
ATOM 6009 C C . LYS B 1 377 ? -1.52700 65.25900 44.01000 1.000 61.03938 377 LYS B C 1
ATOM 6010 O O . LYS B 1 377 ? -0.33700 65.59200 44.04800 1.000 62.79301 377 LYS B O 1
ATOM 6016 N N . ALA B 1 378 ? -1.93600 64.03800 44.36200 1.000 58.86496 378 ALA B N 1
ATOM 6017 C CA . ALA B 1 378 ? -0.95800 62.99900 44.66600 1.000 53.39705 378 ALA B CA 1
ATOM 6018 C C . ALA B 1 378 ? -0.13600 62.65300 43.43300 1.000 58.77773 378 ALA B C 1
ATOM 6019 O O . ALA B 1 378 ? 1.07600 62.42700 43.52700 1.000 63.85132 378 ALA B O 1
ATOM 6021 N N . GLN B 1 379 ? -0.78000 62.61000 42.26300 1.000 60.56278 379 GLN B N 1
ATOM 6022 C CA . GLN B 1 379 ? -0.04400 62.41100 41.02000 1.000 62.40932 379 GLN B CA 1
ATOM 6023 C C . GLN B 1 379 ? 0.89800 63.57700 40.75200 1.000 63.72049 379 GLN B C 1
ATOM 6024 O O . GLN B 1 379 ? 2.02100 63.38000 40.27300 1.000 65.25458 379 GLN B O 1
ATOM 6030 N N . GLU B 1 380 ? 0.45600 64.80100 41.05700 1.000 66.36003 380 GLU B N 1
ATOM 6031 C CA . GLU B 1 380 ? 1.32600 65.96300 40.91500 1.000 66.62569 380 GLU B CA 1
ATOM 6032 C C . GLU B 1 380 ? 2.54700 65.85700 41.81800 1.000 62.94456 380 GLU B C 1
ATOM 6033 O O . GLU B 1 380 ? 3.61400 66.38600 41.48600 1.000 65.76227 380 GLU B O 1
ATOM 6039 N N . ASN B 1 381 ? 2.41300 65.17900 42.95700 1.000 60.36787 381 ASN B N 1
ATOM 6040 C CA . ASN B 1 381 ? 3.52200 64.94100 43.86900 1.000 61.69267 381 ASN B CA 1
ATOM 6041 C C . ASN B 1 381 ? 4.17900 63.58500 43.64900 1.000 59.31077 381 ASN B C 1
ATOM 6042 O O . ASN B 1 381 ? 4.98200 63.15400 44.48300 1.000 59.94390 381 ASN B O 1
ATOM 6047 N N . GLY B 1 382 ? 3.85600 62.90300 42.55300 1.000 54.29191 382 GLY B N 1
ATOM 6048 C CA . GLY B 1 382 ? 4.45400 61.61700 42.25800 1.000 50.39312 382 GLY B CA 1
ATOM 6049 C C . GLY B 1 382 ? 3.96700 60.50000 43.15700 1.000 48.38187 382 GLY B C 1
ATOM 6050 O O . GLY B 1 382 ? 4.76800 59.71500 43.67200 1.000 49.19460 382 GLY B O 1
ATOM 6051 N N . LEU B 1 383 ? 2.65300 60.41900 43.35600 1.000 47.06175 383 LEU B N 1
ATOM 6052 C CA . LEU B 1 383 ? 2.05000 59.36000 44.15900 1.000 48.85675 383 LEU B CA 1
ATOM 6053 C C . LEU B 1 383 ? 0.82700 58.83500 43.42500 1.000 49.78771 383 LEU B C 1
ATOM 6054 O O . LEU B 1 383 ? -0.12400 59.58400 43.18800 1.000 49.81573 383 LEU B O 1
ATOM 6059 N N . LEU B 1 384 ? 0.85300 57.55200 43.07400 1.000 48.07588 384 LEU B N 1
ATOM 6060 C CA . LEU B 1 384 ? -0.22400 56.92800 42.31600 1.000 48.82370 384 LEU B CA 1
ATOM 6061 C C . LEU B 1 384 ? -1.24000 56.32700 43.28000 1.000 52.22745 384 LEU B C 1
ATOM 6062 O O . LEU B 1 384 ? -0.91100 55.41600 44.04600 1.000 51.69012 384 LEU B O 1
ATOM 6067 N N . LEU B 1 385 ? -2.47100 56.83000 43.23500 1.000 54.61109 385 LEU B N 1
ATOM 6068 C CA . LEU B 1 385 ? -3.54300 56.37600 44.11000 1.000 50.67486 385 LEU B CA 1
ATOM 6069 C C . LEU B 1 385 ? -4.70800 55.85700 43.28000 1.000 57.88800 385 LEU B C 1
ATOM 6070 O O . LEU B 1 385 ? -5.09200 56.47000 42.27900 1.000 63.95415 385 LEU B O 1
ATOM 6075 N N . LEU B 1 386 ? -5.27000 54.72900 43.70500 1.000 56.67094 386 LEU B N 1
ATOM 6076 C CA . LEU B 1 386 ? -6.44100 54.14800 43.06500 1.000 54.30352 386 LEU B CA 1
ATOM 6077 C C . LEU B 1 386 ? -7.69900 54.52700 43.83300 1.000 57.61688 386 LEU B C 1
ATOM 6078 O O . LEU B 1 386 ? -7.70800 54.53600 45.06700 1.000 60.59371 386 LEU B O 1
ATOM 6083 N N . SER B 1 387 ? -8.75700 54.83800 43.09600 1.000 55.58108 387 SER B N 1
ATOM 6084 C CA . SER B 1 387 ? -10.07300 55.04500 43.67500 1.000 56.08703 387 SER B CA 1
ATOM 6085 C C . SER B 1 387 ? -10.88900 53.76200 43.57000 1.000 58.33616 387 SER B C 1
ATOM 6086 O O . SER B 1 387 ? -10.59200 52.87100 42.76900 1.000 61.14731 387 SER B O 1
ATOM 6089 N N . CYS B 1 388 ? -11.92000 53.67200 44.40200 1.000 57.74465 388 CYS B N 1
ATOM 6090 C CA . CYS B 1 388 ? -12.82200 52.52800 44.37400 1.000 63.65791 388 CYS B CA 1
ATOM 6091 C C . CYS B 1 388 ? -14.14600 52.95900 44.99900 1.000 63.85410 388 CYS B C 1
ATOM 6092 O O . CYS B 1 388 ? -14.42400 54.15800 45.11800 1.000 60.87046 388 CYS B O 1
ATOM 6095 N N . GLY B 1 389 ? -14.95700 51.98700 45.40200 1.000 66.38771 389 GLY B N 1
ATOM 6096 C CA . GLY B 1 389 ? -16.25300 52.26300 45.97700 1.000 66.63002 389 GLY B CA 1
ATOM 6097 C C . GLY B 1 389 ? -17.35300 52.29600 44.93300 1.000 73.48334 389 GLY B C 1
ATOM 6098 O O . GLY B 1 389 ? -17.11900 52.36200 43.72400 1.000 77.96577 389 GLY B O 1
ATOM 6099 N N . VAL B 1 390 ? -18.59200 52.24700 45.42500 1.000 76.31898 390 VAL B N 1
ATOM 6100 C CA . VAL B 1 390 ? -19.73600 52.22900 44.52100 1.000 79.73969 390 VAL B CA 1
ATOM 6101 C C . VAL B 1 390 ? -19.97900 53.60700 43.91900 1.000 80.19944 390 VAL B C 1
ATOM 6102 O O . VAL B 1 390 ? -20.52500 53.72200 42.81600 1.000 85.51100 390 VAL B O 1
ATOM 6106 N N . TYR B 1 391 ? -19.57200 54.67000 44.61200 1.000 76.39467 391 TYR B N 1
ATOM 6107 C CA . TYR B 1 391 ? -19.75600 56.03200 44.12900 1.000 74.57407 391 TYR B CA 1
ATOM 6108 C C . TYR B 1 391 ? -18.44100 56.71800 43.77800 1.000 65.55631 391 TYR B C 1
ATOM 6109 O O . TYR B 1 391 ? -18.42800 57.93500 43.56200 1.000 67.31195 391 TYR B O 1
ATOM 6118 N N . GLY B 1 392 ? -17.33900 55.97400 43.72100 1.000 61.15826 392 GLY B N 1
ATOM 6119 C CA . GLY B 1 392 ? -16.05500 56.56900 43.38800 1.000 64.05570 392 GLY B CA 1
ATOM 6120 C C . GLY B 1 392 ? -15.59500 57.63200 44.35800 1.000 67.72016 392 GLY B C 1
ATOM 6121 O O . GLY B 1 392 ? -14.89600 58.56900 43.95700 1.000 71.35630 392 GLY B O 1
ATOM 6122 N N . ASN B 1 393 ? -15.97600 57.51900 45.63000 1.000 65.85083 393 ASN B N 1
ATOM 6123 C CA . ASN B 1 393 ? -15.58500 58.47400 46.65800 1.000 64.00736 393 ASN B CA 1
ATOM 6124 C C . ASN B 1 393 ? -14.62100 57.86500 47.66900 1.000 62.86293 393 ASN B C 1
ATOM 6125 O O . ASN B 1 393 ? -14.43700 58.41800 48.75800 1.000 62.36437 393 ASN B O 1
ATOM 6130 N N . VAL B 1 394 ? -14.00400 56.73700 47.32900 1.000 60.21191 394 VAL B N 1
ATOM 6131 C CA . VAL B 1 394 ? -13.11700 56.01000 48.22700 1.000 55.04848 394 VAL B CA 1
ATOM 6132 C C . VAL B 1 394 ? -11.75800 55.87500 47.55700 1.000 57.43454 394 VAL B C 1
ATOM 6133 O O . VAL B 1 394 ? -11.67700 55.52000 46.37600 1.000 60.07279 394 VAL B O 1
ATOM 6137 N N . ILE B 1 395 ? -10.69800 56.16000 48.30700 1.000 56.94712 395 ILE B N 1
ATOM 6138 C CA . ILE B 1 395 ? -9.32600 55.97400 47.84700 1.000 55.30598 395 ILE B CA 1
ATOM 6139 C C . ILE B 1 395 ? -8.74300 54.78500 48.59400 1.000 56.50774 395 ILE B C 1
ATOM 6140 O O . ILE B 1 395 ? -8.72600 54.76700 49.83100 1.000 50.45304 395 ILE B O 1
ATOM 6145 N N . ARG B 1 396 ? -8.27400 53.79300 47.84700 1.000 60.51826 396 ARG B N 1
ATOM 6146 C CA . ARG B 1 396 ? -7.66400 52.60300 48.41700 1.000 57.17341 396 ARG B CA 1
ATOM 6147 C C . ARG B 1 396 ? -6.15200 52.67700 48.26500 1.000 58.36698 396 ARG B C 1
ATOM 6148 O O . ARG B 1 396 ? -5.64100 53.15400 47.24600 1.000 63.07446 396 ARG B O 1
ATOM 6156 N N . PHE B 1 397 ? -5.44100 52.20400 49.28100 1.000 55.49110 397 PHE B N 1
ATOM 6157 C CA . PHE B 1 397 ? -3.98500 52.29800 49.34300 1.000 51.50261 397 PHE B CA 1
ATOM 6158 C C . PHE B 1 397 ? -3.40700 50.90200 49.14400 1.000 53.28028 397 PHE B C 1
ATOM 6159 O O . PHE B 1 397 ? -3.31900 50.11400 50.09000 1.000 59.61232 397 PHE B O 1
ATOM 6167 N N . LEU B 1 398 ? -3.01300 50.60400 47.90700 1.000 49.80121 398 LEU B N 1
ATOM 6168 C CA . LEU B 1 398 ? -2.48700 49.28900 47.56600 1.000 49.31758 398 LEU B CA 1
ATOM 6169 C C . LEU B 1 398 ? -0.99000 49.35700 47.29900 1.000 50.29377 398 LEU B C 1
ATOM 6170 O O . LEU B 1 398 ? -0.51800 48.92000 46.24600 1.000 54.36646 398 LEU B O 1
ATOM 6175 N N . TYR B 1 399 ? -0.23900 49.91300 48.24300 1.000 49.31928 399 TYR B N 1
ATOM 6176 C CA . TYR B 1 399 ? 1.20800 49.92300 48.12900 1.000 46.95876 399 TYR B CA 1
ATOM 6177 C C . TYR B 1 399 ? 1.75200 48.50400 48.29300 1.000 40.08120 399 TYR B C 1
ATOM 6178 O O . TYR B 1 399 ? 1.14500 47.67500 48.97600 1.000 35.68308 399 TYR B O 1
ATOM 6187 N N . PRO B 1 400 ? 2.88400 48.19400 47.66300 1.000 40.85195 400 PRO B N 1
ATOM 6188 C CA . PRO B 1 400 ? 3.52800 46.90200 47.91900 1.000 45.41104 400 PRO B CA 1
ATOM 6189 C C . PRO B 1 400 ? 3.91400 46.77400 49.38500 1.000 44.74566 400 PRO B C 1
ATOM 6190 O O . PRO B 1 400 ? 4.36500 47.73300 50.01400 1.000 48.90784 400 PRO B O 1
ATOM 6194 N N . LEU B 1 401 ? 3.72600 45.57100 49.93000 1.000 38.89808 401 LEU B N 1
ATOM 6195 C CA . LEU B 1 401 ? 4.07700 45.32000 51.32300 1.000 44.48650 401 LEU B CA 1
ATOM 6196 C C . LEU B 1 401 ? 5.57300 45.43200 51.58000 1.000 46.42894 401 LEU B C 1
ATOM 6197 O O . LEU B 1 401 ? 5.98000 45.51800 52.74400 1.000 46.50634 401 LEU B O 1
ATOM 6202 N N . THR B 1 402 ? 6.39100 45.43900 50.53100 1.000 50.76812 402 THR B N 1
ATOM 6203 C CA . THR B 1 402 ? 7.83500 45.56300 50.65000 1.000 47.54288 402 THR B CA 1
ATOM 6204 C C . THR B 1 402 ? 8.31800 46.99900 50.48500 1.000 46.17136 402 THR B C 1
ATOM 6205 O O . THR B 1 402 ? 9.52500 47.21600 50.33000 1.000 46.67338 402 THR B O 1
ATOM 6209 N N . ILE B 1 403 ? 7.41300 47.97300 50.51200 1.000 42.36100 403 ILE B N 1
ATOM 6210 C CA . ILE B 1 403 ? 7.80300 49.36500 50.25900 1.000 41.88457 403 ILE B CA 1
ATOM 6211 C C . ILE B 1 403 ? 8.80900 49.81100 51.31500 1.000 43.31592 403 ILE B C 1
ATOM 6212 O O . ILE B 1 403 ? 8.61300 49.53600 52.51600 1.000 45.52613 403 ILE B O 1
ATOM 6217 N N . PRO B 1 404 ? 9.91200 50.45500 50.93200 1.000 45.80127 404 PRO B N 1
ATOM 6218 C CA . PRO B 1 404 ? 10.88400 50.91000 51.93200 1.000 50.78164 404 PRO B CA 1
ATOM 6219 C C . PRO B 1 404 ? 10.25600 51.88700 52.91400 1.000 57.35616 404 PRO B C 1
ATOM 6220 O O . PRO B 1 404 ? 9.31800 52.61700 52.58700 1.000 60.87409 404 PRO B O 1
ATOM 6224 N N . ASP B 1 405 ? 10.79000 51.88700 54.13900 1.000 61.42642 405 ASP B N 1
ATOM 6225 C CA . ASP B 1 405 ? 10.22400 52.72000 55.19600 1.000 61.35856 405 ASP B CA 1
ATOM 6226 C C . ASP B 1 405 ? 10.33100 54.20100 54.85400 1.000 59.44976 405 ASP B C 1
ATOM 6227 O O . ASP B 1 405 ? 9.38800 54.96700 55.08300 1.000 60.73181 405 ASP B O 1
ATOM 6232 N N . ALA B 1 406 ? 11.47200 54.62200 54.30300 1.000 54.95460 406 ALA B N 1
ATOM 6233 C CA . ALA B 1 406 ? 11.65300 56.03200 53.97100 1.000 53.68105 406 ALA B CA 1
ATOM 6234 C C . ALA B 1 406 ? 10.71000 56.46500 52.85600 1.000 56.01862 406 ALA B C 1
ATOM 6235 O O . ALA B 1 406 ? 10.14800 57.56600 52.90400 1.000 61.24841 406 ALA B O 1
ATOM 6237 N N . GLN B 1 407 ? 10.52600 55.61600 51.84300 1.000 51.62968 407 GLN B N 1
ATOM 6238 C CA . GLN B 1 407 ? 9.60600 55.94700 50.76000 1.000 48.39531 407 GLN B CA 1
ATOM 6239 C C . GLN B 1 407 ? 8.16700 55.99900 51.25700 1.000 47.94849 407 GLN B C 1
ATOM 6240 O O . GLN B 1 407 ? 7.38100 56.84600 50.81600 1.000 45.27857 407 GLN B O 1
ATOM 6246 N N . PHE B 1 408 ? 7.80500 55.09800 52.17400 1.000 47.37438 408 PHE B N 1
ATOM 6247 C CA . PHE B 1 408 ? 6.47300 55.13600 52.76700 1.000 43.22904 408 PHE B CA 1
ATOM 6248 C C . PHE B 1 408 ? 6.26500 56.41700 53.56500 1.000 44.44358 408 PHE B C 1
ATOM 6249 O O . PHE B 1 408 ? 5.16000 56.97300 53.58600 1.000 47.68757 408 PHE B O 1
ATOM 6257 N N . SER B 1 409 ? 7.31800 56.90300 54.22400 1.000 41.61869 409 SER B N 1
ATOM 6258 C CA . SER B 1 409 ? 7.21200 58.14200 54.98700 1.000 50.45916 409 SER B CA 1
ATOM 6259 C C . SER B 1 409 ? 6.95400 59.33000 54.06900 1.000 53.61682 409 SER B C 1
ATOM 6260 O O . SER B 1 409 ? 6.11000 60.18400 54.36400 1.000 58.08622 409 SER B O 1
ATOM 6263 N N . LYS B 1 410 ? 7.67800 59.40100 52.94800 1.000 52.32121 410 LYS B N 1
ATOM 6264 C CA . LYS B 1 410 ? 7.45400 60.47900 51.99000 1.000 57.53378 410 LYS B CA 1
ATOM 6265 C C . LYS B 1 410 ? 6.03600 60.43800 51.43700 1.000 55.97469 410 LYS B C 1
ATOM 6266 O O . LYS B 1 410 ? 5.39700 61.48300 51.26400 1.000 58.67561 410 LYS B O 1
ATOM 6272 N N . ALA B 1 411 ? 5.52500 59.23700 51.15800 1.000 53.03697 411 ALA B N 1
ATOM 6273 C CA . ALA B 1 411 ? 4.16800 59.11100 50.63900 1.000 51.03318 411 ALA B CA 1
ATOM 6274 C C . ALA B 1 411 ? 3.13900 59.56200 51.66800 1.000 53.95988 411 ALA B C 1
ATOM 6275 O O . ALA B 1 411 ? 2.11800 60.16200 51.31000 1.000 54.46198 411 ALA B O 1
ATOM 6277 N N . LEU B 1 412 ? 3.38700 59.28200 52.94900 1.000 55.48017 412 LEU B N 1
ATOM 6278 C CA . LEU B 1 412 ? 2.47400 59.74200 53.99000 1.000 50.26178 412 LEU B CA 1
ATOM 6279 C C . LEU B 1 412 ? 2.52700 61.25800 54.13700 1.000 56.44211 412 LEU B C 1
ATOM 6280 O O . LEU B 1 412 ? 1.50300 61.89700 54.40800 1.000 62.56211 412 LEU B O 1
ATOM 6285 N N . ASP B 1 413 ? 3.71200 61.85000 53.96500 1.000 60.52340 413 ASP B N 1
ATOM 6286 C CA . ASP B 1 413 ? 3.82300 63.30500 53.97200 1.000 62.52387 413 ASP B CA 1
ATOM 6287 C C . ASP B 1 413 ? 3.04900 63.91200 52.80900 1.000 59.09156 413 ASP B C 1
ATOM 6288 O O . ASP B 1 413 ? 2.33000 64.90500 52.97500 1.000 55.13617 413 ASP B O 1
ATOM 6293 N N . ILE B 1 414 ? 3.19400 63.32700 51.61700 1.000 55.37353 414 ILE B N 1
ATOM 6294 C CA . ILE B 1 414 ? 2.39700 63.75300 50.47000 1.000 55.11195 414 ILE B CA 1
ATOM 6295 C C . ILE B 1 414 ? 0.91300 63.61300 50.77800 1.000 54.43722 414 ILE B C 1
ATOM 6296 O O . ILE B 1 414 ? 0.10500 64.48500 50.43400 1.000 56.60962 414 ILE B O 1
ATOM 6301 N N . LEU B 1 415 ? 0.53600 62.52100 51.44400 1.000 51.82847 415 LEU B N 1
ATOM 6302 C CA . LEU B 1 415 ? -0.86600 62.28600 51.77400 1.000 52.33829 415 LEU B CA 1
ATOM 6303 C C . LEU B 1 415 ? -1.41200 63.38500 52.67700 1.000 53.87344 415 LEU B C 1
ATOM 6304 O O . LEU B 1 415 ? -2.48400 63.94400 52.41500 1.000 54.89866 415 LEU B O 1
ATOM 6309 N N . ALA B 1 416 ? -0.68400 63.71200 53.74800 1.000 52.25114 416 ALA B N 1
ATOM 6310 C CA . ALA B 1 416 ? -1.15400 64.73200 54.68000 1.000 60.93406 416 ALA B CA 1
ATOM 6311 C C . ALA B 1 416 ? -1.26300 66.09300 54.00500 1.000 66.19673 416 ALA B C 1
ATOM 6312 O O . ALA B 1 416 ? -2.23400 66.82700 54.22500 1.000 67.67637 416 ALA B O 1
ATOM 6314 N N . ARG B 1 417 ? -0.27800 66.44600 53.17700 1.000 69.29747 417 ARG B N 1
ATOM 6315 C CA . ARG B 1 417 ? -0.30300 67.73800 52.49700 1.000 71.32914 417 ARG B CA 1
ATOM 6316 C C . ARG B 1 417 ? -1.46100 67.82300 51.51100 1.000 59.86119 417 ARG B C 1
ATOM 6317 O O . ARG B 1 417 ? -2.13000 68.85800 51.41400 1.000 55.46313 417 ARG B O 1
ATOM 6325 N N . VAL B 1 418 ? -1.71400 66.74100 50.77300 1.000 56.42993 418 VAL B N 1
ATOM 6326 C CA . VAL B 1 418 ? -2.79300 66.74500 49.79100 1.000 59.05480 418 VAL B CA 1
ATOM 6327 C C . VAL B 1 418 ? -4.15300 66.81200 50.47600 1.000 62.36310 418 VAL B C 1
ATOM 6328 O O . VAL B 1 418 ? -5.09200 67.42500 49.95000 1.000 65.96568 418 VAL B O 1
ATOM 6332 N N . LEU B 1 419 ? -4.28100 66.21600 51.66400 1.000 61.50269 419 LEU B N 1
ATOM 6333 C CA . LEU B 1 419 ? -5.58300 66.16100 52.31900 1.000 60.72563 419 LEU B CA 1
ATOM 6334 C C . LEU B 1 419 ? -5.99100 67.51000 52.90100 1.000 61.59387 419 LEU B C 1
ATOM 6335 O O . LEU B 1 419 ? -7.18800 67.77200 53.06500 1.000 60.57113 419 LEU B O 1
ATOM 6340 N N . LYS B 1 420 ? -5.02600 68.37600 53.21800 1.000 66.98452 420 LYS B N 1
ATOM 6341 C CA . LYS B 1 420 ? -5.36000 69.70400 53.72300 1.000 77.81498 420 LYS B CA 1
ATOM 6342 C C . LYS B 1 420 ? -5.70200 70.67600 52.60100 1.000 87.44034 420 LYS B C 1
ATOM 6343 O O . LYS B 1 420 ? -6.51300 71.58600 52.80300 1.000 94.89714 420 LYS B O 1
ATOM 6349 N N . SER B 1 421 ? -5.09900 70.50100 51.43000 1.000 89.12077 421 SER B N 1
ATOM 6350 C CA . SER B 1 421 ? -5.24000 71.44700 50.32900 1.000 95.11408 421 SER B CA 1
ATOM 6351 C C . SER B 1 421 ? -6.67700 71.53000 49.82000 1.000 97.72716 421 SER B C 1
ATOM 6352 O O . SER B 1 421 ? -7.08200 72.54100 49.24600 1.000 99.96438 421 SER B O 1
ATOM 6355 N N . SER C 1 3 ? -69.53200 11.83300 49.83800 1.000 162.12920 3 SER C N 1
ATOM 6356 C CA . SER C 1 3 ? -68.45200 12.80500 49.91100 1.000 160.64171 3 SER C CA 1
ATOM 6357 C C . SER C 1 3 ? -67.13600 12.21200 50.36000 1.000 167.81753 3 SER C C 1
ATOM 6358 O O . SER C 1 3 ? -66.11200 12.59100 49.85200 1.000 166.36814 3 SER C O 1
ATOM 6361 N N . SER C 1 4 ? -67.13200 11.30300 51.32100 1.000 177.02400 4 SER C N 1
ATOM 6362 C CA . SER C 1 4 ? -65.84800 10.73800 51.74500 1.000 177.70888 4 SER C CA 1
ATOM 6363 C C . SER C 1 4 ? -65.21600 10.00200 50.56900 1.000 173.26606 4 SER C C 1
ATOM 6364 O O . SER C 1 4 ? -64.06900 10.22800 50.21200 1.000 170.86444 4 SER C O 1
ATOM 6367 N N . GLU C 1 5 ? -66.01900 9.21400 49.86900 1.000 170.20615 5 GLU C N 1
ATOM 6368 C CA . GLU C 1 5 ? -65.56200 8.52700 48.67900 1.000 163.91019 5 GLU C CA 1
ATOM 6369 C C . GLU C 1 5 ? -65.23400 9.56200 47.60900 1.000 154.21170 5 GLU C C 1
ATOM 6370 O O . GLU C 1 5 ? -64.22500 9.46900 46.92300 1.000 151.06093 5 GLU C O 1
ATOM 6376 N N . LEU C 1 6 ? -66.03700 10.61600 47.52900 1.000 148.04749 6 LEU C N 1
ATOM 6377 C CA . LEU C 1 6 ? -65.83100 11.65900 46.56000 1.000 138.46320 6 LEU C CA 1
ATOM 6378 C C . LEU C 1 6 ? -64.46300 12.29100 46.71300 1.000 133.52971 6 LEU C C 1
ATOM 6379 O O . LEU C 1 6 ? -63.85500 12.62200 45.72000 1.000 130.88117 6 LEU C O 1
ATOM 6384 N N . ASN C 1 7 ? -63.97000 12.50600 47.92100 1.000 131.10757 7 ASN C N 1
ATOM 6385 C CA . ASN C 1 7 ? -62.65200 13.06900 48.01600 1.000 126.24539 7 ASN C CA 1
ATOM 6386 C C . ASN C 1 7 ? -61.60100 12.08800 47.55200 1.000 122.68072 7 ASN C C 1
ATOM 6387 O O . ASN C 1 7 ? -60.73800 12.44100 46.77300 1.000 118.79510 7 ASN C O 1
ATOM 6392 N N . GLN C 1 8 ? -61.70900 10.84300 47.98400 1.000 122.71289 8 GLN C N 1
ATOM 6393 C CA . GLN C 1 8 ? -60.69100 9.84400 47.66000 1.000 120.30634 8 GLN C CA 1
ATOM 6394 C C . GLN C 1 8 ? -60.73900 9.42900 46.19400 1.000 117.12183 8 GLN C C 1
ATOM 6395 O O . GLN C 1 8 ? -59.71400 9.00700 45.64800 1.000 116.41801 8 GLN C O 1
ATOM 6401 N N . ARG C 1 9 ? -61.90800 9.51400 45.54600 1.000 116.15907 9 ARG C N 1
ATOM 6402 C CA . ARG C 1 9 ? -61.93000 9.43600 44.08700 1.000 113.72175 9 ARG C CA 1
ATOM 6403 C C . ARG C 1 9 ? -61.11500 10.56400 43.47500 1.000 115.76049 9 ARG C C 1
ATOM 6404 O O . ARG C 1 9 ? -60.51000 10.39400 42.41000 1.000 115.50295 9 ARG C O 1
ATOM 6412 N N . ARG C 1 10 ? -61.09200 11.71900 44.13800 1.000 117.81915 10 ARG C N 1
ATOM 6413 C CA . ARG C 1 10 ? -60.37600 12.88600 43.64300 1.000 117.64796 10 ARG C CA 1
ATOM 6414 C C . ARG C 1 10 ? -58.86700 12.73700 43.78000 1.000 117.73683 10 ARG C C 1
ATOM 6415 O O . ARG C 1 10 ? -58.11700 13.32100 42.99000 1.000 115.39487 10 ARG C O 1
ATOM 6423 N N . GLN C 1 11 ? -58.40200 11.96100 44.76200 1.000 121.54058 11 GLN C N 1
ATOM 6424 C CA . GLN C 1 11 ? -56.96600 11.82800 44.97900 1.000 124.23091 11 GLN C CA 1
ATOM 6425 C C . GLN C 1 11 ? -56.34000 10.83900 44.00300 1.000 123.04284 11 GLN C C 1
ATOM 6426 O O . GLN C 1 11 ? -55.23900 11.07600 43.49400 1.000 123.61740 11 GLN C O 1
ATOM 6432 N N . GLN C 1 12 ? -57.02300 9.72900 43.72800 1.000 121.99064 12 GLN C N 1
ATOM 6433 C CA . GLN C 1 12 ? -56.51500 8.76300 42.76500 1.000 118.06375 12 GLN C CA 1
ATOM 6434 C C . GLN C 1 12 ? -56.65100 9.24300 41.32700 1.000 111.51464 12 GLN C C 1
ATOM 6435 O O . GLN C 1 12 ? -55.95700 8.72200 40.44700 1.000 112.91862 12 GLN C O 1
ATOM 6441 N N . ALA C 1 13 ? -57.51100 10.23000 41.07200 1.000 105.12261 13 ALA C N 1
ATOM 6442 C CA . ALA C 1 13 ? -57.71800 10.73800 39.72100 1.000 98.57198 13 ALA C CA 1
ATOM 6443 C C . ALA C 1 13 ? -56.91700 11.99800 39.42200 1.000 92.58281 13 ALA C C 1
ATOM 6444 O O . ALA C 1 13 ? -56.48500 12.18800 38.27900 1.000 87.16663 13 ALA C O 1
ATOM 6446 N N . THR C 1 14 ? -56.71100 12.86500 40.41300 1.000 89.78699 14 THR C N 1
ATOM 6447 C CA . THR C 1 14 ? -56.04500 14.14000 40.20200 1.000 84.39959 14 THR C CA 1
ATOM 6448 C C . THR C 1 14 ? -54.73300 14.20000 40.97600 1.000 83.70486 14 THR C C 1
ATOM 6449 O O . THR C 1 14 ? -54.62100 13.61800 42.06000 1.000 85.53990 14 THR C O 1
ATOM 6453 N N . PRO C 1 15 ? -53.72800 14.90100 40.45200 1.000 85.02284 15 PRO C N 1
ATOM 6454 C CA . PRO C 1 15 ? -52.42800 14.93700 41.13000 1.000 83.51422 15 PRO C CA 1
ATOM 6455 C C . PRO C 1 15 ? -52.47100 15.75100 42.41100 1.000 81.56129 15 PRO C C 1
ATOM 6456 O O . PRO C 1 15 ? -53.28100 16.66700 42.57400 1.000 80.46178 15 PRO C O 1
ATOM 6460 N N . ARG C 1 16 ? -51.56700 15.40000 43.33000 1.000 82.75783 16 ARG C N 1
ATOM 6461 C CA . ARG C 1 16 ? -51.42100 16.14400 44.57500 1.000 88.96962 16 ARG C CA 1
ATOM 6462 C C . ARG C 1 16 ? -51.01600 17.59200 44.33800 1.000 95.02498 16 ARG C C 1
ATOM 6463 O O . ARG C 1 16 ? -51.19400 18.42500 45.23300 1.000 94.91348 16 ARG C O 1
ATOM 6471 N N . GLY C 1 17 ? -50.47700 17.90600 43.15700 1.000 97.72371 17 GLY C N 1
ATOM 6472 C CA . GLY C 1 17 ? -49.99400 19.25400 42.90300 1.000 100.00912 17 GLY C CA 1
ATOM 6473 C C . GLY C 1 17 ? -51.07900 20.30700 43.02100 1.000 104.77706 17 GLY C C 1
ATOM 6474 O O . GLY C 1 17 ? -50.85600 21.38100 43.58300 1.000 102.11198 17 GLY C O 1
ATOM 6475 N N . VAL C 1 18 ? -52.26700 20.01700 42.49400 1.000 112.61911 18 VAL C N 1
ATOM 6476 C CA . VAL C 1 18 ? -53.38800 20.94300 42.60800 1.000 120.92984 18 VAL C CA 1
ATOM 6477 C C . VAL C 1 18 ? -53.98600 20.82200 44.00200 1.000 131.31688 18 VAL C C 1
ATOM 6478 O O . VAL C 1 18 ? -54.95000 20.07800 44.21300 1.000 132.09234 18 VAL C O 1
ATOM 6482 N N . GLY C 1 19 ? -53.41400 21.54600 44.96100 1.000 140.41532 19 GLY C N 1
ATOM 6483 C CA . GLY C 1 19 ? -53.95100 21.54100 46.30300 1.000 144.65359 19 GLY C CA 1
ATOM 6484 C C . GLY C 1 19 ? -55.33300 22.16000 46.37000 1.000 144.99459 19 GLY C C 1
ATOM 6485 O O . GLY C 1 19 ? -55.76800 22.89300 45.48200 1.000 144.75801 19 GLY C O 1
ATOM 6486 N N . VAL C 1 20 ? -56.04200 21.84900 47.45100 1.000 140.46171 20 VAL C N 1
ATOM 6487 C CA . VAL C 1 20 ? -57.39300 22.35200 47.66000 1.000 130.82162 20 VAL C CA 1
ATOM 6488 C C . VAL C 1 20 ? -57.56800 22.69100 49.13500 1.000 127.33954 20 VAL C C 1
ATOM 6489 O O . VAL C 1 20 ? -57.05400 21.99100 50.01400 1.000 125.73508 20 VAL C O 1
ATOM 6493 N N . MET C 1 21 ? -58.28200 23.78600 49.40000 1.000 126.50633 21 MET C N 1
ATOM 6494 C CA . MET C 1 21 ? -58.47700 24.25100 50.77300 1.000 127.78047 21 MET C CA 1
ATOM 6495 C C . MET C 1 21 ? -59.57500 23.45300 51.47000 1.000 133.65162 21 MET C C 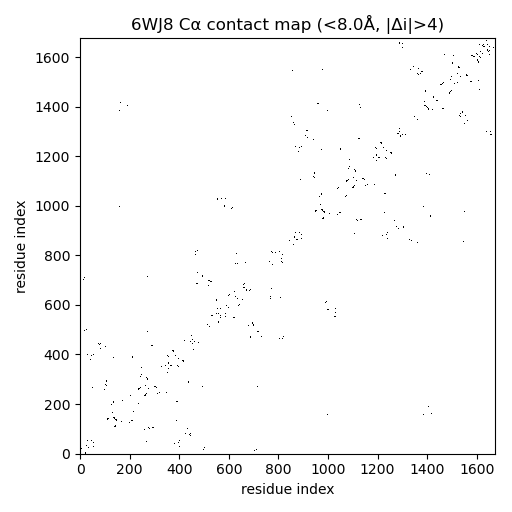1
ATOM 6496 O O . MET C 1 21 ? -59.30500 22.66200 52.38000 1.000 132.57075 21 MET C O 1
ATOM 6501 N N . CYS C 1 22 ? -60.82100 23.65400 51.05300 1.000 141.75499 22 CYS C N 1
ATOM 6502 C CA . CYS C 1 22 ? -61.95500 22.96000 51.64400 1.000 145.27216 22 CYS C CA 1
ATOM 6503 C C . CYS C 1 22 ? -62.25600 21.69000 50.86400 1.000 147.94111 22 CYS C C 1
ATOM 6504 O O . CYS C 1 22 ? -62.12900 21.65300 49.63700 1.000 147.43512 22 CYS C O 1
ATOM 6507 N N . ASN C 1 23 ? -62.65500 20.64500 51.58800 1.000 152.29589 23 ASN C N 1
ATOM 6508 C CA . ASN C 1 23 ? -62.96800 19.35800 50.98400 1.000 151.31271 23 ASN C CA 1
ATOM 6509 C C . ASN C 1 23 ? -64.46600 19.07200 50.97600 1.000 150.68899 23 ASN C C 1
ATOM 6510 O O . ASN C 1 23 ? -64.87300 17.91300 50.84200 1.000 153.86732 23 ASN C O 1
ATOM 6515 N N . TYR C 1 24 ? -65.29300 20.10200 51.13000 1.000 142.12231 24 TYR C N 1
ATOM 6516 C CA . TYR C 1 24 ? -66.69700 20.01600 50.76200 1.000 136.59856 24 TYR C CA 1
ATOM 6517 C C . TYR C 1 24 ? -66.85300 20.53900 49.34100 1.000 130.77524 24 TYR C C 1
ATOM 6518 O O . TYR C 1 24 ? -66.19700 21.50800 48.94800 1.000 128.50219 24 TYR C O 1
ATOM 6527 N N . PHE C 1 25 ? -67.70800 19.88300 48.56600 1.000 129.29319 25 PHE C N 1
ATOM 6528 C CA . PHE C 1 25 ? -67.79400 20.12000 47.13300 1.000 126.19961 25 PHE C CA 1
ATOM 6529 C C . PHE C 1 25 ? -69.07500 20.87100 46.79700 1.000 125.36307 25 PHE C C 1
ATOM 6530 O O . PHE C 1 25 ? -70.14200 20.58500 47.35100 1.000 130.39383 25 PHE C O 1
ATOM 6538 N N . VAL C 1 26 ? -68.95600 21.82800 45.88100 1.000 121.79924 26 VAL C N 1
ATOM 6539 C CA . VAL C 1 26 ? -70.01300 22.79900 45.62700 1.000 121.87060 26 VAL C CA 1
ATOM 6540 C C . VAL C 1 26 ? -71.14000 22.15200 44.83500 1.000 123.05642 26 VAL C C 1
ATOM 6541 O O . VAL C 1 26 ? -70.90900 21.38700 43.89000 1.000 121.94302 26 VAL C O 1
ATOM 6545 N N . GLU C 1 27 ? -72.37300 22.45400 45.23400 1.000 123.07813 27 GLU C N 1
ATOM 6546 C CA . GLU C 1 27 ? -73.57600 22.05500 44.51500 1.000 124.82070 27 GLU C CA 1
ATOM 6547 C C . GLU C 1 27 ? -74.23500 23.21200 43.78900 1.000 123.48399 27 GLU C C 1
ATOM 6548 O O . GLU C 1 27 ? -74.71900 23.04300 42.66700 1.000 124.02759 27 GLU C O 1
ATOM 6554 N N . LYS C 1 28 ? -74.25100 24.38400 44.41400 1.000 123.02733 28 LYS C N 1
ATOM 6555 C CA . LYS C 1 28 ? -75.10600 25.48800 44.01700 1.000 123.01288 28 LYS C CA 1
ATOM 6556 C C . LYS C 1 28 ? -74.40200 26.78100 44.39400 1.000 123.34043 28 LYS C C 1
ATOM 6557 O O . LYS C 1 28 ? -73.59700 26.80900 45.32900 1.000 121.75437 28 LYS C O 1
ATOM 6563 N N . ALA C 1 29 ? -74.69100 27.84800 43.65300 1.000 124.63800 29 ALA C N 1
ATOM 6564 C CA . ALA C 1 29 ? -74.01000 29.11200 43.88500 1.000 121.41668 29 ALA C CA 1
ATOM 6565 C C . ALA C 1 29 ? -74.91200 30.25600 43.45800 1.000 125.69476 29 ALA C C 1
ATOM 6566 O O . ALA C 1 29 ? -75.53100 30.20300 42.39300 1.000 130.32997 29 ALA C O 1
ATOM 6568 N N . GLU C 1 30 ? -74.97700 31.28800 44.29600 1.000 124.61194 30 GLU C N 1
ATOM 6569 C CA . GLU C 1 30 ? -75.83700 32.43800 44.02900 1.000 125.56876 30 GLU C CA 1
ATOM 6570 C C . GLU C 1 30 ? -75.29200 33.63000 44.79600 1.000 124.92030 30 GLU C C 1
ATOM 6571 O O . GLU C 1 30 ? -75.25800 33.60300 46.03100 1.000 126.74495 30 GLU C O 1
ATOM 6577 N N . ASN C 1 31 ? -74.87200 34.66700 44.06800 1.000 122.52345 31 ASN C N 1
ATOM 6578 C CA . ASN C 1 31 ? -74.33300 35.88600 44.66400 1.000 121.36273 31 ASN C CA 1
ATOM 6579 C C . ASN C 1 31 ? -73.16700 35.56800 45.59200 1.000 114.91570 31 ASN C C 1
ATOM 6580 O O . ASN C 1 31 ? -72.06900 35.23900 45.13300 1.000 113.77203 31 ASN C O 1
ATOM 6585 N N . ALA C 1 32 ? -73.40000 35.66300 46.90000 1.000 111.01310 32 ALA C N 1
ATOM 6586 C CA . ALA C 1 32 ? -72.39000 35.35900 47.90400 1.000 104.85234 32 ALA C CA 1
ATOM 6587 C C . ALA C 1 32 ? -72.73100 34.11600 48.71300 1.000 104.34572 32 ALA C C 1
ATOM 6588 O O . ALA C 1 32 ? -72.10700 33.87300 49.75200 1.000 105.11085 32 ALA C O 1
ATOM 6590 N N . THR C 1 33 ? -73.70200 33.32600 48.26500 1.000 102.95287 33 THR C N 1
ATOM 6591 C CA . THR C 1 33 ? -74.12600 32.12100 48.96000 1.000 103.41699 33 THR C CA 1
ATOM 6592 C C . THR C 1 33 ? -73.65300 30.89000 48.19800 1.000 103.73063 33 THR C C 1
ATOM 6593 O O . THR C 1 33 ? -73.73100 30.84300 46.96600 1.000 103.61322 33 THR C O 1
ATOM 6597 N N . LEU C 1 34 ? -73.16100 29.89800 48.93700 1.000 104.82319 34 LEU C N 1
ATOM 6598 C CA . LEU C 1 34 ? -72.67800 28.65300 48.36000 1.000 105.79095 34 LEU C CA 1
ATOM 6599 C C . LEU C 1 34 ? -73.35300 27.47800 49.05100 1.000 111.98057 34 LEU C C 1
ATOM 6600 O O . LEU C 1 34 ? -73.49000 27.46400 50.27800 1.000 113.22081 34 LEU C O 1
ATOM 6605 N N . TRP C 1 35 ? -73.77300 26.49600 48.25800 1.000 118.14804 35 TRP C N 1
ATOM 6606 C CA . TRP C 1 35 ? -74.39300 25.27900 48.76000 1.000 126.55174 35 TRP C CA 1
ATOM 6607 C C . TRP C 1 35 ? -73.50600 24.08500 48.42800 1.000 127.14034 35 TRP C C 1
ATOM 6608 O O . TRP C 1 35 ? -72.96300 23.99400 47.32100 1.000 123.86711 35 TRP C O 1
ATOM 6619 N N . ASP C 1 36 ? -73.36700 23.16800 49.38700 1.000 130.40873 36 ASP C N 1
ATOM 6620 C CA . ASP C 1 36 ? -72.44900 22.04100 49.29500 1.000 129.67905 36 ASP C CA 1
ATOM 6621 C C . ASP C 1 36 ? -73.21800 20.72000 49.25000 1.000 133.03344 36 ASP C C 1
ATOM 6622 O O . ASP C 1 36 ? -74.45400 20.69700 49.26800 1.000 135.17251 36 ASP C O 1
ATOM 6627 N N . ILE C 1 37 ? -72.46600 19.61200 49.22600 1.000 134.57878 37 ILE C N 1
ATOM 6628 C CA . ILE C 1 37 ? -73.03900 18.27900 49.02800 1.000 140.36112 37 ILE C CA 1
ATOM 6629 C C . ILE C 1 37 ? -74.16100 17.99200 50.02000 1.000 150.11019 37 ILE C C 1
ATOM 6630 O O . ILE C 1 37 ? -75.12700 17.29000 49.69200 1.000 155.26273 37 ILE C O 1
ATOM 6635 N N . GLU C 1 38 ? -74.07500 18.53900 51.23200 1.000 153.08813 38 GLU C N 1
ATOM 6636 C CA . GLU C 1 38 ? -75.06500 18.28400 52.27000 1.000 155.12928 38 GLU C CA 1
ATOM 6637 C C . GLU C 1 38 ? -76.09600 19.40100 52.38700 1.000 152.48491 38 GLU C C 1
ATOM 6638 O O . GLU C 1 38 ? -76.81200 19.47300 53.39100 1.000 153.54980 38 GLU C O 1
ATOM 6644 N N . GLY C 1 39 ? -76.19000 20.27000 51.38200 1.000 149.81978 39 GLY C N 1
ATOM 6645 C CA . GLY C 1 39 ? -77.09500 21.39800 51.45500 1.000 146.37572 39 GLY C CA 1
ATOM 6646 C C . GLY C 1 39 ? -76.72200 22.45000 52.47300 1.000 138.34070 39 GLY C C 1
ATOM 6647 O O . GLY C 1 39 ? -77.51900 23.35900 52.72200 1.000 137.30471 39 GLY C O 1
ATOM 6648 N N . ASN C 1 40 ? -75.53600 22.35400 53.07100 1.000 133.59020 40 ASN C N 1
ATOM 6649 C CA . ASN C 1 40 ? -75.11300 23.33100 54.06400 1.000 131.27266 40 ASN C CA 1
ATOM 6650 C C . ASN C 1 40 ? -74.84500 24.67200 53.39400 1.000 127.69841 40 ASN C C 1
ATOM 6651 O O . ASN C 1 40 ? -74.08800 24.75500 52.42200 1.000 122.43570 40 ASN C O 1
ATOM 6656 N N . GLU C 1 41 ? -75.47100 25.72100 53.91700 1.000 130.54673 41 GLU C N 1
ATOM 6657 C CA . GLU C 1 41 ? -75.36200 27.05500 53.34600 1.000 131.22478 41 GLU C CA 1
ATOM 6658 C C . GLU C 1 41 ? -74.14100 27.76400 53.91700 1.000 131.19683 41 GLU C C 1
ATOM 6659 O O . GLU C 1 41 ? -73.98500 27.86100 55.13800 1.000 131.83451 41 GLU C O 1
ATOM 6665 N N . VAL C 1 42 ? -73.28100 28.25500 53.02900 1.000 130.34100 42 VAL C N 1
ATOM 6666 C CA . VAL C 1 42 ? -72.04900 28.93800 53.40500 1.000 125.32406 42 VAL C CA 1
ATOM 6667 C C . VAL C 1 42 ? -72.05200 30.32000 52.77000 1.000 118.17057 42 VAL C C 1
ATOM 6668 O O . VAL C 1 42 ? -72.30000 30.45500 51.56600 1.000 113.39128 42 VAL C O 1
ATOM 6672 N N . ILE C 1 43 ? -71.78200 31.34200 53.57600 1.000 115.22253 43 ILE C N 1
ATOM 6673 C CA . ILE C 1 43 ? -71.59400 32.69000 53.05300 1.000 112.81112 43 ILE C CA 1
ATOM 6674 C C . ILE C 1 43 ? -70.19600 32.78900 52.46500 1.000 109.06777 43 ILE C C 1
ATOM 6675 O O . ILE C 1 43 ? -69.20300 32.47300 53.13200 1.000 106.86150 43 ILE C O 1
ATOM 6680 N N . ASP C 1 44 ? -70.11300 33.22500 51.21500 1.000 107.59319 44 ASP C N 1
ATOM 6681 C CA . ASP C 1 44 ? -68.84800 33.25600 50.49600 1.000 103.11326 44 ASP C CA 1
ATOM 6682 C C . ASP C 1 44 ? -68.17600 34.60900 50.68900 1.000 99.93339 44 ASP C C 1
ATOM 6683 O O . ASP C 1 44 ? -68.71400 35.64100 50.27400 1.000 99.35742 44 ASP C O 1
ATOM 6688 N N . PHE C 1 45 ? -67.00500 34.60000 51.32200 1.000 99.16785 45 PHE C N 1
ATOM 6689 C CA . PHE C 1 45 ? -66.14700 35.77300 51.41400 1.000 98.85651 45 PHE C CA 1
ATOM 6690 C C . PHE C 1 45 ? -64.84500 35.56500 50.64800 1.000 99.61294 45 PHE C C 1
ATOM 6691 O O . PHE C 1 45 ? -63.82000 36.17400 50.96400 1.000 97.52713 45 PHE C O 1
ATOM 6699 N N . ALA C 1 46 ? -64.87600 34.69000 49.65200 1.000 104.04395 46 ALA C N 1
ATOM 6700 C CA . ALA C 1 46 ? -63.74600 34.43000 48.77300 1.000 102.44118 46 ALA C CA 1
ATOM 6701 C C . ALA C 1 46 ? -64.03700 34.78200 47.32600 1.000 106.70917 46 ALA C C 1
ATOM 6702 O O . ALA C 1 46 ? -63.14900 35.28300 46.62900 1.000 109.93335 46 ALA C O 1
ATOM 6704 N N . ALA C 1 47 ? -65.26600 34.53800 46.86200 1.000 108.97013 47 ALA C N 1
ATOM 6705 C CA . ALA C 1 47 ? -65.67200 34.82600 45.48600 1.000 106.72462 47 ALA C CA 1
ATOM 6706 C C . ALA C 1 47 ? -64.72300 34.18600 44.47800 1.000 104.05335 47 ALA C C 1
ATOM 6707 O O . ALA C 1 47 ? -64.49000 34.72400 43.39300 1.000 103.66217 47 ALA C O 1
ATOM 6709 N N . GLY C 1 48 ? -64.17200 33.02700 44.83300 1.000 102.62335 48 GLY C N 1
ATOM 6710 C CA . GLY C 1 48 ? -63.19500 32.36300 43.99400 1.000 104.76803 48 GLY C CA 1
ATOM 6711 C C . GLY C 1 48 ? -61.97900 33.22700 43.73000 1.000 104.25678 48 GLY C C 1
ATOM 6712 O O . GLY C 1 48 ? -61.53700 33.34400 42.58400 1.000 103.95015 48 GLY C O 1
ATOM 6713 N N . ILE C 1 49 ? -61.44000 33.83500 44.78800 1.000 102.20848 49 ILE C N 1
ATOM 6714 C CA . ILE C 1 49 ? -60.29800 34.74600 44.72000 1.000 97.25767 49 ILE C CA 1
ATOM 6715 C C . ILE C 1 49 ? -60.64700 35.96000 43.86500 1.000 94.18278 49 ILE C C 1
ATOM 6716 O O . ILE C 1 49 ? -60.12000 36.12900 42.75900 1.000 94.94379 49 ILE C O 1
ATOM 6721 N N . ALA C 1 50 ? -61.54800 36.80600 44.37000 1.000 91.06781 50 ALA C N 1
ATOM 6722 C CA . ALA C 1 50 ? -61.84800 38.12200 43.79400 1.000 90.84801 50 ALA C CA 1
ATOM 6723 C C . ALA C 1 50 ? -62.26200 38.05100 42.32300 1.000 93.97540 50 ALA C C 1
ATOM 6724 O O . ALA C 1 50 ? -62.15400 39.04300 41.59600 1.000 95.84709 50 ALA C O 1
ATOM 6726 N N . VAL C 1 51 ? -62.73500 36.89000 41.86800 1.000 93.96257 51 VAL C N 1
ATOM 6727 C CA . VAL C 1 51 ? -63.24500 36.75600 40.50500 1.000 90.65404 51 VAL C CA 1
ATOM 6728 C C . VAL C 1 51 ? -64.74600 37.01300 40.42800 1.000 89.65552 51 VAL C C 1
ATOM 6729 O O . VAL C 1 51 ? -65.25400 37.37000 39.35400 1.000 88.72629 51 VAL C O 1
ATOM 6733 N N . LEU C 1 52 ? -65.46800 36.85800 41.53600 1.000 89.83846 52 LEU C N 1
ATOM 6734 C CA . LEU C 1 52 ? -66.89900 37.12400 41.53900 1.000 90.16392 52 LEU C CA 1
ATOM 6735 C C . LEU C 1 52 ? -67.19800 38.38700 42.33500 1.000 90.46318 52 LEU C C 1
ATOM 6736 O O . LEU C 1 52 ? -67.89300 38.34400 43.35500 1.000 91.45765 52 LEU C O 1
ATOM 6741 N N . ASN C 1 53 ? -66.65200 39.51500 41.87500 1.000 90.45419 53 ASN C N 1
ATOM 6742 C CA . ASN C 1 53 ? -66.98300 40.80200 42.47200 1.000 93.45572 53 ASN C CA 1
ATOM 6743 C C . ASN C 1 53 ? -68.46700 41.10900 42.33500 1.000 98.11224 53 ASN C C 1
ATOM 6744 O O . ASN C 1 53 ? -69.05200 41.75700 43.21000 1.000 99.60864 53 ASN C O 1
ATOM 6749 N N . THR C 1 54 ? -69.09000 40.65200 41.25000 1.000 101.89993 54 THR C N 1
ATOM 6750 C CA . THR C 1 54 ? -70.52500 40.78400 41.04800 1.000 104.40484 54 THR C CA 1
ATOM 6751 C C . THR C 1 54 ? -71.28600 39.53200 41.47400 1.000 105.48821 54 THR C C 1
ATOM 6752 O O . THR C 1 54 ? -72.43000 39.33300 41.05000 1.000 105.59416 54 THR C O 1
ATOM 6756 N N . GLY C 1 55 ? -70.67300 38.68600 42.29200 1.000 107.12386 55 GLY C N 1
ATOM 6757 C CA . GLY C 1 55 ? -71.35500 37.56100 42.89200 1.000 110.05375 55 GLY C CA 1
ATOM 6758 C C . GLY C 1 55 ? -71.48200 36.36600 41.96200 1.000 108.62318 55 GLY C C 1
ATOM 6759 O O . GLY C 1 55 ? -71.31300 36.45300 40.74600 1.000 108.85135 55 GLY C O 1
ATOM 6760 N N . HIS C 1 56 ? -71.79100 35.22200 42.56900 1.000 108.93814 56 HIS C N 1
ATOM 6761 C CA . HIS C 1 56 ? -72.03500 33.99600 41.81800 1.000 110.74696 56 HIS C CA 1
ATOM 6762 C C . HIS C 1 56 ? -73.31200 34.13500 41.00000 1.000 111.00491 56 HIS C C 1
ATOM 6763 O O . HIS C 1 56 ? -74.39800 34.31200 41.56300 1.000 115.44705 56 HIS C O 1
ATOM 6770 N N . ARG C 1 57 ? -73.18200 34.05000 39.67800 1.000 108.26305 57 ARG C N 1
ATOM 6771 C CA . ARG C 1 57 ? -74.31700 34.03700 38.75600 1.000 108.89837 57 ARG C CA 1
ATOM 6772 C C . ARG C 1 57 ? -75.23700 35.23900 38.98900 1.000 112.60293 57 ARG C C 1
ATOM 6773 O O . ARG C 1 57 ? -76.34000 35.13100 39.52700 1.000 118.25318 57 ARG C O 1
ATOM 6781 N N . HIS C 1 58 ? -74.82700 36.35500 38.42200 1.000 113.48693 58 HIS C N 1
ATOM 6782 C CA . HIS C 1 58 ? -75.58000 37.58500 38.46500 1.000 120.18824 58 HIS C CA 1
ATOM 6783 C C . HIS C 1 58 ? -76.65800 37.60700 37.40700 1.000 127.40213 58 HIS C C 1
ATOM 6784 O O . HIS C 1 58 ? -76.41100 37.42600 36.23300 1.000 126.64175 58 HIS C O 1
ATOM 6791 N N . PRO C 1 59 ? -77.85300 37.96300 37.80700 1.000 136.31363 59 PRO C N 1
ATOM 6792 C CA . PRO C 1 59 ? -78.92400 37.83900 36.80100 1.000 139.72273 59 PRO C CA 1
ATOM 6793 C C . PRO C 1 59 ? -78.64700 38.56100 35.49200 1.000 136.68067 59 PRO C C 1
ATOM 6794 O O . PRO C 1 59 ? -79.21200 38.17400 34.46200 1.000 139.75117 59 PRO C O 1
ATOM 6798 N N . LYS C 1 60 ? -77.80000 39.59100 35.49100 1.000 130.64911 60 LYS C N 1
ATOM 6799 C CA . LYS C 1 60 ? -77.54800 40.32800 34.25800 1.000 127.04959 60 LYS C CA 1
ATOM 6800 C C . LYS C 1 60 ? -76.51900 39.62800 33.37800 1.000 125.55967 60 LYS C C 1
ATOM 6801 O O . LYS C 1 60 ? -76.67500 39.58700 32.15300 1.000 128.28286 60 LYS C O 1
ATOM 6807 N N . VAL C 1 61 ? -75.46400 39.07400 33.97700 1.000 119.48799 61 VAL C N 1
ATOM 6808 C CA . VAL C 1 61 ? -74.41500 38.47000 33.16400 1.000 116.07750 61 VAL C CA 1
ATOM 6809 C C . VAL C 1 61 ? -74.80900 37.07200 32.69500 1.000 113.44813 61 VAL C C 1
ATOM 6810 O O . VAL C 1 61 ? -74.32200 36.60900 31.65900 1.000 112.23039 61 VAL C O 1
ATOM 6814 N N . VAL C 1 62 ? -75.68700 36.37600 33.42600 1.000 113.74098 62 VAL C N 1
ATOM 6815 C CA . VAL C 1 62 ? -76.19400 35.10100 32.92300 1.000 112.46487 62 VAL C CA 1
ATOM 6816 C C . VAL C 1 62 ? -77.07400 35.32800 31.70400 1.000 117.13445 62 VAL C C 1
ATOM 6817 O O . VAL C 1 62 ? -76.99600 34.58600 30.71600 1.000 117.59585 62 VAL C O 1
ATOM 6821 N N . ALA C 1 63 ? -77.92700 36.35400 31.75300 1.000 118.50618 63 ALA C N 1
ATOM 6822 C CA . ALA C 1 63 ? -78.75100 36.68500 30.59900 1.000 118.32005 63 ALA C CA 1
ATOM 6823 C C . ALA C 1 63 ? -77.88700 37.09300 29.41500 1.000 116.45511 63 ALA C C 1
ATOM 6824 O O . ALA C 1 63 ? -78.21700 36.79400 28.26200 1.000 115.72423 63 ALA C O 1
ATOM 6826 N N . ALA C 1 64 ? -76.76900 37.77300 29.68100 1.000 113.57270 64 ALA C N 1
ATOM 6827 C CA . ALA C 1 64 ? -75.83400 38.09700 28.61000 1.000 112.33088 64 ALA C CA 1
ATOM 6828 C C . ALA C 1 64 ? -75.05200 36.87000 28.16100 1.000 107.45196 64 ALA C C 1
ATOM 6829 O O . ALA C 1 64 ? -74.62500 36.79800 27.00300 1.000 105.80266 64 ALA C O 1
ATOM 6831 N N . VAL C 1 65 ? -74.85700 35.90000 29.05400 1.000 104.70465 65 VAL C N 1
ATOM 6832 C CA . VAL C 1 65 ? -74.14300 34.68200 28.68700 1.000 104.56187 65 VAL C CA 1
ATOM 6833 C C . VAL C 1 65 ? -75.06400 33.72000 27.94800 1.000 107.15791 65 VAL C C 1
ATOM 6834 O O . VAL C 1 65 ? -74.69500 33.15800 26.91100 1.000 107.66535 65 VAL C O 1
ATOM 6838 N N . ALA C 1 66 ? -76.28100 33.52300 28.46300 1.000 110.50182 66 ALA C N 1
ATOM 6839 C CA . ALA C 1 66 ? -77.23200 32.64600 27.78900 1.000 112.06926 66 ALA C CA 1
ATOM 6840 C C . ALA C 1 66 ? -77.62700 33.19400 26.42400 1.000 113.39898 66 ALA C C 1
ATOM 6841 O O . ALA C 1 66 ? -77.90000 32.41900 25.49900 1.000 114.02821 66 ALA C O 1
ATOM 6843 N N . ASP C 1 67 ? -77.66000 34.52000 26.27700 1.000 114.45641 67 ASP C N 1
ATOM 6844 C CA . ASP C 1 67 ? -77.95900 35.11400 24.97800 1.000 119.49431 67 ASP C CA 1
ATOM 6845 C C . ASP C 1 67 ? -76.82600 34.87100 23.98900 1.000 117.63254 67 ASP C C 1
ATOM 6846 O O . ASP C 1 67 ? -77.07100 34.63900 22.79900 1.000 119.17427 67 ASP C O 1
ATOM 6851 N N . GLN C 1 68 ? -75.58000 34.92200 24.46500 1.000 114.61520 68 GLN C N 1
ATOM 6852 C CA . GLN C 1 68 ? -74.44000 34.69600 23.58500 1.000 113.59995 68 GLN C CA 1
ATOM 6853 C C . GLN C 1 68 ? -74.34300 33.23600 23.16000 1.000 115.19715 68 GLN C C 1
ATOM 6854 O O . GLN C 1 68 ? -73.79500 32.93500 22.09300 1.000 116.04399 68 GLN C O 1
ATOM 6860 N N . LEU C 1 69 ? -74.87500 32.32000 23.96900 1.000 116.29653 69 LEU C N 1
ATOM 6861 C CA . LEU C 1 69 ? -74.88200 30.90900 23.61000 1.000 117.81543 69 LEU C CA 1
ATOM 6862 C C . LEU C 1 69 ? -75.94200 30.57700 22.57200 1.000 118.69698 69 LEU C C 1
ATOM 6863 O O . LEU C 1 69 ? -75.87300 29.51100 21.95200 1.000 117.86668 69 LEU C O 1
ATOM 6868 N N . GLN C 1 70 ? -76.93300 31.44700 22.38100 1.000 120.80247 70 GLN C N 1
ATOM 6869 C CA . GLN C 1 70 ? -77.78500 31.31700 21.20900 1.000 121.50651 70 GLN C CA 1
ATOM 6870 C C . GLN C 1 70 ? -77.05200 31.74200 19.94700 1.000 121.18844 70 GLN C C 1
ATOM 6871 O O . GLN C 1 70 ? -77.44900 31.34400 18.84600 1.000 119.82860 70 GLN C O 1
ATOM 6877 N N . ALA C 1 71 ? -75.98200 32.52500 20.08800 1.000 142.94304 71 ALA C N 1
ATOM 6878 C CA . ALA C 1 71 ? -75.20800 33.00100 18.95100 1.000 140.94944 71 ALA C CA 1
ATOM 6879 C C . ALA C 1 71 ? -74.13300 31.99400 18.55600 1.000 141.76039 71 ALA C C 1
ATOM 6880 O O . ALA C 1 71 ? -74.32200 31.23200 17.60200 1.000 146.25506 71 ALA C O 1
ATOM 6882 N N . PHE C 1 72 ? -73.00700 31.96800 19.26900 1.000 137.84373 72 PHE C N 1
ATOM 6883 C CA . PHE C 1 72 ? -71.91900 31.08800 18.86300 1.000 137.76709 72 PHE C CA 1
ATOM 6884 C C . PHE C 1 72 ? -71.07900 30.66100 20.05900 1.000 132.48678 72 PHE C C 1
ATOM 6885 O O . PHE C 1 72 ? -71.03500 31.33200 21.09500 1.000 126.51846 72 PHE C O 1
ATOM 6893 N N . THR C 1 73 ? -70.39700 29.52400 19.87800 1.000 132.70842 73 THR C N 1
ATOM 6894 C CA . THR C 1 73 ? -69.52100 28.95100 20.89500 1.000 126.98431 73 THR C CA 1
ATOM 6895 C C . THR C 1 73 ? -68.22000 29.73400 21.01800 1.000 122.30737 73 THR C C 1
ATOM 6896 O O . THR C 1 73 ? -67.87300 30.22000 22.10000 1.000 118.69494 73 THR C O 1
ATOM 6900 N N . HIS C 1 74 ? -67.49300 29.85600 19.91100 1.000 122.66958 74 HIS C N 1
ATOM 6901 C CA . HIS C 1 74 ? -66.11800 30.33600 19.89300 1.000 115.60655 74 HIS C CA 1
ATOM 6902 C C . HIS C 1 74 ? -65.66600 30.41500 18.44200 1.000 116.47354 74 HIS C C 1
ATOM 6903 O O . HIS C 1 74 ? -66.08800 29.58900 17.62400 1.000 120.65369 74 HIS C O 1
ATOM 6910 N N . THR C 1 75 ? -64.83600 31.40100 18.09500 1.000 114.19573 75 THR C N 1
ATOM 6911 C CA . THR C 1 75 ? -64.40800 31.56300 16.71300 1.000 113.87767 75 THR C CA 1
ATOM 6912 C C . THR C 1 75 ? -62.91400 31.41700 16.50600 1.000 109.91064 75 THR C C 1
ATOM 6913 O O . THR C 1 75 ? -62.50000 31.20900 15.36000 1.000 108.15201 75 THR C O 1
ATOM 6917 N N . ALA C 1 76 ? -62.11700 31.40500 17.57500 1.000 106.79766 76 ALA C N 1
ATOM 6918 C CA . ALA C 1 76 ? -60.73600 31.84400 17.47300 1.000 105.70094 76 ALA C CA 1
ATOM 6919 C C . ALA C 1 76 ? -60.75700 33.22300 16.83000 1.000 104.78764 76 ALA C C 1
ATOM 6920 O O . ALA C 1 76 ? -60.76600 33.34100 15.59900 1.000 101.11421 76 ALA C O 1
ATOM 6922 N N . TYR C 1 77 ? -60.78500 34.26800 17.66700 1.000 105.94494 77 TYR C N 1
ATOM 6923 C CA . TYR C 1 77 ? -60.81700 35.64400 17.17700 1.000 106.35738 77 TYR C CA 1
ATOM 6924 C C . TYR C 1 77 ? -59.80500 35.87100 16.06100 1.000 105.16029 77 TYR C C 1
ATOM 6925 O O . TYR C 1 77 ? -60.06200 36.65800 15.14600 1.000 106.30336 77 TYR C O 1
ATOM 6934 N N . GLN C 1 78 ? -58.67400 35.15700 16.09800 1.000 102.77363 78 GLN C N 1
ATOM 6935 C CA . GLN C 1 78 ? -57.64800 35.27000 15.06500 1.000 103.16427 78 GLN C CA 1
ATOM 6936 C C . GLN C 1 78 ? -58.18200 35.02500 13.66000 1.000 102.73408 78 GLN C C 1
ATOM 6937 O O . GLN C 1 78 ? -57.54200 35.44400 12.69100 1.000 99.25193 78 GLN C O 1
ATOM 6943 N N . ILE C 1 79 ? -59.31400 34.33800 13.51700 1.000 103.67898 79 ILE C N 1
ATOM 6944 C CA . ILE C 1 79 ? -59.80300 33.97700 12.19100 1.000 109.48607 79 ILE C CA 1
ATOM 6945 C C . ILE C 1 79 ? -60.95500 34.89300 11.80200 1.000 113.44058 79 ILE C C 1
ATOM 6946 O O . ILE C 1 79 ? -60.80200 35.76000 10.93300 1.000 115.41653 79 ILE C O 1
ATOM 6951 N N . VAL C 1 80 ? -62.11000 34.70700 12.42600 1.000 114.38608 80 VAL C N 1
ATOM 6952 C CA . VAL C 1 80 ? -63.26300 35.58000 12.22400 1.000 118.32792 80 VAL C CA 1
ATOM 6953 C C . VAL C 1 80 ? -63.52600 36.32000 13.53200 1.000 118.23114 80 VAL C C 1
ATOM 6954 O O . VAL C 1 80 ? -63.71600 35.68100 14.57600 1.000 115.90653 80 VAL C O 1
ATOM 6958 N N . PRO C 1 81 ? -63.51400 37.65200 13.53400 1.000 122.36958 81 PRO C N 1
ATOM 6959 C CA . PRO C 1 81 ? -63.64600 38.39800 14.79400 1.000 124.27269 81 PRO C CA 1
ATOM 6960 C C . PRO C 1 81 ? -65.08700 38.73400 15.15800 1.000 131.75999 81 PRO C C 1
ATOM 6961 O O . PRO C 1 81 ? -66.01300 38.40300 14.41100 1.000 136.44088 81 PRO C O 1
ATOM 6965 N N . TYR C 1 82 ? -65.28300 39.39100 16.30200 1.000 134.94169 82 TYR C N 1
ATOM 6966 C CA . TYR C 1 82 ? -66.59900 39.76200 16.81000 1.000 138.22139 82 TYR C CA 1
ATOM 6967 C C . TYR C 1 82 ? -66.77400 41.27300 16.84700 1.000 137.50581 82 TYR C C 1
ATOM 6968 O O . TYR C 1 82 ? -65.82900 42.05100 16.68500 1.000 138.32882 82 TYR C O 1
ATOM 6977 N N . GLU C 1 83 ? -68.02000 41.67400 17.09500 1.000 133.58123 83 GLU C N 1
ATOM 6978 C CA . GLU C 1 83 ? -68.30700 42.98500 17.65600 1.000 128.02659 83 GLU C CA 1
ATOM 6979 C C . GLU C 1 83 ? -68.26800 42.96900 19.18000 1.000 125.29568 83 GLU C C 1
ATOM 6980 O O . GLU C 1 83 ? -68.01600 44.00700 19.79700 1.000 125.07765 83 GLU C O 1
ATOM 6986 N N . SER C 1 84 ? -68.49600 41.80800 19.79600 1.000 122.43821 84 SER C N 1
ATOM 6987 C CA . SER C 1 84 ? -68.34500 41.66300 21.24100 1.000 117.92470 84 SER C CA 1
ATOM 6988 C C . SER C 1 84 ? -66.95100 42.08900 21.69000 1.000 115.62683 84 SER C C 1
ATOM 6989 O O . SER C 1 84 ? -66.79500 42.82700 22.67000 1.000 115.49937 84 SER C O 1
ATOM 6992 N N . TYR C 1 85 ? -65.92300 41.63600 20.96500 1.000 113.47905 85 TYR C N 1
ATOM 6993 C CA . TYR C 1 85 ? -64.53800 41.90900 21.33700 1.000 108.26066 85 TYR C CA 1
ATOM 6994 C C . TYR C 1 85 ? -64.21100 43.39700 21.27100 1.000 109.43560 85 TYR C C 1
ATOM 6995 O O . TYR C 1 85 ? -63.56900 43.93400 22.18200 1.000 112.90856 85 TYR C O 1
ATOM 7004 N N . VAL C 1 86 ? -64.66100 44.07800 20.21200 1.000 111.10549 86 VAL C N 1
ATOM 7005 C CA . VAL C 1 86 ? -64.05200 45.34800 19.81800 1.000 112.62692 86 VAL C CA 1
ATOM 7006 C C . VAL C 1 86 ? -64.40900 46.46200 20.79800 1.000 111.19939 86 VAL C C 1
ATOM 7007 O O . VAL C 1 86 ? -63.53500 47.18200 21.29200 1.000 111.03791 86 VAL C O 1
ATOM 7011 N N . SER C 1 87 ? -65.69600 46.65000 21.07300 1.000 111.48194 87 SER C N 1
ATOM 7012 C CA . SER C 1 87 ? -66.12300 47.79800 21.87100 1.000 111.90274 87 SER C CA 1
ATOM 7013 C C . SER C 1 87 ? -66.29400 47.46600 23.35000 1.000 110.45557 87 SER C C 1
ATOM 7014 O O . SER C 1 87 ? -66.59900 48.36600 24.14400 1.000 111.51094 87 SER C O 1
ATOM 7017 N N . LEU C 1 88 ? -66.19300 46.19100 23.73400 1.000 107.16178 88 LEU C N 1
ATOM 7018 C CA . LEU C 1 88 ? -65.76900 45.90600 25.09900 1.000 105.60909 88 LEU C CA 1
ATOM 7019 C C . LEU C 1 88 ? -64.38700 46.49300 25.34800 1.000 100.23431 88 LEU C C 1
ATOM 7020 O O . LEU C 1 88 ? -64.07400 46.93100 26.46200 1.000 98.02462 88 LEU C O 1
ATOM 7025 N N . ALA C 1 89 ? -63.54100 46.50000 24.31400 1.000 98.26698 89 ALA C N 1
ATOM 7026 C CA . ALA C 1 89 ? -62.25900 47.19000 24.40300 1.000 98.66251 89 ALA C CA 1
ATOM 7027 C C . ALA C 1 89 ? -62.43800 48.70600 24.32200 1.000 100.52230 89 ALA C C 1
ATOM 7028 O O . ALA C 1 89 ? -61.77800 49.44900 25.06200 1.000 98.04282 89 ALA C O 1
ATOM 7030 N N . GLU C 1 90 ? -63.32200 49.19300 23.43700 1.000 103.84321 90 GLU C N 1
ATOM 7031 C CA . GLU C 1 90 ? -63.65400 50.61800 23.46400 1.000 106.73693 90 GLU C CA 1
ATOM 7032 C C . GLU C 1 90 ? -64.21800 51.01000 24.82300 1.000 111.14053 90 GLU C C 1
ATOM 7033 O O . GLU C 1 90 ? -63.93700 52.10000 25.33200 1.000 113.55083 90 GLU C O 1
ATOM 7039 N N . ARG C 1 91 ? -65.02200 50.13000 25.42300 1.000 113.49224 91 ARG C N 1
ATOM 7040 C CA . ARG C 1 91 ? -65.59500 50.41800 26.73300 1.000 116.27520 91 ARG C CA 1
ATOM 7041 C C . ARG C 1 91 ? -64.52400 50.49300 27.81300 1.000 112.95606 91 ARG C C 1
ATOM 7042 O O . ARG C 1 91 ? -64.66400 51.26300 28.76900 1.000 114.79372 91 ARG C O 1
ATOM 7050 N N . ILE C 1 92 ? -63.45500 49.70800 27.68500 1.000 106.45119 92 ILE C N 1
ATOM 7051 C CA . ILE C 1 92 ? -62.37000 49.75900 28.65800 1.000 100.60200 92 ILE C CA 1
ATOM 7052 C C . ILE C 1 92 ? -61.31400 50.79800 28.28600 1.000 101.65498 92 ILE C C 1
ATOM 7053 O O . ILE C 1 92 ? -60.61700 51.30700 29.17600 1.000 103.21383 92 ILE C O 1
ATOM 7058 N N . ASN C 1 93 ? -61.20000 51.15400 27.00400 1.000 101.51072 93 ASN C N 1
ATOM 7059 C CA . ASN C 1 93 ? -60.23700 52.17500 26.60100 1.000 101.30046 93 ASN C CA 1
ATOM 7060 C C . ASN C 1 93 ? -60.56700 53.52600 27.22400 1.000 101.95123 93 ASN C C 1
ATOM 7061 O O . ASN C 1 93 ? -59.66300 54.28200 27.60200 1.000 100.84655 93 ASN C O 1
ATOM 7066 N N . ASP C 1 94 ? -61.85700 53.84800 27.34000 1.000 104.47964 94 ASP C N 1
ATOM 7067 C CA . ASP C 1 94 ? -62.27400 55.10600 27.94500 1.000 107.96210 94 ASP C CA 1
ATOM 7068 C C . ASP C 1 94 ? -62.26200 55.06500 29.46600 1.000 108.28462 94 ASP C C 1
ATOM 7069 O O . ASP C 1 94 ? -62.13800 56.11800 30.10000 1.000 112.49947 94 ASP C O 1
ATOM 7074 N N . LEU C 1 95 ? -62.38300 53.88200 30.06300 1.000 102.99739 95 LEU C N 1
ATOM 7075 C CA . LEU C 1 95 ? -62.49800 53.75500 31.50900 1.000 98.96711 95 LEU C CA 1
ATOM 7076 C C . LEU C 1 95 ? -61.15900 53.53700 32.19800 1.000 97.29497 95 LEU C C 1
ATOM 7077 O O . LEU C 1 95 ? -61.03300 53.84800 33.38800 1.000 98.14851 95 LEU C O 1
ATOM 7082 N N . ALA C 1 96 ? -60.15600 53.02900 31.48000 1.000 94.18679 96 ALA C N 1
ATOM 7083 C CA . ALA C 1 96 ? -58.87100 52.70600 32.08500 1.000 90.90827 96 ALA C CA 1
ATOM 7084 C C . ALA C 1 96 ? -58.06300 53.97700 32.34300 1.000 91.94652 96 ALA C C 1
ATOM 7085 O O . ALA C 1 96 ? -58.08900 54.90700 31.53200 1.000 95.90784 96 ALA C O 1
ATOM 7087 N N . PRO C 1 97 ? -57.33300 54.03900 33.46000 1.000 90.31737 97 PRO C N 1
ATOM 7088 C CA . PRO C 1 97 ? -56.51600 55.22700 33.74200 1.000 92.55545 97 PRO C CA 1
ATOM 7089 C C . PRO C 1 97 ? -55.26800 55.28200 32.87600 1.000 92.95072 97 PRO C C 1
ATOM 7090 O O . PRO C 1 97 ? -54.15500 55.05200 33.36000 1.000 90.52065 97 PRO C O 1
ATOM 7094 N N . ILE C 1 98 ? -55.44200 55.58700 31.59300 1.000 94.77990 98 ILE C N 1
ATOM 7095 C CA . ILE C 1 98 ? -54.34800 55.61800 30.63000 1.000 91.93851 98 ILE C CA 1
ATOM 7096 C C . ILE C 1 98 ? -54.28300 57.01400 30.02800 1.000 99.44866 98 ILE C C 1
ATOM 7097 O O . ILE C 1 98 ? -55.27900 57.50900 29.48600 1.000 105.64211 98 ILE C O 1
ATOM 7102 N N . ASP C 1 99 ? -53.11600 57.64700 30.12900 1.000 102.90963 99 ASP C N 1
ATOM 7103 C CA . ASP C 1 99 ? -52.90200 58.93500 29.48600 1.000 110.78244 99 ASP C CA 1
ATOM 7104 C C . ASP C 1 99 ? -52.99200 58.77900 27.97300 1.000 110.47815 99 ASP C C 1
ATOM 7105 O O . ASP C 1 99 ? -52.40300 57.86300 27.39300 1.000 108.63482 99 ASP C O 1
ATOM 7110 N N . GLY C 1 100 ? -53.73400 59.68100 27.33600 1.000 113.02116 100 GLY C N 1
ATOM 7111 C CA . GLY C 1 100 ? -53.89900 59.65500 25.90400 1.000 111.05850 100 GLY C CA 1
ATOM 7112 C C . GLY C 1 100 ? -54.74200 58.48600 25.44200 1.000 105.45933 100 GLY C C 1
ATOM 7113 O O . GLY C 1 100 ? -55.44900 57.84800 26.23000 1.000 101.09807 100 GLY C O 1
ATOM 7114 N N . PRO C 1 101 ? -54.68500 58.18400 24.14600 1.000 106.18687 101 PRO C N 1
ATOM 7115 C CA . PRO C 1 101 ? -55.47700 57.06900 23.61500 1.000 107.57785 101 PRO C CA 1
ATOM 7116 C C . PRO C 1 101 ? -55.02100 55.73800 24.19300 1.000 107.38884 101 PRO C C 1
ATOM 7117 O O . PRO C 1 101 ? -53.83200 55.51100 24.42300 1.000 103.92854 101 PRO C O 1
ATOM 7121 N N . ALA C 1 102 ? -55.98700 54.85500 24.42700 1.000 113.19188 102 ALA C N 1
ATOM 7122 C CA . ALA C 1 102 ? -55.72800 53.52700 24.95400 1.000 109.91388 102 ALA C CA 1
ATOM 7123 C C . ALA C 1 102 ? -56.22600 52.47600 23.97300 1.000 109.39215 102 ALA C C 1
ATOM 7124 O O . ALA C 1 102 ? -57.15500 52.71700 23.19700 1.000 112.74480 102 ALA C O 1
ATOM 7126 N N . LYS C 1 103 ? -55.58900 51.31000 24.01000 1.000 100.91418 103 LYS C N 1
ATOM 7127 C CA . LYS C 1 103 ? -55.98700 50.18000 23.18600 1.000 94.94312 103 LYS C CA 1
ATOM 7128 C C . LYS C 1 103 ? -55.95400 48.92800 24.05100 1.000 89.79391 103 LYS C C 1
ATOM 7129 O O . LYS C 1 103 ? -55.18500 48.84500 25.00800 1.000 89.62050 103 LYS C O 1
ATOM 7135 N N . THR C 1 104 ? -56.81200 47.96300 23.72700 1.000 89.43064 104 THR C N 1
ATOM 7136 C CA . THR C 1 104 ? -57.03000 46.80900 24.59000 1.000 87.11944 104 THR C CA 1
ATOM 7137 C C . THR C 1 104 ? -57.02800 45.52500 23.77400 1.000 86.33850 104 THR C C 1
ATOM 7138 O O . THR C 1 104 ? -57.68600 45.44400 22.73300 1.000 85.66227 104 THR C O 1
ATOM 7142 N N . ALA C 1 105 ? -56.28500 44.53100 24.25100 1.000 83.98326 105 ALA C N 1
ATOM 7143 C CA . ALA C 1 105 ? -56.35200 43.16900 23.75000 1.000 83.82345 105 ALA C CA 1
ATOM 7144 C C . ALA C 1 105 ? -56.88900 42.26300 24.85000 1.000 83.05492 105 ALA C C 1
ATOM 7145 O O . ALA C 1 105 ? -56.69300 42.52500 26.04000 1.000 81.10291 105 ALA C O 1
ATOM 7147 N N . PHE C 1 106 ? -57.57400 41.19600 24.44900 1.000 84.39056 106 PHE C N 1
ATOM 7148 C CA . PHE C 1 106 ? -58.20200 40.28100 25.39000 1.000 84.89242 106 PHE C CA 1
ATOM 7149 C C . PHE C 1 106 ? -57.60000 38.89000 25.25900 1.000 84.27246 106 PHE C C 1
ATOM 7150 O O . PHE C 1 106 ? -57.26000 38.44700 24.15700 1.000 88.69595 106 PHE C O 1
ATOM 7158 N N . PHE C 1 107 ? -57.47200 38.21100 26.39700 1.000 80.28148 107 PHE C N 1
ATOM 7159 C CA . PHE C 1 107 ? -56.98600 36.83900 26.44000 1.000 83.38051 107 PHE C CA 1
ATOM 7160 C C . PHE C 1 107 ? -57.90100 36.02500 27.34900 1.000 90.38189 107 PHE C C 1
ATOM 7161 O O . PHE C 1 107 ? -59.10600 36.29000 27.39900 1.000 97.66960 107 PHE C O 1
ATOM 7169 N N . THR C 1 108 ? -57.36500 35.03000 28.05900 1.000 88.86019 108 THR C N 1
ATOM 7170 C CA . THR C 1 108 ? -58.19900 34.18300 28.90900 1.000 90.50129 108 THR C CA 1
ATOM 7171 C C . THR C 1 108 ? -57.74500 34.18500 30.36300 1.000 87.13009 108 THR C C 1
ATOM 7172 O O . THR C 1 108 ? -58.50400 34.62600 31.23400 1.000 87.60413 108 THR C O 1
ATOM 7176 N N . THR C 1 109 ? -56.54800 33.68900 30.66400 1.000 84.37858 109 THR C N 1
ATOM 7177 C CA . THR C 1 109 ? -56.10300 33.61500 32.04700 1.000 82.66486 109 THR C CA 1
ATOM 7178 C C . THR C 1 109 ? -55.31000 34.85800 32.43200 1.000 80.76462 109 THR C C 1
ATOM 7179 O O . THR C 1 109 ? -54.65300 35.48300 31.59700 1.000 79.92580 109 THR C O 1
ATOM 7183 N N . GLY C 1 110 ? -55.38300 35.21100 33.71800 1.000 79.89324 110 GLY C N 1
ATOM 7184 C CA . GLY C 1 110 ? -54.63000 36.35100 34.20900 1.000 76.17024 110 GLY C CA 1
ATOM 7185 C C . GLY C 1 110 ? -53.13700 36.21200 33.99800 1.000 74.91740 110 GLY C C 1
ATOM 7186 O O . GLY C 1 110 ? -52.44600 37.20600 33.75600 1.000 75.72800 110 GLY C O 1
ATOM 7187 N N . ALA C 1 111 ? -52.61800 34.98500 34.08600 1.000 74.14982 111 ALA C N 1
ATOM 7188 C CA . ALA C 1 111 ? -51.21000 34.76000 33.78000 1.000 69.94007 111 ALA C CA 1
ATOM 7189 C C . ALA C 1 111 ? -50.90200 35.12100 32.33400 1.000 64.46904 111 ALA C C 1
ATOM 7190 O O . ALA C 1 111 ? -49.82000 35.63900 32.03300 1.000 62.10811 111 ALA C O 1
ATOM 7192 N N . GLU C 1 112 ? -51.84500 34.86000 31.42400 1.000 62.38741 112 GLU C N 1
ATOM 7193 C CA . GLU C 1 112 ? -51.65400 35.24200 30.02900 1.000 62.62698 112 GLU C CA 1
ATOM 7194 C C . GLU C 1 112 ? -51.59500 36.75600 29.87600 1.000 62.20457 112 GLU C C 1
ATOM 7195 O O . GLU C 1 112 ? -50.75200 37.28000 29.13700 1.000 59.28062 112 GLU C O 1
ATOM 7201 N N . ALA C 1 113 ? -52.48500 37.47600 30.56500 1.000 66.11204 113 ALA C N 1
ATOM 7202 C CA . ALA C 1 113 ? -52.48100 38.93400 30.49200 1.000 68.90285 113 ALA C CA 1
ATOM 7203 C C . ALA C 1 113 ? -51.14200 39.49900 30.94800 1.000 66.02712 113 ALA C C 1
ATOM 7204 O O . ALA C 1 113 ? -50.55200 40.35200 30.27400 1.000 62.28181 113 ALA C O 1
ATOM 7206 N N . VAL C 1 114 ? -50.64500 39.03000 32.09400 1.000 65.78219 114 VAL C N 1
ATOM 7207 C CA . VAL C 1 114 ? -49.31500 39.43000 32.54600 1.000 61.09854 114 VAL C CA 1
ATOM 7208 C C . VAL C 1 114 ? -48.26100 38.99000 31.53900 1.000 61.08718 114 VAL C C 1
ATOM 7209 O O . VAL C 1 114 ? -47.34600 39.75200 31.20200 1.000 62.11196 114 VAL C O 1
ATOM 7213 N N . GLU C 1 115 ? -48.37900 37.75700 31.03800 1.000 63.95561 115 GLU C N 1
ATOM 7214 C CA . GLU C 1 115 ? -47.43000 37.26600 30.04400 1.000 65.30633 115 GLU C CA 1
ATOM 7215 C C . GLU C 1 115 ? -47.41200 38.15800 28.81000 1.000 71.94262 115 GLU C C 1
ATOM 7216 O O . GLU C 1 115 ? -46.34000 38.50700 28.30400 1.000 76.68004 115 GLU C O 1
ATOM 7222 N N . ASN C 1 116 ? -48.59000 38.54900 28.32100 1.000 74.03499 116 ASN C N 1
ATOM 7223 C CA . ASN C 1 116 ? -48.65000 39.38800 27.13000 1.000 75.49399 116 ASN C CA 1
ATOM 7224 C C . ASN C 1 116 ? -48.23100 40.82200 27.42500 1.000 72.59338 116 ASN C C 1
ATOM 7225 O O . ASN C 1 116 ? -47.66000 41.48900 26.55400 1.000 68.78943 116 ASN C O 1
ATOM 7230 N N . ALA C 1 117 ? -48.50700 41.31700 28.63500 1.000 72.99062 117 ALA C N 1
ATOM 7231 C CA . ALA C 1 117 ? -48.01500 42.63600 29.01600 1.000 67.96487 117 ALA C CA 1
ATOM 7232 C C . ALA C 1 117 ? -46.49600 42.69100 28.97600 1.000 68.64310 117 ALA C C 1
ATOM 7233 O O . ALA C 1 117 ? -45.91800 43.74000 28.67100 1.000 68.72436 117 ALA C O 1
ATOM 7235 N N . VAL C 1 118 ? -45.83400 41.57200 29.27800 1.000 68.22997 118 VAL C N 1
ATOM 7236 C CA . VAL C 1 118 ? -44.38200 41.51000 29.16600 1.000 68.41147 118 VAL C CA 1
ATOM 7237 C C . VAL C 1 118 ? -43.96000 41.48500 27.70200 1.000 69.68616 118 VAL C C 1
ATOM 7238 O O . VAL C 1 118 ? -43.00500 42.16400 27.30500 1.000 68.18128 118 VAL C O 1
ATOM 7242 N N . LYS C 1 119 ? -44.66400 40.70300 26.87700 1.000 70.77856 119 LYS C N 1
ATOM 7243 C CA . LYS C 1 119 ? -44.34600 40.64900 25.45300 1.000 70.02322 119 LYS C CA 1
ATOM 7244 C C . LYS C 1 119 ? -44.49500 42.01700 24.80300 1.000 68.09902 119 LYS C C 1
ATOM 7245 O O . LYS C 1 119 ? -43.71000 42.38600 23.92100 1.000 68.31515 119 LYS C O 1
ATOM 7251 N N . ILE C 1 120 ? -45.49700 42.78700 25.22900 1.000 66.84348 120 ILE C N 1
ATOM 7252 C CA . ILE C 1 120 ? -45.68400 44.12800 24.68900 1.000 66.07076 120 ILE C CA 1
ATOM 7253 C C . ILE C 1 120 ? -44.58900 45.06100 25.18900 1.000 66.31724 120 ILE C C 1
ATOM 7254 O O . ILE C 1 120 ? -44.07000 45.89300 24.43400 1.000 69.95139 120 ILE C O 1
ATOM 7259 N N . ALA C 1 121 ? -44.20900 44.93100 26.46200 1.000 64.10240 121 ALA C N 1
ATOM 7260 C CA . ALA C 1 121 ? -43.12100 45.74500 26.99400 1.000 64.75496 121 ALA C CA 1
ATOM 7261 C C . ALA C 1 121 ? -41.80400 45.42500 26.29900 1.000 64.79438 121 ALA C C 1
ATOM 7262 O O . ALA C 1 121 ? -40.98400 46.32100 26.06300 1.000 66.28537 121 ALA C O 1
ATOM 7264 N N . ARG C 1 122 ? -41.58500 44.15300 25.95900 1.000 64.06923 122 ARG C N 1
ATOM 7265 C CA . ARG C 1 122 ? -40.34700 43.77400 25.28500 1.000 65.14005 122 ARG C CA 1
ATOM 7266 C C . ARG C 1 122 ? -40.34600 44.22700 23.83100 1.000 72.55566 122 ARG C C 1
ATOM 7267 O O . ARG C 1 122 ? -39.32100 44.69500 23.32200 1.000 76.09487 122 ARG C O 1
ATOM 7275 N N . ALA C 1 123 ? -41.48400 44.09700 23.14500 1.000 70.62453 123 ALA C N 1
ATOM 7276 C CA . ALA C 1 123 ? -41.55800 44.53000 21.75500 1.000 73.11639 123 ALA C CA 1
ATOM 7277 C C . ALA C 1 123 ? -41.40200 46.03900 21.62800 1.000 75.31450 123 ALA C C 1
ATOM 7278 O O . ALA C 1 123 ? -40.85100 46.52400 20.63400 1.000 81.69600 123 ALA C O 1
ATOM 7280 N N . TYR C 1 124 ? -41.86700 46.79400 22.62300 1.000 69.63701 124 TYR C N 1
ATOM 7281 C CA . TYR C 1 124 ? -41.81600 48.24900 22.54000 1.000 70.22319 124 TYR C CA 1
ATOM 7282 C C . TYR C 1 124 ? -40.42800 48.78400 22.86400 1.000 69.32811 124 TYR C C 1
ATOM 7283 O O . TYR C 1 124 ? -39.90500 49.64700 22.15100 1.000 70.66936 124 TYR C O 1
ATOM 7292 N N . THR C 1 125 ? -39.82100 48.28800 23.93900 1.000 66.34084 125 THR C N 1
ATOM 7293 C CA . THR C 1 125 ? -38.55000 48.82000 24.40600 1.000 64.48539 125 THR C CA 1
ATOM 7294 C C . THR C 1 125 ? -37.34500 48.05900 23.87400 1.000 67.81559 125 THR C C 1
ATOM 7295 O O . THR C 1 125 ? -36.23100 48.59600 23.90400 1.000 69.51787 125 THR C O 1
ATOM 7299 N N . GLY C 1 126 ? -37.53500 46.83400 23.39100 1.000 69.59927 126 GLY C N 1
ATOM 7300 C CA . GLY C 1 126 ? -36.41100 46.01700 22.98200 1.000 67.82811 126 GLY C CA 1
ATOM 7301 C C . GLY C 1 126 ? -35.50100 45.58700 24.10800 1.000 63.90145 126 GLY C C 1
ATOM 7302 O O . GLY C 1 126 ? -34.40500 45.08400 23.84200 1.000 67.15255 126 GLY C O 1
ATOM 7303 N N . ARG C 1 127 ? -35.92600 45.76800 25.37500 1.000 61.40387 127 ARG C N 1
ATOM 7304 C CA . ARG C 1 127 ? -35.16400 45.46800 26.57400 1.000 60.40451 127 ARG C CA 1
ATOM 7305 C C . ARG C 1 127 ? -35.59600 44.13600 27.17400 1.000 62.56692 127 ARG C C 1
ATOM 7306 O O . ARG C 1 127 ? -36.77300 43.76800 27.10700 1.000 67.34157 127 ARG C O 1
ATOM 7314 N N . PRO C 1 128 ? -34.65900 43.39700 27.76500 1.000 60.65412 128 PRO C N 1
ATOM 7315 C CA . PRO C 1 128 ? -35.00200 42.09300 28.34800 1.000 58.58758 128 PRO C CA 1
ATOM 7316 C C . PRO C 1 128 ? -35.47700 42.17600 29.79000 1.000 58.08957 128 PRO C C 1
ATOM 7317 O O . PRO C 1 128 ? -36.22600 41.31000 30.25200 1.000 61.28943 128 PRO C O 1
ATOM 7321 N N . GLY C 1 129 ? -35.05600 43.21800 30.50200 1.000 57.65565 129 GLY C N 1
ATOM 7322 C CA . GLY C 1 129 ? -35.17900 43.22200 31.94700 1.000 53.98552 129 GLY C CA 1
ATOM 7323 C C . GLY C 1 129 ? -36.60600 43.40500 32.43000 1.000 49.61398 129 GLY C C 1
ATOM 7324 O O . GLY C 1 129 ? -37.42900 44.07100 31.80200 1.000 48.96131 129 GLY C O 1
ATOM 7325 N N . LEU C 1 130 ? -36.88900 42.79400 33.58000 1.000 50.04201 130 LEU C N 1
ATOM 7326 C CA . LEU C 1 130 ? -38.17100 42.91300 34.26100 1.000 54.51888 130 LEU C CA 1
ATOM 7327 C C . LEU C 1 130 ? -37.91800 42.93100 35.75900 1.000 60.10494 130 LEU C C 1
ATOM 7328 O O . LEU C 1 130 ? -37.15400 42.10500 36.26800 1.000 64.52310 130 LEU C O 1
ATOM 7333 N N . ILE C 1 131 ? -38.55300 43.86400 36.46300 1.000 58.38466 131 ILE C N 1
ATOM 7334 C CA . ILE C 1 131 ? -38.40600 43.99300 37.90800 1.000 55.15458 131 ILE C CA 1
ATOM 7335 C C . ILE C 1 131 ? -39.78400 43.89500 38.54300 1.000 56.52828 131 ILE C C 1
ATOM 7336 O O . ILE C 1 131 ? -40.68900 44.66700 38.20300 1.000 54.95584 131 ILE C O 1
ATOM 7341 N N . THR C 1 132 ? -39.94100 42.94300 39.46100 1.000 57.69125 132 THR C N 1
ATOM 7342 C CA . THR C 1 132 ? -41.12700 42.87600 40.30300 1.000 56.79791 132 THR C CA 1
ATOM 7343 C C . THR C 1 132 ? -40.70900 43.04300 41.75800 1.000 56.87715 132 THR C C 1
ATOM 7344 O O . THR C 1 132 ? -39.61700 43.54800 42.03600 1.000 54.34038 132 THR C O 1
ATOM 7348 N N . PHE C 1 133 ? -41.55700 42.62500 42.69300 1.000 58.51934 133 PHE C N 1
ATOM 7349 C CA . PHE C 1 133 ? -41.27500 42.78400 44.11000 1.000 60.57273 133 PHE C CA 1
ATOM 7350 C C . PHE C 1 133 ? -41.56100 41.48600 44.84800 1.000 64.91568 133 PHE C C 1
ATOM 7351 O O . PHE C 1 133 ? -42.36400 40.66200 44.40300 1.000 66.45993 133 PHE C O 1
ATOM 7359 N N . GLY C 1 134 ? -40.88400 41.31200 45.98100 1.000 66.04254 134 GLY C N 1
ATOM 7360 C CA . GLY C 1 134 ? -41.15800 40.16500 46.82300 1.000 65.16259 134 GLY C CA 1
ATOM 7361 C C . GLY C 1 134 ? -42.57900 40.19000 47.35300 1.000 66.92997 134 GLY C C 1
ATOM 7362 O O . GLY C 1 134 ? -43.14800 41.24800 47.62600 1.000 68.50087 134 GLY C O 1
ATOM 7363 N N . GLY C 1 135 ? -43.15900 38.99800 47.49000 1.000 68.32591 135 GLY C N 1
ATOM 7364 C CA . GLY C 1 135 ? -44.53900 38.86100 47.89700 1.000 71.11392 135 GLY C CA 1
ATOM 7365 C C . GLY C 1 135 ? -45.55400 39.04300 46.79100 1.000 72.02922 135 GLY C C 1
ATOM 7366 O O . GLY C 1 135 ? -46.72100 38.67700 46.97600 1.000 76.35200 135 GLY C O 1
ATOM 7367 N N . GLY C 1 136 ? -45.15500 39.59400 45.64900 1.000 68.51786 136 GLY C N 1
ATOM 7368 C CA . GLY C 1 136 ? -46.08000 39.74000 44.54500 1.000 69.17250 136 GLY C CA 1
ATOM 7369 C C . GLY C 1 136 ? -46.40400 38.40800 43.89800 1.000 67.76055 136 GLY C C 1
ATOM 7370 O O . GLY C 1 136 ? -45.62400 37.45700 43.94000 1.000 67.56398 136 GLY C O 1
ATOM 7371 N N . PHE C 1 137 ? -47.58800 38.34300 43.29400 1.000 67.08243 137 PHE C N 1
ATOM 7372 C CA . PHE C 1 137 ? -48.05200 37.15600 42.59000 1.000 66.78737 137 PHE C CA 1
ATOM 7373 C C . PHE C 1 137 ? -48.55700 37.57500 41.21900 1.000 68.93945 137 PHE C C 1
ATOM 7374 O O . PHE C 1 137 ? -49.35200 38.51400 41.11000 1.000 72.09596 137 PHE C O 1
ATOM 7382 N N . HIS C 1 138 ? -48.01900 36.93300 40.19500 1.000 67.26099 138 HIS C N 1
ATOM 7383 C CA . HIS C 1 138 ? -48.37100 37.23100 38.82400 1.000 67.23854 138 HIS C CA 1
ATOM 7384 C C . HIS C 1 138 ? -48.75300 36.08100 37.91100 1.000 66.56922 138 HIS C C 1
ATOM 7385 O O . HIS C 1 138 ? -48.83100 36.26100 36.73600 1.000 65.68614 138 HIS C O 1
ATOM 7392 N N . GLY C 1 139 ? -48.98300 34.91100 38.45200 1.000 64.87497 139 GLY C N 1
ATOM 7393 C CA . GLY C 1 139 ? -49.34100 33.74800 37.67000 1.000 69.74708 139 GLY C CA 1
ATOM 7394 C C . GLY C 1 139 ? -48.44100 32.57200 37.97500 1.000 71.91935 139 GLY C C 1
ATOM 7395 O O . GLY C 1 139 ? -47.52000 32.64600 38.78600 1.000 76.50841 139 GLY C O 1
ATOM 7396 N N . ARG C 1 140 ? -48.71800 31.46100 37.28900 1.000 70.07546 140 ARG C N 1
ATOM 7397 C CA . ARG C 1 140 ? -48.02400 30.20700 37.54000 1.000 68.75514 140 ARG C CA 1
ATOM 7398 C C . ARG C 1 140 ? -47.26600 29.66100 36.33700 1.000 71.88861 140 ARG C C 1
ATOM 7399 O O . ARG C 1 140 ? -46.68400 28.57500 36.43900 1.000 76.12137 140 ARG C O 1
ATOM 7407 N N . THR C 1 141 ? -47.25600 30.36200 35.20700 1.000 70.84027 141 THR C N 1
ATOM 7408 C CA . THR C 1 141 ? -46.45100 29.92500 34.07700 1.000 72.66576 141 THR C CA 1
ATOM 7409 C C . THR C 1 141 ? -44.98800 30.30200 34.31000 1.000 70.43144 141 THR C C 1
ATOM 7410 O O . THR C 1 141 ? -44.64000 30.95900 35.29500 1.000 70.04580 141 THR C O 1
ATOM 7414 N N . PHE C 1 142 ? -44.12000 29.88100 33.38500 1.000 68.84280 142 PHE C N 1
ATOM 7415 C CA . PHE C 1 142 ? -42.67900 30.04700 33.56500 1.000 65.92202 142 PHE C CA 1
ATOM 7416 C C . PHE C 1 142 ? -42.30700 31.50200 33.82200 1.000 63.98387 142 PHE C C 1
ATOM 7417 O O . PHE C 1 142 ? -41.64800 31.82000 34.81900 1.000 65.49121 142 PHE C O 1
ATOM 7425 N N . MET C 1 143 ? -42.72300 32.40200 32.93000 1.000 62.59132 143 MET C N 1
ATOM 7426 C CA . MET C 1 143 ? -42.38700 33.81100 33.10100 1.000 59.67719 143 MET C CA 1
ATOM 7427 C C . MET C 1 143 ? -43.07300 34.39900 34.32700 1.000 58.86854 143 MET C C 1
ATOM 7428 O O . MET C 1 143 ? -42.45800 35.15900 35.08400 1.000 55.08430 143 MET C O 1
ATOM 7433 N N . THR C 1 144 ? -44.34300 34.05300 34.54400 1.000 59.07208 144 THR C N 1
ATOM 7434 C CA . THR C 1 144 ? -45.08300 34.63000 35.66100 1.000 64.94292 144 THR C CA 1
ATOM 7435 C C . THR C 1 144 ? -44.61500 34.07500 37.00100 1.000 66.86100 144 THR C C 1
ATOM 7436 O O . THR C 1 144 ? -44.73200 34.75900 38.02400 1.000 66.38692 144 THR C O 1
ATOM 7440 N N . MET C 1 145 ? -44.09100 32.84700 37.02000 1.000 67.04406 145 MET C N 1
ATOM 7441 C CA . MET C 1 145 ? -43.50600 32.32300 38.25100 1.000 64.86341 145 MET C CA 1
ATOM 7442 C C . MET C 1 145 ? -42.25300 33.10000 38.63200 1.000 62.37192 145 MET C C 1
ATOM 7443 O O . MET C 1 145 ? -42.04800 33.42100 39.80800 1.000 64.82503 145 MET C O 1
ATOM 7448 N N . ALA C 1 146 ? -41.40300 33.41000 37.65000 1.000 59.79533 146 ALA C N 1
ATOM 7449 C CA . ALA C 1 146 ? -40.22800 34.23000 37.92100 1.000 56.01885 146 ALA C CA 1
ATOM 7450 C C . ALA C 1 146 ? -40.62800 35.62800 38.37500 1.000 57.76298 146 ALA C C 1
ATOM 7451 O O . ALA C 1 146 ? -39.96000 36.22800 39.22500 1.000 58.99446 146 ALA C O 1
ATOM 7453 N N . LEU C 1 147 ? -41.71900 36.16200 37.82100 1.000 56.95650 147 LEU C N 1
ATOM 7454 C CA . LEU C 1 147 ? -42.20400 37.46700 38.25500 1.000 55.36869 147 LEU C CA 1
ATOM 7455 C C . LEU C 1 147 ? -42.82700 37.40000 39.64300 1.000 56.42361 147 LEU C C 1
ATOM 7456 O O . LEU C 1 147 ? -42.74300 38.36900 40.40600 1.000 56.73546 147 LEU C O 1
ATOM 7461 N N . THR C 1 148 ? -43.45400 36.27500 39.98500 1.000 54.78584 148 THR C N 1
ATOM 7462 C CA . THR C 1 148 ? -44.03800 36.11100 41.31000 1.000 57.14769 148 THR C CA 1
ATOM 7463 C C . THR C 1 148 ? -42.94800 36.15000 42.37500 1.000 56.90699 148 THR C C 1
ATOM 7464 O O . THR C 1 148 ? -41.91500 35.48500 42.24800 1.000 56.50829 148 THR C O 1
ATOM 7468 N N . GLY C 1 149 ? -43.17600 36.94000 43.42200 1.000 59.12139 149 GLY C N 1
ATOM 7469 C CA . GLY C 1 149 ? -42.18100 37.13300 44.45900 1.000 59.51638 149 GLY C CA 1
ATOM 7470 C C . GLY C 1 149 ? -42.38800 36.28100 45.69500 1.000 62.17413 149 GLY C C 1
ATOM 7471 O O . GLY C 1 149 ? -42.11300 36.72500 46.81400 1.000 61.48133 149 GLY C O 1
ATOM 7472 N N . LYS C 1 150 ? -42.87200 35.05500 45.50700 1.000 67.10798 150 LYS C N 1
ATOM 7473 C CA . LYS C 1 150 ? -43.05100 34.10500 46.60300 1.000 68.43168 150 LYS C CA 1
ATOM 7474 C C . LYS C 1 150 ? -42.67100 32.72700 46.08100 1.000 63.99646 150 LYS C C 1
ATOM 7475 O O . LYS C 1 150 ? -43.35500 32.18100 45.20900 1.000 61.04852 150 LYS C O 1
ATOM 7481 N N . VAL C 1 151 ? -41.58200 32.16700 46.60900 1.000 63.20071 151 VAL C N 1
ATOM 7482 C CA . VAL C 1 151 ? -41.06500 30.90800 46.08300 1.000 61.89007 151 VAL C CA 1
ATOM 7483 C C . VAL C 1 151 ? -41.93400 29.73500 46.52100 1.000 63.30616 151 VAL C C 1
ATOM 7484 O O . VAL C 1 151 ? -42.27200 28.86300 45.71200 1.000 62.57071 151 VAL C O 1
ATOM 7488 N N . ALA C 1 152 ? -42.31100 29.68900 47.79600 1.000 66.33253 152 ALA C N 1
ATOM 7489 C CA . ALA C 1 152 ? -43.14200 28.59000 48.27000 1.000 68.35867 152 ALA C CA 1
ATOM 7490 C C . ALA C 1 152 ? -44.60400 28.99800 48.26100 1.000 72.65307 152 ALA C C 1
ATOM 7491 O O . ALA C 1 152 ? -44.94000 30.07600 48.77300 1.000 75.00978 152 ALA C O 1
ATOM 7493 N N . PRO C 1 153 ? -45.50500 28.18200 47.69500 1.000 75.76155 153 PRO C N 1
ATOM 7494 C CA . PRO C 1 153 ? -45.18500 26.93500 46.99800 1.000 77.57488 153 PRO C CA 1
ATOM 7495 C C . PRO C 1 153 ? -45.24100 27.10000 45.48400 1.000 77.23368 153 PRO C C 1
ATOM 7496 O O . PRO C 1 153 ? -45.29700 26.11200 44.75000 1.000 78.47057 153 PRO C O 1
ATOM 7500 N N . TYR C 1 154 ? -45.21500 28.35300 45.02700 1.000 75.16758 154 TYR C N 1
ATOM 7501 C CA . TYR C 1 154 ? -45.55800 28.65500 43.64300 1.000 77.47608 154 TYR C CA 1
ATOM 7502 C C . TYR C 1 154 ? -44.47500 28.25000 42.65200 1.000 79.04866 154 TYR C C 1
ATOM 7503 O O . TYR C 1 154 ? -44.76100 28.16000 41.45300 1.000 79.91468 154 TYR C O 1
ATOM 7512 N N . LYS C 1 155 ? -43.24100 28.00000 43.10900 1.000 77.83583 155 LYS C N 1
ATOM 7513 C CA . LYS C 1 155 ? -42.21600 27.59900 42.15000 1.000 72.93634 155 LYS C CA 1
ATOM 7514 C C . LYS C 1 155 ? -41.17200 26.63700 42.71300 1.000 73.52067 155 LYS C C 1
ATOM 7515 O O . LYS C 1 155 ? -40.05600 26.58900 42.18200 1.000 75.28933 155 LYS C O 1
ATOM 7521 N N . ILE C 1 156 ? -41.49200 25.86500 43.74800 1.000 73.00650 156 ILE C N 1
ATOM 7522 C CA . ILE C 1 156 ? -40.56400 24.84800 44.22800 1.000 73.17786 156 ILE C CA 1
ATOM 7523 C C . ILE C 1 156 ? -40.53100 23.70200 43.22500 1.000 73.30980 156 ILE C C 1
ATOM 7524 O O . ILE C 1 156 ? -41.55300 23.05500 42.96600 1.000 80.15120 156 ILE C O 1
ATOM 7529 N N . GLY C 1 157 ? -39.35800 23.45500 42.64500 1.000 67.52139 157 GLY C N 1
ATOM 7530 C CA . GLY C 1 157 ? -39.16900 22.34800 41.73300 1.000 67.77776 157 GLY C CA 1
ATOM 7531 C C . GLY C 1 157 ? -39.35600 22.66500 40.26500 1.000 66.33520 157 GLY C C 1
ATOM 7532 O O . GLY C 1 157 ? -39.29000 21.74500 39.43900 1.000 64.05906 157 GLY C O 1
ATOM 7533 N N . PHE C 1 158 ? -39.57900 23.92900 39.90700 1.000 64.69052 158 PHE C N 1
ATOM 7534 C CA . PHE C 1 158 ? -39.82400 24.31000 38.52300 1.000 64.90987 158 PHE C CA 1
ATOM 7535 C C . PHE C 1 158 ? -38.68400 25.11000 37.90600 1.000 67.20326 158 PHE C C 1
ATOM 7536 O O . PHE C 1 158 ? -38.78400 25.50100 36.73800 1.000 67.90925 158 PHE C O 1
ATOM 7544 N N . GLY C 1 159 ? -37.60500 25.36500 38.65200 1.000 66.66526 159 GLY C N 1
ATOM 7545 C CA . GLY C 1 159 ? -36.47100 26.05600 38.11100 1.000 61.55721 159 GLY C CA 1
ATOM 7546 C C . GLY C 1 159 ? -35.68900 25.18500 37.14300 1.000 60.71494 159 GLY C C 1
ATOM 7547 O O . GLY C 1 159 ? -36.01700 24.01100 36.92100 1.000 63.33851 159 GLY C O 1
ATOM 7548 N N . PRO C 1 160 ? -34.63300 25.76000 36.54400 1.000 60.27009 160 PRO C N 1
ATOM 7549 C CA . PRO C 1 160 ? -34.13900 27.13400 36.69400 1.000 57.82509 160 PRO C CA 1
ATOM 7550 C C . PRO C 1 160 ? -34.99600 28.15700 35.95500 1.000 57.18317 160 PRO C C 1
ATOM 7551 O O . PRO C 1 160 ? -35.64300 27.82200 34.96400 1.000 58.30893 160 PRO C O 1
ATOM 7555 N N . PHE C 1 161 ? -34.98200 29.39300 36.43300 1.000 56.75566 161 PHE C N 1
ATOM 7556 C CA . PHE C 1 161 ? -35.82000 30.46000 35.91800 1.000 55.68137 161 PHE C CA 1
ATOM 7557 C C . PHE C 1 161 ? -35.00300 31.44500 35.08900 1.000 53.79373 161 PHE C C 1
ATOM 7558 O O . PHE C 1 161 ? -33.78500 31.55800 35.26400 1.000 48.65370 161 PHE C O 1
ATOM 7566 N N . PRO C 1 162 ? -35.63800 32.16500 34.16400 1.000 59.90389 162 PRO C N 1
ATOM 7567 C CA . PRO C 1 162 ? -34.87300 32.97700 33.21300 1.000 60.67055 162 PRO C CA 1
ATOM 7568 C C . PRO C 1 162 ? -34.15800 34.13400 33.89300 1.000 57.96025 162 PRO C C 1
ATOM 7569 O O . PRO C 1 162 ? -34.49900 34.55800 34.99900 1.000 58.81102 162 PRO C O 1
ATOM 7573 N N . GLY C 1 163 ? -33.14000 34.64000 33.20200 1.000 56.94475 163 GLY C N 1
ATOM 7574 C CA . GLY C 1 163 ? -32.39500 35.78200 33.67800 1.000 59.08515 163 GLY C CA 1
ATOM 7575 C C . GLY C 1 163 ? -33.13500 37.08500 33.45500 1.000 58.28114 163 GLY C C 1
ATOM 7576 O O . GLY C 1 163 ? -34.24600 37.13000 32.92400 1.000 57.41671 163 GLY C O 1
ATOM 7577 N N . SER C 1 164 ? -32.49100 38.17100 33.88600 1.000 56.48326 164 SER C N 1
ATOM 7578 C CA . SER C 1 164 ? -33.01900 39.52800 33.73600 1.000 55.96378 164 SER C CA 1
ATOM 7579 C C . SER C 1 164 ? -34.36300 39.70000 34.44000 1.000 60.30222 164 SER C C 1
ATOM 7580 O O . SER C 1 164 ? -35.18000 40.53600 34.04400 1.000 62.14882 164 SER C O 1
ATOM 7583 N N . VAL C 1 165 ? -34.60500 38.91400 35.48600 1.000 59.60268 165 VAL C N 1
ATOM 7584 C CA . VAL C 1 165 ? -35.80800 39.02200 36.30400 1.000 57.10270 165 VAL C CA 1
ATOM 7585 C C . VAL C 1 165 ? -35.35600 39.10700 37.75500 1.000 60.64016 165 VAL C C 1
ATOM 7586 O O . VAL C 1 165 ? -34.79500 38.14400 38.29200 1.000 65.57903 165 VAL C O 1
ATOM 7590 N N . TYR C 1 166 ? -35.59600 40.25200 38.38800 1.000 58.15496 166 TYR C N 1
ATOM 7591 C CA . TYR C 1 166 ? -35.15000 40.49800 39.74900 1.000 57.91416 166 TYR C CA 1
ATOM 7592 C C . TYR C 1 166 ? -36.29900 41.07300 40.56300 1.000 58.90105 166 TYR C C 1
ATOM 7593 O O . TYR C 1 166 ? -37.29600 41.55300 40.01800 1.000 57.44971 166 TYR C O 1
ATOM 7602 N N . HIS C 1 167 ? -36.18000 40.98600 41.87000 1.000 60.06172 167 HIS C N 1
ATOM 7603 C CA . HIS C 1 167 ? -37.20000 41.48500 42.73100 1.000 58.13667 167 HIS C CA 1
ATOM 7604 C C . HIS C 1 167 ? -36.75800 42.47900 43.72700 1.000 59.76800 167 HIS C C 1
ATOM 7605 O O . HIS C 1 167 ? -35.89100 42.22400 44.50200 1.000 64.56331 167 HIS C O 1
ATOM 7612 N N . GLY C 1 168 ? -37.39500 43.61900 43.70400 1.000 58.51181 168 GLY C N 1
ATOM 7613 C CA . GLY C 1 168 ? -37.23000 44.63000 44.72100 1.000 57.51516 168 GLY C CA 1
ATOM 7614 C C . GLY C 1 168 ? -37.96500 44.23900 45.98900 1.000 60.83912 168 GLY C C 1
ATOM 7615 O O . GLY C 1 168 ? -38.40900 43.10400 46.16800 1.000 62.76907 168 GLY C O 1
ATOM 7616 N N . VAL C 1 169 ? -38.09600 45.21000 46.88600 1.000 62.14806 169 VAL C N 1
ATOM 7617 C CA . VAL C 1 169 ? -38.81600 45.02600 48.13900 1.000 63.64987 169 VAL C CA 1
ATOM 7618 C C . VAL C 1 169 ? -40.05400 45.90800 48.10900 1.000 69.61492 169 VAL C C 1
ATOM 7619 O O . VAL C 1 169 ? -39.96500 47.10400 47.80700 1.000 71.39407 169 VAL C O 1
ATOM 7623 N N . TYR C 1 170 ? -41.20500 45.31700 48.41100 1.000 70.85321 170 TYR C N 1
ATOM 7624 C CA . TYR C 1 170 ? -42.45100 46.06800 48.41200 1.000 69.41372 170 TYR C CA 1
ATOM 7625 C C . TYR C 1 170 ? -42.54500 46.93000 49.66900 1.000 68.41997 170 TYR C C 1
ATOM 7626 O O . TYR C 1 170 ? -42.21800 46.46600 50.76500 1.000 68.89547 170 TYR C O 1
ATOM 7635 N N . PRO C 1 171 ? -42.98000 48.18200 49.54000 1.000 68.41059 171 PRO C N 1
ATOM 7636 C CA . PRO C 1 171 ? -43.10600 49.04600 50.72300 1.000 67.88260 171 PRO C CA 1
ATOM 7637 C C . PRO C 1 171 ? -44.16800 48.51800 51.67500 1.000 72.48838 171 PRO C C 1
ATOM 7638 O O . PRO C 1 171 ? -45.35200 48.44700 51.34000 1.000 77.70858 171 PRO C O 1
ATOM 7642 N N . ASN C 1 172 ? -43.72700 48.13500 52.87200 1.000 74.33576 172 ASN C N 1
ATOM 7643 C CA . ASN C 1 172 ? -44.60400 47.63600 53.92600 1.000 82.11326 172 ASN C CA 1
ATOM 7644 C C . ASN C 1 172 ? -44.35200 48.47900 55.17700 1.000 93.05207 172 ASN C C 1
ATOM 7645 O O . ASN C 1 172 ? -43.73300 48.02100 56.14000 1.000 92.96898 172 ASN C O 1
ATOM 7650 N N . ALA C 1 173 ? -44.83500 49.72500 55.14900 1.000 104.72041 173 ALA C N 1
ATOM 7651 C CA . ALA C 1 173 ? -44.61500 50.65100 56.25600 1.000 104.29846 173 ALA C CA 1
ATOM 7652 C C . ALA C 1 173 ? -45.13000 50.10500 57.58000 1.000 102.24828 173 ALA C C 1
ATOM 7653 O O . ALA C 1 173 ? -44.67600 50.54900 58.64000 1.000 100.99432 173 ALA C O 1
ATOM 7655 N N . ALA C 1 174 ? -46.06300 49.15800 57.54500 1.000 103.95359 174 ALA C N 1
ATOM 7656 C CA . ALA C 1 174 ? -46.51700 48.46600 58.74200 1.000 107.75569 174 ALA C CA 1
ATOM 7657 C C . ALA C 1 174 ? -45.57000 47.35100 59.17200 1.000 107.93909 174 ALA C C 1
ATOM 7658 O O . ALA C 1 174 ? -45.90500 46.59400 60.08900 1.000 114.07116 174 ALA C O 1
ATOM 7660 N N . HIS C 1 175 ? -44.40200 47.23000 58.53200 1.000 101.94313 175 HIS C N 1
ATOM 7661 C CA . HIS C 1 175 ? -43.43600 46.20000 58.89000 1.000 104.45750 175 HIS C CA 1
ATOM 7662 C C . HIS C 1 175 ? -42.00100 46.69800 58.74100 1.000 96.78689 175 HIS C C 1
ATOM 7663 O O . HIS C 1 175 ? -41.08700 45.90300 58.49400 1.000 96.34466 175 HIS C O 1
ATOM 7670 N N . GLY C 1 176 ? -41.78700 48.00500 58.88000 1.000 92.49652 176 GLY C N 1
ATOM 7671 C CA . GLY C 1 176 ? -40.45200 48.56500 58.88500 1.000 87.46906 176 GLY C CA 1
ATOM 7672 C C . GLY C 1 176 ? -39.84600 48.84600 57.52700 1.000 80.32537 176 GLY C C 1
ATOM 7673 O O . GLY C 1 176 ? -38.69400 49.29400 57.46700 1.000 81.03519 176 GLY C O 1
ATOM 7674 N N . VAL C 1 177 ? -40.56900 48.60200 56.44000 1.000 74.98827 177 VAL C N 1
ATOM 7675 C CA . VAL C 1 177 ? -40.07200 48.85600 55.09300 1.000 72.45799 177 VAL C CA 1
ATOM 7676 C C . VAL C 1 177 ? -40.72800 50.13400 54.59000 1.000 70.47935 177 VAL C C 1
ATOM 7677 O O . VAL C 1 177 ? -41.91600 50.14300 54.25100 1.000 69.15679 177 VAL C O 1
ATOM 7681 N N . THR C 1 178 ? -39.95600 51.21600 54.54100 1.000 69.51846 178 THR C N 1
ATOM 7682 C CA . THR C 1 178 ? -40.46900 52.50000 54.09400 1.000 67.88124 178 THR C CA 1
ATOM 7683 C C . THR C 1 178 ? -40.46700 52.57100 52.56900 1.000 64.66689 178 THR C C 1
ATOM 7684 O O . THR C 1 178 ? -40.00800 51.66000 51.87400 1.000 65.34639 178 THR C O 1
ATOM 7688 N N . THR C 1 179 ? -40.99600 53.67700 52.04000 1.000 63.66062 179 THR C N 1
ATOM 7689 C CA . THR C 1 179 ? -40.88000 53.93300 50.60900 1.000 63.24656 179 THR C CA 1
ATOM 7690 C C . THR C 1 179 ? -39.42000 54.10300 50.20900 1.000 65.58150 179 THR C C 1
ATOM 7691 O O . THR C 1 179 ? -38.99700 53.62900 49.14800 1.000 66.04804 179 THR C O 1
ATOM 7695 N N . ALA C 1 180 ? -38.62900 54.76100 51.06200 1.000 68.85949 180 ALA C N 1
ATOM 7696 C CA . ALA C 1 180 ? -37.20300 54.90900 50.79000 1.000 71.60718 180 ALA C CA 1
ATOM 7697 C C . ALA C 1 180 ? -36.50300 53.55700 50.76700 1.000 69.59571 180 ALA C C 1
ATOM 7698 O O . ALA C 1 180 ? -35.60400 53.32900 49.94800 1.000 69.32647 180 ALA C O 1
ATOM 7700 N N . ASP C 1 181 ? -36.89500 52.64800 51.66400 1.000 69.51703 181 ASP C N 1
ATOM 7701 C CA . ASP C 1 181 ? -36.34900 51.29500 51.63700 1.000 68.13787 181 ASP C CA 1
ATOM 7702 C C . ASP C 1 181 ? -36.67200 50.60700 50.31700 1.000 66.39440 181 ASP C C 1
ATOM 7703 O O . ASP C 1 181 ? -35.80800 49.96900 49.70400 1.000 63.51201 181 ASP C O 1
ATOM 7708 N N . ALA C 1 182 ? -37.92000 50.73300 49.86200 1.000 65.79422 182 ALA C N 1
ATOM 7709 C CA . ALA C 1 182 ? -38.33000 50.09000 48.61900 1.000 63.81731 182 ALA C CA 1
ATOM 7710 C C . ALA C 1 182 ? -37.61600 50.69500 47.41800 1.000 65.88207 182 ALA C C 1
ATOM 7711 O O . ALA C 1 182 ? -37.21000 49.97200 46.50000 1.000 63.20131 182 ALA C O 1
ATOM 7713 N N . LEU C 1 183 ? -37.45300 52.02000 47.40300 1.000 66.56381 183 LEU C N 1
ATOM 7714 C CA . LEU C 1 183 ? -36.75700 52.66400 46.29400 1.000 64.17738 183 LEU C CA 1
ATOM 7715 C C . LEU C 1 183 ? -35.27700 52.30500 46.28700 1.000 64.08842 183 LEU C C 1
ATOM 7716 O O . LEU C 1 183 ? -34.67000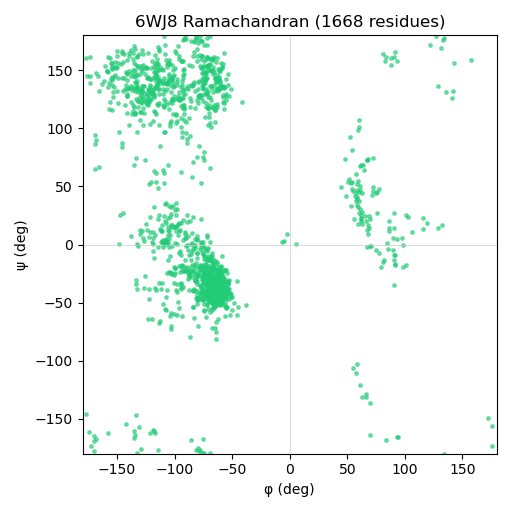 52.16800 45.21800 1.000 63.89313 183 LEU C O 1
ATOM 7721 N N . LYS C 1 184 ? -34.67800 52.14700 47.47100 1.000 64.70481 184 LYS C N 1
ATOM 7722 C CA . LYS C 1 184 ? -33.27600 51.75000 47.54000 1.000 66.06544 184 LYS C CA 1
ATOM 7723 C C . LYS C 1 184 ? -33.07100 50.33400 47.01800 1.000 70.82766 184 LYS C C 1
ATOM 7724 O O . LYS C 1 184 ? -32.03600 50.04500 46.40600 1.000 75.77794 184 LYS C O 1
ATOM 7730 N N . SER C 1 185 ? -34.04100 49.44300 47.24300 1.000 67.95580 185 SER C N 1
ATOM 7731 C CA . SER C 1 185 ? -33.94900 48.09700 46.68700 1.000 60.76944 185 SER C CA 1
ATOM 7732 C C . SER C 1 185 ? -33.92600 48.13600 45.16500 1.000 61.05175 185 SER C C 1
ATOM 7733 O O . SER C 1 185 ? -33.21600 47.35100 44.52600 1.000 61.48517 185 SER C O 1
ATOM 7736 N N . LEU C 1 186 ? -34.69600 49.04800 44.56700 1.000 61.28860 186 LEU C N 1
ATOM 7737 C CA . LEU C 1 186 ? -34.66400 49.20600 43.11800 1.000 63.19638 186 LEU C CA 1
ATOM 7738 C C . LEU C 1 186 ? -33.32900 49.77400 42.65700 1.000 65.95390 186 LEU C C 1
ATOM 7739 O O . LEU C 1 186 ? -32.76500 49.31500 41.65700 1.000 67.45201 186 LEU C O 1
ATOM 7744 N N . GLU C 1 187 ? -32.81000 50.77600 43.37200 1.000 67.63774 187 GLU C N 1
ATOM 7745 C CA . GLU C 1 187 ? -31.50000 51.32000 43.03300 1.000 68.55784 187 GLU C CA 1
ATOM 7746 C C . GLU C 1 187 ? -30.41800 50.25600 43.16000 1.000 64.99467 187 GLU C C 1
ATOM 7747 O O . GLU C 1 187 ? -29.48500 50.21000 42.35300 1.000 66.62600 187 GLU C O 1
ATOM 7753 N N . ARG C 1 188 ? -30.53600 49.37800 44.16000 1.000 59.80186 188 ARG C N 1
ATOM 7754 C CA . ARG C 1 188 ? -29.54800 48.31800 44.32900 1.000 52.63039 188 ARG C CA 1
ATOM 7755 C C . ARG C 1 188 ? -29.59400 47.32800 43.17200 1.000 48.83827 188 ARG C C 1
ATOM 7756 O O . ARG C 1 188 ? -28.55500 46.79600 42.76200 1.000 49.68416 188 ARG C O 1
ATOM 7764 N N . ILE C 1 189 ? -30.78500 47.06800 42.63100 1.000 45.44961 189 ILE C N 1
ATOM 7765 C CA . ILE C 1 189 ? -30.88900 46.21400 41.45200 1.000 45.37724 189 ILE C CA 1
ATOM 7766 C C . ILE C 1 189 ? -30.24100 46.89100 40.25100 1.000 46.05799 189 ILE C C 1
ATOM 7767 O O . ILE C 1 189 ? -29.54800 46.24600 39.45500 1.000 48.16671 189 ILE C O 1
ATOM 7772 N N . PHE C 1 190 ? -30.44100 48.20500 40.11000 1.000 44.52786 190 PHE C N 1
ATOM 7773 C CA . PHE C 1 190 ? -29.88700 48.92700 38.97000 1.000 52.00312 190 PHE C CA 1
ATOM 7774 C C . PHE C 1 190 ? -28.36500 48.98200 39.01300 1.000 58.11744 190 PHE C C 1
ATOM 7775 O O . PHE C 1 190 ? -27.72100 49.04300 37.96100 1.000 61.23144 190 PHE C O 1
ATOM 7783 N N . LYS C 1 191 ? -27.77300 48.96500 40.20800 1.000 60.81039 191 LYS C N 1
ATOM 7784 C CA . LYS C 1 191 ? -26.32900 49.08500 40.34900 1.000 63.10023 191 LYS C CA 1
ATOM 7785 C C . LYS C 1 191 ? -25.61400 47.74500 40.46700 1.000 60.16583 191 LYS C C 1
ATOM 7786 O O . LYS C 1 191 ? -24.38000 47.72400 40.47800 1.000 62.73604 191 LYS C O 1
ATOM 7792 N N . ALA C 1 192 ? -26.34000 46.64000 40.55200 1.000 59.52009 192 ALA C N 1
ATOM 7793 C CA . ALA C 1 192 ? -25.69300 45.34400 40.72600 1.000 54.13217 192 ALA C CA 1
ATOM 7794 C C . ALA C 1 192 ? -26.23700 44.26600 39.80200 1.000 46.32571 192 ALA C C 1
ATOM 7795 O O . ALA C 1 192 ? -25.47400 43.40100 39.36700 1.000 42.84003 192 ALA C O 1
ATOM 7797 N N . ASP C 1 193 ? -27.53000 44.29800 39.48700 1.000 56.92188 193 ASP C N 1
ATOM 7798 C CA . ASP C 1 193 ? -28.17100 43.23100 38.72700 1.000 61.34284 193 ASP C CA 1
ATOM 7799 C C . ASP C 1 193 ? -28.26600 43.53200 37.23600 1.000 60.52756 193 ASP C C 1
ATOM 7800 O O . ASP C 1 193 ? -27.80700 42.73400 36.41300 1.000 60.04511 193 ASP C O 1
ATOM 7805 N N . ILE C 1 194 ? -28.85400 44.66700 36.86900 1.000 60.10231 194 ILE C N 1
ATOM 7806 C CA . ILE C 1 194 ? -29.09000 44.98800 35.46700 1.000 58.57322 194 ILE C CA 1
ATOM 7807 C C . ILE C 1 194 ? -29.17500 46.50200 35.33300 1.000 62.90083 194 ILE C C 1
ATOM 7808 O O . ILE C 1 194 ? -29.70600 47.18700 36.21200 1.000 66.72797 194 ILE C O 1
ATOM 7813 N N . ALA C 1 195 ? -28.63600 47.01800 34.23100 1.000 61.31458 195 ALA C N 1
ATOM 7814 C CA . ALA C 1 195 ? -28.67100 48.44800 33.97600 1.000 58.14112 195 ALA C CA 1
ATOM 7815 C C . ALA C 1 195 ? -30.11600 48.93200 33.85700 1.000 60.60283 195 ALA C C 1
ATOM 7816 O O . ALA C 1 195 ? -31.00500 48.16800 33.46400 1.000 59.62081 195 ALA C O 1
ATOM 7818 N N . PRO C 1 196 ? -30.38400 50.19600 34.20200 1.000 61.09327 196 PRO C N 1
ATOM 7819 C CA . PRO C 1 196 ? -31.76200 50.70200 34.07700 1.000 60.76908 196 PRO C CA 1
ATOM 7820 C C . PRO C 1 196 ? -32.26300 50.72600 32.64400 1.000 63.26870 196 PRO C C 1
ATOM 7821 O O . PRO C 1 196 ? -33.41000 50.33900 32.38700 1.000 62.63513 196 PRO C O 1
ATOM 7825 N N . ASP C 1 197 ? -31.43000 51.16000 31.69800 1.000 66.60511 197 ASP C N 1
ATOM 7826 C CA . ASP C 1 197 ? -31.80800 51.20600 30.28500 1.000 67.69619 197 ASP C CA 1
ATOM 7827 C C . ASP C 1 197 ? -31.89700 49.82300 29.64600 1.000 67.97259 197 ASP C C 1
ATOM 7828 O O . ASP C 1 197 ? -32.04100 49.73100 28.41800 1.000 73.75276 197 ASP C O 1
ATOM 7833 N N . GLN C 1 198 ? -31.80400 48.75800 30.44000 1.000 57.36079 198 GLN C N 1
ATOM 7834 C CA . GLN C 1 198 ? -32.03800 47.40000 29.97500 1.000 56.74854 198 GLN C CA 1
ATOM 7835 C C . GLN C 1 198 ? -33.26500 46.77000 30.61600 1.000 59.55402 198 GLN C C 1
ATOM 7836 O O . GLN C 1 198 ? -33.60400 45.62800 30.28900 1.000 58.57189 198 GLN C O 1
ATOM 7842 N N . VAL C 1 199 ? -33.93500 47.47900 31.52000 1.000 63.59713 199 VAL C N 1
ATOM 7843 C CA . VAL C 1 199 ? -35.14300 46.98400 32.16900 1.000 63.40604 199 VAL C CA 1
ATOM 7844 C C . VAL C 1 199 ? -36.34500 47.45700 31.36200 1.000 65.45176 199 VAL C C 1
ATOM 7845 O O . VAL C 1 199 ? -36.58500 48.66300 31.23600 1.000 67.68058 199 VAL C O 1
ATOM 7849 N N . ALA C 1 200 ? -37.10300 46.50500 30.81700 1.000 64.89316 200 ALA C N 1
ATOM 7850 C CA . ALA C 1 200 ? -38.23300 46.85400 29.96400 1.000 63.59322 200 ALA C CA 1
ATOM 7851 C C . ALA C 1 200 ? -39.42700 47.34300 30.77400 1.000 63.11409 200 ALA C C 1
ATOM 7852 O O . ALA C 1 200 ? -40.10800 48.29100 30.36600 1.000 65.05467 200 ALA C O 1
ATOM 7854 N N . ALA C 1 201 ? -39.69800 46.71900 31.91800 1.000 60.83779 201 ALA C N 1
ATOM 7855 C CA . ALA C 1 201 ? -40.90000 47.04500 32.66900 1.000 58.54238 201 ALA C CA 1
ATOM 7856 C C . ALA C 1 201 ? -40.67400 46.82500 34.15700 1.000 55.90839 201 ALA C C 1
ATOM 7857 O O . ALA C 1 201 ? -39.84300 46.00900 34.56500 1.000 53.23807 201 ALA C O 1
ATOM 7859 N N . ILE C 1 202 ? -41.42500 47.57500 34.95900 1.000 57.98327 202 ILE C N 1
ATOM 7860 C CA . ILE C 1 202 ? -41.53600 47.36300 36.39700 1.000 59.22268 202 ILE C CA 1
ATOM 7861 C C . ILE C 1 202 ? -42.99400 47.01800 36.66900 1.000 63.61544 202 ILE C C 1
ATOM 7862 O O . ILE C 1 202 ? -43.88500 47.85300 36.46600 1.000 66.32672 202 ILE C O 1
ATOM 7867 N N . ILE C 1 203 ? -43.24300 45.78900 37.11300 1.000 61.78052 203 ILE C N 1
ATOM 7868 C CA . ILE C 1 203 ? -44.59300 45.28300 37.33400 1.000 61.13564 203 ILE C CA 1
ATOM 7869 C C . ILE C 1 203 ? -44.83500 45.18100 38.83200 1.000 64.20428 203 ILE C C 1
ATOM 7870 O O . ILE C 1 203 ? -44.00000 44.63800 39.56800 1.000 64.56995 203 ILE C O 1
ATOM 7875 N N . LEU C 1 204 ? -45.97500 45.70000 39.28100 1.000 63.67775 204 LEU C N 1
ATOM 7876 C CA . LEU C 1 204 ? -46.34300 45.63700 40.68600 1.000 64.65166 204 LEU C CA 1
ATOM 7877 C C . LEU C 1 204 ? -47.85800 45.64300 40.80500 1.000 64.37009 204 LEU C C 1
ATOM 7878 O O . LEU C 1 204 ? -48.56400 46.16000 39.93400 1.000 65.83279 204 LEU C O 1
ATOM 7883 N N . GLU C 1 205 ? -48.35000 45.05000 41.88600 1.000 67.94032 205 GLU C N 1
ATOM 7884 C CA . GLU C 1 205 ? -49.77700 45.20700 42.12300 1.000 71.69908 205 GLU C CA 1
ATOM 7885 C C . GLU C 1 205 ? -50.02700 46.46700 42.94500 1.000 72.11575 205 GLU C C 1
ATOM 7886 O O . GLU C 1 205 ? -49.29300 46.73500 43.90200 1.000 70.82522 205 GLU C O 1
ATOM 7892 N N . PRO C 1 206 ? -51.03600 47.26500 42.58800 1.000 73.11186 206 PRO C N 1
ATOM 7893 C CA . PRO C 1 206 ? -51.37500 48.42200 43.43200 1.000 74.07133 206 PRO C CA 1
ATOM 7894 C C . PRO C 1 206 ? -51.65700 48.03000 44.86800 1.000 76.00059 206 PRO C C 1
ATOM 7895 O O . PRO C 1 206 ? -51.34100 48.79200 45.79000 1.000 78.25663 206 PRO C O 1
ATOM 7899 N N . ILE C 1 207 ? -52.24800 46.85500 45.07900 1.000 77.17436 207 ILE C N 1
ATOM 7900 C CA . ILE C 1 207 ? -52.38800 46.24500 46.39700 1.000 80.61182 207 ILE C CA 1
ATOM 7901 C C . ILE C 1 207 ? -52.04600 44.77000 46.24100 1.000 80.62734 207 ILE C C 1
ATOM 7902 O O . ILE C 1 207 ? -52.69700 44.06100 45.46600 1.000 84.36119 207 ILE C O 1
ATOM 7907 N N . GLN C 1 208 ? -51.02400 44.31100 46.96100 1.000 78.28171 208 GLN C N 1
ATOM 7908 C CA . GLN C 1 208 ? -50.54100 42.94400 46.79800 1.000 77.70004 208 GLN C CA 1
ATOM 7909 C C . GLN C 1 208 ? -51.62100 41.94200 47.18500 1.000 82.24335 208 GLN C C 1
ATOM 7910 O O . GLN C 1 208 ? -52.06400 41.90600 48.33600 1.000 84.43546 208 GLN C O 1
ATOM 7916 N N . GLY C 1 209 ? -52.04200 41.12700 46.22000 1.000 85.22474 209 GLY C N 1
ATOM 7917 C CA . GLY C 1 209 ? -53.07100 40.13300 46.46000 1.000 88.54647 209 GLY C CA 1
ATOM 7918 C C . GLY C 1 209 ? -52.81000 38.99500 47.42500 1.000 88.81010 209 GLY C C 1
ATOM 7919 O O . GLY C 1 209 ? -53.36700 38.96700 48.52600 1.000 87.17822 209 GLY C O 1
ATOM 7920 N N . GLU C 1 210 ? -51.96100 38.04800 47.02700 1.000 91.57671 210 GLU C N 1
ATOM 7921 C CA . GLU C 1 210 ? -51.49000 37.01100 47.93700 1.000 94.24362 210 GLU C CA 1
ATOM 7922 C C . GLU C 1 210 ? -50.33600 37.47200 48.81600 1.000 95.83482 210 GLU C C 1
ATOM 7923 O O . GLU C 1 210 ? -49.88300 36.69600 49.66600 1.000 98.76852 210 GLU C O 1
ATOM 7929 N N . GLY C 1 211 ? -49.85200 38.70500 48.64000 1.000 95.11296 211 GLY C N 1
ATOM 7930 C CA . GLY C 1 211 ? -48.75300 39.20000 49.45000 1.000 96.16978 211 GLY C CA 1
ATOM 7931 C C . GLY C 1 211 ? -49.14000 39.63800 50.84500 1.000 98.94777 211 GLY C C 1
ATOM 7932 O O . GLY C 1 211 ? -48.26700 39.74000 51.71200 1.000 102.66450 211 GLY C O 1
ATOM 7933 N N . GLY C 1 212 ? -50.42300 39.90000 51.08200 1.000 98.32962 212 GLY C N 1
ATOM 7934 C CA . GLY C 1 212 ? -50.87600 40.30500 52.39800 1.000 95.53723 212 GLY C CA 1
ATOM 7935 C C . GLY C 1 212 ? -51.71500 41.56600 52.38200 1.000 88.66063 212 GLY C C 1
ATOM 7936 O O . GLY C 1 212 ? -51.94900 42.17700 53.42900 1.000 85.96300 212 GLY C O 1
ATOM 7937 N N . PHE C 1 213 ? -52.17000 41.95900 51.19100 1.000 84.84477 213 PHE C N 1
ATOM 7938 C CA . PHE C 1 213 ? -52.99200 43.15600 51.00200 1.000 85.49055 213 PHE C CA 1
ATOM 7939 C C . PHE C 1 213 ? -52.25900 44.40200 51.49600 1.000 84.95229 213 PHE C C 1
ATOM 7940 O O . PHE C 1 213 ? -52.77700 45.19100 52.28900 1.000 88.26754 213 PHE C O 1
ATOM 7948 N N . ASN C 1 214 ? -51.03200 44.56900 51.00900 1.000 81.57643 214 ASN C N 1
ATOM 7949 C CA . ASN C 1 214 ? -50.20400 45.72400 51.33500 1.000 79.22705 214 ASN C CA 1
ATOM 7950 C C . ASN C 1 214 ? -50.44300 46.79900 50.28100 1.000 77.20627 214 ASN C C 1
ATOM 7951 O O . ASN C 1 214 ? -50.07800 46.62700 49.11300 1.000 75.34853 214 ASN C O 1
ATOM 7956 N N . VAL C 1 215 ? -51.06500 47.90400 50.69200 1.000 78.87237 215 VAL C N 1
ATOM 7957 C CA . VAL C 1 215 ? -51.36700 48.98800 49.76700 1.000 75.65205 215 VAL C CA 1
ATOM 7958 C C . VAL C 1 215 ? -50.08800 49.73800 49.42200 1.000 73.48578 215 VAL C C 1
ATOM 7959 O O . VAL C 1 215 ? -49.23900 49.99100 50.28800 1.000 74.23610 215 VAL C O 1
ATOM 7963 N N . ALA C 1 216 ? -49.94100 50.09700 48.15300 1.000 72.60544 216 ALA C N 1
ATOM 7964 C CA . ALA C 1 216 ? -48.77700 50.85900 47.72000 1.000 69.32820 216 ALA C CA 1
ATOM 7965 C C . ALA C 1 216 ? -48.96400 52.32800 48.07600 1.000 70.36523 216 ALA C C 1
ATOM 7966 O O . ALA C 1 216 ? -49.94900 52.93800 47.64200 1.000 71.76274 216 ALA C O 1
ATOM 7968 N N . PRO C 1 217 ? -48.06500 52.92700 48.85600 1.000 70.25236 217 PRO C N 1
ATOM 7969 C CA . PRO C 1 217 ? -48.22200 54.34200 49.21100 1.000 70.37076 217 PRO C CA 1
ATOM 7970 C C . PRO C 1 217 ? -48.13200 55.24000 47.98600 1.000 69.19626 217 PRO C C 1
ATOM 7971 O O . PRO C 1 217 ? -47.55900 54.88100 46.95400 1.000 66.20712 217 PRO C O 1
ATOM 7975 N N . ALA C 1 218 ? -48.71800 56.43300 48.11600 1.000 71.62069 218 ALA C N 1
ATOM 7976 C CA . ALA C 1 218 ? -48.76000 57.36400 46.99200 1.000 71.66927 218 ALA C CA 1
ATOM 7977 C C . ALA C 1 218 ? -47.36400 57.84400 46.61300 1.000 73.98745 218 ALA C C 1
ATOM 7978 O O . ALA C 1 218 ? -47.04900 57.96900 45.42400 1.000 76.71067 218 ALA C O 1
ATOM 7980 N N . ASP C 1 219 ? -46.51500 58.11900 47.60700 1.000 72.2181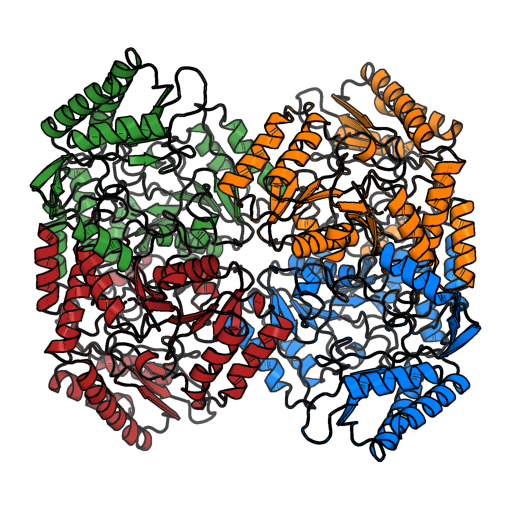3 219 ASP C N 1
ATOM 7981 C CA . ASP C 1 219 ? -45.16100 58.57200 47.30600 1.000 73.43720 219 ASP C CA 1
ATOM 7982 C C . ASP C 1 219 ? -44.33800 57.47900 46.63600 1.000 69.08453 219 ASP C C 1
ATOM 7983 O O . ASP C 1 219 ? -43.43700 57.78200 45.84500 1.000 68.46670 219 ASP C O 1
ATOM 7988 N N . PHE C 1 220 ? -44.63000 56.21100 46.93500 1.000 66.54480 220 PHE C N 1
ATOM 7989 C CA . PHE C 1 220 ? -43.93200 55.11800 46.26600 1.000 64.29543 220 PHE C CA 1
ATOM 7990 C C . PHE C 1 220 ? -44.33400 55.02500 44.80000 1.000 63.32890 220 PHE C C 1
ATOM 7991 O O . PHE C 1 220 ? -43.48900 54.77000 43.93400 1.000 61.21816 220 PHE C O 1
ATOM 7999 N N . MET C 1 221 ? -45.61800 55.23100 44.50200 1.000 64.08248 221 MET C N 1
ATOM 8000 C CA . MET C 1 221 ? -46.06800 55.17000 43.11700 1.000 66.31461 221 MET C CA 1
ATOM 8001 C C . MET C 1 221 ? -45.62400 56.39500 42.32800 1.000 69.91253 221 MET C C 1
ATOM 8002 O O . MET C 1 221 ? -45.33500 56.28600 41.13100 1.000 71.73721 221 MET C O 1
ATOM 8007 N N . GLN C 1 222 ? -45.56400 57.56300 42.97400 1.000 70.32068 222 GLN C N 1
ATOM 8008 C CA . GLN C 1 222 ? -45.08000 58.75800 42.28900 1.000 74.80504 222 GLN C CA 1
ATOM 8009 C C . GLN C 1 222 ? -43.61000 58.61400 41.91700 1.000 73.56125 222 GLN C C 1
ATOM 8010 O O . GLN C 1 222 ? -43.20900 58.91800 40.78800 1.000 74.57033 222 GLN C O 1
ATOM 8016 N N . ALA C 1 223 ? -42.78900 58.14500 42.86100 1.000 72.78890 223 ALA C N 1
ATOM 8017 C CA . ALA C 1 223 ? -41.37500 57.93300 42.57200 1.000 72.82901 223 ALA C CA 1
ATOM 8018 C C . ALA C 1 223 ? -41.18500 56.84500 41.52500 1.000 71.63633 223 ALA C C 1
ATOM 8019 O O . ALA C 1 223 ? -40.27500 56.92600 40.69200 1.000 70.50225 223 ALA C O 1
ATOM 8021 N N . LEU C 1 224 ? -42.03500 55.81500 41.55200 1.000 71.90711 224 LEU C N 1
ATOM 8022 C CA . LEU C 1 224 ? -41.96700 54.77500 40.53100 1.000 70.22228 224 LEU C CA 1
ATOM 8023 C C . LEU C 1 224 ? -42.23500 55.34900 39.14700 1.000 70.06063 224 LEU C C 1
ATOM 8024 O O . LEU C 1 224 ? -41.56000 54.98800 38.17600 1.000 69.36533 224 LEU C O 1
ATOM 8029 N N . ARG C 1 225 ? -43.21300 56.25000 39.03800 1.000 72.69706 225 ARG C N 1
ATOM 8030 C CA . ARG C 1 225 ? -43.48800 56.89400 37.75800 1.000 71.82704 225 ARG C CA 1
ATOM 8031 C C . ARG C 1 225 ? -42.28100 57.68200 37.26800 1.000 76.17225 225 ARG C C 1
ATOM 8032 O O . ARG C 1 225 ? -41.91100 57.59700 36.09100 1.000 76.08057 225 ARG C O 1
ATOM 8040 N N . ASP C 1 226 ? -41.64800 58.44900 38.15900 1.000 81.02421 226 ASP C N 1
ATOM 8041 C CA . ASP C 1 226 ? -40.48200 59.23300 37.76500 1.000 85.36855 226 ASP C CA 1
ATOM 8042 C C . ASP C 1 226 ? -39.28500 58.34700 37.44900 1.000 87.13292 226 ASP C C 1
ATOM 8043 O O . ASP C 1 226 ? -38.48400 58.68400 36.56900 1.000 91.86429 226 ASP C O 1
ATOM 8048 N N . LEU C 1 227 ? -39.14100 57.22100 38.15300 1.000 85.28500 227 LEU C N 1
ATOM 8049 C CA . LEU C 1 227 ? -38.03400 56.30900 37.88000 1.000 84.08238 227 LEU C CA 1
ATOM 8050 C C . LEU C 1 227 ? -38.10700 55.77100 36.45700 1.000 83.48864 227 LEU C C 1
ATOM 8051 O O . LEU C 1 227 ? -37.12800 55.83200 35.70500 1.000 86.94858 227 LEU C O 1
ATOM 8056 N N . CYS C 1 228 ? -39.26900 55.23900 36.07300 1.000 80.09049 228 CYS C N 1
ATOM 8057 C CA . CYS C 1 228 ? -39.44300 54.71000 34.72500 1.000 80.62246 228 CYS C CA 1
ATOM 8058 C C . CYS C 1 228 ? -39.42000 55.81900 33.68000 1.000 83.62316 228 CYS C C 1
ATOM 8059 O O . CYS C 1 228 ? -38.93400 55.61200 32.56000 1.000 85.88794 228 CYS C O 1
ATOM 8062 N N . ASP C 1 229 ? -39.94700 56.99900 34.02200 1.000 84.08982 229 ASP C N 1
ATOM 8063 C CA . ASP C 1 229 ? -39.88700 58.13000 33.10200 1.000 84.39487 229 ASP C CA 1
ATOM 8064 C C . ASP C 1 229 ? -38.44500 58.53600 32.82300 1.000 85.19749 229 ASP C C 1
ATOM 8065 O O . ASP C 1 229 ? -38.11300 58.95500 31.70800 1.000 87.30710 229 ASP C O 1
ATOM 8070 N N . THR C 1 230 ? -37.57300 58.41300 33.82600 1.000 82.03554 230 THR C N 1
ATOM 8071 C CA . THR C 1 230 ? -36.18600 58.83300 33.65800 1.000 78.72875 230 THR C CA 1
ATOM 8072 C C . THR C 1 230 ? -35.39700 57.83300 32.82300 1.000 73.29540 230 THR C C 1
ATOM 8073 O O . THR C 1 230 ? -34.56500 58.22600 31.99700 1.000 72.38637 230 THR C O 1
ATOM 8077 N N . HIS C 1 231 ? -35.64600 56.53700 33.01700 1.000 71.77226 231 HIS C N 1
ATOM 8078 C CA . HIS C 1 231 ? -34.86100 55.48600 32.38100 1.000 68.42833 231 HIS C CA 1
ATOM 8079 C C . HIS C 1 231 ? -35.61000 54.79400 31.24600 1.000 66.07717 231 HIS C C 1
ATOM 8080 O O . HIS C 1 231 ? -35.19200 53.72100 30.79900 1.000 63.65709 231 HIS C O 1
ATOM 8087 N N . GLY C 1 232 ? -36.70300 55.38500 30.77000 1.000 66.30042 232 GLY C N 1
ATOM 8088 C CA . GLY C 1 232 ? -37.44000 54.79900 29.66500 1.000 67.32267 232 GLY C CA 1
ATOM 8089 C C . GLY C 1 232 ? -38.07800 53.46400 29.96700 1.000 67.91260 232 GLY C C 1
ATOM 8090 O O . GLY C 1 232 ? -38.31600 52.67800 29.04600 1.000 70.58365 232 GLY C O 1
ATOM 8091 N N . ILE C 1 233 ? -38.35500 53.17900 31.23100 1.000 64.58383 233 ILE C N 1
ATOM 8092 C CA . ILE C 1 233 ? -39.00800 51.94000 31.63400 1.000 63.42895 233 ILE C CA 1
ATOM 8093 C C . ILE C 1 233 ? -40.51500 52.14300 31.56300 1.000 64.19866 233 ILE C C 1
ATOM 8094 O O . ILE C 1 233 ? -41.01600 53.26900 31.64800 1.000 63.42956 233 ILE C O 1
ATOM 8099 N N . LEU C 1 234 ? -41.24900 51.05000 31.37700 1.000 62.79454 234 LEU C N 1
ATOM 8100 C CA . LEU C 1 234 ? -42.70400 51.07700 31.35200 1.000 64.43512 234 LEU C CA 1
ATOM 8101 C C . LEU C 1 234 ? -43.24200 50.55200 32.67500 1.000 68.36528 234 LEU C C 1
ATOM 8102 O O . LEU C 1 234 ? -42.81900 49.49100 33.14500 1.000 69.38731 234 LEU C O 1
ATOM 8107 N N . LEU C 1 235 ? -44.17000 51.29300 33.27400 1.000 66.98604 235 LEU C N 1
ATOM 8108 C CA . LEU C 1 235 ? -44.77500 50.89700 34.54000 1.000 67.35049 235 LEU C CA 1
ATOM 8109 C C . LEU C 1 235 ? -46.03300 50.08700 34.24900 1.000 68.91774 235 LEU C C 1
ATOM 8110 O O . LEU C 1 235 ? -47.05300 50.63900 33.82300 1.000 72.72542 235 LEU C O 1
ATOM 8115 N N . ILE C 1 236 ? -45.95900 48.77900 34.47100 1.000 67.00159 236 ILE C N 1
ATOM 8116 C CA . ILE C 1 236 ? -47.10500 47.89500 34.30300 1.000 69.70409 236 ILE C CA 1
ATOM 8117 C C . ILE C 1 236 ? -47.81300 47.75600 35.64200 1.000 72.07377 236 ILE C C 1
ATOM 8118 O O . ILE C 1 236 ? -47.17700 47.47500 36.66600 1.000 71.17913 236 ILE C O 1
ATOM 8123 N N . ALA C 1 237 ? -49.12600 47.95800 35.63900 1.000 72.05585 237 ALA C N 1
ATOM 8124 C CA . ALA C 1 237 ? -49.95000 47.78900 36.82700 1.000 67.15645 237 ALA C CA 1
ATOM 8125 C C . ALA C 1 237 ? -50.68100 46.45700 36.73000 1.000 69.67295 237 ALA C C 1
ATOM 8126 O O . ALA C 1 237 ? -51.41600 46.21800 35.76700 1.000 71.38786 237 ALA C O 1
ATOM 8128 N N . ASP C 1 238 ? -50.47100 45.59100 37.72000 1.000 69.45525 238 ASP C N 1
ATOM 8129 C CA . ASP C 1 238 ? -51.13700 44.29000 37.75900 1.000 72.04950 238 ASP C CA 1
ATOM 8130 C C . ASP C 1 238 ? -52.40000 44.43200 38.59800 1.000 76.28373 238 ASP C C 1
ATOM 8131 O O . ASP C 1 238 ? -52.38200 44.29000 39.82200 1.000 78.53150 238 ASP C O 1
ATOM 8136 N N . GLU C 1 239 ? -53.51300 44.71600 37.92600 1.000 77.33760 239 GLU C N 1
ATOM 8137 C CA . GLU C 1 239 ? -54.80800 44.89600 38.57000 1.000 77.69644 239 GLU C CA 1
ATOM 8138 C C . GLU C 1 239 ? -55.73500 43.71600 38.29700 1.000 80.53521 239 GLU C C 1
ATOM 8139 O O . GLU C 1 239 ? -56.94600 43.87700 38.14300 1.000 84.59565 239 GLU C O 1
ATOM 8145 N N . VAL C 1 240 ? -55.16600 42.51200 38.22800 1.000 79.38666 240 VAL C N 1
ATOM 8146 C CA . VAL C 1 240 ? -55.98200 41.32000 38.02900 1.000 80.71452 240 VAL C CA 1
ATOM 8147 C C . VAL C 1 240 ? -56.83200 41.04300 39.26400 1.000 88.78379 240 VAL C C 1
ATOM 8148 O O . VAL C 1 240 ? -57.99700 40.64200 39.15400 1.000 98.63633 240 VAL C O 1
ATOM 8152 N N . GLN C 1 241 ? -56.27600 41.27100 40.45400 1.000 86.52839 241 GLN C N 1
ATOM 8153 C CA . GLN C 1 241 ? -57.01800 41.07000 41.69400 1.000 86.30670 241 GLN C CA 1
ATOM 8154 C C . GLN C 1 241 ? -57.66500 42.35300 42.20200 1.000 83.25421 241 GLN C C 1
ATOM 8155 O O . GLN C 1 241 ? -58.77600 42.31400 42.74200 1.000 86.48753 241 GLN C O 1
ATOM 8161 N N . THR C 1 242 ? -56.99100 43.49100 42.04300 1.000 79.91177 242 THR C N 1
ATOM 8162 C CA . THR C 1 242 ? -57.50100 44.76100 42.54300 1.000 79.07442 242 THR C CA 1
ATOM 8163 C C . THR C 1 242 ? -58.53600 45.39500 41.62500 1.000 83.53718 242 THR C C 1
ATOM 8164 O O . THR C 1 242 ? -59.20200 46.35000 42.03900 1.000 88.48906 242 THR C O 1
ATOM 8168 N N . GLY C 1 243 ? -58.69200 44.89300 40.40200 1.000 82.87751 243 GLY C N 1
ATOM 8169 C CA . GLY C 1 243 ? -59.50700 45.57700 39.42500 1.000 84.65956 243 GLY C CA 1
ATOM 8170 C C . GLY C 1 243 ? -60.99900 45.41200 39.65000 1.000 88.02596 243 GLY C C 1
ATOM 8171 O O . GLY C 1 243 ? -61.45700 44.52900 40.37700 1.000 89.49469 243 GLY C O 1
ATOM 8172 N N . PHE C 1 244 ? -61.75100 46.31200 39.01200 1.000 88.53548 244 PHE C N 1
ATOM 8173 C CA . PHE C 1 244 ? -63.20600 46.24500 38.90900 1.000 90.86058 244 PHE C CA 1
ATOM 8174 C C . PHE C 1 244 ? -63.90700 46.44100 40.24900 1.000 92.14197 244 PHE C C 1
ATOM 8175 O O . PHE C 1 244 ? -64.43200 45.48700 40.83200 1.000 93.68036 244 PHE C O 1
ATOM 8183 N N . ALA C 1 245 ? -63.90700 47.68400 40.73600 1.000 90.21557 245 ALA C N 1
ATOM 8184 C CA . ALA C 1 245 ? -64.72900 48.20600 41.82600 1.000 89.14674 245 ALA C CA 1
ATOM 8185 C C . ALA C 1 245 ? -64.42300 47.61600 43.19700 1.000 86.82102 245 ALA C C 1
ATOM 8186 O O . ALA C 1 245 ? -65.03700 48.04900 44.17800 1.000 90.93330 245 ALA C O 1
ATOM 8188 N N . ARG C 1 246 ? -63.49600 46.66200 43.31400 1.000 82.62140 246 ARG C N 1
ATOM 8189 C CA . ARG C 1 246 ? -63.24700 46.05900 44.62100 1.000 83.23303 246 ARG C CA 1
ATOM 8190 C C . ARG C 1 246 ? -62.59400 47.04300 45.58600 1.000 86.56186 246 ARG C C 1
ATOM 8191 O O . ARG C 1 246 ? -62.86900 47.00200 46.79100 1.000 89.99204 246 ARG C O 1
ATOM 8199 N N . THR C 1 247 ? -61.74800 47.94000 45.08200 1.000 85.67565 247 THR C N 1
ATOM 8200 C CA . THR C 1 247 ? -61.00000 48.86900 45.91700 1.000 82.34679 247 THR C CA 1
ATOM 8201 C C . THR C 1 247 ? -61.71400 50.20400 46.11200 1.000 81.10763 247 THR C C 1
ATOM 8202 O O . THR C 1 247 ? -61.06300 51.20000 46.44800 1.000 81.08276 247 THR C O 1
ATOM 8206 N N . GLY C 1 248 ? -63.02600 50.24800 45.91700 1.000 84.78410 248 GLY C N 1
ATOM 8207 C CA . GLY C 1 248 ? -63.79300 51.47900 46.02500 1.000 92.09885 248 GLY C CA 1
ATOM 8208 C C . GLY C 1 248 ? -63.91100 52.23500 44.71800 1.000 94.57488 248 GLY C C 1
ATOM 8209 O O . GLY C 1 248 ? -64.93800 52.86100 44.44900 1.000 97.23510 248 GLY C O 1
ATOM 8210 N N . LYS C 1 249 ? -62.86400 52.19600 43.90300 1.000 93.78079 249 LYS C N 1
ATOM 8211 C CA . LYS C 1 249 ? -62.88600 52.74000 42.55500 1.000 95.29804 249 LYS C CA 1
ATOM 8212 C C . LYS C 1 249 ? -62.75700 51.60400 41.55000 1.000 92.86794 249 LYS C C 1
ATOM 8213 O O . LYS C 1 249 ? -62.41600 50.47100 41.89900 1.000 92.02268 249 LYS C O 1
ATOM 8219 N N . LEU C 1 250 ? -63.04900 51.92400 40.28700 1.000 92.48072 250 LEU C N 1
ATOM 8220 C CA . LEU C 1 250 ? -63.01100 50.92900 39.21900 1.000 89.16187 250 LEU C CA 1
ATOM 8221 C C . LEU C 1 250 ? -61.68400 50.18000 39.21000 1.000 84.49983 250 LEU C C 1
ATOM 8222 O O . LEU C 1 250 ? -61.63900 48.95900 39.38900 1.000 83.71980 250 LEU C O 1
ATOM 8227 N N . PHE C 1 251 ? -60.59000 50.90500 39.00900 1.000 82.70053 251 PHE C N 1
ATOM 8228 C CA . PHE C 1 251 ? -59.25400 50.34100 39.09100 1.000 80.23715 251 PHE C CA 1
ATOM 8229 C C . PHE C 1 251 ? -58.50500 50.99000 40.24500 1.000 80.36774 251 PHE C C 1
ATOM 8230 O O . PHE C 1 251 ? -58.69700 52.17200 40.54400 1.000 81.53628 251 PHE C O 1
ATOM 8238 N N . ALA C 1 252 ? -57.65200 50.19900 40.90000 1.000 79.57600 252 ALA C N 1
ATOM 8239 C CA . ALA C 1 252 ? -56.93900 50.69000 42.07400 1.000 79.81856 252 ALA C CA 1
ATOM 8240 C C . ALA C 1 252 ? -55.99800 51.83600 41.72900 1.000 81.97457 252 ALA C C 1
ATOM 8241 O O . ALA C 1 252 ? -55.69200 52.66700 42.59200 1.000 83.08331 252 ALA C O 1
ATOM 8243 N N . MET C 1 253 ? -55.53100 51.90300 40.47900 1.000 79.99220 253 MET C N 1
ATOM 8244 C CA . MET C 1 253 ? -54.66100 53.00000 40.06700 1.000 76.53613 253 MET C CA 1
ATOM 8245 C C . MET C 1 253 ? -55.38100 54.34100 40.06200 1.000 77.06309 253 MET C C 1
ATOM 8246 O O . MET C 1 253 ? -54.72000 55.38400 40.10600 1.000 77.02744 253 MET C O 1
ATOM 8251 N N . GLN C 1 254 ? -56.71500 54.34100 40.00900 1.000 78.50431 254 GLN C N 1
ATOM 8252 C CA . GLN C 1 254 ? -57.47000 55.58800 40.04000 1.000 82.97445 254 GLN C CA 1
ATOM 8253 C C . GLN C 1 254 ? -57.40800 56.27600 41.39600 1.000 81.81124 254 GLN C C 1
ATOM 8254 O O . GLN C 1 254 ? -57.79400 57.44600 41.49600 1.000 79.75073 254 GLN C O 1
ATOM 8260 N N . HIS C 1 255 ? -56.93800 55.58400 42.43400 1.000 81.48544 255 HIS C N 1
ATOM 8261 C CA . HIS C 1 255 ? -56.67200 56.21100 43.72100 1.000 83.44304 255 HIS C CA 1
ATOM 8262 C C . HIS C 1 255 ? -55.39900 57.04600 43.71200 1.000 81.53690 255 HIS C C 1
ATOM 8263 O O . HIS C 1 255 ? -55.13500 57.75600 44.68900 1.000 83.54098 255 HIS C O 1
ATOM 8270 N N . TYR C 1 256 ? -54.61100 56.97500 42.64300 1.000 78.54163 256 TYR C N 1
ATOM 8271 C CA . TYR C 1 256 ? -53.36600 57.71100 42.51400 1.000 77.06359 256 TYR C CA 1
ATOM 8272 C C . TYR C 1 256 ? -53.47200 58.71100 41.37000 1.000 82.83195 256 TYR C C 1
ATOM 8273 O O . TYR C 1 256 ? -54.31700 58.58200 40.47900 1.000 82.13376 256 TYR C O 1
ATOM 8282 N N . GLU C 1 257 ? -52.59900 59.71900 41.40500 1.000 91.71005 257 GLU C N 1
ATOM 8283 C CA . GLU C 1 257 ? -52.50400 60.65400 40.29100 1.000 100.96333 257 GLU C CA 1
ATOM 8284 C C . GLU C 1 257 ? -51.67100 60.08700 39.15100 1.000 101.40696 257 GLU C C 1
ATOM 8285 O O . GLU C 1 257 ? -51.87800 60.45800 37.99000 1.000 104.00639 257 GLU C O 1
ATOM 8291 N N . VAL C 1 258 ? -50.73200 59.19500 39.46300 1.000 94.12364 258 VAL C N 1
ATOM 8292 C CA . VAL C 1 258 ? -49.88800 58.59800 38.44000 1.000 87.91499 258 VAL C CA 1
ATOM 8293 C C . VAL C 1 258 ? -50.68100 57.55900 37.65600 1.000 81.70142 258 VAL C C 1
ATOM 8294 O O . VAL C 1 258 ? -51.57000 56.88200 38.19000 1.000 82.04902 258 VAL C O 1
ATOM 8298 N N . LYS C 1 259 ? -50.35600 57.43100 36.37400 1.000 77.91826 259 LYS C N 1
ATOM 8299 C CA . LYS C 1 259 ? -51.00900 56.47800 35.50100 1.000 77.36172 259 LYS C CA 1
ATOM 8300 C C . LYS C 1 259 ? -49.99300 55.46400 34.99600 1.000 77.20575 259 LYS C C 1
ATOM 8301 O O . LYS C 1 259 ? -48.89100 55.85300 34.58200 1.000 78.08872 259 LYS C O 1
ATOM 8307 N N . PRO C 1 260 ? -50.31000 54.17400 35.01500 1.000 75.19250 260 PRO C N 1
ATOM 8308 C CA . PRO C 1 260 ? -49.38700 53.18500 34.45700 1.000 74.02287 260 PRO C CA 1
ATOM 8309 C C . PRO C 1 260 ? -49.40200 53.23000 32.93900 1.000 77.51958 260 PRO C C 1
ATOM 8310 O O . PRO C 1 260 ? -50.35000 53.70400 32.30900 1.000 80.77981 260 PRO C O 1
ATOM 8314 N N . ASP C 1 261 ? -48.31600 52.73400 32.34800 1.000 76.73741 261 ASP C N 1
ATOM 8315 C CA . ASP C 1 261 ? -48.26900 52.61900 30.89700 1.000 75.35376 261 ASP C CA 1
ATOM 8316 C C . ASP C 1 261 ? -49.08500 51.43400 30.40500 1.000 73.31273 261 ASP C C 1
ATOM 8317 O O . ASP C 1 261 ? -49.64400 51.48500 29.30400 1.000 71.98638 261 ASP C O 1
ATOM 8322 N N . LEU C 1 262 ? -49.17300 50.37700 31.20800 1.000 72.99980 262 LEU C N 1
ATOM 8323 C CA . LEU C 1 262 ? -49.87400 49.15700 30.84300 1.000 72.85494 262 LEU C CA 1
ATOM 8324 C C . LEU C 1 262 ? -50.61500 48.61900 32.05600 1.000 75.02816 262 LEU C C 1
ATOM 8325 O O . LEU C 1 262 ? -50.16900 48.77900 33.19500 1.000 76.50849 262 LEU C O 1
ATOM 8330 N N . MET C 1 263 ? -51.75600 47.98300 31.80400 1.000 76.31025 263 MET C N 1
ATOM 8331 C CA . MET C 1 263 ? -52.57700 47.41900 32.86600 1.000 76.88141 263 MET C CA 1
ATOM 8332 C C . MET C 1 263 ? -53.05100 46.03100 32.46600 1.000 76.99737 263 MET C C 1
ATOM 8333 O O . MET C 1 263 ? -53.49200 45.82100 31.33300 1.000 78.63183 263 MET C O 1
ATOM 8338 N N . THR C 1 264 ? -52.96400 45.08800 33.40000 1.000 75.25208 264 THR C N 1
ATOM 8339 C CA . THR C 1 264 ? -53.43100 43.72400 33.19200 1.000 75.89046 264 THR C CA 1
ATOM 8340 C C . THR C 1 264 ? -54.66800 43.48200 34.04300 1.000 76.65473 264 THR C C 1
ATOM 8341 O O . THR C 1 264 ? -54.68700 43.82500 35.23000 1.000 76.97070 264 THR C O 1
ATOM 8345 N N . MET C 1 265 ? -55.69400 42.89300 33.43800 1.000 79.01005 265 MET C N 1
ATOM 8346 C CA . MET C 1 265 ? -56.92100 42.56900 34.14500 1.000 77.86563 265 MET C CA 1
ATOM 8347 C C . MET C 1 265 ? -57.29400 41.11600 33.90700 1.000 78.44778 265 MET C C 1
ATOM 8348 O O . MET C 1 265 ? -56.93700 40.52000 32.88700 1.000 80.10061 265 MET C O 1
ATOM 8353 N N . ALA C 1 266 ? -58.01200 40.56100 34.87400 1.000 79.18914 266 ALA C N 1
ATOM 8354 C CA . ALA C 1 266 ? -58.71000 39.29300 34.73700 1.000 80.84399 266 ALA C CA 1
ATOM 8355 C C . ALA C 1 266 ? -59.61600 39.15800 35.94600 1.000 82.82887 266 ALA C C 1
ATOM 8356 O O . ALA C 1 266 ? -60.12400 40.16000 36.45500 1.000 83.31296 266 ALA C O 1
ATOM 8382 N N . SER C 1 268 ? -62.34600 39.23000 38.13400 1.000 90.18978 268 SER C N 1
ATOM 8383 C CA . SER C 1 268 ? -63.69600 39.78500 38.08300 1.000 90.37018 268 SER C CA 1
ATOM 8384 C C . SER C 1 268 ? -64.00000 40.56200 36.80500 1.000 90.25286 268 SER C C 1
ATOM 8385 O O . SER C 1 268 ? -65.03800 41.21800 36.70800 1.000 90.29548 268 SER C O 1
ATOM 8388 N N . LEU C 1 269 ? -63.09700 40.48300 35.82600 1.000 90.26260 269 LEU C N 1
ATOM 8389 C CA . LEU C 1 269 ? -63.34300 41.11800 34.53500 1.000 90.47064 269 LEU C CA 1
ATOM 8390 C C . LEU C 1 269 ? -64.59300 40.54600 33.87700 1.000 92.19333 269 LEU C C 1
ATOM 8391 O O . LEU C 1 269 ? -65.45000 41.29200 33.39000 1.000 89.96455 269 LEU C O 1
ATOM 8396 N N . ALA C 1 270 ? -64.71700 39.22100 33.86000 1.000 95.56143 270 ALA C N 1
ATOM 8397 C CA . ALA C 1 270 ? -65.88200 38.55500 33.29800 1.000 100.78289 270 ALA C CA 1
ATOM 8398 C C . ALA C 1 270 ? -66.84900 38.05500 34.36200 1.000 105.42183 270 ALA C C 1
ATOM 8399 O O . ALA C 1 270 ? -67.89500 37.49700 34.01500 1.000 110.91781 270 ALA C O 1
ATOM 8401 N N . GLY C 1 271 ? -66.52800 38.23900 35.64100 1.000 104.89724 271 GLY C N 1
ATOM 8402 C CA . GLY C 1 271 ? -67.42100 37.86500 36.72100 1.000 107.12653 271 GLY C CA 1
ATOM 8403 C C . GLY C 1 271 ? -67.75700 36.38900 36.77000 1.000 109.18836 271 GLY C C 1
ATOM 8404 O O . GLY C 1 271 ? -68.93100 36.01600 36.84500 1.000 112.59869 271 GLY C O 1
ATOM 8405 N N . GLY C 1 272 ? -66.73700 35.54200 36.73000 1.000 103.97234 272 GLY C N 1
ATOM 8406 C CA . GLY C 1 272 ? -66.92700 34.11200 36.76100 1.000 101.84358 272 GLY C CA 1
ATOM 8407 C C . GLY C 1 272 ? -66.82100 33.41100 35.42700 1.000 99.72616 272 GLY C C 1
ATOM 8408 O O . GLY C 1 272 ? -67.41300 32.33800 35.26400 1.000 103.63777 272 GLY C O 1
ATOM 8409 N N . PHE C 1 273 ? -66.09600 33.97900 34.46900 1.000 94.24613 273 PHE C N 1
ATOM 8410 C CA . PHE C 1 273 ? -65.91800 33.39000 33.15200 1.000 91.68393 273 PHE C CA 1
ATOM 8411 C C . PHE C 1 273 ? -64.48800 33.63500 32.69600 1.000 91.50110 273 PHE C C 1
ATOM 8412 O O . PHE C 1 273 ? -63.89500 34.66700 33.03300 1.000 91.92774 273 PHE C O 1
ATOM 8420 N N . PRO C 1 274 ? -63.90400 32.69900 31.94200 1.000 88.57806 274 PRO C N 1
ATOM 8421 C CA . PRO C 1 274 ? -62.47800 32.81100 31.60000 1.000 84.39512 274 PRO C CA 1
ATOM 8422 C C . PRO C 1 274 ? -62.17400 33.94500 30.63400 1.000 82.19022 274 PRO C C 1
ATOM 8423 O O . PRO C 1 274 ? -62.43700 33.82900 29.43300 1.000 85.64534 274 PRO C O 1
ATOM 8427 N N . LEU C 1 275 ? -61.61200 35.04100 31.14300 1.000 78.58218 275 LEU C N 1
ATOM 8428 C CA . LEU C 1 275 ? -61.18800 36.14300 30.29100 1.000 79.54106 275 LEU C CA 1
ATOM 8429 C C . LEU C 1 275 ? -60.19100 37.01500 31.04100 1.000 79.66527 275 LEU C C 1
ATOM 8430 O O . LEU C 1 275 ? -60.34300 37.25300 32.24200 1.000 82.47032 275 LEU C O 1
ATOM 8435 N N . SER C 1 276 ? -59.16900 37.47400 30.32200 1.000 76.97856 276 SER C N 1
ATOM 8436 C CA . SER C 1 276 ? -58.19500 38.43900 30.80900 1.000 76.57862 276 SER C CA 1
ATOM 8437 C C . SER C 1 276 ? -58.02000 39.51900 29.74600 1.000 79.25353 276 SER C C 1
ATOM 8438 O O . SER C 1 276 ? -58.66700 39.49100 28.69500 1.000 84.23801 276 SER C O 1
ATOM 8441 N N . GLY C 1 277 ? -57.14500 40.48100 30.01500 1.000 76.36155 277 GLY C N 1
ATOM 8442 C CA . GLY C 1 277 ? -56.93300 41.55700 29.06700 1.000 75.43792 277 GLY C CA 1
ATOM 8443 C C . GLY C 1 277 ? -55.79300 42.45400 29.48600 1.000 72.40165 277 GLY C C 1
ATOM 8444 O O . GLY C 1 277 ? -55.37500 42.46300 30.64900 1.000 67.77131 277 GLY C O 1
ATOM 8445 N N . VAL C 1 278 ? -55.29000 43.21100 28.51400 1.000 71.63183 278 VAL C N 1
ATOM 8446 C CA . VAL C 1 278 ? -54.23100 44.18400 28.74300 1.000 68.86125 278 VAL C CA 1
ATOM 8447 C C . VAL C 1 278 ? -54.64100 45.49600 28.09000 1.000 71.26262 278 VAL C C 1
ATOM 8448 O O . VAL C 1 278 ? -55.06700 45.51100 26.93000 1.000 74.29538 278 VAL C O 1
ATOM 8452 N N . VAL C 1 279 ? -54.52400 46.59200 28.83900 1.000 72.46965 279 VAL C N 1
ATOM 8453 C CA . VAL C 1 279 ? -54.81700 47.93400 28.35300 1.000 76.45191 279 VAL C CA 1
ATOM 8454 C C . VAL C 1 279 ? -53.59000 48.80400 28.58500 1.000 77.40846 279 VAL C C 1
ATOM 8455 O O . VAL C 1 279 ? -52.80400 48.56700 29.50700 1.000 78.92342 279 VAL C O 1
ATOM 8459 N N . GLY C 1 280 ? -53.42600 49.81300 27.73800 1.000 78.84273 280 GLY C N 1
ATOM 8460 C CA . GLY C 1 280 ? -52.30800 50.72000 27.88000 1.000 79.94604 280 GLY C CA 1
ATOM 8461 C C . GLY C 1 280 ? -52.27300 51.71500 26.73800 1.000 80.88176 280 GLY C C 1
ATOM 8462 O O . GLY C 1 280 ? -53.18300 51.76600 25.90600 1.000 83.04916 280 GLY C O 1
ATOM 8463 N N . ARG C 1 281 ? -51.19800 52.50400 26.72000 1.000 78.60968 281 ARG C N 1
ATOM 8464 C CA . ARG C 1 281 ? -51.01800 53.51800 25.69000 1.000 86.90184 281 ARG C CA 1
ATOM 8465 C C . ARG C 1 281 ? -51.09200 52.88900 24.30500 1.000 86.42317 281 ARG C C 1
ATOM 8466 O O . ARG C 1 281 ? -50.61600 51.77300 24.08500 1.000 85.61575 281 ARG C O 1
ATOM 8474 N N . ALA C 1 282 ? -51.70100 53.62000 23.36900 1.000 87.71283 282 ALA C N 1
ATOM 8475 C CA . ALA C 1 282 ? -51.98500 53.05700 22.05300 1.000 89.80933 282 ALA C CA 1
ATOM 8476 C C . ALA C 1 282 ? -50.70900 52.66500 21.31900 1.000 86.49049 282 ALA C C 1
ATOM 8477 O O . ALA C 1 282 ? -50.67500 51.64400 20.62200 1.000 85.66228 282 ALA C O 1
ATOM 8479 N N . GLU C 1 283 ? -49.64400 53.45300 21.46900 1.000 85.18206 283 GLU C N 1
ATOM 8480 C CA . GLU C 1 283 ? -48.45200 53.21700 20.66100 1.000 87.48947 283 GLU C CA 1
ATOM 8481 C C . GLU C 1 283 ? -47.61900 52.05100 21.18700 1.000 89.13127 283 GLU C C 1
ATOM 8482 O O . GLU C 1 283 ? -47.02100 51.31500 20.39500 1.000 91.94841 283 GLU C O 1
ATOM 8488 N N . VAL C 1 284 ? -47.56900 51.85300 22.50600 1.000 90.10022 284 VAL C N 1
ATOM 8489 C CA . VAL C 1 284 ? -46.74700 50.77400 23.04700 1.000 90.26330 284 VAL C CA 1
ATOM 8490 C C . VAL C 1 284 ? -47.41500 49.42400 22.81600 1.000 93.37532 284 VAL C C 1
ATOM 8491 O O . VAL C 1 284 ? -46.75000 48.43100 22.50000 1.000 97.17619 284 VAL C O 1
ATOM 8495 N N . MET C 1 285 ? -48.73800 49.36500 22.95600 1.000 91.19567 285 MET C N 1
ATOM 8496 C CA . MET C 1 285 ? -49.45500 48.11300 22.75200 1.000 90.75026 285 MET C CA 1
ATOM 8497 C C . MET C 1 285 ? -49.50300 47.70200 21.28900 1.000 88.88179 285 MET C C 1
ATOM 8498 O O . MET C 1 285 ? -49.76700 46.53000 20.99500 1.000 89.52147 285 MET C O 1
ATOM 8503 N N . ASP C 1 286 ? -49.26900 48.63800 20.37300 1.000 87.00312 286 ASP C N 1
ATOM 8504 C CA . ASP C 1 286 ? -49.18500 48.33500 18.95400 1.000 85.37001 286 ASP C CA 1
ATOM 8505 C C . ASP C 1 286 ? -47.76700 47.99500 18.51400 1.000 78.65724 286 ASP C C 1
ATOM 8506 O O . ASP C 1 286 ? -47.52400 47.83100 17.31300 1.000 75.97358 286 ASP C O 1
ATOM 8511 N N . ALA C 1 287 ? -46.83000 47.89300 19.45300 1.000 74.19461 287 ALA C N 1
ATOM 8512 C CA . ALA C 1 287 ? -45.44100 47.58100 19.14100 1.000 73.14885 287 ALA C CA 1
ATOM 8513 C C . ALA C 1 287 ? -45.27700 46.16700 18.58600 1.000 74.93483 287 ALA C C 1
ATOM 8514 O O . ALA C 1 287 ? -44.52400 45.98400 17.62100 1.000 78.87485 287 ALA C O 1
ATOM 8516 N N . PRO C 1 288 ? -45.92700 45.14100 19.15100 1.000 74.29645 288 PRO C N 1
ATOM 8517 C CA . PRO C 1 288 ? -45.83300 43.81000 18.54000 1.000 76.68112 288 PRO C CA 1
ATOM 8518 C C . PRO C 1 288 ? -46.39600 43.80100 17.12700 1.000 81.79587 288 PRO C C 1
ATOM 8519 O O . PRO C 1 288 ? -47.31100 44.55600 16.79000 1.000 85.12473 288 PRO C O 1
ATOM 8523 N N . ALA C 1 289 ? -45.82900 42.93200 16.30000 1.000 83.63564 289 ALA C N 1
ATOM 8524 C CA . ALA C 1 289 ? -46.20900 42.82300 14.90300 1.000 86.68307 289 ALA C CA 1
ATOM 8525 C C . ALA C 1 289 ? -47.52200 42.06000 14.75700 1.000 86.30250 289 ALA C C 1
ATOM 8526 O O . ALA C 1 289 ? -47.93500 41.33600 15.66600 1.000 83.74743 289 ALA C O 1
ATOM 8528 N N . PRO C 1 290 ? -48.21000 42.22400 13.62500 1.000 89.37051 290 PRO C N 1
ATOM 8529 C CA . PRO C 1 290 ? -49.42200 41.42700 13.37300 1.000 92.62845 290 PRO C CA 1
ATOM 8530 C C . PRO C 1 290 ? -49.12000 39.93700 13.42400 1.000 93.68447 290 PRO C C 1
ATOM 8531 O O . PRO C 1 290 ? -48.27900 39.42800 12.68000 1.000 92.77310 290 PRO C O 1
ATOM 8535 N N . GLY C 1 291 ? -49.81900 39.23800 14.31600 1.000 93.97190 291 GLY C N 1
ATOM 8536 C CA . GLY C 1 291 ? -49.59400 37.83500 14.56300 1.000 94.26688 291 GLY C CA 1
ATOM 8537 C C . GLY C 1 291 ? -48.77700 37.54100 15.80300 1.000 92.76901 291 GLY C C 1
ATOM 8538 O O . GLY C 1 291 ? -48.79900 36.40400 16.28800 1.000 93.15225 291 GLY C O 1
ATOM 8539 N N . GLY C 1 292 ? -48.05800 38.53700 16.32900 1.000 91.04135 292 GLY C N 1
ATOM 8540 C CA . GLY C 1 292 ? -47.26900 38.31900 17.52900 1.000 89.42766 292 GLY C CA 1
ATOM 8541 C C . GLY C 1 292 ? -48.11100 38.04800 18.75900 1.000 90.52058 292 GLY C C 1
ATOM 8542 O O . GLY C 1 292 ? -47.70800 37.27300 19.63100 1.000 93.18937 292 GLY C O 1
ATOM 8543 N N . LEU C 1 293 ? -49.27900 38.67700 18.85200 1.000 90.06606 293 LEU C N 1
ATOM 8544 C CA . LEU C 1 293 ? -50.21400 38.44900 19.94400 1.000 86.87684 293 LEU C CA 1
ATOM 8545 C C . LEU C 1 293 ? -51.33200 37.52800 19.47400 1.000 86.67275 293 LEU C C 1
ATOM 8546 O O . LEU C 1 293 ? -51.82700 37.66200 18.35100 1.000 88.48568 293 LEU C O 1
ATOM 8551 N N . GLY C 1 294 ? -51.72400 36.59500 20.32900 1.000 84.80217 294 GLY C N 1
ATOM 8552 C CA . GLY C 1 294 ? -52.77100 35.67000 19.95600 1.000 86.17599 294 GLY C CA 1
ATOM 8553 C C . GLY C 1 294 ? -53.18700 34.76500 21.09300 1.000 83.59098 294 GLY C C 1
ATOM 8554 O O . GLY C 1 294 ? -52.92800 35.04600 22.26500 1.000 80.56913 294 GLY C O 1
ATOM 8555 N N . GLY C 1 295 ? -53.83400 33.66400 20.71800 1.000 84.57034 295 GLY C N 1
ATOM 8556 C CA . GLY C 1 295 ? -54.39600 32.71800 21.66200 1.000 83.29492 295 GLY C CA 1
ATOM 8557 C C . GLY C 1 295 ? -55.73900 32.20600 21.18300 1.000 88.78088 295 GLY C C 1
ATOM 8558 O O . GLY C 1 295 ? -56.63400 33.00100 20.89000 1.000 92.58653 295 GLY C O 1
ATOM 8559 N N . THR C 1 296 ? -55.89600 30.88200 21.10200 1.000 90.56544 296 THR C N 1
ATOM 8560 C CA . THR C 1 296 ? -57.09600 30.31000 20.49500 1.000 97.60201 296 THR C CA 1
ATOM 8561 C C . THR C 1 296 ? -58.35100 30.68700 21.27300 1.000 97.74001 296 THR C C 1
ATOM 8562 O O . THR C 1 296 ? -59.33400 31.16300 20.69200 1.000 97.19807 296 THR C O 1
ATOM 8566 N N . TYR C 1 297 ? -58.33900 30.48300 22.59000 1.000 94.31539 297 TYR C N 1
ATOM 8567 C CA . TYR C 1 297 ? -59.48000 30.84000 23.42200 1.000 92.55574 297 TYR C CA 1
ATOM 8568 C C . TYR C 1 297 ? -59.58100 32.33700 23.68600 1.000 90.87896 297 TYR C C 1
ATOM 8569 O O . TYR C 1 297 ? -60.57400 32.77200 24.28000 1.000 91.56163 297 TYR C O 1
ATOM 8578 N N . ALA C 1 298 ? -58.58700 33.12200 23.27000 1.000 88.12087 298 ALA C N 1
ATOM 8579 C CA . ALA C 1 298 ? -58.53400 34.53700 23.62300 1.000 86.90330 298 ALA C CA 1
ATOM 8580 C C . ALA C 1 298 ? -59.78600 35.26700 23.15600 1.000 92.97782 298 ALA C C 1
ATOM 8581 O O . ALA C 1 298 ? -60.18100 35.17100 21.99000 1.000 98.65248 298 ALA C O 1
ATOM 8583 N N . GLY C 1 299 ? -60.41000 35.99800 24.07600 1.000 89.68327 299 GLY C N 1
ATOM 8584 C CA . GLY C 1 299 ? -61.63400 36.70900 23.77400 1.000 92.43226 299 GLY C CA 1
ATOM 8585 C C . GLY C 1 299 ? -62.82000 35.78300 23.60900 1.000 96.83746 299 GLY C C 1
ATOM 8586 O O . GLY C 1 299 ? -63.55100 35.87400 22.61800 1.000 101.90894 299 GLY C O 1
ATOM 8587 N N . ASN C 1 300 ? -63.01200 34.88400 24.57200 1.000 96.44933 300 ASN C N 1
ATOM 8588 C CA . ASN C 1 300 ? -64.11100 33.93100 24.54800 1.000 100.77466 300 ASN C CA 1
ATOM 8589 C C . ASN C 1 300 ? -65.44200 34.67000 24.41800 1.000 104.87741 300 ASN C C 1
ATOM 8590 O O . ASN C 1 300 ? -65.73400 35.55100 25.24000 1.000 104.12780 300 ASN C O 1
ATOM 8595 N N . PRO C 1 301 ? -66.26200 34.34900 23.41000 1.000 110.29187 301 PRO C N 1
ATOM 8596 C CA . PRO C 1 301 ? -67.49500 35.12900 23.18200 1.000 113.66777 301 PRO C CA 1
ATOM 8597 C C . PRO C 1 301 ? -68.37900 35.27400 24.40900 1.000 114.02724 301 PRO C C 1
ATOM 8598 O O . PRO C 1 301 ? -68.85000 36.37900 24.70500 1.000 116.21695 301 PRO C O 1
ATOM 8602 N N . LEU C 1 302 ? -68.62300 34.17800 25.13000 1.000 110.66988 302 LEU C N 1
ATOM 8603 C CA . LEU C 1 302 ? -69.46900 34.24500 26.31600 1.000 106.26572 302 LEU C CA 1
ATOM 8604 C C . LEU C 1 302 ? -68.82700 35.10300 27.39800 1.000 104.68740 302 LEU C C 1
ATOM 8605 O O . LEU C 1 302 ? -69.48500 35.95900 28.00100 1.000 107.89903 302 LEU C O 1
ATOM 8610 N N . ALA C 1 303 ? -67.53400 34.88500 27.65900 1.000 99.85623 303 ALA C N 1
ATOM 8611 C CA . ALA C 1 303 ? -66.83900 35.67700 28.66800 1.000 94.25868 303 ALA C CA 1
ATOM 8612 C C . ALA C 1 303 ? -66.79900 37.15100 28.29300 1.000 92.99386 303 ALA C C 1
ATOM 8613 O O . ALA C 1 303 ? -66.84700 38.01800 29.17400 1.000 90.37560 303 ALA C O 1
ATOM 8615 N N . VAL C 1 304 ? -66.71100 37.45600 26.99700 1.000 95.50783 304 VAL C N 1
ATOM 8616 C CA . VAL C 1 304 ? -66.77600 38.84600 26.56100 1.000 95.62662 304 VAL C CA 1
ATOM 8617 C C . VAL C 1 304 ? -68.16500 39.41800 26.82000 1.000 98.18779 304 VAL C C 1
ATOM 8618 O O . VAL C 1 304 ? -68.30800 40.56100 27.27000 1.000 97.15750 304 VAL C O 1
ATOM 8622 N N . ALA C 1 305 ? -69.21000 38.63200 26.54600 1.000 103.36546 305 ALA C N 1
ATOM 8623 C CA . ALA C 1 305 ? -70.56500 39.06500 26.86600 1.000 105.95762 305 ALA C CA 1
ATOM 8624 C C . ALA C 1 305 ? -70.77200 39.18400 28.37000 1.000 106.56845 305 ALA C C 1
ATOM 8625 O O . ALA C 1 305 ? -71.50700 40.06800 28.82600 1.000 112.46411 305 ALA C O 1
ATOM 8627 N N . ALA C 1 306 ? -70.13700 38.30800 29.15300 1.000 101.34315 306 ALA C N 1
ATOM 8628 C CA . ALA C 1 306 ? -70.23000 38.41600 30.60500 1.000 97.79704 306 ALA C CA 1
ATOM 8629 C C . ALA C 1 306 ? -69.50300 39.65400 31.11100 1.000 94.74769 306 ALA C C 1
ATOM 8630 O O . ALA C 1 306 ? -69.97900 40.32800 32.03200 1.000 94.63960 306 ALA C O 1
ATOM 8632 N N . ALA C 1 307 ? -68.34600 39.96600 30.52500 1.000 92.17649 307 ALA C N 1
ATOM 8633 C CA . ALA C 1 307 ? -67.63600 41.18100 30.90600 1.000 87.85159 307 ALA C CA 1
ATOM 8634 C C . ALA C 1 307 ? -68.45700 42.42000 30.57800 1.000 91.83102 307 ALA C C 1
ATOM 8635 O O . ALA C 1 307 ? -68.47500 43.37900 31.35600 1.000 88.88531 307 ALA C O 1
ATOM 8637 N N . HIS C 1 308 ? -69.15300 42.41200 29.43700 1.000 99.24407 308 HIS C N 1
ATOM 8638 C CA . HIS C 1 308 ? -69.97500 43.55800 29.05700 1.000 104.86812 308 HIS C CA 1
ATOM 8639 C C . HIS C 1 308 ? -71.00700 43.88100 30.12900 1.000 113.06843 308 HIS C C 1
ATOM 8640 O O . HIS C 1 308 ? -71.21900 45.05200 30.46400 1.000 114.72065 308 HIS C O 1
ATOM 8647 N N . ALA C 1 309 ? -71.65300 42.85600 30.68700 1.000 119.78633 309 ALA C N 1
ATOM 8648 C CA . ALA C 1 309 ? -72.68300 43.08700 31.69200 1.000 121.79489 309 ALA C CA 1
ATOM 8649 C C . ALA C 1 309 ? -72.09500 43.35100 33.07200 1.000 118.46134 309 ALA C C 1
ATOM 8650 O O . ALA C 1 309 ? -72.73400 44.02000 33.89100 1.000 123.69210 309 ALA C O 1
ATOM 8652 N N . VAL C 1 310 ? -70.89400 42.83700 33.35000 1.000 113.34156 310 VAL C N 1
ATOM 8653 C CA . VAL C 1 310 ? -70.24100 43.11700 34.62800 1.000 106.45758 310 VAL C CA 1
ATOM 8654 C C . VAL C 1 310 ? -69.99400 44.61300 34.77600 1.000 106.36590 310 VAL C C 1
ATOM 8655 O O . VAL C 1 310 ? -70.26000 45.20600 35.82900 1.000 105.35901 310 VAL C O 1
ATOM 8659 N N . LEU C 1 311 ? -69.48500 45.24800 33.71600 1.000 106.90089 311 LEU C N 1
ATOM 8660 C CA . LEU C 1 311 ? -69.28700 46.69200 33.74800 1.000 108.93909 311 LEU C CA 1
ATOM 8661 C C . LEU C 1 311 ? -70.61400 47.43700 33.83500 1.000 110.92385 311 LEU C C 1
ATOM 8662 O O . LEU C 1 311 ? -70.67100 48.53000 34.40900 1.000 110.87875 311 LEU C O 1
ATOM 8667 N N . ASP C 1 312 ? -71.68600 46.86700 33.28000 1.000 110.39591 312 ASP C N 1
ATOM 8668 C CA . ASP C 1 312 ? -73.00700 47.45900 33.46400 1.000 111.24313 312 ASP C CA 1
ATOM 8669 C C . ASP C 1 312 ? -73.45400 47.35500 34.91600 1.000 107.74313 312 ASP C C 1
ATOM 8670 O O . ASP C 1 312 ? -74.02700 48.30200 35.46400 1.000 108.07477 312 ASP C O 1
ATOM 8675 N N . VAL C 1 313 ? -73.18100 46.22000 35.56100 1.000 106.27660 313 VAL C N 1
ATOM 8676 C CA . VAL C 1 313 ? -73.70700 45.97400 36.90000 1.000 105.77113 313 VAL C CA 1
ATOM 8677 C C . VAL C 1 313 ? -73.05800 46.90700 37.91700 1.000 106.68753 313 VAL C C 1
ATOM 8678 O O . VAL C 1 313 ? -73.74800 47.55400 38.71300 1.000 107.96251 313 VAL C O 1
ATOM 8682 N N . ILE C 1 314 ? -71.72500 46.99400 37.90500 1.000 107.80626 314 ILE C N 1
ATOM 8683 C CA . ILE C 1 314 ? -71.02300 47.80300 38.89600 1.000 107.79754 314 ILE C CA 1
ATOM 8684 C C . ILE C 1 314 ? -71.36800 49.28000 38.77300 1.000 109.31950 314 ILE C C 1
ATOM 8685 O O . ILE C 1 314 ? -71.21600 50.03300 39.74100 1.000 110.09086 314 ILE C O 1
ATOM 8690 N N . ALA C 1 315 ? -71.83800 49.71700 37.60400 1.000 111.68584 315 ALA C N 1
ATOM 8691 C CA . ALA C 1 315 ? -72.21700 51.11400 37.43200 1.000 112.79997 315 ALA C CA 1
ATOM 8692 C C . ALA C 1 315 ? -73.63700 51.37000 37.92500 1.000 116.30481 315 ALA C C 1
ATOM 8693 O O . ALA C 1 315 ? -73.86300 52.26200 38.75000 1.000 117.99285 315 ALA C O 1
ATOM 8695 N N . GLU C 1 316 ? -74.60600 50.59300 37.43300 1.000 115.95791 316 GLU C N 1
ATOM 8696 C CA . GLU C 1 316 ? -75.99800 50.82800 37.80500 1.000 118.20824 316 GLU C CA 1
ATOM 8697 C C . GLU C 1 316 ? -76.27000 50.44800 39.25500 1.000 117.30732 316 GLU C C 1
ATOM 8698 O O . GLU C 1 316 ? -77.14900 51.03800 39.89300 1.000 121.21924 316 GLU C O 1
ATOM 8704 N N . GLU C 1 317 ? -75.54100 49.47300 39.79300 1.000 114.74161 317 GLU C N 1
ATOM 8705 C CA . GLU C 1 317 ? -75.66500 49.10900 41.19800 1.000 117.57617 317 GLU C CA 1
ATOM 8706 C C . GLU C 1 317 ? -74.73100 49.90700 42.09800 1.000 119.64375 317 GLU C C 1
ATOM 8707 O O . GLU C 1 317 ? -74.74300 49.69700 43.31600 1.000 119.66905 317 GLU C O 1
ATOM 8713 N N . GLN C 1 318 ? -73.92700 50.80900 41.52700 1.000 118.71007 318 GLN C N 1
ATOM 8714 C CA . GLN C 1 318 ? -73.04000 51.68900 42.29200 1.000 115.27967 318 GLN C CA 1
ATOM 8715 C C . GLN C 1 318 ? -72.09200 50.89200 43.18400 1.000 115.16765 318 GLN C C 1
ATOM 8716 O O . GLN C 1 318 ? -71.84600 51.25100 44.33700 1.000 113.82197 318 GLN C O 1
ATOM 8722 N N . LEU C 1 319 ? -71.55000 49.80000 42.64400 1.000 117.86253 319 LEU C N 1
ATOM 8723 C CA . LEU C 1 319 ? -70.71300 48.92000 43.44900 1.000 117.19005 319 LEU C CA 1
ATOM 8724 C C . LEU C 1 319 ? -69.38600 49.56500 43.82400 1.000 115.67561 319 LEU C C 1
ATOM 8725 O O . LEU C 1 319 ? -68.75500 49.13200 44.79300 1.000 114.04065 319 LEU C O 1
ATOM 8730 N N . CYS C 1 320 ? -68.95300 50.59200 43.08900 1.000 112.54489 320 CYS C N 1
ATOM 8731 C CA . CYS C 1 320 ? -67.76600 51.33500 43.49500 1.000 106.75735 320 CYS C CA 1
ATOM 8732 C C . CYS C 1 320 ? -67.97000 51.97700 44.86200 1.000 105.76835 320 CYS C C 1
ATOM 8733 O O . CYS C 1 320 ? -67.14700 51.81100 45.77000 1.000 102.13269 320 CYS C O 1
ATOM 8736 N N . GLN C 1 321 ? -69.07700 52.70400 45.03000 1.000 107.31671 321 GLN C N 1
ATOM 8737 C CA . GLN C 1 321 ? -69.36900 53.32000 46.31900 1.000 106.10508 321 GLN C CA 1
ATOM 8738 C C . GLN C 1 321 ? -69.78600 52.28800 47.35600 1.000 105.15195 321 GLN C C 1
ATOM 8739 O O . GLN C 1 321 ? -69.49400 52.45600 48.54500 1.000 106.69403 321 GLN C O 1
ATOM 8745 N N . ARG C 1 322 ? -70.47700 51.22700 46.93300 1.000 104.28801 322 ARG C N 1
ATOM 8746 C CA . ARG C 1 322 ? -70.86800 50.19000 47.88000 1.000 104.30333 322 ARG C CA 1
ATOM 8747 C C . ARG C 1 322 ? -69.64000 49.54300 48.51100 1.000 104.04033 322 ARG C C 1
ATOM 8748 O O . ARG C 1 322 ? -69.59800 49.33800 49.73000 1.000 106.97747 322 ARG C O 1
ATOM 8756 N N . ALA C 1 323 ? -68.61700 49.25200 47.69800 1.000 101.30664 323 ALA C N 1
ATOM 8757 C CA . ALA C 1 323 ? -67.40100 48.59800 48.18200 1.000 97.77460 323 ALA C CA 1
ATOM 8758 C C . ALA C 1 323 ? -66.85000 49.26700 49.43300 1.000 95.24026 323 ALA C C 1
ATOM 8759 O O . ALA C 1 323 ? -66.55900 48.60100 50.43300 1.000 94.43834 323 ALA C O 1
ATOM 8761 N N . GLU C 1 324 ? -66.68900 50.59000 49.38800 1.000 95.65346 324 GLU C N 1
ATOM 8762 C CA . GLU C 1 324 ? -66.03500 51.28300 50.48900 1.000 101.88993 324 GLU C CA 1
ATOM 8763 C C . GLU C 1 324 ? -66.90600 51.31400 51.73700 1.000 105.47623 324 GLU C C 1
ATOM 8764 O O . GLU C 1 324 ? -66.37700 51.35300 52.85200 1.000 111.17227 324 GLU C O 1
ATOM 8770 N N . GLN C 1 325 ? -68.23100 51.29400 51.58100 1.000 105.39693 325 GLN C N 1
ATOM 8771 C CA . GLN C 1 325 ? -69.09200 51.25000 52.75500 1.000 107.18141 325 GLN C CA 1
ATOM 8772 C C . GLN C 1 325 ? -69.30000 49.83200 53.27300 1.000 106.15434 325 GLN C C 1
ATOM 8773 O O . GLN C 1 325 ? -69.62700 49.66400 54.45200 1.000 111.14746 325 GLN C O 1
ATOM 8779 N N . LEU C 1 326 ? -69.10900 48.80900 52.43500 1.000 102.44071 326 LEU C N 1
ATOM 8780 C CA . LEU C 1 326 ? -68.98400 47.45500 52.96800 1.000 104.21550 326 LEU C CA 1
ATOM 8781 C C . LEU C 1 326 ? -67.68800 47.30800 53.75400 1.000 105.65022 326 LEU C C 1
ATOM 8782 O O . LEU C 1 326 ? -67.67600 46.75200 54.85800 1.000 106.43699 326 LEU C O 1
ATOM 8787 N N . GLY C 1 327 ? -66.58100 47.79500 53.19000 1.000 103.53871 327 GLY C N 1
ATOM 8788 C CA . GLY C 1 327 ? -65.29200 47.64600 53.84000 1.000 100.75792 327 GLY C CA 1
ATOM 8789 C C . GLY C 1 327 ? -65.09700 48.54500 55.04000 1.000 101.90629 327 GLY C C 1
ATOM 8790 O O . GLY C 1 327 ? -64.33600 48.20300 55.95000 1.000 99.94486 327 GLY C O 1
ATOM 8791 N N . SER C 1 328 ? -65.75800 49.70600 55.06100 1.000 105.13453 328 SER C N 1
ATOM 8792 C CA . SER C 1 328 ? -65.67400 50.57100 56.23300 1.000 107.38382 328 SER C CA 1
ATOM 8793 C C . SER C 1 328 ? -66.40400 49.95500 57.41900 1.000 113.03552 328 SER C C 1
ATOM 8794 O O . SER C 1 328 ? -65.92600 50.02800 58.55700 1.000 112.59640 328 SER C O 1
ATOM 8797 N N . HIS C 1 329 ? -67.56700 49.34600 57.17200 1.000 121.02405 329 HIS C N 1
ATOM 8798 C CA . HIS C 1 329 ? -68.25600 48.61900 58.23200 1.000 125.89372 329 HIS C CA 1
ATOM 8799 C C . HIS C 1 329 ? -67.44500 47.41100 58.68100 1.000 126.06071 329 HIS C C 1
ATOM 8800 O O . HIS C 1 329 ? -67.43200 47.07100 59.86900 1.000 130.01937 329 HIS C O 1
ATOM 8807 N N . LEU C 1 330 ? -66.75700 46.75500 57.74400 1.000 120.91472 330 LEU C N 1
ATOM 8808 C CA . LEU C 1 330 ? -65.92100 45.61200 58.09700 1.000 117.10930 330 LEU C CA 1
ATOM 8809 C C . LEU C 1 330 ? -64.68100 46.05000 58.86600 1.000 116.03899 330 LEU C C 1
ATOM 8810 O O . LEU C 1 330 ? -64.23100 45.35100 59.78100 1.000 118.24653 330 LEU C O 1
ATOM 8815 N N . GLN C 1 331 ? -64.11700 47.20800 58.51500 1.000 112.18986 331 GLN C N 1
ATOM 8816 C CA . GLN C 1 331 ? -62.88800 47.65000 59.16600 1.000 109.95977 331 GLN C CA 1
ATOM 8817 C C . GLN C 1 331 ? -63.12200 48.04500 60.61800 1.000 109.61782 331 GLN C C 1
ATOM 8818 O O . GLN C 1 331 ? -62.22400 47.87800 61.45100 1.000 109.23718 331 GLN C O 1
ATOM 8824 N N . GLU C 1 332 ? -64.30900 48.55800 60.94900 1.000 110.52978 332 GLU C N 1
ATOM 8825 C CA . GLU C 1 332 ? -64.53200 49.02600 62.31300 1.000 113.44758 332 GLU C CA 1
ATOM 8826 C C . GLU C 1 332 ? -64.90100 47.89400 63.26500 1.000 113.00984 332 GLU C C 1
ATOM 8827 O O . GLU C 1 332 ? -64.56800 47.96700 64.45200 1.000 114.50551 332 GLU C O 1
ATOM 8833 N N . VAL C 1 333 ? -65.57500 46.84600 62.78300 1.000 111.82234 333 VAL C N 1
ATOM 8834 C CA . VAL C 1 333 ? -65.80600 45.69000 63.64300 1.000 112.04184 333 VAL C CA 1
ATOM 8835 C C . VAL C 1 333 ? -64.52700 44.88600 63.82900 1.000 107.61422 333 VAL C C 1
ATOM 8836 O O . VAL C 1 333 ? -64.40500 44.13500 64.80400 1.000 107.14079 333 VAL C O 1
ATOM 8840 N N . LEU C 1 334 ? -63.56700 45.02200 62.91300 1.000 106.12690 334 LEU C N 1
ATOM 8841 C CA . LEU C 1 334 ? -62.25800 44.41200 63.12000 1.000 106.76461 334 LEU C CA 1
ATOM 8842 C C . LEU C 1 334 ? -61.46600 45.17000 64.17600 1.000 109.48139 334 LEU C C 1
ATOM 8843 O O . LEU C 1 334 ? -60.74200 44.56200 64.97500 1.000 109.22508 334 LEU C O 1
ATOM 8848 N N . ASN C 1 335 ? -61.58500 46.50000 64.18700 1.000 112.59582 335 ASN C N 1
ATOM 8849 C CA . ASN C 1 335 ? -60.93800 47.31600 65.20500 1.000 115.63877 335 ASN C CA 1
ATOM 8850 C C . ASN C 1 335 ? -61.72500 47.35800 66.50600 1.000 122.94751 335 ASN C C 1
ATOM 8851 O O . ASN C 1 335 ? -61.17400 47.77400 67.53300 1.000 124.19911 335 ASN C O 1
ATOM 8856 N N . GLN C 1 336 ? -62.99700 46.95400 66.48400 1.000 129.57810 336 GLN C N 1
ATOM 8857 C CA . GLN C 1 336 ? -63.70900 46.70400 67.73100 1.000 136.59534 336 GLN C CA 1
ATOM 8858 C C . GLN C 1 336 ? -63.18800 45.44100 68.40100 1.000 143.83109 336 GLN C C 1
ATOM 8859 O O . GLN C 1 336 ? -62.94200 45.42000 69.61300 1.000 143.27120 336 GLN C O 1
ATOM 8865 N N . ALA C 1 337 ? -63.01600 44.37200 67.62200 1.000 152.77652 337 ALA C N 1
ATOM 8866 C CA . ALA C 1 337 ? -62.36300 43.17500 68.12800 1.000 155.85625 337 ALA C CA 1
ATOM 8867 C C . ALA C 1 337 ? -60.87000 43.37800 68.34600 1.000 157.25218 337 ALA C C 1
ATOM 8868 O O . ALA C 1 337 ? -60.23400 42.52700 68.97300 1.000 160.49209 337 ALA C O 1
ATOM 8870 N N . ARG C 1 338 ? -60.30100 44.48000 67.85300 1.000 150.87985 338 ARG C N 1
ATOM 8871 C CA . ARG C 1 338 ? -58.89100 44.76200 68.09900 1.000 144.04931 338 ARG C CA 1
ATOM 8872 C C . ARG C 1 338 ? -58.60300 44.93300 69.58400 1.000 146.68630 338 ARG C C 1
ATOM 8873 O O . ARG C 1 338 ? -57.51200 44.58500 70.04800 1.000 147.52383 338 ARG C O 1
ATOM 8881 N N . ALA C 1 339 ? -59.56900 45.45000 70.34600 1.000 149.01721 339 ALA C N 1
ATOM 8882 C CA . ALA C 1 339 ? -59.31500 45.79800 71.74000 1.000 152.27960 339 ALA C CA 1
ATOM 8883 C C . ALA C 1 339 ? -59.46000 44.59800 72.67100 1.000 154.61962 339 ALA C C 1
ATOM 8884 O O . ALA C 1 339 ? -58.67600 44.44700 73.61400 1.000 157.90073 339 ALA C O 1
ATOM 8886 N N . THR C 1 340 ? -60.45200 43.74000 72.43400 1.000 152.12291 340 THR C N 1
ATOM 8887 C CA . THR C 1 340 ? -60.68400 42.56700 73.27000 1.000 146.20457 340 THR C CA 1
ATOM 8888 C C . THR C 1 340 ? -60.11900 41.28200 72.67300 1.000 142.78759 340 THR C C 1
ATOM 8889 O O . THR C 1 340 ? -60.29700 40.21200 73.26500 1.000 146.38886 340 THR C O 1
ATOM 8893 N N . CYS C 1 341 ? -59.46600 41.35500 71.51300 1.000 136.34082 341 CYS C N 1
ATOM 8894 C CA . CYS C 1 341 ? -58.64700 40.26800 71.01000 1.000 141.91861 341 CYS C CA 1
ATOM 8895 C C . CYS C 1 341 ? -57.18800 40.71700 70.97900 1.000 147.11142 341 CYS C C 1
ATOM 8896 O O . CYS C 1 341 ? -56.90500 41.83000 70.51100 1.000 145.28013 341 CYS C O 1
ATOM 8899 N N . PRO C 1 342 ? -56.26100 39.90300 71.45900 1.000 154.09489 342 PRO C N 1
ATOM 8900 C CA . PRO C 1 342 ? -54.85300 40.32000 71.54800 1.000 149.59746 342 PRO C CA 1
ATOM 8901 C C . PRO C 1 342 ? -54.01700 40.05600 70.30600 1.000 141.97912 342 PRO C C 1
ATOM 8902 O O . PRO C 1 342 ? -52.85100 40.46600 70.27800 1.000 140.02227 342 PRO C O 1
ATOM 8906 N N . ALA C 1 343 ? -54.56500 39.40300 69.28300 1.000 132.58959 343 ALA C N 1
ATOM 8907 C CA . ALA C 1 343 ? -53.75800 38.94700 68.15900 1.000 123.23824 343 ALA C CA 1
ATOM 8908 C C . ALA C 1 343 ? -53.71000 39.92600 66.99500 1.000 112.52415 343 ALA C C 1
ATOM 8909 O O . ALA C 1 343 ? -52.77800 39.85100 66.18600 1.000 109.27469 343 ALA C O 1
ATOM 8911 N N . ILE C 1 344 ? -54.68000 40.83200 66.88000 1.000 104.68438 344 ILE C N 1
ATOM 8912 C CA . ILE C 1 344 ? -54.70800 41.75300 65.74800 1.000 95.32288 344 ILE C CA 1
ATOM 8913 C C . ILE C 1 344 ? -53.57600 42.76100 65.89600 1.000 93.59617 344 ILE C C 1
ATOM 8914 O O . ILE C 1 344 ? -53.53800 43.54100 66.85500 1.000 96.22140 344 ILE C O 1
ATOM 8919 N N . VAL C 1 345 ? -52.64600 42.74600 64.94400 1.000 87.08449 345 VAL C N 1
ATOM 8920 C CA . VAL C 1 345 ? -51.55000 43.70400 64.91900 1.000 89.11094 345 VAL C CA 1
ATOM 8921 C C . VAL C 1 345 ? -51.73800 44.77600 63.85100 1.000 88.18233 345 VAL C C 1
ATOM 8922 O O . VAL C 1 345 ? -51.17600 45.87400 63.99500 1.000 84.84836 345 VAL C O 1
ATOM 8926 N N . ASP C 1 346 ? -52.51600 44.51200 62.80400 1.000 89.51591 346 ASP C N 1
ATOM 8927 C CA . ASP C 1 346 ? -52.73100 45.48800 61.74800 1.000 88.76405 346 ASP C CA 1
ATOM 8928 C C . ASP C 1 346 ? -54.06500 45.21100 61.07300 1.000 89.63362 346 ASP C C 1
ATOM 8929 O O . ASP C 1 346 ? -54.56000 44.08100 61.06500 1.000 85.95437 346 ASP C O 1
ATOM 8934 N N . VAL C 1 347 ? -54.64500 46.26800 60.50900 1.000 92.46205 347 VAL C N 1
ATOM 8935 C CA . VAL C 1 347 ? -55.85600 46.15200 59.70500 1.000 91.23989 347 VAL C CA 1
ATOM 8936 C C . VAL C 1 347 ? -55.64800 46.94300 58.42000 1.000 93.04148 347 VAL C C 1
ATOM 8937 O O . VAL C 1 347 ? -55.81800 48.16800 58.39300 1.000 95.02738 347 VAL C O 1
ATOM 8941 N N . ARG C 1 348 ? -55.25800 46.25300 57.35400 1.000 93.36427 348 ARG C N 1
ATOM 8942 C CA . ARG C 1 348 ? -55.00500 46.87100 56.06200 1.000 95.81383 348 ARG C CA 1
ATOM 8943 C C . ARG C 1 348 ? -56.22800 46.74600 55.16300 1.000 101.26278 348 ARG C C 1
ATOM 8944 O O . ARG C 1 348 ? -57.11900 45.92500 55.39200 1.000 104.66570 348 ARG C O 1
ATOM 8952 N N . GLY C 1 349 ? -56.25700 47.57000 54.13100 1.000 101.29181 349 GLY C N 1
ATOM 8953 C CA . GLY C 1 349 ? -57.28700 47.48500 53.11300 1.000 99.49441 349 GLY C CA 1
ATOM 8954 C C . GLY C 1 349 ? -57.71900 48.84500 52.60200 1.000 96.55548 349 GLY C C 1
ATOM 8955 O O . GLY C 1 349 ? -57.58100 49.87100 53.26900 1.000 96.06782 349 GLY C O 1
ATOM 8956 N N . ARG C 1 350 ? -58.24900 48.84700 51.38100 1.000 95.19337 350 ARG C N 1
ATOM 8957 C CA . ARG C 1 350 ? -58.86300 50.02100 50.77800 1.000 98.46748 350 ARG C CA 1
ATOM 8958 C C . ARG C 1 350 ? -60.10400 49.56600 50.03100 1.000 98.27041 350 ARG C C 1
ATOM 8959 O O . ARG C 1 350 ? -60.06000 48.56700 49.30600 1.000 98.91911 350 ARG C O 1
ATOM 8967 N N . GLY C 1 351 ? -61.20300 50.29000 50.20600 1.000 98.14573 351 GLY C N 1
ATOM 8968 C CA . GLY C 1 351 ? -62.46700 49.81600 49.66600 1.000 96.37456 351 GLY C CA 1
ATOM 8969 C C . GLY C 1 351 ? -62.88000 48.54800 50.38500 1.000 92.90928 351 GLY C C 1
ATOM 8970 O O . GLY C 1 351 ? -62.91200 48.49400 51.62000 1.000 92.56626 351 GLY C O 1
ATOM 8971 N N . SER C 1 352 ? -63.19300 47.50500 49.61500 1.000 91.43583 352 SER C N 1
ATOM 8972 C CA . SER C 1 352 ? -63.49300 46.19200 50.17000 1.000 92.15619 352 SER C CA 1
ATOM 8973 C C . SER C 1 352 ? -62.37900 45.18700 49.89900 1.000 90.78017 352 SER C C 1
ATOM 8974 O O . SER C 1 352 ? -62.61200 43.97500 49.94400 1.000 88.97632 352 SER C O 1
ATOM 8977 N N . MET C 1 353 ? -61.17300 45.67000 49.60500 1.000 90.69107 353 MET C N 1
ATOM 8978 C CA . MET C 1 353 ? -59.98800 44.81700 49.54500 1.000 91.65587 353 MET C CA 1
ATOM 8979 C C . MET C 1 353 ? -59.26900 44.85100 50.89500 1.000 92.36134 353 MET C C 1
ATOM 8980 O O . MET C 1 353 ? -58.12500 45.28300 51.02600 1.000 93.60712 353 MET C O 1
ATOM 8985 N N . VAL C 1 354 ? -59.98700 44.38300 51.91400 1.000 91.34684 354 VAL C N 1
ATOM 8986 C CA . VAL C 1 354 ? -59.59600 44.54900 53.30900 1.000 88.88852 354 VAL C CA 1
ATOM 8987 C C . VAL C 1 354 ? -58.98500 43.25700 53.83000 1.000 87.44855 354 VAL C C 1
ATOM 8988 O O . VAL C 1 354 ? -59.33400 42.15300 53.39500 1.000 86.06691 354 VAL C O 1
ATOM 8992 N N . ALA C 1 355 ? -58.06100 43.40000 54.77800 1.000 86.74952 355 ALA C N 1
ATOM 8993 C CA . ALA C 1 355 ? -57.41600 42.26400 55.41800 1.000 87.75520 355 ALA C CA 1
ATOM 8994 C C . ALA C 1 355 ? -57.04600 42.64700 56.84500 1.000 92.40276 355 ALA C C 1
ATOM 8995 O O . ALA C 1 355 ? -57.07500 43.82100 57.22300 1.000 93.84873 355 ALA C O 1
ATOM 8997 N N . VAL C 1 356 ? -56.69900 41.63700 57.64000 1.000 95.19978 356 VAL C N 1
ATOM 8998 C CA . VAL C 1 356 ? -56.26600 41.83500 59.01900 1.000 96.22960 356 VAL C CA 1
ATOM 8999 C C . VAL C 1 356 ? -55.19600 40.79900 59.33800 1.000 93.57968 356 VAL C C 1
ATOM 9000 O O . VAL C 1 356 ? -55.37000 39.60900 59.05500 1.000 88.87091 356 VAL C O 1
ATOM 9004 N N . GLU C 1 357 ? -54.09100 41.25100 59.92200 1.000 95.26331 357 GLU C N 1
ATOM 9005 C CA . GLU C 1 357 ? -52.92900 40.41000 60.17100 1.000 94.92647 357 GLU C CA 1
ATOM 9006 C C . GLU C 1 357 ? -52.87400 39.99700 61.63600 1.000 99.18745 357 GLU C C 1
ATOM 9007 O O . GLU C 1 357 ? -53.19400 40.78700 62.52900 1.000 101.83192 357 GLU C O 1
ATOM 9013 N N . PHE C 1 358 ? -52.46200 38.75300 61.87700 1.000 108.01999 358 PHE C N 1
ATOM 9014 C CA . PHE C 1 358 ? -52.37500 38.19400 63.21800 1.000 108.69819 358 PHE C CA 1
ATOM 9015 C C . PHE C 1 358 ? -50.92900 37.87400 63.56600 1.000 108.90279 358 PHE C C 1
ATOM 9016 O O . PHE C 1 358 ? -50.19200 37.31000 62.75200 1.000 111.08347 358 PHE C O 1
ATOM 9024 N N . ASN C 1 359 ? -50.53600 38.23400 64.78500 1.000 108.11881 359 ASN C N 1
ATOM 9025 C CA . ASN C 1 359 ? -49.26300 37.83000 65.36000 1.000 111.59709 359 ASN C CA 1
ATOM 9026 C C . ASN C 1 359 ? -49.51900 37.18800 66.71500 1.000 113.56484 359 ASN C C 1
ATOM 9027 O O . ASN C 1 359 ? -50.50300 37.50200 67.39000 1.000 112.20930 359 ASN C O 1
ATOM 9032 N N . ASP C 1 360 ? -48.63000 36.27500 67.10000 1.000 117.06429 360 ASP C N 1
ATOM 9033 C CA . ASP C 1 360 ? -48.72000 35.65900 68.41400 1.000 119.74737 360 ASP C CA 1
ATOM 9034 C C . ASP C 1 360 ? -48.58400 36.73200 69.49500 1.000 120.75438 360 ASP C C 1
ATOM 9035 O O . ASP C 1 360 ? -47.84300 37.70400 69.32600 1.000 120.23316 360 ASP C O 1
ATOM 9040 N N . PRO C 1 361 ? -49.31100 36.59700 70.60900 1.000 124.20019 361 PRO C N 1
ATOM 9041 C CA . PRO C 1 361 ? -49.24600 37.64300 71.64300 1.000 127.15311 361 PRO C CA 1
ATOM 9042 C C . PRO C 1 361 ? -47.92100 37.68900 72.38400 1.000 133.47142 361 PRO C C 1
ATOM 9043 O O . PRO C 1 361 ? -47.46200 38.78200 72.73600 1.000 134.58618 361 PRO C O 1
ATOM 9047 N N . GLN C 1 362 ? -47.28700 36.54000 72.62800 1.000 138.03192 362 GLN C N 1
ATOM 9048 C CA . GLN C 1 362 ? -46.07600 36.51700 73.43900 1.000 143.47459 362 GLN C CA 1
ATOM 9049 C C . GLN C 1 362 ? -44.85600 37.02600 72.68700 1.000 142.07453 362 GLN C C 1
ATOM 9050 O O . GLN C 1 362 ? -43.91900 37.53400 73.31600 1.000 144.98055 362 GLN C O 1
ATOM 9056 N N . THR C 1 363 ? -44.84000 36.89700 71.36700 1.000 138.93300 363 THR C N 1
ATOM 9057 C CA . THR C 1 363 ? -43.66100 37.24400 70.58500 1.000 136.05448 363 THR C CA 1
ATOM 9058 C C . THR C 1 363 ? -44.09900 38.06000 69.37400 1.000 131.41277 363 THR C C 1
ATOM 9059 O O . THR C 1 363 ? -45.22200 38.57000 69.29900 1.000 125.23279 363 THR C O 1
ATOM 9063 N N . GLY C 1 364 ? -43.20600 38.16900 68.39500 1.000 134.85287 364 GLY C N 1
ATOM 9064 C CA . GLY C 1 364 ? -43.53900 38.70500 67.09200 1.000 131.39438 364 GLY C CA 1
ATOM 9065 C C . GLY C 1 364 ? -43.26100 37.66300 66.03200 1.000 136.44139 364 GLY C C 1
ATOM 9066 O O . GLY C 1 364 ? -42.50700 37.91100 65.08800 1.000 138.82242 364 GLY C O 1
ATOM 9067 N N . GLU C 1 365 ? -43.83500 36.47500 66.20700 1.000 139.50538 365 GLU C N 1
ATOM 9068 C CA . GLU C 1 365 ? -43.67200 35.36600 65.26900 1.000 142.01824 365 GLU C CA 1
ATOM 9069 C C . GLU C 1 365 ? -45.06600 34.88500 64.89200 1.000 142.21340 365 GLU C C 1
ATOM 9070 O O . GLU C 1 365 ? -45.71000 34.17000 65.68000 1.000 144.01184 365 GLU C O 1
ATOM 9076 N N . PRO C 1 366 ? -45.55700 35.25000 63.70700 1.000 141.11771 366 PRO C N 1
ATOM 9077 C CA . PRO C 1 366 ? -46.99000 35.11600 63.41800 1.000 139.81668 366 PRO C CA 1
ATOM 9078 C C . PRO C 1 366 ? -47.48300 33.68700 63.55700 1.000 145.71171 366 PRO C C 1
ATOM 9079 O O . PRO C 1 366 ? -46.73100 32.72300 63.39600 1.000 149.68324 366 PRO C O 1
ATOM 9083 N N . SER C 1 367 ? -48.77000 33.56300 63.86900 1.000 147.01503 367 SER C N 1
ATOM 9084 C CA . SER C 1 367 ? -49.37500 32.25500 64.04600 1.000 152.52040 367 SER C CA 1
ATOM 9085 C C . SER C 1 367 ? -50.21000 31.91600 62.82300 1.000 154.42837 367 SER C C 1
ATOM 9086 O O . SER C 1 367 ? -51.32500 32.44000 62.67500 1.000 152.61834 367 SER C O 1
ATOM 9089 N N . PRO C 1 368 ? -49.72100 31.07700 61.91000 1.000 158.76263 368 PRO C N 1
ATOM 9090 C CA . PRO C 1 368 ? -50.63200 30.49700 60.91600 1.000 158.76851 368 PRO C CA 1
ATOM 9091 C C . PRO C 1 368 ? -51.74200 29.71100 61.57800 1.000 160.12662 368 PRO C C 1
ATOM 9092 O O . PRO C 1 368 ? -52.88700 29.74500 61.11500 1.000 159.71103 368 PRO C O 1
ATOM 9096 N N . GLU C 1 369 ? -51.43000 29.03200 62.68500 1.000 153.70320 369 GLU C N 1
ATOM 9097 C CA . GLU C 1 369 ? -52.43000 28.24700 63.40100 1.000 146.04429 369 GLU C CA 1
ATOM 9098 C C . GLU C 1 369 ? -53.58000 29.12400 63.87700 1.000 137.26094 369 GLU C C 1
ATOM 9099 O O . GLU C 1 369 ? -54.75100 28.78300 63.68400 1.000 138.54250 369 GLU C O 1
ATOM 9105 N N . PHE C 1 370 ? -53.26600 30.26100 64.50700 1.000 127.70663 370 PHE C N 1
ATOM 9106 C CA . PHE C 1 370 ? -54.31500 31.20600 64.88000 1.000 120.15762 370 PHE C CA 1
ATOM 9107 C C . PHE C 1 370 ? -55.09200 31.66100 63.65500 1.000 116.06978 370 PHE C C 1
ATOM 9108 O O . PHE C 1 370 ? -56.31400 31.83400 63.71400 1.000 117.07208 370 PHE C O 1
ATOM 9116 N N . THR C 1 371 ? -54.39700 31.86700 62.53500 1.000 112.48516 371 THR C N 1
ATOM 9117 C CA . THR C 1 371 ? -55.09400 32.11500 61.28000 1.000 108.82394 371 THR C CA 1
ATOM 9118 C C . THR C 1 371 ? -55.86000 30.87700 60.83300 1.000 117.35364 371 THR C C 1
ATOM 9119 O O . THR C 1 371 ? -56.98000 30.98900 60.32400 1.000 119.49151 371 THR C O 1
ATOM 9123 N N . ARG C 1 372 ? -55.27900 29.68600 61.02600 1.000 123.84114 372 ARG C N 1
ATOM 9124 C CA . ARG C 1 372 ? -56.00300 28.45200 60.72800 1.000 129.49964 372 ARG C CA 1
ATOM 9125 C C . ARG C 1 372 ? -57.11200 28.19900 61.74000 1.000 134.73889 372 ARG C C 1
ATOM 9126 O O . ARG C 1 372 ? -58.16400 27.65300 61.39100 1.000 136.82475 372 ARG C O 1
ATOM 9134 N N . LEU C 1 373 ? -56.88400 28.55500 63.00500 1.000 138.55527 373 LEU C N 1
ATOM 9135 C CA . LEU C 1 373 ? -57.90800 28.34300 64.02100 1.000 140.18385 373 LEU C CA 1
ATOM 9136 C C . LEU C 1 373 ? -59.13100 29.20300 63.73700 1.000 138.37503 373 LEU C C 1
ATOM 9137 O O . LEU C 1 373 ? -60.26400 28.70900 63.72300 1.000 146.39971 373 LEU C O 1
ATOM 9142 N N . VAL C 1 374 ? -58.91600 30.49700 63.48900 1.000 124.99022 374 VAL C N 1
ATOM 9143 C CA . VAL C 1 374 ? -60.01100 31.35600 63.05800 1.000 112.09848 374 VAL C CA 1
ATOM 9144 C C . VAL C 1 374 ? -60.49400 30.94500 61.67100 1.000 105.03139 374 VAL C C 1
ATOM 9145 O O . VAL C 1 374 ? -61.66800 31.14900 61.32800 1.000 103.12077 374 VAL C O 1
ATOM 9149 N N . GLN C 1 375 ? -59.61300 30.34000 60.86400 1.000 102.12387 375 GLN C N 1
ATOM 9150 C CA . GLN C 1 375 ? -60.05300 29.68700 59.63600 1.000 102.53620 375 GLN C CA 1
ATOM 9151 C C . GLN C 1 375 ? -60.95700 28.50200 59.93900 1.000 106.53359 375 GLN C C 1
ATOM 9152 O O . GLN C 1 375 ? -61.88700 28.22000 59.17900 1.000 105.89484 375 GLN C O 1
ATOM 9158 N N . GLN C 1 376 ? -60.68700 27.78800 61.03200 1.000 113.14510 376 GLN C N 1
ATOM 9159 C CA . GLN C 1 376 ? -61.42000 26.58100 61.39600 1.000 121.76581 376 GLN C CA 1
ATOM 9160 C C . GLN C 1 376 ? -62.69700 26.87000 62.17300 1.000 126.95211 376 GLN C C 1
ATOM 9161 O O . GLN C 1 376 ? -63.45600 25.93600 62.44800 1.000 134.17094 376 GLN C O 1
ATOM 9167 N N . LYS C 1 377 ? -62.94900 28.12700 62.53400 1.000 126.14774 377 LYS C N 1
ATOM 9168 C CA . LYS C 1 377 ? -64.15400 28.51000 63.26000 1.000 129.69699 377 LYS C CA 1
ATOM 9169 C C . LYS C 1 377 ? -65.24200 29.04100 62.33600 1.000 130.37962 377 LYS C C 1
ATOM 9170 O O . LYS C 1 377 ? -66.39500 28.60900 62.42700 1.000 135.65721 377 LYS C O 1
ATOM 9176 N N . ALA C 1 378 ? -64.90200 29.97800 61.44900 1.000 128.95996 378 ALA C N 1
ATOM 9177 C CA . ALA C 1 378 ? -65.83600 30.36500 60.40000 1.000 129.41388 378 ALA C CA 1
ATOM 9178 C C . ALA C 1 378 ? -66.15400 29.19800 59.47700 1.000 133.51900 378 ALA C C 1
ATOM 9179 O O . ALA C 1 378 ? -67.20100 29.20500 58.82100 1.000 137.08005 378 ALA C O 1
ATOM 9181 N N . GLN C 1 379 ? -65.27600 28.19300 59.42200 1.000 133.23694 379 GLN C N 1
ATOM 9182 C CA . GLN C 1 379 ? -65.54900 26.99800 58.63000 1.000 140.73849 379 GLN C CA 1
ATOM 9183 C C . GLN C 1 379 ? -66.74400 26.23300 59.18600 1.000 146.87037 379 GLN C C 1
ATOM 9184 O O . GLN C 1 379 ? -67.69200 25.92500 58.45400 1.000 149.47954 379 GLN C O 1
ATOM 9190 N N . GLU C 1 380 ? -66.71600 25.91400 60.48000 1.000 149.78492 380 GLU C N 1
ATOM 9191 C CA . GLU C 1 380 ? -67.83100 25.22500 61.11500 1.000 154.91673 380 GLU C CA 1
ATOM 9192 C C . GLU C 1 380 ? -69.02700 26.13500 61.35600 1.000 155.35900 380 GLU C C 1
ATOM 9193 O O . GLU C 1 380 ? -70.09800 25.63900 61.72300 1.000 161.74537 380 GLU C O 1
ATOM 9199 N N . ASN C 1 381 ? -68.87500 27.44200 61.15800 1.000 131.64594 381 ASN C N 1
ATOM 9200 C CA . ASN C 1 381 ? -69.95500 28.39800 61.35000 1.000 132.55797 381 ASN C CA 1
ATOM 9201 C C . ASN C 1 381 ? -70.54300 28.89200 60.03300 1.000 133.42660 381 ASN C C 1
ATOM 9202 O O . ASN C 1 381 ? -71.31000 29.86000 60.03300 1.000 134.25307 381 ASN C O 1
ATOM 9207 N N . GLY C 1 382 ? -70.19800 28.25700 58.91700 1.000 134.61043 382 GLY C N 1
ATOM 9208 C CA . GLY C 1 382 ? -70.78400 28.60600 57.63600 1.000 132.52447 382 GLY C CA 1
ATOM 9209 C C . GLY C 1 382 ? -70.26800 29.88700 57.01800 1.000 129.77031 382 GLY C C 1
ATOM 9210 O O . GLY C 1 382 ? -71.06300 30.69800 56.52700 1.000 130.38300 382 GLY C O 1
ATOM 9211 N N . LEU C 1 383 ? -68.95200 30.09100 57.01700 1.000 124.75442 383 LEU C N 1
ATOM 9212 C CA . LEU C 1 383 ? -68.36500 31.30000 56.44900 1.000 118.59456 383 LEU C CA 1
ATOM 9213 C C . LEU C 1 383 ? -66.98900 30.95900 55.90000 1.000 120.63104 383 LEU C C 1
ATOM 9214 O O . LEU C 1 383 ? -66.12200 30.48900 56.64200 1.000 121.91866 383 LEU C O 1
ATOM 9219 N N . LEU C 1 384 ? -66.78900 31.20000 54.60700 1.000 121.33911 384 LEU C N 1
ATOM 9220 C CA . LEU C 1 384 ? -65.57000 30.81500 53.90400 1.000 120.15536 384 LEU C CA 1
ATOM 9221 C C . LEU C 1 384 ? -64.72900 32.05300 53.62000 1.000 120.95391 384 LEU C C 1
ATOM 9222 O O . LEU C 1 384 ? -65.19100 32.98100 52.94800 1.000 120.80706 384 LEU C O 1
ATOM 9227 N N . LEU C 1 385 ? -63.49900 32.06500 54.13600 1.000 124.53649 385 LEU C N 1
ATOM 9228 C CA . LEU C 1 385 ? -62.53700 33.12600 53.86700 1.000 122.16046 385 LEU C CA 1
ATOM 9229 C C . LEU C 1 385 ? -61.15700 32.51600 53.67100 1.000 120.58677 385 LEU C C 1
ATOM 9230 O O . LEU C 1 385 ? -60.89100 31.38300 54.07800 1.000 122.55209 385 LEU C O 1
ATOM 9235 N N . LEU C 1 386 ? -60.26800 33.30000 53.06800 1.000 112.98188 386 LEU C N 1
ATOM 9236 C CA . LEU C 1 386 ? -59.00000 32.80300 52.55800 1.000 106.22794 386 LEU C CA 1
ATOM 9237 C C . LEU C 1 386 ? -57.82000 33.27900 53.39600 1.000 102.82848 386 LEU C C 1
ATOM 9238 O O . LEU C 1 386 ? -57.91900 34.21900 54.18900 1.000 101.65341 386 LEU C O 1
ATOM 9243 N N . SER C 1 387 ? -56.69200 32.60600 53.19100 1.000 102.71276 387 SER C N 1
ATOM 9244 C CA . SER C 1 387 ? -55.40600 33.00300 53.73900 1.000 103.95119 387 SER C CA 1
ATOM 9245 C C . SER C 1 387 ? -54.59700 33.74500 52.67900 1.000 108.02920 387 SER C C 1
ATOM 9246 O O . SER C 1 387 ? -54.90400 33.70600 51.48500 1.000 110.21906 387 SER C O 1
ATOM 9249 N N . CYS C 1 388 ? -53.55100 34.43100 53.14000 1.000 109.31922 388 CYS C N 1
ATOM 9250 C CA . CYS C 1 388 ? -52.55300 35.03200 52.26100 1.000 109.50925 388 CYS C CA 1
ATOM 9251 C C . CYS C 1 388 ? -51.37200 35.52400 53.08700 1.000 107.48456 388 CYS C C 1
ATOM 9252 O O . CYS C 1 388 ? -51.22400 35.14500 54.25300 1.000 107.03955 388 CYS C O 1
ATOM 9255 N N . GLY C 1 389 ? -50.53200 36.36300 52.49800 1.000 105.77417 389 GLY C N 1
ATOM 9256 C CA . GLY C 1 389 ? -49.33600 36.83100 53.16300 1.000 103.34816 389 GLY C CA 1
ATOM 9257 C C . GLY C 1 389 ? -48.18800 35.84400 53.04600 1.000 102.26844 389 GLY C C 1
ATOM 9258 O O . GLY C 1 389 ? -48.36800 34.64900 52.81700 1.000 104.37296 389 GLY C O 1
ATOM 9259 N N . VAL C 1 390 ? -46.97200 36.37000 53.21400 1.000 100.64308 390 VAL C N 1
ATOM 9260 C CA . VAL C 1 390 ? -45.78200 35.54400 53.04400 1.000 100.16590 390 VAL C CA 1
ATOM 9261 C C . VAL C 1 390 ? -45.61300 34.54800 54.18400 1.000 101.37579 390 VAL C C 1
ATOM 9262 O O . VAL C 1 390 ? -44.93300 33.52900 54.01400 1.000 102.36963 390 VAL C O 1
ATOM 9266 N N . TYR C 1 391 ? -46.21700 34.80600 55.34300 1.000 101.80056 391 TYR C N 1
ATOM 9267 C CA . TYR C 1 391 ? -46.17600 33.87900 56.46500 1.000 105.23589 391 TYR C CA 1
ATOM 9268 C C . TYR C 1 391 ? -47.50200 33.16800 56.69000 1.000 107.44670 391 TYR C C 1
ATOM 9269 O O . TYR C 1 391 ? -47.61800 32.39600 57.64900 1.000 110.66634 391 TYR C O 1
ATOM 9278 N N . GLY C 1 392 ? -48.49700 33.40000 55.83600 1.000 107.47670 392 GLY C N 1
ATOM 9279 C CA . GLY C 1 392 ? -49.80300 32.79100 56.00100 1.000 107.48908 392 GLY C CA 1
ATOM 9280 C C . GLY C 1 392 ? -50.46100 33.18000 57.30700 1.000 106.32329 392 GLY C C 1
ATOM 9281 O O . GLY C 1 392 ? -50.98700 32.32500 58.02600 1.000 109.76602 392 GLY C O 1
ATOM 9282 N N . ASN C 1 393 ? -50.44000 34.47600 57.62400 1.000 101.63651 393 ASN C N 1
ATOM 9283 C CA . ASN C 1 393 ? -50.91600 34.96200 58.91200 1.000 100.29488 393 ASN C CA 1
ATOM 9284 C C . ASN C 1 393 ? -51.92300 36.09800 58.78900 1.000 98.52311 393 ASN C C 1
ATOM 9285 O O . ASN C 1 393 ? -52.23900 36.73800 59.79900 1.000 97.95264 393 ASN C O 1
ATOM 9290 N N . VAL C 1 394 ? -52.43200 36.37100 57.59200 1.000 97.73770 394 VAL C N 1
ATOM 9291 C CA . VAL C 1 394 ? -53.37800 37.45700 57.37300 1.000 97.08082 394 VAL C CA 1
ATOM 9292 C C . VAL C 1 394 ? -54.57000 36.91000 56.60100 1.000 93.70908 394 VAL C C 1
ATOM 9293 O O . VAL C 1 394 ? -54.39800 36.19500 55.60700 1.000 95.74429 394 VAL C O 1
ATOM 9297 N N . ILE C 1 395 ? -55.77200 37.22500 57.07100 1.000 90.93438 395 ILE C N 1
ATOM 9298 C CA . ILE C 1 395 ? -57.00300 36.82900 56.39900 1.000 89.60606 395 ILE C CA 1
ATOM 9299 C C . ILE C 1 395 ? -57.42700 37.94500 55.45900 1.000 87.05554 395 ILE C C 1
ATOM 9300 O O . ILE C 1 395 ? -57.44900 39.11900 55.84500 1.000 86.85550 395 ILE C O 1
ATOM 9305 N N . ARG C 1 396 ? -57.77100 37.58300 54.22900 1.000 85.16799 396 ARG C N 1
ATOM 9306 C CA . ARG C 1 396 ? -58.30600 38.53000 53.26500 1.000 84.86114 396 ARG C CA 1
ATOM 9307 C C . ARG C 1 396 ? -59.81400 38.35800 53.15400 1.000 84.82963 396 ARG C C 1
ATOM 9308 O O . ARG C 1 396 ? -60.33000 37.23800 53.21700 1.000 88.98518 396 ARG C O 1
ATOM 9316 N N . PHE C 1 397 ? -60.51500 39.47400 52.99000 1.000 84.21116 397 PHE C N 1
ATOM 9317 C CA . PHE C 1 397 ? -61.97300 39.50100 52.92100 1.000 87.63119 397 PHE C CA 1
ATOM 9318 C C . PHE C 1 397 ? -62.37100 39.79400 51.47900 1.000 89.15702 397 PHE C C 1
ATOM 9319 O O . PHE C 1 397 ? -62.40100 40.95300 51.05600 1.000 89.75899 397 PHE C O 1
ATOM 9327 N N . LEU C 1 398 ? -62.67800 38.73700 50.72800 1.000 89.17210 398 LEU C N 1
ATOM 9328 C CA . LEU C 1 398 ? -63.01500 38.87800 49.31800 1.000 90.96305 398 LEU C CA 1
ATOM 9329 C C . LEU C 1 398 ? -64.46400 38.48500 49.06400 1.000 95.38676 398 LEU C C 1
ATOM 9330 O O . LEU C 1 398 ? -64.75300 37.70800 48.14800 1.000 100.56316 398 LEU C O 1
ATOM 9335 N N . TYR C 1 399 ? -65.37500 39.00800 49.87700 1.000 94.10124 399 TYR C N 1
ATOM 9336 C CA . TYR C 1 399 ? -66.78900 38.78200 49.64700 1.000 94.40766 399 TYR C CA 1
ATOM 9337 C C . TYR C 1 399 ? -67.21500 39.44500 48.34000 1.000 95.33079 399 TYR C C 1
ATOM 9338 O O . TYR C 1 399 ? -66.64800 40.46500 47.93900 1.000 96.71207 399 TYR C O 1
ATOM 9347 N N . PRO C 1 400 ? -68.19300 38.87200 47.64300 1.000 95.16545 400 PRO C N 1
ATOM 9348 C CA . PRO C 1 400 ? -68.76800 39.57100 46.49300 1.000 96.34756 400 PRO C CA 1
ATOM 9349 C C . PRO C 1 400 ? -69.33000 40.91600 46.92100 1.000 96.81350 400 PRO C C 1
ATOM 9350 O O . PRO C 1 400 ? -69.97200 41.03800 47.96700 1.000 97.54887 400 PRO C O 1
ATOM 9354 N N . LEU C 1 401 ? -69.06200 41.93700 46.10700 1.000 97.00297 401 LEU C N 1
ATOM 9355 C CA . LEU C 1 401 ? -69.62900 43.25500 46.35600 1.000 98.45951 401 LEU C CA 1
ATOM 9356 C C . LEU C 1 401 ? -71.15100 43.23800 46.34700 1.000 102.90230 401 LEU C C 1
ATOM 9357 O O . LEU C 1 401 ? -71.77600 44.16400 46.87600 1.000 105.56115 401 LEU C O 1
ATOM 9362 N N . THR C 1 402 ? -71.75700 42.20800 45.76200 1.000 104.09727 402 THR C N 1
ATOM 9363 C CA . THR C 1 402 ? -73.20200 42.08500 45.64600 1.000 104.69978 402 THR C CA 1
ATOM 9364 C C . THR C 1 402 ? -73.85100 41.46300 46.87600 1.000 104.19510 402 THR C C 1
ATOM 9365 O O . THR C 1 402 ? -75.04000 41.13400 46.82900 1.000 108.33041 402 THR C O 1
ATOM 9369 N N . ILE C 1 403 ? -73.10900 41.29200 47.96100 1.000 100.10603 403 ILE C N 1
ATOM 9370 C CA . ILE C 1 403 ? -73.65200 40.58100 49.12400 1.000 100.36737 403 ILE C CA 1
ATOM 9371 C C . ILE C 1 403 ? -74.77900 41.40700 49.74300 1.000 98.82436 403 ILE C C 1
ATOM 9372 O O . ILE C 1 403 ? -74.63400 42.63300 49.90400 1.000 99.39904 403 ILE C O 1
ATOM 9377 N N . PRO C 1 404 ? -75.93500 40.80800 50.02600 1.000 104.57935 404 PRO C N 1
ATOM 9378 C CA . PRO C 1 404 ? -76.99600 41.54000 50.72400 1.000 109.72429 404 PRO C CA 1
ATOM 9379 C C . PRO C 1 404 ? -76.53800 42.03300 52.08900 1.000 111.89616 404 PRO C C 1
ATOM 9380 O O . PRO C 1 404 ? -75.61800 41.49000 52.70600 1.000 109.04171 404 PRO C O 1
ATOM 9384 N N . ASP C 1 405 ? -77.21000 43.08700 52.56000 1.000 117.48998 405 ASP C N 1
ATOM 9385 C CA . ASP C 1 405 ? -76.81700 43.72100 53.81500 1.000 120.10086 405 ASP C CA 1
ATOM 9386 C C . ASP C 1 405 ? -77.01200 42.78400 55.00000 1.000 121.20986 405 ASP C C 1
ATOM 9387 O O . ASP C 1 405 ? -76.15400 42.71000 55.88900 1.000 118.52894 405 ASP C O 1
ATOM 9392 N N . ALA C 1 406 ? -78.13700 42.06600 55.03600 1.000 125.95366 406 ALA C N 1
ATOM 9393 C CA . ALA C 1 406 ? -78.37400 41.12600 56.12700 1.000 125.62258 406 ALA C CA 1
ATOM 9394 C C . ALA C 1 406 ? -77.37700 39.97600 56.08900 1.000 124.07258 406 ALA C C 1
ATOM 9395 O O . ALA C 1 406 ? -76.94000 39.49000 57.13900 1.000 126.17449 406 ALA C O 1
ATOM 9397 N N . GLN C 1 407 ? -77.00700 39.52800 54.88700 1.000 118.60120 407 GLN C N 1
ATOM 9398 C CA . GLN C 1 407 ? -75.99900 38.48100 54.76300 1.000 112.53893 407 GLN C CA 1
ATOM 9399 C C . GLN C 1 407 ? -74.65200 38.95000 55.29500 1.000 109.91572 407 GLN C C 1
ATOM 9400 O O . GLN C 1 407 ? -73.95200 38.20200 55.98800 1.000 107.65970 407 GLN C O 1
ATOM 9406 N N . PHE C 1 408 ? -74.27600 40.19200 54.98400 1.000 110.47161 408 PHE C N 1
ATOM 9407 C CA . PHE C 1 408 ? -73.01700 40.74100 55.47500 1.000 109.67950 408 PHE C CA 1
ATOM 9408 C C . PHE C 1 408 ? -73.05300 40.94300 56.98400 1.000 109.58460 408 PHE C C 1
ATOM 9409 O O . PHE C 1 408 ? -72.08200 40.62500 57.68100 1.000 107.19049 408 PHE C O 1
ATOM 9417 N N . SER C 1 409 ? -74.16300 41.47300 57.50600 1.000 111.03037 409 SER C N 1
ATOM 9418 C CA . SER C 1 409 ? -74.27500 41.69200 58.94500 1.000 108.72039 409 SER C CA 1
ATOM 9419 C C . SER C 1 409 ? -74.19400 40.38300 59.71800 1.000 103.90257 409 SER C C 1
ATOM 9420 O O . SER C 1 409 ? -73.65100 40.35100 60.82700 1.000 102.13017 409 SER C O 1
ATOM 9423 N N . LYS C 1 410 ? -74.72600 39.29700 59.15300 1.000 101.01900 410 LYS C N 1
ATOM 9424 C CA . LYS C 1 410 ? -74.57800 37.99200 59.78600 1.000 99.06181 410 LYS C CA 1
ATOM 9425 C C . LYS C 1 410 ? -73.11400 37.57100 59.82200 1.000 97.10832 410 LYS C C 1
ATOM 9426 O O . LYS C 1 410 ? -72.58000 37.22800 60.88200 1.000 96.73147 410 LYS C O 1
ATOM 9432 N N . ALA C 1 411 ? -72.44200 37.61900 58.66700 1.000 96.39735 411 ALA C N 1
ATOM 9433 C CA . ALA C 1 411 ? -71.06700 37.13800 58.57400 1.000 97.25999 411 ALA C CA 1
ATOM 9434 C C . ALA C 1 411 ? -70.13600 37.90400 59.50600 1.000 98.42416 411 ALA C C 1
ATOM 9435 O O . ALA C 1 411 ? -69.20800 37.32300 60.08100 1.000 98.47302 411 ALA C O 1
ATOM 9437 N N . LEU C 1 412 ? -70.36300 39.21000 59.66500 1.000 100.59642 412 LEU C N 1
ATOM 9438 C CA . LEU C 1 412 ? -69.54700 39.98700 60.59100 1.000 101.22645 412 LEU C CA 1
ATOM 9439 C C . LEU C 1 412 ? -69.83000 39.59400 62.03300 1.000 104.95471 412 LEU C C 1
ATOM 9440 O O . LEU C 1 412 ? -68.91600 39.56500 62.86500 1.000 106.08595 412 LEU C O 1
ATOM 9445 N N . ASP C 1 413 ? -71.09100 39.30200 62.35000 1.000 109.16341 413 ASP C N 1
ATOM 9446 C CA . ASP C 1 413 ? -71.39800 38.74900 63.66100 1.000 114.04254 413 ASP C CA 1
ATOM 9447 C C . ASP C 1 413 ? -70.65600 37.43700 63.87100 1.000 109.82572 413 ASP C C 1
ATOM 9448 O O . ASP C 1 413 ? -69.92800 37.27900 64.85700 1.000 109.58611 413 ASP C O 1
ATOM 9453 N N . ILE C 1 414 ? -70.79000 36.49900 62.92900 1.000 108.54434 414 ILE C N 1
ATOM 9454 C CA . ILE C 1 414 ? -70.03000 35.25500 63.02000 1.000 109.92396 414 ILE C CA 1
ATOM 9455 C C . ILE C 1 414 ? -68.54000 35.54600 63.13800 1.000 107.44794 414 ILE C C 1
ATOM 9456 O O . ILE C 1 414 ? -67.83200 34.92100 63.93700 1.000 108.71923 414 ILE C O 1
ATOM 9461 N N . LEU C 1 415 ? -68.04400 36.51300 62.36100 1.000 102.46277 415 LEU C N 1
ATOM 9462 C CA . LEU C 1 415 ? -66.62500 36.84600 62.41200 1.000 97.64773 415 LEU C CA 1
ATOM 9463 C C . LEU C 1 415 ? -66.22800 37.38100 63.78300 1.000 103.22830 415 LEU C C 1
ATOM 9464 O O . LEU C 1 415 ? -65.13500 37.08900 64.27400 1.000 104.39801 415 LEU C O 1
ATOM 9469 N N . ALA C 1 416 ? -67.10500 38.15800 64.42300 1.000 107.01990 416 ALA C N 1
ATOM 9470 C CA . ALA C 1 416 ? -66.77000 38.71300 65.73200 1.000 112.40188 416 ALA C CA 1
ATOM 9471 C C . ALA C 1 416 ? -66.66500 37.62300 66.79400 1.000 119.04229 416 ALA C C 1
ATOM 9472 O O . ALA C 1 416 ? -65.82300 37.70700 67.69600 1.000 120.24535 416 ALA C O 1
ATOM 9474 N N . ARG C 1 417 ? -67.50800 36.59000 66.70500 1.000 123.95306 417 ARG C N 1
ATOM 9475 C CA . ARG C 1 417 ? -67.51200 35.54700 67.72900 1.000 128.36764 417 ARG C CA 1
ATOM 9476 C C . ARG C 1 417 ? -66.25600 34.68900 67.64800 1.000 126.81986 417 ARG C C 1
ATOM 9477 O O . ARG C 1 417 ? -65.71500 34.27300 68.67900 1.000 128.18254 417 ARG C O 1
ATOM 9485 N N . VAL C 1 418 ? -65.77200 34.42100 66.43500 1.000 122.32535 418 VAL C N 1
ATOM 9486 C CA . VAL C 1 418 ? -64.61500 33.54600 66.27000 1.000 120.31897 418 VAL C CA 1
ATOM 9487 C C . VAL C 1 418 ? -63.30500 34.21000 66.69300 1.000 117.44390 418 VAL C C 1
ATOM 9488 O O . VAL C 1 418 ? -62.32300 33.50400 66.95700 1.000 116.69499 418 VAL C O 1
ATOM 9492 N N . LEU C 1 419 ? -63.25700 35.54300 66.77900 1.000 114.62446 419 LEU C N 1
ATOM 9493 C CA . LEU C 1 419 ? -62.03600 36.20200 67.23600 1.000 111.95952 419 LEU C CA 1
ATOM 9494 C C . LEU C 1 419 ? -61.93800 36.22300 68.75400 1.000 115.94949 419 LEU C C 1
ATOM 9495 O O . LEU C 1 419 ? -60.83200 36.19700 69.30300 1.000 116.32668 419 LEU C O 1
ATOM 9500 N N . LYS C 1 420 ? -63.07700 36.26500 69.44200 1.000 120.23348 420 LYS C N 1
ATOM 9501 C CA . LYS C 1 420 ? -63.08500 36.35100 70.89800 1.000 125.88069 420 LYS C CA 1
ATOM 9502 C C . LYS C 1 420 ? -62.55100 35.07300 71.53000 1.000 134.46805 420 LYS C C 1
ATOM 9503 O O . LYS C 1 420 ? -61.59500 35.10700 72.31400 1.000 134.85744 420 LYS C O 1
ATOM 9509 N N . SER C 1 421 ? -63.16300 33.93600 71.20300 1.000 142.21657 421 SER C N 1
ATOM 9510 C CA . SER C 1 421 ? -62.78700 32.65800 71.80400 1.000 145.07190 421 SER C CA 1
ATOM 9511 C C . SER C 1 421 ? -61.32100 32.31600 71.55700 1.000 143.69179 421 SER C C 1
ATOM 9512 O O . SER C 1 421 ? -60.73100 31.50200 72.26200 1.000 146.26687 421 SER C O 1
ATOM 9515 N N . SER D 1 3 ? -70.08500 46.60900 7.10900 1.000 155.15351 3 SER D N 1
ATOM 9516 C CA . SER D 1 3 ? -69.24300 46.20600 8.22900 1.000 152.34018 3 SER D CA 1
ATOM 9517 C C . SER D 1 3 ? -67.86100 46.84500 8.13400 1.000 152.00078 3 SER D C 1
ATOM 9518 O O . SER D 1 3 ? -66.98300 46.57100 8.95200 1.000 146.92514 3 SER D O 1
ATOM 9521 N N . SER D 1 4 ? -67.67800 47.70400 7.12700 1.000 157.08012 4 SER D N 1
ATOM 9522 C CA . SER D 1 4 ? -66.38000 48.33800 6.91700 1.000 152.92519 4 SER D CA 1
ATOM 9523 C C . SER D 1 4 ? -66.03300 49.30600 8.03900 1.000 147.33740 4 SER D C 1
ATOM 9524 O O . SER D 1 4 ? -64.85100 49.49900 8.34600 1.000 143.58709 4 SER D O 1
ATOM 9527 N N . GLU D 1 5 ? -67.04000 49.92500 8.65500 1.000 144.54702 5 GLU D N 1
ATOM 9528 C CA . GLU D 1 5 ? -66.78400 50.85600 9.74700 1.000 138.59679 5 GLU D CA 1
ATOM 9529 C C . GLU D 1 5 ? -66.37200 50.13800 11.02500 1.000 131.79558 5 GLU D C 1
ATOM 9530 O O . GLU D 1 5 ? -65.63300 50.70600 11.83600 1.000 126.58901 5 GLU D O 1
ATOM 9536 N N . LEU D 1 6 ? -66.83100 48.89900 11.22500 1.000 129.54993 6 LEU D N 1
ATOM 9537 C CA . LEU D 1 6 ? -66.40700 48.15300 12.40300 1.000 122.41371 6 LEU D CA 1
ATOM 9538 C C . LEU D 1 6 ? -64.98900 47.62500 12.25100 1.000 121.07961 6 LEU D C 1
ATOM 9539 O O . LEU D 1 6 ? -64.28400 47.45200 13.25200 1.000 117.16448 6 LEU D O 1
ATOM 9544 N N . ASN D 1 7 ? -64.56100 47.35100 11.01700 1.000 125.01581 7 ASN D N 1
ATOM 9545 C CA . ASN D 1 7 ? -63.16800 46.98700 10.78400 1.000 125.80183 7 ASN D CA 1
ATOM 9546 C C . ASN D 1 7 ? -62.23300 48.07500 11.29100 1.000 127.53475 7 ASN D C 1
ATOM 9547 O O . ASN D 1 7 ? -61.19900 47.78200 11.90200 1.000 124.41696 7 ASN D O 1
ATOM 9552 N N . GLN D 1 8 ? -62.59100 49.34000 11.06300 1.000 133.60126 8 GLN D N 1
ATOM 9553 C CA . GLN D 1 8 ? -61.75300 50.43500 11.52800 1.000 135.24171 8 GLN D CA 1
ATOM 9554 C C . GLN D 1 8 ? -61.99100 50.75500 12.99700 1.000 132.52375 8 GLN D C 1
ATOM 9555 O O . GLN D 1 8 ? -61.07200 51.22200 13.67800 1.000 130.97178 8 GLN D O 1
ATOM 9561 N N . ARG D 1 9 ? -63.20300 50.51400 13.50500 1.000 131.36422 9 ARG D N 1
ATOM 9562 C CA . ARG D 1 9 ? -63.43200 50.65300 14.93900 1.000 127.56672 9 ARG D CA 1
ATOM 9563 C C . ARG D 1 9 ? -62.53100 49.71700 15.73300 1.000 123.53010 9 ARG D C 1
ATOM 9564 O O . ARG D 1 9 ? -62.12800 50.04400 16.85500 1.000 119.82822 9 ARG D O 1
ATOM 9572 N N . ARG D 1 10 ? -62.19800 48.55600 15.16400 1.000 122.16205 10 ARG D N 1
ATOM 9573 C CA . ARG D 1 10 ? -61.27400 47.63300 15.81300 1.000 118.10681 10 ARG D CA 1
ATOM 9574 C C . ARG D 1 10 ? -59.83100 48.08700 15.64100 1.000 118.14295 10 ARG D C 1
ATOM 9575 O O . ARG D 1 10 ? -59.03800 48.01200 16.58600 1.000 118.34548 10 ARG D O 1
ATOM 9583 N N . GLN D 1 11 ? -59.47400 48.55900 14.44300 1.000 118.69037 11 GLN D N 1
ATOM 9584 C CA . GLN D 1 11 ? -58.10500 48.99400 14.18800 1.000 117.27514 11 GLN D CA 1
ATOM 9585 C C . GLN D 1 11 ? -57.67700 50.12200 15.11400 1.000 115.08636 11 GLN D C 1
ATOM 9586 O O . GLN D 1 11 ? -56.47400 50.34900 15.28300 1.000 115.25224 11 GLN D O 1
ATOM 9592 N N . GLN D 1 12 ? -58.63000 50.82400 15.72500 1.000 114.04490 12 GLN D N 1
ATOM 9593 C CA . GLN D 1 12 ? -58.34100 51.91800 16.63800 1.000 111.02400 12 GLN D CA 1
ATOM 9594 C C . GLN D 1 12 ? -58.59800 51.56300 18.09700 1.000 107.41217 12 GLN D C 1
ATOM 9595 O O . GLN D 1 12 ? -58.38800 52.41100 18.97100 1.000 106.37330 12 GLN D O 1
ATOM 9601 N N . ALA D 1 13 ? -59.03600 50.33700 18.38800 1.000 106.14460 13 ALA D N 1
ATOM 9602 C CA . ALA D 1 13 ? -59.34300 49.92700 19.75300 1.000 103.55704 13 ALA D CA 1
ATOM 9603 C C . ALA D 1 13 ? -58.62600 48.66300 20.20100 1.000 100.28672 13 ALA D C 1
ATOM 9604 O O . ALA D 1 13 ? -58.40800 48.49600 21.40300 1.000 98.03331 13 ALA D O 1
ATOM 9606 N N . THR D 1 14 ? -58.26600 47.76400 19.28100 1.000 99.43812 14 THR D N 1
ATOM 9607 C CA . THR D 1 14 ? -57.52100 46.55700 19.60900 1.000 100.25828 14 THR D CA 1
ATOM 9608 C C . THR D 1 14 ? -56.20500 46.53000 18.83900 1.000 101.17925 14 THR D C 1
ATOM 9609 O O . THR D 1 14 ? -56.18500 46.83800 17.64200 1.000 106.45688 14 THR D O 1
ATOM 9613 N N . PRO D 1 15 ? -55.09600 46.17700 19.49100 1.000 96.37871 15 PRO D N 1
ATOM 9614 C CA . PRO D 1 15 ? -53.77600 46.39200 18.88300 1.000 92.68453 15 PRO D CA 1
ATOM 9615 C C . PRO D 1 15 ? -53.57400 45.58900 17.60600 1.000 92.55602 15 PRO D C 1
ATOM 9616 O O . PRO D 1 15 ? -54.26300 44.60300 17.33500 1.000 93.52681 15 PRO D O 1
ATOM 9620 N N . ARG D 1 16 ? -52.60200 46.04200 16.81000 1.000 91.99892 16 ARG D N 1
ATOM 9621 C CA . ARG D 1 16 ? -52.26800 45.36100 15.56500 1.000 95.57755 16 ARG D CA 1
ATOM 9622 C C . ARG D 1 16 ? -51.71400 43.96400 15.80300 1.000 98.34590 16 ARG D C 1
ATOM 9623 O O . ARG D 1 16 ? -51.76200 43.12800 14.89400 1.000 102.13187 16 ARG D O 1
ATOM 9631 N N . GLY D 1 17 ? -51.19100 43.69300 17.00100 1.000 95.50082 17 GLY D N 1
ATOM 9632 C CA . GLY D 1 17 ? -50.63300 42.38600 17.30100 1.000 93.06158 17 GLY D CA 1
ATOM 9633 C C . GLY D 1 17 ? -51.63100 41.25300 17.20100 1.000 92.90861 17 GLY D C 1
ATOM 9634 O O . GLY D 1 17 ? -51.23400 40.10500 16.97600 1.000 92.27572 17 GLY D O 1
ATOM 9635 N N . VAL D 1 18 ? -52.92000 41.54700 17.36300 1.000 96.06241 18 VAL D N 1
ATOM 9636 C CA . VAL D 1 18 ? -53.97400 40.54200 17.22200 1.000 98.47662 18 VAL D CA 1
ATOM 9637 C C . VAL D 1 18 ? -54.37600 40.54600 15.75200 1.000 103.74430 18 VAL D C 1
ATOM 9638 O O . VAL D 1 18 ? -55.29700 41.24900 15.33400 1.000 105.93182 18 VAL D O 1
ATOM 9642 N N . GLY D 1 19 ? -53.66700 39.75300 14.95200 1.000 107.34591 19 GLY D N 1
ATOM 9643 C CA . GLY D 1 19 ? -54.01400 39.62900 13.55200 1.000 111.97876 19 GLY D CA 1
ATOM 9644 C C . GLY D 1 19 ? -55.28300 38.82200 13.35400 1.000 113.87833 19 GLY D C 1
ATOM 9645 O O . GLY D 1 19 ? -55.58600 37.89000 14.09900 1.000 112.66170 19 GLY D O 1
ATOM 9646 N N . VAL D 1 20 ? -56.04000 39.19400 12.32600 1.000 120.19357 20 VAL D N 1
ATOM 9647 C CA . VAL D 1 20 ? -57.30600 38.54300 12.00600 1.000 125.31739 20 VAL D CA 1
ATOM 9648 C C . VAL D 1 20 ? -57.36900 38.33600 10.49900 1.000 127.96919 20 VAL D C 1
ATOM 9649 O O . VAL D 1 20 ? -57.07100 39.25500 9.72800 1.000 128.62579 20 VAL D O 1
ATOM 9653 N N . MET D 1 21 ? -57.75500 37.13000 10.07800 1.000 128.06276 21 MET D N 1
ATOM 9654 C CA . MET D 1 21 ? -57.64600 36.74800 8.67200 1.000 128.47591 21 MET D CA 1
ATOM 9655 C C . MET D 1 21 ? -58.83400 37.24500 7.85400 1.000 133.85195 21 MET D C 1
ATOM 9656 O O . MET D 1 21 ? -58.67400 38.05700 6.93700 1.000 136.29958 21 MET D O 1
ATOM 9661 N N . CYS D 1 22 ? -60.03200 36.75900 8.16800 1.000 135.73084 22 CYS D N 1
ATOM 9662 C CA . CYS D 1 22 ? -61.20800 37.04400 7.35900 1.000 136.71443 22 CYS D CA 1
ATOM 9663 C C . CYS D 1 22 ? -61.67800 38.48000 7.55600 1.000 135.85129 22 CYS D C 1
ATOM 9664 O O . CYS D 1 22 ? -61.46100 39.09400 8.60500 1.000 130.23118 22 CYS D O 1
ATOM 9667 N N . ASN D 1 23 ? -62.23300 39.06400 6.49600 1.000 141.92241 23 ASN D N 1
ATOM 9668 C CA . ASN D 1 23 ? -62.76100 40.43300 6.54300 1.000 144.99010 23 ASN D CA 1
ATOM 9669 C C . ASN D 1 23 ? -64.02200 40.70800 7.38800 1.000 147.41731 23 ASN D C 1
ATOM 9670 O O . ASN D 1 23 ? -64.08600 41.70000 8.11400 1.000 146.61773 23 ASN D O 1
ATOM 9675 N N . TYR D 1 24 ? -64.97900 39.79600 7.30100 1.000 150.73918 24 TYR D N 1
ATOM 9676 C CA . TYR D 1 24 ? -66.27400 39.83700 7.97100 1.000 154.68470 24 TYR D CA 1
ATOM 9677 C C . TYR D 1 24 ? -66.37500 39.31400 9.40000 1.000 148.85440 24 TYR D C 1
ATOM 9678 O O . TYR D 1 24 ? -65.64100 38.41000 9.75400 1.000 145.51632 24 TYR D O 1
ATOM 9687 N N . PHE D 1 25 ? -67.33800 39.80000 10.19500 1.000 145.99969 25 PHE D N 1
ATOM 9688 C CA . PHE D 1 25 ? -67.46800 39.23400 11.52700 1.000 139.72163 25 PHE D CA 1
ATOM 9689 C C . PHE D 1 25 ? -68.54900 38.16200 11.60600 1.000 137.69042 25 PHE D C 1
ATOM 9690 O O . PHE D 1 25 ? -69.34400 37.95600 10.68700 1.000 142.02899 25 PHE D O 1
ATOM 9698 N N . VAL D 1 26 ? -68.56900 37.49000 12.75300 1.000 128.93199 26 VAL D N 1
ATOM 9699 C CA . VAL D 1 26 ? -69.47200 36.38900 13.06100 1.000 128.38066 26 VAL D CA 1
ATOM 9700 C C . VAL D 1 26 ? -70.71100 36.93800 13.75500 1.000 129.53841 26 VAL D C 1
ATOM 9701 O O . VAL D 1 26 ? -70.64300 37.91800 14.50400 1.000 130.11229 26 VAL D O 1
ATOM 9705 N N . GLU D 1 27 ? -71.86000 36.31400 13.49500 1.000 128.80974 27 GLU D N 1
ATOM 9706 C CA . GLU D 1 27 ? -73.08500 36.59800 14.23400 1.000 128.15434 27 GLU D CA 1
ATOM 9707 C C . GLU D 1 27 ? -73.65700 35.36200 14.90700 1.000 128.00761 27 GLU D C 1
ATOM 9708 O O . GLU D 1 27 ? -74.05200 35.42700 16.07700 1.000 127.61052 27 GLU D O 1
ATOM 9714 N N . LYS D 1 28 ? -73.75000 34.24500 14.18800 1.000 129.53912 28 LYS D N 1
ATOM 9715 C CA . LYS D 1 28 ? -74.18200 32.97400 14.75200 1.000 130.64759 28 LYS D CA 1
ATOM 9716 C C . LYS D 1 28 ? -73.41800 31.85100 14.06800 1.000 131.93945 28 LYS D C 1
ATOM 9717 O O . LYS D 1 28 ? -72.93100 31.99600 12.94400 1.000 130.32447 28 LYS D O 1
ATOM 9723 N N . ALA D 1 29 ? -73.32400 30.71900 14.76000 1.000 133.73739 29 ALA D N 1
ATOM 9724 C CA . ALA D 1 29 ? -72.56200 29.57800 14.27800 1.000 133.00217 29 ALA D CA 1
ATOM 9725 C C . ALA D 1 29 ? -73.32100 28.29600 14.57800 1.000 134.30584 29 ALA D C 1
ATOM 9726 O O . ALA D 1 29 ? -73.90500 28.14900 15.65500 1.000 134.38135 29 ALA D O 1
ATOM 9728 N N . GLU D 1 30 ? -73.39900 27.40500 13.59300 1.000 135.34625 30 GLU D N 1
ATOM 9729 C CA . GLU D 1 30 ? -74.07900 26.11300 13.78600 1.000 137.15177 30 GLU D CA 1
ATOM 9730 C C . GLU D 1 30 ? -73.32900 24.96000 13.16100 1.000 136.90169 30 GLU D C 1
ATOM 9731 O O . GLU D 1 30 ? -73.07000 25.01000 11.96700 1.000 140.16020 30 GLU D O 1
ATOM 9737 N N . ASN D 1 31 ? -72.97900 23.96800 13.96900 1.000 134.34414 31 ASN D N 1
ATOM 9738 C CA . ASN D 1 31 ? -72.32900 22.83000 13.39600 1.000 134.88773 31 ASN D CA 1
ATOM 9739 C C . ASN D 1 31 ? -71.08600 23.43800 12.82100 1.000 133.43837 31 ASN D C 1
ATOM 9740 O O . ASN D 1 31 ? -70.27200 24.04400 13.51800 1.000 133.36313 31 ASN D O 1
ATOM 9745 N N . ALA D 1 32 ? -70.95900 23.26000 11.52000 1.000 131.71313 32 ALA D N 1
ATOM 9746 C CA . ALA D 1 32 ? -69.80900 23.75300 10.77300 1.000 128.40796 32 ALA D CA 1
ATOM 9747 C C . ALA D 1 32 ? -70.24600 24.77700 9.73800 1.000 126.53577 32 ALA D C 1
ATOM 9748 O O . ALA D 1 32 ? -69.66000 24.87100 8.65600 1.000 125.94399 32 ALA D O 1
ATOM 9750 N N . THR D 1 33 ? -71.29000 25.53200 10.05900 1.000 126.19087 33 THR D N 1
ATOM 9751 C CA . THR D 1 33 ? -71.83200 26.57300 9.20100 1.000 130.44891 33 THR D CA 1
ATOM 9752 C C . THR D 1 33 ? -71.80900 27.88200 9.97600 1.000 130.45703 33 THR D C 1
ATOM 9753 O O . THR D 1 33 ? -72.36400 27.97200 11.07400 1.000 132.83463 33 THR D O 1
ATOM 9757 N N . LEU D 1 34 ? -71.15800 28.88900 9.41600 1.000 128.53646 34 LEU D N 1
ATOM 9758 C CA . LEU D 1 34 ? -71.03200 30.19400 10.04900 1.000 123.97686 34 LEU D CA 1
ATOM 9759 C C . LEU D 1 34 ? -71.84300 31.23200 9.28800 1.000 138.85777 34 LEU D C 1
ATOM 9760 O O . LEU D 1 34 ? -71.86500 31.24200 8.05300 1.000 141.86674 34 LEU D O 1
ATOM 9765 N N . TRP D 1 35 ? -72.51400 32.10400 10.03200 1.000 139.37607 35 TRP D N 1
ATOM 9766 C CA . TRP D 1 35 ? -73.26900 33.21200 9.46200 1.000 144.82827 35 TRP D CA 1
ATOM 9767 C C . TRP D 1 35 ? -72.56300 34.52000 9.78300 1.000 146.06586 35 TRP D C 1
ATOM 9768 O O . TRP D 1 35 ? -72.22500 34.78800 10.94200 1.000 144.09727 35 TRP D O 1
ATOM 9779 N N . ASP D 1 36 ? -72.34500 35.32900 8.75300 1.000 152.05517 36 ASP D N 1
ATOM 9780 C CA . ASP D 1 36 ? -71.74400 36.64700 8.89300 1.000 155.16525 36 ASP D CA 1
ATOM 9781 C C . ASP D 1 36 ? -72.85100 37.59300 9.33700 1.000 156.94392 36 ASP D C 1
ATOM 9782 O O . ASP D 1 36 ? -74.01400 37.20200 9.46300 1.000 159.95068 36 ASP D O 1
ATOM 9787 N N . ILE D 1 37 ? -72.48600 38.85600 9.54100 1.000 159.24014 37 ILE D N 1
ATOM 9788 C CA . ILE D 1 37 ? -73.45400 39.93600 9.66800 1.000 164.03334 37 ILE D CA 1
ATOM 9789 C C . ILE D 1 37 ? -74.41900 40.19300 8.50900 1.000 176.67323 37 ILE D C 1
ATOM 9790 O O . ILE D 1 37 ? -75.52400 40.70500 8.74200 1.000 178.65127 37 ILE D O 1
ATOM 9795 N N . GLU D 1 38 ? -74.05500 39.81600 7.27800 1.000 186.44779 38 GLU D N 1
ATOM 9796 C CA . GLU D 1 38 ? -74.81600 40.16400 6.08200 1.000 192.72857 38 GLU D CA 1
ATOM 9797 C C . GLU D 1 38 ? -75.52800 38.96500 5.45300 1.000 193.10601 38 GLU D C 1
ATOM 9798 O O . GLU D 1 38 ? -75.81400 38.97700 4.25100 1.000 196.79564 38 GLU D O 1
ATOM 9804 N N . GLY D 1 39 ? -75.82500 37.92700 6.23900 1.000 186.53729 39 GLY D N 1
ATOM 9805 C CA . GLY D 1 39 ? -76.54800 36.77800 5.73200 1.000 182.70617 39 GLY D CA 1
ATOM 9806 C C . GLY D 1 39 ? -75.71300 35.75200 4.99300 1.000 173.54676 39 GLY D C 1
ATOM 9807 O O . GLY D 1 39 ? -76.20700 34.64600 4.73900 1.000 176.45189 39 GLY D O 1
ATOM 9808 N N . ASN D 1 40 ? -74.47400 36.08700 4.62700 1.000 162.90221 40 ASN D N 1
ATOM 9809 C CA . ASN D 1 40 ? -73.57700 35.13200 3.98700 1.000 157.77223 40 ASN D CA 1
ATOM 9810 C C . ASN D 1 40 ? -73.46100 33.86600 4.82700 1.000 155.63874 40 ASN D C 1
ATOM 9811 O O . ASN D 1 40 ? -73.34300 33.91800 6.05500 1.000 152.17468 40 ASN D O 1
ATOM 9816 N N . GLU D 1 41 ? -73.49700 32.72600 4.14400 1.000 160.34778 41 GLU D N 1
ATOM 9817 C CA . GLU D 1 41 ? -73.39900 31.41000 4.75600 1.000 158.67816 41 GLU D CA 1
ATOM 9818 C C . GLU D 1 41 ? -72.11600 30.74900 4.27100 1.000 156.96525 41 GLU D C 1
ATOM 9819 O O . GLU D 1 41 ? -71.93000 30.56100 3.06400 1.000 159.23207 41 GLU D O 1
ATOM 9825 N N . VAL D 1 42 ? -71.23500 30.40300 5.20700 1.000 150.93991 42 VAL D N 1
ATOM 9826 C CA . VAL D 1 42 ? -69.93400 29.81100 4.90300 1.000 144.69232 42 VAL D CA 1
ATOM 9827 C C . VAL D 1 42 ? -69.78000 28.53900 5.72800 1.000 142.11466 42 VAL D C 1
ATOM 9828 O O . VAL D 1 42 ? -69.86900 28.58500 6.96000 1.000 139.13089 42 VAL D O 1
ATOM 9832 N N . ILE D 1 43 ? -69.55100 27.41200 5.05200 1.000 142.98558 43 ILE D N 1
ATOM 9833 C CA . ILE D 1 43 ? -69.26800 26.14800 5.72600 1.000 139.55409 43 ILE D CA 1
ATOM 9834 C C . ILE D 1 43 ? -67.86800 26.21400 6.31700 1.000 133.98147 43 ILE D C 1
ATOM 9835 O O . ILE D 1 43 ? -66.90500 26.57300 5.62800 1.000 132.39791 43 ILE D O 1
ATOM 9840 N N . ASP D 1 44 ? -67.74600 25.86000 7.59100 1.000 131.84031 44 ASP D N 1
ATOM 9841 C CA . ASP D 1 44 ? -66.50100 26.04700 8.32900 1.000 127.73269 44 ASP D CA 1
ATOM 9842 C C . ASP D 1 44 ? -65.62300 24.80800 8.19000 1.000 124.27557 44 ASP D C 1
ATOM 9843 O O . ASP D 1 44 ? -65.89200 23.77300 8.80800 1.000 123.63069 44 ASP D O 1
ATOM 9848 N N . PHE D 1 45 ? -64.57200 24.91400 7.37700 1.000 122.76757 45 PHE D N 1
ATOM 9849 C CA . PHE D 1 45 ? -63.50200 23.92700 7.34500 1.000 121.02655 45 PHE D CA 1
ATOM 9850 C C . PHE D 1 45 ? -62.34200 24.31400 8.24700 1.000 117.40102 45 PHE D C 1
ATOM 9851 O O . PHE D 1 45 ? -61.22800 23.80800 8.06900 1.000 114.83391 45 PHE D O 1
ATOM 9859 N N . ALA D 1 46 ? -62.57500 25.21800 9.19200 1.000 117.40577 46 ALA D N 1
ATOM 9860 C CA . ALA D 1 46 ? -61.58200 25.62100 10.17600 1.000 114.38770 46 ALA D CA 1
ATOM 9861 C C . ALA D 1 46 ? -61.93000 25.16900 11.58000 1.000 105.14063 46 ALA D C 1
ATOM 9862 O O . ALA D 1 46 ? -61.04000 24.75100 12.32300 1.000 102.67789 46 ALA D O 1
ATOM 9864 N N . ALA D 1 47 ? -63.21400 25.20900 11.94000 1.000 106.97617 47 ALA D N 1
ATOM 9865 C CA . ALA D 1 47 ? -63.67000 24.89500 13.29000 1.000 106.08653 47 ALA D CA 1
ATOM 9866 C C . ALA D 1 47 ? -62.76300 25.55700 14.31800 1.000 113.83234 47 ALA D C 1
ATOM 9867 O O . ALA D 1 47 ? -62.23500 24.90500 15.22100 1.000 114.48031 47 ALA D O 1
ATOM 9869 N N . GLY D 1 48 ? -62.53100 26.85400 14.12000 1.000 111.36236 48 GLY D N 1
ATOM 9870 C CA . GLY D 1 48 ? -61.72100 27.64900 15.04400 1.000 110.43512 48 GLY D CA 1
ATOM 9871 C C . GLY D 1 48 ? -60.39500 27.02700 15.41700 1.000 110.02857 48 GLY D C 1
ATOM 9872 O O . GLY D 1 48 ? -59.99300 27.07700 16.58800 1.000 105.50824 48 GLY D O 1
ATOM 9873 N N . ILE D 1 49 ? -59.70200 26.43700 14.44000 1.000 112.90356 49 ILE D N 1
ATOM 9874 C CA . ILE D 1 49 ? -58.44700 25.72000 14.65800 1.000 112.65290 49 ILE D CA 1
ATOM 9875 C C . ILE D 1 49 ? -58.61300 24.48200 15.53000 1.000 116.44352 49 ILE D C 1
ATOM 9876 O O . ILE D 1 49 ? -58.08300 24.41400 16.64500 1.000 112.56509 49 ILE D O 1
ATOM 9881 N N . ALA D 1 50 ? -59.37900 23.50700 15.03300 1.000 128.17297 50 ALA D N 1
ATOM 9882 C CA . ALA D 1 50 ? -59.59400 22.21200 15.68800 1.000 138.48049 50 ALA D CA 1
ATOM 9883 C C . ALA D 1 50 ? -60.26500 22.41200 17.04900 1.000 146.03164 50 ALA D C 1
ATOM 9884 O O . ALA D 1 50 ? -60.17700 21.53900 17.91900 1.000 145.52160 50 ALA D O 1
ATOM 9886 N N . VAL D 1 51 ? -60.95100 23.54200 17.26300 1.000 153.53934 51 VAL D N 1
ATOM 9887 C CA . VAL D 1 51 ? -61.56900 23.79600 18.56400 1.000 154.57642 51 VAL D CA 1
ATOM 9888 C C . VAL D 1 51 ? -62.94400 23.16100 18.68800 1.000 155.89848 51 VAL D C 1
ATOM 9889 O O . VAL D 1 51 ? -63.44200 22.99900 19.81300 1.000 156.62448 51 VAL D O 1
ATOM 9893 N N . LEU D 1 52 ? -63.58000 22.79000 17.56600 1.000 143.27486 52 LEU D N 1
ATOM 9894 C CA . LEU D 1 52 ? -64.94000 22.26000 17.57100 1.000 134.96084 52 LEU D CA 1
ATOM 9895 C C . LEU D 1 52 ? -65.01100 21.01300 16.68500 1.000 131.59422 52 LEU D C 1
ATOM 9896 O O . LEU D 1 52 ? -65.54500 21.02700 15.57700 1.000 138.52877 52 LEU D O 1
ATOM 9901 N N . ASN D 1 53 ? -64.46200 19.90300 17.18500 1.000 123.27205 53 ASN D N 1
ATOM 9902 C CA . ASN D 1 53 ? -64.65100 18.62900 16.50300 1.000 120.36909 53 ASN D CA 1
ATOM 9903 C C . ASN D 1 53 ? -66.10800 18.19200 16.55200 1.000 119.77506 53 ASN D C 1
ATOM 9904 O O . ASN D 1 53 ? -66.59800 17.56100 15.60900 1.000 122.24320 53 ASN D O 1
ATOM 9909 N N . THR D 1 54 ? -66.81200 18.51800 17.63500 1.000 117.37870 54 THR D N 1
ATOM 9910 C CA . THR D 1 54 ? -68.22800 18.21100 17.76900 1.000 121.59611 54 THR D CA 1
ATOM 9911 C C . THR D 1 54 ? -69.12500 19.33800 17.27200 1.000 124.48142 54 THR D C 1
ATOM 9912 O O . THR D 1 54 ? -70.33900 19.29200 17.49600 1.000 128.98720 54 THR D O 1
ATOM 9916 N N . GLY D 1 55 ? -68.55900 20.34600 16.61900 1.000 123.00659 55 GLY D N 1
ATOM 9917 C CA . GLY D 1 55 ? -69.34100 21.33400 15.90900 1.000 125.09976 55 GLY D CA 1
ATOM 9918 C C . GLY D 1 55 ? -69.66000 22.56800 16.73700 1.000 124.84128 55 GLY D C 1
ATOM 9919 O O . GLY D 1 55 ? -69.65200 22.55700 17.96700 1.000 123.31447 55 GLY D O 1
ATOM 9920 N N . HIS D 1 56 ? -69.94700 23.65500 16.02200 1.000 126.74183 56 HIS D N 1
ATOM 9921 C CA . HIS D 1 56 ? -70.39100 24.89100 16.65200 1.000 128.04556 56 HIS D CA 1
ATOM 9922 C C . HIS D 1 56 ? -71.74400 24.68400 17.31800 1.000 130.21109 56 HIS D C 1
ATOM 9923 O O . HIS D 1 56 ? -72.74000 24.40800 16.64200 1.000 132.56091 56 HIS D O 1
ATOM 9930 N N . ARG D 1 57 ? -71.77500 24.81400 18.64400 1.000 127.14214 57 ARG D N 1
ATOM 9931 C CA . ARG D 1 57 ? -73.01200 24.76500 19.42400 1.000 126.13056 57 ARG D CA 1
ATOM 9932 C C . ARG D 1 57 ? -73.76200 23.44800 19.20500 1.000 127.23595 57 ARG D C 1
ATOM 9933 O O . ARG D 1 57 ? -74.90400 23.42100 18.74000 1.000 130.41776 57 ARG D O 1
ATOM 9941 N N . HIS D 1 58 ? -73.10400 22.35100 19.55300 1.000 124.84723 58 HIS D N 1
ATOM 9942 C CA . HIS D 1 58 ? -73.75200 21.04700 19.46300 1.000 128.51571 58 HIS D CA 1
ATOM 9943 C C . HIS D 1 58 ? -74.84300 20.94500 20.52500 1.000 134.27480 58 HIS D C 1
ATOM 9944 O O . HIS D 1 58 ? -74.61500 21.33300 21.67600 1.000 132.28826 58 HIS D O 1
ATOM 9951 N N . PRO D 1 59 ? -76.02700 20.42200 20.18600 1.000 141.67699 59 PRO D N 1
ATOM 9952 C CA . PRO D 1 59 ? -77.16800 20.51400 21.11600 1.000 148.11958 59 PRO D CA 1
ATOM 9953 C C . PRO D 1 59 ? -76.93500 19.88800 22.48400 1.000 155.56650 59 PRO D C 1
ATOM 9954 O O . PRO D 1 59 ? -77.46400 20.40600 23.47400 1.000 158.46791 59 PRO D O 1
ATOM 9958 N N . LYS D 1 60 ? -76.16400 18.80100 22.58200 1.000 160.56417 60 LYS D N 1
ATOM 9959 C CA . LYS D 1 60 ? -75.99300 18.13200 23.87100 1.000 162.20924 60 LYS D CA 1
ATOM 9960 C C . LYS D 1 60 ? -75.28600 19.03800 24.87200 1.000 159.58510 60 LYS D C 1
ATOM 9961 O O . LYS D 1 60 ? -75.86900 19.43500 25.88500 1.000 162.30943 60 LYS D O 1
ATOM 9967 N N . VAL D 1 61 ? -74.01600 19.35600 24.62400 1.000 154.55159 61 VAL D N 1
ATOM 9968 C CA . VAL D 1 61 ? -73.27100 20.07300 25.65200 1.000 150.39362 61 VAL D CA 1
ATOM 9969 C C . VAL D 1 61 ? -73.72900 21.51700 25.79000 1.000 146.72791 61 VAL D C 1
ATOM 9970 O O . VAL D 1 61 ? -73.55900 22.10800 26.86200 1.000 146.07013 61 VAL D O 1
ATOM 9974 N N . VAL D 1 62 ? -74.32800 22.10000 24.74900 1.000 152.17931 62 VAL D N 1
ATOM 9975 C CA . VAL D 1 62 ? -75.01500 23.37300 24.93900 1.000 153.31677 62 VAL D CA 1
ATOM 9976 C C . VAL D 1 62 ? -76.12800 23.21100 25.96600 1.000 159.28674 62 VAL D C 1
ATOM 9977 O O . VAL D 1 62 ? -76.43800 24.14600 26.71400 1.000 160.28424 62 VAL D O 1
ATOM 9981 N N . ALA D 1 63 ? -76.72300 22.01900 26.04600 1.000 162.94958 63 ALA D N 1
ATOM 9982 C CA . ALA D 1 63 ? -77.62500 21.72300 27.15100 1.000 165.95480 63 ALA D CA 1
ATOM 9983 C C . ALA D 1 63 ? -76.86200 21.35200 28.41600 1.000 163.93028 63 ALA D C 1
ATOM 9984 O O . ALA D 1 63 ? -77.36700 21.57000 29.52100 1.000 168.64591 63 ALA D O 1
ATOM 9986 N N . ALA D 1 64 ? -75.65000 20.80400 28.28100 1.000 152.83626 64 ALA D N 1
ATOM 9987 C CA . ALA D 1 64 ? -74.83500 20.50500 29.45500 1.000 141.85575 64 ALA D CA 1
ATOM 9988 C C . ALA D 1 64 ? -74.21300 21.75600 30.05700 1.000 132.58576 64 ALA D C 1
ATOM 9989 O O . ALA D 1 64 ? -73.93000 21.78100 31.25900 1.000 130.60501 64 ALA D O 1
ATOM 9991 N N . VAL D 1 65 ? -73.98000 22.79300 29.25200 1.000 126.06518 65 VAL D N 1
ATOM 9992 C CA . VAL D 1 65 ? -73.50200 24.04500 29.82800 1.000 122.33796 65 VAL D CA 1
ATOM 9993 C C . VAL D 1 65 ? -74.65600 24.86600 30.38800 1.000 126.19991 65 VAL D C 1
ATOM 9994 O O . VAL D 1 65 ? -74.45900 25.67600 31.29900 1.000 122.20253 65 VAL D O 1
ATOM 9998 N N . ALA D 1 66 ? -75.87000 24.67000 29.87200 1.000 137.57043 66 ALA D N 1
ATOM 9999 C CA . ALA D 1 66 ? -77.01500 25.41800 30.37800 1.000 145.91142 66 ALA D CA 1
ATOM 10000 C C . ALA D 1 66 ? -77.41400 24.94400 31.76900 1.000 146.59810 66 ALA D C 1
ATOM 10001 O O . ALA D 1 66 ? -77.71600 25.76200 32.64600 1.000 159.73931 66 ALA D O 1
ATOM 10003 N N . ASP D 1 67 ? -77.42200 23.62600 31.99300 1.000 150.85596 67 ASP D N 1
ATOM 10004 C CA . ASP D 1 67 ? -77.66400 23.11900 33.33900 1.000 149.89637 67 ASP D CA 1
ATOM 10005 C C . ASP D 1 67 ? -76.50100 23.45000 34.26400 1.000 143.19203 67 ASP D C 1
ATOM 10006 O O . ASP D 1 67 ? -76.71000 23.81300 35.42800 1.000 142.62999 67 ASP D O 1
ATOM 10011 N N . GLN D 1 68 ? -75.26900 23.32800 33.76100 1.000 137.60834 68 GLN D N 1
ATOM 10012 C CA . GLN D 1 68 ? -74.10500 23.73400 34.53600 1.000 129.83881 68 GLN D CA 1
ATOM 10013 C C . GLN D 1 68 ? -74.12300 25.22600 34.84200 1.000 125.60599 68 GLN D C 1
ATOM 10014 O O . GLN D 1 68 ? -73.52900 25.64700 35.83600 1.000 124.39355 68 GLN D O 1
ATOM 10020 N N . LEU D 1 69 ? -74.79000 26.03500 34.01700 1.000 123.57170 69 LEU D N 1
ATOM 10021 C CA . LEU D 1 69 ? -74.87700 27.46400 34.29500 1.000 120.87151 69 LEU D CA 1
ATOM 10022 C C . LEU D 1 69 ? -75.59700 27.70500 35.61500 1.000 120.48356 69 LEU D C 1
ATOM 10023 O O . LEU D 1 69 ? -75.00400 28.20500 36.57600 1.000 119.03454 69 LEU D O 1
ATOM 10028 N N . GLN D 1 70 ? -76.87700 27.33700 35.68900 1.000 121.10375 70 GLN D N 1
ATOM 10029 C CA . GLN D 1 70 ? -77.67000 27.61900 36.88100 1.000 121.50168 70 GLN D CA 1
ATOM 10030 C C . GLN D 1 70 ? -77.34900 26.65100 38.01500 1.000 122.64506 70 GLN D C 1
ATOM 10031 O O . GLN D 1 70 ? -78.15900 26.45500 38.92600 1.000 122.61427 70 GLN D O 1
ATOM 10037 N N . ALA D 1 71 ? -76.16600 26.04000 37.95700 1.000 124.44846 71 ALA D N 1
ATOM 10038 C CA . ALA D 1 71 ? -75.57200 25.33700 39.08700 1.000 128.41755 71 ALA D CA 1
ATOM 10039 C C . ALA D 1 71 ? -74.45300 26.17100 39.70400 1.000 131.11872 71 ALA D C 1
ATOM 10040 O O . ALA D 1 71 ? -74.54100 26.57000 40.86900 1.000 129.52255 71 ALA D O 1
ATOM 10042 N N . PHE D 1 72 ? -73.41200 26.46100 38.92200 1.000 135.77110 72 PHE D N 1
ATOM 10043 C CA . PHE D 1 72 ? -72.36000 27.40600 39.27600 1.000 134.31914 72 PHE D CA 1
ATOM 10044 C C . PHE D 1 72 ? -71.45000 27.58400 38.07000 1.000 132.82222 72 PHE D C 1
ATOM 10045 O O . PHE D 1 72 ? -71.13300 26.61100 37.38200 1.000 133.15747 72 PHE D O 1
ATOM 10053 N N . THR D 1 73 ? -71.04200 28.82800 37.81900 1.000 128.07352 73 THR D N 1
ATOM 10054 C CA . THR D 1 73 ? -70.17800 29.14400 36.68800 1.000 122.80856 73 THR D CA 1
ATOM 10055 C C . THR D 1 73 ? -68.70100 29.16900 37.04700 1.000 119.71679 73 THR D C 1
ATOM 10056 O O . THR D 1 73 ? -67.86700 28.80300 36.21300 1.000 117.14972 73 THR D O 1
ATOM 10060 N N . HIS D 1 74 ? -68.35800 29.59400 38.26000 1.000 119.54934 74 HIS D N 1
ATOM 10061 C CA . HIS D 1 74 ? -66.97000 29.64500 38.69100 1.000 118.77774 74 HIS D CA 1
ATOM 10062 C C . HIS D 1 74 ? -66.91300 29.53400 40.20500 1.000 121.09051 74 HIS D C 1
ATOM 10063 O O . HIS D 1 74 ? -67.75700 30.09300 40.91000 1.000 124.31797 74 HIS D O 1
ATOM 10070 N N . THR D 1 75 ? -65.91600 28.81300 40.69200 1.000 121.12684 75 THR D N 1
ATOM 10071 C CA . THR D 1 75 ? -65.70700 28.70100 42.12800 1.000 121.37640 75 THR D CA 1
ATOM 10072 C C . THR D 1 75 ? -64.24300 28.54400 42.50500 1.000 118.73937 75 THR D C 1
ATOM 10073 O O . THR D 1 75 ? -63.94900 28.45000 43.70000 1.000 119.31950 75 THR D O 1
ATOM 10077 N N . ALA D 1 76 ? -63.32100 28.52500 41.53800 1.000 116.18227 76 ALA D N 1
ATOM 10078 C CA . ALA D 1 76 ? -61.90000 28.29300 41.77200 1.000 109.75710 76 ALA D CA 1
ATOM 10079 C C . ALA D 1 76 ? -61.67900 26.94100 42.44000 1.000 108.80951 76 ALA D C 1
ATOM 10080 O O . ALA D 1 76 ? -61.81700 26.81100 43.66100 1.000 108.53647 76 ALA D O 1
ATOM 10082 N N . TYR D 1 77 ? -61.32300 25.93400 41.63900 1.000 108.67461 77 TYR D N 1
ATOM 10083 C CA . TYR D 1 77 ? -61.18200 24.56800 42.13100 1.000 108.16375 77 TYR D CA 1
ATOM 10084 C C . TYR D 1 77 ? -60.19200 24.45400 43.28600 1.000 112.75884 77 TYR D C 1
ATOM 10085 O O . TYR D 1 77 ? -60.27200 23.49500 44.06200 1.000 114.98425 77 TYR D O 1
ATOM 10094 N N . GLN D 1 78 ? -59.27300 25.41200 43.42700 1.000 114.73286 78 GLN D N 1
ATOM 10095 C CA . GLN D 1 78 ? -58.26200 25.35300 44.47700 1.000 115.04110 78 GLN D CA 1
ATOM 10096 C C . GLN D 1 78 ? -58.83300 25.53700 45.87700 1.000 112.64481 78 GLN D C 1
ATOM 10097 O O . GLN D 1 78 ? -58.12400 25.26500 46.85100 1.000 112.82750 78 GLN D O 1
ATOM 10103 N N . ILE D 1 79 ? -60.07300 26.00400 46.00900 1.000 105.25930 79 ILE D N 1
ATOM 10104 C CA . ILE D 1 79 ? -60.67300 26.20900 47.32300 1.000 101.24464 79 ILE D CA 1
ATOM 10105 C C . ILE D 1 79 ? -61.92200 25.34900 47.44000 1.000 98.79116 79 ILE D C 1
ATOM 10106 O O . ILE D 1 79 ? -61.99200 24.44300 48.27800 1.000 97.81922 79 ILE D O 1
ATOM 10111 N N . VAL D 1 80 ? -62.91600 25.63300 46.60500 1.000 97.68803 80 VAL D N 1
ATOM 10112 C CA . VAL D 1 80 ? -64.16300 24.87100 46.56800 1.000 99.04853 80 VAL D CA 1
ATOM 10113 C C . VAL D 1 80 ? -64.12300 23.98100 45.34400 1.000 94.90519 80 VAL D C 1
ATOM 10114 O O . VAL D 1 80 ? -64.28100 24.48000 44.21100 1.000 93.85486 80 VAL D O 1
ATOM 10118 N N . PRO D 1 81 ? -63.89600 22.67700 45.48000 1.000 94.72173 81 PRO D N 1
ATOM 10119 C CA . PRO D 1 81 ? -63.89000 21.78300 44.32600 1.000 100.25540 81 PRO D CA 1
ATOM 10120 C C . PRO D 1 81 ? -65.30400 21.35800 43.94600 1.000 108.03911 81 PRO D C 1
ATOM 10121 O O . PRO D 1 81 ? -66.26300 21.53000 44.69800 1.000 112.39791 81 PRO D O 1
ATOM 10125 N N . TYR D 1 82 ? -65.41600 20.79900 42.74300 1.000 109.68849 82 TYR D N 1
ATOM 10126 C CA . TYR D 1 82 ? -66.67800 20.29600 42.22300 1.000 111.00952 82 TYR D CA 1
ATOM 10127 C C . TYR D 1 82 ? -66.49200 18.86600 41.74300 1.000 115.37122 82 TYR D C 1
ATOM 10128 O O . TYR D 1 82 ? -65.41100 18.48200 41.28700 1.000 111.59144 82 TYR D O 1
ATOM 10137 N N . GLU D 1 83 ? -67.56400 18.07900 41.84500 1.000 123.34308 83 GLU D N 1
ATOM 10138 C CA . GLU D 1 83 ? -67.50400 16.68300 41.43200 1.000 126.73014 83 GLU D CA 1
ATOM 10139 C C . GLU D 1 83 ? -67.42800 16.51600 39.92100 1.000 126.85522 83 GLU D C 1
ATOM 10140 O O . GLU D 1 83 ? -67.13600 15.41000 39.45600 1.000 127.94884 83 GLU D O 1
ATOM 10146 N N . SER D 1 84 ? -67.68600 17.57100 39.14500 1.000 121.66670 84 SER D N 1
ATOM 10147 C CA . SER D 1 84 ? -67.50400 17.48200 37.70100 1.000 115.73703 84 SER D CA 1
ATOM 10148 C C . SER D 1 84 ? -66.03200 17.50100 37.31200 1.000 116.69672 84 SER D C 1
ATOM 10149 O O . SER D 1 84 ? -65.69000 17.08100 36.20100 1.000 119.84256 84 SER D O 1
ATOM 10152 N N . TYR D 1 85 ? -65.15700 17.97900 38.20000 1.000 113.00015 85 TYR D N 1
ATOM 10153 C CA . TYR D 1 85 ? -63.72000 17.91200 37.95400 1.000 108.08406 85 TYR D CA 1
ATOM 10154 C C . TYR D 1 85 ? -63.22100 16.47700 38.06600 1.000 107.53606 85 TYR D C 1
ATOM 10155 O O . TYR D 1 85 ? -62.59400 15.94800 37.14000 1.000 106.48920 85 TYR D O 1
ATOM 10164 N N . VAL D 1 86 ? -63.48700 15.83200 39.20500 1.000 109.59181 86 VAL D N 1
ATOM 10165 C CA . VAL D 1 86 ? -63.14000 14.42300 39.35800 1.000 114.10060 86 VAL D CA 1
ATOM 10166 C C . VAL D 1 86 ? -63.90900 13.57000 38.35900 1.000 122.26458 86 VAL D C 1
ATOM 10167 O O . VAL D 1 86 ? -63.44800 12.49100 37.96700 1.000 123.70755 86 VAL D O 1
ATOM 10171 N N . SER D 1 87 ? -65.07600 14.04600 37.91300 1.000 127.00313 87 SER D N 1
ATOM 10172 C CA . SER D 1 87 ? -65.88100 13.28400 36.96400 1.000 131.18688 87 SER D CA 1
ATOM 10173 C C . SER D 1 87 ? -65.12500 13.03800 35.66500 1.000 131.23331 87 SER D C 1
ATOM 10174 O O . SER D 1 87 ? -65.17800 11.93700 35.10600 1.000 133.97465 87 SER D O 1
ATOM 10177 N N . LEU D 1 88 ? -64.41500 14.04800 35.17000 1.000 126.85866 88 LEU D N 1
ATOM 10178 C CA . LEU D 1 88 ? -63.67700 13.91800 33.92000 1.000 125.49410 88 LEU D CA 1
ATOM 10179 C C . LEU D 1 88 ? -62.27800 13.35500 34.13300 1.000 123.64875 88 LEU D C 1
ATOM 10180 O O . LEU D 1 88 ? -61.81000 12.55100 33.31900 1.000 125.46514 88 LEU D O 1
ATOM 10185 N N . ALA D 1 89 ? -61.59800 13.76400 35.21100 1.000 120.47995 89 ALA D N 1
ATOM 10186 C CA . ALA D 1 89 ? -60.29400 13.18600 35.52100 1.000 117.59249 89 ALA D CA 1
ATOM 10187 C C . ALA D 1 89 ? -60.37200 11.66600 35.58700 1.000 117.73120 89 ALA D C 1
ATOM 10188 O O . ALA D 1 89 ? -59.42400 10.96900 35.21300 1.000 115.94228 89 ALA D O 1
ATOM 10190 N N . GLU D 1 90 ? -61.50900 11.13600 36.04100 1.000 119.42021 90 GLU D N 1
ATOM 10191 C CA . GLU D 1 90 ? -61.71200 9.69100 36.02800 1.000 118.94599 90 GLU D CA 1
ATOM 10192 C C . GLU D 1 90 ? -61.77100 9.15700 34.60300 1.000 114.56851 90 GLU D C 1
ATOM 10193 O O . GLU D 1 90 ? -61.12700 8.15300 34.27600 1.000 111.21586 90 GLU D O 1
ATOM 10199 N N . ARG D 1 91 ? -62.53900 9.82200 33.73700 1.000 114.43393 91 ARG D N 1
ATOM 10200 C CA . ARG D 1 91 ? -62.77200 9.29800 32.39500 1.000 115.99499 91 ARG D CA 1
ATOM 10201 C C . ARG D 1 91 ? -61.49600 9.30900 31.56100 1.000 114.54172 91 ARG D C 1
ATOM 10202 O O . ARG D 1 91 ? -61.12500 8.29000 30.96800 1.000 115.69500 91 ARG D O 1
ATOM 10210 N N . ILE D 1 92 ? -60.80500 10.45000 31.50900 1.000 111.56067 92 ILE D N 1
ATOM 10211 C CA . ILE D 1 92 ? -59.62200 10.55400 30.65900 1.000 109.84396 92 ILE D CA 1
ATOM 10212 C C . ILE D 1 92 ? -58.50800 9.63700 31.15400 1.000 108.86080 92 ILE D C 1
ATOM 10213 O O . ILE D 1 92 ? -57.75100 9.08100 30.34800 1.000 107.47330 92 ILE D O 1
ATOM 10218 N N . ASN D 1 93 ? -58.40300 9.43300 32.47100 1.000 108.62586 93 ASN D N 1
ATOM 10219 C CA . ASN D 1 93 ? -57.43900 8.46900 32.99200 1.000 108.24053 93 ASN D CA 1
ATOM 10220 C C . ASN D 1 93 ? -57.69600 7.06100 32.47100 1.000 111.76445 93 ASN D C 1
ATOM 10221 O O . ASN D 1 93 ? -56.76600 6.24900 32.42600 1.000 111.58060 93 ASN D O 1
ATOM 10226 N N . ASP D 1 94 ? -58.93300 6.75600 32.07800 1.000 113.35303 94 ASP D N 1
ATOM 10227 C CA . ASP D 1 94 ? -59.26400 5.45900 31.50700 1.000 119.23568 94 ASP D CA 1
ATOM 10228 C C . ASP D 1 94 ? -59.12500 5.42200 29.99100 1.000 122.52843 94 ASP D C 1
ATOM 10229 O O . ASP D 1 94 ? -58.97300 4.33300 29.42500 1.000 124.46493 94 ASP D O 1
ATOM 10234 N N . LEU D 1 95 ? -59.17300 6.57600 29.32300 1.000 123.27482 95 LEU D N 1
ATOM 10235 C CA . LEU D 1 95 ? -59.06100 6.63100 27.87200 1.000 125.65470 95 LEU D CA 1
ATOM 10236 C C . LEU D 1 95 ? -57.67500 7.02600 27.38300 1.000 131.29254 95 LEU D C 1
ATOM 10237 O O . LEU D 1 95 ? -57.35000 6.76200 26.22000 1.000 131.93060 95 LEU D O 1
ATOM 10242 N N . ALA D 1 96 ? -56.85500 7.65000 28.23200 1.000 121.81449 96 ALA D N 1
ATOM 10243 C CA . ALA D 1 96 ? -55.54700 8.11800 27.79300 1.000 118.72180 96 ALA D CA 1
ATOM 10244 C C . ALA D 1 96 ? -54.58700 6.94200 27.62300 1.000 121.29705 96 ALA D C 1
ATOM 10245 O O . ALA D 1 96 ? -54.60900 6.00000 28.42100 1.000 125.22997 96 ALA D O 1
ATOM 10247 N N . PRO D 1 97 ? -53.73700 6.97200 26.59600 1.000 113.59925 97 PRO D N 1
ATOM 10248 C CA . PRO D 1 97 ? -52.76500 5.88300 26.36700 1.000 112.49900 97 PRO D CA 1
ATOM 10249 C C . PRO D 1 97 ? -51.49900 6.06700 27.19500 1.000 105.22362 97 PRO D C 1
ATOM 10250 O O . PRO D 1 97 ? -50.42000 6.39500 26.69800 1.000 102.30708 97 PRO D O 1
ATOM 10254 N N . ILE D 1 98 ? -51.62500 5.86600 28.50400 1.000 102.33966 98 ILE D N 1
ATOM 10255 C CA . ILE D 1 98 ? -50.52000 6.02300 29.44300 1.000 98.19821 98 ILE D CA 1
ATOM 10256 C C . ILE D 1 98 ? -50.29000 4.68500 30.13500 1.000 101.30823 98 ILE D C 1
ATOM 10257 O O . ILE D 1 98 ? -51.23900 4.06900 30.63400 1.000 103.49561 98 ILE D O 1
ATOM 10262 N N . ASP D 1 99 ? -49.03300 4.24300 30.17400 1.000 101.78075 99 ASP D N 1
ATOM 10263 C CA . ASP D 1 99 ? -48.69800 2.95900 30.78300 1.000 104.98212 99 ASP D CA 1
ATOM 10264 C C . ASP D 1 99 ? -48.85200 3.03700 32.29900 1.000 103.73742 99 ASP D C 1
ATOM 10265 O O . ASP D 1 99 ? -48.14400 3.80100 32.96400 1.000 98.95114 99 ASP D O 1
ATOM 10270 N N . GLY D 1 100 ? -49.76900 2.24100 32.84400 1.000 108.36132 100 GLY D N 1
ATOM 10271 C CA . GLY D 1 100 ? -50.00100 2.20900 34.26800 1.000 108.73564 100 GLY D CA 1
ATOM 10272 C C . GLY D 1 100 ? -51.10500 3.15400 34.69700 1.000 104.38119 100 GLY D C 1
ATOM 10273 O O . GLY D 1 100 ? -51.88100 3.65300 33.87500 1.000 102.36208 100 GLY D O 1
ATOM 10274 N N . PRO D 1 101 ? -51.19900 3.41400 36.00000 1.000 103.55360 101 PRO D N 1
ATOM 10275 C CA . PRO D 1 101 ? -52.22500 4.34200 36.49100 1.000 104.34269 101 PRO D CA 1
ATOM 10276 C C . PRO D 1 101 ? -51.97300 5.75600 35.99300 1.000 98.57961 101 PRO D C 1
ATOM 10277 O O . PRO D 1 101 ? -50.83800 6.24000 35.98200 1.000 96.03159 101 PRO D O 1
ATOM 10281 N N . ALA D 1 102 ? -53.04800 6.41700 35.57700 1.000 97.52173 102 ALA D N 1
ATOM 10282 C CA . ALA D 1 102 ? -52.98300 7.77100 35.05300 1.000 95.43672 102 ALA D CA 1
ATOM 10283 C C . ALA D 1 102 ? -53.69700 8.73600 35.98900 1.000 99.14992 102 ALA D C 1
ATOM 10284 O O . ALA D 1 102 ? -54.64700 8.36700 36.68500 1.000 104.93344 102 ALA D O 1
ATOM 10286 N N . LYS D 1 103 ? -53.22000 9.98000 36.00600 1.000 96.04594 103 LYS D N 1
ATOM 10287 C CA . LYS D 1 103 ? -53.81800 11.03900 36.80400 1.000 96.80955 103 LYS D CA 1
ATOM 10288 C C . LYS D 1 103 ? -53.86800 12.31000 35.96800 1.000 92.68599 103 LYS D C 1
ATOM 10289 O O . LYS D 1 103 ? -52.97700 12.57000 35.15600 1.000 86.89650 103 LYS D O 1
ATOM 10295 N N . THR D 1 104 ? -54.92300 13.09800 36.17100 1.000 95.11272 104 THR D N 1
ATOM 10296 C CA . THR D 1 104 ? -55.22800 14.22400 35.29700 1.000 92.92404 104 THR D CA 1
ATOM 10297 C C . THR D 1 104 ? -55.45800 15.49000 36.10900 1.000 90.65370 104 THR D C 1
ATOM 10298 O O . THR D 1 104 ? -56.20000 15.47400 37.09700 1.000 90.91341 104 THR D O 1
ATOM 10302 N N . ALA D 1 105 ? -54.82200 16.57900 35.68500 1.000 88.01889 105 ALA D N 1
ATOM 10303 C CA . ALA D 1 105 ? -55.11300 17.91900 36.16900 1.000 87.49056 105 ALA D CA 1
ATOM 10304 C C . ALA D 1 105 ? -55.59800 18.76600 35.00100 1.000 87.55897 105 ALA D C 1
ATOM 10305 O O . ALA D 1 105 ? -55.19000 18.55800 33.85500 1.000 86.67105 105 ALA D O 1
ATOM 10307 N N . PHE D 1 106 ? -56.47300 19.72400 35.29400 1.000 87.02252 106 PHE D N 1
ATOM 10308 C CA . PHE D 1 106 ? -57.10600 20.53800 34.26600 1.000 84.20944 106 PHE D CA 1
ATOM 10309 C C . PHE D 1 106 ? -56.71000 21.99900 34.42000 1.000 86.22174 106 PHE D C 1
ATOM 10310 O O . PHE D 1 106 ? -56.55100 22.49900 35.53900 1.000 87.41461 106 PHE D O 1
ATOM 10318 N N . PHE D 1 107 ? -56.55400 22.67300 33.28400 1.000 87.08281 107 PHE D N 1
ATOM 10319 C CA . PHE D 1 107 ? -56.23400 24.09300 33.23700 1.000 87.16317 107 PHE D CA 1
ATOM 10320 C C . PHE D 1 107 ? -57.12900 24.72800 32.17700 1.000 90.30112 107 PHE D C 1
ATOM 10321 O O . PHE D 1 107 ? -58.09900 24.11800 31.71500 1.000 94.36571 107 PHE D O 1
ATOM 10329 N N . THR D 1 108 ? -56.81200 25.96000 31.77700 1.000 88.48183 108 THR D N 1
ATOM 10330 C CA . THR D 1 108 ? -57.71500 26.73800 30.93200 1.000 88.43202 108 THR D CA 1
ATOM 10331 C C . THR D 1 108 ? -57.28000 26.77200 29.46900 1.000 86.63373 108 THR D C 1
ATOM 10332 O O . THR D 1 108 ? -58.04100 26.36400 28.58800 1.000 91.89710 108 THR D O 1
ATOM 10336 N N . THR D 1 109 ? -56.07900 27.26200 29.18700 1.000 82.25090 109 THR D N 1
ATOM 10337 C CA . THR D 1 109 ? -55.61200 27.37400 27.81300 1.000 85.17786 109 THR D CA 1
ATOM 10338 C C . THR D 1 109 ? -54.58900 26.28800 27.49700 1.000 85.03412 109 THR D C 1
ATOM 10339 O O . THR D 1 109 ? -53.92300 25.74600 28.38400 1.000 84.13204 109 THR D O 1
ATOM 10343 N N . GLY D 1 110 ? -54.48000 25.97100 26.20400 1.000 84.22761 110 GLY D N 1
ATOM 10344 C CA . GLY D 1 110 ? -53.56700 24.92100 25.78200 1.000 81.05708 110 GLY D CA 1
ATOM 10345 C C . GLY D 1 110 ? -52.12000 25.23300 26.10700 1.000 78.05426 110 GLY D C 1
ATOM 10346 O O . GLY D 1 110 ? -51.34300 24.33700 26.44600 1.000 74.08947 110 GLY D O 1
ATOM 10347 N N . ALA D 1 111 ? -51.73600 26.50800 26.00500 1.000 77.89303 111 ALA D N 1
ATOM 10348 C CA . ALA D 1 111 ? -50.38800 26.90300 26.39600 1.000 75.02188 111 ALA D CA 1
ATOM 10349 C C . ALA D 1 111 ? -50.13400 26.62400 27.87000 1.000 74.48106 111 ALA D C 1
ATOM 10350 O O . ALA D 1 111 ? -48.99800 26.32900 28.25600 1.000 76.18432 111 ALA D O 1
ATOM 10352 N N . GLU D 1 112 ? -51.17500 26.70400 28.70400 1.000 71.04765 112 GLU D N 1
ATOM 10353 C CA . GLU D 1 112 ? -51.01900 26.37400 30.11600 1.000 72.30962 112 GLU D CA 1
ATOM 10354 C C . GLU D 1 112 ? -50.86100 24.87400 30.32700 1.000 74.94585 112 GLU D C 1
ATOM 10355 O O . GLU D 1 112 ? -50.20000 24.45200 31.28200 1.000 75.99654 112 GLU D O 1
ATOM 10361 N N . ALA D 1 113 ? -51.45900 24.05800 29.45600 1.000 78.15891 113 ALA D N 1
ATOM 10362 C CA . ALA D 1 113 ? -51.29600 22.61200 29.56600 1.000 79.78265 113 ALA D CA 1
ATOM 10363 C C . ALA D 1 113 ? -49.85300 22.20300 29.29600 1.000 79.84929 113 ALA D C 1
ATOM 10364 O O . ALA D 1 113 ? -49.23200 21.50800 30.10800 1.000 78.06500 113 ALA D O 1
ATOM 10366 N N . VAL D 1 114 ? -49.30400 22.62900 28.15600 1.000 81.71802 114 VAL D N 1
ATOM 10367 C CA . VAL D 1 114 ? -47.90200 22.35400 27.85400 1.000 78.20000 114 VAL D CA 1
ATOM 10368 C C . VAL D 1 114 ? -47.00200 22.99900 28.90000 1.000 75.60677 114 VAL D C 1
ATOM 10369 O O . VAL D 1 114 ? -45.96500 22.44100 29.28200 1.000 78.57957 114 VAL D O 1
ATOM 10373 N N . GLU D 1 115 ? -47.39100 24.17900 29.38800 1.000 71.97338 115 GLU D N 1
ATOM 10374 C CA . GLU D 1 115 ? -46.64600 24.82900 30.46200 1.000 69.86541 115 GLU D CA 1
ATOM 10375 C C . GLU D 1 115 ? -46.58400 23.94300 31.69800 1.000 74.54978 115 GLU D C 1
ATOM 10376 O O . GLU D 1 115 ? -45.50700 23.71500 32.26200 1.000 75.05112 115 GLU D O 1
ATOM 10382 N N . ASN D 1 116 ? -47.73700 23.43100 32.13400 1.000 76.41621 116 ASN D N 1
ATOM 10383 C CA . ASN D 1 116 ? -47.76800 22.59800 33.33000 1.000 76.00659 116 ASN D CA 1
ATOM 10384 C C . ASN D 1 116 ? -47.09300 21.25300 33.09800 1.000 74.91734 116 ASN D C 1
ATOM 10385 O O . ASN D 1 116 ? -46.49200 20.69800 34.02400 1.000 75.70308 116 ASN D O 1
ATOM 10390 N N . ALA D 1 117 ? -47.18000 20.71500 31.87900 1.000 73.14138 117 ALA D N 1
ATOM 10391 C CA . ALA D 1 117 ? -46.43700 19.50100 31.56000 1.000 69.45959 117 ALA D CA 1
ATOM 10392 C C . ALA D 1 117 ? -44.94200 19.71800 31.73900 1.000 65.92179 117 ALA D C 1
ATOM 10393 O O . ALA D 1 117 ? -44.22500 18.81800 32.19100 1.000 69.02295 117 ALA D O 1
ATOM 10395 N N . VAL D 1 118 ? -44.45600 20.91100 31.39400 1.000 63.12154 118 VAL D N 1
ATOM 10396 C CA . VAL D 1 118 ? -43.05900 21.24800 31.63900 1.000 62.29884 118 VAL D CA 1
ATOM 10397 C C . VAL D 1 118 ? -42.78000 21.30100 33.13500 1.000 64.74793 118 VAL D C 1
ATOM 10398 O O . VAL D 1 118 ? -41.76500 20.77600 33.61100 1.000 65.98400 118 VAL D O 1
ATOM 10402 N N . LYS D 1 119 ? -43.67900 21.92600 33.90200 1.000 65.81374 119 LYS D N 1
ATOM 10403 C CA . LYS D 1 119 ? -43.49600 22.00800 35.34700 1.000 66.28558 119 LYS D CA 1
ATOM 10404 C C . LYS D 1 119 ? -43.47200 20.62400 35.98100 1.000 66.16531 119 LYS D C 1
ATOM 10405 O O . LYS D 1 119 ? -42.65500 20.35300 36.86900 1.000 64.56854 119 LYS D O 1
ATOM 10411 N N . ILE D 1 120 ? -44.36200 19.73400 35.53700 1.000 66.65297 120 ILE D N 1
ATOM 10412 C CA . ILE D 1 120 ? -44.38300 18.37700 36.07300 1.000 69.82232 120 ILE D CA 1
ATOM 10413 C C . ILE D 1 120 ? -43.15600 17.60100 35.61000 1.000 67.64194 120 ILE D C 1
ATOM 10414 O O . ILE D 1 120 ? -42.56600 16.83000 36.37700 1.000 67.04931 120 ILE D O 1
ATOM 10419 N N . ALA D 1 121 ? -42.74700 17.79500 34.35300 1.000 65.31583 121 ALA D N 1
ATOM 10420 C CA . ALA D 1 121 ? -41.54400 17.13300 33.86100 1.000 64.04678 121 ALA D CA 1
ATOM 10421 C C . ALA D 1 121 ? -40.30900 17.60400 34.61700 1.000 68.27017 121 ALA D C 1
ATOM 10422 O O . ALA D 1 121 ? -39.41700 16.80400 34.92500 1.000 73.39958 121 ALA D O 1
ATOM 10424 N N . ARG D 1 122 ? -40.24100 18.90000 34.93000 1.000 65.61606 122 ARG D N 1
ATOM 10425 C CA . ARG D 1 122 ? -39.10000 19.41900 35.67700 1.000 63.07049 122 ARG D CA 1
ATOM 10426 C C . ARG D 1 122 ? -39.13300 18.96100 37.13000 1.000 66.16718 122 ARG D C 1
ATOM 10427 O O . ARG D 1 122 ? -38.09100 18.62100 37.70200 1.000 65.92902 122 ARG D O 1
ATOM 10435 N N . ALA D 1 123 ? -40.32000 18.94100 37.74100 1.000 71.02121 123 ALA D N 1
ATOM 10436 C CA . ALA D 1 123 ? -40.42300 18.54800 39.14200 1.000 74.91611 123 ALA D CA 1
ATOM 10437 C C . ALA D 1 123 ? -40.09300 17.07500 39.34500 1.000 80.68085 123 ALA D C 1
ATOM 10438 O O . ALA D 1 123 ? -39.59000 16.69600 40.40900 1.000 78.89631 123 ALA D O 1
ATOM 10440 N N . TYR D 1 124 ? -40.36300 16.23400 38.34600 1.000 88.58608 124 TYR D N 1
ATOM 10441 C CA . TYR D 1 124 ? -40.08600 14.80800 38.47800 1.000 92.45517 124 TYR D CA 1
ATOM 10442 C C . TYR D 1 124 ? -38.63200 14.48500 38.16200 1.000 91.92220 124 TYR D C 1
ATOM 10443 O O . TYR D 1 124 ? -38.02600 13.62900 38.81600 1.000 95.56920 124 TYR D O 1
ATOM 10452 N N . THR D 1 125 ? -38.05900 15.15700 37.16700 1.000 83.52826 125 THR D N 1
ATOM 10453 C CA . THR D 1 125 ? -36.69500 14.87900 36.73800 1.000 75.19151 125 THR D CA 1
ATOM 10454 C C . THR D 1 125 ? -35.65700 15.68600 37.50200 1.000 72.17938 125 THR D C 1
ATOM 10455 O O . THR D 1 125 ? -34.52200 15.22100 37.66600 1.000 75.24069 125 THR D O 1
ATOM 10459 N N . GLY D 1 126 ? -36.01400 16.88100 37.96800 1.000 67.87513 126 GLY D N 1
ATOM 10460 C CA . GLY D 1 126 ? -35.01900 17.77800 38.51800 1.000 63.29870 126 GLY D CA 1
ATOM 10461 C C . GLY D 1 126 ? -34.04500 18.30800 37.49500 1.000 65.18703 126 GLY D C 1
ATOM 10462 O O . GLY D 1 126 ? -32.98600 18.82200 37.86600 1.000 71.08640 126 GLY D O 1
ATOM 10463 N N . ARG D 1 127 ? -34.37700 18.20000 36.20500 1.000 64.34357 127 ARG D N 1
ATOM 10464 C CA . ARG D 1 127 ? -33.52700 18.56700 35.08700 1.000 63.44270 127 ARG D CA 1
ATOM 10465 C C . ARG D 1 127 ? -34.07000 19.80200 34.37300 1.000 63.66926 127 ARG D C 1
ATOM 10466 O O . ARG D 1 127 ? -35.28100 20.04300 34.36800 1.000 60.15110 127 ARG D O 1
ATOM 10474 N N . PRO D 1 128 ? -33.19600 20.60600 33.76200 1.000 67.22434 128 PRO D N 1
ATOM 10475 C CA . PRO D 1 128 ? -33.65800 21.83200 33.09800 1.000 67.38677 128 PRO D CA 1
ATOM 10476 C C . PRO D 1 128 ? -33.99800 21.65300 31.62500 1.000 68.19574 128 PRO D C 1
ATOM 10477 O O . PRO D 1 128 ? -34.73000 22.46500 31.05300 1.000 70.40547 128 PRO D O 1
ATOM 10481 N N . GLY D 1 129 ? -33.47800 20.59700 31.00600 1.000 67.41679 129 GLY D N 1
ATOM 10482 C CA . GLY D 1 129 ? -33.50300 20.51000 29.55500 1.000 66.14169 129 GLY D CA 1
ATOM 10483 C C . GLY D 1 129 ? -34.89000 20.23000 29.00300 1.000 62.15165 129 GLY D C 1
ATOM 10484 O O . GLY D 1 129 ? -35.67500 19.47300 29.57600 1.000 59.21503 129 GLY D O 1
ATOM 10485 N N . LEU D 1 130 ? -35.18500 20.85600 27.86300 1.000 60.90271 130 LEU D N 1
ATOM 10486 C CA . LEU D 1 130 ? -36.41300 20.62800 27.11300 1.000 62.81573 130 LEU D CA 1
ATOM 10487 C C . LEU D 1 130 ? -36.07400 20.65000 25.63200 1.000 65.61545 130 LEU D C 1
ATOM 10488 O O . LEU D 1 130 ? -35.42200 21.58600 25.16000 1.000 66.92955 130 LEU D O 1
ATOM 10493 N N . ILE D 1 131 ? -36.51300 19.62800 24.90100 1.000 65.47946 131 ILE D N 1
ATOM 10494 C CA . ILE D 1 131 ? -36.21200 19.49300 23.48100 1.000 63.09749 131 ILE D CA 1
ATOM 10495 C C . ILE D 1 131 ? -37.51900 19.41100 22.70600 1.000 63.09643 131 ILE D C 1
ATOM 10496 O O . ILE D 1 131 ? -38.37600 18.57300 23.00800 1.000 62.44832 131 ILE D O 1
ATOM 10501 N N . THR D 1 132 ? -37.66700 20.28400 21.71000 1.000 61.99611 132 THR D N 1
ATOM 10502 C CA . THR D 1 132 ? -38.79300 20.22400 20.78800 1.000 62.03440 132 THR D CA 1
ATOM 10503 C C . THR D 1 132 ? -38.27500 20.06500 19.36400 1.000 67.27094 132 THR D C 1
ATOM 10504 O O . THR D 1 132 ? -37.11900 19.68000 19.16200 1.000 67.84762 132 THR D O 1
ATOM 10508 N N . PHE D 1 133 ? -39.10900 20.35900 18.37000 1.000 68.63461 133 PHE D N 1
ATOM 10509 C CA . PHE D 1 133 ? -38.74500 20.14600 16.97900 1.000 71.06048 133 PHE D CA 1
ATOM 10510 C C . PHE D 1 133 ? -39.13100 21.35700 16.14100 1.000 72.87044 133 PHE D C 1
ATOM 10511 O O . PHE D 1 133 ? -40.01800 22.13500 16.50300 1.000 71.50856 133 PHE D O 1
ATOM 10519 N N . GLY D 1 134 ? -38.44100 21.50600 15.01300 1.000 75.12981 134 GLY D N 1
ATOM 10520 C CA . GLY D 1 134 ? -38.73800 22.61100 14.11900 1.000 75.76908 134 GLY D CA 1
ATOM 10521 C C . GLY D 1 134 ? -40.13800 22.49100 13.54500 1.000 79.98762 134 GLY D C 1
ATOM 10522 O O . GLY D 1 134 ? -40.61300 21.39700 13.23000 1.000 85.98215 134 GLY D O 1
ATOM 10523 N N . GLY D 1 135 ? -40.80600 23.63600 13.41200 1.000 80.28501 135 GLY D N 1
ATOM 10524 C CA . GLY D 1 135 ? -42.18800 23.66500 12.99200 1.000 83.45728 135 GLY D CA 1
ATOM 10525 C C . GLY D 1 135 ? -43.18700 23.30800 14.06900 1.000 82.93152 135 GLY D C 1
ATOM 10526 O O . GLY D 1 135 ? -44.39600 23.43200 13.83400 1.000 88.76146 135 GLY D O 1
ATOM 10527 N N . GLY D 1 136 ? -42.73000 22.86800 15.23800 1.000 76.36807 136 GLY D N 1
ATOM 10528 C CA . GLY D 1 136 ? -43.65200 22.56000 16.31400 1.000 74.55347 136 GLY D CA 1
ATOM 10529 C C . GLY D 1 136 ? -44.19100 23.82500 16.95700 1.000 73.55511 136 GLY D C 1
ATOM 10530 O O . GLY D 1 136 ? -43.48900 24.82800 17.09600 1.000 75.83099 136 GLY D O 1
ATOM 10531 N N . PHE D 1 137 ? -45.46300 23.77500 17.34300 1.000 71.16301 137 PHE D N 1
ATOM 10532 C CA . PHE D 1 137 ? -46.12900 24.88200 18.01600 1.000 67.55063 137 PHE D CA 1
ATOM 10533 C C . PHE D 1 137 ? -46.70500 24.37700 19.32800 1.000 68.65062 137 PHE D C 1
ATOM 10534 O O . PHE D 1 137 ? -47.36500 23.33300 19.35700 1.000 69.15084 137 PHE D O 1
ATOM 10542 N N . HIS D 1 138 ? -46.37100 25.06500 20.40300 1.000 70.47362 138 HIS D N 1
ATOM 10543 C CA . HIS D 1 138 ? -46.85600 24.71500 21.71300 1.000 70.21202 138 HIS D CA 1
ATOM 10544 C C . HIS D 1 138 ? -47.46100 25.79700 22.57200 1.000 69.95067 138 HIS D C 1
ATOM 10545 O O . HIS D 1 138 ? -47.69200 25.56100 23.70200 1.000 71.27712 138 HIS D O 1
ATOM 10552 N N . GLY D 1 139 ? -47.69300 26.98000 22.04800 1.000 71.18231 139 GLY D N 1
ATOM 10553 C CA . GLY D 1 139 ? -48.31100 28.06500 22.78200 1.000 70.23982 139 GLY D CA 1
ATOM 10554 C C . GLY D 1 139 ? -47.57300 29.37200 22.59000 1.000 68.11595 139 GLY D C 1
ATOM 10555 O O . GLY D 1 139 ? -46.53800 29.44900 21.93000 1.000 65.95557 139 GLY D O 1
ATOM 10556 N N . ARG D 1 140 ? -48.12600 30.42100 23.20400 1.000 70.08876 140 ARG D N 1
ATOM 10557 C CA . ARG D 1 140 ? -47.63500 31.78200 23.01700 1.000 69.45373 140 ARG D CA 1
ATOM 10558 C C . ARG D 1 140 ? -47.13600 32.43200 24.30200 1.000 67.70808 140 ARG D C 1
ATOM 10559 O O . ARG D 1 140 ? -46.90500 33.64600 24.31400 1.000 65.74620 140 ARG D O 1
ATOM 10567 N N . THR D 1 141 ? -46.97900 31.67600 25.38400 1.000 69.06115 141 THR D N 1
ATOM 10568 C CA . THR D 1 141 ? -46.34700 32.23100 26.57000 1.000 72.62637 141 THR D CA 1
ATOM 10569 C C . THR D 1 141 ? -44.83100 32.07900 26.44800 1.000 73.37908 141 THR D C 1
ATOM 10570 O O . THR D 1 141 ? -44.31600 31.49100 25.49200 1.000 75.86279 141 THR D O 1
ATOM 10574 N N . PHE D 1 142 ? -44.10400 32.63600 27.42000 1.000 68.78525 142 PHE D N 1
ATOM 10575 C CA . PHE D 1 142 ? -42.64900 32.73300 27.31600 1.000 65.18634 142 PHE D CA 1
ATOM 10576 C C . PHE D 1 142 ? -42.00900 31.36700 27.09100 1.000 59.65557 142 PHE D C 1
ATOM 10577 O O . PHE D 1 142 ? -41.20400 31.19000 26.16900 1.000 57.90074 142 PHE D O 1
ATOM 10585 N N . MET D 1 143 ? -42.35400 30.38500 27.92600 1.000 60.38576 143 MET D N 1
ATOM 10586 C CA . MET D 1 143 ? -41.76200 29.05900 27.78300 1.000 58.86484 143 MET D CA 1
ATOM 10587 C C . MET D 1 143 ? -42.28500 28.34800 26.54200 1.000 68.20549 143 MET D C 1
ATOM 10588 O O . MET D 1 143 ? -41.51900 27.68900 25.82900 1.000 70.89541 143 MET D O 1
ATOM 10593 N N . THR D 1 144 ? -43.58500 28.46900 26.26400 1.000 70.29003 144 THR D N 1
ATOM 10594 C CA . THR D 1 144 ? -44.15700 27.78000 25.11300 1.000 70.47879 144 THR D CA 1
ATOM 10595 C C . THR D 1 144 ? -43.67700 28.38200 23.79900 1.000 68.79674 144 THR D C 1
ATOM 10596 O O . THR D 1 144 ? -43.59100 27.67200 22.79100 1.000 68.57406 144 THR D O 1
ATOM 10600 N N . MET D 1 145 ? -43.36600 29.68100 23.78400 1.000 66.31774 145 MET D N 1
ATOM 10601 C CA . MET D 1 145 ? -42.76600 30.27300 22.59300 1.000 67.73349 145 MET D CA 1
ATOM 10602 C C . MET D 1 145 ? -41.35100 29.75400 22.38100 1.000 66.73400 145 MET D C 1
ATOM 10603 O O . MET D 1 145 ? -40.93000 29.52900 21.24100 1.000 68.45555 145 MET D O 1
ATOM 10608 N N . ALA D 1 146 ? -40.60300 29.56000 23.46900 1.000 63.63465 146 ALA D N 1
ATOM 10609 C CA . ALA D 1 146 ? -39.29300 28.92800 23.35900 1.000 62.23300 146 ALA D CA 1
ATOM 10610 C C . ALA D 1 146 ? -39.41800 27.50800 22.82200 1.000 63.65859 146 ALA D C 1
ATOM 10611 O O . ALA D 1 146 ? -38.61300 27.07800 21.98800 1.000 62.49485 146 ALA D O 1
ATOM 10613 N N . LEU D 1 147 ? -40.42900 26.76700 23.28500 1.000 63.94004 147 LEU D N 1
ATOM 10614 C CA . LEU D 1 147 ? -40.65400 25.42000 22.77400 1.000 63.89802 147 LEU D CA 1
ATOM 10615 C C . LEU D 1 147 ? -41.17600 25.44200 21.34400 1.000 65.50961 147 LEU D C 1
ATOM 10616 O O . LEU D 1 147 ? -40.94000 24.49500 20.58500 1.000 68.78403 147 LEU D O 1
ATOM 10621 N N . THR D 1 148 ? -41.88900 26.50100 20.96400 1.000 65.05592 148 THR D N 1
ATOM 10622 C CA . THR D 1 148 ? -42.38900 26.62100 19.60100 1.000 68.06399 148 THR D CA 1
ATOM 10623 C C . THR D 1 148 ? -41.22800 26.68900 18.61500 1.000 67.35843 148 THR D C 1
ATOM 10624 O O . THR D 1 148 ? -40.20900 27.33300 18.87400 1.000 64.33243 148 THR D O 1
ATOM 10628 N N . GLY D 1 149 ? -41.38400 26.01000 17.48100 1.000 66.79861 149 GLY D N 1
ATOM 10629 C CA . GLY D 1 149 ? -40.31500 25.91800 16.50500 1.000 66.92291 149 GLY D CA 1
ATOM 10630 C C . GLY D 1 149 ? -40.49300 26.80200 15.28800 1.000 71.64017 149 GLY D C 1
ATOM 10631 O O . GLY D 1 149 ? -39.93000 26.52200 14.22500 1.000 72.46076 149 GLY D O 1
ATOM 10632 N N . LYS D 1 150 ? -41.27300 27.87300 15.42800 1.000 72.16158 150 LYS D N 1
ATOM 10633 C CA . LYS D 1 150 ? -41.49400 28.82800 14.34400 1.000 73.15381 150 LYS D CA 1
ATOM 10634 C C . LYS D 1 150 ? -41.35500 30.22700 14.92600 1.000 77.90218 150 LYS D C 1
ATOM 10635 O O . LYS D 1 150 ? -42.17100 30.64100 15.75500 1.000 84.05745 150 LYS D O 1
ATOM 10641 N N . VAL D 1 151 ? -40.31900 30.95000 14.49700 1.000 75.31797 151 VAL D N 1
ATOM 10642 C CA . VAL D 1 151 ? -40.02700 32.25800 15.07800 1.000 70.99526 151 VAL D CA 1
ATOM 10643 C C . VAL D 1 151 ? -41.04900 33.29000 14.61300 1.000 74.77702 151 VAL D C 1
ATOM 10644 O O . VAL D 1 151 ? -41.78900 33.86500 15.41800 1.000 75.37710 151 VAL D O 1
ATOM 10648 N N . ALA D 1 152 ? -41.09700 33.54500 13.31900 1.000 76.90640 152 ALA D N 1
ATOM 10649 C CA . ALA D 1 152 ? -42.02500 34.54400 12.80700 1.000 82.19921 152 ALA D CA 1
ATOM 10650 C C . ALA D 1 152 ? -43.37000 33.89200 12.51100 1.000 85.48054 152 ALA D C 1
ATOM 10651 O O . ALA D 1 152 ? -43.41300 32.81300 11.91000 1.000 85.74657 152 ALA D O 1
ATOM 10653 N N . PRO D 1 153 ? -44.48400 34.50300 12.93000 1.000 86.22684 153 PRO D N 1
ATOM 10654 C CA . PRO D 1 153 ? -44.46700 35.74700 13.69900 1.000 86.62721 153 PRO D CA 1
ATOM 10655 C C . PRO D 1 153 ? -44.61200 35.50500 15.19800 1.000 86.03091 153 PRO D C 1
ATOM 10656 O O . PRO D 1 153 ? -44.89500 36.43600 15.95300 1.000 86.49391 153 PRO D O 1
ATOM 10660 N N . TYR D 1 154 ? -44.40100 34.25700 15.62000 1.000 84.60236 154 TYR D N 1
ATOM 10661 C CA . TYR D 1 154 ? -44.83100 33.84400 16.95200 1.000 84.11667 154 TYR D CA 1
ATOM 10662 C C . TYR D 1 154 ? -43.93900 34.42100 18.04600 1.000 82.64544 154 TYR D C 1
ATOM 10663 O O . TYR D 1 154 ? -44.43900 34.84900 19.09200 1.000 84.17286 154 TYR D O 1
ATOM 10672 N N . LYS D 1 155 ? -42.62300 34.44100 17.83700 1.000 81.78971 155 LYS D N 1
ATOM 10673 C CA . LYS D 1 155 ? -41.71400 34.97800 18.84200 1.000 79.98448 155 LYS D CA 1
ATOM 10674 C C . LYS D 1 155 ? -40.86500 36.13500 18.33300 1.000 81.77364 155 LYS D C 1
ATOM 10675 O O . LYS D 1 155 ? -39.91900 36.54100 19.02000 1.000 80.15737 155 LYS D O 1
ATOM 10681 N N . ILE D 1 156 ? -41.17400 36.68000 17.15700 1.000 86.96573 156 ILE D N 1
ATOM 10682 C CA . ILE D 1 156 ? -40.43200 37.82900 16.65600 1.000 87.96805 156 ILE D CA 1
ATOM 10683 C C . ILE D 1 156 ? -40.66300 39.01100 17.59000 1.000 85.36891 156 ILE D C 1
ATOM 10684 O O . ILE D 1 156 ? -41.80400 39.44200 17.80600 1.000 85.25462 156 ILE D O 1
ATOM 10689 N N . GLY D 1 157 ? -39.58100 39.51200 18.18500 1.000 83.64903 157 GLY D N 1
ATOM 10690 C CA . GLY D 1 157 ? -39.65000 40.69400 19.02100 1.000 82.08492 157 GLY D CA 1
ATOM 10691 C C . GLY D 1 157 ? -39.99500 40.46800 20.47700 1.000 81.64716 157 GLY D C 1
ATOM 10692 O O . GLY D 1 157 ? -40.32500 41.43800 21.17100 1.000 81.01356 157 GLY D O 1
ATOM 10693 N N . PHE D 1 158 ? -39.92600 39.23000 20.97000 1.000 75.61152 158 PHE D N 1
ATOM 10694 C CA . PHE D 1 158 ? -40.25200 38.94200 22.36100 1.000 72.15379 158 PHE D CA 1
ATOM 10695 C C . PHE D 1 158 ? -39.11800 38.24900 23.10600 1.000 70.70358 158 PHE D C 1
ATOM 10696 O O . PHE D 1 158 ? -39.33600 37.74500 24.21400 1.000 67.81899 158 PHE D O 1
ATOM 10704 N N . GLY D 1 159 ? -37.91400 38.20900 22.53500 1.000 71.65548 159 GLY D N 1
ATOM 10705 C CA . GLY D 1 159 ? -36.78500 37.61500 23.20800 1.000 67.42440 159 GLY D CA 1
ATOM 10706 C C . GLY D 1 159 ? -36.23100 38.51500 24.29200 1.000 67.23918 159 GLY D C 1
ATOM 10707 O O . GLY D 1 159 ? -36.73000 39.61800 24.55500 1.000 69.48572 159 GLY D O 1
ATOM 10708 N N . PRO D 1 160 ? -35.16600 38.03700 24.95700 1.000 64.21577 160 PRO D N 1
ATOM 10709 C CA . PRO D 1 160 ? -34.52800 36.73300 24.75700 1.000 61.07369 160 PRO D CA 1
ATOM 10710 C C . PRO D 1 160 ? -35.28300 35.61200 25.46000 1.000 61.53871 160 PRO D C 1
ATOM 10711 O O . PRO D 1 160 ? -36.15800 35.88300 26.28100 1.000 59.77535 160 PRO D O 1
ATOM 10715 N N . PHE D 1 161 ? -34.93700 34.37200 25.14500 1.000 60.18779 161 PHE D N 1
ATOM 10716 C CA . PHE D 1 161 ? -35.65000 33.19600 25.61000 1.000 57.73874 161 PHE D CA 1
ATOM 10717 C C . PHE D 1 161 ? -34.74700 32.33800 26.48800 1.000 58.61222 161 PHE D C 1
ATOM 10718 O O . PHE D 1 161 ? -33.51600 32.41400 26.38600 1.000 57.32672 161 PHE D O 1
ATOM 10726 N N . PRO D 1 162 ? -35.32000 31.52200 27.37200 1.000 63.43326 162 PRO D N 1
ATOM 10727 C CA . PRO D 1 162 ? -34.49900 30.82100 28.36300 1.000 58.42815 162 PRO D CA 1
ATOM 10728 C C . PRO D 1 162 ? -33.59500 29.78100 27.72000 1.000 53.69627 162 PRO D C 1
ATOM 10729 O O . PRO D 1 162 ? -33.80700 29.33500 26.59100 1.000 56.78577 162 PRO D O 1
ATOM 10733 N N . GLY D 1 163 ? -32.56500 29.40200 28.47100 1.000 49.03270 163 GLY D N 1
ATOM 10734 C CA . GLY D 1 163 ? -31.65000 28.37200 28.03900 1.000 52.96995 163 GLY D CA 1
ATOM 10735 C C . GLY D 1 163 ? -32.21300 26.98100 28.24400 1.000 57.92226 163 GLY D C 1
ATOM 10736 O O . GLY D 1 163 ? -33.34500 26.78700 28.69000 1.000 57.16242 163 GLY D O 1
ATOM 10737 N N . SER D 1 164 ? -31.38900 25.99000 27.89900 1.000 60.26592 164 SER D N 1
ATOM 10738 C CA . SER D 1 164 ? -31.72000 24.57200 28.02300 1.000 60.31490 164 SER D CA 1
ATOM 10739 C C . SER D 1 164 ? -32.92400 24.17500 27.17400 1.000 56.73701 164 SER D C 1
ATOM 10740 O O . SER D 1 164 ? -33.58400 23.17100 27.45900 1.000 57.28451 164 SER D O 1
ATOM 10743 N N . VAL D 1 165 ? -33.22600 24.94500 26.13000 1.000 57.14330 165 VAL D N 1
ATOM 10744 C CA . VAL D 1 165 ? -34.32000 24.64500 25.21300 1.000 56.52659 165 VAL D CA 1
ATOM 10745 C C . VAL D 1 165 ? -33.76300 24.66700 23.79700 1.000 60.12694 165 VAL D C 1
ATOM 10746 O O . VAL D 1 165 ? -33.29300 25.71100 23.32800 1.000 63.46589 165 VAL D O 1
ATOM 10750 N N . TYR D 1 166 ? -33.81300 23.52200 23.12100 1.000 58.03588 166 TYR D N 1
ATOM 10751 C CA . TYR D 1 166 ? -33.26700 23.38600 21.78000 1.000 59.02053 166 TYR D CA 1
ATOM 10752 C C . TYR D 1 166 ? -34.25700 22.61700 20.91800 1.000 65.07398 166 TYR D C 1
ATOM 10753 O O . TYR D 1 166 ? -35.18400 21.97600 21.42100 1.000 69.21583 166 TYR D O 1
ATOM 10762 N N . HIS D 1 167 ? -34.05300 22.68900 19.60400 1.000 64.16348 167 HIS D N 1
ATOM 10763 C CA . HIS D 1 167 ? -34.99800 22.14400 18.63700 1.000 58.02159 167 HIS D CA 1
ATOM 10764 C C . HIS D 1 167 ? -34.28200 21.17300 17.71200 1.000 58.42801 167 HIS D C 1
ATOM 10765 O O . HIS D 1 167 ? -33.31900 21.55000 17.03600 1.000 63.11007 167 HIS D O 1
ATOM 10772 N N . GLY D 1 168 ? -34.75100 19.92800 17.68600 1.000 57.75182 168 GLY D N 1
ATOM 10773 C CA . GLY D 1 168 ? -34.33800 18.98900 16.67000 1.000 61.31539 168 GLY D CA 1
ATOM 10774 C C . GLY D 1 168 ? -35.10500 19.19700 15.37800 1.000 63.53878 168 GLY D C 1
ATOM 10775 O O . GLY D 1 168 ? -35.92200 20.10600 15.23800 1.000 63.66021 168 GLY D O 1
ATOM 10776 N N . VAL D 1 169 ? -34.83200 18.32600 14.41300 1.000 58.27850 169 VAL D N 1
ATOM 10777 C CA . VAL D 1 169 ? -35.48500 18.36900 13.10800 1.000 63.54783 169 VAL D CA 1
ATOM 10778 C C . VAL D 1 169 ? -36.57700 17.31000 13.08200 1.000 63.74321 169 VAL D C 1
ATOM 10779 O O . VAL D 1 169 ? -36.32500 16.14000 13.39300 1.000 62.42096 169 VAL D O 1
ATOM 10783 N N . TYR D 1 170 ? -37.78600 17.71700 12.71900 1.000 65.61410 170 TYR D N 1
ATOM 10784 C CA . TYR D 1 170 ? -38.93100 16.81600 12.70200 1.000 70.41081 170 TYR D CA 1
ATOM 10785 C C . TYR D 1 170 ? -38.85100 15.88600 11.49400 1.000 71.59240 170 TYR D C 1
ATOM 10786 O O . TYR D 1 170 ? -38.56500 16.34800 10.38400 1.000 67.83663 170 TYR D O 1
ATOM 10795 N N . PRO D 1 171 ? -39.10200 14.58600 11.66300 1.000 72.81917 171 PRO D N 1
ATOM 10796 C CA . PRO D 1 171 ? -39.05100 13.67500 10.51100 1.000 71.89828 171 PRO D CA 1
ATOM 10797 C C . PRO D 1 171 ? -40.11900 14.02100 9.48500 1.000 74.34813 171 PRO D C 1
ATOM 10798 O O . PRO D 1 171 ? -41.23900 14.40700 9.82700 1.000 76.57447 171 PRO D O 1
ATOM 10802 N N . ASN D 1 172 ? -39.76000 13.86300 8.21300 1.000 76.67040 172 ASN D N 1
ATOM 10803 C CA . ASN D 1 172 ? -40.57700 14.33900 7.10500 1.000 85.08057 172 ASN D CA 1
ATOM 10804 C C . ASN D 1 172 ? -40.03300 13.78400 5.79500 1.000 88.30846 172 ASN D C 1
ATOM 10805 O O . ASN D 1 172 ? -39.22200 14.43600 5.13000 1.000 87.15605 172 ASN D O 1
ATOM 10810 N N . ALA D 1 173 ? -40.46900 12.57900 5.41800 1.000 91.24282 173 ALA D N 1
ATOM 10811 C CA . ALA D 1 173 ? -39.99000 11.96700 4.18400 1.000 96.59649 173 ALA D CA 1
ATOM 10812 C C . ALA D 1 173 ? -40.36800 12.77700 2.95200 1.000 99.29698 173 ALA D C 1
ATOM 10813 O O . ALA D 1 173 ? -39.69600 12.66400 1.92000 1.000 97.92485 173 ALA D O 1
ATOM 10815 N N . ALA D 1 174 ? -41.41900 13.59600 3.03700 1.000 102.94890 174 ALA D N 1
ATOM 10816 C CA . ALA D 1 174 ? -41.82300 14.41300 1.90000 1.000 108.21994 174 ALA D CA 1
ATOM 10817 C C . ALA D 1 174 ? -40.81600 15.50900 1.58100 1.000 111.58697 174 ALA D C 1
ATOM 10818 O O . ALA D 1 174 ? -40.78200 15.98900 0.44300 1.000 113.92091 174 ALA D O 1
ATOM 10820 N N . HIS D 1 175 ? -40.00000 15.91600 2.55300 1.000 112.21044 175 HIS D N 1
ATOM 10821 C CA . HIS D 1 175 ? -39.00600 16.96300 2.35500 1.000 115.25858 175 HIS D CA 1
ATOM 10822 C C . HIS D 1 175 ? -37.58500 16.42100 2.30000 1.000 116.32666 175 HIS D C 1
ATOM 10823 O O . HIS D 1 175 ? -36.63500 17.20700 2.22400 1.000 117.23271 175 HIS D O 1
ATOM 10830 N N . GLY D 1 176 ? -37.41400 15.10400 2.33900 1.000 117.32602 176 GLY D N 1
ATOM 10831 C CA . GLY D 1 176 ? -36.09800 14.51300 2.26300 1.000 115.60735 176 GLY D CA 1
ATOM 10832 C C . GLY D 1 176 ? -35.36500 14.37900 3.57600 1.000 109.85764 176 GLY D C 1
ATOM 10833 O O . GLY D 1 176 ? -34.15800 14.10600 3.56400 1.000 111.19892 176 GLY D O 1
ATOM 10834 N N . VAL D 1 177 ? -36.03900 14.57400 4.70500 1.000 101.75175 177 VAL D N 1
ATOM 10835 C CA . VAL D 1 177 ? -35.45700 14.30300 6.01400 1.000 94.20562 177 VAL D CA 1
ATOM 10836 C C . VAL D 1 177 ? -36.02800 12.97600 6.50500 1.000 89.40171 177 VAL D C 1
ATOM 10837 O O . VAL D 1 177 ? -37.24900 12.77200 6.51900 1.000 89.87106 177 VAL D O 1
ATOM 10841 N N . THR D 1 178 ? -35.14300 12.04400 6.83900 1.000 84.93061 178 THR D N 1
ATOM 10842 C CA . THR D 1 178 ? -35.55600 10.70500 7.21900 1.000 83.91009 178 THR D CA 1
ATOM 10843 C C . THR D 1 178 ? -35.73800 10.62500 8.73100 1.000 83.82523 178 THR D C 1
ATOM 10844 O O . THR D 1 178 ? -35.49200 11.58400 9.46700 1.000 79.81208 178 THR D O 1
ATOM 10848 N N . THR D 1 179 ? -36.19000 9.46200 9.20300 1.000 87.04175 179 THR D N 1
ATOM 10849 C CA . THR D 1 179 ? -36.20100 9.21600 10.64000 1.000 85.62347 179 THR D CA 1
ATOM 10850 C C . THR D 1 179 ? -34.78700 9.27600 11.20400 1.000 85.51351 179 THR D C 1
ATOM 10851 O O . THR D 1 179 ? -34.56800 9.80700 12.29900 1.000 83.55032 179 THR D O 1
ATOM 10855 N N . ALA D 1 180 ? -33.81000 8.75800 10.45400 1.000 82.56985 180 ALA D N 1
ATOM 10856 C CA . ALA D 1 180 ? -32.41700 8.84500 10.88100 1.000 78.43525 180 ALA D CA 1
ATOM 10857 C C . ALA D 1 180 ? -31.93100 10.28900 10.89700 1.000 77.04464 180 ALA D C 1
ATOM 10858 O O . ALA D 1 180 ? -31.16100 10.68000 11.78300 1.000 75.42156 180 ALA D O 1
ATOM 10860 N N . ASP D 1 181 ? -32.36300 11.09500 9.92200 1.000 74.98537 181 ASP D N 1
ATOM 10861 C CA . ASP D 1 181 ? -32.01200 12.51200 9.92300 1.000 72.32125 181 ASP D CA 1
ATOM 10862 C C . ASP D 1 181 ? -32.56100 13.20900 11.16000 1.000 70.82549 181 ASP D C 1
ATOM 10863 O O . ASP D 1 181 ? -31.88300 14.05000 11.76300 1.000 68.25555 181 ASP D O 1
ATOM 10868 N N . ALA D 1 182 ? -33.79000 12.87000 11.55100 1.000 71.66989 182 ALA D N 1
ATOM 10869 C CA . ALA D 1 182 ? -34.37500 13.45000 12.75400 1.000 72.12247 182 ALA D CA 1
ATOM 10870 C C . ALA D 1 182 ? -33.61300 13.01500 13.99900 1.000 71.76778 182 ALA D C 1
ATOM 10871 O O . ALA D 1 182 ? -33.26000 13.84600 14.84500 1.000 73.87966 182 ALA D O 1
ATOM 10873 N N . LEU D 1 183 ? -33.34200 11.71300 14.12400 1.000 71.42114 183 LEU D N 1
ATOM 10874 C CA . LEU D 1 183 ? -32.66300 11.20800 15.31300 1.000 73.58827 183 LEU D CA 1
ATOM 10875 C C . LEU D 1 183 ? -31.24200 11.74700 15.42800 1.000 72.94750 183 LEU D C 1
ATOM 10876 O O . LEU D 1 183 ? -30.72100 11.88200 16.53900 1.000 68.67338 183 LEU D O 1
ATOM 10881 N N . LYS D 1 184 ? -30.59900 12.06200 14.30200 1.000 74.54288 184 LYS D N 1
ATOM 10882 C CA . LYS D 1 184 ? -29.22600 12.55600 14.35400 1.000 73.69472 184 LYS D CA 1
ATOM 10883 C C . LYS D 1 184 ? -29.17800 13.99400 14.85600 1.000 70.17991 184 LYS D C 1
ATOM 10884 O O . LYS D 1 184 ? -28.21200 14.39300 15.52100 1.000 72.09740 184 LYS D O 1
ATOM 10890 N N . SER D 1 185 ? -30.21200 14.78800 14.55000 1.000 68.38012 185 SER D N 1
ATOM 10891 C CA . SER D 1 185 ? -30.29200 16.13100 15.11300 1.000 68.86311 185 SER D CA 1
ATOM 10892 C C . SER D 1 185 ? -30.41200 16.07400 16.63000 1.000 71.65775 185 SER D C 1
ATOM 10893 O O . SER D 1 185 ? -29.83500 16.90600 17.33800 1.000 71.83030 185 SER D O 1
ATOM 10896 N N . LEU D 1 186 ? -31.15600 15.09100 17.14500 1.000 70.81394 186 LEU D N 1
ATOM 10897 C CA . LEU D 1 186 ? -31.19900 14.87100 18.58700 1.000 69.59520 186 LEU D CA 1
ATOM 10898 C C . LEU D 1 186 ? -29.82800 14.47300 19.11800 1.000 68.88187 186 LEU D C 1
ATOM 10899 O O . LEU D 1 186 ? -29.40200 14.94500 20.17900 1.000 70.35943 186 LEU D O 1
ATOM 10904 N N . GLU D 1 187 ? -29.12200 13.60400 18.39000 1.000 65.22287 187 GLU D N 1
ATOM 10905 C CA . GLU D 1 187 ? -27.77500 13.21600 18.79500 1.000 63.25144 187 GLU D CA 1
ATOM 10906 C C . GLU D 1 187 ? -26.83600 14.41600 18.79200 1.000 65.79646 187 GLU D C 1
ATOM 10907 O O . GLU D 1 187 ? -25.96700 14.53600 19.66400 1.000 69.18530 187 GLU D O 1
ATOM 10913 N N . ARG D 1 188 ? -27.00400 15.32300 17.82600 1.000 64.27366 188 ARG D N 1
ATOM 10914 C CA . ARG D 1 188 ? -26.15600 16.50800 17.77000 1.000 65.38500 188 ARG D CA 1
ATOM 10915 C C . ARG D 1 188 ? -26.46700 17.47900 18.90200 1.000 64.56748 188 ARG D C 1
ATOM 10916 O O . ARG D 1 188 ? -25.58800 18.24200 19.31900 1.000 66.10272 188 ARG D O 1
ATOM 10924 N N . ILE D 1 189 ? -27.70200 17.47200 19.40700 1.000 62.51595 189 ILE D N 1
ATOM 10925 C CA . ILE D 1 189 ? -28.02800 18.29300 20.56800 1.000 59.18450 189 ILE D CA 1
ATOM 10926 C C . ILE D 1 189 ? -27.37700 17.71800 21.82100 1.000 61.73888 189 ILE D C 1
ATOM 10927 O O . ILE D 1 189 ? -26.84300 18.45800 22.65600 1.000 62.62134 189 ILE D O 1
ATOM 10932 N N . PHE D 1 190 ? -27.39700 16.39000 21.96400 1.000 64.56542 190 PHE D N 1
ATOM 10933 C CA . PHE D 1 190 ? -26.76300 15.74500 23.10800 1.000 64.29696 190 PHE D CA 1
ATOM 10934 C C . PHE D 1 190 ? -25.24800 15.89400 23.09600 1.000 64.85330 190 PHE D C 1
ATOM 10935 O O . PHE D 1 190 ? -24.61300 15.71600 24.14100 1.000 69.29797 190 PHE D O 1
ATOM 10943 N N . LYS D 1 191 ? -24.65500 16.21200 21.94600 1.000 60.31957 191 LYS D N 1
ATOM 10944 C CA . LYS D 1 191 ? -23.20700 16.30800 21.82700 1.000 60.75230 191 LYS D CA 1
ATOM 10945 C C . LYS D 1 191 ? -22.69400 17.74100 21.78300 1.000 54.06735 191 LYS D C 1
ATOM 10946 O O . LYS D 1 191 ? -21.47900 17.94500 21.87500 1.000 52.92233 191 LYS D O 1
ATOM 10952 N N . ALA D 1 192 ? -23.57400 18.73300 21.65600 1.000 49.81934 192 ALA D N 1
ATOM 10953 C CA . ALA D 1 192 ? -23.11900 20.11100 21.51700 1.000 52.23388 192 ALA D CA 1
ATOM 10954 C C . ALA D 1 192 ? -23.88100 21.07200 22.42200 1.000 57.51311 192 ALA D C 1
ATOM 10955 O O . ALA D 1 192 ? -23.32400 22.07900 22.87000 1.000 55.52497 192 ALA D O 1
ATOM 10957 N N . ASP D 1 193 ? -25.15100 20.77500 22.70000 1.000 59.73452 193 ASP D N 1
ATOM 10958 C CA . ASP D 1 193 ? -26.02700 21.71200 23.39800 1.000 58.75922 193 ASP D CA 1
ATOM 10959 C C . ASP D 1 193 ? -26.17500 21.38600 24.88100 1.000 59.76170 193 ASP D C 1
ATOM 10960 O O . ASP D 1 193 ? -25.84100 22.21000 25.73700 1.000 61.79799 193 ASP D O 1
ATOM 10965 N N . ILE D 1 194 ? -26.67800 20.19500 25.20400 1.000 58.84625 194 ILE D N 1
ATOM 10966 C CA . ILE D 1 194 ? -26.98600 19.84100 26.58300 1.000 56.38944 194 ILE D CA 1
ATOM 10967 C C . ILE D 1 194 ? -26.85200 18.33300 26.74400 1.000 60.41968 194 ILE D C 1
ATOM 10968 O O . ILE D 1 194 ? -27.13000 17.56300 25.82000 1.000 58.26842 194 ILE D O 1
ATOM 10973 N N . ALA D 1 195 ? -26.40700 17.91500 27.92700 1.000 63.31206 195 ALA D N 1
ATOM 10974 C CA . ALA D 1 195 ? -26.21800 16.50100 28.19900 1.000 61.44769 195 ALA D CA 1
ATOM 10975 C C . ALA D 1 195 ? -27.56600 15.78100 28.26400 1.000 66.58698 195 ALA D C 1
ATOM 10976 O O . ALA D 1 195 ? -28.57800 16.37500 28.64700 1.000 66.03448 195 ALA D O 1
ATOM 10978 N N . PRO D 1 196 ? -27.60500 14.49900 27.88400 1.000 70.28748 196 PRO D N 1
ATOM 10979 C CA . PRO D 1 196 ? -28.88100 13.76300 27.93600 1.000 70.55663 196 PRO D CA 1
ATOM 10980 C C . PRO D 1 196 ? -29.45900 13.65500 29.33600 1.000 67.37521 196 PRO D C 1
ATOM 10981 O O . PRO D 1 196 ? -30.67200 13.82500 29.51500 1.000 68.18583 196 PRO D O 1
ATOM 10985 N N . ASP D 1 197 ? -28.62400 13.38100 30.34000 1.000 69.16666 197 ASP D N 1
ATOM 10986 C CA . ASP D 1 197 ? -29.09400 13.31600 31.72000 1.000 70.55692 197 ASP D CA 1
ATOM 10987 C C . ASP D 1 197 ? -29.50300 14.67600 32.27000 1.000 70.23353 197 ASP D C 1
ATOM 10988 O O . ASP D 1 197 ? -29.87000 14.75900 33.44800 1.000 75.45487 197 ASP D O 1
ATOM 10993 N N . GLN D 1 198 ? -29.43900 15.73300 31.46300 1.000 65.05642 198 GLN D N 1
ATOM 10994 C CA . GLN D 1 198 ? -29.88900 17.05800 31.86100 1.000 64.64083 198 GLN D CA 1
ATOM 10995 C C . GLN D 1 198 ? -31.15500 17.49200 31.13700 1.000 63.93028 198 GLN D C 1
ATOM 10996 O O . GLN D 1 198 ? -31.66500 18.58300 31.41000 1.000 67.56993 198 GLN D O 1
ATOM 11002 N N . VAL D 1 199 ? -31.67400 16.67600 30.22500 1.000 58.99655 199 VAL D N 1
ATOM 11003 C CA . VAL D 1 199 ? -32.90500 16.99000 29.51000 1.000 59.80907 199 VAL D CA 1
ATOM 11004 C C . VAL D 1 199 ? -34.07400 16.39000 30.28000 1.000 62.94787 199 VAL D C 1
ATOM 11005 O O . VAL D 1 199 ? -34.13700 15.17200 30.48300 1.000 65.23622 199 VAL D O 1
ATOM 11009 N N . ALA D 1 200 ? -35.00000 17.24600 30.71100 1.000 61.24062 200 ALA D N 1
ATOM 11010 C CA . ALA D 1 200 ? -36.13700 16.78300 31.49700 1.000 61.10221 200 ALA D CA 1
ATOM 11011 C C . ALA D 1 200 ? -37.17000 16.07200 30.63400 1.000 67.78407 200 ALA D C 1
ATOM 11012 O O . ALA D 1 200 ? -37.73000 15.05000 31.04700 1.000 72.78499 200 ALA D O 1
ATOM 11014 N N . ALA D 1 201 ? -37.43700 16.59200 29.43900 1.000 65.54567 201 ALA D N 1
ATOM 11015 C CA . ALA D 1 201 ? -38.50000 16.03400 28.61800 1.000 64.58980 201 ALA D CA 1
ATOM 11016 C C . ALA D 1 201 ? -38.23700 16.34000 27.15300 1.000 64.85859 201 ALA D C 1
ATOM 11017 O O . ALA D 1 201 ? -37.53400 17.29400 26.81000 1.000 61.75301 201 ALA D O 1
ATOM 11019 N N . ILE D 1 202 ? -38.81400 15.50400 26.29400 1.000 68.41226 202 ILE D N 1
ATOM 11020 C CA . ILE D 1 202 ? -38.86200 15.73200 24.85500 1.000 63.91852 202 ILE D CA 1
ATOM 11021 C C . ILE D 1 202 ? -40.33100 15.89700 24.49200 1.000 62.49565 202 ILE D C 1
ATOM 11022 O O . ILE D 1 202 ? -41.11500 14.94500 24.60200 1.000 60.67829 202 ILE D O 1
ATOM 11027 N N . ILE D 1 203 ? -40.71000 17.10200 24.07900 1.000 63.22470 203 ILE D N 1
ATOM 11028 C CA . ILE D 1 203 ? -42.09800 17.43400 23.77800 1.000 68.69402 203 ILE D CA 1
ATOM 11029 C C . ILE D 1 203 ? -42.30700 17.33700 22.27500 1.000 76.09140 203 ILE D C 1
ATOM 11030 O O . ILE D 1 203 ? -41.46200 17.78400 21.48700 1.000 74.54965 203 ILE D O 1
ATOM 11035 N N . LEU D 1 204 ? -43.43600 16.75500 21.87400 1.000 86.04066 204 LEU D N 1
ATOM 11036 C CA . LEU D 1 204 ? -43.62800 16.34500 20.49100 1.000 86.88358 204 LEU D CA 1
ATOM 11037 C C . LEU D 1 204 ? -45.11000 16.34400 20.14800 1.000 88.58640 204 LEU D C 1
ATOM 11038 O O . LEU D 1 204 ? -45.92000 15.79000 20.89600 1.000 92.72045 204 LEU D O 1
ATOM 11043 N N . GLU D 1 205 ? -45.45900 16.96600 19.02700 1.000 85.27452 205 GLU D N 1
ATOM 11044 C CA . GLU D 1 205 ? -46.79300 16.78300 18.46700 1.000 85.89144 205 GLU D CA 1
ATOM 11045 C C . GLU D 1 205 ? -46.83600 15.46500 17.70200 1.000 83.28837 205 GLU D C 1
ATOM 11046 O O . GLU D 1 205 ? -46.00400 15.25000 16.81500 1.000 82.84314 205 GLU D O 1
ATOM 11052 N N . PRO D 1 206 ? -47.76700 14.55900 18.02400 1.000 81.37284 206 PRO D N 1
ATOM 11053 C CA . PRO D 1 206 ? -47.85200 13.29800 17.26400 1.000 84.19574 206 PRO D CA 1
ATOM 11054 C C . PRO D 1 206 ? -47.88100 13.51400 15.76100 1.000 86.52094 206 PRO D C 1
ATOM 11055 O O . PRO D 1 206 ? -47.17900 12.81300 15.02200 1.000 86.74752 206 PRO D O 1
ATOM 11059 N N . ILE D 1 207 ? -48.68100 14.46700 15.29000 1.000 86.77438 207 ILE D N 1
ATOM 11060 C CA . ILE D 1 207 ? -48.52800 15.04300 13.96000 1.000 86.65002 207 ILE D CA 1
ATOM 11061 C C . ILE D 1 207 ? -48.59500 16.55800 14.11600 1.000 90.57459 207 ILE D C 1
ATOM 11062 O O . ILE D 1 207 ? -49.41400 17.08000 14.88200 1.000 93.58519 207 ILE D O 1
ATOM 11067 N N . GLN D 1 208 ? -47.69600 17.26100 13.43000 1.000 90.64338 208 GLN D N 1
ATOM 11068 C CA . GLN D 1 208 ? -47.47700 18.67300 13.71600 1.000 88.22368 208 GLN D CA 1
ATOM 11069 C C . GLN D 1 208 ? -48.66000 19.51600 13.26000 1.000 91.06543 208 GLN D C 1
ATOM 11070 O O . GLN D 1 208 ? -49.08800 19.43500 12.10500 1.000 92.09933 208 GLN D O 1
ATOM 11076 N N . GLY D 1 209 ? -49.18600 20.32900 14.17400 1.000 96.31162 209 GLY D N 1
ATOM 11077 C CA . GLY D 1 209 ? -50.29000 21.21600 13.86500 1.000 103.61819 209 GLY D CA 1
ATOM 11078 C C . GLY D 1 209 ? -50.17900 22.40000 12.92800 1.000 110.37394 209 GLY D C 1
ATOM 11079 O O . GLY D 1 209 ? -50.69800 22.35800 11.81000 1.000 115.38484 209 GLY D O 1
ATOM 11080 N N . GLU D 1 210 ? -49.49000 23.45600 13.36500 1.000 113.24728 210 GLU D N 1
ATOM 11081 C CA . GLU D 1 210 ? -49.10100 24.56600 12.50000 1.000 116.92585 210 GLU D CA 1
ATOM 11082 C C . GLU D 1 210 ? -47.83500 24.28700 11.69900 1.000 117.70875 210 GLU D C 1
ATOM 11083 O O . GLU D 1 210 ? -47.41700 25.15400 10.92200 1.000 118.76845 210 GLU D O 1
ATOM 11089 N N . GLY D 1 211 ? -47.21600 23.11400 11.86300 1.000 117.52002 211 GLY D N 1
ATOM 11090 C CA . GLY D 1 211 ? -45.99600 22.80200 11.14000 1.000 115.41649 211 GLY D CA 1
ATOM 11091 C C . GLY D 1 211 ? -46.20400 22.28600 9.73300 1.000 117.60570 211 GLY D C 1
ATOM 11092 O O . GLY D 1 211 ? -45.26000 22.29800 8.93700 1.000 117.16825 211 GLY D O 1
ATOM 11093 N N . GLY D 1 212 ? -47.41100 21.82700 9.40900 1.000 114.21507 212 GLY D N 1
ATOM 11094 C CA . GLY D 1 212 ? -47.69500 21.36300 8.06500 1.000 111.83324 212 GLY D CA 1
ATOM 11095 C C . GLY D 1 212 ? -48.39500 20.02100 8.00200 1.000 108.41533 212 GLY D C 1
ATOM 11096 O O . GLY D 1 212 ? -48.40800 19.37500 6.94900 1.000 112.39639 212 GLY D O 1
ATOM 11097 N N . PHE D 1 213 ? -48.97800 19.59300 9.12400 1.000 102.15531 213 PHE D N 1
ATOM 11098 C CA . PHE D 1 213 ? -49.72100 18.33200 9.20500 1.000 101.05416 213 PHE D CA 1
ATOM 11099 C C . PHE D 1 213 ? -48.84400 17.14000 8.82900 1.000 102.91749 213 PHE D C 1
ATOM 11100 O O . PHE D 1 213 ? -49.28000 16.21900 8.13400 1.000 109.20231 213 PHE D O 1
ATOM 11108 N N . ASN D 1 214 ? -47.59700 17.15500 9.29100 1.000 97.47373 214 ASN D N 1
ATOM 11109 C CA . ASN D 1 214 ? -46.66400 16.07200 9.01900 1.000 96.82462 214 ASN D CA 1
ATOM 11110 C C . ASN D 1 214 ? -46.72200 15.04800 10.14500 1.000 93.49324 214 ASN D C 1
ATOM 11111 O O . ASN D 1 214 ? -46.56300 15.39600 11.32000 1.000 89.74025 214 ASN D O 1
ATOM 11116 N N . VAL D 1 215 ? -46.94700 13.79200 9.78000 1.000 95.04641 215 VAL D N 1
ATOM 11117 C CA . VAL D 1 215 ? -47.12300 12.70500 10.73700 1.000 93.97674 215 VAL D CA 1
ATOM 11118 C C . VAL D 1 215 ? -45.76000 12.16400 11.14000 1.000 88.89533 215 VAL D C 1
ATOM 11119 O O . VAL D 1 215 ? -44.87500 11.97000 10.29700 1.000 88.83746 215 VAL D O 1
ATOM 11123 N N . ALA D 1 216 ? -45.58800 11.92000 12.43300 1.000 85.83900 216 ALA D N 1
ATOM 11124 C CA . ALA D 1 216 ? -44.37700 11.26800 12.91400 1.000 84.20892 216 ALA D CA 1
ATOM 11125 C C . ALA D 1 216 ? -44.47100 9.76700 12.66400 1.000 89.05311 216 ALA D C 1
ATOM 11126 O O . ALA D 1 216 ? -45.47600 9.14700 13.02500 1.000 95.91655 216 ALA D O 1
ATOM 11128 N N . PRO D 1 217 ? -43.46400 9.15600 12.04700 1.000 85.64330 217 PRO D N 1
ATOM 11129 C CA . PRO D 1 217 ? -43.53000 7.71500 11.78800 1.000 86.47664 217 PRO D CA 1
ATOM 11130 C C . PRO D 1 217 ? -43.36500 6.91100 13.06700 1.000 86.59333 217 PRO D C 1
ATOM 11131 O O . PRO D 1 217 ? -42.73900 7.35500 14.03300 1.000 86.75590 217 PRO D O 1
ATOM 11135 N N . ALA D 1 218 ? -43.95000 5.70900 13.06600 1.000 94.12175 218 ALA D N 1
ATOM 11136 C CA . ALA D 1 218 ? -43.70200 4.77400 14.15900 1.000 92.14757 218 ALA D CA 1
ATOM 11137 C C . ALA D 1 218 ? -42.22500 4.42100 14.24900 1.000 90.62725 218 ALA D C 1
ATOM 11138 O O . ALA D 1 218 ? -41.73200 4.06900 15.32800 1.000 91.10476 218 ALA D O 1
ATOM 11140 N N . ASP D 1 219 ? -41.51300 4.49400 13.12100 1.000 89.23850 219 ASP D N 1
ATOM 11141 C CA . ASP D 1 219 ? -40.05500 4.46300 13.13300 1.000 83.35609 219 ASP D CA 1
ATOM 11142 C C . ASP D 1 219 ? -39.50200 5.48300 14.12000 1.000 81.34025 219 ASP D C 1
ATOM 11143 O O . ASP D 1 219 ? -38.60100 5.18300 14.91200 1.000 81.88336 219 ASP D O 1
ATOM 11148 N N . PHE D 1 220 ? -40.05000 6.69900 14.09000 1.000 79.17288 220 PHE D N 1
ATOM 11149 C CA . PHE D 1 220 ? -39.56000 7.77000 14.95000 1.000 76.90231 220 PHE D CA 1
ATOM 11150 C C . PHE D 1 220 ? -40.00900 7.57800 16.39300 1.000 78.18710 220 PHE D C 1
ATOM 11151 O O . PHE D 1 220 ? -39.22100 7.77800 17.32500 1.000 75.57209 220 PHE D O 1
ATOM 11159 N N . MET D 1 221 ? -41.26700 7.18200 16.59800 1.000 82.63522 221 MET D N 1
ATOM 11160 C CA . MET D 1 221 ? -41.82400 7.13400 17.94700 1.000 83.86705 221 MET D CA 1
ATOM 11161 C C . MET D 1 221 ? -41.16600 6.04600 18.78700 1.000 84.36446 221 MET D C 1
ATOM 11162 O O . MET D 1 221 ? -40.75400 6.29500 19.92700 1.000 79.89879 221 MET D O 1
ATOM 11167 N N . GLN D 1 222 ? -41.06900 4.82800 18.24600 1.000 92.13950 222 GLN D N 1
ATOM 11168 C CA . GLN D 1 222 ? -40.44300 3.73900 18.99100 1.000 99.33990 222 GLN D CA 1
ATOM 11169 C C . GLN D 1 222 ? -38.99000 4.05900 19.31400 1.000 104.10608 222 GLN D C 1
ATOM 11170 O O . GLN D 1 222 ? -38.52300 3.80400 20.43000 1.000 99.87517 222 GLN D O 1
ATOM 11176 N N . ALA D 1 223 ? -38.26000 4.61900 18.34700 1.000 113.72682 223 ALA D N 1
ATOM 11177 C CA . ALA D 1 223 ? -36.90000 5.06500 18.62300 1.000 114.43204 223 ALA D CA 1
ATOM 11178 C C . ALA D 1 223 ? -36.89100 6.16500 19.67500 1.000 112.58088 223 ALA D C 1
ATOM 11179 O O . ALA D 1 223 ? -36.07000 6.14100 20.59900 1.000 114.18747 223 ALA D O 1
ATOM 11181 N N . LEU D 1 224 ? -37.80700 7.13000 19.56000 1.000 102.28046 224 LEU D N 1
ATOM 11182 C CA . LEU D 1 224 ? -37.88700 8.20100 20.55000 1.000 90.94698 224 LEU D CA 1
ATOM 11183 C C . LEU D 1 224 ? -38.15800 7.64100 21.94000 1.000 89.91311 224 LEU D C 1
ATOM 11184 O O . LEU D 1 224 ? -37.51000 8.03300 22.91600 1.000 88.98286 224 LEU D O 1
ATOM 11189 N N . ARG D 1 225 ? -39.10800 6.70900 22.04500 1.000 89.02289 225 ARG D N 1
ATOM 11190 C CA . ARG D 1 225 ? -39.38200 6.06800 23.32800 1.000 85.94442 225 ARG D CA 1
ATOM 11191 C C . ARG D 1 225 ? -38.14400 5.38200 23.89000 1.000 86.11037 225 ARG D C 1
ATOM 11192 O O . ARG D 1 225 ? -37.99500 5.27300 25.11200 1.000 83.15516 225 ARG D O 1
ATOM 11200 N N . ASP D 1 226 ? -37.23400 4.93600 23.02200 1.000 89.34758 226 ASP D N 1
ATOM 11201 C CA . ASP D 1 226 ? -36.08800 4.15700 23.47500 1.000 92.88766 226 ASP D CA 1
ATOM 11202 C C . ASP D 1 226 ? -35.02000 5.03200 24.12400 1.000 92.57611 226 ASP D C 1
ATOM 11203 O O . ASP D 1 226 ? -34.50800 4.69600 25.19800 1.000 95.02435 226 ASP D O 1
ATOM 11208 N N . LEU D 1 227 ? -34.66300 6.15600 23.49200 1.000 92.51709 227 LEU D N 1
ATOM 11209 C CA . LEU D 1 227 ? -33.55300 6.95000 24.01200 1.000 93.86209 227 LEU D CA 1
ATOM 11210 C C . LEU D 1 227 ? -33.92800 7.68400 25.29400 1.000 93.40834 227 LEU D C 1
ATOM 11211 O O . LEU D 1 227 ? -33.07500 7.86500 26.17000 1.000 95.64762 227 LEU D O 1
ATOM 11216 N N . CYS D 1 228 ? -35.18500 8.11300 25.42900 1.000 92.76894 228 CYS D N 1
ATOM 11217 C CA . CYS D 1 228 ? -35.62000 8.73000 26.68000 1.000 93.68531 228 CYS D CA 1
ATOM 11218 C C . CYS D 1 228 ? -35.63700 7.72100 27.82200 1.000 92.86372 228 CYS D C 1
ATOM 11219 O O . CYS D 1 228 ? -35.27900 8.05800 28.95800 1.000 93.18505 228 CYS D O 1
ATOM 11222 N N . ASP D 1 229 ? -36.06000 6.48300 27.54300 1.000 89.94181 229 ASP D N 1
ATOM 11223 C CA . ASP D 1 229 ? -35.96200 5.43000 28.54800 1.000 90.78182 229 ASP D CA 1
ATOM 11224 C C . ASP D 1 229 ? -34.51000 5.14400 28.91000 1.000 91.14483 229 ASP D C 1
ATOM 11225 O O . ASP D 1 229 ? -34.21500 4.77300 30.05300 1.000 96.36137 229 ASP D O 1
ATOM 11230 N N . THR D 1 230 ? -33.59400 5.31300 27.95500 1.000 87.40140 230 THR D N 1
ATOM 11231 C CA . THR D 1 230 ? -32.17700 5.10700 28.23500 1.000 85.71248 230 THR D CA 1
ATOM 11232 C C . THR D 1 230 ? -31.62200 6.22400 29.11200 1.000 87.68016 230 THR D C 1
ATOM 11233 O O . THR D 1 230 ? -30.91600 5.96600 30.09300 1.000 91.17614 230 THR D O 1
ATOM 11237 N N . HIS D 1 231 ? -31.94400 7.47400 28.78000 1.000 84.32117 231 HIS D N 1
ATOM 11238 C CA . HIS D 1 231 ? -31.36100 8.63600 29.43600 1.000 81.33718 231 HIS D CA 1
ATOM 11239 C C . HIS D 1 231 ? -32.26100 9.23500 30.51200 1.000 79.62161 231 HIS D C 1
ATOM 11240 O O . HIS D 1 231 ? -31.98300 10.33800 30.99100 1.000 76.98941 231 HIS D O 1
ATOM 11247 N N . GLY D 1 232 ? -33.32600 8.53800 30.90300 1.000 79.12802 232 GLY D N 1
ATOM 11248 C CA . GLY D 1 232 ? -34.20100 9.04600 31.94200 1.000 77.06525 232 GLY D CA 1
ATOM 11249 C C . GLY D 1 232 ? -35.00800 10.26400 31.55800 1.000 74.81792 232 GLY D C 1
ATOM 11250 O O . GLY D 1 232 ? -35.41800 11.02700 32.43700 1.000 74.03424 232 GLY D O 1
ATOM 11251 N N . ILE D 1 233 ? -35.24800 10.47000 30.27300 1.000 74.98031 233 ILE D N 1
ATOM 11252 C CA . ILE D 1 233 ? -36.01400 11.60800 29.78100 1.000 72.62966 233 ILE D CA 1
ATOM 11253 C C . ILE D 1 233 ? -37.47800 11.20200 29.67400 1.000 75.91242 233 ILE D C 1
ATOM 11254 O O . ILE D 1 233 ? -37.80500 10.04300 29.40200 1.000 76.67720 233 ILE D O 1
ATOM 11259 N N . LEU D 1 234 ? -38.37500 12.15400 29.91800 1.000 77.29565 234 LEU D N 1
ATOM 11260 C CA . LEU D 1 234 ? -39.80500 11.91300 29.79400 1.000 79.36817 234 LEU D CA 1
ATOM 11261 C C . LEU D 1 234 ? -40.29400 12.33700 28.41600 1.000 78.66154 234 LEU D C 1
ATOM 11262 O O . LEU D 1 234 ? -39.92600 13.40200 27.91400 1.000 76.32562 234 LEU D O 1
ATOM 11267 N N . LEU D 1 235 ? -41.12300 11.49800 27.80300 1.000 80.17495 235 LEU D N 1
ATOM 11268 C CA . LEU D 1 235 ? -41.71500 11.82100 26.51200 1.000 79.10402 235 LEU D CA 1
ATOM 11269 C C . LEU D 1 235 ? -43.08100 12.45900 26.72700 1.000 79.95596 235 LEU D C 1
ATOM 11270 O O . LEU D 1 235 ? -43.93600 11.89600 27.42000 1.000 80.82305 235 LEU D O 1
ATOM 11275 N N . ILE D 1 236 ? -43.27800 13.63500 26.13700 1.000 77.51973 236 ILE D N 1
ATOM 11276 C CA . ILE D 1 236 ? -44.53200 14.37000 26.22900 1.000 76.23448 236 ILE D CA 1
ATOM 11277 C C . ILE D 1 236 ? -45.10500 14.51400 24.82700 1.000 79.32623 236 ILE D C 1
ATOM 11278 O O . ILE D 1 236 ? -44.41600 14.98800 23.91600 1.000 80.58754 236 ILE D O 1
ATOM 11283 N N . ALA D 1 237 ? -46.35800 14.10500 24.65800 1.000 78.94635 237 ALA D N 1
ATOM 11284 C CA . ALA D 1 237 ? -47.06000 14.22100 23.38700 1.000 79.80089 237 ALA D CA 1
ATOM 11285 C C . ALA D 1 237 ? -48.03900 15.38600 23.46900 1.000 82.03953 237 ALA D C 1
ATOM 11286 O O . ALA D 1 237 ? -48.91100 15.40800 24.34400 1.000 85.21015 237 ALA D O 1
ATOM 11288 N N . ASP D 1 238 ? -47.89300 16.35000 22.56400 1.000 80.36588 238 ASP D N 1
ATOM 11289 C CA . ASP D 1 238 ? -48.76100 17.52500 22.54000 1.000 82.00952 238 ASP D CA 1
ATOM 11290 C C . ASP D 1 238 ? -49.91300 17.25100 21.58100 1.000 85.02934 238 ASP D C 1
ATOM 11291 O O . ASP D 1 238 ? -49.78500 17.42800 20.36700 1.000 88.01438 238 ASP D O 1
ATOM 11296 N N . GLU D 1 239 ? -51.04800 16.82000 22.13100 1.000 87.67731 239 GLU D N 1
ATOM 11297 C CA . GLU D 1 239 ? -52.24800 16.54000 21.35400 1.000 89.94082 239 GLU D CA 1
ATOM 11298 C C . GLU D 1 239 ? -53.30500 17.62600 21.53000 1.000 94.49790 239 GLU D C 1
ATOM 11299 O O . GLU D 1 239 ? -54.50500 17.34200 21.50300 1.000 96.97913 239 GLU D O 1
ATOM 11305 N N . VAL D 1 240 ? -52.87100 18.87400 21.72000 1.000 95.93147 240 VAL D N 1
ATOM 11306 C CA . VAL D 1 240 ? -53.81800 19.97800 21.85100 1.000 96.35051 240 VAL D CA 1
ATOM 11307 C C . VAL D 1 240 ? -54.62900 20.13400 20.56900 1.000 98.09126 240 VAL D C 1
ATOM 11308 O O . VAL D 1 240 ? -55.83200 20.42100 20.60600 1.000 97.88938 240 VAL D O 1
ATOM 11312 N N . GLN D 1 241 ? -53.99200 19.92000 19.41900 1.000 100.84805 241 GLN D N 1
ATOM 11313 C CA . GLN D 1 241 ? -54.65300 20.01500 18.12200 1.000 105.97641 241 GLN D CA 1
ATOM 11314 C C . GLN D 1 241 ? -55.08300 18.66300 17.57000 1.000 105.89075 241 GLN D C 1
ATOM 11315 O O . GLN D 1 241 ? -56.17300 18.55000 17.00300 1.000 106.98868 241 GLN D O 1
ATOM 11321 N N . THR D 1 242 ? -54.25100 17.63400 17.72200 1.000 105.75454 242 THR D N 1
ATOM 11322 C CA . THR D 1 242 ? -54.52900 16.32100 17.15300 1.000 110.01722 242 THR D CA 1
ATOM 11323 C C . THR D 1 242 ? -55.43200 15.46400 18.02900 1.000 114.14126 242 THR D C 1
ATOM 11324 O O . THR D 1 242 ? -55.79600 14.35700 17.61800 1.000 117.77019 242 THR D O 1
ATOM 11328 N N . GLY D 1 243 ? -55.80600 15.94100 19.21400 1.000 113.04699 243 GLY D N 1
ATOM 11329 C CA . GLY D 1 243 ? -56.55400 15.11500 20.13200 1.000 112.82611 243 GLY D CA 1
ATOM 11330 C C . GLY D 1 243 ? -58.03500 15.04800 19.81400 1.000 112.48707 243 GLY D C 1
ATOM 11331 O O . GLY D 1 243 ? -58.58400 15.86200 19.07100 1.000 111.62535 243 GLY D O 1
ATOM 11332 N N . PHE D 1 244 ? -58.67100 14.02700 20.38900 1.000 114.19729 244 PHE D N 1
ATOM 11333 C CA . PHE D 1 244 ? -60.12200 13.86500 20.40200 1.000 117.40928 244 PHE D CA 1
ATOM 11334 C C . PHE D 1 244 ? -60.70100 13.58700 19.02100 1.000 126.51001 244 PHE D C 1
ATOM 11335 O O . PHE D 1 244 ? -61.32400 14.45900 18.40500 1.000 126.63037 244 PHE D O 1
ATOM 11343 N N . ALA D 1 245 ? -60.47400 12.36700 18.53300 1.000 137.15420 245 ALA D N 1
ATOM 11344 C CA . ALA D 1 245 ? -61.22400 11.69400 17.47700 1.000 143.49796 245 ALA D CA 1
ATOM 11345 C C . ALA D 1 245 ? -60.94300 12.20000 16.06800 1.000 143.02634 245 ALA D C 1
ATOM 11346 O O . ALA D 1 245 ? -61.46000 11.61300 15.11400 1.000 145.77680 245 ALA D O 1
ATOM 11348 N N . ARG D 1 246 ? -60.14600 13.25100 15.88900 1.000 138.01209 246 ARG D N 1
ATOM 11349 C CA . ARG D 1 246 ? -59.91600 13.73900 14.53500 1.000 134.39312 246 ARG D CA 1
ATOM 11350 C C . ARG D 1 246 ? -58.89500 12.90600 13.76900 1.000 134.52207 246 ARG D C 1
ATOM 11351 O O . ARG D 1 246 ? -58.90100 12.92200 12.53200 1.000 137.36218 246 ARG D O 1
ATOM 11359 N N . THR D 1 247 ? -58.02500 12.17800 14.46600 1.000 130.93734 247 THR D N 1
ATOM 11360 C CA . THR D 1 247 ? -57.06700 11.29400 13.82200 1.000 128.77894 247 THR D CA 1
ATOM 11361 C C . THR D 1 247 ? -57.64400 9.91000 13.54800 1.000 131.39351 247 THR D C 1
ATOM 11362 O O . THR D 1 247 ? -56.88100 8.95500 13.36300 1.000 133.11399 247 THR D O 1
ATOM 11366 N N . GLY D 1 248 ? -58.97100 9.78100 13.51200 1.000 130.90792 248 GLY D N 1
ATOM 11367 C CA . GLY D 1 248 ? -59.61500 8.49100 13.40500 1.000 131.27525 248 GLY D CA 1
ATOM 11368 C C . GLY D 1 248 ? -59.70000 7.71800 14.70100 1.000 127.72967 248 GLY D C 1
ATOM 11369 O O . GLY D 1 248 ? -60.51800 6.79600 14.80300 1.000 130.06296 248 GLY D O 1
ATOM 11370 N N . LYS D 1 249 ? -58.87400 8.05300 15.68800 1.000 121.48479 249 LYS D N 1
ATOM 11371 C CA . LYS D 1 249 ? -58.93300 7.48100 17.02200 1.000 119.25066 249 LYS D CA 1
ATOM 11372 C C . LYS D 1 249 ? -58.96700 8.62000 18.03000 1.000 113.27425 249 LYS D C 1
ATOM 11373 O O . LYS D 1 249 ? -58.72000 9.78000 17.69000 1.000 109.60810 249 LYS D O 1
ATOM 11379 N N . LEU D 1 250 ? -59.27800 8.27900 19.28300 1.000 112.13994 250 LEU D N 1
ATOM 11380 C CA . LEU D 1 250 ? -59.42700 9.30100 20.31500 1.000 110.44190 250 LEU D CA 1
ATOM 11381 C C . LEU D 1 250 ? -58.18000 10.17000 20.42300 1.000 107.51497 250 LEU D C 1
ATOM 11382 O O . LEU D 1 250 ? -58.25400 11.40000 20.33800 1.000 108.26716 250 LEU D O 1
ATOM 11387 N N . PHE D 1 251 ? -57.02200 9.54600 20.59800 1.000 104.33160 251 PHE D N 1
ATOM 11388 C CA . PHE D 1 251 ? -55.75600 10.25800 20.64900 1.000 101.25035 251 PHE D CA 1
ATOM 11389 C C . PHE D 1 251 ? -54.84800 9.74700 19.54100 1.000 96.51637 251 PHE D C 1
ATOM 11390 O O . PHE D 1 251 ? -54.84900 8.55200 19.22800 1.000 97.47618 251 PHE D O 1
ATOM 11398 N N . ALA D 1 252 ? -54.08400 10.66200 18.93900 1.000 93.57123 252 ALA D N 1
ATOM 11399 C CA . ALA D 1 252 ? -53.18300 10.27300 17.85900 1.000 93.50101 252 ALA D CA 1
ATOM 11400 C C . ALA D 1 252 ? -52.12200 9.29300 18.33900 1.000 96.50379 252 ALA D C 1
ATOM 11401 O O . ALA D 1 252 ? -51.63600 8.47100 17.55300 1.000 98.79325 252 ALA D O 1
ATOM 11403 N N . MET D 1 253 ? -51.75500 9.35500 19.62100 1.000 97.39237 253 MET D N 1
ATOM 11404 C CA . MET D 1 253 ? -50.78900 8.40900 20.16600 1.000 98.47072 253 MET D CA 1
ATOM 11405 C C . MET D 1 253 ? -51.32600 6.98500 20.19300 1.000 102.65791 253 MET D C 1
ATOM 11406 O O . MET D 1 253 ? -50.53900 6.04300 20.33800 1.000 101.67653 253 MET D O 1
ATOM 11411 N N . GLN D 1 254 ? -52.64200 6.80400 20.06100 1.000 107.48254 254 GLN D N 1
ATOM 11412 C CA . GLN D 1 254 ? -53.20400 5.46600 19.93900 1.000 111.56720 254 GLN D CA 1
ATOM 11413 C C . GLN D 1 254 ? -52.88100 4.82100 18.59800 1.000 115.58493 254 GLN D C 1
ATOM 11414 O O . GLN D 1 254 ? -53.07400 3.60900 18.45100 1.000 119.74571 254 GLN D O 1
ATOM 11420 N N . HIS D 1 255 ? -52.40000 5.59600 17.62300 1.000 114.65445 255 HIS D N 1
ATOM 11421 C CA . HIS D 1 255 ? -51.91000 5.03600 16.37000 1.000 115.09798 255 HIS D CA 1
ATOM 11422 C C . HIS D 1 255 ? -50.56900 4.33400 16.52800 1.000 111.41286 255 HIS D C 1
ATOM 11423 O O . HIS D 1 255 ? -50.14500 3.63100 15.60400 1.000 110.05669 255 HIS D O 1
ATOM 11430 N N . TYR D 1 256 ? -49.89800 4.50600 17.66100 1.000 109.29307 256 TYR D N 1
ATOM 11431 C CA . TYR D 1 256 ? -48.55300 3.99600 17.88000 1.000 103.82762 256 TYR D CA 1
ATOM 11432 C C . TYR D 1 256 ? -48.56500 2.91100 18.94900 1.000 106.22857 256 TYR D C 1
ATOM 11433 O O . TYR D 1 256 ? -49.55500 2.70600 19.65600 1.000 110.27759 256 TYR D O 1
ATOM 11442 N N . GLU D 1 257 ? -47.43600 2.21200 19.06200 1.000 104.26959 257 GLU D N 1
ATOM 11443 C CA . GLU D 1 257 ? -47.33600 1.09200 19.99100 1.000 106.02052 257 GLU D CA 1
ATOM 11444 C C . GLU D 1 257 ? -46.78900 1.50600 21.35100 1.000 103.43384 257 GLU D C 1
ATOM 11445 O O . GLU D 1 257 ? -47.22200 0.97300 22.37800 1.000 105.50832 257 GLU D O 1
ATOM 11451 N N . VAL D 1 258 ? -45.84200 2.43400 21.38100 1.000 99.42442 258 VAL D N 1
ATOM 11452 C CA . VAL D 1 258 ? -45.30800 2.93000 22.63900 1.000 97.96692 258 VAL D CA 1
ATOM 11453 C C . VAL D 1 258 ? -46.09600 4.16300 23.05800 1.000 95.68907 258 VAL D C 1
ATOM 11454 O O . VAL D 1 258 ? -46.72100 4.84500 22.24100 1.000 97.17692 258 VAL D O 1
ATOM 11458 N N . LYS D 1 259 ? -46.06400 4.45800 24.35500 1.000 92.78582 259 LYS D N 1
ATOM 11459 C CA . LYS D 1 259 ? -46.94500 5.46500 24.91400 1.000 94.49656 259 LYS D CA 1
ATOM 11460 C C . LYS D 1 259 ? -46.15100 6.54200 25.64000 1.000 94.71323 259 LYS D C 1
ATOM 11461 O O . LYS D 1 259 ? -45.13800 6.24400 26.28400 1.000 95.69522 259 LYS D O 1
ATOM 11467 N N . PRO D 1 260 ? -46.59000 7.79500 25.56200 1.000 93.71660 260 PRO D N 1
ATOM 11468 C CA . PRO D 1 260 ? -45.88700 8.86900 26.26500 1.000 90.13074 260 PRO D CA 1
ATOM 11469 C C . PRO D 1 260 ? -46.20100 8.86100 27.75000 1.000 91.60023 260 PRO D C 1
ATOM 11470 O O . PRO D 1 260 ? -47.26600 8.42600 28.19100 1.000 92.94082 260 PRO D O 1
ATOM 11474 N N . ASP D 1 261 ? -45.24000 9.35500 28.53000 1.000 91.96384 261 ASP D N 1
ATOM 11475 C CA . ASP D 1 261 ? -45.43400 9.44100 29.97300 1.000 91.57142 261 ASP D CA 1
ATOM 11476 C C . ASP D 1 261 ? -46.35500 10.59300 30.35100 1.000 91.15343 261 ASP D C 1
ATOM 11477 O O . ASP D 1 261 ? -47.03100 10.52300 31.38600 1.000 92.97188 261 ASP D O 1
ATOM 11482 N N . LEU D 1 262 ? -46.38600 11.65500 29.54400 1.000 90.92672 262 LEU D N 1
ATOM 11483 C CA . LEU D 1 262 ? -47.33000 12.74900 29.73100 1.000 90.23473 262 LEU D CA 1
ATOM 11484 C C . LEU D 1 262 ? -47.90900 13.15300 28.38300 1.000 87.43655 262 LEU D C 1
ATOM 11485 O O . LEU D 1 262 ? -47.32700 12.88700 27.33000 1.000 87.16840 262 LEU D O 1
ATOM 11490 N N . MET D 1 263 ? -49.06400 13.81600 28.43300 1.000 86.48025 263 MET D N 1
ATOM 11491 C CA . MET D 1 263 ? -49.75400 14.27600 27.23700 1.000 86.50873 263 MET D CA 1
ATOM 11492 C C . MET D 1 263 ? -50.61300 15.48100 27.59400 1.000 86.30158 263 MET D C 1
ATOM 11493 O O . MET D 1 263 ? -51.27800 15.48700 28.63300 1.000 87.48339 263 MET D O 1
ATOM 11498 N N . THR D 1 264 ? -50.59100 16.49700 26.73300 1.000 86.59291 264 THR D N 1
ATOM 11499 C CA . THR D 1 264 ? -51.35600 17.72200 26.93100 1.000 86.66828 264 THR D CA 1
ATOM 11500 C C . THR D 1 264 ? -52.54800 17.75200 25.98400 1.000 90.86413 264 THR D C 1
ATOM 11501 O O . THR D 1 264 ? -52.44300 17.34000 24.82400 1.000 92.45197 264 THR D O 1
ATOM 11505 N N . MET D 1 265 ? -53.68200 18.24500 26.48300 1.000 92.66250 265 MET D N 1
ATOM 11506 C CA . MET D 1 265 ? -54.91800 18.29900 25.71700 1.000 97.94485 265 MET D CA 1
ATOM 11507 C C . MET D 1 265 ? -55.56000 19.67200 25.85500 1.000 98.05992 265 MET D C 1
ATOM 11508 O O . MET D 1 265 ? -55.46300 20.31800 26.90200 1.000 96.34702 265 MET D O 1
ATOM 11513 N N . ALA D 1 266 ? -56.22600 20.10200 24.78500 1.000 98.58280 266 ALA D N 1
ATOM 11514 C CA . ALA D 1 266 ? -56.98900 21.34800 24.77700 1.000 96.53079 266 ALA D CA 1
ATOM 11515 C C . ALA D 1 266 ? -57.87300 21.43600 23.53600 1.000 95.43628 266 ALA D C 1
ATOM 11516 O O . ALA D 1 266 ? -58.23500 20.41600 22.94800 1.000 95.85795 266 ALA D O 1
ATOM 11542 N N . SER D 1 268 ? -60.54100 21.20500 21.26300 1.000 98.57655 268 SER D N 1
ATOM 11543 C CA . SER D 1 268 ? -61.84700 20.55200 21.19600 1.000 102.53713 268 SER D CA 1
ATOM 11544 C C . SER D 1 268 ? -62.11200 19.64700 22.39500 1.000 106.50843 268 SER D C 1
ATOM 11545 O O . SER D 1 268 ? -63.14600 18.98200 22.45500 1.000 108.01925 268 SER D O 1
ATOM 11548 N N . LEU D 1 269 ? -61.17500 19.62900 23.34600 1.000 110.93286 269 LEU D N 1
ATOM 11549 C CA . LEU D 1 269 ? -61.38000 18.87200 24.57700 1.000 119.79945 269 LEU D CA 1
ATOM 11550 C C . LEU D 1 269 ? -62.65100 19.31900 25.28700 1.000 125.42076 269 LEU D C 1
ATOM 11551 O O . LEU D 1 269 ? -63.37500 18.49600 25.85700 1.000 121.48287 269 LEU D O 1
ATOM 11556 N N . ALA D 1 270 ? -62.95100 20.61700 25.24100 1.000 135.38088 270 ALA D N 1
ATOM 11557 C CA . ALA D 1 270 ? -64.19000 21.15600 25.78300 1.000 139.23744 270 ALA D CA 1
ATOM 11558 C C . ALA D 1 270 ? -65.18800 21.54900 24.70300 1.000 139.95316 270 ALA D C 1
ATOM 11559 O O . ALA D 1 270 ? -66.27000 22.04800 25.03100 1.000 141.76426 270 ALA D O 1
ATOM 11561 N N . GLY D 1 271 ? -64.85800 21.34300 23.43200 1.000 142.83668 271 GLY D N 1
ATOM 11562 C CA . GLY D 1 271 ? -65.79900 21.62000 22.35800 1.000 141.66446 271 GLY D CA 1
ATOM 11563 C C . GLY D 1 271 ? -66.21100 23.07100 22.24300 1.000 133.24794 271 GLY D C 1
ATOM 11564 O O . GLY D 1 271 ? -67.40200 23.36300 22.07900 1.000 137.07904 271 GLY D O 1
ATOM 11565 N N . GLY D 1 272 ? -65.25500 23.99000 22.33300 1.000 120.92956 272 GLY D N 1
ATOM 11566 C CA . GLY D 1 272 ? -65.52300 25.39800 22.12700 1.000 121.11527 272 GLY D CA 1
ATOM 11567 C C . GLY D 1 272 ? -65.52800 26.26600 23.36600 1.000 120.88531 272 GLY D C 1
ATOM 11568 O O . GLY D 1 272 ? -65.94000 27.42900 23.28000 1.000 119.74430 272 GLY D O 1
ATOM 11569 N N . PHE D 1 273 ? -65.08500 25.75100 24.50700 1.000 122.17726 273 PHE D N 1
ATOM 11570 C CA . PHE D 1 273 ? -65.02300 26.51900 25.73800 1.000 120.86115 273 PHE D CA 1
ATOM 11571 C C . PHE D 1 273 ? -63.63500 26.39400 26.34500 1.000 120.30245 273 PHE D C 1
ATOM 11572 O O . PHE D 1 273 ? -62.95400 25.38400 26.14400 1.000 120.07450 273 PHE D O 1
ATOM 11580 N N . PRO D 1 274 ? -63.18100 27.41500 27.07900 1.000 120.04304 274 PRO D N 1
ATOM 11581 C CA . PRO D 1 274 ? -61.79200 27.41400 27.56100 1.000 116.64979 274 PRO D CA 1
ATOM 11582 C C . PRO D 1 274 ? -61.49700 26.30100 28.55400 1.000 112.48879 274 PRO D C 1
ATOM 11583 O O . PRO D 1 274 ? -61.90100 26.37500 29.71800 1.000 113.14052 274 PRO D O 1
ATOM 11587 N N . LEU D 1 275 ? -60.78800 25.26600 28.10400 1.000 105.54702 275 LEU D N 1
ATOM 11588 C CA . LEU D 1 275 ? -60.34600 24.20700 28.99900 1.000 98.84779 275 LEU D CA 1
ATOM 11589 C C . LEU D 1 275 ? -59.16000 23.48100 28.38400 1.000 95.27410 275 LEU D C 1
ATOM 11590 O O . LEU D 1 275 ? -59.16500 23.16800 27.19100 1.000 98.45356 275 LEU D O 1
ATOM 11595 N N . SER D 1 276 ? -58.15100 23.22100 29.21000 1.000 89.54927 276 SER D N 1
ATOM 11596 C CA . SER D 1 276 ? -57.02300 22.37600 28.85400 1.000 84.15855 276 SER D CA 1
ATOM 11597 C C . SER D 1 276 ? -56.83500 21.33900 29.95400 1.000 82.83741 276 SER D C 1
ATOM 11598 O O . SER D 1 276 ? -57.61300 21.26800 30.90900 1.000 83.92817 276 SER D O 1
ATOM 11601 N N . GLY D 1 277 ? -55.79300 20.53100 29.82200 1.000 81.10844 277 GLY D N 1
ATOM 11602 C CA . GLY D 1 277 ? -55.53300 19.50600 30.81100 1.000 82.94268 277 GLY D CA 1
ATOM 11603 C C . GLY D 1 277 ? -54.26000 18.75600 30.49100 1.000 84.46098 277 GLY D C 1
ATOM 11604 O O . GLY D 1 277 ? -53.76600 18.77300 29.35800 1.000 84.79483 277 GLY D O 1
ATOM 11605 N N . VAL D 1 278 ? -53.73400 18.09700 31.52100 1.000 84.75149 278 VAL D N 1
ATOM 11606 C CA . VAL D 1 278 ? -52.54700 17.26000 31.41200 1.000 84.06345 278 VAL D CA 1
ATOM 11607 C C . VAL D 1 278 ? -52.86500 15.90600 32.02600 1.000 89.16946 278 VAL D C 1
ATOM 11608 O O . VAL D 1 278 ? -53.36900 15.83400 33.15200 1.000 90.47891 278 VAL D O 1
ATOM 11612 N N . VAL D 1 279 ? -52.58100 14.83800 31.28500 1.000 90.01100 279 VAL D N 1
ATOM 11613 C CA . VAL D 1 279 ? -52.71100 13.47500 31.78000 1.000 89.73057 279 VAL D CA 1
ATOM 11614 C C . VAL D 1 279 ? -51.36000 12.79000 31.62800 1.000 87.34704 279 VAL D C 1
ATOM 11615 O O . VAL D 1 279 ? -50.62000 13.05900 30.67600 1.000 86.86275 279 VAL D O 1
ATOM 11619 N N . GLY D 1 280 ? -51.03000 11.92800 32.57900 1.000 87.13606 280 GLY D N 1
ATOM 11620 C CA . GLY D 1 280 ? -49.75500 11.24800 32.52300 1.000 86.29882 280 GLY D CA 1
ATOM 11621 C C . GLY D 1 280 ? -49.67000 10.14500 33.55000 1.000 91.11265 280 GLY D C 1
ATOM 11622 O O . GLY D 1 280 ? -50.66500 9.77100 34.17400 1.000 94.79801 280 GLY D O 1
ATOM 11623 N N . ARG D 1 281 ? -48.45700 9.62100 33.71200 1.000 89.21149 281 ARG D N 1
ATOM 11624 C CA . ARG D 1 281 ? -48.22200 8.57900 34.70100 1.000 88.15212 281 ARG D CA 1
ATOM 11625 C C . ARG D 1 281 ? -48.47100 9.11700 36.10400 1.000 90.77231 281 ARG D C 1
ATOM 11626 O O . ARG D 1 281 ? -48.11500 10.25400 36.42400 1.000 89.65359 281 ARG D O 1
ATOM 11634 N N . ALA D 1 282 ? -49.09000 8.28200 36.94200 1.000 93.45063 282 ALA D N 1
ATOM 11635 C CA . ALA D 1 282 ? -49.46300 8.71100 38.28600 1.000 93.07449 282 ALA D CA 1
ATOM 11636 C C . ALA D 1 282 ? -48.24600 9.13900 39.09600 1.000 91.59044 282 ALA D C 1
ATOM 11637 O O . ALA D 1 282 ? -48.31100 10.10300 39.86800 1.000 90.56684 282 ALA D O 1
ATOM 11639 N N . GLU D 1 283 ? -47.12300 8.43900 38.92700 1.000 91.38200 283 GLU D N 1
ATOM 11640 C CA . GLU D 1 283 ? -45.93100 8.74600 39.71100 1.000 89.44631 283 GLU D CA 1
ATOM 11641 C C . GLU D 1 283 ? -45.32300 10.08200 39.30000 1.000 83.36104 283 GLU D C 1
ATOM 11642 O O . GLU D 1 283 ? -44.86700 10.85200 40.15400 1.000 81.97378 283 GLU D O 1
ATOM 11648 N N . VAL D 1 284 ? -45.30900 10.37700 38.00000 1.000 81.82290 284 VAL D N 1
ATOM 11649 C CA . VAL D 1 284 ? -44.70600 11.61900 37.53000 1.000 83.29945 284 VAL D CA 1
ATOM 11650 C C . VAL D 1 284 ? -45.62400 12.80500 37.79800 1.000 86.61769 284 VAL D C 1
ATOM 11651 O O . VAL D 1 284 ? -45.17100 13.86400 38.24500 1.000 87.15570 284 VAL D O 1
ATOM 11655 N N . MET D 1 285 ? -46.92600 12.64900 37.54100 1.000 86.97332 285 MET D N 1
ATOM 11656 C CA . MET D 1 285 ? -47.87000 13.72900 37.80700 1.000 87.40442 285 MET D CA 1
ATOM 11657 C C . MET D 1 285 ? -47.92300 14.09600 39.28400 1.000 90.61699 285 MET D C 1
ATOM 11658 O O . MET D 1 285 ? -48.30800 15.22200 39.61900 1.000 92.46526 285 MET D O 1
ATOM 11663 N N . ASP D 1 286 ? -47.53900 13.17800 40.17100 1.000 91.01010 286 ASP D N 1
ATOM 11664 C CA . ASP D 1 286 ? -47.51100 13.42400 41.60500 1.000 90.55414 286 ASP D CA 1
ATOM 11665 C C . ASP D 1 286 ? -46.17700 13.99100 42.08000 1.000 89.25896 286 ASP D C 1
ATOM 11666 O O . ASP D 1 286 ? -45.87400 13.91700 43.27700 1.000 86.87204 286 ASP D O 1
ATOM 11671 N N . ALA D 1 287 ? -45.37600 14.54800 41.17700 1.000 90.66584 287 ALA D N 1
ATOM 11672 C CA . ALA D 1 287 ? -44.08500 15.10700 41.55800 1.000 89.38792 287 ALA D CA 1
ATOM 11673 C C . ALA D 1 287 ? -44.22700 16.49600 42.17900 1.000 87.45866 287 ALA D C 1
ATOM 11674 O O . ALA D 1 287 ? -43.62600 16.74700 43.23200 1.000 84.18670 287 ALA D O 1
ATOM 11676 N N . PRO D 1 288 ? -44.98500 17.42700 41.58600 1.000 89.11809 288 PRO D N 1
ATOM 11677 C CA . PRO D 1 288 ? -45.14400 18.73700 42.23200 1.000 93.31725 288 PRO D CA 1
ATOM 11678 C C . PRO D 1 288 ? -45.85800 18.61700 43.57000 1.000 100.39696 288 PRO D C 1
ATOM 11679 O O . PRO D 1 288 ? -46.79500 17.83200 43.73200 1.000 106.02977 288 PRO D O 1
ATOM 11683 N N . ALA D 1 289 ? -45.39800 19.40900 44.53600 1.000 92.84764 289 ALA D N 1
ATOM 11684 C CA . ALA D 1 289 ? -45.98400 19.40900 45.86300 1.000 86.42202 289 ALA D CA 1
ATOM 11685 C C . ALA D 1 289 ? -47.34800 20.09600 45.84300 1.000 83.69719 289 ALA D C 1
ATOM 11686 O O . ALA D 1 289 ? -47.65800 20.85200 44.91800 1.000 84.83683 289 ALA D O 1
ATOM 11688 N N . PRO D 1 290 ? -48.19100 19.83100 46.84400 1.000 81.53405 290 PRO D N 1
ATOM 11689 C CA . PRO D 1 290 ? -49.47900 20.53100 46.92500 1.000 79.94789 290 PRO D CA 1
ATOM 11690 C C . PRO D 1 290 ? -49.29600 22.04200 46.94300 1.000 79.35394 290 PRO D C 1
ATOM 11691 O O . PRO D 1 290 ? -48.43100 22.57600 47.64100 1.000 80.57303 290 PRO D O 1
ATOM 11695 N N . GLY D 1 291 ? -50.12500 22.72900 46.15900 1.000 79.74264 291 GLY D N 1
ATOM 11696 C CA . GLY D 1 291 ? -50.00700 24.15700 45.97800 1.000 79.02383 291 GLY D CA 1
ATOM 11697 C C . GLY D 1 291 ? -49.12800 24.58000 44.82200 1.000 80.85636 291 GLY D C 1
ATOM 11698 O O . GLY D 1 291 ? -49.16900 25.75500 44.43300 1.000 83.58459 291 GLY D O 1
ATOM 11699 N N . GLY D 1 292 ? -48.33800 23.66400 44.25800 1.000 80.56773 292 GLY D N 1
ATOM 11700 C CA . GLY D 1 292 ? -47.47400 24.02000 43.14700 1.000 81.24135 292 GLY D CA 1
ATOM 11701 C C . GLY D 1 292 ? -48.20200 24.17800 41.83100 1.000 84.76759 292 GLY D C 1
ATOM 11702 O O . GLY D 1 292 ? -47.80800 25.00300 41.00100 1.000 89.64390 292 GLY D O 1
ATOM 11703 N N . LEU D 1 293 ? -49.25800 23.40100 41.61500 1.000 85.08632 293 LEU D N 1
ATOM 11704 C CA . LEU D 1 293 ? -50.06700 23.49100 40.40800 1.000 83.76225 293 LEU D CA 1
ATOM 11705 C C . LEU D 1 293 ? -51.38000 24.19400 40.72100 1.000 85.23449 293 LEU D C 1
ATOM 11706 O O . LEU D 1 293 ? -51.97400 23.97800 41.78200 1.000 91.41364 293 LEU D O 1
ATOM 11711 N N . GLY D 1 294 ? -51.83000 25.03800 39.79600 1.000 82.58969 294 GLY D N 1
ATOM 11712 C CA . GLY D 1 294 ? -53.06800 25.76000 40.01000 1.000 88.21830 294 GLY D CA 1
ATOM 11713 C C . GLY D 1 294 ? -53.50700 26.64200 38.86000 1.000 88.34414 294 GLY D C 1
ATOM 11714 O O . GLY D 1 294 ? -53.28300 26.32000 37.68900 1.000 87.01986 294 GLY D O 1
ATOM 11715 N N . GLY D 1 295 ? -54.13200 27.76800 39.19500 1.000 90.08942 295 GLY D N 1
ATOM 11716 C CA . GLY D 1 295 ? -54.74600 28.64100 38.21500 1.000 91.73369 295 GLY D CA 1
ATOM 11717 C C . GLY D 1 295 ? -56.17800 28.94700 38.59800 1.000 94.75941 295 GLY D C 1
ATOM 11718 O O . GLY D 1 295 ? -56.91500 28.04600 39.01000 1.000 94.28951 295 GLY D O 1
ATOM 11719 N N . THR D 1 296 ? -56.58800 30.21100 38.47800 1.000 99.75269 296 THR D N 1
ATOM 11720 C CA . THR D 1 296 ? -57.91700 30.60300 38.93800 1.000 106.18654 296 THR D CA 1
ATOM 11721 C C . THR D 1 296 ? -59.00600 29.96200 38.08600 1.000 106.56920 296 THR D C 1
ATOM 11722 O O . THR D 1 296 ? -59.90500 29.29000 38.60600 1.000 109.37071 296 THR D O 1
ATOM 11726 N N . TYR D 1 297 ? -58.94200 30.15800 36.77100 1.000 99.68377 297 TYR D N 1
ATOM 11727 C CA . TYR D 1 297 ? -59.93100 29.58900 35.86400 1.000 96.67203 297 TYR D CA 1
ATOM 11728 C C . TYR D 1 297 ? -59.71700 28.10500 35.59900 1.000 98.12182 297 TYR D C 1
ATOM 11729 O O . TYR D 1 297 ? -60.46800 27.52700 34.80500 1.000 102.49232 297 TYR D O 1
ATOM 11738 N N . ALA D 1 298 ? -58.72300 27.48200 36.23400 1.000 94.51138 298 ALA D N 1
ATOM 11739 C CA . ALA D 1 298 ? -58.35900 26.10400 35.92300 1.000 92.40792 298 ALA D CA 1
ATOM 11740 C C . ALA D 1 298 ? -59.54800 25.17000 36.10700 1.000 95.15241 298 ALA D C 1
ATOM 11741 O O . ALA D 1 298 ? -60.06000 25.00900 37.21900 1.000 97.64512 298 ALA D O 1
ATOM 11743 N N . GLY D 1 299 ? -59.98400 24.55800 35.00900 1.000 96.78108 299 GLY D N 1
ATOM 11744 C CA . GLY D 1 299 ? -61.11600 23.65500 35.03700 1.000 99.16045 299 GLY D CA 1
ATOM 11745 C C . GLY D 1 299 ? -62.47600 24.31000 35.15500 1.000 97.19429 299 GLY D C 1
ATOM 11746 O O . GLY D 1 299 ? -63.31700 23.85600 35.93200 1.000 100.61292 299 GLY D O 1
ATOM 11747 N N . ASN D 1 300 ? -62.69800 25.37500 34.38800 1.000 93.08833 300 ASN D N 1
ATOM 11748 C CA . ASN D 1 300 ? -63.95500 26.10800 34.41100 1.000 96.55307 300 ASN D CA 1
ATOM 11749 C C . ASN D 1 300 ? -65.16500 25.17800 34.47700 1.000 100.11968 300 ASN D C 1
ATOM 11750 O O . ASN D 1 300 ? -65.31500 24.30600 33.60800 1.000 101.51483 300 ASN D O 1
ATOM 11755 N N . PRO D 1 301 ? -66.03100 25.31700 35.48800 1.000 102.73558 301 PRO D N 1
ATOM 11756 C CA . PRO D 1 301 ? -67.14700 24.36600 35.64500 1.000 105.04041 301 PRO D CA 1
ATOM 11757 C C . PRO D 1 301 ? -68.00800 24.19600 34.40400 1.000 107.68089 301 PRO D C 1
ATOM 11758 O O . PRO D 1 301 ? -68.45500 23.07800 34.12200 1.000 110.08689 301 PRO D O 1
ATOM 11762 N N . LEU D 1 302 ? -68.25500 25.27000 33.65000 1.000 108.20296 302 LEU D N 1
ATOM 11763 C CA . LEU D 1 302 ? -69.02300 25.12700 32.41800 1.000 109.37560 302 LEU D CA 1
ATOM 11764 C C . LEU D 1 302 ? -68.22700 24.38800 31.34900 1.000 106.82921 302 LEU D C 1
ATOM 11765 O O . LEU D 1 302 ? -68.80400 23.63200 30.55900 1.000 108.96915 302 LEU D O 1
ATOM 11770 N N . ALA D 1 303 ? -66.90700 24.58700 31.31500 1.000 103.82430 303 ALA D N 1
ATOM 11771 C CA . ALA D 1 303 ? -66.08500 23.92000 30.31200 1.000 101.72009 303 ALA D CA 1
ATOM 11772 C C . ALA D 1 303 ? -65.95600 22.42900 30.60200 1.000 103.93201 303 ALA D C 1
ATOM 11773 O O . ALA D 1 303 ? -66.01600 21.60800 29.67900 1.000 106.04241 303 ALA D O 1
ATOM 11775 N N . VAL D 1 304 ? -65.78000 22.05600 31.87500 1.000 105.46185 304 VAL D N 1
ATOM 11776 C CA . VAL D 1 304 ? -65.72700 20.63700 32.22100 1.000 108.66828 304 VAL D CA 1
ATOM 11777 C C . VAL D 1 304 ? -67.06000 19.96500 31.92400 1.000 114.16535 304 VAL D C 1
ATOM 11778 O O . VAL D 1 304 ? -67.10700 18.76300 31.63600 1.000 116.48064 304 VAL D O 1
ATOM 11782 N N . ALA D 1 305 ? -68.16100 20.72000 31.98200 1.000 115.71978 305 ALA D N 1
ATOM 11783 C CA . ALA D 1 305 ? -69.46400 20.14500 31.67100 1.000 117.76065 305 ALA D CA 1
ATOM 11784 C C . ALA D 1 305 ? -69.59500 19.86100 30.18300 1.000 119.85651 305 ALA D C 1
ATOM 11785 O O . ALA D 1 305 ? -70.11900 18.81300 29.78900 1.000 123.78793 305 ALA D O 1
ATOM 11787 N N . ALA D 1 306 ? -69.13200 20.78500 29.34100 1.000 117.09274 306 ALA D N 1
ATOM 11788 C CA . ALA D 1 306 ? -69.11100 20.51400 27.90900 1.000 115.87375 306 ALA D CA 1
ATOM 11789 C C . ALA D 1 306 ? -68.07100 19.45700 27.57200 1.000 110.26219 306 ALA D C 1
ATOM 11790 O O . ALA D 1 306 ? -68.33600 18.54800 26.77600 1.000 107.22778 306 ALA D O 1
ATOM 11792 N N . ALA D 1 307 ? -66.88500 19.55500 28.17700 1.000 107.69025 307 ALA D N 1
ATOM 11793 C CA . ALA D 1 307 ? -65.84300 18.56500 27.93400 1.000 108.58433 307 ALA D CA 1
ATOM 11794 C C . ALA D 1 307 ? -66.28700 17.17000 28.34800 1.000 112.25860 307 ALA D C 1
ATOM 11795 O O . ALA D 1 307 ? -65.85800 16.18200 27.74500 1.000 115.13857 307 ALA D O 1
ATOM 11797 N N . HIS D 1 308 ? -67.25000 17.10400 29.24900 1.000 113.03106 308 HIS D N 1
ATOM 11798 C CA . HIS D 1 308 ? -67.90000 15.83800 29.58000 1.000 115.69614 308 HIS D CA 1
ATOM 11799 C C . HIS D 1 308 ? -68.81800 15.39300 28.43800 1.000 113.13324 308 HIS D C 1
ATOM 11800 O O . HIS D 1 308 ? -68.93500 14.22100 28.13000 1.000 109.61073 308 HIS D O 1
ATOM 11807 N N . ALA D 1 309 ? -69.50600 16.37200 27.86700 1.000 113.19371 309 ALA D N 1
ATOM 11808 C CA . ALA D 1 309 ? -70.45600 16.17800 26.78300 1.000 113.03307 309 ALA D CA 1
ATOM 11809 C C . ALA D 1 309 ? -69.88100 15.69600 25.49500 1.000 114.70713 309 ALA D C 1
ATOM 11810 O O . ALA D 1 309 ? -70.45900 14.85500 24.83900 1.000 117.54208 309 ALA D O 1
ATOM 11812 N N . VAL D 1 310 ? -68.77300 16.27300 25.08500 1.000 113.16094 310 VAL D N 1
ATOM 11813 C CA . VAL D 1 310 ? -68.13800 15.83100 23.87300 1.000 113.43893 310 VAL D CA 1
ATOM 11814 C C . VAL D 1 310 ? -67.69500 14.46700 24.23100 1.000 114.28481 310 VAL D C 1
ATOM 11815 O O . VAL D 1 310 ? -67.59700 13.59600 23.40600 1.000 114.91985 310 VAL D O 1
ATOM 11819 N N . LEU D 1 311 ? -67.37400 14.25600 25.48500 1.000 115.26553 311 LEU D N 1
ATOM 11820 C CA . LEU D 1 311 ? -66.93800 12.88500 25.70600 1.000 117.49352 311 LEU D CA 1
ATOM 11821 C C . LEU D 1 311 ? -68.10200 11.90300 25.62000 1.000 121.27880 311 LEU D C 1
ATOM 11822 O O . LEU D 1 311 ? -67.87600 10.68800 25.75400 1.000 121.21588 311 LEU D O 1
ATOM 11827 N N . ASP D 1 312 ? -69.35200 12.38600 25.44500 1.000 121.03522 312 ASP D N 1
ATOM 11828 C CA . ASP D 1 312 ? -70.43300 11.45200 25.13300 1.000 121.26589 312 ASP D CA 1
ATOM 11829 C C . ASP D 1 312 ? -70.73800 11.42700 23.63900 1.000 120.93582 312 ASP D C 1
ATOM 11830 O O . ASP D 1 312 ? -70.98900 10.35600 23.06500 1.000 124.37063 312 ASP D O 1
ATOM 11835 N N . VAL D 1 313 ? -70.69300 12.59400 22.99400 1.000 116.91315 313 VAL D N 1
ATOM 11836 C CA . VAL D 1 313 ? -70.73200 12.62000 21.54200 1.000 117.12655 313 VAL D CA 1
ATOM 11837 C C . VAL D 1 313 ? -69.57500 11.79800 20.96900 1.000 114.42985 313 VAL D C 1
ATOM 11838 O O . VAL D 1 313 ? -69.71600 11.21100 19.89000 1.000 111.88405 313 VAL D O 1
ATOM 11842 N N . ILE D 1 314 ? -68.42100 11.72400 21.68800 1.000 111.85829 314 ILE D N 1
ATOM 11843 C CA . ILE D 1 314 ? -67.29700 10.83400 21.35000 1.000 110.88203 314 ILE D CA 1
ATOM 11844 C C . ILE D 1 314 ? -67.84000 9.51300 20.83700 1.000 113.95377 314 ILE D C 1
ATOM 11845 O O . ILE D 1 314 ? -67.46800 9.05800 19.75800 1.000 113.94875 314 ILE D O 1
ATOM 11850 N N . ALA D 1 315 ? -68.73400 8.89700 21.60000 1.000 117.53022 315 ALA D N 1
ATOM 11851 C CA . ALA D 1 315 ? -68.97800 7.46400 21.50900 1.000 122.76359 315 ALA D CA 1
ATOM 11852 C C . ALA D 1 315 ? -70.30200 7.12300 20.84300 1.000 126.21784 315 ALA D C 1
ATOM 11853 O O . ALA D 1 315 ? -70.34800 6.22000 20.00100 1.000 127.54313 315 ALA D O 1
ATOM 11855 N N . GLU D 1 316 ? -71.38200 7.81700 21.21500 1.000 127.18582 316 GLU D N 1
ATOM 11856 C CA . GLU D 1 316 ? -72.68300 7.51300 20.63800 1.000 132.15775 316 GLU D CA 1
ATOM 11857 C C . GLU D 1 316 ? -72.73200 7.88500 19.16400 1.000 133.87579 316 GLU D C 1
ATOM 11858 O O . GLU D 1 316 ? -73.27000 7.12700 18.35000 1.000 135.74607 316 GLU D O 1
ATOM 11864 N N . GLU D 1 317 ? -72.17500 9.04400 18.79500 1.000 133.96065 317 GLU D N 1
ATOM 11865 C CA . GLU D 1 317 ? -72.06500 9.38700 17.38300 1.000 137.47096 317 GLU D CA 1
ATOM 11866 C C . GLU D 1 317 ? -70.91500 8.65300 16.70600 1.000 136.50340 317 GLU D C 1
ATOM 11867 O O . GLU D 1 317 ? -70.92700 8.51800 15.47300 1.000 137.37545 317 GLU D O 1
ATOM 11873 N N . GLN D 1 318 ? -69.94700 8.16400 17.49200 1.000 135.49401 318 GLN D N 1
ATOM 11874 C CA . GLN D 1 318 ? -68.74500 7.50400 16.98300 1.000 139.76931 318 GLN D CA 1
ATOM 11875 C C . GLN D 1 318 ? -68.12000 8.33900 15.85800 1.000 138.96652 318 GLN D C 1
ATOM 11876 O O . GLN D 1 318 ? -68.21100 8.03500 14.66500 1.000 141.25723 318 GLN D O 1
ATOM 11882 N N . LEU D 1 319 ? -67.49800 9.43600 16.26900 1.000 134.06593 319 LEU D N 1
ATOM 11883 C CA . LEU D 1 319 ? -66.82100 10.31000 15.32600 1.000 128.54592 319 LEU D CA 1
ATOM 11884 C C . LEU D 1 319 ? -65.38000 9.88700 15.07000 1.000 121.76753 319 LEU D C 1
ATOM 11885 O O . LEU D 1 319 ? -64.74100 10.44200 14.16900 1.000 117.36034 319 LEU D O 1
ATOM 11890 N N . CYS D 1 320 ? -64.85300 8.92500 15.83300 1.000 120.47689 320 CYS D N 1
ATOM 11891 C CA . CYS D 1 320 ? -63.56000 8.34300 15.49100 1.000 119.43808 320 CYS D CA 1
ATOM 11892 C C . CYS D 1 320 ? -63.65400 7.56200 14.18900 1.000 125.41463 320 CYS D C 1
ATOM 11893 O O . CYS D 1 320 ? -62.79400 7.69000 13.31200 1.000 125.89827 320 CYS D O 1
ATOM 11896 N N . GLN D 1 321 ? -64.69700 6.74000 14.04800 1.000 130.91896 321 GLN D N 1
ATOM 11897 C CA . GLN D 1 321 ? -64.86900 5.97300 12.81800 1.000 135.26011 321 GLN D CA 1
ATOM 11898 C C . GLN D 1 321 ? -65.27100 6.87600 11.65700 1.000 132.76825 321 GLN D C 1
ATOM 11899 O O . GLN D 1 321 ? -64.80800 6.68200 10.52600 1.000 132.90128 321 GLN D O 1
ATOM 11905 N N . ARG D 1 322 ? -66.12800 7.86900 11.91400 1.000 131.52261 322 ARG D N 1
ATOM 11906 C CA . ARG D 1 322 ? -66.49400 8.80900 10.85900 1.000 130.04639 322 ARG D CA 1
ATOM 11907 C C . ARG D 1 322 ? -65.27600 9.58200 10.37400 1.000 123.54183 322 ARG D C 1
ATOM 11908 O O . ARG D 1 322 ? -65.07500 9.74800 9.16600 1.000 122.29160 322 ARG D O 1
ATOM 11916 N N . ALA D 1 323 ? -64.44000 10.05000 11.31000 1.000 119.87829 323 ALA D N 1
ATOM 11917 C CA . ALA D 1 323 ? -63.26400 10.83900 10.95100 1.000 116.99057 323 ALA D CA 1
ATOM 11918 C C . ALA D 1 323 ? -62.38600 10.12800 9.93300 1.000 116.85891 323 ALA D C 1
ATOM 11919 O O . ALA D 1 323 ? -61.74600 10.78000 9.10000 1.000 116.46047 323 ALA D O 1
ATOM 11921 N N . GLU D 1 324 ? -62.34100 8.79800 9.97800 1.000 118.03863 324 GLU D N 1
ATOM 11922 C CA . GLU D 1 324 ? -61.64200 8.04600 8.94700 1.000 121.18580 324 GLU D CA 1
ATOM 11923 C C . GLU D 1 324 ? -62.41700 8.00300 7.63600 1.000 123.67196 324 GLU D C 1
ATOM 11924 O O . GLU D 1 324 ? -61.80600 7.82700 6.57700 1.000 123.09487 324 GLU D O 1
ATOM 11930 N N . GLN D 1 325 ? -63.74200 8.16900 7.68300 1.000 127.79308 325 GLN D N 1
ATOM 11931 C CA . GLN D 1 325 ? -64.54400 8.13800 6.46500 1.000 133.20898 325 GLN D CA 1
ATOM 11932 C C . GLN D 1 325 ? -64.55900 9.49500 5.77100 1.000 133.03471 325 GLN D C 1
ATOM 11933 O O . GLN D 1 325 ? -64.50200 9.56200 4.53800 1.000 133.80064 325 GLN D O 1
ATOM 11939 N N . LEU D 1 326 ? -64.64300 10.58400 6.53900 1.000 131.19325 326 LEU D N 1
ATOM 11940 C CA . LEU D 1 326 ? -64.45200 11.90800 5.95700 1.000 129.72831 326 LEU D CA 1
ATOM 11941 C C . LEU D 1 326 ? -63.04100 12.06600 5.41500 1.000 129.77925 326 LEU D C 1
ATOM 11942 O O . LEU D 1 326 ? -62.84100 12.57200 4.30600 1.000 129.83269 326 LEU D O 1
ATOM 11947 N N . GLY D 1 327 ? -62.04300 11.67700 6.20800 1.000 131.19189 327 GLY D N 1
ATOM 11948 C CA . GLY D 1 327 ? -60.66800 11.84100 5.77500 1.000 132.71439 327 GLY D CA 1
ATOM 11949 C C . GLY D 1 327 ? -60.39900 11.16700 4.44600 1.000 138.33802 327 GLY D C 1
ATOM 11950 O O . GLY D 1 327 ? -59.94000 11.80700 3.50100 1.000 139.66338 327 GLY D O 1
ATOM 11951 N N . SER D 1 328 ? -60.73500 9.87900 4.34000 1.000 143.75715 328 SER D N 1
ATOM 11952 C CA . SER D 1 328 ? -60.35100 9.08500 3.17800 1.000 146.64423 328 SER D CA 1
ATOM 11953 C C . SER D 1 328 ? -61.05500 9.51300 1.89500 1.000 147.98403 328 SER D C 1
ATOM 11954 O O . SER D 1 328 ? -60.54400 9.22700 0.80800 1.000 149.29347 328 SER D O 1
ATOM 11957 N N . HIS D 1 329 ? -62.21100 10.17500 1.98100 1.000 147.88910 329 HIS D N 1
ATOM 11958 C CA . HIS D 1 329 ? -62.85700 10.63000 0.75300 1.000 151.01098 329 HIS D CA 1
ATOM 11959 C C . HIS D 1 329 ? -62.21900 11.91500 0.24500 1.000 148.45700 329 HIS D C 1
ATOM 11960 O O . HIS D 1 329 ? -61.83900 12.00300 -0.92700 1.000 150.20906 329 HIS D O 1
ATOM 11967 N N . LEU D 1 330 ? -62.09300 12.92100 1.11300 1.000 145.25973 330 LEU D N 1
ATOM 11968 C CA . LEU D 1 330 ? -61.32000 14.10500 0.75400 1.000 143.47721 330 LEU D CA 1
ATOM 11969 C C . LEU D 1 330 ? -59.88500 13.73400 0.39500 1.000 143.45669 330 LEU D C 1
ATOM 11970 O O . LEU D 1 330 ? -59.24300 14.43400 -0.39800 1.000 143.26547 330 LEU D O 1
ATOM 11975 N N . GLN D 1 331 ? -59.36900 12.63500 0.96000 1.000 143.88419 331 GLN D N 1
ATOM 11976 C CA . GLN D 1 331 ? -58.12400 12.05900 0.46000 1.000 144.74768 331 GLN D CA 1
ATOM 11977 C C . GLN D 1 331 ? -58.23100 11.75600 -1.02800 1.000 144.46913 331 GLN D C 1
ATOM 11978 O O . GLN D 1 331 ? -57.29300 12.00300 -1.79300 1.000 143.69055 331 GLN D O 1
ATOM 11984 N N . GLU D 1 332 ? -59.37400 11.21700 -1.45400 1.000 140.90819 332 GLU D N 1
ATOM 11985 C CA . GLU D 1 332 ? -59.56000 10.87900 -2.85800 1.000 138.91625 332 GLU D CA 1
ATOM 11986 C C . GLU D 1 332 ? -59.85100 12.10900 -3.70900 1.000 136.25260 332 GLU D C 1
ATOM 11987 O O . GLU D 1 332 ? -59.39200 12.17800 -4.85300 1.000 138.16714 332 GLU D O 1
ATOM 11993 N N . VAL D 1 333 ? -60.58700 13.08800 -3.17400 1.000 134.83689 333 VAL D N 1
ATOM 11994 C CA . VAL D 1 333 ? -60.93300 14.27000 -3.96300 1.000 135.51674 333 VAL D CA 1
ATOM 11995 C C . VAL D 1 333 ? -59.67700 15.01900 -4.39100 1.000 132.23455 333 VAL D C 1
ATOM 11996 O O . VAL D 1 333 ? -59.59000 15.51900 -5.51800 1.000 130.21939 333 VAL D O 1
ATOM 12000 N N . LEU D 1 334 ? -58.68500 15.10700 -3.50600 1.000 130.83015 334 LEU D N 1
ATOM 12001 C CA . LEU D 1 334 ? -57.43200 15.77400 -3.82900 1.000 130.99592 334 LEU D CA 1
ATOM 12002 C C . LEU D 1 334 ? -56.43100 14.86500 -4.52800 1.000 139.16905 334 LEU D C 1
ATOM 12003 O O . LEU D 1 334 ? -55.39900 15.35600 -4.99800 1.000 138.57415 334 LEU D O 1
ATOM 12008 N N . ASN D 1 335 ? -56.70500 13.56200 -4.61500 1.000 148.25656 335 ASN D N 1
ATOM 12009 C CA . ASN D 1 335 ? -55.76200 12.63400 -5.22700 1.000 152.26426 335 ASN D CA 1
ATOM 12010 C C . ASN D 1 335 ? -55.94600 12.50600 -6.73300 1.000 156.26112 335 ASN D C 1
ATOM 12011 O O . ASN D 1 335 ? -54.97800 12.19600 -7.43900 1.000 158.39173 335 ASN D O 1
ATOM 12016 N N . GLN D 1 336 ? -57.15800 12.71800 -7.24900 1.000 160.91064 336 GLN D N 1
ATOM 12017 C CA . GLN D 1 336 ? -57.32400 12.88200 -8.68700 1.000 167.12630 336 GLN D CA 1
ATOM 12018 C C . GLN D 1 336 ? -57.35700 14.34300 -9.10300 1.000 167.34377 336 GLN D C 1
ATOM 12019 O O . GLN D 1 336 ? -57.14600 14.64100 -10.28200 1.000 172.24635 336 GLN D O 1
ATOM 12025 N N . ALA D 1 337 ? -57.61400 15.26000 -8.16900 1.000 165.80980 337 ALA D N 1
ATOM 12026 C CA . ALA D 1 337 ? -57.23100 16.64600 -8.39600 1.000 162.19951 337 ALA D CA 1
ATOM 12027 C C . ALA D 1 337 ? -55.72100 16.78000 -8.50000 1.000 159.95793 337 ALA D C 1
ATOM 12028 O O . ALA D 1 337 ? -55.23000 17.77000 -9.04900 1.000 163.52633 337 ALA D O 1
ATOM 12030 N N . ARG D 1 338 ? -54.97800 15.79700 -7.98300 1.000 152.87839 338 ARG D N 1
ATOM 12031 C CA . ARG D 1 338 ? -53.53000 15.77100 -8.15600 1.000 152.74806 338 ARG D CA 1
ATOM 12032 C C . ARG D 1 338 ? -53.15600 15.65400 -9.62700 1.000 156.35300 338 ARG D C 1
ATOM 12033 O O . ARG D 1 338 ? -52.20800 16.30100 -10.08800 1.000 155.00976 338 ARG D O 1
ATOM 12041 N N . ALA D 1 339 ? -53.88200 14.82400 -10.37900 1.000 161.85426 339 ALA D N 1
ATOM 12042 C CA . ALA D 1 339 ? -53.62300 14.71300 -11.81000 1.000 169.72488 339 ALA D CA 1
ATOM 12043 C C . ALA D 1 339 ? -54.14900 15.92500 -12.56600 1.000 159.32279 339 ALA D C 1
ATOM 12044 O O . ALA D 1 339 ? -53.55400 16.33500 -13.57000 1.000 180.08888 339 ALA D O 1
ATOM 12046 N N . THR D 1 340 ? -55.25300 16.51100 -12.10100 1.000 167.86233 340 THR D N 1
ATOM 12047 C CA . THR D 1 340 ? -55.80000 17.69800 -12.74800 1.000 165.86948 340 THR D CA 1
ATOM 12048 C C . THR D 1 340 ? -55.03000 18.95200 -12.34700 1.000 159.61088 340 THR D C 1
ATOM 12049 O O . THR D 1 340 ? -54.69200 19.78000 -13.20000 1.000 158.56507 340 THR D O 1
ATOM 12053 N N . CYS D 1 341 ? -54.74400 19.11000 -11.05200 1.000 178.08347 341 CYS D N 1
ATOM 12054 C CA . CYS D 1 341 ? -53.96200 20.24100 -10.57900 1.000 165.21140 341 CYS D CA 1
ATOM 12055 C C . CYS D 1 341 ? -52.52100 19.79700 -10.38400 1.000 155.80324 341 CYS D C 1
ATOM 12056 O O . CYS D 1 341 ? -52.25000 18.98600 -9.48600 1.000 151.81765 341 CYS D O 1
ATOM 12059 N N . PRO D 1 342 ? -51.57100 20.29100 -11.18300 1.000 150.56826 342 PRO D N 1
ATOM 12060 C CA . PRO D 1 342 ? -50.18900 19.80400 -11.07100 1.000 142.19877 342 PRO D CA 1
ATOM 12061 C C . PRO D 1 342 ? -49.43500 20.34900 -9.87200 1.000 130.24856 342 PRO D C 1
ATOM 12062 O O . PRO D 1 342 ? -48.44700 19.72900 -9.45600 1.000 126.72593 342 PRO D O 1
ATOM 12066 N N . ALA D 1 343 ? -49.86600 21.47500 -9.30100 1.000 126.01883 343 ALA D N 1
ATOM 12067 C CA . ALA D 1 343 ? -49.13400 22.10700 -8.21100 1.000 119.95868 343 ALA D CA 1
ATOM 12068 C C . ALA D 1 343 ? -49.11100 21.27200 -6.93700 1.000 118.11072 343 ALA D C 1
ATOM 12069 O O . ALA D 1 343 ? -48.32900 21.58300 -6.03300 1.000 110.86718 343 ALA D O 1
ATOM 12071 N N . ILE D 1 344 ? -49.93900 20.23300 -6.83900 1.000 124.96997 344 ILE D N 1
ATOM 12072 C CA . ILE D 1 344 ? -49.92600 19.37200 -5.66200 1.000 123.81959 344 ILE D CA 1
ATOM 12073 C C . ILE D 1 344 ? -48.66600 18.51700 -5.69100 1.000 128.23036 344 ILE D C 1
ATOM 12074 O O . ILE D 1 344 ? -48.42800 17.76600 -6.64500 1.000 131.42553 344 ILE D O 1
ATOM 12079 N N . VAL D 1 345 ? -47.85200 18.62600 -4.64400 1.000 130.36136 345 VAL D N 1
ATOM 12080 C CA . VAL D 1 345 ? -46.61700 17.85700 -4.55400 1.000 129.14127 345 VAL D CA 1
ATOM 12081 C C . VAL D 1 345 ? -46.83800 16.65600 -3.64100 1.000 129.85219 345 VAL D C 1
ATOM 12082 O O . VAL D 1 345 ? -46.17100 15.62500 -3.78600 1.000 132.73847 345 VAL D O 1
ATOM 12086 N N . ASP D 1 346 ? -47.79100 16.77200 -2.71600 1.000 125.04479 346 ASP D N 1
ATOM 12087 C CA . ASP D 1 346 ? -48.06500 15.71900 -1.74600 1.000 121.74938 346 ASP D CA 1
ATOM 12088 C C . ASP D 1 346 ? -49.30700 16.08600 -0.94800 1.000 120.56909 346 ASP D C 1
ATOM 12089 O O . ASP D 1 346 ? -49.55600 17.26300 -0.67200 1.000 121.03461 346 ASP D O 1
ATOM 12094 N N . VAL D 1 347 ? -50.08500 15.06500 -0.59200 1.000 120.01974 347 VAL D N 1
ATOM 12095 C CA . VAL D 1 347 ? -51.17300 15.19000 0.37000 1.000 120.33930 347 VAL D CA 1
ATOM 12096 C C . VAL D 1 347 ? -50.89900 14.21900 1.51100 1.000 121.78627 347 VAL D C 1
ATOM 12097 O O . VAL D 1 347 ? -50.38600 13.11600 1.29100 1.000 125.08698 347 VAL D O 1
ATOM 12101 N N . ARG D 1 348 ? -51.21800 14.63800 2.73300 1.000 119.38828 348 ARG D N 1
ATOM 12102 C CA . ARG D 1 348 ? -50.86800 13.85400 3.90700 1.000 117.78962 348 ARG D CA 1
ATOM 12103 C C . ARG D 1 348 ? -51.93700 14.02300 4.97300 1.000 122.91319 348 ARG D C 1
ATOM 12104 O O . ARG D 1 348 ? -52.64700 15.03200 5.00700 1.000 124.83229 348 ARG D O 1
ATOM 12112 N N . GLY D 1 349 ? -52.04200 13.02900 5.84100 1.000 126.15614 349 GLY D N 1
ATOM 12113 C CA . GLY D 1 349 ? -52.97500 13.09000 6.94500 1.000 131.47739 349 GLY D CA 1
ATOM 12114 C C . GLY D 1 349 ? -53.33500 11.71600 7.45300 1.000 136.58636 349 GLY D C 1
ATOM 12115 O O . GLY D 1 349 ? -53.18700 10.70200 6.76800 1.000 141.97814 349 GLY D O 1
ATOM 12116 N N . ARG D 1 350 ? -53.81400 11.69000 8.69500 1.000 128.51072 350 ARG D N 1
ATOM 12117 C CA . ARG D 1 350 ? -54.33400 10.48700 9.33100 1.000 124.03543 350 ARG D CA 1
ATOM 12118 C C . ARG D 1 350 ? -55.70900 10.80900 9.89200 1.000 125.09374 350 ARG D C 1
ATOM 12119 O O . ARG D 1 350 ? -55.88300 11.83000 10.56500 1.000 125.51212 350 ARG D O 1
ATOM 12127 N N . GLY D 1 351 ? -56.68100 9.94200 9.62000 1.000 125.75138 351 GLY D N 1
ATOM 12128 C CA . GLY D 1 351 ? -58.05900 10.29900 9.91600 1.000 126.25541 351 GLY D CA 1
ATOM 12129 C C . GLY D 1 351 ? -58.52200 11.39300 8.97300 1.000 125.73777 351 GLY D C 1
ATOM 12130 O O . GLY D 1 351 ? -58.25900 11.35600 7.76600 1.000 125.69981 351 GLY D O 1
ATOM 12131 N N . SER D 1 352 ? -59.21500 12.38900 9.52400 1.000 125.85016 352 SER D N 1
ATOM 12132 C CA . SER D 1 352 ? -59.61100 13.56900 8.76800 1.000 125.76696 352 SER D CA 1
ATOM 12133 C C . SER D 1 352 ? -58.75500 14.78800 9.09600 1.000 120.23134 352 SER D C 1
ATOM 12134 O O . SER D 1 352 ? -59.07100 15.89400 8.64700 1.000 120.09993 352 SER D O 1
ATOM 12137 N N . MET D 1 353 ? -57.68600 14.61300 9.87400 1.000 115.41815 353 MET D N 1
ATOM 12138 C CA . MET D 1 353 ? -56.68000 15.65900 10.05000 1.000 110.68055 353 MET D CA 1
ATOM 12139 C C . MET D 1 353 ? -55.76200 15.60800 8.83100 1.000 106.68375 353 MET D C 1
ATOM 12140 O O . MET D 1 353 ? -54.62700 15.12700 8.87400 1.000 102.95603 353 MET D O 1
ATOM 12145 N N . VAL D 1 354 ? -56.28300 16.11200 7.71400 1.000 109.49013 354 VAL D N 1
ATOM 12146 C CA . VAL D 1 354 ? -55.65300 15.97700 6.40700 1.000 110.14107 354 VAL D CA 1
ATOM 12147 C C . VAL D 1 354 ? -55.25100 17.35500 5.90200 1.000 107.80590 354 VAL D C 1
ATOM 12148 O O . VAL D 1 354 ? -55.84700 18.37300 6.27100 1.000 108.19381 354 VAL D O 1
ATOM 12152 N N . ALA D 1 355 ? -54.22300 17.38100 5.05500 1.000 106.28778 355 ALA D N 1
ATOM 12153 C CA . ALA D 1 355 ? -53.73900 18.61800 4.46300 1.000 107.28762 355 ALA D CA 1
ATOM 12154 C C . ALA D 1 355 ? -53.14000 18.31800 3.09600 1.000 110.73589 355 ALA D C 1
ATOM 12155 O O . ALA D 1 355 ? -52.82000 17.17000 2.77600 1.000 113.64659 355 ALA D O 1
ATOM 12157 N N . VAL D 1 356 ? -52.99000 19.36800 2.28900 1.000 110.31399 356 VAL D N 1
ATOM 12158 C CA . VAL D 1 356 ? -52.42700 19.26500 0.94700 1.000 110.12718 356 VAL D CA 1
ATOM 12159 C C . VAL D 1 356 ? -51.37500 20.35400 0.77400 1.000 112.24144 356 VAL D C 1
ATOM 12160 O O . VAL D 1 356 ? -51.60500 21.51000 1.14500 1.000 113.24789 356 VAL D O 1
ATOM 12164 N N . GLU D 1 357 ? -50.22700 19.98300 0.21400 1.000 113.13448 357 GLU D N 1
ATOM 12165 C CA . GLU D 1 357 ? -49.12100 20.90200 -0.01000 1.000 111.17410 357 GLU D CA 1
ATOM 12166 C C . GLU D 1 357 ? -49.05300 21.29200 -1.48100 1.000 110.60600 357 GLU D C 1
ATOM 12167 O O . GLU D 1 357 ? -49.21000 20.44600 -2.36500 1.000 109.35540 357 GLU D O 1
ATOM 12173 N N . PHE D 1 358 ? -48.81600 22.57700 -1.73800 1.000 112.08449 358 PHE D N 1
ATOM 12174 C CA . PHE D 1 358 ? -48.74700 23.11000 -3.09100 1.000 116.73924 358 PHE D CA 1
ATOM 12175 C C . PHE D 1 358 ? -47.37300 23.71200 -3.33700 1.000 120.25271 358 PHE D C 1
ATOM 12176 O O . PHE D 1 358 ? -46.87800 24.49700 -2.52000 1.000 116.70150 358 PHE D O 1
ATOM 12184 N N . ASN D 1 359 ? -46.76800 23.35000 -4.46400 1.000 128.14279 359 ASN D N 1
ATOM 12185 C CA . ASN D 1 359 ? -45.46300 23.85600 -4.85900 1.000 133.24175 359 ASN D CA 1
ATOM 12186 C C . ASN D 1 359 ? -45.56000 24.51700 -6.22600 1.000 140.15890 359 ASN D C 1
ATOM 12187 O O . ASN D 1 359 ? -46.30400 24.05800 -7.09900 1.000 142.86359 359 ASN D O 1
ATOM 12192 N N . ASP D 1 360 ? -44.81100 25.59700 -6.40000 1.000 138.50699 360 ASP D N 1
ATOM 12193 C CA . ASP D 1 360 ? -44.69900 26.22100 -7.71000 1.000 141.52305 360 ASP D CA 1
ATOM 12194 C C . ASP D 1 360 ? -43.92600 25.29200 -8.64100 1.000 144.63617 360 ASP D C 1
ATOM 12195 O O . ASP D 1 360 ? -42.83300 24.83600 -8.28500 1.000 145.62682 360 ASP D O 1
ATOM 12200 N N . PRO D 1 361 ? -44.39400 25.14200 -9.88700 1.000 154.63676 361 PRO D N 1
ATOM 12201 C CA . PRO D 1 361 ? -43.83000 24.25000 -10.91400 1.000 164.59379 361 PRO D CA 1
ATOM 12202 C C . PRO D 1 361 ? -42.37600 24.47700 -11.38000 1.000 173.44038 361 PRO D C 1
ATOM 12203 O O . PRO D 1 361 ? -41.68700 23.48100 -11.59600 1.000 175.05063 361 PRO D O 1
ATOM 12207 N N . GLN D 1 362 ? -41.91100 25.71700 -11.51400 1.000 180.54513 362 GLN D N 1
ATOM 12208 C CA . GLN D 1 362 ? -40.54800 25.96000 -12.01200 1.000 187.07051 362 GLN D CA 1
ATOM 12209 C C . GLN D 1 362 ? -39.42500 25.38400 -11.13900 1.000 188.12747 362 GLN D C 1
ATOM 12210 O O . GLN D 1 362 ? -38.47100 24.79700 -11.64800 1.000 190.60161 362 GLN D O 1
ATOM 12216 N N . THR D 1 363 ? -39.55100 25.55600 -9.83000 1.000 185.29541 363 THR D N 1
ATOM 12217 C CA . THR D 1 363 ? -38.59400 25.03600 -8.85300 1.000 183.59420 363 THR D CA 1
ATOM 12218 C C . THR D 1 363 ? -39.45300 24.36700 -7.79100 1.000 177.11311 363 THR D C 1
ATOM 12219 O O . THR D 1 363 ? -40.54700 24.85900 -7.49800 1.000 174.79244 363 THR D O 1
ATOM 12223 N N . GLY D 1 364 ? -39.01100 23.27700 -7.17100 1.000 173.47293 364 GLY D N 1
ATOM 12224 C CA . GLY D 1 364 ? -39.97500 22.71800 -6.24100 1.000 168.89085 364 GLY D CA 1
ATOM 12225 C C . GLY D 1 364 ? -39.84700 23.43000 -4.91200 1.000 164.17932 364 GLY D C 1
ATOM 12226 O O . GLY D 1 364 ? -39.60300 22.79100 -3.88400 1.000 163.14266 364 GLY D O 1
ATOM 12227 N N . GLU D 1 365 ? -40.01500 24.73300 -4.91000 1.000 159.66304 365 GLU D N 1
ATOM 12228 C CA . GLU D 1 365 ? -40.16000 25.40500 -3.63500 1.000 152.04437 365 GLU D CA 1
ATOM 12229 C C . GLU D 1 365 ? -41.61800 25.73000 -3.37000 1.000 150.49745 365 GLU D C 1
ATOM 12230 O O . GLU D 1 365 ? -42.42400 25.85700 -4.29700 1.000 151.62436 365 GLU D O 1
ATOM 12236 N N . PRO D 1 366 ? -41.99100 25.84700 -2.10500 1.000 147.69757 366 PRO D N 1
ATOM 12237 C CA . PRO D 1 366 ? -43.34400 26.29600 -1.76400 1.000 148.53174 366 PRO D CA 1
ATOM 12238 C C . PRO D 1 366 ? -43.68900 27.64800 -2.36100 1.000 151.60680 366 PRO D C 1
ATOM 12239 O O . PRO D 1 366 ? -42.81000 28.38600 -2.81800 1.000 151.56962 366 PRO D O 1
ATOM 12243 N N . SER D 1 367 ? -44.97100 27.97400 -2.36800 1.000 153.56322 367 SER D N 1
ATOM 12244 C CA . SER D 1 367 ? -45.39500 29.35000 -2.57200 1.000 153.67268 367 SER D CA 1
ATOM 12245 C C . SER D 1 367 ? -46.75200 29.51500 -1.91100 1.000 152.07878 367 SER D C 1
ATOM 12246 O O . SER D 1 367 ? -47.73100 28.87800 -2.32600 1.000 152.83731 367 SER D O 1
ATOM 12249 N N . PRO D 1 368 ? -46.84600 30.35000 -0.87700 1.000 150.77589 368 PRO D N 1
ATOM 12250 C CA . PRO D 1 368 ? -48.12400 30.47600 -0.17400 1.000 151.39520 368 PRO D CA 1
ATOM 12251 C C . PRO D 1 368 ? -49.20700 31.26200 -0.88300 1.000 153.92323 368 PRO D C 1
ATOM 12252 O O . PRO D 1 368 ? -50.35500 31.22600 -0.44000 1.000 160.38448 368 PRO D O 1
ATOM 12256 N N . GLU D 1 369 ? -48.89700 31.94400 -1.98200 1.000 154.02718 369 GLU D N 1
ATOM 12257 C CA . GLU D 1 369 ? -49.93800 32.70300 -2.66200 1.000 150.45263 369 GLU D CA 1
ATOM 12258 C C . GLU D 1 369 ? -50.66600 31.91700 -3.74900 1.000 145.89503 369 GLU D C 1
ATOM 12259 O O . GLU D 1 369 ? -51.71000 32.38100 -4.20900 1.000 150.74260 369 GLU D O 1
ATOM 12265 N N . PHE D 1 370 ? -50.15800 30.75800 -4.18200 1.000 137.60169 370 PHE D N 1
ATOM 12266 C CA . PHE D 1 370 ? -51.02900 29.81300 -4.87800 1.000 135.81813 370 PHE D CA 1
ATOM 12267 C C . PHE D 1 370 ? -51.82800 29.00900 -3.87000 1.000 132.08967 370 PHE D C 1
ATOM 12268 O O . PHE D 1 370 ? -53.03800 28.80700 -4.03200 1.000 133.20509 370 PHE D O 1
ATOM 12276 N N . THR D 1 371 ? -51.13700 28.51400 -2.84500 1.000 126.47920 371 THR D N 1
ATOM 12277 C CA . THR D 1 371 ? -51.80100 27.99300 -1.66200 1.000 123.43240 371 THR D CA 1
ATOM 12278 C C . THR D 1 371 ? -52.81700 28.99500 -1.12600 1.000 127.12984 371 THR D C 1
ATOM 12279 O O . THR D 1 371 ? -53.93800 28.61900 -0.76600 1.000 128.21501 371 THR D O 1
ATOM 12283 N N . ARG D 1 372 ? -52.45600 30.28100 -1.09400 1.000 129.78323 372 ARG D N 1
ATOM 12284 C CA . ARG D 1 372 ? -53.36600 31.34100 -0.67500 1.000 134.51061 372 ARG D CA 1
ATOM 12285 C C . ARG D 1 372 ? -54.15900 31.93700 -1.83100 1.000 140.08875 372 ARG D C 1
ATOM 12286 O O . ARG D 1 372 ? -54.95400 32.84300 -1.60300 1.000 142.04547 372 ARG D O 1
ATOM 12294 N N . LEU D 1 373 ? -53.95300 31.48100 -3.06700 1.000 143.73717 373 LEU D N 1
ATOM 12295 C CA . LEU D 1 373 ? -54.92900 31.77200 -4.11600 1.000 145.87023 373 LEU D CA 1
ATOM 12296 C C . LEU D 1 373 ? -56.18100 30.93300 -3.89700 1.000 145.83254 373 LEU D C 1
ATOM 12297 O O . LEU D 1 373 ? -57.30700 31.41500 -4.03000 1.000 150.71020 373 LEU D O 1
ATOM 12302 N N . VAL D 1 374 ? -55.98900 29.66600 -3.52600 1.000 143.19236 374 VAL D N 1
ATOM 12303 C CA . VAL D 1 374 ? -57.08000 28.81300 -3.06200 1.000 143.30856 374 VAL D CA 1
ATOM 12304 C C . VAL D 1 374 ? -57.79300 29.45800 -1.88000 1.000 147.61788 374 VAL D C 1
ATOM 12305 O O . VAL D 1 374 ? -59.02300 29.34400 -1.74600 1.000 150.44171 374 VAL D O 1
ATOM 12309 N N . GLN D 1 375 ? -57.03100 30.14800 -1.00600 1.000 148.89073 375 GLN D N 1
ATOM 12310 C CA . GLN D 1 375 ? -57.62600 30.84500 0.13800 1.000 151.79052 375 GLN D CA 1
ATOM 12311 C C . GLN D 1 375 ? -58.86400 31.63700 -0.26400 1.000 154.29645 375 GLN D C 1
ATOM 12312 O O . GLN D 1 375 ? -59.96100 31.38600 0.23800 1.000 155.79135 375 GLN D O 1
ATOM 12318 N N . GLN D 1 376 ? -58.71100 32.59800 -1.17400 1.000 152.03950 376 GLN D N 1
ATOM 12319 C CA . GLN D 1 376 ? -59.81400 33.50700 -1.47200 1.000 153.55408 376 GLN D CA 1
ATOM 12320 C C . GLN D 1 376 ? -60.93600 32.79800 -2.22800 1.000 156.14089 376 GLN D C 1
ATOM 12321 O O . GLN D 1 376 ? -62.11400 32.96600 -1.89700 1.000 156.92681 376 GLN D O 1
ATOM 12327 N N . LYS D 1 377 ? -60.59000 32.01300 -3.25500 1.000 157.58554 377 LYS D N 1
ATOM 12328 C CA . LYS D 1 377 ? -61.59400 31.30900 -4.05200 1.000 161.30898 377 LYS D CA 1
ATOM 12329 C C . LYS D 1 377 ? -62.52300 30.47100 -3.18500 1.000 167.50947 377 LYS D C 1
ATOM 12330 O O . LYS D 1 377 ? -63.70900 30.31400 -3.49800 1.000 170.59118 377 LYS D O 1
ATOM 12336 N N . ALA D 1 378 ? -61.99900 29.91900 -2.09200 1.000 170.23002 378 ALA D N 1
ATOM 12337 C CA . ALA D 1 378 ? -62.81000 29.06700 -1.23200 1.000 170.06066 378 ALA D CA 1
ATOM 12338 C C . ALA D 1 378 ? -63.92500 29.86300 -0.55900 1.000 175.57897 378 ALA D C 1
ATOM 12339 O O . ALA D 1 378 ? -65.10500 29.51200 -0.67300 1.000 179.74328 378 ALA D O 1
ATOM 12341 N N . GLN D 1 379 ? -63.57700 30.94700 0.14000 1.000 166.66374 379 GLN D N 1
ATOM 12342 C CA . GLN D 1 379 ? -64.60100 31.76100 0.78700 1.000 160.14819 379 GLN D CA 1
ATOM 12343 C C . GLN D 1 379 ? -65.33300 32.66400 -0.19600 1.000 157.46554 379 GLN D C 1
ATOM 12344 O O . GLN D 1 379 ? -66.45600 33.09000 0.09800 1.000 159.93953 379 GLN D O 1
ATOM 12350 N N . GLU D 1 380 ? -64.72800 32.96800 -1.34800 1.000 150.80712 380 GLU D N 1
ATOM 12351 C CA . GLU D 1 380 ? -65.50600 33.50200 -2.46100 1.000 147.87730 380 GLU D CA 1
ATOM 12352 C C . GLU D 1 380 ? -66.66300 32.57400 -2.78900 1.000 148.90363 380 GLU D C 1
ATOM 12353 O O . GLU D 1 380 ? -67.72800 33.02600 -3.22600 1.000 155.20789 380 GLU D O 1
ATOM 12359 N N . ASN D 1 381 ? -66.46800 31.27600 -2.58100 1.000 144.13786 381 ASN D N 1
ATOM 12360 C CA . ASN D 1 381 ? -67.51100 30.26800 -2.67300 1.000 146.36984 381 ASN D CA 1
ATOM 12361 C C . ASN D 1 381 ? -68.17200 29.98000 -1.33200 1.000 147.37712 381 ASN D C 1
ATOM 12362 O O . ASN D 1 381 ? -69.00600 29.07300 -1.25300 1.000 149.16535 381 ASN D O 1
ATOM 12367 N N . GLY D 1 382 ? -67.80600 30.70300 -0.27800 1.000 146.74573 382 GLY D N 1
ATOM 12368 C CA . GLY D 1 382 ? -68.35400 30.44200 1.03800 1.000 146.13872 382 GLY D CA 1
ATOM 12369 C C . GLY D 1 382 ? -67.72700 29.24000 1.71200 1.000 140.93873 382 GLY D C 1
ATOM 12370 O O . GLY D 1 382 ? -68.43100 28.38400 2.25700 1.000 141.51771 382 GLY D O 1
ATOM 12371 N N . LEU D 1 383 ? -66.39800 29.17000 1.69100 1.000 137.23989 383 LEU D N 1
ATOM 12372 C CA . LEU D 1 383 ? -65.65800 28.05000 2.26000 1.000 134.11375 383 LEU D CA 1
ATOM 12373 C C . LEU D 1 383 ? -64.38300 28.58900 2.88900 1.000 132.31538 383 LEU D C 1
ATOM 12374 O O . LEU D 1 383 ? -63.55900 29.19300 2.20100 1.000 131.04352 383 LEU D O 1
ATOM 12379 N N . LEU D 1 384 ? -64.21500 28.38700 4.19000 1.000 131.21585 384 LEU D N 1
ATOM 12380 C CA . LEU D 1 384 ? -63.07100 28.93600 4.90800 1.000 129.35991 384 LEU D CA 1
ATOM 12381 C C . LEU D 1 384 ? -62.03300 27.84100 5.12200 1.000 123.46694 384 LEU D C 1
ATOM 12382 O O . LEU D 1 384 ? -62.26600 26.89300 5.87900 1.000 122.66420 384 LEU D O 1
ATOM 12387 N N . LEU D 1 385 ? -60.88700 27.98200 4.46300 1.000 119.37365 385 LEU D N 1
ATOM 12388 C CA . LEU D 1 385 ? -59.77100 27.05700 4.59400 1.000 115.93237 385 LEU D CA 1
ATOM 12389 C C . LEU D 1 385 ? -58.59100 27.77300 5.23700 1.000 116.89194 385 LEU D C 1
ATOM 12390 O O . LEU D 1 385 ? -58.28800 28.92100 4.89600 1.000 117.45766 385 LEU D O 1
ATOM 12395 N N . LEU D 1 386 ? -57.92600 27.09300 6.16600 1.000 117.74105 386 LEU D N 1
ATOM 12396 C CA . LEU D 1 386 ? -56.82300 27.68500 6.90600 1.000 119.86482 386 LEU D CA 1
ATOM 12397 C C . LEU D 1 386 ? -55.48500 27.37000 6.24300 1.000 124.48296 386 LEU D C 1
ATOM 12398 O O . LEU D 1 386 ? -55.34500 26.40400 5.48800 1.000 123.14533 386 LEU D O 1
ATOM 12403 N N . SER D 1 387 ? -54.49500 28.20700 6.54400 1.000 130.04406 387 SER D N 1
ATOM 12404 C CA . SER D 1 387 ? -53.13400 28.00400 6.07800 1.000 132.58864 387 SER D CA 1
ATOM 12405 C C . SER D 1 387 ? -52.34000 27.23100 7.12900 1.000 136.17219 387 SER D C 1
ATOM 12406 O O . SER D 1 387 ? -52.83000 26.93400 8.22100 1.000 137.65918 387 SER D O 1
ATOM 12409 N N . CYS D 1 388 ? -51.09700 26.90600 6.80100 1.000 138.63919 388 CYS D N 1
ATOM 12410 C CA . CYS D 1 388 ? -50.25900 26.06200 7.65000 1.000 141.36381 388 CYS D CA 1
ATOM 12411 C C . CYS D 1 388 ? -48.82600 26.14100 7.13400 1.000 138.65169 388 CYS D C 1
ATOM 12412 O O . CYS D 1 388 ? -48.48900 27.01300 6.32500 1.000 140.24268 388 CYS D O 1
ATOM 12415 N N . GLY D 1 389 ? -47.98000 25.24000 7.61600 1.000 134.83402 389 GLY D N 1
ATOM 12416 C CA . GLY D 1 389 ? -46.67100 25.02300 7.04000 1.000 131.64633 389 GLY D CA 1
ATOM 12417 C C . GLY D 1 389 ? -45.61400 25.99400 7.53700 1.000 130.79020 389 GLY D C 1
ATOM 12418 O O . GLY D 1 389 ? -45.89800 27.06500 8.07200 1.000 130.58137 389 GLY D O 1
ATOM 12419 N N . VAL D 1 390 ? -44.35600 25.58800 7.34600 1.000 128.90856 390 VAL D N 1
ATOM 12420 C CA . VAL D 1 390 ? -43.21900 26.45200 7.63700 1.000 126.03377 390 VAL D CA 1
ATOM 12421 C C . VAL D 1 390 ? -43.12700 27.59700 6.63800 1.000 128.43740 390 VAL D C 1
ATOM 12422 O O . VAL D 1 390 ? -42.51600 28.63100 6.93400 1.000 128.87181 390 VAL D O 1
ATOM 12426 N N . TYR D 1 391 ? -43.72900 27.44200 5.45800 1.000 130.47840 391 TYR D N 1
ATOM 12427 C CA . TYR D 1 391 ? -43.68200 28.45700 4.41900 1.000 135.98095 391 TYR D CA 1
ATOM 12428 C C . TYR D 1 391 ? -45.04600 29.01100 4.03500 1.000 136.83057 391 TYR D C 1
ATOM 12429 O O . TYR D 1 391 ? -45.10500 29.94700 3.22900 1.000 138.97338 391 TYR D O 1
ATOM 12438 N N . GLY D 1 392 ? -46.13400 28.47100 4.57600 1.000 134.86471 392 GLY D N 1
ATOM 12439 C CA . GLY D 1 392 ? -47.46200 28.91100 4.20200 1.000 137.29104 392 GLY D CA 1
ATOM 12440 C C . GLY D 1 392 ? -48.04400 28.22900 2.98700 1.000 136.79813 392 GLY D C 1
ATOM 12441 O O . GLY D 1 392 ? -48.98500 28.76100 2.38900 1.000 139.98081 392 GLY D O 1
ATOM 12442 N N . ASN D 1 393 ? -47.53300 27.05600 2.61400 1.000 132.48670 393 ASN D N 1
ATOM 12443 C CA . ASN D 1 393 ? -47.85000 26.42800 1.33800 1.000 128.31366 393 ASN D CA 1
ATOM 12444 C C . ASN D 1 393 ? -48.79200 25.23800 1.46200 1.000 123.85213 393 ASN D C 1
ATOM 12445 O O . ASN D 1 393 ? -48.94800 24.48500 0.49500 1.000 121.51810 393 ASN D O 1
ATOM 12450 N N . VAL D 1 394 ? -49.42400 25.04300 2.61500 1.000 120.89024 394 VAL D N 1
ATOM 12451 C CA . VAL D 1 394 ? -50.22200 23.84900 2.86800 1.000 115.78804 394 VAL D CA 1
ATOM 12452 C C . VAL D 1 394 ? -51.59000 24.26900 3.38500 1.000 115.48022 394 VAL D C 1
ATOM 12453 O O . VAL D 1 394 ? -51.68600 24.95000 4.41400 1.000 115.93874 394 VAL D O 1
ATOM 12457 N N . ILE D 1 395 ? -52.64300 23.86700 2.67600 1.000 113.81228 395 ILE D N 1
ATOM 12458 C CA . ILE D 1 395 ? -54.00300 23.99100 3.18800 1.000 113.49694 395 ILE D CA 1
ATOM 12459 C C . ILE D 1 395 ? -54.26700 22.85200 4.16000 1.000 107.18999 395 ILE D C 1
ATOM 12460 O O . ILE D 1 395 ? -54.06500 21.67800 3.83000 1.000 103.18203 395 ILE D O 1
ATOM 12465 N N . ARG D 1 396 ? -54.72700 23.19000 5.35800 1.000 105.80810 396 ARG D N 1
ATOM 12466 C CA . ARG D 1 396 ? -55.16700 22.20000 6.32800 1.000 102.36374 396 ARG D CA 1
ATOM 12467 C C . ARG D 1 396 ? -56.68600 22.23700 6.40900 1.000 105.29783 396 ARG D C 1
ATOM 12468 O O . ARG D 1 396 ? -57.28300 23.31700 6.47800 1.000 106.71298 396 ARG D O 1
ATOM 12476 N N . PHE D 1 397 ? -57.30400 21.06400 6.38700 1.000 105.27781 397 PHE D N 1
ATOM 12477 C CA . PHE D 1 397 ? -58.75800 20.93700 6.40000 1.000 106.32206 397 PHE D CA 1
ATOM 12478 C C . PHE D 1 397 ? -59.19200 20.63100 7.82600 1.000 105.17473 397 PHE D C 1
ATOM 12479 O O . PHE D 1 397 ? -59.02700 19.51000 8.31200 1.000 102.72949 397 PHE D O 1
ATOM 12487 N N . LEU D 1 398 ? -59.74200 21.63600 8.50000 1.000 108.65667 398 LEU D N 1
ATOM 12488 C CA . LEU D 1 398 ? -60.12400 21.45700 9.89100 1.000 111.53991 398 LEU D CA 1
ATOM 12489 C C . LEU D 1 398 ? -61.63200 21.60000 10.06300 1.000 116.01640 398 LEU D C 1
ATOM 12490 O O . LEU D 1 398 ? -62.10000 22.38700 10.89000 1.000 118.29993 398 LEU D O 1
ATOM 12495 N N . TYR D 1 399 ? -62.39600 20.82700 9.29600 1.000 117.12828 399 TYR D N 1
ATOM 12496 C CA . TYR D 1 399 ? -63.83900 20.81400 9.45300 1.000 120.58272 399 TYR D CA 1
ATOM 12497 C C . TYR D 1 399 ? -64.22600 20.04600 10.71600 1.000 121.65964 399 TYR D C 1
ATOM 12498 O O . TYR D 1 399 ? -63.51900 19.12600 11.13400 1.000 116.69704 399 TYR D O 1
ATOM 12507 N N . PRO D 1 400 ? -65.33300 20.42100 11.35300 1.000 127.81647 400 PRO D N 1
ATOM 12508 C CA . PRO D 1 400 ? -65.84100 19.62400 12.47300 1.000 129.54513 400 PRO D CA 1
ATOM 12509 C C . PRO D 1 400 ? -66.18000 18.20800 12.04100 1.000 126.87790 400 PRO D C 1
ATOM 12510 O O . PRO D 1 400 ? -66.56300 17.95600 10.89600 1.000 121.03851 400 PRO D O 1
ATOM 12514 N N . LEU D 1 401 ? -66.03200 17.27400 12.98300 1.000 132.48243 401 LEU D N 1
ATOM 12515 C CA . LEU D 1 401 ? -66.37400 15.88500 12.71200 1.000 133.93791 401 LEU D CA 1
ATOM 12516 C C . LEU D 1 401 ? -67.87700 15.68600 12.55700 1.000 136.05343 401 LEU D C 1
ATOM 12517 O O . LEU D 1 401 ? -68.30200 14.66300 12.01000 1.000 136.38098 401 LEU D O 1
ATOM 12522 N N . THR D 1 402 ? -68.68600 16.63700 13.03400 1.000 133.32307 402 THR D N 1
ATOM 12523 C CA . THR D 1 402 ? -70.14000 16.54400 12.98500 1.000 133.50986 402 THR D CA 1
ATOM 12524 C C . THR D 1 402 ? -70.72700 17.12300 11.70500 1.000 135.10387 402 THR D C 1
ATOM 12525 O O . THR D 1 402 ? -71.88800 17.55200 11.70700 1.000 138.05464 402 THR D O 1
ATOM 12529 N N . ILE D 1 403 ? -69.96400 17.15500 10.61700 1.000 133.20988 403 ILE D N 1
ATOM 12530 C CA . ILE D 1 403 ? -70.43900 17.73700 9.36300 1.000 135.92420 403 ILE D CA 1
ATOM 12531 C C . ILE D 1 403 ? -71.38900 16.75000 8.68900 1.000 140.66834 403 ILE D C 1
ATOM 12532 O O . ILE D 1 403 ? -71.05700 15.56400 8.54100 1.000 137.83329 403 ILE D O 1
ATOM 12537 N N . PRO D 1 404 ? -72.60400 17.16600 8.33900 1.000 148.58634 404 PRO D N 1
ATOM 12538 C CA . PRO D 1 404 ? -73.45000 16.31700 7.49700 1.000 153.03921 404 PRO D CA 1
ATOM 12539 C C . PRO D 1 404 ? -72.76100 16.00200 6.17600 1.000 150.91484 404 PRO D C 1
ATOM 12540 O O . PRO D 1 404 ? -71.88100 16.73200 5.71700 1.000 150.98418 404 PRO D O 1
ATOM 12544 N N . ASP D 1 405 ? -73.15900 14.88300 5.57300 1.000 151.63481 405 ASP D N 1
ATOM 12545 C CA . ASP D 1 405 ? -72.47500 14.42100 4.37100 1.000 147.54305 405 ASP D CA 1
ATOM 12546 C C . ASP D 1 405 ? -72.79000 15.30100 3.16800 1.000 147.41533 405 ASP D C 1
ATOM 12547 O O . ASP D 1 405 ? -71.94400 15.45800 2.28100 1.000 144.32546 405 ASP D O 1
ATOM 12552 N N . ALA D 1 406 ? -73.99000 15.88500 3.11900 1.000 150.47671 406 ALA D N 1
ATOM 12553 C CA . ALA D 1 406 ? -74.28200 16.87600 2.08800 1.000 152.36445 406 ALA D CA 1
ATOM 12554 C C . ALA D 1 406 ? -73.51700 18.16700 2.34100 1.000 152.16752 406 ALA D C 1
ATOM 12555 O O . ALA D 1 406 ? -73.06400 18.82600 1.39400 1.000 151.67015 406 ALA D O 1
ATOM 12557 N N . GLN D 1 407 ? -73.38400 18.55000 3.61300 1.000 152.83796 407 GLN D N 1
ATOM 12558 C CA . GLN D 1 407 ? -72.49100 19.64300 3.97600 1.000 151.14382 407 GLN D CA 1
ATOM 12559 C C . GLN D 1 407 ? -71.09300 19.41700 3.41200 1.000 145.38174 407 GLN D C 1
ATOM 12560 O O . GLN D 1 407 ? -70.46500 20.34400 2.88400 1.000 142.78538 407 GLN D O 1
ATOM 12566 N N . PHE D 1 408 ? -70.60600 18.17800 3.48700 1.000 142.16565 408 PHE D N 1
ATOM 12567 C CA . PHE D 1 408 ? -69.22600 17.87100 3.12000 1.000 134.57064 408 PHE D CA 1
ATOM 12568 C C . PHE D 1 408 ? -69.03200 17.89200 1.60800 1.000 134.44892 408 PHE D C 1
ATOM 12569 O O . PHE D 1 408 ? -68.19200 18.63500 1.08700 1.000 132.44536 408 PHE D O 1
ATOM 12577 N N . SER D 1 409 ? -69.81400 17.08100 0.88600 1.000 136.68465 409 SER D N 1
ATOM 12578 C CA . SER D 1 409 ? -69.63800 16.94500 -0.55700 1.000 138.54224 409 SER D CA 1
ATOM 12579 C C . SER D 1 409 ? -69.79800 18.27400 -1.28000 1.000 141.72585 409 SER D C 1
ATOM 12580 O O . SER D 1 409 ? -69.18900 18.47800 -2.33600 1.000 141.46874 409 SER D O 1
ATOM 12583 N N . LYS D 1 410 ? -70.62000 19.18000 -0.74500 1.000 143.94062 410 LYS D N 1
ATOM 12584 C CA . LYS D 1 410 ? -70.65900 20.53900 -1.27300 1.000 143.83657 410 LYS D CA 1
ATOM 12585 C C . LYS D 1 410 ? -69.26900 21.16200 -1.23800 1.000 143.80162 410 LYS D C 1
ATOM 12586 O O . LYS D 1 410 ? -68.68700 21.47800 -2.28100 1.000 142.06512 410 LYS D O 1
ATOM 12592 N N . ALA D 1 411 ? -68.70400 21.30300 -0.03600 1.000 144.74999 411 ALA D N 1
ATOM 12593 C CA . ALA D 1 411 ? -67.37800 21.89600 0.10700 1.000 143.80073 411 ALA D CA 1
ATOM 12594 C C . ALA D 1 411 ? -66.31000 21.09300 -0.62500 1.000 144.27742 411 ALA D C 1
ATOM 12595 O O . ALA D 1 411 ? -65.27300 21.64700 -1.00800 1.000 143.31333 411 ALA D O 1
ATOM 12597 N N . LEU D 1 412 ? -66.54000 19.79400 -0.83300 1.000 146.98574 412 LEU D N 1
ATOM 12598 C CA . LEU D 1 412 ? -65.53900 18.96500 -1.49800 1.000 146.41482 412 LEU D CA 1
ATOM 12599 C C . LEU D 1 412 ? -65.45600 19.27600 -2.98700 1.000 149.35076 412 LEU D C 1
ATOM 12600 O O . LEU D 1 412 ? -64.35700 19.35000 -3.55000 1.000 148.15318 412 LEU D O 1
ATOM 12605 N N . ASP D 1 413 ? -66.60400 19.45200 -3.64500 1.000 146.74372 413 ASP D N 1
ATOM 12606 C CA . ASP D 1 413 ? -66.59900 19.79200 -5.06400 1.000 144.29524 413 ASP D CA 1
ATOM 12607 C C . ASP D 1 413 ? -66.33000 21.27200 -5.28600 1.000 141.32849 413 ASP D C 1
ATOM 12608 O O . ASP D 1 413 ? -65.83400 21.65700 -6.35000 1.000 141.53382 413 ASP D O 1
ATOM 12613 N N . ILE D 1 414 ? -66.66600 22.11300 -4.30800 1.000 138.66462 414 ILE D N 1
ATOM 12614 C CA . ILE D 1 414 ? -66.16000 23.48100 -4.31000 1.000 136.31056 414 ILE D CA 1
ATOM 12615 C C . ILE D 1 414 ? -64.64100 23.47300 -4.21900 1.000 131.82669 414 ILE D C 1
ATOM 12616 O O . ILE D 1 414 ? -63.95700 24.26600 -4.88100 1.000 131.23501 414 ILE D O 1
ATOM 12621 N N . LEU D 1 415 ? -64.08700 22.56800 -3.4070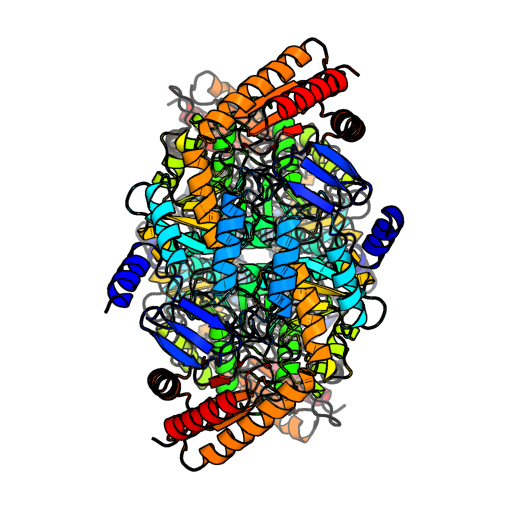0 1.000 128.37934 415 LEU D N 1
ATOM 12622 C CA . LEU D 1 415 ? -62.64300 22.37500 -3.37900 1.000 124.53041 415 LEU D CA 1
ATOM 12623 C C . LEU D 1 415 ? -62.11900 21.78700 -4.68500 1.000 127.34169 415 LEU D C 1
ATOM 12624 O O . LEU D 1 415 ? -60.92400 21.90400 -4.96900 1.000 126.12705 415 LEU D O 1
ATOM 12629 N N . ALA D 1 416 ? -62.98100 21.16200 -5.48800 1.000 132.00256 416 ALA D N 1
ATOM 12630 C CA . ALA D 1 416 ? -62.55400 20.76000 -6.82300 1.000 133.95139 416 ALA D CA 1
ATOM 12631 C C . ALA D 1 416 ? -62.40300 21.96600 -7.74100 1.000 137.60821 416 ALA D C 1
ATOM 12632 O O . ALA D 1 416 ? -61.56700 21.95000 -8.65000 1.000 136.35017 416 ALA D O 1
ATOM 12634 N N . ARG D 1 417 ? -63.18200 23.02500 -7.50700 1.000 143.04455 417 ARG D N 1
ATOM 12635 C CA . ARG D 1 417 ? -63.15700 24.19000 -8.38200 1.000 148.93808 417 ARG D CA 1
ATOM 12636 C C . ARG D 1 417 ? -62.07700 25.20000 -8.01100 1.000 155.25736 417 ARG D C 1
ATOM 12637 O O . ARG D 1 417 ? -61.70600 26.02000 -8.85700 1.000 156.98056 417 ARG D O 1
ATOM 12645 N N . VAL D 1 418 ? -61.56200 25.16700 -6.77900 1.000 160.88806 418 VAL D N 1
ATOM 12646 C CA . VAL D 1 418 ? -60.52500 26.12100 -6.40300 1.000 166.47300 418 VAL D CA 1
ATOM 12647 C C . VAL D 1 418 ? -59.17800 25.76100 -7.01300 1.000 165.25133 418 VAL D C 1
ATOM 12648 O O . VAL D 1 418 ? -58.30600 26.62900 -7.13600 1.000 165.40401 418 VAL D O 1
ATOM 12652 N N . LEU D 1 419 ? -58.98000 24.50000 -7.40400 1.000 157.02453 419 LEU D N 1
ATOM 12653 C CA . LEU D 1 419 ? -57.65500 24.01400 -7.76700 1.000 147.68136 419 LEU D CA 1
ATOM 12654 C C . LEU D 1 419 ? -57.34700 24.11600 -9.25400 1.000 147.25912 419 LEU D C 1
ATOM 12655 O O . LEU D 1 419 ? -56.17000 24.06400 -9.63000 1.000 144.43487 419 LEU D O 1
ATOM 12660 N N . LYS D 1 420 ? -58.36100 24.25100 -10.10500 1.000 150.18529 420 LYS D N 1
ATOM 12661 C CA . LYS D 1 420 ? -58.15200 24.28300 -11.54400 1.000 152.49416 420 LYS D CA 1
ATOM 12662 C C . LYS D 1 420 ? -58.29300 25.67200 -12.14800 1.000 163.06705 420 LYS D C 1
ATOM 12663 O O . LYS D 1 420 ? -57.90700 25.86400 -13.30600 1.000 165.21519 420 LYS D O 1
ATOM 12669 N N . SER D 1 421 ? -58.83300 26.63400 -11.40500 1.000 171.14062 421 SER D N 1
ATOM 12670 C CA . SER D 1 421 ? -58.96900 27.99700 -11.90000 1.000 176.93623 421 SER D CA 1
ATOM 12671 C C . SER D 1 421 ? -57.60300 28.62100 -12.18200 1.000 177.85534 421 SER D C 1
ATOM 12672 O O . SER D 1 421 ? -57.12500 29.46500 -11.42200 1.000 177.33079 421 SER D O 1
#

Secondary structure (DSSP, 8-state):
-HHHHHHHHHHHHS-TTB--S-SS-EEEEEBTEEEETT--EEEESSHHHHT-TT-BT-HHHHHHHHHHHTT-S--TTTTS--HHHHHHHHHHHHHS--SSSEEEEEESSHHHHHHHHHHHHHHHH---EEEEETT----SSHHHHHH-S--TTTTTT-----SSEEEEPPPBGGGTB-HHHHHHHHHHIIIII--GGGEEEEEE-SB-TTTTSPBPPHHHHHHHHHHHHHHTPEEEEE-TTTTTTTTSSSSGGGGSS---SEEEE---SSSSS-EEEEEEHHHHT-SPTTSB--SSSS-HHHHHHHHHHHHHHHHTTHHHHHHHHHHHHHHHHHHHTTT-TTEEEEEEETTEEEEEEEETTTTEE-HHHHHHHHHHHHHTTEE-EEESTTS-EEEE---TT--HHHHHHHHHHHHHHHH-/--HHHHHHHHHHHS-TTB----SS-EEEEEBTEEEETTS-EEEESSHHHHT-TT-BT-HHHHHHHHHHHTT-S--TTTTS--HHHHHHHHHHHHHS--SSSEEEEEESSHHHHHHHHHHHHHHHH---EEEEETT----SSHHHHHH-S--TTTTTTS----SSEEEE---BTTTTB-HHHHHHHHHHHHHHT--GGGEEEEEE-SB-TTTTSPBPPHHHHHHHHHHHHHHT-EEEEE-TTTTTTTTSSSSGGGGSS---SEEEE---SSSSS-EEEEEEHHHHT-SPTTSB--TTTT-HHHHHHHHHHHHHHHHTTHHHHHHHHHHHHHHHHHHHHHH-TTEEEEEEETTEEEEEEEETTTTEE-HHHHHHHHHHHHHTTEE-EEESSSS-EEEE---TT--HHHHHHHHHHHHHHHH-/-HHHHHHHHHHS-TTS--S--S-EEEEEBTEEEETT--EEEESSHHHHT-TT-BS-HHHHHHHHHHHHH-S---TTTS--SHHHHHHHHHHHHS--SS-EEEEEESSHHHHHHHHHHHHHHHH---EEEEETT----SSHHHHHHSS--TTTSTT-----SSEEEE---BGGGTB-HHHHHHHHHHHHHHT--GGGEEEEEE-SB-TTTT--BPPHHHHHHHHHHHHHHT-EEEEE-TTTTTTTTSSSSGGGGSS---SEEEE---SSSSS-EEEEEEHHHHT-SPTTTB--TTSS-HHHHHHHHHHHHHHHHTTHHHHHHHHHHHHHHHHHHHHHH-S-EEEEEEETTEEEEEE--SSSSS--HHHHHHHHHHHHHTTEE-EEESTTS-EEEE---TT--HHHHHHHHHHHHHHHH-/-HHHHHHHHTTS-TTB----SSPEEEEEBTEEEETTS-EEEESSHHHHT-TT-BT-HHHHHHHHHHHTT-S--TTTTS--HHHHHHHHHHHHHS--SS-EEEEEESSHHHHHHHHHHHHHHHH---EEEEETT----SSHHHHHH-S--TTTTTTS----SSEEEEPPPBGGGTB-HHHHHHHHHHHHHHT--GGGEEEEEE-SB-TTTTSPBPPHHHHHHHHHHHHHHTPEEEEE-TTT-SSTTSSSSGGGGSSS--SEEEE---SSSSS-EEEEEEHHHHT-SPTTSS--SSTT-HHHHHHHHHHHHHHHHTTHHHHHHHHHHHHHHHHHHHHHH-TTEEEEEEETTEEEEEEB-SSSS-B-HHHHHHHHHHHHHTTEE-B--SSSS-EEEE---TT--HHHHHHHHHHHHHHTT-

Solvent-accessible surface area: 50084 Å² total

B-factor: mean 79.83, std 32.58, range [17.96, 202.37]

Organism: Klebsiella pneumoniae subsp. pneumoniae (strain HS11286) (NCBI:txid1125630)

Sequence (1676 aa):
MKSSELNQRRQQATPRGVGVMCNYFVEKAENATLWDIEGNEVIDFAAGIAVLNTGHRHPKVVAAVADQLQAFTHTAYQIVPYESYVSLAERINDLAPIDGPAKTAFFTTGAEAVENAVKIARAYTGRPGLITFGGGFHGRTFMTMALTGKVAPYKIGFGPFPGSVYHGVYPNAAHGVTTADALKSLERIFKADIAPDQVAAIILEPIQGEGGFNVAPADFMQALRDLCDTHGILLIADEVQTGFARTGKLFAMQHYEVKPDLMTMASLAGGFPLSGVVGRAEVMDAPAPGGLGGTYAGNPLAVAAAHAVLDVIAEEQLCQRAEQLGSHLQEVLNQARATCPAIVDVRGRGSMVAVEFNDPQTGEPSPEFTRLVQQKAQENGLLLLSCGVYGNVIRFLYPLTIPDAQFSKALDILARVLKSMKSSELNQRRQQATPRGVGVMCNYFVEKAENATLWDIEGNEVIDFAAGIAVLNTGHRHPKVVAAVADQLQAFTHTAYQIVPYESYVSLAERINDLAPIDGPAKTAFFTTGAEAVENAVKIARAYTGRPGLITFGGGFHGRTFMTMALTGKVAPYKIGFGPFPGSVYHGVYPNAAHGVTTADALKSLERIFKADIAPDQVAAIILEPIQGEGGFNVAPADFMQALRDLCDTHGILLIADEVQTGFARTGKLFAMQHYEVKPDLMTMASLAGGFPLSGVVGRAEVMDAPAPGGLGGTYAGNPLAVAAAHAVLDVIAEEQLCQRAEQLGSHLQEVLNQARATCPAIVDVRGRGSMVAVEFNDPQTGEPSPEFTRLVQQKAQENGLLLLSCGVYGNVIRFLYPLTIPDAQFSKALDILARVLKSSSELNQRRQQATPRGVGVMCNYFVEKAENATLWDIEGNEVIDFAAGIAVLNTGHRHPKVVAAVADQLQAFTHTAYQIVPYESYVSLAERINDLAPIDGPAKTAFFTTGAEAVENAVKIARAYTGRPGLITFGGGFHGRTFMTMALTGKVAPYKIGFGPFPGSVYHGVYPNAAHGVTTADALKSLERIFKADIAPDQVAAIILEPIQGEGGFNVAPADFMQALRDLCDTHGILLIADEVQTGFARTGKLFAMQHYEVKPDLMTMASLAGGFPLSGVVGRAEVMDAPAPGGLGGTYAGNPLAVAAAHAVLDVIAEEQLCQRAEQLGSHLQEVLNQARATCPAIVDVRGRGSMVAVEFNDPQTGEPSPEFTRLVQQKAQENGLLLLSCGVYGNVIRFLYPLTIPDAQFSKALDILARVLKSSSELNQRRQQATPRGVGVMCNYFVEKAENATLWDIEGNEVIDFAAGIAVLNTGHRHPKVVAAVADQLQAFTHTAYQIVPYESYVSLAERINDLAPIDGPAKTAFFTTGAEAVENAVKIARAYTGRPGLITFGGGFHGRTFMTMALTGKVAPYKIGFGPFPGSVYHGVYPNAAHGVTTADALKSLERIFKADIAPDQVAAIILEPIQGEGGFNVAPADFMQALRDLCDTHGILLIADEVQTGFARTGKLFAMQHYEVKPDLMTMASLAGGFPLSGVVGRAEVMDAPAPGGLGGTYAGNPLAVAAAHAVLDVIAEEQLCQRAEQLGSHLQEVLNQARATCPAIVDVRGRGSMVAVEFNDPQTGEPSPEFTRLVQQKAQENGLLLLSCGVYGNVIRFLYPLTIPDAQFSKALDILARVLKS

InterPro domains:
  IPR004632 4-aminobutyrate aminotransferase, bacterial [TIGR00700] (8-420)
  IPR005814 Aminotransferase class-III [PF00202] (20-419)
  IPR005814 Aminotransferase class-III [PIRSF000521] (11-420)
  IPR005814 Aminotransferase class-III [cd00610] (6-419)
  IPR015421 Pyridoxal phosphate-dependent transferase, major domain [G3DSA:3.40.640.10] (58-317)
  IPR015422 Pyridoxal phosphate-dependent transferase, small domain [G3DSA:3.90.1150.10] (5-415)
  IPR015424 Pyridoxal phosphate-dependent transferase [SSF53383] (23-420)
  IPR049704 Aminotransferases class-III pyridoxal-phosphate attachment site [PS00600] (235-272)
  IPR050103 Class-III Pyridoxal-phosphate-dependent Aminotransferase [PTHR11986] (23-420)

Radius of gyration: 35.37 Å; Cα contacts (8 Å, |Δi|>4): 4329; chains: 4; bounding box: 95×75×86 Å